Protein 2YIU (pdb70)

Sequence (1616 aa):
GIPHDHYEPKTGFERWLHRRLPIVSLVYDTLMIPTPKNLNWWWIWGIVLAFCLVLQIATGIVLVMHYTPHVDLAFASVEHIMRDVNGGYMLRYLHANGASLFFLAVYIHIFRGLYYGSYKAPREVTWIVGMLIYLMMMGTAFMGYVLPWGQMSFWGATVITGLFGAIPGVGEAIQTWLLGGPAVDNPTLNRFFSLHYLLPFVIAALVVVHIWAFHTTGNNNPTGVEVRRGSKEEAKKDTLPFWPYFVIKDLFALAVVLVVFFAIVGFMPNYLGHPDNYIEANPLVTPAHIVPEWYFLPFYAILRAFTADVWVVMLVNWLSFGIIDAKFFGVIAMFGAILVMALVPWLDTSRVRSGQYRPLFKWWFWLLAVDFVVLMWVGAMPAEGIYPYIALAGSAYWFAYFLIILPLLGIIEKPDAMPQTIEEDFNADISFSFEGPFGKFDQHQLQRGLQVYTEVCSACHGLRYVPLRTLADEGGPQLPEDQVRAYAANFDITDPETEEDRPRVPTDHFPTVSGEGMGPDLSLMAKARIGGPEYIHAVLTGYDGEEKVLYHNAAFAGNWIQMAAPLSDDQVTYEDGTPATVDQMATDVAAFLMWTAEPKMMDRKQVGFVSVIFLIVLAALLYLTNKKLWQPIKDFLYYATAGAGTVAAGAAAWTLVNQMNPSADVQALASIQVDVSGVETGTQLTVKWLGKPVFIRRRTEDEIQAGREVDLGQLIDRSAQNSNKPDAPATDENRTMDEAGEWLVMIGVCTHLGCVPIGDGAGDFGGWFCPCHGSHYDTSGRIRRGPAPQNLHIPVAEFLDDTTIKLGGIPHDHYEPKTGFERWLHRRLPIVSLVYDTLMIPTPKNLNWWWIWGIVLAFCLVLQIATGIVLVMHYTPHVDLAFASVEHIMRDVNGGYMLRYLHANGASLFFLAVYIHIFRGLYYGSYKAPREVTWIVGMLIYLMMMGTAFMGYVLPWGQMSFWGATVITGLFGAIPGVGEAIQTWLLGGPAVDNPTLNRFFSLHYLLPFVIAALVVVHIWAFHTTGNNNPTGVEVRRGSKEEAKKDTLPFWPYFVIKDLFALAVVLVVFFAIVGFMPNYLGHPDNYIEANPLVTPAHIVPEWYFLPFYAILRAFTADVWVVMLVNWLSFGIIDAKFFGVIAMFGAILVMALVPWLDTSRVRSGQYRPLFKWWFWLLAVDFVVLMWVGAMPAEGIYPYIALAGSAYWFAYFLIILPLLGIIEKPDAMPQTIEEDFNADISFSFEGPFGKFDQHQLQRGLQVYTEVCSACHGLRYVPLRTLADEGGPQLPEDQVRAYAANFDITDPETEEDRPRVPTDHFPTVSGEGMGPDLSLMAKARIGGPEYIHAVLTGYDGEEKVLYHNAAFAGNWIQMAAPLSDDQVTYEDGTPATVDQMATDVAAFLMWTAEPKMMDRKQVGFVSVIFLIVLAALLYLTNKKLWQPIKDFLYYATAGAGTVAAGAAAWTLVNQMNPSADVQALASIQVDVSGVETGTQLTVKWLGKPVFIRRRTEDEIQAGREVDLGQLIDRSAQNSNKPDAPATDENRTMDEAGEWLVMIGVCTHLGCVPIGDGAGDFGGWFCPCHGSHYDTSGRIRRGPAPQNLHIPVAEFLDDTTIKLG

Secondary structure (DSSP, 8-state):
----PPP---SHHHHHHHHH--HHHHHHHHHS-EEETT--GGGGHHHHHHHHHHHHHHHHHHHHTT---STTTHHHHHHHHHHHSTTHHHHHHHHHHHHHHHHHHHHHHHHHHHHHTTTSTT-HHHHHHHHHHHHHHHHHHHHHHHTT-BHHHHHHHHHHHHHHHTSTTTHHHHHHHHHTSSSSSHHHHHHHHHHHHHHHHHHHHHHHHHHHHHHHH----TT--PPP-S-HHHHHHHEEEHHHHHHHHHHHHHHHHHHHHHHHHHH-TTTTS-GGGGSB--SS---SS----GGGHHHHHHHHT--TT-HHHHHHHHHTTTSS-HHHHHHHHHHHHHHHHHTGGGT---S---GGG-TTHHHHHHHHHHHHHHHHHHHTS-SSTTHHHHHHHHHHHHHHIIIIIHHHHHHH---PPPPSSHHHHHH-/----TTSSTT----HHHHHHHHHHHHHTGGGT---TT-BGGGGGSTTS----HHHHHHHHTTSEEE-SSSSSEEE--TTSBPPP--STT-PPP-TTHHHH---HHHHHHHHHT-B-S-----EEBSSSSSSEESS-----TTSS--TT-----HHHHHHHHHHHHHHHH-TTHHHHHHHHHHHHHHHHHHHHHHHHHHHHHHTTT-/--HHHHHHHHHHHHHHHHHHHHHHTTSPPGGG-----EEEE-TT--TTEEEEEEETTEEEEEEE--HHHHHHHHHS-GGG-S--B--BTTSTT-B--STTTSSSTTS-EEEEE-S-TTT----B-TT-STTSSEEETTTTEEE-TTS-EEESS--S---B-SEEESSTTEEEE-/----------SHHHHHHHHH-THHHHHHHHHS-EEETT--GGGGHHHHHHHHHHHHHHHHHHHTTT---STTTHHHHHHHHHHHSTTHHHHHHHHHHHHHHHHHHHHHHHHHHHHHTTTSTT-HHHHHHHHHHHHHHHHHHHHHHHTT-BHHHHHHHHHHHHHHHTSTTTHHHHHHHHHTSSSSSHHHHHHHHHHHHHHHHHHHHHHHHHHHHHHHH----TT--PPP-S-HHHHHHHEEEIIIIIHHHHHHHHHHHHHHHHHHHHH-SSTTS-GGGGSB--TT---S--PPPGGGHHHHHHHHH--TT-HHHHHHHHHTTTSS-HHHHHHHHHHHHHHHHHTHHHH---S---GGG-HHHHHHHHHHHHHHHHHHHHHTS-SSTTHHHHHHHHHHHHHIIIIIIHHHHHHH----PPPSSHHHHHH-/----TTSSTT----HHHHHHHHHHIIIIITTT---TT-BGGGGGSTTS----HHHHHHHHTT-B---SSS----B--TTSBPPP--STTPPPP-TTHHHH---HHHHHHHHHT-B-S-----EEESSSSSEEESS-----TTSS--TT-----HHHHHHHHHHHHHHHH-TTHHHHHHHHHHHHHHHHHHHHHHHHHHHHHHTTT-/--HHHHHHHHHHHHHHHHHHHHHHTTSPPSGGG----EEE-TTS--TTEEEEEEETTEEEEEEE--HHHHHHHHSS-GGG-S--B--BTTSTT-BS-GGGTSSSTTS-EEEEE---TTTS---EEEEETTTTEEEETTTTEEE-TTS-EEESS--SPPPB-SEEESSTT-EEE-

Solvent-accessible surface area: 69803 Å² total; per-residue (Å²): 95,16,45,92,88,133,38,115,27,117,75,52,130,55,141,71,22,74,63,26,12,34,58,54,24,103,77,46,66,52,75,60,15,16,4,1,24,13,16,46,130,117,36,6,31,28,54,0,20,38,48,0,13,104,24,24,33,27,2,13,30,8,24,18,10,15,10,6,0,30,41,108,48,0,20,41,10,15,8,54,5,10,14,10,9,48,32,0,17,28,3,42,3,13,35,52,9,0,19,8,13,20,3,81,0,10,16,46,36,21,28,36,3,1,28,15,1,19,1,17,54,42,9,12,16,20,22,76,19,22,16,78,16,5,86,36,5,20,28,16,14,22,14,16,45,1,20,19,20,0,7,6,0,12,8,19,0,15,24,41,3,5,16,74,22,11,52,58,87,93,0,140,60,55,51,42,68,33,10,1,3,79,6,8,69,33,33,0,0,4,3,10,2,0,40,30,16,32,37,20,43,53,3,32,57,27,33,104,41,31,65,67,0,59,51,38,12,3,26,7,1,7,1,8,22,54,4,56,94,67,47,55,72,61,1,117,109,0,6,15,43,48,114,36,42,7,31,25,21,14,77,27,9,20,4,70,22,18,24,86,6,34,32,34,1,2,53,84,13,32,141,64,40,45,37,27,20,25,58,63,21,61,38,45,78,1,16,61,155,24,38,25,19,43,16,28,10,2,13,26,1,2,8,33,8,15,28,31,83,19,212,63,4,86,84,35,50,190,105,21,187,40,110,46,38,8,37,35,30,2,8,71,8,22,78,16,0,14,100,15,10,16,82,0,20,128,32,9,88,12,111,25,51,1,0,56,26,2,53,74,3,73,196,89,8,148,83,0,20,83,8,15,93,49,1,37,117,1,3,52,49,84,22,53,47,68,62,41,161,69,8,48,67,6,1,62,29,6,43,28,0,0,87,102,18,1,39,79,6,31,146,90,20,166,72,65,101,92,22,153,24,0,48,79,44,41,114,126,175,68,90,22,56,4,67,45,71,154,11,113,19,61,73,101,21,0,52,37,0,7,46,0,1,44,98,22,19,24,75,59,19,0,0,86,18,0,1,0,33,11,0,27,58,158,9,6,0,65,24,71,125,104,88,0,132,61,36,0,52,114,27,96,35,84,24,101,158,70,126,126,90,67,83,26,50,20,65,20,80,3,25,74,33,91,61,182,69,64,19,78,36,15,0,8,19,5,19,8,87,128,38,4,4,42,56,14,15,35,8,18,64,8,45,87,58,89,110,172,139,73,42,45,0,72,30,74,75,50,49,76,13,81,62,48,53,39,19,72,87,114,76,5,118,9,118,66,68,30,94,7,59,35,75,51,0,0,18,1,1,0,0,0,3,24,6,0,3,12,17,55,16,49,68,11,18,132,63,1,89,100,16,25,81,49,13,91,75,18,10,50,28,10,96,83,24,15,116,129,47,9,66,110,45,172,120,162,36,141,148,30,19,53,33,13,34,95,84,35,62,40,59,54,53,152,35,61,63,28,1,8,35,19,8,45,55,42,102,51,133,56,49,56,105,12,95,4,76,64,12,130,80,27,48,44,54,48,31,93,33,66,20,68,1,1,2,0,17,77,5,39,152,114,27,14,58,55,2,99,84,31,105,60,49,121,12,76,16,118,48,1,36,7,63,60,76,115,142,26,70,0,57,3,82,28,0,4,43,37,102,65,0,43,29,0,1,0,52,0,24,4,19,4,9,11,2,9,1,58,12,124,34,29,31,90,78,37,3,4,56,0,18,6,10,7,1,11,0,4,9,0,0,2,0,38,64,3,5,2,32,62,0,0,70,4,6,82,11,96,58,92,77,98,43,24,0,56,0,44,96,17,46,110,78,148,36,111,31,132,73,60,130,49,135,80,25,74,63,26,12,36,61,55,26,102,78,57,69,56,71,61,18,18,3,1,24,15,18,45,127,121,34,8,35,29,51,0,26,42,49,0,13,101,23,23,38,29,4,14,27,10,26,18,9,14,12,7,1,28,42,109,49,0,17,39,10,16,8,55,5,10,16,10,9,47,27,0,18,24,5,41,5,16,36,54,7,0,17,8,14,21,3,84,0,8,15,42,36,19,28,34,2,1,31,15,1,20,1,17,52,42,7,12,14,20,26,75,18,22,14,71,17,6,87,33,6,21,27,16,16,23,12,15,47,0,20,19,20,0,9,6,0,9,7,18,0,19,25,42,3,4,15,75,24,12,57,55,86,93,0,138,55,56,52,46,71,34,12,2,3,78,6,9,64,32,34,0,0,5,4,9,3,0,40,30,14,30,36,19,41,52,4,31,54,30,36,103,40,30,68,70,0,55,53,38,12,5,28,9,2,8,1,8,23,52,6,60,95,67,52,64,75,53,2,132,112,0,7,16,46,51,107,34,40,6,28,25,22,13,74,31,9,21,4,71,18,16,26,81,10,34,31,39,2,4,51,84,14,30,130,68,41,43,37,28,20,24,52,62,21,58,43,40,76,1,18,58,148,23,40,26,20,44,15,28,10,2,13,27,1,3,7,34,6,17,24,26,86,17,212,65,2,88,83,34,45,194,103,27,184,44,115,46,36,7,36,32,30,2,9,80,8,22,83,17,0,13,107,14,7,16,81,0,18,130,34,8,83,11,111,25,48,1,0,55,23,2,58,73,2,70,200,87,8,141,86,0,19,79,8,15,88,49,1,38,118,2,3,53,54,83,20,59,47,69,60,38,163,63,8,51,66,5,2,61,28,4,44,27,1,0,83,103,18,0,34,95,8,29,145,102,24,161,64,66,95,89,22,142,21,0,51,85,38,39,116,135,173,58,94,17,61,8,67,42,75,156,11,119,21,59,74,108,20,0,54,33,0,8,46,0,1,43,102,19,17,28,70,59,20,0,0,94,21,0,1,0,33,10,0,31,57,153,12,4,0,70,27,70,133,100,84,0,125,60,32,0,46,113,28,92,44,79,30,102,151,64,127,124,90,64,86,24,51,20,61,19,78,3,27,75,26,91,58,185,74,75,20,82,37,14,0,9,24,3,14,6,86,121,36,3,9,40,56,14,13,36,8,20,61,9,48,71,64,99,125,156,135,64,39,43,0,72,31,68,85,58,46,81,14,84,60,51,56,37,18,71,91,116,72,5,115,11,116,80,63,36,92,7,58,37,72,47,0,0,18,1,1,0,0,0,3,21,4,0,3,7,16,52,12,47,74,10,18,124,59,2,92,101,18,25,83,54,14,93,79,20,10,49,28,13,99,86,27,18,125,135,42,10,63,111,49,170,118,160,34,140,155,30,19,54,31,13,30,96,84,35,65,41,58,57,52,149,33,60,65,31,0,9,35,26,9,46,51,48,103,54,139,61,47,55,111,13,82,5,69,64,18,137,80,29,57,47,62,42,35,92,38,63,21,62,1,1,2,0,17,74,5,43,158,110,29,26,58,54,2,108,76,38,98,57,47,123,19,68,16,123,43,1,41,12,65,67,95,114,146,22,63,0,51,2,80,19,1,9,46,25,120,73,0,48,27,0,1,0,50,0,25,3,19,4,8,14,1,8,2,64,10,127,30,36,28,89,76,36,2,4,59,2,17,8,8,7,1,12,0,5,10,0,0,2,0,38,69,1,3,2,28,64,0,0,72,4,7,80,15,97,63,96,67,102,58,18,0,63,0,42

Structure (mmCIF, N/CA/C/O backbone):
data_2YIU
#
_entry.id   2YIU
#
_cell.length_a   85.300
_cell.length_b   164.910
_cell.length_c   100.610
_cell.angle_alpha   90.00
_cell.angle_beta   103.18
_cell.angle_gamma   90.00
#
_symmetry.space_group_name_H-M   'P 1 21 1'
#
loop_
_entity.id
_entity.type
_entity.pdbx_description
1 polymer 'CYTOCHROME B'
2 polymer 'CYTOCHROME C1, HEME PROTEIN'
3 polymer 'UBIQUINOL-CYTOCHROME C REDUCTASE IRON-SULFUR SUBUNIT'
4 non-polymer 'PROTOPORPHYRIN IX CONTAINING FE'
5 non-polymer 'STIGMATELLIN A'
6 non-polymer 'HEME C'
7 non-polymer 'FE2/S2 (INORGANIC) CLUSTER'
8 water water
#
loop_
_atom_site.group_PDB
_atom_site.id
_atom_site.type_symbol
_atom_site.label_atom_id
_atom_site.label_alt_id
_atom_site.label_comp_id
_atom_site.label_asym_id
_atom_site.label_entity_id
_atom_site.label_seq_id
_atom_site.pdbx_PDB_ins_code
_atom_site.Cartn_x
_atom_site.Cartn_y
_atom_site.Cartn_z
_atom_site.occupancy
_atom_site.B_iso_or_equiv
_atom_site.auth_seq_id
_atom_site.auth_comp_id
_atom_site.auth_asym_id
_atom_site.auth_atom_id
_atom_site.pdbx_PDB_model_num
ATOM 1 N N . GLY A 1 3 ? 3.219 -79.820 -26.724 1.00 43.30 3 GLY A N 1
ATOM 2 C CA . GLY A 1 3 ? 4.136 -79.054 -25.822 1.00 43.20 3 GLY A CA 1
ATOM 3 C C . GLY A 1 3 ? 5.452 -79.785 -25.653 1.00 43.26 3 GLY A C 1
ATOM 4 O O . GLY A 1 3 ? 5.539 -81.000 -25.872 1.00 42.79 3 GLY A O 1
ATOM 5 N N . ILE A 1 4 ? 6.482 -79.054 -25.260 1.00 43.51 4 ILE A N 1
ATOM 6 C CA . ILE A 1 4 ? 7.798 -79.668 -25.094 1.00 44.28 4 ILE A CA 1
ATOM 7 C C . ILE A 1 4 ? 8.004 -80.386 -23.761 1.00 45.29 4 ILE A C 1
ATOM 8 O O . ILE A 1 4 ? 8.057 -79.751 -22.710 1.00 45.05 4 ILE A O 1
ATOM 13 N N . PRO A 1 5 ? 8.141 -81.719 -23.798 1.00 46.54 5 PRO A N 1
ATOM 14 C CA . PRO A 1 5 ? 8.528 -82.316 -22.531 1.00 47.63 5 PRO A CA 1
ATOM 15 C C . PRO A 1 5 ? 9.456 -81.340 -21.775 1.00 48.78 5 PRO A C 1
ATOM 16 O O . PRO A 1 5 ? 10.436 -80.862 -22.342 1.00 48.60 5 PRO A O 1
ATOM 20 N N . HIS A 1 6 ? 9.109 -81.039 -20.525 1.00 50.49 6 HIS A N 1
ATOM 21 C CA . HIS A 1 6 ? 9.878 -80.164 -19.626 1.00 52.69 6 HIS A CA 1
ATOM 22 C C . HIS A 1 6 ? 9.597 -80.709 -18.217 1.00 53.69 6 HIS A C 1
ATOM 23 O O . HIS A 1 6 ? 8.570 -81.365 -17.994 1.00 53.79 6 HIS A O 1
ATOM 30 N N . ASP A 1 7 ? 10.476 -80.426 -17.259 1.00 55.01 7 ASP A N 1
ATOM 31 C CA . ASP A 1 7 ? 10.222 -80.836 -15.878 1.00 56.30 7 ASP A CA 1
ATOM 32 C C . ASP A 1 7 ? 9.532 -79.719 -15.103 1.00 56.90 7 ASP A C 1
ATOM 33 O O . ASP A 1 7 ? 10.028 -78.597 -15.073 1.00 57.37 7 ASP A O 1
ATOM 38 N N . HIS A 1 8 ? 8.388 -80.019 -14.485 1.00 57.56 8 HIS A N 1
ATOM 39 C CA . HIS A 1 8 ? 7.571 -78.972 -13.848 1.00 58.13 8 HIS A CA 1
ATOM 40 C C . HIS A 1 8 ? 7.825 -78.781 -12.340 1.00 57.22 8 HIS A C 1
ATOM 41 O O . HIS A 1 8 ? 8.496 -79.595 -11.712 1.00 57.06 8 HIS A O 1
ATOM 48 N N . TYR A 1 9 ? 7.274 -77.697 -11.789 1.00 56.22 9 TYR A N 1
ATOM 49 C CA . TYR A 1 9 ? 7.584 -77.251 -10.430 1.00 55.14 9 TYR A CA 1
ATOM 50 C C . TYR A 1 9 ? 7.036 -78.138 -9.333 1.00 55.23 9 TYR A C 1
ATOM 51 O O . TYR A 1 9 ? 5.898 -78.597 -9.382 1.00 55.16 9 TYR A O 1
ATOM 60 N N . GLU A 1 10 ? 7.866 -78.353 -8.326 1.00 55.09 10 GLU A N 1
ATOM 61 C CA . GLU A 1 10 ? 7.513 -79.211 -7.235 1.00 55.48 10 GLU A CA 1
ATOM 62 C C . GLU A 1 10 ? 7.880 -78.494 -5.937 1.00 55.02 10 GLU A C 1
ATOM 63 O O . GLU A 1 10 ? 9.033 -78.126 -5.723 1.00 55.05 10 GLU A O 1
ATOM 69 N N . PRO A 1 11 ? 6.889 -78.274 -5.076 1.00 54.79 11 PRO A N 1
ATOM 70 C CA . PRO A 1 11 ? 7.083 -77.603 -3.786 1.00 54.92 11 PRO A CA 1
ATOM 71 C C . PRO A 1 11 ? 7.667 -78.515 -2.697 1.00 54.88 11 PRO A C 1
ATOM 72 O O . PRO A 1 11 ? 7.275 -79.687 -2.590 1.00 54.75 11 PRO A O 1
ATOM 76 N N . LYS A 1 12 ? 8.597 -77.974 -1.905 1.00 54.72 12 LYS A N 1
ATOM 77 C CA . LYS A 1 12 ? 9.220 -78.719 -0.799 1.00 54.62 12 LYS A CA 1
ATOM 78 C C . LYS A 1 12 ? 9.008 -77.983 0.523 1.00 54.31 12 LYS A C 1
ATOM 79 O O . LYS A 1 12 ? 8.289 -78.488 1.383 1.00 54.81 12 LYS A O 1
ATOM 85 N N . THR A 1 13 ? 9.631 -76.804 0.678 1.00 53.41 13 THR A N 1
ATOM 86 C CA . THR A 1 13 ? 9.351 -75.881 1.797 1.00 52.40 13 THR A CA 1
ATOM 87 C C . THR A 1 13 ? 7.941 -76.072 2.342 1.00 51.66 13 THR A C 1
ATOM 88 O O . THR A 1 13 ? 7.022 -76.431 1.602 1.00 51.42 13 THR A O 1
ATOM 92 N N . GLY A 1 14 ? 7.756 -75.783 3.628 1.00 50.91 14 GLY A N 1
ATOM 93 C CA . GLY A 1 14 ? 6.405 -75.715 4.204 1.00 50.00 14 GLY A CA 1
ATOM 94 C C . GLY A 1 14 ? 5.542 -74.655 3.522 1.00 49.23 14 GLY A C 1
ATOM 95 O O . GLY A 1 14 ? 4.426 -74.940 3.071 1.00 48.81 14 GLY A O 1
ATOM 96 N N . PHE A 1 15 ? 6.084 -73.437 3.433 1.00 48.50 15 PHE A N 1
ATOM 97 C CA . PHE A 1 15 ? 5.437 -72.326 2.743 1.00 47.89 15 PHE A CA 1
ATOM 98 C C . PHE A 1 15 ? 5.014 -72.668 1.318 1.00 47.07 15 PHE A C 1
ATOM 99 O O . PHE A 1 15 ? 3.863 -72.457 0.936 1.00 46.79 15 PHE A O 1
ATOM 107 N N . GLU A 1 16 ? 5.942 -73.196 0.532 1.00 46.41 16 GLU A N 1
ATOM 108 C CA . GLU A 1 16 ? 5.642 -73.521 -0.855 1.00 45.79 16 GLU A CA 1
ATOM 109 C C . GLU A 1 16 ? 4.509 -74.524 -0.964 1.00 44.89 16 GLU A C 1
ATOM 110 O O . GLU A 1 16 ? 3.762 -74.510 -1.943 1.00 44.77 16 GLU A O 1
ATOM 116 N N . ARG A 1 17 ? 4.381 -75.396 0.036 1.00 43.74 17 ARG A N 1
ATOM 117 C CA . ARG A 1 17 ? 3.286 -76.373 0.062 1.00 42.51 17 ARG A CA 1
ATOM 118 C C . ARG A 1 17 ? 1.943 -75.720 0.391 1.00 40.86 17 ARG A C 1
ATOM 119 O O . ARG A 1 17 ? 0.931 -75.942 -0.289 1.00 40.27 17 ARG A O 1
ATOM 127 N N . TRP A 1 18 ? 1.973 -74.922 1.452 1.00 38.74 18 TRP A N 1
ATOM 128 C CA . TRP A 1 18 ? 0.899 -74.051 1.842 1.00 36.83 18 TRP A CA 1
ATOM 129 C C . TRP A 1 18 ? 0.504 -73.217 0.643 1.00 35.64 18 TRP A C 1
ATOM 130 O O . TRP A 1 18 ? -0.656 -73.205 0.237 1.00 35.93 18 TRP A O 1
ATOM 141 N N . LEU A 1 19 ? 1.461 -72.508 0.060 1.00 33.80 19 LEU A N 1
ATOM 142 C CA . LEU A 1 19 ? 1.097 -71.563 -0.976 1.00 32.37 19 LEU A CA 1
ATOM 143 C C . LEU A 1 19 ? 0.551 -72.240 -2.230 1.00 31.89 19 LEU A C 1
ATOM 144 O O . LEU A 1 19 ? -0.372 -71.739 -2.877 1.00 31.59 19 LEU A O 1
ATOM 149 N N . HIS A 1 20 ? 1.105 -73.399 -2.564 1.00 31.70 20 HIS A N 1
ATOM 150 C CA . HIS A 1 20 ? 0.699 -74.095 -3.782 1.00 31.24 20 HIS A CA 1
ATOM 151 C C . HIS A 1 20 ? -0.758 -74.486 -3.763 1.00 31.04 20 HIS A C 1
ATOM 152 O O . HIS A 1 20 ? -1.421 -74.410 -4.786 1.00 31.05 20 HIS A O 1
ATOM 159 N N . ARG A 1 21 ? -1.261 -74.897 -2.601 1.00 31.33 21 ARG A N 1
ATOM 160 C CA . ARG A 1 21 ? -2.660 -75.314 -2.483 1.00 31.47 21 ARG A CA 1
ATOM 161 C C . ARG A 1 21 ? -3.647 -74.163 -2.719 1.00 31.78 21 ARG A C 1
ATOM 162 O O . ARG A 1 21 ? -4.765 -74.411 -3.122 1.00 32.03 21 ARG A O 1
ATOM 164 N N . ARG A 1 22 ? -3.218 -72.914 -2.496 1.00 32.26 22 ARG A N 1
ATOM 165 C CA . ARG A 1 22 ? -4.125 -71.747 -2.445 1.00 31.92 22 ARG A CA 1
ATOM 166 C C . ARG A 1 22 ? -3.973 -70.752 -3.616 1.00 32.29 22 ARG A C 1
ATOM 167 O O . ARG A 1 22 ? -4.962 -70.110 -4.028 1.00 32.37 22 ARG A O 1
ATOM 175 N N . LEU A 1 23 ? -2.738 -70.598 -4.118 1.00 31.87 23 LEU A N 1
ATOM 176 C CA . LEU A 1 23 ? -2.437 -69.784 -5.334 1.00 31.12 23 LEU A CA 1
ATOM 177 C C . LEU A 1 23 ? -1.140 -70.283 -5.996 1.00 30.17 23 LEU A C 1
ATOM 178 O O . LEU A 1 23 ? -0.038 -69.990 -5.548 1.00 29.84 23 LEU A O 1
ATOM 183 N N . PRO A 1 24 ? -1.264 -71.078 -7.047 1.00 29.48 24 PRO A N 1
ATOM 184 C CA . PRO A 1 24 ? -0.009 -71.723 -7.389 1.00 29.64 24 PRO A CA 1
ATOM 185 C C . PRO A 1 24 ? 0.840 -70.774 -8.230 1.00 29.67 24 PRO A C 1
ATOM 186 O O . PRO A 1 24 ? 1.183 -71.085 -9.370 1.00 30.28 24 PRO A O 1
ATOM 190 N N . ILE A 1 25 ? 1.135 -69.607 -7.664 1.00 29.11 25 ILE A N 1
ATOM 191 C CA . ILE A 1 25 ? 1.806 -68.532 -8.368 1.00 27.94 25 ILE A CA 1
ATOM 192 C C . ILE A 1 25 ? 3.242 -68.900 -8.632 1.00 28.61 25 ILE A C 1
ATOM 193 O O . ILE A 1 25 ? 3.867 -68.338 -9.523 1.00 29.19 25 ILE A O 1
ATOM 198 N N . VAL A 1 26 ? 3.798 -69.818 -7.847 1.00 28.83 26 VAL A N 1
ATOM 199 C CA . VAL A 1 26 ? 5.200 -70.177 -8.066 1.00 28.89 26 VAL A CA 1
ATOM 200 C C . VAL A 1 26 ? 5.337 -71.187 -9.206 1.00 28.93 26 VAL A C 1
ATOM 201 O O . VAL A 1 26 ? 6.300 -71.140 -9.976 1.00 29.20 26 VAL A O 1
ATOM 205 N N . SER A 1 27 ? 4.364 -72.083 -9.324 1.00 28.54 27 SER A N 1
ATOM 206 C CA . SER A 1 27 ? 4.270 -72.918 -10.510 1.00 28.39 27 SER A CA 1
ATOM 207 C C . SER A 1 27 ? 4.234 -72.088 -11.786 1.00 28.44 27 SER A C 1
ATOM 208 O O . SER A 1 27 ? 4.859 -72.478 -12.784 1.00 28.40 27 SER A O 1
ATOM 211 N N . LEU A 1 28 ? 3.496 -70.972 -11.763 1.00 27.90 28 LEU A N 1
ATOM 212 C CA . LEU A 1 28 ? 3.393 -70.121 -12.938 1.00 28.28 28 LEU A CA 1
ATOM 213 C C . LEU A 1 28 ? 4.755 -69.489 -13.271 1.00 28.56 28 LEU A C 1
ATOM 214 O O . LEU A 1 28 ? 5.297 -69.667 -14.353 1.00 28.25 28 LEU A O 1
ATOM 219 N N . VAL A 1 29 ? 5.325 -68.762 -12.329 1.00 28.95 29 VAL A N 1
ATOM 220 C CA . VAL A 1 29 ? 6.661 -68.275 -12.522 1.00 29.52 29 VAL A CA 1
ATOM 221 C C . VAL A 1 29 ? 7.605 -69.364 -13.064 1.00 30.01 29 VAL A C 1
ATOM 222 O O . VAL A 1 29 ? 8.278 -69.155 -14.056 1.00 30.27 29 VAL A O 1
ATOM 226 N N . TYR A 1 30 ? 7.643 -70.528 -12.431 1.00 30.65 30 TYR A N 1
ATOM 227 C CA . TYR A 1 30 ? 8.538 -71.604 -12.858 1.00 31.14 30 TYR A CA 1
ATOM 228 C C . TYR A 1 30 ? 8.381 -72.038 -14.322 1.00 31.27 30 TYR A C 1
ATOM 229 O O . TYR A 1 30 ? 9.358 -72.200 -15.021 1.00 30.96 30 TYR A O 1
ATOM 238 N N . ASP A 1 31 ? 7.162 -72.259 -14.781 1.00 31.93 31 ASP A N 1
ATOM 239 C CA . ASP A 1 31 ? 6.963 -72.704 -16.152 1.00 33.65 31 ASP A CA 1
ATOM 240 C C . ASP A 1 31 ? 7.291 -71.627 -17.202 1.00 34.08 31 ASP A C 1
ATOM 241 O O . ASP A 1 31 ? 7.093 -71.811 -18.397 1.00 34.77 31 ASP A O 1
ATOM 246 N N . THR A 1 32 ? 7.775 -70.490 -16.753 1.00 34.08 32 THR A N 1
ATOM 247 C CA . THR A 1 32 ? 7.911 -69.351 -17.602 1.00 33.87 32 THR A CA 1
ATOM 248 C C . THR A 1 32 ? 9.383 -69.122 -17.755 1.00 34.13 32 THR A C 1
ATOM 249 O O . THR A 1 32 ? 9.887 -68.869 -18.842 1.00 34.72 32 THR A O 1
ATOM 253 N N . LEU A 1 33 ? 10.059 -69.207 -16.627 1.00 33.48 33 LEU A N 1
ATOM 254 C CA . LEU A 1 33 ? 11.468 -69.000 -16.561 1.00 33.08 33 LEU A CA 1
ATOM 255 C C . LEU A 1 33 ? 12.220 -70.290 -16.965 1.00 32.52 33 LEU A C 1
ATOM 256 O O . LEU A 1 33 ? 13.459 -70.303 -17.073 1.00 32.26 33 LEU A O 1
ATOM 261 N N . MET A 1 34 ? 11.469 -71.360 -17.197 1.00 31.45 34 MET A N 1
ATOM 262 C CA . MET A 1 34 ? 12.084 -72.656 -17.408 1.00 31.23 34 MET A CA 1
ATOM 263 C C . MET A 1 34 ? 11.627 -73.305 -18.688 1.00 30.57 34 MET A C 1
ATOM 264 O O . MET A 1 34 ? 11.965 -74.449 -18.985 1.00 30.10 34 MET A O 1
ATOM 269 N N . ILE A 1 35 ? 10.831 -72.566 -19.439 1.00 30.07 35 ILE A N 1
ATOM 270 C CA . ILE A 1 35 ? 10.396 -73.023 -20.733 1.00 29.30 35 ILE A CA 1
ATOM 271 C C . ILE A 1 35 ? 11.639 -73.520 -21.411 1.00 28.58 35 ILE A C 1
ATOM 272 O O . ILE A 1 35 ? 12.704 -72.916 -21.278 1.00 28.82 35 ILE A O 1
ATOM 277 N N . PRO A 1 36 ? 11.536 -74.648 -22.102 1.00 27.54 36 PRO A N 1
ATOM 278 C CA . PRO A 1 36 ? 12.710 -75.156 -22.816 1.00 26.86 36 PRO A CA 1
ATOM 279 C C . PRO A 1 36 ? 12.988 -74.349 -24.098 1.00 26.02 36 PRO A C 1
ATOM 280 O O . PRO A 1 36 ? 12.127 -74.211 -24.981 1.00 26.42 36 PRO A O 1
ATOM 284 N N . THR A 1 37 ? 14.178 -73.791 -24.197 1.00 24.38 37 THR A N 1
ATOM 285 C CA . THR A 1 37 ? 14.486 -73.017 -25.367 1.00 23.52 37 THR A CA 1
ATOM 286 C C . THR A 1 37 ? 15.486 -73.754 -26.322 1.00 23.09 37 THR A C 1
ATOM 287 O O . THR A 1 37 ? 16.444 -74.424 -25.896 1.00 21.21 37 THR A O 1
ATOM 291 N N . PRO A 1 38 ? 15.256 -73.638 -27.636 1.00 23.14 38 PRO A N 1
ATOM 292 C CA . PRO A 1 38 ? 16.281 -74.155 -28.559 1.00 23.01 38 PRO A CA 1
ATOM 293 C C . PRO A 1 38 ? 17.647 -73.594 -28.176 1.00 23.19 38 PRO A C 1
ATOM 294 O O . PRO A 1 38 ? 17.775 -72.370 -27.919 1.00 22.84 38 PRO A O 1
ATOM 298 N N . LYS A 1 39 ? 18.651 -74.477 -28.116 1.00 22.52 39 LYS A N 1
ATOM 299 C CA . LYS A 1 39 ? 19.984 -74.096 -27.653 1.00 22.12 39 LYS A CA 1
ATOM 300 C C . LYS A 1 39 ? 20.798 -73.372 -28.708 1.00 21.80 39 LYS A C 1
ATOM 301 O O . LYS A 1 39 ? 21.897 -72.897 -28.409 1.00 22.31 39 LYS A O 1
ATOM 307 N N . ASN A 1 40 ? 20.293 -73.325 -29.941 1.00 21.15 40 ASN A N 1
ATOM 308 C CA . ASN A 1 40 ? 21.065 -72.804 -31.071 1.00 20.50 40 ASN A CA 1
ATOM 309 C C . ASN A 1 40 ? 20.672 -71.385 -31.399 1.00 19.52 40 ASN A C 1
ATOM 310 O O . ASN A 1 40 ? 20.941 -70.919 -32.488 1.00 19.86 40 ASN A O 1
ATOM 315 N N . LEU A 1 41 ? 20.003 -70.694 -30.493 1.00 19.12 41 LEU A N 1
ATOM 316 C CA . LEU A 1 41 ? 19.486 -69.359 -30.834 1.00 18.05 41 LEU A CA 1
ATOM 317 C C . LEU A 1 41 ? 20.673 -68.451 -31.020 1.00 18.46 41 LEU A C 1
ATOM 318 O O . LEU A 1 41 ? 21.705 -68.633 -30.363 1.00 19.23 41 LEU A O 1
ATOM 323 N N . ASN A 1 42 ? 20.562 -67.512 -31.952 1.00 18.10 42 ASN A N 1
ATOM 324 C CA . ASN A 1 42 ? 21.618 -66.537 -32.080 1.00 18.24 42 ASN A CA 1
ATOM 325 C C . ASN A 1 42 ? 21.251 -65.117 -31.569 1.00 17.98 42 ASN A C 1
ATOM 326 O O . ASN A 1 42 ? 20.191 -64.891 -30.972 1.00 17.52 42 ASN A O 1
ATOM 331 N N . TRP A 1 43 ? 22.167 -64.179 -31.768 1.00 17.94 43 TRP A N 1
ATOM 332 C CA . TRP A 1 43 ? 22.043 -62.866 -31.199 1.00 17.52 43 TRP A 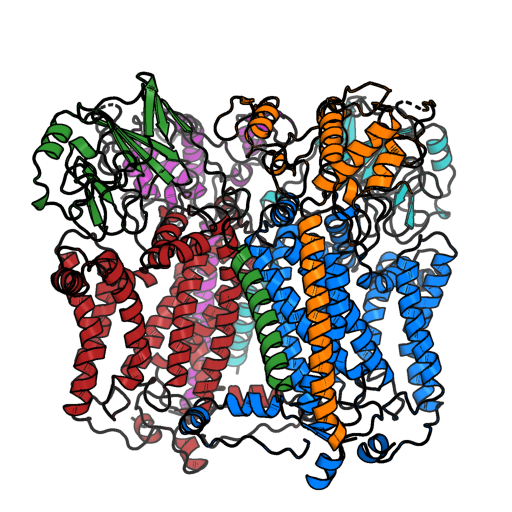CA 1
ATOM 333 C C . TRP A 1 43 ? 20.837 -62.163 -31.729 1.00 18.01 43 TRP A C 1
ATOM 334 O O . TRP A 1 43 ? 20.398 -61.161 -31.153 1.00 19.35 43 TRP A O 1
ATOM 345 N N . TRP A 1 44 ? 20.259 -62.643 -32.810 1.00 17.90 44 TRP A N 1
ATOM 346 C CA . TRP A 1 44 ? 19.014 -62.015 -33.173 1.00 18.81 44 TRP A CA 1
ATOM 347 C C . TRP A 1 44 ? 17.912 -62.254 -32.141 1.00 18.48 44 TRP A C 1
ATOM 348 O O . TRP A 1 44 ? 17.083 -61.435 -31.979 1.00 19.85 44 TRP A O 1
ATOM 359 N N . TRP A 1 45 ? 17.925 -63.355 -31.418 1.00 18.85 45 TRP A N 1
ATOM 360 C CA . TRP A 1 45 ? 16.847 -63.669 -30.495 1.00 18.26 45 TRP A CA 1
ATOM 361 C C . TRP A 1 45 ? 16.782 -62.700 -29.295 1.00 18.95 45 TRP A C 1
ATOM 362 O O . TRP A 1 45 ? 15.798 -62.707 -28.555 1.00 19.77 45 TRP A O 1
ATOM 373 N N . ILE A 1 46 ? 17.773 -61.818 -29.130 1.00 19.23 46 ILE A N 1
ATOM 374 C CA . ILE A 1 46 ? 17.760 -60.869 -27.997 1.00 19.72 46 ILE A CA 1
ATOM 375 C C . ILE A 1 46 ? 16.879 -59.599 -28.060 1.00 19.58 46 ILE A C 1
ATOM 376 O O . ILE A 1 46 ? 16.728 -58.898 -27.035 1.00 19.64 46 ILE A O 1
ATOM 381 N N . TRP A 1 47 ? 16.300 -59.271 -29.206 1.00 18.83 47 TRP A N 1
ATOM 382 C CA . TRP A 1 47 ? 15.547 -58.016 -29.250 1.00 19.40 47 TRP A CA 1
ATOM 383 C C . TRP A 1 47 ? 14.208 -58.028 -28.498 1.00 19.60 47 TRP A C 1
ATOM 384 O O . TRP A 1 47 ? 13.672 -56.970 -28.171 1.00 19.86 47 TRP A O 1
ATOM 395 N N . GLY A 1 48 ? 13.692 -59.220 -28.217 1.00 19.46 48 GLY A N 1
ATOM 396 C CA . GLY A 1 48 ? 12.536 -59.349 -27.369 1.00 19.75 48 GLY A CA 1
ATOM 397 C C . GLY A 1 48 ? 12.804 -58.845 -25.946 1.00 20.54 48 GLY A C 1
ATOM 398 O O . GLY A 1 48 ? 11.971 -58.180 -25.337 1.00 19.91 48 GLY A O 1
ATOM 399 N N . ILE A 1 49 ? 13.953 -59.158 -25.381 1.00 20.70 49 ILE A N 1
ATOM 400 C CA . ILE A 1 49 ? 14.111 -58.760 -24.023 1.00 21.82 49 ILE A CA 1
ATOM 401 C C . ILE A 1 49 ? 14.378 -57.251 -23.976 1.00 21.20 49 ILE A C 1
ATOM 402 O O . ILE A 1 49 ? 14.214 -56.609 -22.935 1.00 21.69 49 ILE A O 1
ATOM 407 N N . VAL A 1 50 ? 14.786 -56.695 -25.102 1.00 19.75 50 VAL A N 1
ATOM 408 C CA . VAL A 1 50 ? 15.202 -55.300 -25.158 1.00 18.84 50 VAL A CA 1
ATOM 409 C C . VAL A 1 50 ? 13.939 -54.498 -25.253 1.00 18.48 50 VAL A C 1
ATOM 410 O O . VAL A 1 50 ? 13.860 -53.341 -24.820 1.00 18.42 50 VAL A O 1
ATOM 414 N N . LEU A 1 51 ? 12.944 -55.116 -25.864 1.00 17.27 51 LEU A N 1
ATOM 415 C CA . LEU A 1 51 ? 11.674 -54.464 -26.040 1.00 16.74 51 LEU A CA 1
ATOM 416 C C . LEU A 1 51 ? 10.921 -54.431 -24.712 1.00 16.66 51 LEU A C 1
ATOM 417 O O . LEU A 1 51 ? 10.452 -53.379 -24.292 1.00 17.16 51 LEU A O 1
ATOM 422 N N . ALA A 1 52 ? 10.787 -55.594 -24.080 1.00 16.67 52 ALA A N 1
ATOM 423 C CA . ALA A 1 52 ? 10.300 -55.707 -22.717 1.00 16.67 52 ALA A CA 1
ATOM 424 C C . ALA A 1 52 ? 10.974 -54.645 -21.859 1.00 17.17 52 ALA A C 1
ATOM 425 O O . ALA A 1 52 ? 10.292 -53.947 -21.076 1.00 16.70 52 ALA A O 1
ATOM 427 N N . PHE A 1 53 ? 12.300 -54.511 -22.001 1.00 16.97 53 PHE A N 1
ATOM 428 C CA . PHE A 1 53 ? 12.990 -53.484 -21.252 1.00 17.86 53 PHE A CA 1
ATOM 429 C C . PHE A 1 53 ? 12.497 -52.079 -21.537 1.00 18.88 53 PHE A C 1
ATOM 430 O O . PHE A 1 53 ? 12.272 -51.301 -20.614 1.00 19.85 53 PHE A O 1
ATOM 438 N N . CYS A 1 54 ? 12.349 -51.755 -22.810 1.00 19.25 54 CYS A N 1
ATOM 439 C CA . CYS A 1 54 ? 11.829 -50.481 -23.246 1.00 19.73 54 CYS A CA 1
ATOM 440 C C . CYS A 1 54 ? 10.418 -50.220 -22.770 1.00 19.18 54 CYS A C 1
ATOM 441 O O . CYS A 1 54 ? 10.073 -49.091 -22.368 1.00 19.45 54 CYS A O 1
ATOM 444 N N . LEU A 1 55 ? 9.574 -51.239 -22.848 1.00 18.19 55 LEU A N 1
ATOM 445 C CA . LEU A 1 55 ? 8.209 -51.085 -22.317 1.00 17.13 55 LEU A CA 1
ATOM 446 C C . LEU A 1 55 ? 8.249 -50.693 -20.837 1.00 16.23 55 LEU A C 1
ATOM 447 O O . LEU A 1 55 ? 7.541 -49.792 -20.395 1.00 17.05 55 LEU A O 1
ATOM 452 N N . VAL A 1 56 ? 9.099 -51.342 -20.074 1.00 15.42 56 VAL A N 1
ATOM 453 C CA . VAL A 1 56 ? 9.115 -51.099 -18.647 1.00 14.94 56 VAL A CA 1
ATOM 454 C C . VAL A 1 56 ? 9.791 -49.755 -18.387 1.00 15.49 56 VAL A C 1
ATOM 455 O O . VAL A 1 56 ? 9.533 -49.099 -17.387 1.00 15.32 56 VAL A O 1
ATOM 459 N N . LEU A 1 57 ? 10.623 -49.318 -19.330 1.00 15.40 57 LEU A N 1
ATOM 460 C CA . LEU A 1 57 ? 11.350 -48.093 -19.155 1.00 15.15 57 LEU A CA 1
ATOM 461 C C . LEU A 1 57 ? 10.494 -46.886 -19.525 1.00 15.47 57 LEU A C 1
ATOM 462 O O . LEU A 1 57 ? 10.496 -45.863 -18.828 1.00 15.12 57 LEU A O 1
ATOM 467 N N . GLN A 1 58 ? 9.730 -47.015 -20.607 1.00 15.90 58 GLN A N 1
ATOM 468 C CA . GLN A 1 58 ? 8.826 -45.925 -21.023 1.00 16.11 58 GLN A CA 1
ATOM 469 C C . GLN A 1 58 ? 7.753 -45.663 -19.968 1.00 16.02 58 GLN A C 1
ATOM 470 O O . GLN A 1 58 ? 7.395 -44.516 -19.711 1.00 16.87 58 GLN A O 1
ATOM 476 N N . ILE A 1 59 ? 7.267 -46.723 -19.342 1.00 15.54 59 ILE A N 1
ATOM 477 C CA . ILE A 1 59 ? 6.227 -46.594 -18.324 1.00 15.19 59 ILE A CA 1
ATOM 478 C C . ILE A 1 59 ? 6.726 -46.009 -17.007 1.00 15.05 59 ILE A C 1
ATOM 479 O O . ILE A 1 59 ? 6.190 -45.010 -16.523 1.00 15.41 59 ILE A O 1
ATOM 484 N N . ALA A 1 60 ? 7.734 -46.654 -16.422 1.00 14.18 60 ALA A N 1
ATOM 485 C CA . ALA A 1 60 ? 8.440 -46.084 -15.294 1.00 12.96 60 ALA A CA 1
ATOM 486 C C . ALA A 1 60 ? 8.750 -44.584 -15.522 1.00 12.74 60 ALA A C 1
ATOM 487 O O . ALA A 1 60 ? 8.350 -43.762 -14.712 1.00 13.47 60 ALA A O 1
ATOM 489 N N . THR A 1 61 ? 9.450 -44.198 -16.592 1.00 11.79 61 THR A N 1
ATOM 490 C CA . THR A 1 61 ? 9.810 -42.767 -16.709 1.00 10.35 61 THR A CA 1
ATOM 491 C C . THR A 1 61 ? 8.563 -41.889 -16.938 1.00 10.68 61 THR A C 1
ATOM 492 O O . THR A 1 61 ? 8.520 -40.697 -16.558 1.00 9.88 61 THR A O 1
ATOM 496 N N . GLY A 1 62 ? 7.555 -42.515 -17.547 1.00 10.13 62 GLY A N 1
ATOM 497 C CA . GLY A 1 62 ? 6.333 -41.842 -17.928 1.00 10.75 62 GLY A CA 1
ATOM 498 C C . GLY A 1 62 ? 5.466 -41.481 -16.737 1.00 11.28 62 GLY A C 1
ATOM 499 O O . GLY A 1 62 ? 5.019 -40.335 -16.604 1.00 10.78 62 GLY A O 1
ATOM 500 N N . ILE A 1 63 ? 5.221 -42.459 -15.866 1.00 11.82 63 ILE A N 1
ATOM 501 C CA . ILE A 1 63 ? 4.406 -42.232 -14.662 1.00 12.33 63 ILE A CA 1
ATOM 502 C C . ILE A 1 63 ? 4.964 -41.035 -13.915 1.00 12.94 63 ILE A C 1
ATOM 503 O O . ILE A 1 63 ? 4.243 -40.213 -13.333 1.00 12.52 63 ILE A O 1
ATOM 508 N N . VAL A 1 64 ? 6.289 -40.955 -13.969 1.00 13.70 64 VAL A N 1
ATOM 509 C CA . VAL A 1 64 ? 7.040 -40.074 -13.132 1.00 14.16 64 VAL A CA 1
ATOM 510 C C . VAL A 1 64 ? 7.112 -38.708 -13.807 1.00 14.61 64 VAL A C 1
ATOM 511 O O . VAL A 1 64 ? 7.010 -37.697 -13.144 1.00 13.98 64 VAL A O 1
ATOM 515 N N . LEU A 1 65 ? 7.225 -38.674 -15.137 1.00 15.55 65 LEU A N 1
ATOM 516 C CA . LEU A 1 65 ? 7.062 -37.400 -15.862 1.00 15.98 65 LEU A CA 1
ATOM 517 C C . LEU A 1 65 ? 5.655 -36.796 -15.699 1.00 16.36 65 LEU A C 1
ATOM 518 O O . LEU A 1 65 ? 5.504 -35.559 -15.568 1.00 17.53 65 LEU A O 1
ATOM 523 N N . VAL A 1 66 ? 4.627 -37.632 -15.704 1.00 15.65 66 VAL A N 1
ATOM 524 C CA . VAL A 1 66 ? 3.281 -37.095 -15.502 1.00 15.43 66 VAL A CA 1
ATOM 525 C C . VAL A 1 66 ? 3.175 -36.303 -14.181 1.00 15.62 66 VAL A C 1
ATOM 526 O O . VAL A 1 66 ? 2.459 -35.315 -14.115 1.00 16.39 66 VAL A O 1
ATOM 530 N N . MET A 1 67 ? 3.926 -36.694 -13.154 1.00 14.83 67 MET A N 1
ATOM 531 C CA . MET A 1 67 ? 3.913 -35.958 -11.891 1.00 14.22 67 MET A CA 1
ATOM 532 C C . MET A 1 67 ? 4.321 -34.470 -11.983 1.00 14.38 67 MET A C 1
ATOM 533 O O . MET A 1 67 ? 4.097 -33.700 -11.038 1.00 13.35 67 MET A O 1
ATOM 538 N N . HIS A 1 68 ? 4.920 -34.062 -13.103 1.00 14.16 68 HIS A N 1
ATOM 539 C CA . HIS A 1 68 ? 5.451 -32.695 -13.182 1.00 13.74 68 HIS A CA 1
ATOM 540 C C . HIS A 1 68 ? 5.049 -32.024 -14.488 1.00 13.61 68 HIS A C 1
ATOM 541 O O . HIS A 1 68 ? 5.551 -30.996 -14.846 1.00 14.02 68 HIS A O 1
ATOM 548 N N . TYR A 1 69 ? 4.120 -32.632 -15.191 1.00 13.94 69 TYR A N 1
ATOM 549 C CA . TYR A 1 69 ? 3.748 -32.201 -16.537 1.00 13.47 69 TYR A CA 1
ATOM 550 C C . TYR A 1 69 ? 2.314 -31.684 -16.434 1.00 13.72 69 TYR A C 1
ATOM 551 O O . TYR A 1 69 ? 1.535 -32.167 -15.616 1.00 14.61 69 TYR A O 1
ATOM 560 N N . THR A 1 70 ? 1.959 -30.718 -17.258 1.00 13.50 70 THR A N 1
ATOM 561 C CA . THR A 1 70 ? 0.629 -30.171 -17.260 1.00 13.79 70 THR A CA 1
ATOM 562 C C . THR A 1 70 ? 0.087 -30.234 -18.675 1.00 14.43 70 THR A C 1
ATOM 563 O O . THR A 1 70 ? 0.632 -29.604 -19.573 1.00 14.16 70 THR A O 1
ATOM 567 N N . PRO A 1 71 ? -1.010 -30.960 -18.885 1.00 14.79 71 PRO A N 1
ATOM 568 C CA . PRO A 1 71 ? -1.462 -30.973 -20.241 1.00 14.99 71 PRO A CA 1
ATOM 569 C C . PRO A 1 71 ? -2.444 -29.839 -20.481 1.00 14.60 71 PRO A C 1
ATOM 570 O O . PRO A 1 71 ? -3.636 -30.061 -20.645 1.00 13.79 71 PRO A O 1
ATOM 574 N N . HIS A 1 72 ? -1.921 -28.621 -20.516 1.00 15.06 72 HIS A N 1
ATOM 575 C CA . HIS A 1 72 ? -2.697 -27.468 -21.004 1.00 15.15 72 HIS A CA 1
ATOM 576 C C . HIS A 1 72 ? -1.904 -26.685 -22.052 1.00 15.34 72 HIS A C 1
ATOM 577 O O . HIS A 1 72 ? -0.691 -26.433 -21.866 1.00 15.48 72 HIS A O 1
ATOM 584 N N . VAL A 1 73 ? -2.561 -26.291 -23.144 1.00 15.02 73 VAL A N 1
ATOM 585 C CA . VAL A 1 73 ? -1.830 -25.537 -24.165 1.00 15.32 73 VAL A CA 1
ATOM 586 C C . VAL A 1 73 ? -1.029 -24.341 -23.619 1.00 16.00 73 VAL A C 1
ATOM 587 O O . VAL A 1 73 ? -0.048 -23.953 -24.236 1.00 16.24 73 VAL A O 1
ATOM 591 N N . ASP A 1 74 ? -1.433 -23.743 -22.500 1.00 16.40 74 ASP A N 1
ATOM 592 C CA . ASP A 1 74 ? -0.706 -22.583 -21.976 1.00 17.08 74 ASP A CA 1
ATOM 593 C C . ASP A 1 74 ? 0.436 -22.989 -21.044 1.00 17.01 74 ASP A C 1
ATOM 594 O O . ASP A 1 74 ? 1.142 -22.128 -20.525 1.00 16.59 74 ASP A O 1
ATOM 599 N N . LEU A 1 75 ? 0.580 -24.289 -20.777 1.00 17.18 75 LEU A N 1
ATOM 600 C CA . LEU A 1 75 ? 1.478 -24.747 -19.712 1.00 16.69 75 LEU A CA 1
ATOM 601 C C . LEU A 1 75 ? 2.233 -26.004 -20.083 1.00 16.18 75 LEU A C 1
ATOM 602 O O . LEU A 1 75 ? 3.251 -26.325 -19.450 1.00 16.48 75 LEU A O 1
ATOM 607 N N . ALA A 1 76 ? 1.760 -26.726 -21.097 1.00 15.21 76 ALA A N 1
ATOM 608 C CA . ALA A 1 76 ? 2.512 -27.896 -21.574 1.00 14.59 76 ALA A CA 1
ATOM 609 C C . ALA A 1 76 ? 3.997 -27.650 -21.811 1.00 14.41 76 ALA A C 1
ATOM 610 O O . ALA A 1 76 ? 4.822 -28.309 -21.213 1.00 14.99 76 ALA A O 1
ATOM 612 N N . PHE A 1 77 ? 4.342 -26.726 -22.698 1.00 14.64 77 PHE A N 1
ATOM 613 C CA . PHE A 1 77 ? 5.742 -26.465 -23.038 1.00 14.99 77 PHE A CA 1
ATOM 614 C C . PHE A 1 77 ? 6.542 -25.956 -21.824 1.00 15.30 77 PHE A C 1
ATOM 615 O O . PHE A 1 77 ? 7.617 -26.523 -21.469 1.00 16.05 77 PHE A O 1
ATOM 623 N N . ALA A 1 78 ? 6.043 -24.911 -21.163 1.00 14.48 78 ALA A N 1
ATOM 624 C CA . ALA A 1 78 ? 6.659 -24.497 -19.880 1.00 13.84 78 ALA A CA 1
ATOM 625 C C . ALA A 1 78 ? 6.861 -25.710 -18.922 1.00 13.80 78 ALA A C 1
ATOM 626 O O . ALA A 1 78 ? 7.943 -25.889 -18.327 1.00 13.32 78 ALA A O 1
ATOM 628 N N . SER A 1 79 ? 5.838 -26.551 -18.772 1.00 13.50 79 SER A N 1
ATOM 629 C CA . SER A 1 79 ? 5.986 -27.697 -17.861 1.00 13.93 79 SER A CA 1
ATOM 630 C C . SER A 1 79 ? 7.153 -28.645 -18.268 1.00 14.30 79 SER A C 1
ATOM 631 O O . SER A 1 79 ? 7.903 -29.135 -17.395 1.00 14.82 79 SER A O 1
ATOM 634 N N . VAL A 1 80 ? 7.333 -28.888 -19.576 1.00 14.16 80 VAL A N 1
ATOM 635 C CA . VAL A 1 80 ? 8.490 -29.681 -19.987 1.00 13.98 80 VAL A CA 1
ATOM 636 C C . VAL A 1 80 ? 9.758 -28.925 -19.641 1.00 13.62 80 VAL A C 1
ATOM 637 O O . VAL A 1 80 ? 10.634 -29.464 -19.019 1.00 13.32 80 VAL A O 1
ATOM 641 N N . GLU A 1 81 ? 9.838 -27.650 -19.988 1.00 14.25 81 GLU A N 1
ATOM 642 C CA . GLU A 1 81 ? 10.977 -26.832 -19.521 1.00 14.22 81 GLU A CA 1
ATOM 643 C C . GLU A 1 81 ? 11.242 -26.881 -17.978 1.00 14.43 81 GLU A C 1
ATOM 644 O O . GLU A 1 81 ? 12.408 -27.002 -17.542 1.00 14.32 81 GLU A O 1
ATOM 650 N N . HIS A 1 82 ? 10.187 -26.811 -17.160 1.00 14.00 82 HIS A N 1
ATOM 651 C CA . HIS A 1 82 ? 10.353 -26.936 -15.708 1.00 14.84 82 HIS A CA 1
ATOM 652 C C . HIS A 1 82 ? 10.841 -28.336 -15.323 1.00 15.48 82 HIS A C 1
ATOM 653 O O . HIS A 1 82 ? 11.724 -28.471 -14.446 1.00 15.39 82 HIS A O 1
ATOM 660 N N . ILE A 1 83 ? 10.336 -29.367 -16.014 1.00 15.36 83 ILE A N 1
ATOM 661 C CA . ILE A 1 83 ? 10.877 -30.702 -15.807 1.00 15.93 83 ILE A CA 1
ATOM 662 C C . ILE A 1 83 ? 12.384 -30.717 -16.080 1.00 16.57 83 ILE A C 1
ATOM 663 O O . ILE A 1 83 ? 13.169 -31.252 -15.302 1.00 17.59 83 ILE A O 1
ATOM 668 N N . MET A 1 84 ? 12.800 -30.108 -17.177 1.00 17.29 84 MET A N 1
ATOM 669 C CA . MET A 1 84 ? 14.216 -30.146 -17.562 1.00 18.29 84 MET A CA 1
ATOM 670 C C . MET A 1 84 ? 15.048 -29.403 -16.545 1.00 19.28 84 MET A C 1
ATOM 671 O O . MET A 1 84 ? 16.054 -29.907 -16.089 1.00 21.39 84 MET A O 1
ATOM 676 N N . ARG A 1 85 ? 14.603 -28.223 -16.148 1.00 19.78 85 ARG A N 1
ATOM 677 C CA . ARG A 1 85 ? 15.396 -27.373 -15.279 1.00 19.31 85 ARG A CA 1
ATOM 678 C C . ARG A 1 85 ? 15.292 -27.656 -13.782 1.00 19.74 85 ARG A C 1
ATOM 679 O O . ARG A 1 85 ? 16.317 -27.669 -13.110 1.00 20.48 85 ARG A O 1
ATOM 687 N N . ASP A 1 86 ? 14.087 -27.879 -13.245 1.00 19.38 86 ASP A N 1
ATOM 688 C CA . ASP A 1 86 ? 13.934 -27.853 -11.787 1.00 19.24 86 ASP A CA 1
ATOM 689 C C . ASP A 1 86 ? 13.757 -29.187 -11.090 1.00 18.77 86 ASP A C 1
ATOM 690 O O . ASP A 1 86 ? 14.029 -29.302 -9.899 1.00 19.18 86 ASP A O 1
ATOM 695 N N . VAL A 1 87 ? 13.277 -30.194 -11.796 1.00 17.86 87 VAL A N 1
ATOM 696 C CA . VAL A 1 87 ? 13.015 -31.459 -11.162 1.00 17.12 87 VAL A CA 1
ATOM 697 C C . VAL A 1 87 ? 14.286 -32.265 -10.969 1.00 17.40 87 VAL A C 1
ATOM 698 O O . VAL A 1 87 ? 15.072 -32.444 -11.892 1.00 17.66 87 VAL A O 1
ATOM 702 N N . ASN A 1 88 ? 14.473 -32.797 -9.772 1.00 17.98 88 ASN A N 1
ATOM 703 C CA . ASN A 1 88 ? 15.569 -33.720 -9.537 1.00 18.21 88 ASN A CA 1
ATOM 704 C C . ASN A 1 88 ? 15.658 -34.762 -10.642 1.00 18.95 88 ASN A C 1
ATOM 705 O O . ASN A 1 88 ? 14.730 -35.593 -10.816 1.00 20.07 88 ASN A O 1
ATOM 710 N N . GLY A 1 89 ? 16.751 -34.720 -11.408 1.00 18.12 89 GLY A N 1
ATOM 711 C CA . GLY A 1 89 ? 16.969 -35.742 -12.419 1.00 17.65 89 GLY A CA 1
ATOM 712 C C . GLY A 1 89 ? 16.015 -35.594 -13.595 1.00 17.78 89 GLY A C 1
ATOM 713 O O . GLY A 1 89 ? 15.881 -36.514 -14.433 1.00 17.85 89 GLY A O 1
ATOM 714 N N . GLY A 1 90 ? 15.384 -34.420 -13.666 1.00 17.11 90 GLY A N 1
ATOM 715 C CA . GLY A 1 90 ? 14.363 -34.143 -14.649 1.00 16.77 90 GLY A CA 1
ATOM 716 C C . GLY A 1 90 ? 14.821 -34.358 -16.069 1.00 16.53 90 GLY A C 1
ATOM 717 O O . GLY A 1 90 ? 14.251 -35.171 -16.809 1.00 15.67 90 GLY A O 1
ATOM 718 N N . TYR A 1 91 ? 15.843 -33.594 -16.450 1.00 17.01 91 TYR A N 1
ATOM 719 C CA . TYR A 1 91 ? 16.444 -33.667 -17.776 1.00 16.63 91 TYR A CA 1
ATOM 720 C C . TYR A 1 91 ? 16.748 -35.149 -18.100 1.00 16.46 91 TYR A C 1
ATOM 721 O O . TYR A 1 91 ? 16.371 -35.679 -19.147 1.00 15.32 91 TYR A O 1
ATOM 730 N N . MET A 1 92 ? 17.392 -35.842 -17.179 1.00 16.96 92 MET A N 1
ATOM 731 C CA . MET A 1 92 ? 17.678 -37.226 -17.452 1.00 17.97 92 MET A CA 1
ATOM 732 C C . MET A 1 92 ? 16.462 -38.118 -17.716 1.00 17.57 92 MET A C 1
ATOM 733 O O . MET A 1 92 ? 16.420 -38.845 -18.722 1.00 17.83 92 MET A O 1
ATOM 738 N N . LEU A 1 93 ? 15.469 -38.072 -16.838 1.00 16.61 93 LEU A N 1
ATOM 739 C CA . LEU A 1 93 ? 14.228 -38.773 -17.136 1.00 16.09 93 LEU A CA 1
ATOM 740 C C . LEU A 1 93 ? 13.636 -38.279 -18.447 1.00 16.14 93 LEU A C 1
ATOM 741 O O . LEU A 1 93 ? 13.131 -39.090 -19.250 1.00 16.15 93 LEU A O 1
ATOM 746 N N . ARG A 1 94 ? 13.638 -36.955 -18.674 1.00 14.96 94 ARG A N 1
ATOM 747 C CA . ARG A 1 94 ? 13.012 -36.511 -19.909 1.00 13.85 94 ARG A CA 1
ATOM 748 C C . ARG A 1 94 ? 13.774 -37.172 -21.059 1.00 13.82 94 ARG A C 1
ATOM 749 O O . ARG A 1 94 ? 13.146 -37.731 -21.949 1.00 14.37 94 ARG A O 1
ATOM 757 N N . TYR A 1 95 ? 15.108 -37.173 -21.017 1.00 12.87 95 TYR A N 1
ATOM 758 C CA . TYR A 1 95 ? 15.875 -37.686 -22.175 1.00 12.35 95 TYR A CA 1
ATOM 759 C C . TYR A 1 95 ? 15.747 -39.217 -22.299 1.00 12.93 95 TYR A C 1
ATOM 760 O O . TYR A 1 95 ? 15.621 -39.748 -23.407 1.00 11.84 95 TYR A O 1
ATOM 769 N N . LEU A 1 96 ? 15.735 -39.913 -21.153 1.00 13.27 96 LEU A N 1
ATOM 770 C CA . LEU A 1 96 ? 15.396 -41.338 -21.136 1.00 13.31 96 LEU A CA 1
ATOM 771 C C . LEU A 1 96 ? 14.056 -41.659 -21.830 1.00 13.59 96 LEU A C 1
ATOM 772 O O . LEU A 1 96 ? 13.999 -42.537 -22.711 1.00 14.22 96 LEU A O 1
ATOM 777 N N . HIS A 1 97 ? 12.978 -40.973 -21.446 1.00 13.10 97 HIS A N 1
ATOM 778 C CA . HIS A 1 97 ? 11.680 -41.269 -22.054 1.00 12.74 97 HIS A CA 1
ATOM 779 C C . HIS A 1 97 ? 11.742 -40.998 -23.542 1.00 13.38 97 HIS A C 1
ATOM 780 O O . HIS A 1 97 ? 11.213 -41.779 -24.327 1.00 13.73 97 HIS A O 1
ATOM 787 N N . ALA A 1 98 ? 12.402 -39.914 -23.945 1.00 13.77 98 ALA A N 1
ATOM 788 C CA . ALA A 1 98 ? 12.439 -39.548 -25.395 1.00 14.55 98 ALA A CA 1
ATOM 789 C C . ALA A 1 98 ? 13.286 -40.517 -26.291 1.00 14.28 98 ALA A C 1
ATOM 790 O O . ALA A 1 98 ? 12.787 -41.057 -27.281 1.00 13.70 98 ALA A O 1
ATOM 792 N N . ASN A 1 99 ? 14.547 -40.722 -25.933 1.00 14.00 99 ASN A N 1
ATOM 793 C CA . ASN A 1 99 ? 15.378 -41.629 -26.669 1.00 15.11 99 ASN A CA 1
ATOM 794 C C . ASN A 1 99 ? 14.876 -43.054 -26.527 1.00 16.28 99 ASN A C 1
ATOM 795 O O . ASN A 1 99 ? 14.871 -43.827 -27.519 1.00 16.76 99 ASN A O 1
ATOM 800 N N . GLY A 1 100 ? 14.450 -43.361 -25.286 1.00 16.52 100 GLY A N 1
ATOM 801 C CA . GLY A 1 100 ? 13.622 -44.493 -24.928 1.00 15.11 100 GLY A CA 1
ATOM 802 C C . GLY A 1 100 ? 12.695 -44.878 -26.047 1.00 15.23 100 GLY A C 1
ATOM 803 O O . GLY A 1 100 ? 12.721 -46.027 -26.475 1.00 15.97 100 GLY A O 1
ATOM 804 N N . ALA A 1 101 ? 11.891 -43.943 -26.550 1.00 15.13 101 ALA A N 1
ATOM 805 C CA . ALA A 1 101 ? 10.948 -44.257 -27.641 1.00 15.22 101 ALA A CA 1
ATOM 806 C C . ALA A 1 101 ? 11.716 -44.759 -28.857 1.00 16.07 101 ALA A C 1
ATOM 807 O O . ALA A 1 101 ? 11.264 -45.661 -29.616 1.00 16.04 101 ALA A O 1
ATOM 809 N N . SER A 1 102 ? 12.902 -44.185 -29.029 1.00 16.48 102 SER A N 1
ATOM 810 C CA . SER A 1 102 ? 13.690 -44.475 -30.206 1.00 16.97 102 SER A CA 1
ATOM 811 C C . SER A 1 102 ? 14.345 -45.812 -30.096 1.00 16.84 102 SER A C 1
ATOM 812 O O . SER A 1 102 ? 14.347 -46.567 -31.057 1.00 17.36 102 SER A O 1
ATOM 815 N N . LEU A 1 103 ? 14.892 -46.121 -28.933 1.00 16.52 103 LEU A N 1
ATOM 816 C CA . LEU A 1 103 ? 15.370 -47.485 -28.703 1.00 16.91 103 LEU A CA 1
ATOM 817 C C . LEU A 1 103 ? 14.223 -48.487 -28.978 1.00 16.85 103 LEU A C 1
ATOM 818 O O . LEU A 1 103 ? 14.396 -49.482 -29.722 1.00 16.93 103 LEU A O 1
ATOM 823 N N . PHE A 1 104 ? 13.046 -48.174 -28.434 1.00 16.54 104 PHE A N 1
ATOM 824 C CA . PHE A 1 104 ? 11.850 -49.006 -28.623 1.00 16.32 104 PHE A CA 1
ATOM 825 C C . PHE A 1 104 ? 11.618 -49.403 -30.086 1.00 14.89 104 PHE A C 1
ATOM 826 O O . PHE A 1 104 ? 11.525 -50.563 -30.394 1.00 13.84 104 PHE A O 1
ATOM 834 N N . PHE A 1 105 ? 11.536 -48.414 -30.975 1.00 14.91 105 PHE A N 1
ATOM 835 C CA . PHE A 1 105 ? 11.387 -48.623 -32.423 1.00 14.13 105 PHE A CA 1
ATOM 836 C C . PHE A 1 105 ? 12.608 -49.203 -33.071 1.00 13.95 105 PHE A C 1
ATOM 837 O O . PHE A 1 105 ? 12.501 -50.046 -33.965 1.00 13.03 105 PHE A O 1
ATOM 845 N N . LEU A 1 106 ? 13.780 -48.798 -32.597 1.00 14.39 106 LEU A N 1
ATOM 846 C CA . LEU A 1 106 ? 14.979 -49.433 -33.115 1.00 14.91 106 LEU A CA 1
ATOM 847 C C . LEU A 1 106 ? 14.782 -50.930 -32.905 1.00 15.31 106 LEU A C 1
ATOM 848 O O . LEU A 1 106 ? 14.999 -51.752 -33.806 1.00 16.48 106 LEU A O 1
ATOM 853 N N . ALA A 1 107 ? 14.355 -51.289 -31.706 1.00 14.98 107 ALA A N 1
ATOM 854 C CA . ALA A 1 107 ? 14.336 -52.675 -31.357 1.00 14.88 107 ALA A CA 1
ATOM 855 C C . ALA A 1 107 ? 13.184 -53.402 -32.076 1.00 15.26 107 ALA A C 1
ATOM 856 O O . ALA A 1 107 ? 13.317 -54.584 -32.410 1.00 15.40 107 ALA A O 1
ATOM 858 N N . VAL A 1 108 ? 12.046 -52.746 -32.328 1.00 15.02 108 VAL A N 1
ATOM 859 C CA . VAL A 1 108 ? 10.959 -53.531 -32.936 1.00 15.43 108 VAL A CA 1
ATOM 860 C C . VAL A 1 108 ? 11.291 -53.897 -34.371 1.00 15.14 108 VAL A C 1
ATOM 861 O O . VAL A 1 108 ? 10.952 -55.003 -34.846 1.00 14.38 108 VAL A O 1
ATOM 865 N N . TYR A 1 109 ? 11.935 -52.939 -35.046 1.00 14.85 109 TYR A N 1
ATOM 866 C CA . TYR A 1 109 ? 12.247 -53.066 -36.456 1.00 14.76 109 TYR A CA 1
ATOM 867 C C . TYR A 1 109 ? 13.195 -54.229 -36.614 1.00 15.12 109 TYR A C 1
ATOM 868 O O . TYR A 1 109 ? 12.901 -55.190 -37.353 1.00 14.65 109 TYR A O 1
ATOM 877 N N . ILE A 1 110 ? 14.280 -54.191 -35.836 1.00 15.10 110 ILE A N 1
ATOM 878 C CA . ILE A 1 110 ? 15.186 -55.339 -35.789 1.00 14.91 110 ILE A CA 1
ATOM 879 C C . ILE A 1 110 ? 14.450 -56.644 -35.471 1.00 14.85 110 ILE A C 1
ATOM 880 O O . ILE A 1 110 ? 14.420 -57.528 -36.299 1.00 15.00 110 ILE A O 1
ATOM 885 N N . HIS A 1 111 ? 13.849 -56.733 -34.279 1.00 15.35 111 HIS A N 1
ATOM 886 C CA . HIS A 1 111 ? 12.888 -57.782 -33.873 1.00 15.74 111 HIS A CA 1
ATOM 887 C C . HIS A 1 111 ? 12.016 -58.286 -34.998 1.00 16.12 111 HIS A C 1
ATOM 888 O O . HIS A 1 111 ? 12.026 -59.456 -35.342 1.00 16.00 111 HIS A O 1
ATOM 895 N N . ILE A 1 112 ? 11.213 -57.393 -35.539 1.00 16.71 112 ILE A N 1
ATOM 896 C CA . ILE A 1 112 ? 10.392 -57.728 -36.687 1.00 17.92 112 ILE A CA 1
ATOM 897 C C . ILE A 1 112 ? 11.167 -58.412 -37.846 1.00 18.62 112 ILE A C 1
ATOM 898 O O . ILE A 1 112 ? 10.679 -59.401 -38.430 1.00 18.36 112 ILE A O 1
ATOM 903 N N . PHE A 1 113 ? 12.348 -57.861 -38.181 1.00 18.67 113 PHE A N 1
ATOM 904 C CA . PHE A 1 113 ? 13.073 -58.259 -39.388 1.00 18.10 113 PHE A CA 1
ATOM 905 C C . PHE A 1 113 ? 13.683 -59.597 -39.180 1.00 18.56 113 PHE A C 1
ATOM 906 O O . PHE A 1 113 ? 13.604 -60.427 -40.073 1.00 19.11 113 PHE A O 1
ATOM 914 N N . ARG A 1 114 ? 14.215 -59.835 -37.988 1.00 18.56 114 ARG A N 1
ATOM 915 C CA . ARG A 1 114 ? 14.495 -61.213 -37.566 1.00 18.58 114 ARG A CA 1
ATOM 916 C C . ARG A 1 114 ? 13.296 -62.096 -37.917 1.00 18.67 114 ARG A C 1
ATOM 917 O O . ARG A 1 114 ? 13.432 -63.119 -38.559 1.00 19.03 114 ARG A O 1
ATOM 925 N N . GLY A 1 115 ? 12.104 -61.689 -37.524 1.00 19.29 115 GLY A N 1
ATOM 926 C CA . GLY A 1 115 ? 10.922 -62.521 -37.769 1.00 19.38 115 GLY A CA 1
ATOM 927 C C . GLY A 1 115 ? 10.691 -62.800 -39.239 1.00 19.35 115 GLY A C 1
ATOM 928 O O . GLY A 1 115 ? 10.425 -63.930 -39.640 1.00 19.20 115 GLY A O 1
ATOM 929 N N . LEU A 1 116 ? 10.799 -61.754 -40.045 1.00 19.49 116 LEU A N 1
ATOM 930 C CA . LEU A 1 116 ? 10.525 -61.845 -41.465 1.00 19.01 116 LEU A CA 1
ATOM 931 C C . LEU A 1 116 ? 11.559 -62.683 -42.163 1.00 19.19 116 LEU A C 1
ATOM 932 O O . LEU A 1 116 ? 11.334 -63.137 -43.255 1.00 19.93 116 LEU A O 1
ATOM 937 N N . TYR A 1 117 ? 12.703 -62.890 -41.537 1.00 19.13 117 TYR A N 1
ATOM 938 C CA . TYR A 1 117 ? 13.781 -63.610 -42.187 1.00 19.43 117 TYR A CA 1
ATOM 939 C C . TYR A 1 117 ? 13.768 -65.122 -41.852 1.00 19.46 117 TYR A C 1
ATOM 940 O O . TYR A 1 117 ? 14.116 -65.995 -42.701 1.00 19.00 117 TYR A O 1
ATOM 949 N N . TYR A 1 118 ? 13.349 -65.408 -40.610 1.00 18.68 118 TYR A N 1
ATOM 950 C CA . TYR A 1 118 ? 13.450 -66.723 -40.014 1.00 17.17 118 TYR A CA 1
ATOM 951 C C . TYR A 1 118 ? 12.118 -67.454 -39.995 1.00 17.39 118 TYR A C 1
ATOM 952 O O . TYR A 1 118 ? 12.033 -68.562 -39.510 1.00 18.26 118 TYR A O 1
ATOM 961 N N . GLY A 1 119 ? 11.066 -66.862 -40.533 1.00 17.75 119 GLY A N 1
ATOM 962 C CA . GLY A 1 119 ? 9.792 -67.574 -40.653 1.00 17.89 119 GLY A CA 1
ATOM 963 C C . GLY A 1 119 ? 9.115 -67.714 -39.307 1.00 18.53 119 GLY A C 1
ATOM 964 O O . GLY A 1 119 ? 8.631 -68.784 -38.956 1.00 19.39 119 GLY A O 1
ATOM 965 N N . SER A 1 120 ? 9.079 -66.638 -38.524 1.00 18.59 120 SER A N 1
ATOM 966 C CA . SER A 1 120 ? 8.550 -66.738 -37.175 1.00 17.82 120 SER A CA 1
ATOM 967 C C . SER A 1 120 ? 7.079 -66.411 -37.198 1.00 17.96 120 SER A C 1
ATOM 968 O O . SER A 1 120 ? 6.371 -66.574 -36.216 1.00 17.64 120 SER A O 1
ATOM 971 N N . TYR A 1 121 ? 6.611 -66.032 -38.377 1.00 18.92 121 TYR A N 1
ATOM 972 C CA . TYR A 1 121 ? 5.196 -65.817 -38.641 1.00 19.64 121 TYR A CA 1
ATOM 973 C C . TYR A 1 121 ? 4.523 -66.998 -39.326 1.00 20.40 121 TYR A C 1
ATOM 974 O O . TYR A 1 121 ? 3.317 -66.962 -39.572 1.00 21.05 121 TYR A O 1
ATOM 983 N N . LYS A 1 122 ? 5.301 -68.001 -39.732 1.00 20.89 122 LYS A N 1
ATOM 984 C CA . LYS A 1 122 ? 4.732 -69.121 -40.481 1.00 20.75 122 LYS A CA 1
ATOM 985 C C . LYS A 1 122 ? 4.133 -70.110 -39.488 1.00 20.74 122 LYS A C 1
ATOM 986 O O . LYS A 1 122 ? 4.506 -70.104 -38.285 1.00 20.71 122 LYS A O 1
ATOM 992 N N . ALA A 1 123 ? 3.184 -70.923 -39.970 1.00 20.15 123 ALA A N 1
ATOM 993 C CA . ALA A 1 123 ? 2.529 -71.912 -39.122 1.00 18.70 123 ALA A CA 1
ATOM 994 C C . ALA A 1 123 ? 3.631 -72.488 -38.258 1.00 18.57 123 ALA A C 1
ATOM 995 O O . ALA A 1 123 ? 4.745 -72.627 -38.736 1.00 18.72 123 ALA A O 1
ATOM 997 N N . PRO A 1 124 ? 3.360 -72.746 -36.956 1.00 18.76 124 PRO A N 1
ATOM 998 C CA . PRO A 1 124 ? 2.102 -72.428 -36.274 1.00 18.70 124 PRO A CA 1
ATOM 999 C C . PRO A 1 124 ? 2.147 -71.071 -35.507 1.00 18.77 124 PRO A C 1
ATOM 1000 O O . PRO A 1 124 ? 1.403 -70.896 -34.524 1.00 20.26 124 PRO A O 1
ATOM 1004 N N . ARG A 1 125 ? 2.987 -70.124 -35.930 1.00 17.29 125 ARG A N 1
ATOM 1005 C CA . ARG A 1 125 ? 3.185 -68.937 -35.137 1.00 15.98 125 ARG A CA 1
ATOM 1006 C C . ARG A 1 125 ? 2.435 -67.672 -35.614 1.00 16.76 125 ARG A C 1
ATOM 1007 O O . ARG A 1 125 ? 2.730 -66.567 -35.166 1.00 16.39 125 ARG A O 1
ATOM 1015 N N . GLU A 1 126 ? 1.436 -67.844 -36.485 1.00 17.13 126 GLU A N 1
ATOM 1016 C CA . GLU A 1 126 ? 0.591 -66.753 -36.963 1.00 17.39 126 GLU A CA 1
ATOM 1017 C C . GLU A 1 126 ? -0.020 -65.886 -35.882 1.00 17.47 126 GLU A C 1
ATOM 1018 O O . GLU A 1 126 ? -0.090 -64.639 -36.028 1.00 18.86 126 GLU A O 1
ATOM 1024 N N . VAL A 1 127 ? -0.502 -66.515 -34.817 1.00 16.30 127 VAL A N 1
ATOM 1025 C CA . VAL A 1 127 ? -1.120 -65.718 -33.745 1.00 15.17 127 VAL A CA 1
ATOM 1026 C C . VAL A 1 127 ? -0.122 -64.866 -33.028 1.00 14.18 127 VAL A C 1
ATOM 1027 O O . VAL A 1 127 ? -0.383 -63.685 -32.836 1.00 15.54 127 VAL A O 1
ATOM 1031 N N . THR A 1 128 ? 1.015 -65.432 -32.633 1.00 12.47 128 THR A N 1
ATOM 1032 C CA . THR A 1 128 ? 2.109 -64.584 -32.140 1.00 12.34 128 THR A CA 1
ATOM 1033 C C . THR A 1 128 ? 2.415 -63.349 -32.992 1.00 12.56 128 THR A C 1
ATOM 1034 O O . THR A 1 128 ? 2.823 -62.335 -32.454 1.00 13.20 128 THR A O 1
ATOM 1038 N N . TRP A 1 129 ? 2.266 -63.472 -34.310 1.00 12.03 129 TRP A N 1
ATOM 1039 C CA . TRP A 1 129 ? 2.677 -62.488 -35.208 1.00 11.61 129 TRP A CA 1
ATOM 1040 C C . TRP A 1 129 ? 1.593 -61.414 -35.176 1.00 12.85 129 TRP A C 1
ATOM 1041 O O . TRP A 1 129 ? 1.869 -60.176 -35.126 1.00 11.25 129 TRP A O 1
ATOM 1052 N N . ILE A 1 130 ? 0.348 -61.878 -35.239 1.00 13.69 130 ILE A N 1
ATOM 1053 C CA . ILE A 1 130 ? -0.751 -60.924 -35.302 1.00 15.71 130 ILE A CA 1
ATOM 1054 C C . ILE A 1 130 ? -0.851 -60.139 -34.006 1.00 16.13 130 ILE A C 1
ATOM 1055 O O . ILE A 1 130 ? -1.122 -58.956 -34.005 1.00 16.54 130 ILE A O 1
ATOM 1060 N N . VAL A 1 131 ? -0.636 -60.790 -32.884 1.00 16.54 131 VAL A N 1
ATOM 1061 C CA . VAL A 1 131 ? -0.586 -60.018 -31.683 1.00 17.07 131 VAL A CA 1
ATOM 1062 C C . VAL A 1 131 ? 0.589 -59.042 -31.766 1.00 17.25 131 VAL A C 1
ATOM 1063 O O . VAL A 1 131 ? 0.436 -57.888 -31.394 1.00 17.72 131 VAL A O 1
ATOM 1067 N N . GLY A 1 132 ? 1.741 -59.492 -32.285 1.00 17.68 132 GLY A N 1
ATOM 1068 C CA . GLY A 1 132 ? 2.888 -58.613 -32.628 1.00 16.91 132 GLY A CA 1
ATOM 1069 C C . GLY A 1 132 ? 2.487 -57.368 -33.439 1.00 17.07 132 GLY A C 1
ATOM 1070 O O . GLY A 1 132 ? 2.884 -56.247 -33.160 1.00 16.85 132 GLY A O 1
ATOM 1071 N N . MET A 1 133 ? 1.661 -57.550 -34.436 1.00 16.65 133 MET A N 1
ATOM 1072 C CA . MET A 1 133 ? 1.263 -56.426 -35.222 1.00 17.15 133 MET A CA 1
ATOM 1073 C C . MET A 1 133 ? 0.340 -55.438 -34.490 1.00 17.43 133 MET A C 1
ATOM 1074 O O . MET A 1 133 ? 0.458 -54.224 -34.655 1.00 17.67 133 MET A O 1
ATOM 1079 N N . LEU A 1 134 ? -0.580 -55.939 -33.681 1.00 17.89 134 LEU A N 1
ATOM 1080 C CA . LEU A 1 134 ? -1.373 -55.063 -32.818 1.00 18.02 134 LEU A CA 1
ATOM 1081 C C . LEU A 1 134 ? -0.454 -54.187 -31.967 1.00 17.47 134 LEU A C 1
ATOM 1082 O O . LEU A 1 134 ? -0.556 -52.955 -31.956 1.00 16.30 134 LEU A O 1
ATOM 1087 N N . ILE A 1 135 ? 0.430 -54.847 -31.225 1.00 17.06 135 ILE A N 1
ATOM 1088 C CA . ILE A 1 135 ? 1.383 -54.143 -30.410 1.00 17.07 135 ILE A CA 1
ATOM 1089 C C . ILE A 1 135 ? 2.033 -53.069 -31.261 1.00 17.89 135 ILE A C 1
ATOM 1090 O O . ILE A 1 135 ? 2.178 -51.909 -30.818 1.00 18.31 135 ILE A O 1
ATOM 1095 N N . TYR A 1 136 ? 2.415 -53.436 -32.487 1.00 17.77 136 TYR A N 1
ATOM 1096 C CA . TYR A 1 136 ? 3.096 -52.482 -33.358 1.00 17.64 136 TYR A CA 1
ATOM 1097 C C . TYR A 1 136 ? 2.240 -51.234 -33.667 1.00 17.60 136 TYR A C 1
ATOM 1098 O O . TYR A 1 136 ? 2.702 -50.104 -33.475 1.00 17.07 136 TYR A O 1
ATOM 1107 N N . LEU A 1 137 ? 1.008 -51.437 -34.133 1.00 18.12 137 LEU A N 1
ATOM 1108 C CA . LEU A 1 137 ? 0.061 -50.334 -34.341 1.00 19.23 137 LEU A CA 1
ATOM 1109 C C . LEU A 1 137 ? -0.074 -49.455 -33.108 1.00 19.81 137 LEU A C 1
ATOM 1110 O O . LEU A 1 137 ? -0.108 -48.211 -33.171 1.00 19.19 137 LEU A O 1
ATOM 1115 N N . MET A 1 138 ? -0.160 -50.126 -31.964 1.00 20.76 138 MET A N 1
ATOM 1116 C CA . MET A 1 138 ? -0.361 -49.464 -30.703 1.00 21.13 138 MET A CA 1
ATOM 1117 C C . MET A 1 138 ? 0.873 -48.616 -30.358 1.00 21.21 138 MET A C 1
ATOM 1118 O O . MET A 1 138 ? 0.751 -47.451 -29.955 1.00 20.86 138 MET A O 1
ATOM 1123 N N . MET A 1 139 ? 2.061 -49.198 -30.518 1.00 20.91 139 MET A N 1
ATOM 1124 C CA . MET A 1 139 ? 3.268 -48.433 -30.283 1.00 21.57 139 MET A CA 1
ATOM 1125 C C . MET A 1 139 ? 3.245 -47.141 -31.107 1.00 21.93 139 MET A C 1
ATOM 1126 O O . MET A 1 139 ? 3.642 -46.079 -30.622 1.00 21.48 139 MET A O 1
ATOM 1131 N N . MET A 1 140 ? 2.784 -47.223 -32.353 1.00 22.08 140 MET A N 1
ATOM 1132 C CA . MET A 1 140 ? 2.894 -46.057 -33.224 1.00 22.50 140 MET A CA 1
ATOM 1133 C C . MET A 1 140 ? 1.932 -44.998 -32.762 1.00 21.63 140 MET A C 1
ATOM 1134 O O . MET A 1 140 ? 2.289 -43.827 -32.664 1.00 21.67 140 MET A O 1
ATOM 1139 N N . GLY A 1 141 ? 0.707 -45.421 -32.457 1.00 20.90 141 GLY A N 1
ATOM 1140 C CA . GLY A 1 141 ? -0.301 -44.495 -31.939 1.00 18.98 141 GLY A CA 1
ATOM 1141 C C . GLY A 1 141 ? 0.167 -43.863 -30.648 1.00 17.45 141 GLY A C 1
ATOM 1142 O O . GLY A 1 141 ? 0.110 -42.641 -30.475 1.00 16.85 141 GLY A O 1
ATOM 1143 N N . THR A 1 142 ? 0.643 -44.714 -29.749 1.00 16.22 142 THR A N 1
ATOM 1144 C CA . THR A 1 142 ? 1.179 -44.251 -28.479 1.00 15.72 142 THR A CA 1
ATOM 1145 C C . THR A 1 142 ? 2.233 -43.194 -28.687 1.00 15.05 142 THR A C 1
ATOM 1146 O O . THR A 1 142 ? 2.187 -42.154 -28.037 1.00 15.74 142 THR A O 1
ATOM 1150 N N . ALA A 1 143 ? 3.155 -43.437 -29.617 1.00 14.14 143 ALA A N 1
ATOM 1151 C CA . ALA A 1 143 ? 4.324 -42.597 -29.759 1.00 12.82 143 ALA A CA 1
ATOM 1152 C C . ALA A 1 143 ? 3.919 -41.246 -30.311 1.00 13.25 143 ALA A C 1
ATOM 1153 O O . ALA A 1 143 ? 4.432 -40.214 -29.873 1.00 13.19 143 ALA A O 1
ATOM 1155 N N . PHE A 1 144 ? 3.001 -41.245 -31.268 1.00 12.94 144 PHE A N 1
ATOM 1156 C CA . PHE A 1 144 ? 2.524 -40.001 -31.837 1.00 13.04 144 PHE A CA 1
ATOM 1157 C C . PHE A 1 144 ? 1.953 -39.089 -30.743 1.00 13.72 144 PHE A C 1
ATOM 1158 O O . PHE A 1 144 ? 2.354 -37.892 -30.626 1.00 13.35 144 PHE A O 1
ATOM 1166 N N . MET A 1 145 ? 1.068 -39.653 -29.910 1.00 13.18 145 MET A N 1
ATOM 1167 C CA . MET A 1 145 ? 0.389 -38.836 -28.927 1.00 13.41 145 MET A CA 1
ATOM 1168 C C . MET A 1 145 ? 1.398 -38.232 -27.955 1.00 13.37 145 MET A C 1
ATOM 1169 O O . MET A 1 145 ? 1.296 -37.078 -27.572 1.00 12.43 145 MET A O 1
ATOM 1174 N N . GLY A 1 146 ? 2.376 -39.026 -27.540 1.00 13.84 146 GLY A N 1
ATOM 1175 C CA . GLY A 1 146 ? 3.349 -38.523 -26.591 1.00 14.45 146 GLY A CA 1
ATOM 1176 C C . GLY A 1 146 ? 4.041 -37.341 -27.232 1.00 14.97 146 GLY A C 1
ATOM 1177 O O . GLY A 1 146 ? 4.378 -36.356 -26.588 1.00 15.07 146 GLY A O 1
ATOM 1178 N N . TYR A 1 147 ? 4.225 -37.431 -28.533 1.00 15.07 147 TYR A N 1
ATOM 1179 C CA . TYR A 1 147 ? 5.010 -36.456 -29.202 1.00 15.77 147 TYR A CA 1
ATOM 1180 C C . TYR A 1 147 ? 4.240 -35.096 -29.237 1.00 16.39 147 TYR A C 1
ATOM 1181 O O . TYR A 1 147 ? 4.825 -34.017 -29.444 1.00 16.62 147 TYR A O 1
ATOM 1190 N N . VAL A 1 148 ? 2.928 -35.151 -29.038 1.00 15.85 148 VAL A N 1
ATOM 1191 C CA . VAL A 1 148 ? 2.158 -33.944 -29.014 1.00 14.92 148 VAL A CA 1
ATOM 1192 C C . VAL A 1 148 ? 2.407 -33.303 -27.673 1.00 15.46 148 VAL A C 1
ATOM 1193 O O . VAL A 1 148 ? 2.327 -32.068 -27.516 1.00 16.24 148 VAL A O 1
ATOM 1197 N N . LEU A 1 149 ? 2.744 -34.123 -26.689 1.00 14.77 149 LEU A N 1
ATOM 1198 C CA . LEU A 1 149 ? 2.627 -33.613 -25.323 1.00 14.00 149 LEU A CA 1
ATOM 1199 C C . LEU A 1 149 ? 3.411 -32.319 -25.052 1.00 13.47 149 LEU A C 1
ATOM 1200 O O . LEU A 1 149 ? 2.877 -31.441 -24.396 1.00 13.50 149 LEU A O 1
ATOM 1205 N N . PRO A 1 150 ? 4.659 -32.183 -25.561 1.00 12.92 150 PRO A N 1
ATOM 1206 C CA . PRO A 1 150 ? 5.420 -30.945 -25.278 1.00 13.06 150 PRO A CA 1
ATOM 1207 C C . PRO A 1 150 ? 4.816 -29.714 -25.942 1.00 12.93 150 PRO A C 1
ATOM 1208 O O . PRO A 1 150 ? 5.151 -28.598 -25.595 1.00 12.67 150 PRO A O 1
ATOM 1212 N N . TRP A 1 151 ? 3.911 -29.934 -26.890 1.00 13.36 151 TRP A N 1
ATOM 1213 C CA . TRP A 1 151 ? 3.239 -28.830 -27.573 1.00 13.15 151 TRP A CA 1
ATOM 1214 C C . TRP A 1 151 ? 4.221 -27.857 -28.244 1.00 13.53 151 TRP A C 1
ATOM 1215 O O . TRP A 1 151 ? 4.025 -26.626 -28.197 1.00 14.18 151 TRP A O 1
ATOM 1226 N N . GLY A 1 152 ? 5.281 -28.417 -28.828 1.00 13.68 152 GLY A N 1
ATOM 1227 C CA . GLY A 1 152 ? 6.199 -27.680 -29.693 1.00 14.55 152 GLY A CA 1
ATOM 1228 C C . GLY A 1 152 ? 5.598 -27.531 -31.082 1.00 15.53 152 GLY A C 1
ATOM 1229 O O . GLY A 1 152 ? 4.413 -27.891 -31.305 1.00 15.01 152 GLY A O 1
ATOM 1230 N N . GLN A 1 153 ? 6.395 -27.000 -32.016 1.00 16.51 153 GLN A N 1
ATOM 1231 C CA . GLN A 1 153 ? 5.943 -26.833 -33.420 1.00 17.69 153 GLN A CA 1
ATOM 1232 C C . GLN A 1 153 ? 5.710 -28.190 -34.081 1.00 18.52 153 GLN A C 1
ATOM 1233 O O . GLN A 1 153 ? 4.672 -28.407 -34.742 1.00 18.86 153 GLN A O 1
ATOM 1239 N N . MET A 1 154 ? 6.642 -29.126 -33.861 1.00 19.01 154 MET A N 1
ATOM 1240 C CA . MET A 1 154 ? 6.451 -30.521 -34.344 1.00 19.36 154 MET A CA 1
ATOM 1241 C C . MET A 1 154 ? 5.232 -31.226 -33.742 1.00 18.94 154 MET A C 1
ATOM 1242 O O . MET A 1 154 ? 4.465 -31.847 -34.487 1.00 19.72 154 MET A O 1
ATOM 1247 N N . SER A 1 155 ? 5.025 -31.108 -32.420 1.00 17.30 155 SER A N 1
ATOM 1248 C CA . SER A 1 155 ? 3.812 -31.649 -31.789 1.00 15.75 155 SER A CA 1
ATOM 1249 C C . SER A 1 155 ? 2.538 -31.208 -32.508 1.00 15.53 155 SER A C 1
ATOM 1250 O O . SER A 1 155 ? 1.662 -32.007 -32.857 1.00 14.48 155 SER A O 1
ATOM 1253 N N . PHE A 1 156 ? 2.436 -29.902 -32.696 1.00 15.30 156 PHE A N 1
ATOM 1254 C CA . PHE A 1 156 ? 1.240 -29.322 -33.225 1.00 14.99 156 PHE A CA 1
ATOM 1255 C C . PHE A 1 156 ? 0.991 -29.687 -34.705 1.00 15.32 156 PHE A C 1
ATOM 1256 O O . PHE A 1 156 ? -0.110 -30.106 -35.072 1.00 16.23 156 PHE A O 1
ATOM 1264 N N . TRP A 1 157 ? 1.989 -29.516 -35.572 1.00 14.73 157 TRP A N 1
ATOM 1265 C CA . TRP A 1 157 ? 1.744 -29.743 -37.003 1.00 13.55 157 TRP A CA 1
ATOM 1266 C C . TRP A 1 157 ? 1.701 -31.265 -37.235 1.00 14.08 157 TRP A C 1
ATOM 1267 O O . TRP A 1 157 ? 0.935 -31.760 -38.074 1.00 13.69 157 TRP A O 1
ATOM 1278 N N . GLY A 1 158 ? 2.502 -31.991 -36.444 1.00 13.87 158 GLY A N 1
ATOM 1279 C CA . GLY A 1 158 ? 2.417 -33.427 -36.373 1.00 13.30 158 GLY A CA 1
ATOM 1280 C C . GLY A 1 158 ? 0.991 -33.842 -36.047 1.00 13.76 158 GLY A C 1
ATOM 1281 O O . GLY A 1 158 ? 0.529 -34.880 -36.518 1.00 13.77 158 GLY A O 1
ATOM 1282 N N . ALA A 1 159 ? 0.283 -33.015 -35.265 1.00 13.23 159 ALA A N 1
ATOM 1283 C CA . ALA A 1 159 ? -0.982 -33.437 -34.668 1.00 12.66 159 ALA A CA 1
ATOM 1284 C C . ALA A 1 159 ? -2.010 -33.150 -35.703 1.00 12.95 159 ALA A C 1
ATOM 1285 O O . ALA A 1 159 ? -2.804 -34.028 -36.040 1.00 13.61 159 ALA A O 1
ATOM 1287 N N . THR A 1 160 ? -1.970 -31.932 -36.243 1.00 12.62 160 THR A N 1
ATOM 1288 C CA . THR A 1 160 ? -2.775 -31.598 -37.407 1.00 12.61 160 THR A CA 1
ATOM 1289 C C . THR A 1 160 ? -2.686 -32.713 -38.502 1.00 12.56 160 THR A C 1
ATOM 1290 O O . THR A 1 160 ? -3.694 -33.234 -38.998 1.00 11.87 160 THR A O 1
ATOM 1294 N N . VAL A 1 161 ? -1.471 -33.086 -38.863 1.00 13.04 161 VAL A N 1
ATOM 1295 C CA . VAL A 1 161 ? -1.298 -33.940 -40.003 1.00 14.27 161 VAL A CA 1
ATOM 1296 C C . VAL A 1 161 ? -1.823 -35.358 -39.770 1.00 15.63 161 VAL A C 1
ATOM 1297 O O . VAL A 1 161 ? -2.547 -35.945 -40.627 1.00 15.39 161 VAL A O 1
ATOM 1301 N N . ILE A 1 162 ? -1.474 -35.929 -38.621 1.00 15.77 162 ILE A N 1
ATOM 1302 C CA . ILE A 1 162 ? -1.961 -37.268 -38.394 1.00 16.47 162 ILE A CA 1
ATOM 1303 C C . ILE A 1 162 ? -3.472 -37.284 -38.124 1.00 17.27 162 ILE A C 1
ATOM 1304 O O . ILE A 1 162 ? -4.179 -38.195 -38.577 1.00 18.31 162 ILE A O 1
ATOM 1309 N N . THR A 1 163 ? -4.010 -36.307 -37.413 1.00 17.19 163 THR A N 1
ATOM 1310 C CA . THR A 1 163 ? -5.478 -36.306 -37.348 1.00 17.19 163 THR A CA 1
ATOM 1311 C C . THR A 1 163 ? -6.063 -36.117 -38.754 1.00 17.81 163 THR A C 1
ATOM 1312 O O . THR A 1 163 ? -7.219 -36.492 -39.002 1.00 17.32 163 THR A O 1
ATOM 1316 N N . GLY A 1 164 ? -5.257 -35.544 -39.669 1.00 18.42 164 GLY A N 1
ATOM 1317 C CA . GLY A 1 164 ? -5.690 -35.292 -41.034 1.00 18.39 164 GLY A CA 1
ATOM 1318 C C . GLY A 1 164 ? -5.921 -36.610 -41.753 1.00 19.71 164 GLY A C 1
ATOM 1319 O O . GLY A 1 164 ? -6.752 -36.703 -42.654 1.00 20.03 164 GLY A O 1
ATOM 1320 N N . LEU A 1 165 ? -5.186 -37.655 -41.367 1.00 20.25 165 LEU A N 1
ATOM 1321 C CA . LEU A 1 165 ? -5.268 -38.917 -42.102 1.00 20.53 165 LEU A CA 1
ATOM 1322 C C . LEU A 1 165 ? -6.696 -39.460 -42.087 1.00 21.38 165 LEU A C 1
ATOM 1323 O O . LEU A 1 165 ? -7.195 -39.976 -43.098 1.00 22.00 165 LEU A O 1
ATOM 1328 N N . PHE A 1 166 ? -7.366 -39.322 -40.949 1.00 21.61 166 PHE A N 1
ATOM 1329 C CA . PHE A 1 166 ? -8.730 -39.815 -40.803 1.00 21.56 166 PHE A CA 1
ATOM 1330 C C . PHE A 1 166 ? -9.729 -38.989 -41.609 1.00 21.87 166 PHE A C 1
ATOM 1331 O O . PHE A 1 166 ? -10.694 -39.522 -42.163 1.00 21.85 166 PHE A O 1
ATOM 1339 N N . GLY A 1 167 ? -9.473 -37.693 -41.715 1.00 22.10 167 GLY A N 1
ATOM 1340 C CA . GLY A 1 167 ? -10.355 -36.845 -42.465 1.00 22.84 167 GLY A CA 1
ATOM 1341 C C . GLY A 1 167 ? -10.325 -37.196 -43.935 1.00 24.06 167 GLY A C 1
ATOM 1342 O O . GLY A 1 167 ? -11.193 -36.785 -44.688 1.00 24.94 167 GLY A O 1
ATOM 1343 N N . ALA A 1 168 ? -9.313 -37.934 -44.372 1.00 25.31 168 ALA A N 1
ATOM 1344 C CA . ALA A 1 168 ? -9.281 -38.409 -45.757 1.00 25.85 168 ALA A CA 1
ATOM 1345 C C . ALA A 1 168 ? -10.361 -39.447 -46.053 1.00 26.75 168 ALA A C 1
ATOM 1346 O O . ALA A 1 168 ? -10.772 -39.576 -47.185 1.00 27.39 168 ALA A O 1
ATOM 1348 N N . ILE A 1 169 ? -10.825 -40.207 -45.069 1.00 27.73 169 ILE A N 1
ATOM 1349 C CA . ILE A 1 169 ? -11.842 -41.212 -45.389 1.00 28.57 169 ILE A CA 1
ATOM 1350 C C . ILE A 1 169 ? -13.127 -40.631 -46.028 1.00 29.42 169 ILE A C 1
ATOM 1351 O O . ILE A 1 169 ? -13.772 -39.714 -45.474 1.00 29.47 169 ILE A O 1
ATOM 1356 N N . PRO A 1 170 ? -13.497 -41.145 -47.217 1.00 29.81 170 PRO A N 1
ATOM 1357 C CA . PRO A 1 170 ? -14.621 -40.512 -47.877 1.00 30.03 170 PRO A CA 1
ATOM 1358 C C . PRO A 1 170 ? -15.817 -40.747 -46.991 1.00 30.24 170 PRO A C 1
ATOM 1359 O O . PRO A 1 170 ? -15.816 -41.708 -46.235 1.00 30.56 170 PRO A O 1
ATOM 1363 N N . GLY A 1 171 ? -16.809 -39.866 -47.044 1.00 30.17 171 GLY A N 1
ATOM 1364 C CA . GLY A 1 171 ? -18.037 -40.100 -46.308 1.00 29.88 171 GLY A CA 1
ATOM 1365 C C . GLY A 1 171 ? -18.019 -39.765 -44.829 1.00 29.88 171 GLY A C 1
ATOM 1366 O O . GLY A 1 171 ? -18.724 -38.876 -44.387 1.00 30.28 171 GLY A O 1
ATOM 1367 N N . VAL A 1 172 ? -17.215 -40.470 -44.055 1.00 29.71 172 VAL A N 1
ATOM 1368 C CA . VAL A 1 172 ? -17.258 -40.332 -42.606 1.00 29.73 172 VAL A CA 1
ATOM 1369 C C . VAL A 1 172 ? -16.026 -39.594 -42.001 1.00 29.94 172 VAL A C 1
ATOM 1370 O O . VAL A 1 172 ? -16.002 -39.270 -40.802 1.00 30.40 172 VAL A O 1
ATOM 1374 N N . GLY A 1 173 ? -15.023 -39.332 -42.834 1.00 29.42 173 GLY A N 1
ATOM 1375 C CA . GLY A 1 173 ? -13.783 -38.690 -42.416 1.00 29.10 173 GLY A CA 1
ATOM 1376 C C . GLY A 1 173 ? -13.872 -37.341 -41.725 1.00 29.51 173 GLY A C 1
ATOM 1377 O O . GLY A 1 173 ? -13.169 -37.102 -40.767 1.00 30.42 173 GLY A O 1
ATOM 1378 N N . GLU A 1 174 ? -14.692 -36.411 -42.182 1.00 29.69 174 GLU A N 1
ATOM 1379 C CA . GLU A 1 174 ? -14.772 -35.161 -41.423 1.00 30.16 174 GLU A CA 1
ATOM 1380 C C . GLU A 1 174 ? -15.269 -35.396 -39.963 1.00 29.51 174 GLU A C 1
ATOM 1381 O O . GLU A 1 174 ? -14.707 -34.860 -39.007 1.00 29.84 174 GLU A O 1
ATOM 1387 N N . ALA A 1 175 ? -16.293 -36.228 -39.788 1.00 28.28 175 ALA A N 1
ATOM 1388 C CA . ALA A 1 175 ? -16.759 -36.569 -38.449 1.00 26.52 175 ALA A CA 1
ATOM 1389 C C . ALA A 1 175 ? -15.689 -37.256 -37.567 1.00 25.68 175 ALA A C 1
ATOM 1390 O O . ALA A 1 175 ? -15.547 -36.896 -36.404 1.00 25.82 175 ALA A O 1
ATOM 1392 N N . ILE A 1 176 ? -14.943 -38.242 -38.077 1.00 24.58 176 ILE A N 1
ATOM 1393 C CA . ILE A 1 176 ? -13.916 -38.885 -37.233 1.00 23.11 176 ILE A CA 1
ATOM 1394 C C . ILE A 1 176 ? -12.879 -37.842 -36.869 1.00 22.64 176 ILE A C 1
ATOM 1395 O O . ILE A 1 176 ? -12.358 -37.822 -35.750 1.00 22.58 176 ILE A O 1
ATOM 1400 N N . GLN A 1 177 ? -12.589 -36.977 -37.830 1.00 21.71 177 GLN A N 1
ATOM 1401 C CA . GLN A 1 177 ? -11.654 -35.903 -37.625 1.00 22.03 177 GLN A CA 1
ATOM 1402 C C . GLN A 1 177 ? -12.141 -34.925 -36.532 1.00 21.94 177 GLN A C 1
ATOM 1403 O O . GLN A 1 177 ? -11.393 -34.555 -35.632 1.00 21.51 177 GLN A O 1
ATOM 1409 N N . THR A 1 178 ? -13.394 -34.501 -36.614 1.00 21.92 178 THR A N 1
ATOM 1410 C CA . THR A 1 178 ? -13.916 -33.595 -35.619 1.00 22.38 178 THR A CA 1
ATOM 1411 C C . THR A 1 178 ? -13.930 -34.250 -34.226 1.00 22.18 178 THR A C 1
ATOM 1412 O O . THR A 1 178 ? -13.593 -33.620 -33.210 1.00 22.20 178 THR A O 1
ATOM 1416 N N . TRP A 1 179 ? -14.294 -35.524 -34.197 1.00 21.57 179 TRP A N 1
ATOM 1417 C CA . TRP A 1 179 ? -14.304 -36.295 -32.979 1.00 21.21 179 TRP A CA 1
ATOM 1418 C C . TRP A 1 179 ? -12.889 -36.397 -32.358 1.00 21.39 179 TRP A C 1
ATOM 1419 O O . TRP A 1 179 ? -12.724 -36.149 -31.158 1.00 21.31 179 TRP A O 1
ATOM 1430 N N . LEU A 1 180 ? -11.862 -36.735 -33.144 1.00 21.13 180 LEU A N 1
ATOM 1431 C CA . LEU A 1 180 ? -10.504 -36.803 -32.577 1.00 21.35 180 LEU A CA 1
ATOM 1432 C C . LEU A 1 180 ? -10.030 -35.431 -32.149 1.00 22.21 180 LEU A C 1
ATOM 1433 O O . LEU A 1 180 ? -9.373 -35.282 -31.122 1.00 22.22 180 LEU A O 1
ATOM 1438 N N . LEU A 1 181 ? -10.324 -34.411 -32.953 1.00 22.90 181 LEU A N 1
ATOM 1439 C CA . LEU A 1 181 ? -9.824 -33.085 -32.632 1.00 23.12 181 LEU A CA 1
ATOM 1440 C C . LEU A 1 181 ? -10.495 -32.588 -31.351 1.00 23.39 181 LEU A C 1
ATOM 1441 O O . LEU A 1 181 ? -9.809 -32.172 -30.421 1.00 24.23 181 LEU A O 1
ATOM 1446 N N . GLY A 1 182 ? -11.825 -32.659 -31.296 1.00 22.83 182 GLY A N 1
ATOM 1447 C CA . GLY A 1 182 ? -12.583 -32.098 -30.184 1.00 22.06 182 GLY A CA 1
ATOM 1448 C C . GLY A 1 182 ? -13.022 -30.693 -30.546 1.00 22.02 182 GLY A C 1
ATOM 1449 O O . GLY A 1 182 ? -13.405 -29.893 -29.698 1.00 22.11 182 GLY A O 1
ATOM 1450 N N . GLY A 1 183 ? -12.969 -30.393 -31.833 1.00 21.84 183 GLY A N 1
ATOM 1451 C CA . GLY A 1 183 ? -13.392 -29.099 -32.331 1.00 21.61 183 GLY A CA 1
ATOM 1452 C C . GLY A 1 183 ? -12.923 -28.987 -33.765 1.00 21.35 183 GLY A C 1
ATOM 1453 O O . GLY A 1 183 ? -12.570 -29.996 -34.370 1.00 21.75 183 GLY A O 1
ATOM 1454 N N . PRO A 1 184 ? -12.904 -27.765 -34.305 1.00 21.19 184 PRO A N 1
ATOM 1455 C CA . PRO A 1 184 ? -12.540 -27.531 -35.694 1.00 21.21 184 PRO A CA 1
ATOM 1456 C C . PRO A 1 184 ? -11.038 -27.454 -35.908 1.00 20.85 184 PRO A C 1
ATOM 1457 O O . PRO A 1 184 ? -10.591 -27.336 -37.036 1.00 21.03 184 PRO A O 1
ATOM 1461 N N . ALA A 1 185 ? -10.248 -27.496 -34.847 1.00 20.57 185 ALA A N 1
ATOM 1462 C CA . ALA A 1 185 ? -8.798 -27.427 -35.037 1.00 19.87 185 ALA A CA 1
ATOM 1463 C C . ALA A 1 185 ? -8.036 -28.041 -33.882 1.00 19.28 185 ALA A C 1
ATOM 1464 O O . ALA A 1 185 ? -8.498 -28.052 -32.760 1.00 19.57 185 ALA A O 1
ATOM 1466 N N . VAL A 1 186 ? -6.856 -28.548 -34.157 1.00 18.65 186 VAL A N 1
ATOM 1467 C CA . VAL A 1 186 ? -6.009 -29.003 -33.101 1.00 18.20 186 VAL A CA 1
ATOM 1468 C C . VAL A 1 186 ? -5.971 -27.905 -32.061 1.00 17.17 186 VAL A C 1
ATOM 1469 O O . VAL A 1 186 ? -5.550 -26.840 -32.356 1.00 18.66 186 VAL A O 1
ATOM 1473 N N . ASP A 1 187 ? -6.364 -28.156 -30.836 1.00 16.43 187 ASP A N 1
ATOM 1474 C CA . ASP A 1 187 ? -6.326 -27.103 -29.805 1.00 15.95 187 ASP A CA 1
ATOM 1475 C C . ASP A 1 187 ? -6.293 -27.783 -28.413 1.00 14.22 187 ASP A C 1
ATOM 1476 O O . ASP A 1 187 ? -6.046 -28.975 -28.320 1.00 14.24 187 ASP A O 1
ATOM 1481 N N . ASN A 1 188 ? -6.558 -27.064 -27.336 1.00 13.17 188 ASN A N 1
ATOM 1482 C CA . ASN A 1 188 ? -6.533 -27.697 -26.005 1.00 12.20 188 ASN A CA 1
ATOM 1483 C C . ASN A 1 188 ? -7.324 -29.008 -25.831 1.00 11.15 188 ASN A C 1
ATOM 1484 O O . ASN A 1 188 ? -6.805 -29.955 -25.230 1.00 10.88 188 ASN A O 1
ATOM 1489 N N . PRO A 1 189 ? -8.572 -29.074 -26.352 1.00 10.29 189 PRO A N 1
ATOM 1490 C CA . PRO A 1 189 ? -9.211 -30.379 -26.252 1.00 10.39 189 PRO A CA 1
ATOM 1491 C C . PRO A 1 189 ? -8.335 -31.491 -26.841 1.00 10.80 189 PRO A C 1
ATOM 1492 O O . PRO A 1 189 ? -8.245 -32.578 -26.230 1.00 11.86 189 PRO A O 1
ATOM 1496 N N . THR A 1 190 ? -7.640 -31.226 -27.954 1.00 10.71 190 THR A N 1
ATOM 1497 C CA . THR A 1 190 ? -6.782 -32.256 -28.573 1.00 10.02 190 THR A CA 1
ATOM 1498 C C . THR A 1 190 ? -5.652 -32.664 -27.631 1.00 10.77 190 THR A C 1
ATOM 1499 O O . THR A 1 190 ? -5.381 -33.872 -27.392 1.00 10.78 190 THR A O 1
ATOM 1503 N N . LEU A 1 191 ? -5.003 -31.647 -27.084 1.00 10.72 191 LEU A N 1
ATOM 1504 C CA . LEU A 1 191 ? -3.853 -31.880 -26.227 1.00 11.66 191 LEU A CA 1
ATOM 1505 C C . LEU A 1 191 ? -4.283 -32.789 -25.098 1.00 12.74 191 LEU A C 1
ATOM 1506 O O . LEU A 1 191 ? -3.611 -33.759 -24.728 1.00 12.64 191 LEU A O 1
ATOM 1511 N N . ASN A 1 192 ? -5.451 -32.434 -24.575 1.00 14.15 192 ASN A N 1
ATOM 1512 C CA . ASN A 1 192 ? -5.987 -32.984 -23.349 1.00 14.68 192 ASN A CA 1
ATOM 1513 C C . ASN A 1 192 ? -6.481 -34.431 -23.463 1.00 14.25 192 ASN A C 1
ATOM 1514 O O . ASN A 1 192 ? -6.355 -35.201 -22.523 1.00 14.05 192 ASN A O 1
ATOM 1519 N N . ARG A 1 193 ? -7.045 -34.806 -24.605 1.00 13.71 193 ARG A N 1
ATOM 1520 C CA . ARG A 1 193 ? -7.434 -36.209 -24.777 1.00 13.76 193 ARG A CA 1
ATOM 1521 C C . ARG A 1 193 ? -6.212 -37.121 -25.127 1.00 13.79 193 ARG A C 1
ATOM 1522 O O . ARG A 1 193 ? -6.116 -38.238 -24.607 1.00 14.09 193 ARG A O 1
ATOM 1530 N N . PHE A 1 194 ? -5.299 -36.646 -25.993 1.00 13.45 194 PHE A N 1
ATOM 1531 C CA . PHE A 1 194 ? -4.066 -37.394 -26.330 1.00 12.76 194 PHE A CA 1
ATOM 1532 C C . PHE A 1 194 ? -3.287 -37.638 -25.059 1.00 12.37 194 PHE A C 1
ATOM 1533 O O . PHE A 1 194 ? -2.554 -38.620 -24.928 1.00 11.99 194 PHE A O 1
ATOM 1541 N N . PHE A 1 195 ? -3.420 -36.744 -24.101 1.00 12.06 195 PHE A N 1
ATOM 1542 C CA . PHE A 1 195 ? -2.714 -37.013 -22.858 1.00 12.81 195 PHE A CA 1
ATOM 1543 C C . PHE A 1 195 ? -3.269 -38.266 -22.138 1.00 12.78 195 PHE A C 1
ATOM 1544 O O . PHE A 1 195 ? -2.509 -39.116 -21.671 1.00 12.49 195 PHE A O 1
ATOM 1552 N N . SER A 1 196 ? -4.591 -38.374 -22.065 1.00 12.65 196 SER A N 1
ATOM 1553 C CA . SER A 1 196 ? -5.234 -39.540 -21.470 1.00 13.15 196 SER A CA 1
ATOM 1554 C C . SER A 1 196 ? -4.795 -40.817 -22.146 1.00 13.20 196 SER A C 1
ATOM 1555 O O . SER A 1 196 ? -4.229 -41.735 -21.521 1.00 12.41 196 SER A O 1
ATOM 1558 N N . LEU A 1 197 ? -5.076 -40.862 -23.448 1.00 13.27 197 LEU A N 1
ATOM 1559 C CA . LEU A 1 197 ? -4.717 -42.000 -24.274 1.00 13.22 197 LEU A CA 1
ATOM 1560 C C . LEU A 1 197 ? -3.200 -42.331 -24.213 1.00 12.56 197 LEU A C 1
ATOM 1561 O O . LEU A 1 197 ? -2.817 -43.505 -24.146 1.00 12.85 197 LEU A O 1
ATOM 1566 N N . HIS A 1 198 ? -2.338 -41.325 -24.172 1.00 11.34 198 HIS A N 1
ATOM 1567 C CA . HIS A 1 198 ? -0.909 -41.639 -24.005 1.00 11.52 198 HIS A CA 1
ATOM 1568 C C . HIS A 1 198 ? -0.685 -42.415 -22.732 1.00 11.48 198 HIS A C 1
ATOM 1569 O O . HIS A 1 198 ? 0.168 -43.290 -22.705 1.00 11.95 198 HIS A O 1
ATOM 1576 N N . TYR A 1 199 ? -1.427 -42.090 -21.673 1.00 11.43 199 TYR A N 1
ATOM 1577 C CA . TYR A 1 199 ? -1.296 -42.816 -20.424 1.00 11.81 199 TYR A CA 1
ATOM 1578 C C . TYR A 1 199 ? -1.905 -44.234 -20.517 1.00 12.15 199 TYR A C 1
ATOM 1579 O O . TYR A 1 199 ? -1.281 -45.227 -20.131 1.00 11.02 199 TYR A O 1
ATOM 1588 N N . LEU A 1 200 ? -3.124 -44.315 -21.045 1.00 12.42 200 LEU A N 1
ATOM 1589 C CA . LEU A 1 200 ? -3.811 -45.597 -21.207 1.00 12.34 200 LEU A CA 1
ATOM 1590 C C . LEU A 1 200 ? -3.074 -46.612 -22.113 1.00 13.33 200 LEU A C 1
ATOM 1591 O O . LEU A 1 200 ? -2.840 -47.767 -21.701 1.00 13.44 200 LEU A O 1
ATOM 1596 N N . LEU A 1 201 ? -2.722 -46.196 -23.335 1.00 13.79 201 LEU A N 1
ATOM 1597 C CA . LEU A 1 201 ? -2.284 -47.142 -24.351 1.00 14.50 201 LEU A CA 1
ATOM 1598 C C . LEU A 1 201 ? -1.114 -48.014 -23.933 1.00 14.91 201 LEU A C 1
ATOM 1599 O O . LEU A 1 201 ? -1.085 -49.192 -24.251 1.00 15.62 201 LEU A O 1
ATOM 1604 N N . PRO A 1 202 ? -0.127 -47.441 -23.235 1.00 15.48 202 PRO A N 1
ATOM 1605 C CA . PRO A 1 202 ? 0.980 -48.302 -22.799 1.00 16.37 202 PRO A CA 1
ATOM 1606 C C . PRO A 1 202 ? 0.538 -49.457 -21.876 1.00 17.69 202 PRO A C 1
ATOM 1607 O O . PRO A 1 202 ? 1.161 -50.528 -21.888 1.00 18.48 202 PRO A O 1
ATOM 1611 N N . PHE A 1 203 ? -0.541 -49.273 -21.114 1.00 18.17 203 PHE A N 1
ATOM 1612 C CA . PHE A 1 203 ? -1.127 -50.409 -20.395 1.00 18.81 203 PHE A CA 1
ATOM 1613 C C . PHE A 1 203 ? -1.795 -51.464 -21.294 1.00 18.26 203 PHE A C 1
ATOM 1614 O O . PHE A 1 203 ? -1.695 -52.660 -21.035 1.00 17.62 203 PHE A O 1
ATOM 1622 N N . VAL A 1 204 ? -2.463 -51.032 -22.349 1.00 18.10 204 VAL A N 1
ATOM 1623 C CA . VAL A 1 204 ? -3.021 -51.994 -23.275 1.00 18.53 204 VAL A CA 1
ATOM 1624 C C . VAL A 1 204 ? -1.879 -52.770 -23.939 1.00 18.43 204 VAL A C 1
ATOM 1625 O O . VAL A 1 204 ? -1.975 -53.976 -24.151 1.00 18.42 204 VAL A O 1
ATOM 1629 N N . ILE A 1 205 ? -0.788 -52.068 -24.252 1.00 17.81 205 ILE A N 1
ATOM 1630 C CA . ILE A 1 205 ? 0.361 -52.690 -24.859 1.00 16.83 205 ILE A CA 1
ATOM 1631 C C . ILE A 1 205 ? 0.951 -53.763 -23.936 1.00 16.89 205 ILE A C 1
ATOM 1632 O O . ILE A 1 205 ? 1.268 -54.900 -24.377 1.00 17.00 205 ILE A O 1
ATOM 1637 N N . ALA A 1 206 ? 1.103 -53.423 -22.662 1.00 16.02 206 ALA A N 1
ATOM 1638 C CA . ALA A 1 206 ? 1.545 -54.431 -21.690 1.00 15.95 206 ALA A CA 1
ATOM 1639 C C . ALA A 1 206 ? 0.628 -55.682 -21.680 1.00 15.72 206 ALA A C 1
ATOM 1640 O O . ALA A 1 206 ? 1.113 -56.803 -21.669 1.00 16.23 206 ALA A O 1
ATOM 1642 N N . ALA A 1 207 ? -0.687 -55.496 -21.720 1.00 15.04 207 ALA A N 1
ATOM 1643 C CA . ALA A 1 207 ? -1.580 -56.628 -21.777 1.00 15.10 207 ALA A CA 1
ATOM 1644 C C . ALA A 1 207 ? -1.290 -57.486 -23.019 1.00 15.66 207 ALA A C 1
ATOM 1645 O O . ALA A 1 207 ? -1.127 -58.729 -22.927 1.00 15.49 207 ALA A O 1
ATOM 1647 N N . LEU A 1 208 ? -1.227 -56.836 -24.180 1.00 15.78 208 LEU A N 1
ATOM 1648 C CA . LEU A 1 208 ? -0.953 -57.562 -25.413 1.00 16.22 208 LEU A CA 1
ATOM 1649 C C . LEU A 1 208 ? 0.363 -58.303 -25.300 1.00 15.80 208 LEU A C 1
ATOM 1650 O O . LEU A 1 208 ? 0.492 -59.424 -25.751 1.00 15.90 208 LEU A O 1
ATOM 1655 N N . VAL A 1 209 ? 1.337 -57.692 -24.653 1.00 16.05 209 VAL A N 1
ATOM 1656 C CA . VAL A 1 209 ? 2.638 -58.358 -24.504 1.00 16.08 209 VAL A CA 1
ATOM 1657 C C . VAL A 1 209 ? 2.497 -59.631 -23.650 1.00 16.52 209 VAL A C 1
ATOM 1658 O O . VAL A 1 209 ? 3.145 -60.653 -23.922 1.00 16.40 209 VAL A O 1
ATOM 1662 N N . VAL A 1 210 ? 1.659 -59.572 -22.611 1.00 16.74 210 VAL A N 1
ATOM 1663 C CA . VAL A 1 210 ? 1.361 -60.804 -21.879 1.00 16.37 210 VAL A CA 1
ATOM 1664 C C . VAL A 1 210 ? 0.776 -61.842 -22.867 1.00 16.44 210 VAL A C 1
ATOM 1665 O O . VAL A 1 210 ? 1.294 -62.944 -22.978 1.00 16.69 210 VAL A O 1
ATOM 1669 N N . VAL A 1 211 ? -0.267 -61.494 -23.602 1.00 16.31 211 VAL A N 1
ATOM 1670 C CA . VAL A 1 211 ? -0.760 -62.423 -24.602 1.00 17.11 211 VAL A CA 1
ATOM 1671 C C . VAL A 1 211 ? 0.317 -62.848 -25.631 1.00 17.07 211 VAL A C 1
ATOM 1672 O O . VAL A 1 211 ? 0.280 -63.938 -26.188 1.00 15.79 211 VAL A O 1
ATOM 1676 N N . HIS A 1 212 ? 1.275 -61.969 -25.868 1.00 17.82 212 HIS A N 1
ATOM 1677 C CA . HIS A 1 212 ? 2.386 -62.242 -26.798 1.00 18.70 212 HIS A CA 1
ATOM 1678 C C . HIS A 1 212 ? 3.267 -63.381 -26.255 1.00 18.75 212 HIS A C 1
ATOM 1679 O O . HIS A 1 212 ? 3.365 -64.451 -26.850 1.00 19.07 212 HIS A O 1
ATOM 1686 N N . ILE A 1 213 ? 3.922 -63.139 -25.132 1.00 18.43 213 ILE A N 1
ATOM 1687 C CA . ILE A 1 213 ? 4.697 -64.171 -24.506 1.00 19.11 213 ILE A CA 1
ATOM 1688 C C . ILE A 1 213 ? 3.915 -65.504 -24.371 1.00 19.96 213 ILE A C 1
ATOM 1689 O O . ILE A 1 213 ? 4.466 -66.596 -24.527 1.00 19.25 213 ILE A O 1
ATOM 1694 N N . TRP A 1 214 ? 2.629 -65.411 -24.073 1.00 20.44 214 TRP A N 1
ATOM 1695 C CA . TRP A 1 214 ? 1.845 -66.602 -23.848 1.00 21.17 214 TRP A CA 1
ATOM 1696 C C . TRP A 1 214 ? 1.841 -67.455 -25.113 1.00 21.55 214 TRP A C 1
ATOM 1697 O O . TRP A 1 214 ? 2.034 -68.675 -25.086 1.00 22.19 214 TRP A O 1
ATOM 1708 N N . ALA A 1 215 ? 1.619 -66.797 -26.236 1.00 21.43 215 ALA A N 1
ATOM 1709 C CA . ALA A 1 215 ? 1.599 -67.453 -27.535 1.00 20.54 215 ALA A CA 1
ATOM 1710 C C . ALA A 1 215 ? 2.928 -68.136 -27.878 1.00 19.43 215 ALA A C 1
ATOM 1711 O O . ALA A 1 215 ? 2.963 -69.292 -28.310 1.00 19.17 215 ALA A O 1
ATOM 1713 N N . PHE A 1 216 ? 4.034 -67.446 -27.718 1.00 18.18 216 PHE A N 1
ATOM 1714 C CA . PHE A 1 216 ? 5.239 -68.161 -28.082 1.00 17.73 216 PHE A CA 1
ATOM 1715 C C . PHE A 1 216 ? 5.579 -69.332 -27.128 1.00 18.08 216 PHE A C 1
ATOM 1716 O O . PHE A 1 216 ? 6.149 -70.333 -27.568 1.00 18.11 216 PHE A O 1
ATOM 1724 N N . HIS A 1 217 ? 5.177 -69.227 -25.855 1.00 17.64 217 HIS A N 1
ATOM 1725 C CA . HIS A 1 217 ? 5.259 -70.337 -24.924 1.00 17.73 217 HIS A CA 1
ATOM 1726 C C . HIS A 1 217 ? 4.379 -71.499 -25.370 1.00 18.54 217 HIS A C 1
ATOM 1727 O O . HIS A 1 217 ? 4.695 -72.639 -25.114 1.00 19.32 217 HIS A O 1
ATOM 1734 N N . THR A 1 218 ? 3.263 -71.224 -26.020 1.00 18.93 218 THR A N 1
ATOM 1735 C CA . THR A 1 218 ? 2.400 -72.290 -26.453 1.00 19.44 218 THR A CA 1
ATOM 1736 C C . THR A 1 218 ? 3.000 -73.061 -27.617 1.00 20.41 218 THR A C 1
ATOM 1737 O O . THR A 1 218 ? 2.947 -74.298 -27.626 1.00 21.10 218 THR A O 1
ATOM 1741 N N . THR A 1 219 ? 3.537 -72.346 -28.614 1.00 19.91 219 THR A N 1
ATOM 1742 C CA . THR A 1 219 ? 4.167 -72.999 -29.741 1.00 18.93 219 THR A CA 1
ATOM 1743 C C . THR A 1 219 ? 5.619 -73.376 -29.448 1.00 18.74 219 THR A C 1
ATOM 1744 O O . THR A 1 219 ? 6.190 -74.181 -30.134 1.00 18.53 219 THR A O 1
ATOM 1748 N N . GLY A 1 220 ? 6.260 -72.768 -28.469 1.00 18.85 220 GLY A N 1
ATOM 1749 C CA . GLY A 1 220 ? 7.722 -72.839 -28.463 1.00 19.22 220 GLY A CA 1
ATOM 1750 C C . GLY A 1 220 ? 8.373 -71.793 -29.386 1.00 20.57 220 GLY A C 1
ATOM 1751 O O . GLY A 1 220 ? 7.858 -71.444 -30.503 1.00 20.39 220 GLY A O 1
ATOM 1752 N N . ASN A 1 221 ? 9.483 -71.242 -28.888 1.00 20.79 221 ASN A N 1
ATOM 1753 C CA . ASN A 1 221 ? 10.384 -70.396 -29.658 1.00 20.53 221 ASN A CA 1
ATOM 1754 C C . ASN A 1 221 ? 10.789 -71.007 -30.994 1.00 20.67 221 ASN A C 1
ATOM 1755 O O . ASN A 1 221 ? 10.785 -72.229 -31.184 1.00 21.91 221 ASN A O 1
ATOM 1760 N N . ASN A 1 222 ? 11.105 -70.138 -31.935 1.00 20.32 222 ASN A N 1
ATOM 1761 C CA . ASN A 1 222 ? 11.644 -70.524 -33.207 1.00 19.53 222 ASN A CA 1
ATOM 1762 C C . ASN A 1 222 ? 13.143 -70.469 -33.076 1.00 18.81 222 ASN A C 1
ATOM 1763 O O . ASN A 1 222 ? 13.677 -70.041 -32.068 1.00 18.56 222 ASN A O 1
ATOM 1768 N N . ASN A 1 223 ? 13.848 -70.929 -34.084 1.00 18.45 223 ASN A N 1
ATOM 1769 C CA . ASN A 1 223 ? 15.307 -70.860 -34.034 1.00 18.32 223 ASN A CA 1
ATOM 1770 C C . ASN A 1 223 ? 15.861 -70.626 -35.420 1.00 17.81 223 ASN A C 1
ATOM 1771 O O . ASN A 1 223 ? 15.177 -70.835 -36.434 1.00 17.83 223 ASN A O 1
ATOM 1776 N N . PRO A 1 224 ? 17.109 -70.231 -35.477 1.00 17.42 224 PRO A N 1
ATOM 1777 C CA . PRO A 1 224 ? 17.703 -69.887 -36.775 1.00 18.05 224 PRO A CA 1
ATOM 1778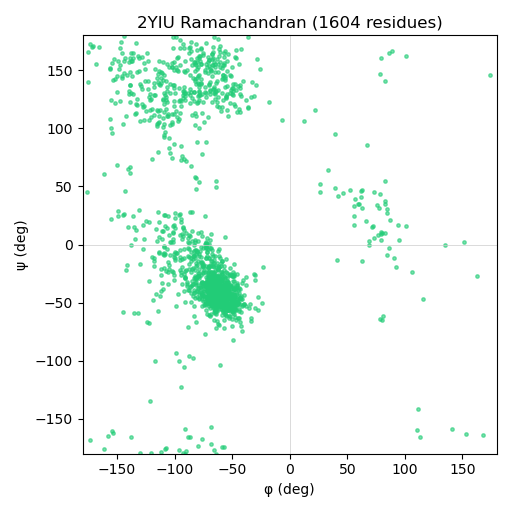 C C . PRO A 1 224 ? 17.447 -70.939 -37.880 1.00 18.68 224 PRO A C 1
ATOM 1779 O O . PRO A 1 224 ? 17.182 -70.510 -39.026 1.00 18.66 224 PRO A O 1
ATOM 1783 N N . THR A 1 225 ? 17.457 -72.263 -37.548 1.00 18.11 225 THR A N 1
ATOM 1784 C CA . THR A 1 225 ? 17.201 -73.351 -38.538 1.00 17.42 225 THR A CA 1
ATOM 1785 C C . THR A 1 225 ? 15.758 -73.547 -38.995 1.00 17.09 225 THR A C 1
ATOM 1786 O O . THR A 1 225 ? 15.526 -74.175 -40.029 1.00 16.10 225 THR A O 1
ATOM 1790 N N . GLY A 1 226 ? 14.791 -73.088 -38.200 1.00 16.31 226 GLY A N 1
ATOM 1791 C CA . GLY A 1 226 ? 13.395 -73.305 -38.553 1.00 15.71 226 GLY A CA 1
ATOM 1792 C C . GLY A 1 226 ? 12.943 -74.711 -38.281 1.00 15.47 226 GLY A C 1
ATOM 1793 O O . GLY A 1 226 ? 11.850 -75.106 -38.681 1.00 14.46 226 GLY A O 1
ATOM 1794 N N . VAL A 1 227 ? 13.819 -75.470 -37.624 1.00 16.67 227 VAL A N 1
ATOM 1795 C CA . VAL A 1 227 ? 13.572 -76.879 -37.222 1.00 17.56 227 VAL A CA 1
ATOM 1796 C C . VAL A 1 227 ? 13.110 -77.032 -35.748 1.00 17.59 227 VAL A C 1
ATOM 1797 O O . VAL A 1 227 ? 13.905 -76.826 -34.826 1.00 15.88 227 VAL A O 1
ATOM 1801 N N . GLU A 1 228 ? 11.832 -77.403 -35.574 1.00 18.92 228 GLU A N 1
ATOM 1802 C CA . GLU A 1 228 ? 11.171 -77.431 -34.266 1.00 21.64 228 GLU A CA 1
ATOM 1803 C C . GLU A 1 228 ? 11.902 -78.331 -33.294 1.00 22.94 228 GLU A C 1
ATOM 1804 O O . GLU A 1 228 ? 12.407 -79.405 -33.678 1.00 24.67 228 GLU A O 1
ATOM 1810 N N . VAL A 1 229 ? 11.936 -77.928 -32.031 1.00 23.97 229 VAL A N 1
ATOM 1811 C CA . VAL A 1 229 ? 12.361 -78.854 -30.974 1.00 24.95 229 VAL A CA 1
ATOM 1812 C C . VAL A 1 229 ? 11.620 -80.200 -31.080 1.00 25.38 229 VAL A C 1
ATOM 1813 O O . VAL A 1 229 ? 10.376 -80.255 -31.258 1.00 25.15 229 VAL A O 1
ATOM 1817 N N . ARG A 1 230 ? 12.383 -81.286 -31.003 1.00 26.14 230 ARG A N 1
ATOM 1818 C CA . ARG A 1 230 ? 11.785 -82.640 -30.964 1.00 26.82 230 ARG A CA 1
ATOM 1819 C C . ARG A 1 230 ? 10.925 -82.911 -29.696 1.00 27.10 230 ARG A C 1
ATOM 1820 O O . ARG A 1 230 ? 11.344 -82.638 -28.573 1.00 25.66 230 ARG A O 1
ATOM 1828 N N . ARG A 1 231 ? 9.718 -83.426 -29.916 1.00 28.62 231 ARG A N 1
ATOM 1829 C CA . ARG A 1 231 ? 8.800 -83.775 -28.843 1.00 31.01 231 ARG A CA 1
ATOM 1830 C C . ARG A 1 231 ? 8.694 -85.307 -28.583 1.00 31.93 231 ARG A C 1
ATOM 1831 O O . ARG A 1 231 ? 7.831 -85.751 -27.827 1.00 31.64 231 ARG A O 1
ATOM 1839 N N . GLY A 1 232 ? 9.552 -86.103 -29.218 1.00 33.44 232 GLY A N 1
ATOM 1840 C CA . GLY A 1 232 ? 9.464 -87.575 -29.164 1.00 34.97 232 GLY A CA 1
ATOM 1841 C C . GLY A 1 232 ? 9.652 -88.175 -27.777 1.00 36.21 232 GLY A C 1
ATOM 1842 O O . GLY A 1 232 ? 9.116 -89.241 -27.481 1.00 36.64 232 GLY A O 1
ATOM 1843 N N . SER A 1 233 ? 10.385 -87.468 -26.914 1.00 37.11 233 SER A N 1
ATOM 1844 C CA . SER A 1 233 ? 10.677 -87.906 -25.543 1.00 37.31 233 SER A CA 1
ATOM 1845 C C . SER A 1 233 ? 11.396 -86.764 -24.817 1.00 37.33 233 SER A C 1
ATOM 1846 O O . SER A 1 233 ? 11.805 -85.800 -25.447 1.00 38.18 233 SER A O 1
ATOM 1849 N N . LYS A 1 234 ? 11.620 -86.874 -23.515 1.00 37.11 234 LYS A N 1
ATOM 1850 C CA . LYS A 1 234 ? 12.341 -85.802 -22.825 1.00 36.73 234 LYS A CA 1
ATOM 1851 C C . LYS A 1 234 ? 13.828 -85.801 -23.152 1.00 36.68 234 LYS A C 1
ATOM 1852 O O . LYS A 1 234 ? 14.453 -84.739 -23.198 1.00 36.69 234 LYS A O 1
ATOM 1854 N N . GLU A 1 235 ? 14.397 -86.986 -23.376 1.00 36.64 235 GLU A N 1
ATOM 1855 C CA . GLU A 1 235 ? 15.835 -87.110 -23.639 1.00 36.50 235 GLU A CA 1
ATOM 1856 C C . GLU A 1 235 ? 16.204 -86.456 -24.986 1.00 36.61 235 GLU A C 1
ATOM 1857 O O . GLU A 1 235 ? 17.262 -85.833 -25.119 1.00 36.54 235 GLU A O 1
ATOM 1859 N N . GLU A 1 236 ? 15.320 -86.587 -25.973 1.00 36.32 236 GLU A N 1
ATOM 1860 C CA . GLU A 1 236 ? 15.482 -85.883 -27.244 1.00 36.47 236 GLU A CA 1
ATOM 1861 C C . GLU A 1 236 ? 15.371 -84.342 -27.105 1.00 35.54 236 GLU A C 1
ATOM 1862 O O . GLU A 1 236 ? 16.253 -83.588 -27.563 1.00 34.64 236 GLU A O 1
ATOM 1868 N N . ALA A 1 237 ? 14.268 -83.892 -26.493 1.00 34.37 237 ALA A N 1
ATOM 1869 C CA . ALA A 1 237 ? 13.992 -82.468 -26.362 1.00 33.03 237 ALA A CA 1
ATOM 1870 C C . ALA A 1 237 ? 15.128 -81.813 -25.595 1.00 32.58 237 ALA A C 1
ATOM 1871 O O . ALA A 1 237 ? 15.600 -80.748 -25.984 1.00 32.58 237 ALA A O 1
ATOM 1873 N N . LYS A 1 238 ? 15.605 -82.467 -24.544 1.00 32.29 238 LYS A N 1
ATOM 1874 C CA . LYS A 1 238 ? 16.763 -81.957 -23.824 1.00 32.56 238 LYS A CA 1
ATOM 1875 C C . LYS A 1 238 ? 17.979 -81.776 -24.736 1.00 32.50 238 LYS A C 1
ATOM 1876 O O . LYS A 1 238 ? 18.788 -80.878 -24.519 1.00 32.46 238 LYS A O 1
ATOM 1882 N N . LYS A 1 239 ? 18.122 -82.627 -25.753 1.00 32.36 239 LYS A N 1
ATOM 1883 C CA . LYS A 1 239 ? 19.259 -82.512 -26.676 1.00 32.10 239 LYS A CA 1
ATOM 1884 C C . LYS A 1 239 ? 19.199 -81.256 -27.545 1.00 31.46 239 LYS A C 1
ATOM 1885 O O . LYS A 1 239 ? 20.250 -80.740 -27.973 1.00 31.37 239 LYS A O 1
ATOM 1891 N N . ASP A 1 240 ? 17.967 -80.789 -27.788 1.00 30.11 240 ASP A N 1
ATOM 1892 C CA . ASP A 1 240 ? 17.672 -79.687 -28.687 1.00 29.22 240 ASP A CA 1
ATOM 1893 C C . ASP A 1 240 ? 17.492 -78.346 -27.984 1.00 28.43 240 ASP A C 1
ATOM 1894 O O . ASP A 1 240 ? 17.290 -77.314 -28.636 1.00 27.37 240 ASP A O 1
ATOM 1899 N N . THR A 1 241 ? 17.469 -78.381 -26.658 1.00 27.68 241 THR A N 1
ATOM 1900 C CA . THR A 1 241 ? 17.041 -77.210 -25.906 1.00 27.31 241 THR A CA 1
ATOM 1901 C C . THR A 1 241 ? 17.825 -77.052 -24.625 1.00 26.96 241 THR A C 1
ATOM 1902 O O . THR A 1 241 ? 18.720 -77.829 -24.331 1.00 26.83 241 THR A O 1
ATOM 1906 N N . LEU A 1 242 ? 17.483 -75.998 -23.898 1.00 27.19 242 LEU A N 1
ATOM 1907 C CA . LEU A 1 242 ? 18.067 -75.657 -22.604 1.00 27.08 242 LEU A CA 1
ATOM 1908 C C . LEU A 1 242 ? 17.000 -74.840 -21.903 1.00 26.45 242 LEU A C 1
ATOM 1909 O O . LEU A 1 242 ? 16.157 -74.245 -22.583 1.00 26.57 242 LEU A O 1
ATOM 1914 N N . PRO A 1 243 ? 17.025 -74.792 -20.552 1.00 25.73 243 PRO A N 1
ATOM 1915 C CA . PRO A 1 243 ? 16.063 -73.957 -19.849 1.00 24.89 243 PRO A CA 1
ATOM 1916 C C . PRO A 1 243 ? 16.363 -72.461 -20.054 1.00 25.01 243 PRO A C 1
ATOM 1917 O O . PRO A 1 243 ? 17.548 -72.037 -20.002 1.00 23.48 243 PRO A O 1
ATOM 1921 N N . PHE A 1 244 ? 15.280 -71.690 -20.288 1.00 25.40 244 PHE A N 1
ATOM 1922 C CA . PHE A 1 244 ? 15.361 -70.254 -20.552 1.00 25.42 244 PHE A CA 1
ATOM 1923 C C . PHE A 1 244 ? 16.172 -69.663 -19.411 1.00 25.55 244 PHE A C 1
ATOM 1924 O O . PHE A 1 244 ? 17.101 -68.897 -19.640 1.00 25.78 244 PHE A O 1
ATOM 1932 N N . TRP A 1 245 ? 15.884 -70.077 -18.178 1.00 25.69 245 TRP A N 1
ATOM 1933 C CA . TRP A 1 245 ? 16.756 -69.710 -17.053 1.00 25.23 245 TRP A CA 1
ATOM 1934 C C . TRP A 1 245 ? 17.709 -70.881 -16.637 1.00 25.17 245 TRP A C 1
ATOM 1935 O O . TRP A 1 245 ? 17.274 -72.029 -16.597 1.00 24.53 245 TRP A O 1
ATOM 1946 N N . PRO A 1 246 ? 19.018 -70.602 -16.352 1.00 25.23 246 PRO A N 1
ATOM 1947 C CA . PRO A 1 246 ? 19.845 -69.343 -16.376 1.00 25.32 246 PRO A CA 1
ATOM 1948 C C . PRO A 1 246 ? 20.419 -68.937 -17.762 1.00 25.39 246 PRO A C 1
ATOM 1949 O O . PRO A 1 246 ? 20.976 -67.835 -17.930 1.00 24.43 246 PRO A O 1
ATOM 1953 N N . TYR A 1 247 ? 20.288 -69.852 -18.726 1.00 25.58 247 TYR A N 1
ATOM 1954 C CA . TYR A 1 247 ? 21.067 -69.814 -19.959 1.00 25.76 247 TYR A CA 1
ATOM 1955 C C . TYR A 1 247 ? 20.801 -68.606 -20.885 1.00 25.38 247 TYR A C 1
ATOM 1956 O O . TYR A 1 247 ? 21.738 -67.960 -21.316 1.00 24.56 247 TYR A O 1
ATOM 1965 N N . PHE A 1 248 ? 19.542 -68.331 -21.211 1.00 25.16 248 PHE A N 1
ATOM 1966 C CA . PHE A 1 248 ? 19.230 -67.196 -22.071 1.00 25.15 248 PHE A CA 1
ATOM 1967 C C . PHE A 1 248 ? 18.877 -65.907 -21.322 1.00 24.25 248 PHE A C 1
ATOM 1968 O O . PHE A 1 248 ? 19.063 -64.818 -21.895 1.00 24.14 248 PHE A O 1
ATOM 1976 N N . VAL A 1 249 ? 18.360 -66.029 -20.092 1.00 22.76 249 VAL A N 1
ATOM 1977 C CA . VAL A 1 249 ? 18.159 -64.861 -19.229 1.00 22.62 249 VAL A CA 1
ATOM 1978 C C . VAL A 1 249 ? 19.504 -64.125 -19.143 1.00 22.63 249 VAL A C 1
ATOM 1979 O O . VAL A 1 249 ? 19.582 -62.879 -19.224 1.00 22.73 249 VAL A O 1
ATOM 1983 N N . ILE A 1 250 ? 20.571 -64.902 -19.043 1.00 21.72 250 ILE A N 1
ATOM 1984 C CA . ILE A 1 250 ? 21.880 -64.310 -18.920 1.00 21.12 250 ILE A CA 1
ATOM 1985 C C . ILE A 1 250 ? 22.537 -63.882 -20.263 1.00 21.32 250 ILE A C 1
ATOM 1986 O O . ILE A 1 250 ? 23.177 -62.802 -20.321 1.00 20.66 250 ILE A O 1
ATOM 1991 N N . LYS A 1 251 ? 22.370 -64.695 -21.319 1.00 20.18 251 LYS A N 1
ATOM 1992 C CA . LYS A 1 251 ? 22.736 -64.264 -22.633 1.00 21.06 251 LYS A CA 1
ATOM 1993 C C . LYS A 1 251 ? 21.978 -62.951 -22.900 1.00 23.01 251 LYS A C 1
ATOM 1994 O O . LYS A 1 251 ? 22.576 -61.954 -23.327 1.00 22.52 251 LYS A O 1
ATOM 2000 N N . ASP A 1 252 ? 20.671 -62.939 -22.603 1.00 24.26 252 ASP A N 1
ATOM 2001 C CA . ASP A 1 252 ? 19.818 -61.742 -22.807 1.00 25.14 252 ASP A CA 1
ATOM 2002 C C . ASP A 1 252 ? 20.236 -60.507 -22.013 1.00 24.34 252 ASP A C 1
ATOM 2003 O O . ASP A 1 252 ? 20.303 -59.378 -22.549 1.00 23.42 252 ASP A O 1
ATOM 2008 N N . LEU A 1 253 ? 20.456 -60.718 -20.722 1.00 23.91 253 LEU A N 1
ATOM 2009 C CA . LEU A 1 253 ? 20.800 -59.614 -19.848 1.00 24.25 253 LEU A CA 1
ATOM 2010 C C . LEU A 1 253 ? 22.128 -59.027 -20.309 1.00 23.82 253 LEU A C 1
ATOM 2011 O O . LEU A 1 253 ? 22.338 -57.824 -20.204 1.00 24.50 253 LEU A O 1
ATOM 2016 N N . PHE A 1 254 ? 23.023 -59.870 -20.824 1.00 23.31 254 PHE A N 1
ATOM 2017 C CA . PHE A 1 254 ? 24.338 -59.398 -21.272 1.00 22.23 254 PHE A CA 1
ATOM 2018 C C . PHE A 1 254 ? 24.210 -58.505 -22.495 1.00 21.45 254 PHE A C 1
ATOM 2019 O O . PHE A 1 254 ? 24.782 -57.428 -22.549 1.00 20.72 254 PHE A O 1
ATOM 2027 N N . ALA A 1 255 ? 23.472 -58.997 -23.482 1.00 21.42 255 ALA A N 1
ATOM 2028 C CA . ALA A 1 255 ? 23.192 -58.284 -24.714 1.00 21.92 255 ALA A CA 1
ATOM 2029 C C . ALA A 1 255 ? 22.530 -56.908 -24.445 1.00 22.69 255 ALA A C 1
ATOM 2030 O O . ALA A 1 255 ? 22.981 -55.844 -24.962 1.00 22.79 255 ALA A O 1
ATOM 2032 N N . LEU A 1 256 ? 21.471 -56.946 -23.624 1.00 22.78 256 LEU A N 1
ATOM 2033 C CA . LEU A 1 256 ? 20.816 -55.738 -23.131 1.00 22.47 256 LEU A CA 1
ATOM 2034 C C . LEU A 1 256 ? 21.862 -54.796 -22.566 1.00 21.60 256 LEU A C 1
ATOM 2035 O O . LEU A 1 256 ? 21.865 -53.610 -22.875 1.00 21.79 256 LEU A O 1
ATOM 2040 N N . ALA A 1 257 ? 22.736 -55.324 -21.720 1.00 20.16 257 ALA A N 1
ATOM 2041 C CA . ALA A 1 257 ? 23.765 -54.504 -21.114 1.00 19.42 257 ALA A CA 1
ATOM 2042 C C . ALA A 1 257 ? 24.571 -53.827 -22.192 1.00 19.62 257 ALA A C 1
ATOM 2043 O O . ALA A 1 257 ? 24.779 -52.623 -22.134 1.00 19.95 257 ALA A O 1
ATOM 2045 N N . VAL A 1 258 ? 25.021 -54.575 -23.196 1.00 19.46 258 VAL A N 1
ATOM 2046 C CA . VAL A 1 258 ? 25.714 -53.917 -24.308 1.00 19.51 258 VAL A CA 1
ATOM 2047 C C . VAL A 1 258 ? 24.836 -52.847 -24.998 1.00 19.50 258 VAL A C 1
ATOM 2048 O O . VAL A 1 258 ? 25.341 -51.774 -25.365 1.00 19.68 258 VAL A O 1
ATOM 2052 N N . VAL A 1 259 ? 23.549 -53.150 -25.207 1.00 18.67 259 VAL A N 1
ATOM 2053 C CA . VAL A 1 259 ? 22.663 -52.166 -25.841 1.00 18.32 259 VAL A CA 1
ATOM 2054 C C . VAL A 1 259 ? 22.560 -50.896 -24.953 1.00 19.19 259 VAL A C 1
ATOM 2055 O O . VAL A 1 259 ? 22.704 -49.763 -25.426 1.00 18.93 259 VAL A O 1
ATOM 2059 N N . LEU A 1 260 ? 22.376 -51.101 -23.649 1.00 19.55 260 LEU A N 1
ATOM 2060 C CA . LEU A 1 260 ? 22.231 -49.994 -22.729 1.00 19.87 260 LEU A CA 1
ATOM 2061 C C . LEU A 1 260 ? 23.492 -49.143 -22.664 1.00 19.38 260 LEU A C 1
ATOM 2062 O O . LEU A 1 260 ? 23.395 -47.933 -22.438 1.00 19.13 260 LEU A O 1
ATOM 2067 N N . VAL A 1 261 ? 24.656 -49.776 -22.888 1.00 19.22 261 VAL A N 1
ATOM 2068 C CA . VAL A 1 261 ? 25.934 -49.061 -22.983 1.00 18.46 261 VAL A CA 1
ATOM 2069 C C . VAL A 1 261 ? 25.829 -47.988 -24.080 1.00 18.44 261 VAL A C 1
ATOM 2070 O O . VAL A 1 261 ? 26.143 -46.835 -23.841 1.00 18.46 261 VAL A O 1
ATOM 2074 N N . VAL A 1 262 ? 25.321 -48.333 -25.259 1.00 18.26 262 VAL A N 1
ATOM 2075 C CA . VAL A 1 262 ? 25.132 -47.312 -26.297 1.00 18.07 262 VAL A CA 1
ATOM 2076 C C . VAL A 1 262 ? 24.012 -46.329 -25.940 1.00 18.89 262 VAL A C 1
ATOM 2077 O O . VAL A 1 262 ? 24.168 -45.106 -26.046 1.00 18.92 262 VAL A O 1
ATOM 2081 N N . PHE A 1 263 ? 22.897 -46.869 -25.481 1.00 19.57 263 PHE A N 1
ATOM 2082 C CA . PHE A 1 263 ? 21.762 -46.060 -25.070 1.00 20.59 263 PHE A CA 1
ATOM 2083 C C . PHE A 1 263 ? 22.081 -44.870 -24.146 1.00 21.12 263 PHE A C 1
ATOM 2084 O O . PHE A 1 263 ? 21.665 -43.694 -24.403 1.00 21.44 263 PHE A O 1
ATOM 2092 N N . PHE A 1 264 ? 22.748 -45.191 -23.037 1.00 20.32 264 PHE A N 1
ATOM 2093 C CA . PHE A 1 264 ? 23.174 -44.173 -22.120 1.00 20.24 264 PHE A CA 1
ATOM 2094 C C . PHE A 1 264 ? 24.271 -43.235 -22.683 1.00 20.70 264 PHE A C 1
ATOM 2095 O O . PHE A 1 264 ? 24.266 -42.037 -22.391 1.00 20.88 264 PHE A O 1
ATOM 2103 N N . ALA A 1 265 ? 25.195 -43.762 -23.487 1.00 20.38 265 ALA A N 1
ATOM 2104 C CA . ALA A 1 265 ? 26.124 -42.919 -24.227 1.00 19.77 265 ALA A CA 1
ATOM 2105 C C . ALA A 1 265 ? 25.337 -41.814 -24.959 1.00 19.76 265 ALA A C 1
ATOM 2106 O O . ALA A 1 265 ? 25.599 -40.604 -24.789 1.00 18.93 265 ALA A O 1
ATOM 2108 N N . ILE A 1 266 ? 24.358 -42.240 -25.756 1.00 19.75 266 ILE A N 1
ATOM 2109 C CA . ILE A 1 266 ? 23.515 -41.315 -26.486 1.00 20.11 266 ILE A CA 1
ATOM 2110 C C . ILE A 1 266 ? 22.830 -40.377 -25.499 1.00 21.17 266 ILE A C 1
ATOM 2111 O O . ILE A 1 266 ? 22.931 -39.131 -25.622 1.00 21.63 266 ILE A O 1
ATOM 2116 N N . VAL A 1 267 ? 22.173 -40.967 -24.490 1.00 21.19 267 VAL A N 1
ATOM 2117 C CA . VAL A 1 267 ? 21.426 -40.168 -23.511 1.00 21.19 267 VAL A CA 1
ATOM 2118 C C . VAL A 1 267 ? 22.331 -39.169 -22.785 1.00 21.35 267 VAL A C 1
ATOM 2119 O O . VAL A 1 267 ? 21.906 -38.098 -22.379 1.00 21.96 267 VAL A O 1
ATOM 2123 N N . GLY A 1 268 ? 23.596 -39.520 -22.620 1.00 21.37 268 GLY A N 1
ATOM 2124 C CA . GLY A 1 268 ? 24.498 -38.688 -21.855 1.00 20.48 268 GLY A CA 1
ATOM 2125 C C . GLY A 1 268 ? 25.158 -37.685 -22.759 1.00 20.43 268 GLY A C 1
ATOM 2126 O O . GLY A 1 268 ? 25.399 -36.535 -22.360 1.00 20.13 268 GLY A O 1
ATOM 2127 N N . PHE A 1 269 ? 25.448 -38.093 -23.994 1.00 19.39 269 PHE A N 1
ATOM 2128 C CA . PHE A 1 269 ? 26.196 -37.172 -24.833 1.00 18.32 269 PHE A CA 1
ATOM 2129 C C . PHE A 1 269 ? 25.510 -36.676 -26.114 1.00 18.93 269 PHE A C 1
ATOM 2130 O O . PHE A 1 269 ? 25.970 -35.702 -26.689 1.00 19.36 269 PHE A O 1
ATOM 2138 N N . MET A 1 270 ? 24.423 -37.308 -26.551 1.00 18.41 270 MET A N 1
ATOM 2139 C CA . MET A 1 270 ? 23.810 -36.901 -27.800 1.00 18.86 270 MET A CA 1
ATOM 2140 C C . MET A 1 270 ? 22.323 -37.016 -27.638 1.00 18.44 270 MET A C 1
ATOM 2141 O O . MET A 1 270 ? 21.597 -37.529 -28.524 1.00 17.98 270 MET A O 1
ATOM 2146 N N . PRO A 1 271 ? 21.855 -36.503 -26.506 1.00 17.87 271 PRO A N 1
ATOM 2147 C CA . PRO A 1 271 ? 20.446 -36.664 -26.071 1.00 16.99 271 PRO A CA 1
ATOM 2148 C C . PRO A 1 271 ? 19.446 -36.244 -27.158 1.00 17.31 271 PRO A C 1
ATOM 2149 O O . PRO A 1 271 ? 18.316 -36.774 -27.161 1.00 17.80 271 PRO A O 1
ATOM 2153 N N . ASN A 1 272 ? 19.860 -35.343 -28.072 1.00 16.86 272 ASN A N 1
ATOM 2154 C CA . ASN A 1 272 ? 18.977 -34.666 -29.054 1.00 16.85 272 ASN A CA 1
ATOM 2155 C C . ASN A 1 272 ? 19.329 -34.927 -30.548 1.00 17.97 272 ASN A C 1
ATOM 2156 O O . ASN A 1 272 ? 18.591 -34.586 -31.449 1.00 17.63 272 ASN A O 1
ATOM 2161 N N . TYR A 1 273 ? 20.468 -35.530 -30.832 1.00 19.27 273 TYR A N 1
ATOM 2162 C CA . TYR A 1 273 ? 20.756 -35.879 -32.202 1.00 20.02 273 TYR A CA 1
ATOM 2163 C C . TYR A 1 273 ? 19.639 -36.717 -32.879 1.00 20.31 273 TYR A C 1
ATOM 2164 O O . TYR A 1 273 ? 19.413 -36.541 -34.084 1.00 20.78 273 TYR A O 1
ATOM 2173 N N . LEU A 1 274 ? 18.945 -37.622 -32.161 1.00 19.62 274 LEU A N 1
ATOM 2174 C CA . LEU A 1 274 ? 17.851 -38.400 -32.835 1.00 18.91 274 LEU A CA 1
ATOM 2175 C C . LEU A 1 274 ? 16.449 -37.680 -32.956 1.00 18.71 274 LEU A C 1
ATOM 2176 O O . LEU A 1 274 ? 15.478 -38.286 -33.421 1.00 19.14 274 LEU A O 1
ATOM 2181 N N . GLY A 1 275 ? 16.342 -36.416 -32.539 1.00 17.83 275 GLY A N 1
ATOM 2182 C CA . GLY A 1 275 ? 15.115 -35.671 -32.683 1.00 16.82 275 GLY A CA 1
ATOM 2183 C C . GLY A 1 275 ? 15.269 -34.407 -33.520 1.00 17.83 275 GLY A C 1
ATOM 2184 O O . GLY A 1 275 ? 16.342 -34.084 -33.989 1.00 17.85 275 GLY A O 1
ATOM 2185 N N . HIS A 1 276 ? 14.176 -33.673 -33.667 1.00 18.88 276 HIS A N 1
ATOM 2186 C CA . HIS A 1 276 ? 14.073 -32.447 -34.410 1.00 20.28 276 HIS A CA 1
ATOM 2187 C C . HIS A 1 276 ? 14.061 -31.155 -33.555 1.00 21.18 276 HIS A C 1
ATOM 2188 O O . HIS A 1 276 ? 13.032 -30.813 -32.952 1.00 20.99 276 HIS A O 1
ATOM 2195 N N . PRO A 1 277 ? 15.207 -30.421 -33.525 1.00 21.80 277 PRO A N 1
ATOM 2196 C CA . PRO A 1 277 ? 15.409 -29.123 -32.819 1.00 22.58 277 PRO A CA 1
ATOM 2197 C C . PRO A 1 277 ? 14.171 -28.299 -32.728 1.00 22.03 277 PRO A C 1
ATOM 2198 O O . PRO A 1 277 ? 14.013 -27.496 -31.841 1.00 21.90 277 PRO A O 1
ATOM 2202 N N . ASP A 1 278 ? 13.302 -28.522 -33.671 1.00 22.05 278 ASP A N 1
ATOM 2203 C CA . ASP A 1 278 ? 12.309 -27.563 -33.983 1.00 23.08 278 ASP A CA 1
ATOM 2204 C C . ASP A 1 278 ? 11.143 -27.665 -33.036 1.00 22.84 278 ASP A C 1
ATOM 2205 O O . ASP A 1 278 ? 10.262 -26.789 -32.998 1.00 23.05 278 ASP A O 1
ATOM 2210 N N . ASN A 1 279 ? 11.155 -28.751 -32.268 1.00 22.32 279 ASN A N 1
ATOM 2211 C CA . ASN A 1 279 ? 10.163 -28.974 -31.250 1.00 21.46 279 ASN A CA 1
ATOM 2212 C C . ASN A 1 279 ? 10.605 -28.272 -29.979 1.00 21.06 279 ASN A C 1
ATOM 2213 O O . ASN A 1 279 ? 9.862 -28.182 -29.011 1.00 21.61 279 ASN A O 1
ATOM 2218 N N . TYR A 1 280 ? 11.814 -27.737 -29.981 1.00 20.38 280 TYR A N 1
ATOM 2219 C CA . TYR A 1 280 ? 12.145 -26.706 -28.997 1.00 19.65 280 TYR A CA 1
ATOM 2220 C C . TYR A 1 280 ? 11.563 -25.300 -29.300 1.00 18.82 280 TYR A C 1
ATOM 2221 O O . TYR A 1 280 ? 11.927 -24.372 -28.634 1.00 18.85 280 TYR A O 1
ATOM 2230 N N . ILE A 1 281 ? 10.713 -25.158 -30.310 1.00 17.64 281 ILE A N 1
ATOM 2231 C CA . ILE A 1 281 ? 9.951 -23.948 -30.533 1.00 17.69 281 ILE A CA 1
ATOM 2232 C C . ILE A 1 281 ? 8.465 -24.260 -30.260 1.00 17.89 281 ILE A C 1
ATOM 2233 O O . ILE A 1 281 ? 7.954 -25.344 -30.558 1.00 17.98 281 ILE A O 1
ATOM 2238 N N . GLU A 1 282 ? 7.749 -23.264 -29.789 1.00 17.66 282 GLU A N 1
ATOM 2239 C CA . GLU A 1 282 ? 6.409 -23.441 -29.248 1.00 18.02 282 GLU A CA 1
ATOM 2240 C C . GLU A 1 282 ? 5.377 -23.541 -30.342 1.00 17.73 282 GLU A C 1
ATOM 2241 O O . GLU A 1 282 ? 5.327 -22.713 -31.234 1.00 17.99 282 GLU A O 1
ATOM 2247 N N . ALA A 1 283 ? 4.556 -24.572 -30.309 1.00 17.53 283 ALA A N 1
ATOM 2248 C CA . ALA A 1 283 ? 3.501 -24.638 -31.310 1.00 17.44 283 ALA A CA 1
ATOM 2249 C C . ALA A 1 283 ? 3.023 -23.229 -31.729 1.00 17.27 283 ALA A C 1
ATOM 2250 O O . ALA A 1 283 ? 2.665 -22.407 -30.868 1.00 16.70 283 ALA A O 1
ATOM 2252 N N . ASN A 1 284 ? 3.004 -22.971 -33.040 1.00 17.14 284 ASN A N 1
ATOM 2253 C CA . ASN A 1 284 ? 2.429 -21.749 -33.581 1.00 17.62 284 ASN A CA 1
ATOM 2254 C C . ASN A 1 284 ? 1.376 -22.109 -34.619 1.00 18.53 284 ASN A C 1
ATOM 2255 O O . ASN A 1 284 ? 1.673 -22.682 -35.692 1.00 18.67 284 ASN A O 1
ATOM 2260 N N . PRO A 1 285 ? 0.127 -21.781 -34.318 1.00 19.20 285 PRO A N 1
ATOM 2261 C CA . PRO A 1 285 ? -0.949 -22.211 -35.216 1.00 19.99 285 PRO A CA 1
ATOM 2262 C C . PRO A 1 285 ? -1.019 -21.451 -36.539 1.00 20.41 285 PRO A C 1
ATOM 2263 O O . PRO A 1 285 ? -1.741 -21.885 -37.432 1.00 21.20 285 PRO A O 1
ATOM 2267 N N . LEU A 1 286 ? -0.282 -20.346 -36.666 1.00 20.82 286 LEU A N 1
ATOM 2268 C CA . LEU A 1 286 ? -0.224 -19.552 -37.920 1.00 20.36 286 LEU A CA 1
ATOM 2269 C C . LEU A 1 286 ? 0.896 -19.985 -38.872 1.00 20.32 286 LEU A C 1
ATOM 2270 O O . LEU A 1 286 ? 0.775 -19.826 -40.054 1.00 21.20 286 LEU A O 1
ATOM 2275 N N . VAL A 1 287 ? 1.986 -20.544 -38.366 1.00 20.76 287 VAL A N 1
ATOM 2276 C CA . VAL A 1 287 ? 3.110 -20.970 -39.225 1.00 20.65 287 VAL A CA 1
ATOM 2277 C C . VAL A 1 287 ? 3.458 -22.456 -39.124 1.00 20.88 287 VAL A C 1
ATOM 2278 O O . VAL A 1 287 ? 3.765 -22.974 -38.031 1.00 22.50 287 VAL A O 1
ATOM 2282 N N . THR A 1 288 ? 3.455 -23.157 -40.241 1.00 20.26 288 THR A N 1
ATOM 2283 C CA . THR A 1 288 ? 4.154 -24.461 -40.294 1.00 19.58 288 THR A CA 1
ATOM 2284 C C . THR A 1 288 ? 5.615 -24.204 -40.767 1.00 19.20 288 THR A C 1
ATOM 2285 O O . THR A 1 288 ? 5.825 -23.559 -41.816 1.00 19.15 288 THR A O 1
ATOM 2289 N N . PRO A 1 289 ? 6.605 -24.656 -39.977 1.00 18.82 289 PRO A N 1
ATOM 2290 C CA . PRO A 1 289 ? 8.047 -24.534 -40.166 1.00 19.03 289 PRO A CA 1
ATOM 2291 C C . PRO A 1 289 ? 8.532 -25.136 -41.475 1.00 20.38 289 PRO A C 1
ATOM 2292 O O . PRO A 1 289 ? 7.987 -26.138 -41.972 1.00 20.46 289 PRO A O 1
ATOM 2296 N N . ALA A 1 290 ? 9.556 -24.528 -42.064 1.00 22.03 290 ALA A N 1
ATOM 2297 C CA . ALA A 1 290 ? 9.914 -24.946 -43.434 1.00 22.58 290 ALA A CA 1
ATOM 2298 C C . ALA A 1 290 ? 10.501 -26.345 -43.423 1.00 23.07 290 ALA A C 1
ATOM 2299 O O . ALA A 1 290 ? 10.248 -27.125 -44.321 1.00 24.18 290 ALA A O 1
ATOM 2301 N N . HIS A 1 291 ? 11.287 -26.702 -42.426 1.00 23.21 291 HIS A N 1
ATOM 2302 C CA . HIS A 1 291 ? 11.832 -28.044 -42.499 1.00 24.34 291 HIS A CA 1
ATOM 2303 C C . HIS A 1 291 ? 11.096 -28.913 -41.507 1.00 23.66 291 HIS A C 1
ATOM 2304 O O . HIS A 1 291 ? 11.463 -28.986 -40.354 1.00 24.18 291 HIS A O 1
ATOM 2311 N N . ILE A 1 292 ? 10.027 -29.561 -41.944 1.00 22.88 292 ILE A N 1
ATOM 2312 C CA . ILE A 1 292 ? 9.232 -30.339 -41.015 1.00 21.02 292 ILE A CA 1
ATOM 2313 C C . ILE A 1 292 ? 9.347 -31.851 -41.214 1.00 20.72 292 ILE A C 1
ATOM 2314 O O . ILE A 1 292 ? 8.641 -32.449 -41.969 1.00 20.72 292 ILE A O 1
ATOM 2319 N N . VAL A 1 293 ? 10.253 -32.492 -40.512 1.00 20.53 293 VAL A N 1
ATOM 2320 C CA . VAL A 1 293 ? 10.456 -33.893 -40.778 1.00 20.15 293 VAL A CA 1
ATOM 2321 C C . VAL A 1 293 ? 9.968 -34.715 -39.645 1.00 20.58 293 VAL A C 1
ATOM 2322 O O . VAL A 1 293 ? 10.433 -34.543 -38.537 1.00 22.56 293 VAL A O 1
ATOM 2326 N N . PRO A 1 294 ? 9.070 -35.654 -39.915 1.00 20.08 294 PRO A N 1
ATOM 2327 C CA . PRO A 1 294 ? 8.599 -36.616 -38.927 1.00 18.85 294 PRO A CA 1
ATOM 2328 C C . PRO A 1 294 ? 9.731 -37.229 -38.160 1.00 17.82 294 PRO A C 1
ATOM 2329 O O . PRO A 1 294 ? 10.862 -37.232 -38.610 1.00 17.69 294 PRO A O 1
ATOM 2333 N N . GLU A 1 295 ? 9.382 -37.779 -37.012 1.00 17.00 295 GLU A N 1
ATOM 2334 C CA . GLU A 1 295 ? 10.193 -38.681 -36.203 1.00 15.56 295 GLU A CA 1
ATOM 2335 C C . GLU A 1 295 ? 10.779 -39.835 -37.067 1.00 14.98 295 GLU A C 1
ATOM 2336 O O . GLU A 1 295 ? 10.075 -40.393 -37.906 1.00 13.96 295 GLU A O 1
ATOM 2342 N N . TRP A 1 296 ? 12.047 -40.187 -36.861 1.00 14.10 296 TRP A N 1
ATOM 2343 C CA . TRP A 1 296 ? 12.713 -41.055 -37.816 1.00 15.48 296 TRP A CA 1
ATOM 2344 C C . TRP A 1 296 ? 11.960 -42.388 -37.986 1.00 16.54 296 TRP A C 1
ATOM 2345 O O . TRP A 1 296 ? 11.668 -42.792 -39.111 1.00 17.54 296 TRP A O 1
ATOM 2356 N N . TYR A 1 297 ? 11.594 -43.041 -36.886 1.00 16.84 297 TYR A N 1
ATOM 2357 C CA . TYR A 1 297 ? 10.860 -44.310 -36.950 1.00 16.25 297 TYR A CA 1
ATOM 2358 C C . TYR A 1 297 ? 9.561 -44.272 -37.761 1.00 16.49 297 TYR A C 1
ATOM 2359 O O . TYR A 1 297 ? 8.998 -45.326 -38.092 1.00 16.36 297 TYR A O 1
ATOM 2368 N N . PHE A 1 298 ? 9.103 -43.069 -38.099 1.00 16.27 298 PHE A N 1
ATOM 2369 C CA . PHE A 1 298 ? 7.895 -42.930 -38.884 1.00 16.41 298 PHE A CA 1
ATOM 2370 C C . PHE A 1 298 ? 8.267 -42.670 -40.338 1.00 16.72 298 PHE A C 1
ATOM 2371 O O . PHE A 1 298 ? 7.384 -42.680 -41.216 1.00 17.17 298 PHE A O 1
ATOM 2379 N N . LEU A 1 299 ? 9.552 -42.405 -40.591 1.00 16.46 299 LEU A N 1
ATOM 2380 C CA . LEU A 1 299 ? 10.000 -41.910 -41.929 1.00 17.04 299 LEU A CA 1
ATOM 2381 C C . LEU A 1 299 ? 9.626 -42.829 -43.131 1.00 18.12 299 LEU A C 1
ATOM 2382 O O . LEU A 1 299 ? 9.089 -42.333 -44.122 1.00 17.89 299 LEU A O 1
ATOM 2387 N N . PRO A 1 300 ? 9.826 -44.175 -43.016 1.00 18.98 300 PRO A N 1
ATOM 2388 C CA . PRO A 1 300 ? 9.437 -44.994 -44.171 1.00 19.57 300 PRO A CA 1
ATOM 2389 C C . PRO A 1 300 ? 7.952 -44.893 -44.542 1.00 20.32 300 PRO A C 1
ATOM 2390 O O . PRO A 1 300 ? 7.613 -44.930 -45.736 1.00 20.48 300 PRO A O 1
ATOM 2394 N N . PHE A 1 301 ? 7.075 -44.757 -43.551 1.00 19.90 301 PHE A N 1
ATOM 2395 C CA . PHE A 1 301 ? 5.684 -44.864 -43.857 1.00 20.22 301 PHE A CA 1
ATOM 2396 C C . PHE A 1 301 ? 5.277 -43.538 -44.374 1.00 21.31 301 PHE A C 1
ATOM 2397 O O . PHE A 1 301 ? 4.364 -43.406 -45.213 1.00 22.23 301 PHE A O 1
ATOM 2405 N N . TYR A 1 302 ? 5.991 -42.530 -43.896 1.00 21.51 302 TYR A N 1
ATOM 2406 C CA . TYR A 1 302 ? 5.777 -41.174 -44.330 1.00 21.15 302 TYR A CA 1
ATOM 2407 C C . TYR A 1 302 ? 6.166 -41.036 -45.812 1.00 21.73 302 TYR A C 1
ATOM 2408 O O . TYR A 1 302 ? 5.381 -40.545 -46.639 1.00 21.49 302 TYR A O 1
ATOM 2417 N N . ALA A 1 303 ? 7.394 -41.475 -46.125 1.00 21.60 303 ALA A N 1
ATOM 2418 C CA . ALA A 1 303 ? 7.879 -41.630 -47.483 1.00 20.74 303 ALA A CA 1
ATOM 2419 C C . ALA A 1 303 ? 6.840 -42.307 -48.359 1.00 20.73 303 ALA A C 1
ATOM 2420 O O . ALA A 1 303 ? 6.515 -41.827 -49.435 1.00 21.08 303 ALA A O 1
ATOM 2422 N N . ILE A 1 304 ? 6.305 -43.428 -47.915 1.00 20.99 304 ILE A N 1
ATOM 2423 C CA . ILE A 1 304 ? 5.301 -44.067 -48.736 1.00 21.06 304 ILE A CA 1
ATOM 2424 C C . ILE A 1 304 ? 4.155 -43.109 -48.978 1.00 21.10 304 ILE A C 1
ATOM 2425 O O . ILE A 1 304 ? 3.701 -42.943 -50.097 1.00 20.77 304 ILE A O 1
ATOM 2430 N N . LEU A 1 305 ? 3.721 -42.424 -47.932 1.00 21.55 305 LEU A N 1
ATOM 2431 C CA . LEU A 1 305 ? 2.689 -41.397 -48.127 1.00 21.23 305 LEU A CA 1
ATOM 2432 C C . LEU A 1 305 ? 2.916 -40.365 -49.240 1.00 21.74 305 LEU A C 1
ATOM 2433 O O . LEU A 1 305 ? 2.097 -40.372 -50.148 1.00 22.14 305 LEU A O 1
ATOM 2438 N N . ARG A 1 306 ? 3.954 -39.492 -49.198 1.00 21.86 306 ARG A N 1
ATOM 2439 C CA . ARG A 1 306 ? 4.047 -38.433 -50.233 1.00 21.88 306 ARG A CA 1
ATOM 2440 C C . ARG A 1 306 ? 4.405 -38.943 -51.614 1.00 22.87 306 ARG A C 1
ATOM 2441 O O . ARG A 1 306 ? 3.996 -38.357 -52.633 1.00 22.89 306 ARG A O 1
ATOM 2449 N N . ALA A 1 307 ? 5.123 -40.057 -51.669 1.00 23.06 307 ALA A N 1
ATOM 2450 C CA . ALA A 1 307 ? 5.319 -40.692 -52.946 1.00 22.55 307 ALA A CA 1
ATOM 2451 C C . ALA A 1 307 ? 4.075 -40.618 -53.811 1.00 23.15 307 ALA A C 1
ATOM 2452 O O . ALA A 1 307 ? 4.221 -40.640 -55.024 1.00 24.61 307 ALA A O 1
ATOM 2454 N N . PHE A 1 308 ? 2.859 -40.543 -53.259 1.00 22.96 308 PHE A N 1
ATOM 2455 C CA . PHE A 1 308 ? 1.675 -40.651 -54.140 1.00 23.56 308 PHE A CA 1
ATOM 2456 C C . PHE A 1 308 ? 0.957 -39.332 -54.477 1.00 24.70 308 PHE A C 1
ATOM 2457 O O . PHE A 1 308 ? -0.137 -39.048 -54.001 1.00 24.73 308 PHE A O 1
ATOM 2465 N N . THR A 1 309 ? 1.578 -38.557 -55.354 1.00 26.24 309 THR A N 1
ATOM 2466 C CA . THR A 1 309 ? 1.030 -37.281 -55.843 1.00 27.64 309 THR A CA 1
ATOM 2467 C C . THR A 1 309 ? 0.078 -37.476 -57.054 1.00 28.45 309 THR A C 1
ATOM 2468 O O . THR A 1 309 ? -0.093 -38.614 -57.553 1.00 28.76 309 THR A O 1
ATOM 2472 N N . ALA A 1 310 ? -0.572 -36.394 -57.506 1.00 29.29 310 ALA A N 1
ATOM 2473 C CA . ALA A 1 310 ? -1.502 -36.458 -58.673 1.00 29.96 310 ALA A CA 1
ATOM 2474 C C . ALA A 1 310 ? -0.804 -36.964 -59.962 1.00 30.93 310 ALA A C 1
ATOM 2475 O O . ALA A 1 310 ? -1.382 -37.732 -60.734 1.00 30.92 310 ALA A O 1
ATOM 2477 N N . ASP A 1 311 ? 0.435 -36.506 -60.166 1.00 31.64 311 ASP A N 1
ATOM 2478 C CA . ASP A 1 311 ? 1.333 -36.940 -61.241 1.00 32.34 311 ASP A CA 1
ATOM 2479 C C . ASP A 1 311 ? 1.374 -38.465 -61.416 1.00 31.44 311 ASP A C 1
ATOM 2480 O O . ASP A 1 311 ? 1.491 -38.940 -62.533 1.00 31.59 311 ASP A O 1
ATOM 2485 N N . VAL A 1 312 ? 1.306 -39.232 -60.328 1.00 30.26 312 VAL A N 1
ATOM 2486 C CA . VAL A 1 312 ? 1.580 -40.673 -60.410 1.00 28.99 312 VAL A CA 1
ATOM 2487 C C . VAL A 1 312 ? 0.499 -41.474 -61.172 1.00 28.93 312 VAL A C 1
ATOM 2488 O O . VAL A 1 312 ? -0.712 -41.360 -60.876 1.00 28.20 312 VAL A O 1
ATOM 2492 N N . TRP A 1 313 ? 0.938 -42.291 -62.139 1.00 27.96 313 TRP A N 1
ATOM 2493 C CA . TRP A 1 313 ? -0.013 -42.991 -63.040 1.00 27.49 313 TRP A CA 1
ATOM 2494 C C . TRP A 1 313 ? -0.999 -43.923 -62.353 1.00 27.25 313 TRP A C 1
ATOM 2495 O O . TRP A 1 313 ? -2.168 -44.027 -62.769 1.00 27.11 313 TRP A O 1
ATOM 2506 N N . VAL A 1 314 ? -0.532 -44.635 -61.330 1.00 26.99 314 VAL A N 1
ATOM 2507 C CA . VAL A 1 314 ? -1.410 -45.578 -60.652 1.00 26.73 314 VAL A CA 1
ATOM 2508 C C . VAL A 1 314 ? -2.481 -44.762 -59.971 1.00 26.91 314 VAL A C 1
ATOM 2509 O O . VAL A 1 314 ? -3.652 -45.160 -59.910 1.00 26.65 314 VAL A O 1
ATOM 2513 N N . VAL A 1 315 ? -2.085 -43.568 -59.531 1.00 27.60 315 VAL A N 1
ATOM 2514 C CA . VAL A 1 315 ? -3.015 -42.631 -58.890 1.00 27.77 315 VAL A CA 1
ATOM 2515 C C . VAL A 1 315 ? -4.053 -42.056 -59.837 1.00 28.31 315 VAL A C 1
ATOM 2516 O O . VAL A 1 315 ? -5.189 -41.902 -59.447 1.00 28.83 315 VAL A O 1
ATOM 2520 N N . MET A 1 316 ? -3.667 -41.728 -61.070 1.00 29.71 316 MET A N 1
ATOM 2521 C CA . MET A 1 316 ? -4.639 -41.268 -62.106 1.00 30.31 316 MET A CA 1
ATOM 2522 C C . MET A 1 316 ? -5.526 -42.381 -62.636 1.00 30.04 316 MET A C 1
ATOM 2523 O O . MET A 1 316 ? -6.720 -42.184 -62.833 1.00 30.02 316 MET A O 1
ATOM 2528 N N . LEU A 1 317 ? -4.941 -43.545 -62.891 1.00 30.09 317 LEU A N 1
ATOM 2529 C CA . LEU A 1 317 ? -5.740 -44.703 -63.254 1.00 30.34 317 LEU A CA 1
ATOM 2530 C C . LEU A 1 317 ? -6.805 -44.918 -62.169 1.00 30.71 317 LEU A C 1
ATOM 2531 O O . LEU A 1 317 ? -8.011 -44.958 -62.456 1.00 30.84 317 LEU A O 1
ATOM 2536 N N . VAL A 1 318 ? -6.365 -45.031 -60.916 1.00 30.74 318 VAL A N 1
ATOM 2537 C CA . VAL A 1 318 ? -7.297 -45.315 -59.838 1.00 30.74 318 VAL A CA 1
ATOM 2538 C C . VAL A 1 318 ? -8.215 -44.147 -59.552 1.00 31.10 318 VAL A C 1
ATOM 2539 O O . VAL A 1 318 ? -9.366 -44.319 -59.134 1.00 31.07 318 VAL A O 1
ATOM 2543 N N . ASN A 1 319 ? -7.720 -42.944 -59.765 1.00 31.43 319 ASN A N 1
ATOM 2544 C CA . ASN A 1 319 ? -8.592 -41.825 -59.553 1.00 32.44 319 ASN A CA 1
ATOM 2545 C C . ASN A 1 319 ? -9.742 -41.944 -60.531 1.00 33.73 319 ASN A C 1
ATOM 2546 O O . ASN A 1 319 ? -10.913 -41.721 -60.185 1.00 33.68 319 ASN A O 1
ATOM 2551 N N . TRP A 1 320 ? -9.387 -42.322 -61.758 1.00 35.53 320 TRP A N 1
ATOM 2552 C CA . TRP A 1 320 ? -10.333 -42.423 -62.871 1.00 37.37 320 TRP A CA 1
ATOM 2553 C C . TRP A 1 320 ? -11.316 -43.601 -62.672 1.00 37.78 320 TRP A C 1
ATOM 2554 O O . TRP A 1 320 ? -12.529 -43.387 -62.553 1.00 37.64 320 TRP A O 1
ATOM 2565 N N . LEU A 1 321 ? -10.793 -44.828 -62.610 1.00 38.43 321 LEU A N 1
ATOM 2566 C CA . LEU A 1 321 ? -11.631 -45.984 -62.288 1.00 39.27 321 LEU A CA 1
ATOM 2567 C C . LEU A 1 321 ? -12.573 -45.679 -61.108 1.00 40.11 321 LEU A C 1
ATOM 2568 O O . LEU A 1 321 ? -13.736 -46.080 -61.111 1.00 40.63 321 LEU A O 1
ATOM 2573 N N . SER A 1 322 ? -12.093 -44.929 -60.116 1.00 40.62 322 SER A N 1
ATOM 2574 C CA . SER A 1 322 ? -12.894 -44.685 -58.913 1.00 40.41 322 SER A CA 1
ATOM 2575 C C . SER A 1 322 ? -13.822 -43.492 -59.042 1.00 40.47 322 SER A C 1
ATOM 2576 O O . SER A 1 322 ? -14.447 -43.096 -58.065 1.00 40.79 322 SER A O 1
ATOM 2579 N N . PHE A 1 323 ? -13.913 -42.912 -60.232 1.00 40.52 323 PHE A N 1
ATOM 2580 C CA . PHE A 1 323 ? -14.786 -41.747 -60.439 1.00 40.86 323 PHE A CA 1
ATOM 2581 C C . PHE A 1 323 ? -14.467 -40.589 -59.479 1.00 39.88 323 PHE A C 1
ATOM 2582 O O . PHE A 1 323 ? -15.349 -39.838 -59.083 1.00 40.24 323 PHE A O 1
ATOM 2590 N N . GLY A 1 324 ? -13.199 -40.434 -59.120 1.00 38.77 324 GLY A N 1
ATOM 2591 C CA . GLY A 1 324 ? -12.803 -39.346 -58.233 1.00 37.12 324 GLY A CA 1
ATOM 2592 C C . GLY A 1 324 ? -12.819 -39.657 -56.734 1.00 35.89 324 GLY A C 1
ATOM 2593 O O . GLY A 1 324 ? -12.303 -38.883 -55.920 1.00 35.64 324 GLY A O 1
ATOM 2594 N N . ILE A 1 325 ? -13.400 -40.783 -56.348 1.00 34.18 325 ILE A N 1
ATOM 2595 C CA . ILE A 1 325 ? -13.510 -41.063 -54.931 1.00 32.67 325 ILE A CA 1
ATOM 2596 C C . ILE A 1 325 ? -12.152 -41.415 -54.333 1.00 31.85 325 ILE A C 1
ATOM 2597 O O . ILE A 1 325 ? -11.902 -41.145 -53.176 1.00 32.48 325 ILE A O 1
ATOM 2602 N N . ILE A 1 326 ? -11.254 -42.001 -55.103 1.00 30.57 326 ILE A N 1
ATOM 2603 C CA . ILE A 1 326 ? -9.931 -42.217 -54.571 1.00 29.20 326 ILE A CA 1
ATOM 2604 C C . ILE A 1 326 ? -8.948 -41.289 -55.280 1.00 28.96 326 ILE A C 1
ATOM 2605 O O . ILE A 1 326 ? -8.516 -41.561 -56.402 1.00 29.20 326 ILE A O 1
ATOM 2610 N N . ASP A 1 327 ? -8.582 -40.188 -54.638 1.00 27.68 327 ASP A N 1
ATOM 2611 C CA . ASP A 1 327 ? -7.619 -39.305 -55.233 1.00 26.49 327 ASP A CA 1
ATOM 2612 C C . ASP A 1 327 ? -6.264 -39.532 -54.581 1.00 25.38 327 ASP A C 1
ATOM 2613 O O . ASP A 1 327 ? -6.132 -40.359 -53.692 1.00 24.87 327 ASP A O 1
ATOM 2618 N N . ALA A 1 328 ? -5.250 -38.814 -55.047 1.00 24.16 328 ALA A N 1
ATOM 2619 C CA . ALA A 1 328 ? -3.931 -38.914 -54.453 1.00 22.89 328 ALA A CA 1
ATOM 2620 C C . ALA A 1 328 ? -3.977 -38.781 -52.911 1.00 22.58 328 ALA A C 1
ATOM 2621 O O . ALA A 1 328 ? -3.230 -39.458 -52.184 1.00 22.61 328 ALA A O 1
ATOM 2623 N N . LYS A 1 329 ? -4.831 -37.908 -52.397 1.00 21.45 329 LYS A N 1
ATOM 2624 C CA . LYS A 1 329 ? -4.896 -37.790 -50.952 1.00 21.41 329 LYS A CA 1
ATOM 2625 C C . LYS A 1 329 ? -5.315 -39.111 -50.221 1.00 21.57 329 LYS A C 1
ATOM 2626 O O . LYS A 1 329 ? -4.633 -39.579 -49.301 1.00 20.70 329 LYS A O 1
ATOM 2632 N N . PHE A 1 330 ? -6.423 -39.710 -50.645 1.00 21.34 330 PHE A N 1
ATOM 2633 C CA . PHE A 1 330 ? -6.845 -40.967 -50.066 1.00 22.06 330 PHE A CA 1
ATOM 2634 C C . PHE A 1 330 ? -5.908 -42.166 -50.397 1.00 22.42 330 PHE A C 1
ATOM 2635 O O . PHE A 1 330 ? -5.536 -42.971 -49.501 1.00 23.06 330 PHE A O 1
ATOM 2643 N N . PHE A 1 331 ? -5.523 -42.286 -51.660 1.00 21.81 331 PHE A N 1
ATOM 2644 C CA . PHE A 1 331 ? -4.572 -43.303 -52.083 1.00 21.83 331 PHE A CA 1
ATOM 2645 C C . PHE A 1 331 ? -3.315 -43.355 -51.180 1.00 21.35 331 PHE A C 1
ATOM 2646 O O . PHE A 1 331 ? -2.895 -44.430 -50.737 1.00 21.22 331 PHE A O 1
ATOM 2654 N N . GLY A 1 332 ? -2.719 -42.200 -50.905 1.00 20.79 332 GLY A N 1
ATOM 2655 C CA . GLY A 1 332 ? -1.470 -42.154 -50.167 1.00 20.42 332 GLY A CA 1
ATOM 2656 C C . GLY A 1 332 ? -1.618 -42.682 -48.761 1.00 20.65 332 GLY A C 1
ATOM 2657 O O . GLY A 1 332 ? -0.739 -43.376 -48.244 1.00 20.59 332 GLY A O 1
ATOM 2658 N N . VAL A 1 333 ? -2.729 -42.324 -48.129 1.00 21.12 333 VAL A N 1
ATOM 2659 C CA . VAL A 1 333 ? -3.100 -42.862 -46.821 1.00 21.56 333 VAL A CA 1
ATOM 2660 C C . VAL A 1 333 ? -3.327 -44.413 -46.895 1.00 22.07 333 VAL A C 1
ATOM 2661 O O . VAL A 1 333 ? -2.742 -45.186 -46.118 1.00 22.25 333 VAL A O 1
ATOM 2665 N N . ILE A 1 334 ? -4.177 -44.848 -47.831 1.00 21.67 334 ILE A N 1
ATOM 2666 C CA . ILE A 1 334 ? -4.425 -46.260 -48.030 1.00 21.75 334 ILE A CA 1
ATOM 2667 C C . ILE A 1 334 ? -3.119 -46.999 -48.267 1.00 22.22 334 ILE A C 1
ATOM 2668 O O . ILE A 1 334 ? -2.840 -48.035 -47.673 1.00 22.81 334 ILE A O 1
ATOM 2673 N N . ALA A 1 335 ? -2.308 -46.463 -49.151 1.00 22.29 335 ALA A N 1
ATOM 2674 C CA . ALA A 1 335 ? -1.012 -47.061 -49.407 1.00 22.30 335 ALA A CA 1
ATOM 2675 C C . ALA A 1 335 ? -0.172 -47.172 -48.130 1.00 21.79 335 ALA A C 1
ATOM 2676 O O . ALA A 1 335 ? 0.590 -48.128 -47.953 1.00 21.67 335 ALA A O 1
ATOM 2678 N N . MET A 1 336 ? -0.306 -46.199 -47.239 1.00 21.44 336 MET A N 1
ATOM 2679 C CA . MET A 1 336 ? 0.512 -46.210 -46.031 1.00 21.15 336 MET A CA 1
ATOM 2680 C C . MET A 1 336 ? 0.034 -47.251 -45.016 1.00 20.59 336 MET A C 1
ATOM 2681 O O . MET A 1 336 ? 0.859 -47.978 -44.428 1.00 19.22 336 MET A O 1
ATOM 2686 N N . PHE A 1 337 ? -1.286 -47.327 -44.803 1.00 19.96 337 PHE A N 1
ATOM 2687 C CA . PHE A 1 337 ? -1.796 -48.322 -43.869 1.00 19.82 337 PHE A CA 1
ATOM 2688 C C . PHE A 1 337 ? -1.746 -49.658 -44.601 1.00 20.41 337 PHE A C 1
ATOM 2689 O O . PHE A 1 337 ? -1.485 -50.715 -44.010 1.00 20.84 337 PHE A O 1
ATOM 2697 N N . GLY A 1 338 ? -1.939 -49.613 -45.915 1.00 20.18 338 GLY A N 1
ATOM 2698 C CA . GLY A 1 338 ? -1.751 -50.805 -46.702 1.00 19.06 338 GLY A CA 1
ATOM 2699 C C . GLY A 1 338 ? -0.347 -51.307 -46.490 1.00 18.97 338 GLY A C 1
ATOM 2700 O O . GLY A 1 338 ? -0.138 -52.504 -46.351 1.00 19.49 338 GLY A O 1
ATOM 2701 N N . ALA A 1 339 ? 0.638 -50.419 -46.498 1.00 18.82 339 ALA A N 1
ATOM 2702 C CA . ALA A 1 339 ? 2.010 -50.884 -46.339 1.00 19.53 339 ALA A CA 1
ATOM 2703 C C . ALA A 1 339 ? 2.098 -51.710 -45.090 1.00 20.62 339 ALA A C 1
ATOM 2704 O O . ALA A 1 339 ? 2.655 -52.797 -45.112 1.00 21.66 339 ALA A O 1
ATOM 2706 N N . ILE A 1 340 ? 1.526 -51.208 -43.992 1.00 21.56 340 ILE A N 1
ATOM 2707 C CA . ILE A 1 340 ? 1.540 -51.933 -42.716 1.00 21.70 340 ILE A CA 1
ATOM 2708 C C . ILE A 1 340 ? 0.765 -53.271 -42.710 1.00 22.44 340 ILE A C 1
ATOM 2709 O O . ILE A 1 340 ? 1.274 -54.290 -42.263 1.00 22.10 340 ILE A O 1
ATOM 2714 N N . LEU A 1 341 ? -0.466 -53.236 -43.204 1.00 23.70 341 LEU A N 1
ATOM 2715 C CA . LEU A 1 341 ? -1.329 -54.390 -43.310 1.00 25.47 341 LEU A CA 1
ATOM 2716 C C . LEU A 1 341 ? -0.744 -55.541 -44.138 1.00 26.67 341 LEU A C 1
ATOM 2717 O O . LEU A 1 341 ? -0.824 -56.702 -43.764 1.00 27.45 341 LEU A O 1
ATOM 2722 N N . VAL A 1 342 ? -0.179 -55.267 -45.292 1.00 27.77 342 VAL A N 1
ATOM 2723 C CA . VAL A 1 342 ? 0.252 -56.401 -46.057 1.00 28.71 342 VAL A CA 1
ATOM 2724 C C . VAL A 1 342 ? 1.374 -57.087 -45.274 1.00 29.34 342 VAL A C 1
ATOM 2725 O O . VAL A 1 342 ? 1.533 -58.307 -45.329 1.00 30.59 342 VAL A O 1
ATOM 2729 N N . MET A 1 343 ? 2.157 -56.333 -44.525 1.00 29.62 343 MET A N 1
ATOM 2730 C CA . MET A 1 343 ? 3.136 -56.984 -43.639 1.00 30.11 343 MET A CA 1
ATOM 2731 C C . MET A 1 343 ? 2.445 -57.881 -42.601 1.00 29.90 343 MET A C 1
ATOM 2732 O O . MET A 1 343 ? 2.954 -58.945 -42.218 1.00 30.58 343 MET A O 1
ATOM 2737 N N . ALA A 1 344 ? 1.270 -57.450 -42.158 1.00 29.11 344 ALA A N 1
ATOM 2738 C CA . ALA A 1 344 ? 0.538 -58.181 -41.143 1.00 28.22 344 ALA A CA 1
ATOM 2739 C C . ALA A 1 344 ? 0.195 -59.517 -41.714 1.00 27.40 344 ALA A C 1
ATOM 2740 O O . ALA A 1 344 ? 0.431 -60.511 -41.088 1.00 28.58 344 ALA A O 1
ATOM 2742 N N . LEU A 1 345 ? -0.342 -59.526 -42.924 1.00 26.73 345 LEU A N 1
ATOM 2743 C CA . LEU A 1 345 ? -0.831 -60.741 -43.594 1.00 25.79 345 LEU A CA 1
ATOM 2744 C C . LEU A 1 345 ? 0.225 -61.725 -44.120 1.00 25.37 345 LEU A C 1
ATOM 2745 O O . LEU A 1 345 ? -0.134 -62.741 -44.738 1.00 24.96 345 LEU A O 1
ATOM 2750 N N . VAL A 1 346 ? 1.508 -61.439 -43.903 1.00 24.71 346 VAL A N 1
ATOM 2751 C CA . VAL A 1 346 ? 2.568 -62.322 -44.424 1.00 24.80 346 VAL A CA 1
ATOM 2752 C C . VAL A 1 346 ? 2.420 -63.857 -44.155 1.00 25.03 346 VAL A C 1
ATOM 2753 O O . VAL A 1 346 ? 2.843 -64.658 -44.965 1.00 25.35 346 VAL A O 1
ATOM 2757 N N . PRO A 1 347 ? 1.815 -64.282 -43.033 1.00 25.17 347 PRO A N 1
ATOM 2758 C CA . PRO A 1 347 ? 1.785 -65.735 -42.940 1.00 25.17 347 PRO A CA 1
ATOM 2759 C C . PRO A 1 347 ? 0.929 -66.361 -44.037 1.00 25.42 347 PRO A C 1
ATOM 2760 O O . PRO A 1 347 ? 1.116 -67.513 -44.367 1.00 25.33 347 PRO A O 1
ATOM 2764 N N . TRP A 1 348 ? -0.005 -65.619 -44.601 1.00 25.58 348 TRP A N 1
ATOM 2765 C CA . TRP A 1 348 ? -0.872 -66.213 -45.608 1.00 26.09 348 TRP A CA 1
ATOM 2766 C C . TRP A 1 348 ? -0.421 -65.812 -47.009 1.00 26.03 348 TRP A C 1
ATOM 2767 O O . TRP A 1 348 ? -1.143 -65.996 -47.976 1.00 25.96 348 TRP A O 1
ATOM 2778 N N . LEU A 1 349 ? 0.751 -65.209 -47.113 1.00 25.83 349 LEU A N 1
ATOM 2779 C CA . LEU A 1 349 ? 1.217 -64.758 -48.406 1.00 25.65 349 LEU A CA 1
ATOM 2780 C C . LEU A 1 349 ? 2.487 -65.587 -48.695 1.00 26.33 349 LEU A C 1
ATOM 2781 O O . LEU A 1 349 ? 2.680 -66.084 -49.827 1.00 25.90 349 LEU A O 1
ATOM 2786 N N . ASP A 1 350 ? 3.343 -65.754 -47.676 1.00 26.05 350 ASP A N 1
ATOM 2787 C CA . ASP A 1 350 ? 4.531 -66.568 -47.867 1.00 26.73 350 ASP A CA 1
ATOM 2788 C C . ASP A 1 350 ? 4.167 -68.056 -47.946 1.00 27.07 350 ASP A C 1
ATOM 2789 O O . ASP A 1 350 ? 4.165 -68.767 -46.946 1.00 26.96 350 ASP A O 1
ATOM 2794 N N . THR A 1 351 ? 3.870 -68.520 -49.153 1.00 27.59 351 THR A N 1
ATOM 2795 C CA . THR A 1 351 ? 3.380 -69.876 -49.357 1.00 27.99 351 THR A CA 1
ATOM 2796 C C . THR A 1 351 ? 4.502 -70.908 -49.379 1.00 28.20 351 THR A C 1
ATOM 2797 O O . THR A 1 351 ? 4.236 -72.107 -49.381 1.00 29.47 351 THR A O 1
ATOM 2801 N N . SER A 1 352 ? 5.756 -70.468 -49.390 1.00 27.67 352 SER A N 1
ATOM 2802 C CA . SER A 1 352 ? 6.848 -71.411 -49.310 1.00 26.89 352 SER A CA 1
ATOM 2803 C C . SER A 1 352 ? 6.623 -72.249 -48.076 1.00 27.16 352 SER A C 1
ATOM 2804 O O . SER A 1 352 ? 6.385 -71.707 -47.010 1.00 28.12 352 SER A O 1
ATOM 2807 N N . ARG A 1 353 ? 6.678 -73.570 -48.197 1.00 27.31 353 ARG A N 1
ATOM 2808 C CA . ARG A 1 353 ? 6.555 -74.432 -47.016 1.00 26.87 353 ARG A CA 1
ATOM 2809 C C . ARG A 1 353 ? 7.847 -74.477 -46.178 1.00 26.44 353 ARG A C 1
ATOM 2810 O O . ARG A 1 353 ? 7.822 -74.890 -45.051 1.00 27.01 353 ARG A O 1
ATOM 2812 N N . VAL A 1 354 ? 8.983 -74.057 -46.701 1.00 26.37 354 VAL A N 1
ATOM 2813 C CA . VAL A 1 354 ? 10.191 -74.014 -45.846 1.00 26.48 354 VAL A CA 1
ATOM 2814 C C . VAL A 1 354 ? 10.172 -72.797 -44.888 1.00 27.24 354 VAL A C 1
ATOM 2815 O O . VAL A 1 354 ? 9.793 -71.685 -45.288 1.00 26.86 354 VAL A O 1
ATOM 2819 N N . ARG A 1 355 ? 10.590 -73.010 -43.644 1.00 27.61 355 ARG A N 1
ATOM 2820 C CA . ARG A 1 355 ? 10.356 -72.019 -42.610 1.00 28.41 355 ARG A CA 1
ATOM 2821 C C . ARG A 1 355 ? 11.392 -70.919 -42.605 1.00 29.19 355 ARG A C 1
ATOM 2822 O O . ARG A 1 355 ? 11.052 -69.735 -42.796 1.00 30.15 355 ARG A O 1
ATOM 2830 N N . SER A 1 356 ? 12.643 -71.313 -42.375 1.00 29.15 356 SER A N 1
ATOM 2831 C CA . SER A 1 356 ? 13.746 -70.394 -42.204 1.00 28.66 356 SER A CA 1
ATOM 2832 C C . SER A 1 356 ? 14.291 -69.918 -43.545 1.00 29.74 356 SER A C 1
ATOM 2833 O O . SER A 1 356 ? 14.424 -70.701 -44.502 1.00 29.74 356 SER A O 1
ATOM 2836 N N . GLY A 1 357 ? 14.595 -68.626 -43.623 1.00 30.76 357 GLY A N 1
ATOM 2837 C CA . GLY A 1 357 ? 15.294 -68.066 -44.785 1.00 31.63 357 GLY A CA 1
ATOM 2838 C C . GLY A 1 357 ? 16.687 -68.652 -45.005 1.00 32.31 357 GLY A C 1
ATOM 2839 O O . GLY A 1 357 ? 17.171 -68.720 -46.139 1.00 33.00 357 GLY A O 1
ATOM 2840 N N . GLN A 1 358 ? 17.349 -69.079 -43.942 1.00 32.86 358 GLN A N 1
ATOM 2841 C CA . GLN A 1 358 ? 18.664 -69.700 -44.103 1.00 34.30 358 GLN A CA 1
ATOM 2842 C C . GLN A 1 358 ? 18.684 -70.680 -45.292 1.00 34.52 358 GLN A C 1
ATOM 2843 O O . GLN A 1 358 ? 19.597 -70.657 -46.118 1.00 35.46 358 GLN A O 1
ATOM 2849 N N . TYR A 1 359 ? 17.666 -71.518 -45.392 1.00 33.60 359 TYR A N 1
ATOM 2850 C CA . TYR A 1 359 ? 17.645 -72.539 -46.396 1.00 33.03 359 TYR A CA 1
ATOM 2851 C C . TYR A 1 359 ? 16.896 -72.103 -47.640 1.00 33.67 359 TYR A C 1
ATOM 2852 O O . TYR A 1 359 ? 16.487 -72.948 -48.436 1.00 34.41 359 TYR A O 1
ATOM 2861 N N . ARG A 1 360 ? 16.715 -70.800 -47.834 1.00 33.26 360 ARG A N 1
ATOM 2862 C CA . ARG A 1 360 ? 16.034 -70.345 -49.048 1.00 33.71 360 ARG A CA 1
ATOM 2863 C C . ARG A 1 360 ? 16.939 -69.395 -49.866 1.00 34.43 360 ARG A C 1
ATOM 2864 O O . ARG A 1 360 ? 17.319 -68.319 -49.384 1.00 35.16 360 ARG A O 1
ATOM 2872 N N . PRO A 1 361 ? 17.327 -69.798 -51.095 1.00 34.54 361 PRO A N 1
ATOM 2873 C CA . PRO A 1 361 ? 18.474 -69.042 -51.645 1.00 34.14 361 PRO A CA 1
ATOM 2874 C C . PRO A 1 361 ? 18.076 -67.870 -52.543 1.00 33.46 361 PRO A C 1
ATOM 2875 O O . PRO A 1 361 ? 18.833 -66.919 -52.668 1.00 33.52 361 PRO A O 1
ATOM 2879 N N . LEU A 1 362 ? 16.884 -67.941 -53.121 1.00 33.07 362 LEU A N 1
ATOM 2880 C CA . LEU A 1 362 ? 16.269 -66.843 -53.838 1.00 33.15 362 LEU A CA 1
ATOM 2881 C C . LEU A 1 362 ? 15.652 -65.828 -52.864 1.00 33.53 362 LEU A C 1
ATOM 2882 O O . LEU A 1 362 ? 15.487 -64.629 -53.163 1.00 33.63 362 LEU A O 1
ATOM 2887 N N . PHE A 1 363 ? 15.272 -66.332 -51.695 1.00 33.16 363 PHE A N 1
ATOM 2888 C CA . PHE A 1 363 ? 14.669 -65.516 -50.677 1.00 32.09 363 PHE A CA 1
ATOM 2889 C C . PHE A 1 363 ? 15.706 -64.534 -50.134 1.00 32.33 363 PHE A C 1
ATOM 2890 O O . PHE A 1 363 ? 15.474 -63.318 -50.099 1.00 31.52 363 PHE A O 1
ATOM 2898 N N . LYS A 1 364 ? 16.867 -65.055 -49.735 1.00 32.29 364 LYS A N 1
ATOM 2899 C CA . LYS A 1 364 ? 17.859 -64.196 -49.081 1.00 32.27 364 LYS A CA 1
ATOM 2900 C C . LYS A 1 364 ? 18.034 -62.886 -49.823 1.00 32.66 364 LYS A C 1
ATOM 2901 O O . LYS A 1 364 ? 18.273 -61.852 -49.212 1.00 33.10 364 LYS A O 1
ATOM 2907 N N . TRP A 1 365 ? 17.922 -62.942 -51.144 1.00 33.13 365 TRP A N 1
ATOM 2908 C CA . TRP A 1 365 ? 18.097 -61.767 -51.981 1.00 33.62 365 TRP A CA 1
ATOM 2909 C C . TRP A 1 365 ? 16.933 -60.799 -51.839 1.00 32.43 365 TRP A C 1
ATOM 2910 O O . TRP A 1 365 ? 17.129 -59.666 -51.445 1.00 32.44 365 TRP A O 1
ATOM 2921 N N . TRP A 1 366 ? 15.731 -61.251 -52.163 1.00 31.15 366 TRP A N 1
ATOM 2922 C CA . TRP A 1 366 ? 14.552 -60.416 -52.032 1.00 30.89 366 TRP A CA 1
ATOM 2923 C C . TRP A 1 366 ? 14.364 -59.825 -50.627 1.00 29.49 366 TRP A C 1
ATOM 2924 O O . TRP A 1 366 ? 13.902 -58.692 -50.475 1.00 29.63 366 TRP A O 1
ATOM 2935 N N . PHE A 1 367 ? 14.752 -60.588 -49.612 1.00 27.62 367 PHE A N 1
ATOM 2936 C CA . PHE A 1 367 ? 14.661 -60.134 -48.232 1.00 25.35 367 PHE A CA 1
ATOM 2937 C C . PHE A 1 367 ? 15.626 -58.980 -47.956 1.00 25.05 367 PHE A C 1
ATOM 2938 O O . PHE A 1 367 ? 15.207 -57.993 -47.350 1.00 24.65 367 PHE A O 1
ATOM 2946 N N . TRP A 1 368 ? 16.892 -59.077 -48.373 1.00 24.42 368 TRP A N 1
ATOM 2947 C CA . TRP A 1 368 ? 17.781 -57.956 -48.105 1.00 25.11 368 TRP A CA 1
ATOM 2948 C C . TRP A 1 368 ? 17.339 -56.729 -48.888 1.00 25.38 368 TRP A C 1
ATOM 2949 O O . TRP A 1 368 ? 17.328 -55.618 -48.360 1.00 25.65 368 TRP A O 1
ATOM 2960 N N . LEU A 1 369 ? 16.929 -56.932 -50.129 1.00 25.28 369 LEU A N 1
ATOM 2961 C CA . LEU A 1 369 ? 16.368 -55.838 -50.900 1.00 25.97 369 LEU A CA 1
ATOM 2962 C C . LEU A 1 369 ? 15.259 -55.151 -50.081 1.00 25.60 369 LEU A C 1
ATOM 2963 O O . LEU A 1 369 ? 15.206 -53.920 -49.969 1.00 25.08 369 LEU A O 1
ATOM 2968 N N . LEU A 1 370 ? 14.372 -55.974 -49.517 1.00 25.15 370 LEU A N 1
ATOM 2969 C CA . LEU A 1 370 ? 13.329 -55.498 -48.617 1.00 24.03 370 LEU A CA 1
ATOM 2970 C C . LEU A 1 370 ? 13.913 -54.616 -47.559 1.00 23.57 370 LEU A C 1
ATOM 2971 O O . LEU A 1 370 ? 13.464 -53.492 -47.346 1.00 24.07 370 LEU A O 1
ATOM 2976 N N . ALA A 1 371 ? 14.909 -55.159 -46.875 1.00 22.52 371 ALA A N 1
ATOM 2977 C CA . ALA A 1 371 ? 15.557 -54.468 -45.784 1.00 22.18 371 ALA A CA 1
ATOM 2978 C C . ALA A 1 371 ? 16.159 -53.098 -46.223 1.00 21.77 371 ALA A C 1
ATOM 2979 O O . ALA A 1 371 ? 15.913 -52.046 -45.571 1.00 21.81 371 ALA A O 1
ATOM 2981 N N . VAL A 1 372 ? 16.913 -53.128 -47.327 1.00 19.65 372 VAL A N 1
ATOM 2982 C CA . VAL A 1 372 ? 17.550 -51.963 -47.853 1.00 18.47 372 VAL A CA 1
ATOM 2983 C C . VAL A 1 372 ? 16.441 -50.965 -48.125 1.00 19.01 372 VAL A C 1
ATOM 2984 O O . VAL A 1 372 ? 16.514 -49.777 -47.724 1.00 18.48 372 VAL A O 1
ATOM 2988 N N . ASP A 1 373 ? 15.404 -51.471 -48.798 1.00 18.91 373 ASP A N 1
ATOM 2989 C CA . ASP A 1 373 ? 14.221 -50.699 -49.140 1.00 18.57 373 ASP A CA 1
ATOM 2990 C C . ASP A 1 373 ? 13.748 -49.893 -47.941 1.00 18.85 373 ASP A C 1
ATOM 2991 O O . ASP A 1 373 ? 13.366 -48.721 -48.035 1.00 18.72 373 ASP A O 1
ATOM 2996 N N . PHE A 1 374 ? 13.766 -50.546 -46.786 1.00 19.19 374 PHE A N 1
ATOM 2997 C CA . PHE A 1 374 ? 13.147 -49.968 -45.628 1.00 18.42 374 PHE A CA 1
ATOM 2998 C C . PHE A 1 374 ? 14.092 -48.816 -45.214 1.00 18.49 374 PHE A C 1
ATOM 2999 O O . PHE A 1 374 ? 13.643 -47.682 -45.018 1.00 19.13 374 PHE A O 1
ATOM 3007 N N . VAL A 1 375 ? 15.406 -49.045 -45.188 1.00 17.85 375 VAL A N 1
ATOM 3008 C CA . VAL A 1 375 ? 16.302 -47.953 -44.798 1.00 17.02 375 VAL A CA 1
ATOM 3009 C C . VAL A 1 375 ? 16.263 -46.864 -45.834 1.00 17.00 375 VAL A C 1
ATOM 3010 O O . VAL A 1 375 ? 16.224 -45.701 -45.540 1.00 17.52 375 VAL A O 1
ATOM 3014 N N . VAL A 1 376 ? 16.270 -47.240 -47.079 1.00 17.27 376 VAL A N 1
ATOM 3015 C CA . VAL A 1 376 ? 16.287 -46.222 -48.087 1.00 17.03 376 VAL A CA 1
ATOM 3016 C C . VAL A 1 376 ? 15.014 -45.349 -47.946 1.00 17.51 376 VAL A C 1
ATOM 3017 O O . VAL A 1 376 ? 15.081 -44.090 -48.027 1.00 16.39 376 VAL A O 1
ATOM 3021 N N . LEU A 1 377 ? 13.872 -46.001 -47.697 1.00 17.37 377 LEU A N 1
ATOM 3022 C CA . LEU A 1 377 ? 12.631 -45.225 -47.511 1.00 17.93 377 LEU A CA 1
ATOM 3023 C C . LEU A 1 377 ? 12.753 -44.249 -46.324 1.00 19.20 377 LEU A C 1
ATOM 3024 O O . LEU A 1 377 ? 12.411 -43.033 -46.438 1.00 18.62 377 LEU A O 1
ATOM 3029 N N . MET A 1 378 ? 13.257 -44.763 -45.193 1.00 19.89 378 MET A N 1
ATOM 3030 C CA . MET A 1 378 ? 13.503 -43.887 -44.063 1.00 20.99 378 MET A CA 1
ATOM 3031 C C . MET A 1 378 ? 14.272 -42.659 -44.542 1.00 21.71 378 MET A C 1
ATOM 3032 O O . MET A 1 378 ? 14.050 -41.522 -44.081 1.00 20.59 378 MET A O 1
ATOM 3037 N N . TRP A 1 379 ? 15.199 -42.917 -45.470 1.00 22.80 379 TRP A N 1
ATOM 3038 C CA . TRP A 1 379 ? 16.170 -41.918 -45.878 1.00 23.18 379 TRP A CA 1
ATOM 3039 C C . TRP A 1 379 ? 15.488 -40.849 -46.719 1.00 22.85 379 TRP A C 1
ATOM 3040 O O . TRP A 1 379 ? 15.594 -39.634 -46.440 1.00 22.03 379 TRP A O 1
ATOM 3051 N N . VAL A 1 380 ? 14.754 -41.303 -47.722 1.00 22.45 380 VAL A N 1
ATOM 3052 C CA . VAL A 1 380 ? 14.102 -40.346 -48.576 1.00 23.67 380 VAL A CA 1
ATOM 3053 C C . VAL A 1 380 ? 13.129 -39.471 -47.810 1.00 24.45 380 VAL A C 1
ATOM 3054 O O . VAL A 1 380 ? 13.190 -38.246 -47.949 1.00 25.45 380 VAL A O 1
ATOM 3058 N N . GLY A 1 381 ? 12.251 -40.086 -47.004 1.00 24.89 381 GLY A N 1
ATOM 3059 C CA . GLY A 1 381 ? 11.336 -39.360 -46.120 1.00 24.42 381 GLY A CA 1
ATOM 3060 C C . GLY A 1 381 ? 11.989 -38.146 -45.511 1.00 24.60 381 GLY A C 1
ATOM 3061 O O . GLY A 1 381 ? 11.346 -37.111 -45.351 1.00 24.79 381 GLY A O 1
ATOM 3062 N N . ALA A 1 382 ? 13.284 -38.251 -45.228 1.00 25.11 382 ALA A N 1
ATOM 3063 C CA . ALA A 1 382 ? 14.042 -37.106 -44.759 1.00 26.12 382 ALA A CA 1
ATOM 3064 C C . ALA A 1 382 ? 14.654 -36.235 -45.848 1.00 27.38 382 ALA A C 1
ATOM 3065 O O . ALA A 1 382 ? 15.396 -35.303 -45.523 1.00 28.47 382 ALA A O 1
ATOM 3067 N N . MET A 1 383 ? 14.366 -36.504 -47.127 1.00 28.80 383 MET A N 1
ATOM 3068 C CA . MET A 1 383 ? 14.859 -35.657 -48.256 1.00 29.04 383 MET A CA 1
ATOM 3069 C C . MET A 1 383 ? 13.711 -34.893 -48.881 1.00 29.39 383 MET A C 1
ATOM 3070 O O . MET A 1 383 ? 12.577 -35.320 -48.787 1.00 29.72 383 MET A O 1
ATOM 3075 N N . PRO A 1 384 ? 13.991 -33.776 -49.563 1.00 29.92 384 PRO A N 1
ATOM 3076 C CA . PRO A 1 384 ? 12.855 -33.053 -50.138 1.00 30.45 384 PRO A CA 1
ATOM 3077 C C . PRO A 1 384 ? 12.114 -33.832 -51.224 1.00 30.90 384 PRO A C 1
ATOM 3078 O O . PRO A 1 384 ? 12.689 -34.727 -51.851 1.00 30.52 384 PRO A O 1
ATOM 3082 N N . ALA A 1 385 ? 10.836 -33.503 -51.423 1.00 31.48 385 ALA A N 1
ATOM 3083 C CA . ALA A 1 385 ? 10.068 -34.057 -52.541 1.00 31.99 385 ALA A CA 1
ATOM 3084 C C . ALA A 1 385 ? 10.859 -33.916 -53.865 1.00 32.22 385 ALA A C 1
ATOM 3085 O O . ALA A 1 385 ? 11.508 -34.877 -54.302 1.00 33.14 385 ALA A O 1
ATOM 3087 N N . GLU A 1 386 ? 10.805 -32.747 -54.500 1.00 31.46 386 GLU A N 1
ATOM 3088 C CA . GLU A 1 386 ? 11.751 -32.376 -55.587 1.00 30.74 386 GLU A CA 1
ATOM 3089 C C . GLU A 1 386 ? 12.621 -33.533 -56.160 1.00 30.14 386 GLU A C 1
ATOM 3090 O O . GLU A 1 386 ? 13.576 -33.993 -55.515 1.00 29.26 386 GLU A O 1
ATOM 3092 N N . GLY A 1 387 ? 12.290 -33.990 -57.375 1.00 30.14 387 GLY A N 1
ATOM 3093 C CA . GLY A 1 387 ? 12.841 -35.283 -57.931 1.00 29.59 387 GLY A CA 1
ATOM 3094 C C . GLY A 1 387 ? 14.313 -35.051 -57.802 1.00 28.62 387 GLY A C 1
ATOM 3095 O O . GLY A 1 387 ? 14.657 -33.843 -57.722 1.00 27.97 387 GLY A O 1
ATOM 3096 N N . ILE A 1 388 ? 15.189 -36.090 -57.772 1.00 27.13 388 ILE A N 1
ATOM 3097 C CA . ILE A 1 388 ? 14.934 -37.503 -58.058 1.00 26.47 388 ILE A CA 1
ATOM 3098 C C . ILE A 1 388 ? 14.399 -38.322 -56.898 1.00 26.19 388 ILE A C 1
ATOM 3099 O O . ILE A 1 388 ? 14.228 -39.545 -57.013 1.00 25.57 388 ILE A O 1
ATOM 3101 N N . TYR A 1 389 ? 14.153 -37.687 -55.768 1.00 25.97 389 TYR A N 1
ATOM 3102 C CA . TYR A 1 389 ? 13.673 -38.437 -54.625 1.00 25.24 389 TYR A CA 1
ATOM 3103 C C . TYR A 1 389 ? 12.260 -38.994 -54.837 1.00 24.33 389 TYR A C 1
ATOM 3104 O O . TYR A 1 389 ? 11.999 -40.167 -54.533 1.00 25.63 389 TYR A O 1
ATOM 3113 N N . PRO A 1 390 ? 11.349 -38.208 -55.398 1.00 22.97 390 PRO A N 1
ATOM 3114 C CA . PRO A 1 390 ? 10.110 -38.935 -55.563 1.00 22.93 390 PRO A CA 1
ATOM 3115 C C . PRO A 1 390 ? 10.259 -40.260 -56.274 1.00 23.29 390 PRO A C 1
ATOM 3116 O O . PRO A 1 390 ? 9.667 -41.224 -55.847 1.00 24.43 390 PRO A O 1
ATOM 3120 N N . TYR A 1 391 ? 11.050 -40.335 -57.334 1.00 24.29 391 TYR A N 1
ATOM 3121 C CA . TYR A 1 391 ? 11.236 -41.596 -58.054 1.00 24.52 391 TYR A CA 1
ATOM 3122 C C . TYR A 1 391 ? 11.781 -42.679 -57.176 1.00 24.88 391 TYR A C 1
ATOM 3123 O O . TYR A 1 391 ? 11.311 -43.819 -57.264 1.00 24.28 391 TYR A O 1
ATOM 3132 N N . ILE A 1 392 ? 12.750 -42.308 -56.329 1.00 25.09 392 ILE A N 1
ATOM 3133 C CA . ILE A 1 392 ? 13.351 -43.237 -55.397 1.00 25.87 392 ILE A CA 1
ATOM 3134 C C . ILE A 1 392 ? 12.298 -43.719 -54.373 1.00 26.58 392 ILE A C 1
ATOM 3135 O O . ILE A 1 392 ? 12.233 -44.924 -54.026 1.00 26.55 392 ILE A O 1
ATOM 3140 N N . ALA A 1 393 ? 11.454 -42.794 -53.926 1.00 26.21 393 ALA A N 1
ATOM 3141 C CA . ALA A 1 393 ? 10.343 -43.166 -53.051 1.00 26.22 393 ALA A CA 1
ATOM 3142 C C . ALA A 1 393 ? 9.353 -44.083 -53.730 1.00 26.19 393 ALA A C 1
ATOM 3143 O O . ALA A 1 393 ? 8.768 -44.943 -53.093 1.00 27.03 393 ALA A O 1
ATOM 3145 N N . LEU A 1 394 ? 9.104 -43.887 -55.010 1.00 26.09 394 LEU A N 1
ATOM 3146 C CA . LEU A 1 394 ? 8.078 -44.701 -55.654 1.00 25.69 394 LEU A CA 1
ATOM 3147 C C . LEU A 1 394 ? 8.574 -46.118 -55.910 1.00 24.53 394 LEU A C 1
ATOM 3148 O O . LEU A 1 394 ? 7.884 -47.049 -55.619 1.00 24.30 394 LEU A O 1
ATOM 3153 N N . ALA A 1 395 ? 9.760 -46.246 -56.490 1.00 23.48 395 ALA A N 1
ATOM 3154 C CA . ALA A 1 395 ? 10.442 -47.504 -56.624 1.00 23.48 395 ALA A CA 1
ATOM 3155 C C . ALA A 1 395 ? 10.337 -48.297 -55.321 1.00 23.78 395 ALA A C 1
ATOM 3156 O O . ALA A 1 395 ? 9.955 -49.506 -55.308 1.00 23.26 395 ALA A O 1
ATOM 3158 N N . GLY A 1 396 ? 10.705 -47.602 -54.230 1.00 23.23 396 GLY A N 1
ATOM 3159 C CA . GLY A 1 396 ? 10.760 -48.183 -52.881 1.00 22.55 396 GLY A CA 1
ATOM 3160 C C . GLY A 1 396 ? 9.440 -48.807 -52.472 1.00 22.32 396 GLY A C 1
ATOM 3161 O O . GLY A 1 396 ? 9.389 -49.949 -51.987 1.00 21.97 396 GLY A O 1
ATOM 3162 N N . SER A 1 397 ? 8.364 -48.067 -52.684 1.00 21.66 397 SER A N 1
ATOM 3163 C CA . SER A 1 397 ? 7.092 -48.544 -52.230 1.00 22.49 397 SER A CA 1
ATOM 3164 C C . SER A 1 397 ? 6.735 -49.731 -53.088 1.00 22.79 397 SER A C 1
ATOM 3165 O O . SER A 1 397 ? 6.285 -50.766 -52.599 1.00 23.06 397 SER A O 1
ATOM 3168 N N . ALA A 1 398 ? 6.965 -49.586 -54.382 1.00 22.62 398 ALA A N 1
ATOM 3169 C CA . ALA A 1 398 ? 6.437 -50.534 -55.292 1.00 22.14 398 ALA A CA 1
ATOM 3170 C C . ALA A 1 398 ? 7.199 -51.754 -54.914 1.00 22.52 398 ALA A C 1
ATOM 3171 O O . ALA A 1 398 ? 6.682 -52.856 -54.965 1.00 23.26 398 ALA A O 1
ATOM 3173 N N . TYR A 1 399 ? 8.435 -51.598 -54.488 1.00 22.75 399 TYR A N 1
ATOM 3174 C CA . TYR A 1 399 ? 9.093 -52.833 -54.095 1.00 23.42 399 TYR A CA 1
ATOM 3175 C C . TYR A 1 399 ? 8.455 -53.470 -52.862 1.00 23.95 399 TYR A C 1
ATOM 3176 O O . TYR A 1 399 ? 8.296 -54.686 -52.789 1.00 23.78 399 TYR A O 1
ATOM 3185 N N . TRP A 1 400 ? 8.099 -52.625 -51.894 1.00 24.66 400 TRP A N 1
ATOM 3186 C CA . TRP A 1 400 ? 7.506 -53.083 -50.641 1.00 24.51 400 TRP A CA 1
ATOM 3187 C C . TRP A 1 400 ? 6.268 -53.961 -50.861 1.00 25.07 400 TRP A C 1
ATOM 3188 O O . TRP A 1 400 ? 6.195 -55.047 -50.275 1.00 24.84 400 TRP A O 1
ATOM 3199 N N . PHE A 1 401 ? 5.303 -53.491 -51.672 1.00 25.54 401 PHE A N 1
ATOM 3200 C CA . PHE A 1 401 ? 4.086 -54.282 -52.000 1.00 26.69 401 PHE A CA 1
ATOM 3201 C C . PHE A 1 401 ? 4.433 -55.457 -52.926 1.00 27.33 401 PHE A C 1
ATOM 3202 O O . PHE A 1 401 ? 4.004 -56.607 -52.707 1.00 27.80 401 PHE A O 1
ATOM 3210 N N . ALA A 1 402 ? 5.208 -55.170 -53.962 1.00 26.97 402 ALA A N 1
ATOM 3211 C CA . ALA A 1 402 ? 5.713 -56.220 -54.786 1.00 27.20 402 ALA A CA 1
ATOM 3212 C C . ALA A 1 402 ? 6.184 -57.384 -53.888 1.00 27.71 402 ALA A C 1
ATOM 3213 O O . ALA A 1 402 ? 5.878 -58.561 -54.146 1.00 28.50 402 ALA A O 1
ATOM 3215 N N . TYR A 1 403 ? 6.942 -57.078 -52.839 1.00 27.16 403 TYR A N 1
ATOM 3216 C CA . TYR A 1 403 ? 7.591 -58.153 -52.103 1.00 27.07 403 TYR A CA 1
ATOM 3217 C C . TYR A 1 403 ? 6.612 -59.114 -51.398 1.00 27.34 403 TYR A C 1
ATOM 3218 O O . TYR A 1 403 ? 6.658 -60.322 -51.621 1.00 27.36 403 TYR A O 1
ATOM 3227 N N . PHE A 1 404 ? 5.745 -58.582 -50.539 1.00 27.15 404 PHE A N 1
ATOM 3228 C CA . PHE A 1 404 ? 4.663 -59.385 -49.937 1.00 26.64 404 PHE A CA 1
ATOM 3229 C C . PHE A 1 404 ? 3.564 -59.864 -50.931 1.00 26.69 404 PHE A C 1
ATOM 3230 O O . PHE A 1 404 ? 2.988 -60.927 -50.753 1.00 26.12 404 PHE A O 1
ATOM 3238 N N . LEU A 1 405 ? 3.225 -59.064 -51.935 1.00 27.64 405 LEU A N 1
ATOM 3239 C CA . LEU A 1 405 ? 2.089 -59.410 -52.805 1.00 28.84 405 LEU A CA 1
ATOM 3240 C C . LEU A 1 405 ? 2.416 -60.310 -54.007 1.00 29.07 405 LEU A C 1
ATOM 3241 O O . LEU A 1 405 ? 1.535 -60.982 -54.530 1.00 29.59 405 LEU A O 1
ATOM 3246 N N . ILE A 1 406 ? 3.683 -60.345 -54.404 1.00 28.77 406 ILE A N 1
ATOM 3247 C CA . ILE A 1 406 ? 4.093 -60.982 -55.627 1.00 28.92 406 ILE A CA 1
ATOM 3248 C C . ILE A 1 406 ? 5.295 -61.902 -55.350 1.00 29.49 406 ILE A C 1
ATOM 3249 O O . ILE A 1 406 ? 5.247 -63.128 -55.612 1.00 29.02 406 ILE A O 1
ATOM 3254 N N . ILE A 1 407 ? 6.380 -61.322 -54.832 1.00 29.39 407 ILE A N 1
ATOM 3255 C CA . ILE A 1 407 ? 7.599 -62.099 -54.696 1.00 30.04 407 ILE A CA 1
ATOM 3256 C C . ILE A 1 407 ? 7.402 -63.306 -53.774 1.00 30.83 407 ILE A C 1
ATOM 3257 O O . ILE A 1 407 ? 7.778 -64.427 -54.137 1.00 31.27 407 ILE A O 1
ATOM 3262 N N . LEU A 1 408 ? 6.824 -63.092 -52.592 1.00 30.71 408 LEU A N 1
ATOM 3263 C CA . LEU A 1 408 ? 6.650 -64.194 -51.664 1.00 31.19 408 LEU A CA 1
ATOM 3264 C C . LEU A 1 408 ? 5.709 -65.291 -52.189 1.00 31.98 408 LEU A C 1
ATOM 3265 O O . LEU A 1 408 ? 6.026 -66.475 -52.054 1.00 31.18 408 LEU A O 1
ATOM 3270 N N . PRO A 1 409 ? 4.542 -64.916 -52.769 1.00 33.17 409 PRO A N 1
ATOM 3271 C CA . PRO A 1 409 ? 3.734 -65.996 -53.362 1.00 34.07 409 PRO A CA 1
ATOM 3272 C C . PRO A 1 409 ? 4.484 -66.698 -54.511 1.00 35.33 409 PRO A C 1
ATOM 3273 O O . PRO A 1 409 ? 4.488 -67.933 -54.595 1.00 35.76 409 PRO A O 1
ATOM 3277 N N . LEU A 1 410 ? 5.149 -65.943 -55.378 1.00 36.00 410 LEU A N 1
ATOM 3278 C CA . LEU A 1 410 ? 5.934 -66.620 -56.404 1.00 36.31 410 LEU A CA 1
ATOM 3279 C C . LEU A 1 410 ? 6.800 -67.736 -55.840 1.00 36.39 410 LEU A C 1
ATOM 3280 O O . LEU A 1 410 ? 6.622 -68.889 -56.192 1.00 36.18 410 LEU A O 1
ATOM 3285 N N . LEU A 1 411 ? 7.738 -67.394 -54.968 1.00 36.99 411 LEU A N 1
ATOM 3286 C CA . LEU A 1 411 ? 8.672 -68.400 -54.440 1.00 37.77 411 LEU A CA 1
ATOM 3287 C C . LEU A 1 411 ? 7.943 -69.617 -53.871 1.00 38.30 411 LEU A C 1
ATOM 3288 O O . LEU A 1 411 ? 8.527 -70.686 -53.759 1.00 38.44 411 LEU A O 1
ATOM 3293 N N . GLY A 1 412 ? 6.666 -69.468 -53.531 1.00 38.86 412 GLY A N 1
ATOM 3294 C CA . GLY A 1 412 ? 5.886 -70.635 -53.149 1.00 39.86 412 GLY A CA 1
ATOM 3295 C C . GLY A 1 412 ? 6.165 -71.743 -54.151 1.00 40.76 412 GLY A C 1
ATOM 3296 O O . GLY A 1 412 ? 6.490 -72.864 -53.782 1.00 40.93 412 GLY A O 1
ATOM 3297 N N . ILE A 1 413 ? 6.072 -71.395 -55.430 1.00 41.74 413 ILE A N 1
ATOM 3298 C CA . ILE A 1 413 ? 6.239 -72.325 -56.546 1.00 42.48 413 ILE A CA 1
ATOM 3299 C C . ILE A 1 413 ? 7.665 -72.430 -57.069 1.00 42.63 413 ILE A C 1
ATOM 3300 O O . ILE A 1 413 ? 8.184 -73.520 -57.281 1.00 42.59 413 ILE A O 1
ATOM 3305 N N . ILE A 1 414 ? 8.286 -71.294 -57.320 1.00 43.12 414 ILE A N 1
ATOM 3306 C CA . ILE A 1 414 ? 9.602 -71.302 -57.904 1.00 43.85 414 ILE A CA 1
ATOM 3307 C C . ILE A 1 414 ? 10.685 -72.049 -57.118 1.00 44.08 414 ILE A C 1
ATOM 3308 O O . ILE A 1 414 ? 11.440 -72.803 -57.702 1.00 44.37 414 ILE A O 1
ATOM 3313 N N . GLU A 1 415 ? 10.807 -71.804 -55.814 1.00 44.47 415 GLU A N 1
ATOM 3314 C CA . GLU A 1 415 ? 12.109 -71.998 -55.114 1.00 44.98 415 GLU A CA 1
ATOM 3315 C C . GLU A 1 415 ? 12.499 -73.413 -54.654 1.00 45.28 415 GLU A C 1
ATOM 3316 O O . GLU A 1 415 ? 11.641 -74.266 -54.432 1.00 45.55 415 GLU A O 1
ATOM 3322 N N . LYS A 1 416 ? 13.795 -73.658 -54.471 1.00 45.17 416 LYS A N 1
ATOM 3323 C CA . LYS A 1 416 ? 14.222 -74.977 -53.985 1.00 45.17 416 LYS A CA 1
ATOM 3324 C C . LYS A 1 416 ? 15.125 -74.959 -52.753 1.00 44.14 416 LYS A C 1
ATOM 3325 O O . LYS A 1 416 ? 16.315 -74.635 -52.834 1.00 44.07 416 LYS A O 1
ATOM 3331 N N . PRO A 1 417 ? 14.553 -75.351 -51.605 1.00 43.23 417 PRO A N 1
ATOM 3332 C CA . PRO A 1 417 ? 15.274 -75.441 -50.337 1.00 42.17 417 PRO A CA 1
ATOM 3333 C C . PRO A 1 417 ? 16.643 -76.058 -50.509 1.00 41.25 417 PRO A C 1
ATOM 3334 O O . PRO A 1 417 ? 16.763 -77.107 -51.079 1.00 41.01 417 PRO A O 1
ATOM 3338 N N . ASP A 1 418 ? 17.670 -75.398 -50.017 1.00 41.11 418 ASP A N 1
ATOM 3339 C CA . ASP A 1 418 ? 18.923 -76.058 -49.755 1.00 41.32 418 ASP A CA 1
ATOM 3340 C C . ASP A 1 418 ? 18.682 -77.063 -48.618 1.00 41.33 418 ASP A C 1
ATOM 3341 O O . ASP A 1 418 ? 17.623 -77.048 -47.998 1.00 41.63 418 ASP A O 1
ATOM 3346 N N . ALA A 1 419 ? 19.650 -77.936 -48.343 1.00 41.02 419 ALA A N 1
ATOM 3347 C CA . ALA A 1 419 ? 19.446 -79.025 -47.382 1.00 40.41 419 ALA A CA 1
ATOM 3348 C C . ALA A 1 419 ? 19.572 -78.614 -45.898 1.00 39.84 419 ALA A C 1
ATOM 3349 O O . ALA A 1 419 ? 20.612 -78.115 -45.451 1.00 39.65 419 ALA A O 1
ATOM 3351 N N . MET A 1 420 ? 18.506 -78.858 -45.142 1.00 38.66 420 MET A N 1
ATOM 3352 C CA . MET A 1 420 ? 18.445 -78.492 -43.728 1.00 37.44 420 MET A CA 1
ATOM 3353 C C . MET A 1 420 ? 19.131 -79.538 -42.855 1.00 36.38 420 MET A C 1
ATOM 3354 O O . MET A 1 420 ? 19.194 -80.703 -43.230 1.00 35.82 420 MET A O 1
ATOM 3359 N N . PRO A 1 421 ? 19.603 -79.117 -41.664 1.00 35.43 421 PRO A N 1
ATOM 3360 C CA . PRO A 1 421 ? 20.002 -80.057 -40.654 1.00 34.35 421 PRO A CA 1
ATOM 3361 C C . PRO A 1 421 ? 18.714 -80.675 -40.188 1.00 33.62 421 PRO A C 1
ATOM 3362 O O . PRO A 1 421 ? 17.651 -80.109 -40.382 1.00 33.42 421 PRO A O 1
ATOM 3366 N N . GLN A 1 422 ? 18.807 -81.846 -39.587 1.00 33.66 422 GLN A N 1
ATOM 3367 C CA . GLN A 1 422 ? 17.629 -82.668 -39.255 1.00 33.31 422 GLN A CA 1
ATOM 3368 C C . GLN A 1 422 ? 17.055 -82.389 -37.844 1.00 32.45 422 GLN A C 1
ATOM 3369 O O . GLN A 1 422 ? 15.866 -82.545 -37.588 1.00 31.64 422 GLN A O 1
ATOM 3375 N N . THR A 1 423 ? 17.936 -81.978 -36.938 1.00 31.92 423 THR A N 1
ATOM 3376 C CA . THR A 1 423 ? 17.546 -81.584 -35.608 1.00 31.41 423 THR A CA 1
ATOM 3377 C C . THR A 1 423 ? 18.282 -80.323 -35.144 1.00 31.04 423 THR A C 1
ATOM 3378 O O . THR A 1 423 ? 19.279 -79.911 -35.734 1.00 30.77 423 THR A O 1
ATOM 3382 N N . ILE A 1 424 ? 17.774 -79.709 -34.089 1.00 30.64 424 ILE A N 1
ATOM 3383 C CA . ILE A 1 424 ? 18.403 -78.498 -33.596 1.00 30.51 424 ILE A CA 1
ATOM 3384 C C . ILE A 1 424 ? 19.805 -78.865 -33.129 1.00 31.19 424 ILE A C 1
ATOM 3385 O O . ILE A 1 424 ? 20.770 -78.097 -33.310 1.00 30.33 424 ILE A O 1
ATOM 3390 N N . GLU A 1 425 ? 19.886 -80.043 -32.508 1.00 32.09 425 GLU A N 1
ATOM 3391 C CA . GLU A 1 425 ? 21.096 -80.482 -31.833 1.00 33.35 425 GLU A CA 1
ATOM 3392 C C . GLU A 1 425 ? 22.181 -80.711 -32.878 1.00 34.20 425 GLU A C 1
ATOM 3393 O O . GLU A 1 425 ? 23.363 -80.408 -32.653 1.00 34.10 425 GLU A O 1
ATOM 3399 N N . GLU A 1 426 ? 21.760 -81.277 -34.010 1.00 34.69 426 GLU A N 1
ATOM 3400 C CA . GLU A 1 426 ? 22.534 -81.226 -35.225 1.00 35.67 426 GLU A CA 1
ATOM 3401 C C . GLU A 1 426 ? 23.170 -79.835 -35.425 1.00 35.25 426 GLU A C 1
ATOM 3402 O O . GLU A 1 426 ? 24.383 -79.649 -35.240 1.00 35.60 426 GLU A O 1
ATOM 3408 N N . ASP A 1 427 ? 22.354 -78.855 -35.805 1.00 34.54 427 ASP A N 1
ATOM 3409 C CA . ASP A 1 427 ? 22.852 -77.492 -35.942 1.00 34.23 427 ASP A CA 1
ATOM 3410 C C . ASP A 1 427 ? 23.846 -77.107 -34.835 1.00 33.86 427 ASP A C 1
ATOM 3411 O O . ASP A 1 427 ? 24.918 -76.596 -35.104 1.00 33.73 427 ASP A O 1
ATOM 3416 N N . PHE A 1 428 ? 23.481 -77.308 -33.577 1.00 33.88 428 PHE A N 1
ATOM 3417 C CA . PHE A 1 428 ? 24.299 -76.759 -32.527 1.00 33.74 428 PHE A CA 1
ATOM 3418 C C . PHE A 1 428 ? 25.731 -77.297 -32.614 1.00 34.82 428 PHE A C 1
ATOM 3419 O O . PHE A 1 428 ? 26.695 -76.517 -32.553 1.00 34.30 428 PHE A O 1
ATOM 3427 N N . ASN A 1 429 ? 25.861 -78.618 -32.781 1.00 35.67 429 ASN A N 1
ATOM 3428 C CA . ASN A 1 429 ? 27.177 -79.263 -32.852 1.00 36.75 429 ASN A CA 1
ATOM 3429 C C . ASN A 1 429 ? 28.103 -78.668 -33.922 1.00 36.73 429 ASN A C 1
ATOM 3430 O O . ASN A 1 429 ? 29.306 -78.566 -33.708 1.00 37.08 429 ASN A O 1
ATOM 3435 N N . ALA A 1 430 ? 27.551 -78.241 -35.050 1.00 36.35 430 ALA A N 1
ATOM 3436 C CA . ALA A 1 430 ? 28.283 -77.324 -35.911 1.00 36.26 430 ALA A CA 1
ATOM 3437 C C . ALA A 1 430 ? 28.279 -75.869 -35.356 1.00 36.52 430 ALA A C 1
ATOM 3438 O O . ALA A 1 430 ? 29.051 -75.481 -34.439 1.00 36.49 430 ALA A O 1
ATOM 3440 N N . ASP B 2 30 ? 32.025 -23.516 -38.106 1.00 52.03 54 ASP B N 1
ATOM 3441 C CA . ASP B 2 30 ? 32.515 -24.556 -37.150 1.00 51.31 54 ASP B CA 1
ATOM 3442 C C . ASP B 2 30 ? 33.554 -23.952 -36.193 1.00 50.75 54 ASP B C 1
ATOM 3443 O O . ASP B 2 30 ? 34.630 -24.515 -36.021 1.00 51.01 54 ASP B O 1
ATOM 3448 N N . ILE B 2 31 ? 33.255 -22.804 -35.578 1.00 49.89 55 ILE B N 1
ATOM 3449 C CA . ILE B 2 31 ? 34.090 -22.353 -34.458 1.00 48.59 55 ILE B CA 1
ATOM 3450 C C . ILE B 2 31 ? 33.982 -23.408 -33.348 1.00 47.20 55 ILE B C 1
ATOM 3451 O O . ILE B 2 31 ? 33.219 -24.376 -33.471 1.00 47.73 55 ILE B O 1
ATOM 3456 N N . SER B 2 32 ? 34.715 -23.239 -32.256 1.00 44.67 56 SER B N 1
ATOM 3457 C CA . SER B 2 32 ? 34.554 -24.178 -31.157 1.00 42.03 56 SER B CA 1
ATOM 3458 C C . SER B 2 32 ? 34.479 -23.534 -29.750 1.00 40.40 56 SER B C 1
ATOM 3459 O O . SER B 2 32 ? 34.840 -22.357 -29.554 1.00 40.06 56 SER B O 1
ATOM 3462 N N . PHE B 2 33 ? 34.027 -24.332 -28.781 1.00 37.02 57 PHE B N 1
ATOM 3463 C CA . PHE B 2 33 ? 33.707 -23.855 -27.462 1.00 34.01 57 PHE B CA 1
ATOM 3464 C C . PHE B 2 33 ? 34.241 -24.828 -26.404 1.00 33.31 57 PHE B C 1
ATOM 3465 O O . PHE B 2 33 ? 34.421 -26.024 -26.671 1.00 33.05 57 PHE B O 1
ATOM 3473 N N . SER B 2 34 ? 34.436 -24.342 -25.179 1.00 31.86 58 SER B N 1
ATOM 3474 C CA . SER B 2 34 ? 34.851 -25.232 -24.090 1.00 30.62 58 SER B CA 1
ATOM 3475 C C . SER B 2 34 ? 34.004 -26.515 -23.982 1.00 29.74 58 SER B C 1
ATOM 3476 O O . SER B 2 34 ? 34.476 -27.556 -23.503 1.00 29.29 58 SER B O 1
ATOM 3479 N N . PHE B 2 35 ? 32.768 -26.452 -24.463 1.00 28.82 59 PHE B N 1
ATOM 3480 C CA . PHE B 2 35 ? 31.768 -27.445 -24.080 1.00 27.70 59 PHE B CA 1
ATOM 3481 C C . PHE B 2 35 ? 31.395 -28.531 -25.093 1.00 28.40 59 PHE B C 1
ATOM 3482 O O . PHE B 2 35 ? 30.805 -29.521 -24.694 1.00 28.10 59 PHE B O 1
ATOM 3490 N N . GLU B 2 36 ? 31.698 -28.372 -26.383 1.00 29.19 60 GLU B N 1
ATOM 3491 C CA . GLU B 2 36 ? 31.414 -29.465 -27.310 1.00 29.32 60 GLU B CA 1
ATOM 3492 C C . GLU B 2 36 ? 32.345 -30.619 -26.907 1.00 30.02 60 GLU B C 1
ATOM 3493 O O . GLU B 2 36 ? 33.318 -30.394 -26.177 1.00 30.59 60 GLU B O 1
ATOM 3495 N N . GLY B 2 37 ? 32.027 -31.855 -27.310 1.00 30.31 61 GLY B N 1
ATOM 3496 C CA . GLY B 2 37 ? 32.844 -33.007 -26.926 1.00 29.40 61 GLY B CA 1
ATOM 3497 C C . GLY B 2 37 ? 32.355 -33.560 -25.618 1.00 28.90 61 GLY B C 1
ATOM 3498 O O . GLY B 2 37 ? 31.583 -32.917 -24.970 1.00 28.27 61 GLY B O 1
ATOM 3499 N N . PRO B 2 38 ? 32.790 -34.772 -25.245 1.00 29.52 62 PRO B N 1
ATOM 3500 C CA . PRO B 2 38 ? 32.233 -35.452 -24.085 1.00 30.04 62 PRO B CA 1
ATOM 3501 C C . PRO B 2 38 ? 32.925 -35.047 -22.795 1.00 30.56 62 PRO B C 1
ATOM 3502 O O . PRO B 2 38 ? 32.450 -35.352 -21.710 1.00 31.26 62 PRO B O 1
ATOM 3506 N N . PHE B 2 39 ? 34.065 -34.395 -22.891 1.00 30.91 63 PHE B N 1
ATOM 3507 C CA . PHE B 2 39 ? 34.707 -33.891 -21.675 1.00 31.11 63 PHE B CA 1
ATOM 3508 C C . PHE B 2 39 ? 34.619 -32.351 -21.636 1.00 30.16 63 PHE B C 1
ATOM 3509 O O . PHE B 2 39 ? 35.237 -31.724 -20.810 1.00 30.08 63 PHE B O 1
ATOM 3517 N N . GLY B 2 40 ? 33.826 -31.749 -22.513 1.00 29.77 64 GLY B N 1
ATOM 3518 C CA . GLY B 2 40 ? 33.672 -30.292 -22.521 1.00 30.26 64 GLY B CA 1
ATOM 3519 C C . GLY B 2 40 ? 33.002 -29.758 -21.256 1.00 30.14 64 GLY B C 1
ATOM 3520 O O . GLY B 2 40 ? 32.322 -30.489 -20.576 1.00 30.93 64 GLY B O 1
ATOM 3521 N N . LYS B 2 41 ? 33.215 -28.499 -20.919 1.00 29.80 65 LYS B N 1
ATOM 3522 C CA . LYS B 2 41 ? 32.522 -27.880 -19.790 1.00 30.28 65 LYS B CA 1
ATOM 3523 C C . LYS B 2 41 ? 32.323 -26.416 -20.140 1.00 30.22 65 LYS B C 1
ATOM 3524 O O . LYS B 2 41 ? 33.064 -25.872 -20.934 1.00 30.58 65 LYS B O 1
ATOM 3530 N N . PHE B 2 42 ? 31.323 -25.766 -19.580 1.00 30.38 66 PHE B N 1
ATOM 3531 C CA . PHE B 2 42 ? 31.189 -24.356 -19.910 1.00 30.75 66 PHE B CA 1
ATOM 3532 C C . PHE B 2 42 ? 32.436 -23.670 -19.404 1.00 29.93 66 PHE B C 1
ATOM 3533 O O . PHE B 2 42 ? 33.133 -24.225 -18.573 1.00 29.34 66 PHE B O 1
ATOM 3541 N N . ASP B 2 43 ? 32.743 -22.499 -19.935 1.00 30.12 67 ASP B N 1
ATOM 3542 C CA . ASP B 2 43 ? 33.747 -21.656 -19.292 1.00 30.94 67 ASP B CA 1
ATOM 3543 C C . ASP B 2 43 ? 33.001 -20.622 -18.526 1.00 30.30 67 ASP B C 1
ATOM 3544 O O . ASP B 2 43 ? 32.275 -19.844 -19.118 1.00 30.21 67 ASP B O 1
ATOM 3549 N N . GLN B 2 44 ? 33.175 -20.585 -17.218 1.00 30.32 68 GLN B N 1
ATOM 3550 C CA . GLN B 2 44 ? 32.394 -19.651 -16.417 1.00 30.87 68 GLN B CA 1
ATOM 3551 C C . GLN B 2 44 ? 32.482 -18.191 -16.894 1.00 30.68 68 GLN B C 1
ATOM 3552 O O . GLN B 2 44 ? 31.467 -17.529 -17.199 1.00 29.76 68 GLN B O 1
ATOM 3558 N N . HIS B 2 45 ? 33.711 -17.701 -16.959 1.00 30.77 69 HIS B N 1
ATOM 3559 C CA . HIS B 2 45 ? 33.949 -16.341 -17.383 1.00 30.75 69 HIS B CA 1
ATOM 3560 C C . HIS B 2 45 ? 33.262 -16.016 -18.693 1.00 29.41 69 HIS B C 1
ATOM 3561 O O . HIS B 2 45 ? 32.500 -15.069 -18.775 1.00 29.35 69 HIS B O 1
ATOM 3568 N N . GLN B 2 46 ? 33.527 -16.804 -19.717 1.00 28.52 70 GLN B N 1
ATOM 3569 C CA . GLN B 2 46 ? 32.879 -16.596 -20.993 1.00 27.84 70 GLN B CA 1
ATOM 3570 C C . GLN B 2 46 ? 31.373 -16.472 -20.731 1.00 28.35 70 GLN B C 1
ATOM 3571 O O . GLN B 2 46 ? 30.720 -15.535 -21.206 1.00 29.10 70 GLN B O 1
ATOM 3577 N N . LEU B 2 47 ? 30.816 -17.385 -19.945 1.00 27.72 71 LEU B N 1
ATOM 3578 C CA . LEU B 2 47 ? 29.385 -17.351 -19.688 1.00 27.50 71 LEU B CA 1
ATOM 3579 C C . LEU B 2 47 ? 28.878 -16.011 -19.142 1.00 27.68 71 LEU B C 1
ATOM 3580 O O . LEU B 2 47 ? 27.731 -15.635 -19.375 1.00 27.49 71 LEU B O 1
ATOM 3585 N N . GLN B 2 48 ? 29.731 -15.319 -18.388 1.00 27.76 72 GLN B N 1
ATOM 3586 C CA . GLN B 2 48 ? 29.394 -14.041 -17.763 1.00 27.40 72 GLN B CA 1
ATOM 3587 C C . GLN B 2 48 ? 29.579 -12.929 -18.763 1.00 27.09 72 GLN B C 1
ATOM 3588 O O . GLN B 2 48 ? 28.771 -11.991 -18.855 1.00 27.38 72 GLN B O 1
ATOM 3594 N N . ARG B 2 49 ? 30.658 -13.027 -19.521 1.00 26.58 73 ARG B N 1
ATOM 3595 C CA . ARG B 2 49 ? 30.830 -12.130 -20.633 1.00 26.11 73 ARG B CA 1
ATOM 3596 C C . ARG B 2 49 ? 29.516 -12.181 -21.418 1.00 26.45 73 ARG B C 1
ATOM 3597 O O . ARG B 2 49 ? 28.848 -11.139 -21.601 1.00 26.67 73 ARG B O 1
ATOM 3605 N N . GLY B 2 50 ? 29.134 -13.395 -21.842 1.00 26.18 74 GLY B N 1
ATOM 3606 C CA . GLY B 2 50 ? 27.906 -13.630 -22.613 1.00 26.10 74 GLY B CA 1
ATOM 3607 C C . GLY B 2 50 ? 26.622 -13.181 -21.921 1.00 26.09 74 GLY B C 1
ATOM 3608 O O . GLY B 2 50 ? 25.747 -12.592 -22.533 1.00 25.81 74 GLY B O 1
ATOM 3609 N N . LEU B 2 51 ? 26.491 -13.454 -20.635 1.00 26.22 75 LEU B N 1
ATOM 3610 C CA . LEU B 2 51 ? 25.349 -12.937 -19.930 1.00 27.07 75 LEU B CA 1
ATOM 3611 C C . LEU B 2 51 ? 25.308 -11.413 -20.117 1.00 28.11 75 LEU B C 1
ATOM 3612 O O . LEU B 2 51 ? 24.245 -10.838 -20.393 1.00 28.29 75 LEU B O 1
ATOM 3617 N N . GLN B 2 52 ? 26.472 -10.772 -19.988 1.00 28.86 76 GLN B N 1
ATOM 3618 C CA . GLN B 2 52 ? 26.585 -9.310 -20.076 1.00 30.06 76 GLN B CA 1
ATOM 3619 C C . GLN B 2 52 ? 26.220 -8.754 -21.459 1.00 29.91 76 GLN B C 1
ATOM 3620 O O . GLN B 2 52 ? 25.448 -7.801 -21.588 1.00 29.65 76 GLN B O 1
ATOM 3626 N N . VAL B 2 53 ? 26.794 -9.346 -22.494 1.00 30.13 77 VAL B N 1
ATOM 3627 C CA . VAL B 2 53 ? 26.331 -9.078 -23.843 1.00 30.09 77 VAL B CA 1
ATOM 3628 C C . VAL B 2 53 ? 24.810 -9.202 -23.845 1.00 30.14 77 VAL B C 1
ATOM 3629 O O . VAL B 2 53 ? 24.121 -8.365 -24.450 1.00 30.11 77 VAL B O 1
ATOM 3633 N N . TYR B 2 54 ? 24.270 -10.238 -23.183 1.00 29.96 78 TYR B N 1
ATOM 3634 C CA . TYR B 2 54 ? 22.803 -10.411 -23.219 1.00 29.72 78 TYR B CA 1
ATOM 3635 C C . TYR B 2 54 ? 22.088 -9.229 -22.561 1.00 30.23 78 TYR B C 1
ATOM 3636 O O . TYR B 2 54 ? 21.227 -8.558 -23.148 1.00 29.63 78 TYR B O 1
ATOM 3645 N N . THR B 2 55 ? 22.445 -9.014 -21.315 1.00 30.85 79 THR B N 1
ATOM 3646 C CA . THR B 2 55 ? 21.826 -7.982 -20.552 1.00 32.02 79 THR B CA 1
ATOM 3647 C C . THR B 2 55 ? 21.862 -6.668 -21.326 1.00 32.71 79 THR B C 1
ATOM 3648 O O . THR B 2 55 ? 20.834 -5.995 -21.477 1.00 32.03 79 THR B O 1
ATOM 3652 N N . GLU B 2 56 ? 23.043 -6.319 -21.831 1.00 33.58 80 GLU B N 1
ATOM 3653 C CA . GLU B 2 56 ? 23.278 -4.948 -22.298 1.00 34.28 80 GLU B CA 1
ATOM 3654 C C . GLU B 2 56 ? 22.910 -4.698 -23.746 1.00 34.20 80 GLU B C 1
ATOM 3655 O O . GLU B 2 56 ? 22.891 -3.553 -24.176 1.00 34.58 80 GLU B O 1
ATOM 3661 N N . VAL B 2 57 ? 22.612 -5.765 -24.483 1.00 34.11 81 VAL B N 1
ATOM 3662 C CA . VAL B 2 57 ? 22.355 -5.679 -25.921 1.00 33.23 81 VAL B CA 1
ATOM 3663 C C . VAL B 2 57 ? 21.125 -6.488 -26.359 1.00 33.10 81 VAL B C 1
ATOM 3664 O O . VAL B 2 57 ? 20.179 -5.942 -26.875 1.00 33.21 81 VAL B O 1
ATOM 3668 N N . CYS B 2 58 ? 21.127 -7.788 -26.115 1.00 32.82 82 CYS B N 1
ATOM 3669 C CA . CYS B 2 58 ? 20.099 -8.673 -26.662 1.00 32.68 82 CYS B CA 1
ATOM 3670 C C . CYS B 2 58 ? 18.710 -8.537 -26.018 1.00 32.79 82 CYS B C 1
ATOM 3671 O O . CYS B 2 58 ? 17.660 -8.725 -26.653 1.00 31.58 82 CYS B O 1
ATOM 3674 N N . SER B 2 59 ? 18.710 -8.211 -24.735 1.00 33.61 83 SER B N 1
ATOM 3675 C CA . SER B 2 59 ? 17.493 -8.283 -23.963 1.00 34.16 83 SER B CA 1
ATOM 3676 C C . SER B 2 59 ? 16.508 -7.174 -24.303 1.00 34.46 83 SER B C 1
ATOM 3677 O O . SER B 2 59 ? 15.360 -7.231 -23.886 1.00 34.93 83 SER B O 1
ATOM 3680 N N . ALA B 2 60 ? 16.938 -6.165 -25.059 1.00 34.82 84 ALA B N 1
ATOM 3681 C CA . ALA B 2 60 ? 16.008 -5.135 -25.516 1.00 34.32 84 ALA B CA 1
ATOM 3682 C C . ALA B 2 60 ? 14.998 -5.751 -26.489 1.00 34.16 84 ALA B C 1
ATOM 3683 O O . ALA B 2 60 ? 13.835 -5.428 -26.464 1.00 33.77 84 ALA B O 1
ATOM 3685 N N . CYS B 2 61 ? 15.451 -6.664 -27.340 1.00 34.55 85 CYS B N 1
ATOM 3686 C CA . CYS B 2 61 ? 14.559 -7.286 -28.336 1.00 34.62 85 CYS B CA 1
ATOM 3687 C C . CYS B 2 61 ? 14.220 -8.781 -28.067 1.00 32.98 85 CYS B C 1
ATOM 3688 O O . CYS B 2 61 ? 13.392 -9.346 -28.765 1.00 32.98 85 CYS B O 1
ATOM 3691 N N . HIS B 2 62 ? 14.883 -9.419 -27.100 1.00 31.57 86 HIS B N 1
ATOM 3692 C CA . HIS B 2 62 ? 14.745 -10.879 -26.860 1.00 30.11 86 HIS B CA 1
ATOM 3693 C C . HIS B 2 62 ? 14.618 -11.243 -25.388 1.00 28.98 86 HIS B C 1
ATOM 3694 O O . HIS B 2 62 ? 15.456 -10.865 -24.559 1.00 28.06 86 HIS B O 1
ATOM 3701 N N . GLY B 2 63 ? 13.612 -12.037 -25.056 1.00 27.86 87 GLY B N 1
ATOM 3702 C CA . GLY B 2 63 ? 13.445 -12.431 -23.659 1.00 26.44 87 GLY B CA 1
ATOM 3703 C C . GLY B 2 63 ? 14.007 -13.808 -23.392 1.00 25.89 87 GLY B C 1
ATOM 3704 O O . GLY B 2 63 ? 14.512 -14.497 -24.289 1.00 26.15 87 GLY B O 1
ATOM 3705 N N . LEU B 2 64 ? 13.929 -14.230 -22.147 1.00 25.35 88 LEU B N 1
ATOM 3706 C CA . LEU B 2 64 ? 14.342 -15.577 -21.822 1.00 24.66 88 LEU B CA 1
ATOM 3707 C C . LEU B 2 64 ? 13.352 -16.140 -20.840 1.00 24.42 88 LEU B C 1
ATOM 3708 O O . LEU B 2 64 ? 13.741 -16.382 -19.705 1.00 24.83 88 LEU B O 1
ATOM 3713 N N . ARG B 2 65 ? 12.098 -16.359 -21.272 1.00 23.54 89 ARG B N 1
ATOM 3714 C CA . ARG B 2 65 ? 11.036 -16.806 -20.368 1.00 22.50 89 ARG B CA 1
ATOM 3715 C C . ARG B 2 65 ? 11.360 -18.024 -19.544 1.00 22.05 89 ARG B C 1
ATOM 3716 O O . ARG B 2 65 ? 10.883 -18.145 -18.438 1.00 22.94 89 ARG B O 1
ATOM 3724 N N . TYR B 2 66 ? 12.109 -18.970 -20.071 1.00 21.30 90 TYR B N 1
ATOM 3725 C CA . TYR B 2 66 ? 12.277 -20.212 -19.327 1.00 20.28 90 TYR B CA 1
ATOM 3726 C C . TYR B 2 66 ? 13.494 -20.213 -18.438 1.00 20.01 90 TYR B C 1
ATOM 3727 O O . TYR B 2 66 ? 13.903 -21.246 -17.926 1.00 21.03 90 TYR B O 1
ATOM 3736 N N . VAL B 2 67 ? 14.083 -19.068 -18.207 1.00 19.52 91 VAL B N 1
ATOM 3737 C CA . VAL B 2 67 ? 15.267 -19.098 -17.366 1.00 19.54 91 VAL B CA 1
ATOM 3738 C C . VAL B 2 67 ? 14.950 -18.378 -16.057 1.00 20.21 91 VAL B C 1
ATOM 3739 O O . VAL B 2 67 ? 14.632 -17.176 -16.072 1.00 20.49 91 VAL B O 1
ATOM 3743 N N . PRO B 2 68 ? 14.977 -19.115 -14.925 1.00 20.03 92 PRO B N 1
ATOM 3744 C CA . PRO B 2 68 ? 14.740 -18.435 -13.675 1.00 19.81 92 PRO B CA 1
ATOM 3745 C C . PRO B 2 68 ? 16.019 -17.734 -13.278 1.00 19.70 92 PRO B C 1
ATOM 3746 O O . PRO B 2 68 ? 17.079 -18.352 -13.364 1.00 20.16 92 PRO B O 1
ATOM 3750 N N . LEU B 2 69 ? 15.917 -16.482 -12.829 1.00 19.21 93 LEU B N 1
ATOM 3751 C CA . LEU B 2 69 ? 17.078 -15.671 -12.500 1.00 19.13 93 LEU B CA 1
ATOM 3752 C C . LEU B 2 69 ? 18.037 -16.318 -11.515 1.00 18.94 93 LEU B C 1
ATOM 3753 O O . LEU B 2 69 ? 19.252 -16.213 -11.664 1.00 18.48 93 LEU B O 1
ATOM 3758 N N . ARG B 2 70 ? 17.481 -17.000 -10.518 1.00 19.56 94 ARG B N 1
ATOM 3759 C CA . ARG B 2 70 ? 18.273 -17.727 -9.519 1.00 19.96 94 ARG B CA 1
ATOM 3760 C C . ARG B 2 70 ? 19.247 -18.750 -10.100 1.00 20.82 94 ARG B C 1
ATOM 3761 O O . ARG B 2 70 ? 20.230 -19.094 -9.438 1.00 21.92 94 ARG B O 1
ATOM 3769 N N . THR B 2 71 ? 19.006 -19.251 -11.307 1.00 20.76 95 THR B N 1
ATOM 3770 C CA . THR B 2 71 ? 19.920 -20.267 -11.837 1.00 21.27 95 THR B CA 1
ATOM 3771 C C . THR B 2 71 ? 21.289 -19.699 -12.197 1.00 21.78 95 THR B C 1
ATOM 3772 O O . THR B 2 71 ? 22.270 -20.440 -12.149 1.00 21.76 95 THR B O 1
ATOM 3776 N N . LEU B 2 72 ? 21.342 -18.401 -12.529 1.00 22.58 96 LEU B N 1
ATOM 3777 C CA . LEU B 2 72 ? 22.592 -17.610 -12.615 1.00 23.06 96 LEU B CA 1
ATOM 3778 C C . LEU B 2 72 ? 23.548 -17.957 -11.480 1.00 24.58 96 LEU B C 1
ATOM 3779 O O . LEU B 2 72 ? 24.748 -17.942 -11.634 1.00 24.24 96 LEU B O 1
ATOM 3784 N N . ALA B 2 73 ? 22.984 -18.343 -10.342 1.00 26.56 97 ALA B N 1
ATOM 3785 C CA . ALA B 2 73 ? 23.759 -18.828 -9.213 1.00 27.99 97 ALA B CA 1
ATOM 3786 C C . ALA B 2 73 ? 24.315 -20.277 -9.293 1.00 29.49 97 ALA B C 1
ATOM 3787 O O . ALA B 2 73 ? 25.218 -20.616 -8.532 1.00 30.54 97 ALA B O 1
ATOM 3789 N N . ASP B 2 74 ? 23.793 -21.146 -10.153 1.00 30.36 98 ASP B N 1
ATOM 3790 C CA . ASP B 2 74 ? 24.073 -22.578 -9.981 1.00 31.87 98 ASP B CA 1
ATOM 3791 C C . ASP B 2 74 ? 25.394 -23.145 -10.532 1.00 32.74 98 ASP B C 1
ATOM 3792 O O . ASP B 2 74 ? 25.916 -22.662 -11.532 1.00 32.55 98 ASP B O 1
ATOM 3797 N N . GLU B 2 75 ? 25.912 -24.187 -9.871 1.00 34.07 99 GLU B N 1
ATOM 3798 C CA . GLU B 2 75 ? 27.053 -24.949 -10.376 1.00 35.31 99 GLU B CA 1
ATOM 3799 C C . GLU B 2 75 ? 26.726 -25.314 -11.814 1.00 35.42 99 GLU B C 1
ATOM 3800 O O . GLU B 2 75 ? 25.635 -25.833 -12.089 1.00 36.17 99 GLU B O 1
ATOM 3806 N N . GLY B 2 76 ? 27.640 -25.054 -12.736 1.00 34.48 100 GLY B N 1
ATOM 3807 C CA . GLY B 2 76 ? 27.372 -25.407 -14.117 1.00 34.17 100 GLY B CA 1
ATOM 3808 C C . GLY B 2 76 ? 26.934 -24.252 -15.005 1.00 33.98 100 GLY B C 1
ATOM 3809 O O . GLY B 2 76 ? 26.413 -24.462 -16.096 1.00 34.26 100 GLY B O 1
ATOM 3810 N N . GLY B 2 77 ? 27.142 -23.023 -14.560 1.00 33.44 101 GLY B N 1
ATOM 3811 C CA . GLY B 2 77 ? 26.720 -21.881 -15.349 1.00 32.57 101 GLY B CA 1
ATOM 3812 C C . GLY B 2 77 ? 27.592 -20.721 -14.974 1.00 32.36 101 GLY B C 1
ATOM 3813 O O . GLY B 2 77 ? 28.660 -20.918 -14.401 1.00 32.70 101 GLY B O 1
ATOM 3814 N N . PRO B 2 78 ? 27.133 -19.501 -15.260 1.00 31.93 102 PRO B N 1
ATOM 3815 C CA . PRO B 2 78 ? 27.843 -18.322 -14.885 1.00 32.05 102 PRO B CA 1
ATOM 3816 C C . PRO B 2 78 ? 28.186 -18.373 -13.405 1.00 32.64 102 PRO B C 1
ATOM 3817 O O . PRO B 2 78 ? 29.146 -17.772 -12.974 1.00 32.55 102 PRO B O 1
ATOM 3821 N N . GLN B 2 79 ? 27.395 -19.103 -12.638 1.00 33.81 103 GLN B N 1
ATOM 3822 C CA . GLN B 2 79 ? 27.541 -19.128 -11.200 1.00 35.08 103 GLN B CA 1
ATOM 3823 C C . GLN B 2 79 ? 28.006 -17.800 -10.645 1.00 35.29 103 GLN B C 1
ATOM 3824 O O . GLN B 2 79 ? 29.087 -17.740 -10.103 1.00 36.16 103 GLN B O 1
ATOM 3830 N N . LEU B 2 80 ? 27.226 -16.737 -10.775 1.00 35.69 104 LEU B N 1
ATOM 3831 C CA . LEU B 2 80 ? 27.460 -15.522 -10.004 1.00 35.82 104 LEU B CA 1
ATOM 3832 C C . LEU B 2 80 ? 27.180 -15.825 -8.544 1.00 36.45 104 LEU B C 1
ATOM 3833 O O . LEU B 2 80 ? 26.555 -16.832 -8.222 1.00 37.03 104 LEU B O 1
ATOM 3838 N N . PRO B 2 81 ? 27.647 -14.968 -7.632 1.00 37.42 105 PRO B N 1
ATOM 3839 C CA . PRO B 2 81 ? 27.270 -15.280 -6.243 1.00 37.86 105 PRO B CA 1
ATOM 3840 C C . PRO B 2 81 ? 25.893 -14.702 -5.874 1.00 38.74 105 PRO B C 1
ATOM 3841 O O . PRO B 2 81 ? 25.409 -13.797 -6.561 1.00 38.24 105 PRO B O 1
ATOM 3845 N N . GLU B 2 82 ? 25.262 -15.253 -4.826 1.00 39.86 106 GLU B N 1
ATOM 3846 C CA . GLU B 2 82 ? 23.869 -14.924 -4.476 1.00 40.85 106 GLU B CA 1
ATOM 3847 C C . GLU B 2 82 ? 23.574 -13.443 -4.553 1.00 40.91 106 GLU B C 1
ATOM 3848 O O . GLU B 2 82 ? 22.653 -13.040 -5.259 1.00 40.78 106 GLU B O 1
ATOM 3854 N N . ASP B 2 83 ? 24.359 -12.645 -3.823 1.00 41.20 107 ASP B N 1
ATOM 3855 C CA . ASP B 2 83 ? 24.132 -11.193 -3.702 1.00 41.25 107 ASP B CA 1
ATOM 3856 C C . ASP B 2 83 ? 24.201 -10.461 -5.036 1.00 40.10 107 ASP B C 1
ATOM 3857 O O . ASP B 2 83 ? 23.432 -9.545 -5.284 1.00 40.58 107 ASP B O 1
ATOM 3862 N N . GLN B 2 84 ? 25.115 -10.869 -5.902 1.00 39.33 108 GLN B N 1
ATOM 3863 C CA . GLN B 2 84 ? 25.128 -10.394 -7.301 1.00 38.57 108 GLN B CA 1
ATOM 3864 C C . GLN B 2 84 ? 23.900 -10.784 -8.130 1.00 37.65 108 GLN B C 1
ATOM 3865 O O . GLN B 2 84 ? 23.382 -9.964 -8.880 1.00 37.80 108 GLN B O 1
ATOM 3871 N N . VAL B 2 85 ? 23.470 -12.042 -8.018 1.00 36.40 109 VAL B N 1
ATOM 3872 C CA . VAL B 2 85 ? 22.285 -12.540 -8.697 1.00 35.17 109 VAL B CA 1
ATOM 3873 C C . VAL B 2 85 ? 21.090 -11.741 -8.201 1.00 35.24 109 VAL B C 1
ATOM 3874 O O . VAL B 2 85 ? 20.143 -11.458 -8.933 1.00 35.35 109 VAL B O 1
ATOM 3878 N N . ARG B 2 86 ? 21.134 -11.375 -6.930 1.00 34.98 110 ARG B N 1
ATOM 3879 C CA . ARG B 2 86 ? 20.046 -10.633 -6.324 1.00 35.08 110 ARG B CA 1
ATOM 3880 C C . ARG B 2 86 ? 20.058 -9.206 -6.857 1.00 34.12 110 ARG B C 1
ATOM 3881 O O . ARG B 2 86 ? 19.023 -8.659 -7.260 1.00 33.56 110 ARG B O 1
ATOM 3889 N N . ALA B 2 87 ? 21.249 -8.614 -6.864 1.00 33.35 111 ALA B N 1
ATOM 3890 C CA . ALA B 2 87 ? 21.446 -7.304 -7.466 1.00 33.08 111 ALA B CA 1
ATOM 3891 C C . ALA B 2 87 ? 21.052 -7.294 -8.963 1.00 33.00 111 ALA B C 1
ATOM 3892 O O . ALA B 2 87 ? 20.337 -6.392 -9.438 1.00 33.17 111 ALA B O 1
ATOM 3894 N N . TYR B 2 88 ? 21.509 -8.302 -9.705 1.00 32.33 112 TYR B N 1
ATOM 3895 C CA . TYR B 2 88 ? 21.199 -8.391 -11.106 1.00 31.60 112 TYR B CA 1
ATOM 3896 C C . TYR B 2 88 ? 19.688 -8.477 -11.266 1.00 32.37 112 TYR B C 1
ATOM 3897 O O . TYR B 2 88 ? 19.076 -7.657 -11.950 1.00 31.96 112 TYR B O 1
ATOM 3906 N N . ALA B 2 89 ? 19.068 -9.454 -10.609 1.00 33.00 113 ALA B N 1
ATOM 3907 C CA . ALA B 2 89 ? 17.608 -9.574 -10.687 1.00 33.88 113 ALA B CA 1
ATOM 3908 C C . ALA B 2 89 ? 16.908 -8.220 -10.487 1.00 34.18 113 ALA B C 1
ATOM 3909 O O . ALA B 2 89 ? 15.861 -7.963 -11.075 1.00 33.58 113 ALA B O 1
ATOM 3911 N N . ALA B 2 90 ? 17.504 -7.361 -9.659 1.00 35.34 114 ALA B N 1
ATOM 3912 C CA . ALA B 2 90 ? 16.853 -6.116 -9.238 1.00 36.51 114 ALA B CA 1
ATOM 3913 C C . ALA B 2 90 ? 16.721 -5.051 -10.335 1.00 37.23 114 ALA B C 1
ATOM 3914 O O . ALA B 2 90 ? 15.998 -4.094 -10.169 1.00 37.80 114 ALA B O 1
ATOM 3916 N N . ASN B 2 91 ? 17.383 -5.234 -11.467 1.00 38.22 115 ASN B N 1
ATOM 3917 C CA . ASN B 2 91 ? 17.314 -4.267 -12.552 1.00 38.96 115 ASN B CA 1
ATOM 3918 C C . ASN B 2 91 ? 16.151 -4.501 -13.497 1.00 39.28 115 ASN B C 1
ATOM 3919 O O . ASN B 2 91 ? 15.947 -3.777 -14.472 1.00 39.07 115 ASN B O 1
ATOM 3924 N N . PHE B 2 92 ? 15.363 -5.510 -13.184 1.00 40.00 116 PHE B N 1
ATOM 3925 C CA . PHE B 2 92 ? 14.305 -5.903 -14.071 1.00 40.74 116 PHE B CA 1
ATOM 3926 C C . PHE B 2 92 ? 13.011 -5.627 -13.376 1.00 41.56 116 PHE B C 1
ATOM 3927 O O . PHE B 2 92 ? 12.929 -5.711 -12.156 1.00 41.49 116 PHE B O 1
ATOM 3935 N N . ASP B 2 93 ? 11.998 -5.270 -14.147 1.00 43.22 117 ASP B N 1
ATOM 3936 C CA . ASP B 2 93 ? 10.713 -4.927 -13.560 1.00 45.01 117 ASP B CA 1
ATOM 3937 C C . ASP B 2 93 ? 9.789 -6.094 -13.733 1.00 45.80 117 ASP B C 1
ATOM 3938 O O . ASP B 2 93 ? 9.959 -6.880 -14.659 1.00 45.41 117 ASP B O 1
ATOM 3943 N N . ILE B 2 94 ? 8.816 -6.213 -12.833 1.00 47.38 118 ILE B N 1
ATOM 3944 C CA . ILE B 2 94 ? 7.774 -7.217 -12.984 1.00 48.75 118 ILE B CA 1
ATOM 3945 C C . ILE B 2 94 ? 6.447 -6.789 -12.373 1.00 50.27 118 ILE B C 1
ATOM 3946 O O . ILE B 2 94 ? 6.399 -6.323 -11.236 1.00 50.62 118 ILE B O 1
ATOM 3951 N N . THR B 2 95 ? 5.376 -6.943 -13.143 1.00 52.18 119 THR B N 1
ATOM 3952 C CA . THR B 2 95 ? 4.028 -6.722 -12.651 1.00 54.18 119 THR B CA 1
ATOM 3953 C C . THR B 2 95 ? 3.614 -7.881 -11.765 1.00 55.96 119 THR B C 1
ATOM 3954 O O . THR B 2 95 ? 3.310 -8.971 -12.258 1.00 55.78 119 THR B O 1
ATOM 3958 N N . ASP B 2 96 ? 3.600 -7.640 -10.459 1.00 58.19 120 ASP B N 1
ATOM 3959 C CA . ASP B 2 96 ? 3.265 -8.678 -9.484 1.00 60.61 120 ASP B CA 1
ATOM 3960 C C . ASP B 2 96 ? 1.857 -9.248 -9.714 1.00 61.98 120 ASP B C 1
ATOM 3961 O O . ASP B 2 96 ? 0.855 -8.518 -9.633 1.00 62.45 120 ASP B O 1
ATOM 3966 N N . PRO B 2 97 ? 1.772 -10.556 -10.002 1.00 63.14 121 PRO B N 1
ATOM 3967 C CA . PRO B 2 97 ? 0.470 -11.139 -10.298 1.00 64.12 121 PRO B CA 1
ATOM 3968 C C . PRO B 2 97 ? -0.472 -10.938 -9.108 1.00 65.27 121 PRO B C 1
ATOM 3969 O O . PRO B 2 97 ? -1.511 -10.278 -9.231 1.00 65.20 121 PRO B O 1
ATOM 3973 N N . GLU B 2 98 ? -0.081 -11.501 -7.962 1.00 66.63 122 GLU B N 1
ATOM 3974 C CA . GLU B 2 98 ? -0.813 -11.386 -6.684 1.00 67.59 122 GLU B CA 1
ATOM 3975 C C . GLU B 2 98 ? -1.224 -9.951 -6.290 1.00 67.72 122 GLU B C 1
ATOM 3976 O O . GLU B 2 98 ? -2.298 -9.748 -5.703 1.00 67.78 122 GLU B O 1
ATOM 3982 N N . THR B 2 99 ? -0.361 -8.978 -6.590 1.00 67.68 123 THR B N 1
ATOM 3983 C CA . THR B 2 99 ? -0.659 -7.565 -6.370 1.00 67.54 123 THR B CA 1
ATOM 3984 C C . THR B 2 99 ? -1.269 -6.955 -7.613 1.00 67.41 123 THR B C 1
ATOM 3985 O O . THR B 2 99 ? -2.429 -7.197 -7.943 1.00 67.75 123 THR B O 1
ATOM 3989 N N . GLU B 2 100 ? -0.464 -6.163 -8.308 1.00 66.85 124 GLU B N 1
ATOM 3990 C CA . GLU B 2 100 ? -0.918 -5.452 -9.482 1.00 66.33 124 GLU B CA 1
ATOM 3991 C C . GLU B 2 100 ? -0.088 -4.183 -9.610 1.00 65.70 124 GLU B C 1
ATOM 3992 O O . GLU B 2 100 ? -0.303 -3.365 -10.513 1.00 65.78 124 GLU B O 1
ATOM 3998 N N . GLU B 2 101 ? 0.861 -4.028 -8.687 1.00 64.43 125 GLU B N 1
ATOM 3999 C CA . GLU B 2 101 ? 1.918 -3.037 -8.835 1.00 63.01 125 GLU B CA 1
ATOM 4000 C C . GLU B 2 101 ? 3.147 -3.750 -9.381 1.00 61.31 125 GLU B C 1
ATOM 4001 O O . GLU B 2 101 ? 3.251 -4.974 -9.290 1.00 61.51 125 GLU B O 1
ATOM 4007 N N . ASP B 2 102 ? 4.068 -2.986 -9.955 1.00 58.95 126 ASP B N 1
ATOM 4008 C CA . ASP B 2 102 ? 5.397 -3.489 -10.265 1.00 56.62 126 ASP B CA 1
ATOM 4009 C C . ASP B 2 102 ? 6.165 -3.711 -8.991 1.00 54.64 126 ASP B C 1
ATOM 4010 O O . ASP B 2 102 ? 5.833 -3.146 -7.953 1.00 54.78 126 ASP B O 1
ATOM 4015 N N . ARG B 2 103 ? 7.191 -4.546 -9.077 1.00 51.94 127 ARG B N 1
ATOM 4016 C CA . ARG B 2 103 ? 8.256 -4.550 -8.090 1.00 49.18 127 ARG B CA 1
ATOM 4017 C C . ARG B 2 103 ? 9.508 -4.853 -8.872 1.00 47.29 127 ARG B C 1
ATOM 4018 O O . ARG B 2 103 ? 9.433 -5.375 -9.988 1.00 47.48 127 ARG B O 1
ATOM 4026 N N . PRO B 2 104 ? 10.665 -4.484 -8.323 1.00 45.07 128 PRO B N 1
ATOM 4027 C CA . PRO B 2 104 ? 11.861 -4.964 -8.992 1.00 43.28 128 PRO B CA 1
ATOM 4028 C C . PRO B 2 104 ? 11.844 -6.497 -8.935 1.00 41.37 128 PRO B C 1
ATOM 4029 O O . PRO B 2 104 ? 11.186 -7.069 -8.062 1.00 41.30 128 PRO B O 1
ATOM 4033 N N . ARG B 2 105 ? 12.522 -7.163 -9.862 1.00 39.03 129 ARG B N 1
ATOM 4034 C CA . ARG B 2 105 ? 12.513 -8.635 -9.895 1.00 36.65 129 ARG B CA 1
ATOM 4035 C C . ARG B 2 105 ? 13.295 -9.267 -8.765 1.00 35.40 129 ARG B C 1
ATOM 4036 O O . ARG B 2 105 ? 14.143 -8.635 -8.150 1.00 35.67 129 ARG B O 1
ATOM 4044 N N . VAL B 2 106 ? 13.029 -10.535 -8.500 1.00 33.84 130 VAL B N 1
ATOM 4045 C CA . VAL B 2 106 ? 13.844 -11.276 -7.533 1.00 31.59 130 VAL B CA 1
ATOM 4046 C C . VAL B 2 106 ? 14.248 -12.611 -8.119 1.00 30.97 130 VAL B C 1
ATOM 4047 O O . VAL B 2 106 ? 13.660 -13.093 -9.088 1.00 30.74 130 VAL B O 1
ATOM 4051 N N . PRO B 2 107 ? 15.271 -13.222 -7.535 1.00 30.40 131 PRO B N 1
ATOM 4052 C CA . PRO B 2 107 ? 15.801 -14.471 -8.098 1.00 29.69 131 PRO B CA 1
ATOM 4053 C C . PRO B 2 107 ? 14.760 -15.556 -8.429 1.00 28.85 131 PRO B C 1
ATOM 4054 O O . PRO B 2 107 ? 14.980 -16.366 -9.347 1.00 28.78 131 PRO B O 1
ATOM 4058 N N . THR B 2 108 ? 13.627 -15.586 -7.743 1.00 27.97 132 THR B N 1
ATOM 4059 C CA . THR B 2 108 ? 12.690 -16.637 -8.095 1.00 27.42 132 THR B CA 1
ATOM 4060 C C . THR B 2 108 ? 11.957 -16.380 -9.392 1.00 27.53 132 THR B C 1
ATOM 4061 O O . THR B 2 108 ? 11.457 -17.341 -9.973 1.00 28.63 132 THR B O 1
ATOM 4065 N N . ASP B 2 109 ? 11.915 -15.126 -9.861 1.00 26.62 133 ASP B N 1
ATOM 4066 C CA . ASP B 2 109 ? 11.300 -14.789 -11.159 1.00 26.69 133 ASP B CA 1
ATOM 4067 C C . ASP B 2 109 ? 12.098 -15.282 -12.386 1.00 26.31 133 ASP B C 1
ATOM 4068 O O . ASP B 2 109 ? 13.335 -15.413 -12.334 1.00 26.65 133 ASP B O 1
ATOM 4073 N N . HIS B 2 110 ? 11.407 -15.503 -13.505 1.00 25.56 134 HIS B N 1
ATOM 4074 C CA . HIS B 2 110 ? 12.096 -15.761 -14.780 1.00 25.17 134 HIS B CA 1
ATOM 4075 C C . HIS B 2 110 ? 12.580 -14.441 -15.360 1.00 24.63 134 HIS B C 1
ATOM 4076 O O . HIS B 2 110 ? 12.104 -13.395 -14.960 1.00 25.01 134 HIS B O 1
ATOM 4083 N N . PHE B 2 111 ? 13.546 -14.469 -16.269 1.00 24.04 135 PHE B N 1
ATOM 4084 C CA . PHE B 2 111 ? 13.888 -13.265 -16.992 1.00 23.65 135 PHE B CA 1
ATOM 4085 C C . PHE B 2 111 ? 12.596 -12.839 -17.615 1.00 23.32 135 PHE B C 1
ATOM 4086 O O . PHE B 2 111 ? 11.668 -13.626 -17.650 1.00 24.29 135 PHE B O 1
ATOM 4094 N N . PRO B 2 112 ? 12.520 -11.603 -18.124 1.00 23.10 136 PRO B N 1
ATOM 4095 C CA . PRO B 2 112 ? 11.284 -11.168 -18.702 1.00 22.35 136 PRO B CA 1
ATOM 4096 C C . PRO B 2 112 ? 11.038 -11.863 -20.000 1.00 22.28 136 PRO B C 1
ATOM 4097 O O . PRO B 2 112 ? 11.965 -12.298 -20.658 1.00 22.09 136 PRO B O 1
ATOM 4101 N N . THR B 2 113 ? 9.762 -11.981 -20.318 1.00 23.32 137 THR B N 1
ATOM 4102 C CA . THR B 2 113 ? 9.280 -12.298 -21.623 1.00 24.28 137 THR B CA 1
ATOM 4103 C C . THR B 2 113 ? 9.244 -11.009 -22.419 1.00 25.59 137 THR B C 1
ATOM 4104 O O . THR B 2 113 ? 8.745 -10.012 -21.918 1.00 26.14 137 THR B O 1
ATOM 4108 N N . VAL B 2 114 ? 9.800 -11.009 -23.635 1.00 26.59 138 VAL B N 1
ATOM 4109 C CA . VAL B 2 114 ? 9.824 -9.795 -24.427 1.00 27.10 138 VAL B CA 1
ATOM 4110 C C . VAL B 2 114 ? 8.917 -9.982 -25.627 1.00 28.70 138 VAL B C 1
ATOM 4111 O O . VAL B 2 114 ? 8.909 -11.036 -26.226 1.00 28.72 138 VAL B O 1
ATOM 4115 N N . SER B 2 115 ? 8.122 -8.977 -25.977 1.00 30.66 139 SER B N 1
ATOM 4116 C CA . SER B 2 115 ? 7.509 -9.041 -27.296 1.00 31.93 139 SER B CA 1
ATOM 4117 C C . SER B 2 115 ? 6.704 -7.834 -27.809 1.00 33.05 139 SER B C 1
ATOM 4118 O O . SER B 2 115 ? 6.783 -6.711 -27.283 1.00 33.29 139 SER B O 1
ATOM 4121 N N . GLY B 2 116 ? 5.981 -8.066 -28.902 1.00 34.16 140 GLY B N 1
ATOM 4122 C CA . GLY B 2 116 ? 5.292 -6.979 -29.580 1.00 35.01 140 GLY B CA 1
ATOM 4123 C C . GLY B 2 116 ? 5.922 -6.709 -30.924 1.00 35.51 140 GLY B C 1
ATOM 4124 O O . GLY B 2 116 ? 6.328 -7.612 -31.632 1.00 35.10 140 GLY B O 1
ATOM 4125 N N . GLU B 2 117 ? 6.020 -5.450 -31.291 1.00 36.49 141 GLU B N 1
ATOM 4126 C CA . GLU B 2 117 ? 6.411 -5.160 -32.659 1.00 37.22 141 GLU B CA 1
ATOM 4127 C C . GLU B 2 117 ? 7.956 -4.992 -32.802 1.00 36.60 141 GLU B C 1
ATOM 4128 O O . GLU B 2 117 ? 8.583 -4.255 -32.024 1.00 36.58 141 GLU B O 1
ATOM 4134 N N . GLY B 2 118 ? 8.552 -5.689 -33.781 1.00 35.37 142 GLY B N 1
ATOM 4135 C CA . GLY B 2 118 ? 9.990 -5.615 -34.042 1.00 33.91 142 GLY B CA 1
ATOM 4136 C C . GLY B 2 118 ? 10.850 -6.376 -33.047 1.00 33.44 142 GLY B C 1
ATOM 4137 O O . GLY B 2 118 ? 11.983 -5.980 -32.754 1.00 33.85 142 GLY B O 1
ATOM 4138 N N . MET B 2 119 ? 10.331 -7.496 -32.554 1.00 32.28 143 MET B N 1
ATOM 4139 C CA . MET B 2 119 ? 10.885 -8.145 -31.366 1.00 30.67 143 MET B CA 1
ATOM 4140 C C . MET B 2 119 ? 11.192 -9.593 -31.734 1.00 28.64 143 MET B C 1
ATOM 4141 O O . MET B 2 119 ? 10.459 -10.230 -32.472 1.00 28.17 143 MET B O 1
ATOM 4146 N N . GLY B 2 120 ? 12.291 -10.113 -31.244 1.00 26.65 144 GLY B N 1
ATOM 4147 C CA . GLY B 2 120 ? 12.717 -11.383 -31.763 1.00 25.73 144 GLY B CA 1
ATOM 4148 C C . GLY B 2 120 ? 12.194 -12.565 -31.000 1.00 24.33 144 GLY B C 1
ATOM 4149 O O . GLY B 2 120 ? 11.698 -12.439 -29.914 1.00 25.27 144 GLY B O 1
ATOM 4150 N N . PRO B 2 121 ? 12.356 -13.744 -31.553 1.00 23.28 145 PRO B N 1
ATOM 4151 C CA . PRO B 2 121 ? 11.956 -14.986 -30.898 1.00 22.25 145 PRO B CA 1
ATOM 4152 C C . PRO B 2 121 ? 12.617 -15.126 -29.539 1.00 21.33 145 PRO B C 1
ATOM 4153 O O . PRO B 2 121 ? 13.739 -14.686 -29.359 1.00 21.40 145 PRO B O 1
ATOM 4157 N N . ASP B 2 122 ? 11.919 -15.711 -28.574 1.00 20.98 146 ASP B N 1
ATOM 4158 C CA . ASP B 2 122 ? 12.497 -15.870 -27.257 1.00 19.84 146 ASP B CA 1
ATOM 4159 C C . ASP B 2 122 ? 13.741 -16.690 -27.514 1.00 19.09 146 ASP B C 1
ATOM 4160 O O . ASP B 2 122 ? 13.751 -17.448 -28.457 1.00 17.67 146 ASP B O 1
ATOM 4165 N N . LEU B 2 123 ? 14.767 -16.534 -26.674 1.00 19.02 147 LEU B N 1
ATOM 4166 C CA . LEU B 2 123 ? 16.053 -17.163 -26.897 1.00 19.31 147 LEU B CA 1
ATOM 4167 C C . LEU B 2 123 ? 16.454 -18.221 -25.884 1.00 19.28 147 LEU B C 1
ATOM 4168 O O . LEU B 2 123 ? 17.483 -18.845 -26.082 1.00 19.42 147 LEU B O 1
ATOM 4173 N N . SER B 2 124 ? 15.690 -18.412 -24.798 1.00 18.74 148 SER B N 1
ATOM 4174 C CA . SER B 2 124 ? 16.008 -19.464 -23.804 1.00 18.20 148 SER B CA 1
ATOM 4175 C C . SER B 2 124 ? 16.425 -20.829 -24.421 1.00 18.84 148 SER B C 1
ATOM 4176 O O . SER B 2 124 ? 17.327 -21.494 -23.896 1.00 18.95 148 SER B O 1
ATOM 4179 N N . LEU B 2 125 ? 15.780 -21.242 -25.522 1.00 18.90 149 LEU B N 1
ATOM 4180 C CA . LEU B 2 125 ? 16.129 -22.509 -26.223 1.00 18.89 149 LEU B CA 1
ATOM 4181 C C . LEU B 2 125 ? 16.832 -22.376 -27.620 1.00 19.87 149 LEU B C 1
ATOM 4182 O O . LEU B 2 125 ? 17.229 -23.394 -28.232 1.00 20.15 149 LEU B O 1
ATOM 4187 N N . MET B 2 126 ? 17.035 -21.146 -28.110 1.00 20.06 150 MET B N 1
ATOM 4188 C CA . MET B 2 126 ? 17.674 -20.967 -29.424 1.00 20.13 150 MET B CA 1
ATOM 4189 C C . MET B 2 126 ? 18.850 -21.933 -29.665 1.00 19.80 150 MET B C 1
ATOM 4190 O O . MET B 2 126 ? 18.908 -22.615 -30.696 1.00 19.93 150 MET B O 1
ATOM 4195 N N . ALA B 2 127 ? 19.799 -21.997 -28.750 1.00 19.00 151 ALA B N 1
ATOM 4196 C CA . ALA B 2 127 ? 20.949 -22.831 -29.055 1.00 19.18 151 ALA B CA 1
ATOM 4197 C C . ALA B 2 127 ? 20.530 -24.276 -29.411 1.00 19.95 151 ALA B C 1
ATOM 4198 O O . ALA B 2 127 ? 21.272 -24.984 -30.110 1.00 19.58 151 ALA B O 1
ATOM 4200 N N . LYS B 2 128 ? 19.353 -24.724 -28.939 1.00 20.53 152 LYS B N 1
ATOM 4201 C CA . LYS B 2 128 ? 18.922 -26.125 -29.187 1.00 20.65 152 LYS B CA 1
ATOM 4202 C C . LYS B 2 128 ? 17.916 -26.197 -30.310 1.00 21.34 152 LYS B C 1
ATOM 4203 O O . LYS B 2 128 ? 17.755 -27.238 -30.992 1.00 21.55 152 LYS B O 1
ATOM 4209 N N . ALA B 2 129 ? 17.245 -25.070 -30.511 1.00 21.52 153 ALA B N 1
ATOM 4210 C CA . ALA B 2 129 ? 16.224 -24.968 -31.541 1.00 21.75 153 ALA B CA 1
ATOM 4211 C C . ALA B 2 129 ? 16.734 -24.858 -33.020 1.00 21.87 153 ALA B C 1
ATOM 4212 O O . ALA B 2 129 ? 15.936 -24.848 -33.963 1.00 22.86 153 ALA B O 1
ATOM 4214 N N . ARG B 2 130 ? 18.042 -24.806 -33.236 1.00 21.16 154 ARG B N 1
ATOM 4215 C CA . ARG B 2 130 ? 18.547 -24.460 -34.560 1.00 20.40 154 ARG B CA 1
ATOM 4216 C C . ARG B 2 130 ? 19.715 -25.322 -34.956 1.00 20.40 154 ARG B C 1
ATOM 4217 O O . ARG B 2 130 ? 20.680 -25.433 -34.200 1.00 20.26 154 ARG B O 1
ATOM 4225 N N . ILE B 2 148 ? 24.519 -30.813 -33.407 1.00 34.46 172 ILE B N 1
ATOM 4226 C CA . ILE B 2 148 ? 23.356 -30.179 -34.051 1.00 34.53 172 ILE B CA 1
ATOM 4227 C C . ILE B 2 148 ? 23.608 -28.685 -34.531 1.00 34.34 172 ILE B C 1
ATOM 4228 O O . ILE B 2 148 ? 22.789 -28.115 -35.287 1.00 33.96 172 ILE B O 1
ATOM 4233 N N . GLY B 2 149 ? 24.707 -28.070 -34.065 1.00 33.53 173 GLY B N 1
ATOM 4234 C CA . GLY B 2 149 ? 25.222 -26.792 -34.610 1.00 32.87 173 GLY B CA 1
ATOM 4235 C C . GLY B 2 149 ? 24.583 -25.530 -34.037 1.00 32.54 173 GLY B C 1
ATOM 4236 O O . GLY B 2 149 ? 24.506 -24.488 -34.690 1.00 32.39 173 GLY B O 1
ATOM 4237 N N . GLY B 2 150 ? 24.094 -25.632 -32.811 1.00 31.92 174 GLY B N 1
ATOM 4238 C CA . GLY B 2 150 ? 23.343 -24.553 -32.211 1.00 30.92 174 GLY B CA 1
ATOM 4239 C C . GLY B 2 150 ? 24.145 -23.299 -31.996 1.00 30.35 174 GLY B C 1
ATOM 4240 O O . GLY B 2 150 ? 23.923 -22.308 -32.664 1.00 29.88 174 GLY B O 1
ATOM 4241 N N . PRO B 2 151 ? 25.065 -23.321 -31.024 1.00 30.35 175 PRO B N 1
ATOM 4242 C CA . PRO B 2 151 ? 25.783 -22.077 -30.789 1.00 30.26 175 PRO B CA 1
ATOM 4243 C C . PRO B 2 151 ? 26.529 -21.595 -32.031 1.00 30.57 175 PRO B C 1
ATOM 4244 O O . PRO B 2 151 ? 26.777 -20.406 -32.146 1.00 30.91 175 PRO B O 1
ATOM 4248 N N . GLU B 2 152 ? 26.861 -22.482 -32.965 1.00 31.01 176 GLU B N 1
ATOM 4249 C CA . GLU B 2 152 ? 27.509 -22.038 -34.208 1.00 31.25 176 GLU B CA 1
ATOM 4250 C C . GLU B 2 152 ? 26.556 -21.223 -35.040 1.00 31.41 176 GLU B C 1
ATOM 4251 O O . GLU B 2 152 ? 26.908 -20.149 -35.538 1.00 32.59 176 GLU B O 1
ATOM 4257 N N . TYR B 2 153 ? 25.331 -21.703 -35.178 1.00 31.05 177 TYR B N 1
ATOM 4258 C CA . TYR B 2 153 ? 24.328 -20.928 -35.881 1.00 30.49 177 TYR B CA 1
ATOM 4259 C C . TYR B 2 153 ? 24.113 -19.529 -35.241 1.00 31.17 177 TYR B C 1
ATOM 4260 O O . TYR B 2 153 ? 24.083 -18.509 -35.952 1.00 31.53 177 TYR B O 1
ATOM 4269 N N . ILE B 2 154 ? 23.977 -19.445 -33.920 1.00 31.01 178 ILE B N 1
ATOM 4270 C CA . ILE B 2 154 ? 23.832 -18.109 -33.326 1.00 31.70 178 ILE B CA 1
ATOM 4271 C C . ILE B 2 154 ? 25.020 -17.212 -33.698 1.00 32.04 178 ILE B C 1
ATOM 4272 O O . ILE B 2 154 ? 24.846 -16.059 -34.069 1.00 31.51 178 ILE B O 1
ATOM 4277 N N . HIS B 2 155 ? 26.222 -17.770 -33.607 1.00 32.83 179 HIS B N 1
ATOM 4278 C CA . HIS B 2 155 ? 27.439 -17.036 -33.880 1.00 33.86 179 HIS B CA 1
ATOM 4279 C C . HIS B 2 155 ? 27.554 -16.733 -35.355 1.00 34.40 179 HIS B C 1
ATOM 4280 O O . HIS B 2 155 ? 27.864 -15.605 -35.739 1.00 35.06 179 HIS B O 1
ATOM 4287 N N . ALA B 2 156 ? 27.300 -17.732 -36.195 1.00 34.48 180 ALA B N 1
ATOM 4288 C CA . ALA B 2 156 ? 27.233 -17.473 -37.622 1.00 34.86 180 ALA B CA 1
ATOM 4289 C C . ALA B 2 156 ? 26.306 -16.288 -37.916 1.00 35.66 180 ALA B C 1
ATOM 4290 O O . ALA B 2 156 ? 26.658 -15.413 -38.693 1.00 36.79 180 ALA B O 1
ATOM 4292 N N . VAL B 2 157 ? 25.130 -16.240 -37.300 1.00 35.94 181 VAL B N 1
ATOM 4293 C CA . VAL B 2 157 ? 24.178 -15.208 -37.644 1.00 36.26 181 VAL B CA 1
ATOM 4294 C C . VAL B 2 157 ? 24.618 -13.847 -37.174 1.00 37.42 181 VAL B C 1
ATOM 4295 O O . VAL B 2 157 ? 24.550 -12.880 -37.930 1.00 37.68 181 VAL B O 1
ATOM 4299 N N . LEU B 2 158 ? 25.033 -13.748 -35.914 1.00 38.70 182 LEU B N 1
ATOM 4300 C CA . LEU B 2 158 ? 25.429 -12.442 -35.355 1.00 39.63 182 LEU B CA 1
ATOM 4301 C C . LEU B 2 158 ? 26.549 -11.817 -36.209 1.00 40.74 182 LEU B C 1
ATOM 4302 O O . LEU B 2 158 ? 26.685 -10.595 -36.310 1.00 40.75 182 LEU B O 1
ATOM 4307 N N . THR B 2 159 ? 27.309 -12.705 -36.853 1.00 41.86 183 THR B N 1
ATOM 4308 C CA . THR B 2 159 ? 28.593 -12.424 -37.479 1.00 42.58 183 THR B CA 1
ATOM 4309 C C . THR B 2 159 ? 28.482 -12.444 -38.994 1.00 43.36 183 THR B C 1
ATOM 4310 O O . THR B 2 159 ? 29.494 -12.529 -39.694 1.00 43.22 183 THR B O 1
ATOM 4314 N N . GLY B 2 160 ? 27.254 -12.378 -39.499 1.00 44.12 184 GLY B N 1
ATOM 4315 C CA . GLY B 2 160 ? 26.997 -12.715 -40.888 1.00 45.30 184 GLY B CA 1
ATOM 4316 C C . GLY B 2 160 ? 26.298 -11.627 -41.657 1.00 46.20 184 GLY B C 1
ATOM 4317 O O . GLY B 2 160 ? 25.687 -11.888 -42.687 1.00 46.63 184 GLY B O 1
ATOM 4318 N N . TYR B 2 161 ? 26.383 -10.408 -41.147 1.00 46.99 185 TYR B N 1
ATOM 4319 C CA . TYR B 2 161 ? 25.854 -9.253 -41.836 1.00 47.79 185 TYR B CA 1
ATOM 4320 C C . TYR B 2 161 ? 26.932 -8.632 -42.721 1.00 49.05 185 TYR B C 1
ATOM 4321 O O . TYR B 2 161 ? 28.060 -8.381 -42.265 1.00 48.80 185 TYR B O 1
ATOM 4330 N N . ASP B 2 162 ? 26.584 -8.376 -43.984 1.00 50.48 186 ASP B N 1
ATOM 4331 C CA . ASP B 2 162 ? 27.514 -7.740 -44.926 1.00 51.66 186 ASP B CA 1
ATOM 4332 C C . ASP B 2 162 ? 27.251 -6.232 -45.056 1.00 52.47 186 ASP B C 1
ATOM 4333 O O . ASP B 2 162 ? 28.160 -5.431 -44.898 1.00 53.02 186 ASP B O 1
ATOM 4338 N N . GLY B 2 163 ? 26.022 -5.829 -45.335 1.00 53.25 187 GLY B N 1
ATOM 4339 C CA . GLY B 2 163 ? 25.699 -4.404 -45.264 1.00 53.83 187 GLY B CA 1
ATOM 4340 C C . GLY B 2 163 ? 24.428 -4.131 -46.016 1.00 54.59 187 GLY B C 1
ATOM 4341 O O . GLY B 2 163 ? 23.702 -3.193 -45.701 1.00 54.18 187 GLY B O 1
ATOM 4342 N N . GLU B 2 164 ? 24.167 -4.979 -47.009 1.00 55.57 188 GLU B N 1
ATOM 4343 C CA . GLU B 2 164 ? 22.989 -4.862 -47.860 1.00 56.99 188 GLU B CA 1
ATOM 4344 C C . GLU B 2 164 ? 21.689 -4.633 -47.076 1.00 57.50 188 GLU B C 1
ATOM 4345 O O . GLU B 2 164 ? 21.656 -4.793 -45.857 1.00 57.96 188 GLU B O 1
ATOM 4351 N N . GLU B 2 165 ? 20.622 -4.262 -47.784 1.00 58.05 189 GLU B N 1
ATOM 4352 C CA . GLU B 2 165 ? 19.351 -3.904 -47.145 1.00 58.33 189 GLU B CA 1
ATOM 4353 C C . GLU B 2 165 ? 18.113 -3.947 -48.072 1.00 58.52 189 GLU B C 1
ATOM 4354 O O . GLU B 2 165 ? 17.440 -2.939 -48.224 1.00 58.53 189 GLU B O 1
ATOM 4360 N N . LYS B 2 166 ? 17.773 -5.094 -48.653 1.00 58.90 190 LYS B N 1
ATOM 4361 C CA . LYS B 2 166 ? 16.550 -5.147 -49.477 1.00 59.04 190 LYS B CA 1
ATOM 4362 C C . LYS B 2 166 ? 15.255 -5.114 -48.660 1.00 58.76 190 LYS B C 1
ATOM 4363 O O . LYS B 2 166 ? 14.702 -4.040 -48.403 1.00 58.24 190 LYS B O 1
ATOM 4369 N N . VAL B 2 172 ? 11.875 -4.031 -44.334 1.00 49.06 196 VAL B N 1
ATOM 4370 C CA . VAL B 2 172 ? 13.232 -3.601 -44.043 1.00 48.94 196 VAL B CA 1
ATOM 4371 C C . VAL B 2 172 ? 14.131 -4.770 -43.701 1.00 48.80 196 VAL B C 1
ATOM 4372 O O . VAL B 2 172 ? 14.417 -4.984 -42.526 1.00 48.91 196 VAL B O 1
ATOM 4376 N N . LEU B 2 173 ? 14.587 -5.509 -44.712 1.00 48.17 197 LEU B N 1
ATOM 4377 C CA . LEU B 2 173 ? 15.436 -6.683 -44.494 1.00 47.46 197 LEU B CA 1
ATOM 4378 C C . LEU B 2 173 ? 16.941 -6.349 -44.498 1.00 46.85 197 LEU B C 1
ATOM 4379 O O . LEU B 2 173 ? 17.288 -5.178 -44.638 1.00 46.88 197 LEU B O 1
ATOM 4384 N N . TYR B 2 174 ? 17.807 -7.365 -44.307 1.00 45.89 198 TYR B N 1
ATOM 4385 C CA . TYR B 2 174 ? 19.292 -7.226 -44.272 1.00 44.63 198 TYR B CA 1
ATOM 4386 C C . TYR B 2 174 ? 20.015 -8.523 -44.634 1.00 44.45 198 TYR B C 1
ATOM 4387 O O . TYR B 2 174 ? 19.836 -9.550 -43.970 1.00 44.37 198 TYR B O 1
ATOM 4396 N N . HIS B 2 175 ? 20.887 -8.481 -45.632 1.00 44.02 199 HIS B N 1
ATOM 4397 C CA . HIS B 2 175 ? 21.555 -9.712 -46.034 1.00 43.55 199 HIS B CA 1
ATOM 4398 C C . HIS B 2 175 ? 22.296 -10.351 -44.843 1.00 42.92 199 HIS B C 1
ATOM 4399 O O . HIS B 2 175 ? 22.960 -9.661 -44.065 1.00 42.61 199 HIS B O 1
ATOM 4406 N N . ASN B 2 176 ? 22.155 -11.669 -44.701 1.00 42.11 200 ASN B N 1
ATOM 4407 C CA . ASN B 2 176 ? 22.898 -12.421 -43.698 1.00 41.02 200 ASN B CA 1
ATOM 4408 C C . ASN B 2 176 ? 23.432 -13.745 -44.202 1.00 40.93 200 ASN B C 1
ATOM 4409 O O . ASN B 2 176 ? 22.689 -14.543 -44.771 1.00 40.80 200 ASN B O 1
ATOM 4414 N N . ALA B 2 177 ? 24.719 -13.986 -43.956 1.00 40.69 201 ALA B N 1
ATOM 4415 C CA . ALA B 2 177 ? 25.359 -15.228 -44.367 1.00 40.68 201 ALA B CA 1
ATOM 4416 C C . ALA B 2 177 ? 24.551 -16.459 -43.947 1.00 40.60 201 ALA B C 1
ATOM 4417 O O . ALA B 2 177 ? 24.402 -17.412 -44.717 1.00 40.89 201 ALA B O 1
ATOM 4419 N N . ALA B 2 178 ? 24.029 -16.438 -42.724 1.00 40.18 202 ALA B N 1
ATOM 4420 C CA . ALA B 2 178 ? 23.572 -17.676 -42.119 1.00 39.57 202 ALA B CA 1
ATOM 4421 C C . ALA B 2 178 ? 22.074 -17.859 -41.973 1.00 39.23 202 ALA B C 1
ATOM 4422 O O . ALA B 2 178 ? 21.633 -18.976 -41.863 1.00 40.03 202 ALA B O 1
ATOM 4424 N N . PHE B 2 179 ? 21.294 -16.795 -42.001 1.00 38.76 203 PHE B N 1
ATOM 4425 C CA . PHE B 2 179 ? 19.866 -16.894 -41.732 1.00 38.94 203 PHE B CA 1
ATOM 4426 C C . PHE B 2 179 ? 18.981 -17.619 -42.760 1.00 39.73 203 PHE B C 1
ATOM 4427 O O . PHE B 2 179 ? 19.449 -18.453 -43.513 1.00 39.36 203 PHE B O 1
ATOM 4435 N N . ALA B 2 180 ? 17.679 -17.291 -42.735 1.00 41.29 204 ALA B N 1
ATOM 4436 C CA . ALA B 2 180 ? 16.650 -17.711 -43.722 1.00 42.17 204 ALA B CA 1
ATOM 4437 C C . ALA B 2 180 ? 17.210 -18.083 -45.075 1.00 42.90 204 ALA B C 1
ATOM 4438 O O . ALA B 2 180 ? 16.550 -18.737 -45.873 1.00 43.36 204 ALA B O 1
ATOM 4440 N N . GLY B 2 181 ? 18.425 -17.637 -45.350 1.00 43.61 205 GLY B N 1
ATOM 4441 C CA . GLY B 2 181 ? 18.869 -17.537 -46.725 1.00 43.58 205 GLY B CA 1
ATOM 4442 C C . GLY B 2 181 ? 18.013 -16.447 -47.342 1.00 43.23 205 GLY B C 1
ATOM 4443 O O . GLY B 2 181 ? 16.961 -16.738 -47.867 1.00 43.28 205 GLY B O 1
ATOM 4444 N N . ASN B 2 182 ? 18.404 -15.181 -47.210 1.00 43.05 206 ASN B N 1
ATOM 4445 C CA . ASN B 2 182 ? 19.521 -14.751 -46.390 1.00 42.47 206 ASN B CA 1
ATOM 4446 C C . ASN B 2 182 ? 19.181 -13.366 -45.899 1.00 42.69 206 ASN B C 1
ATOM 4447 O O . ASN B 2 182 ? 20.050 -12.521 -45.675 1.00 43.33 206 ASN B O 1
ATOM 4452 N N . TRP B 2 183 ? 17.895 -13.109 -45.762 1.00 42.21 207 TRP B N 1
ATOM 4453 C CA . TRP B 2 183 ? 17.501 -11.817 -45.340 1.00 41.98 207 TRP B CA 1
ATOM 4454 C C . TRP B 2 183 ? 16.842 -11.957 -44.006 1.00 41.51 207 TRP B C 1
ATOM 4455 O O . TRP B 2 183 ? 15.724 -12.438 -43.909 1.00 41.41 207 TRP B O 1
ATOM 4466 N N . ILE B 2 184 ? 17.580 -11.578 -42.966 1.00 40.93 208 ILE B N 1
ATOM 4467 C CA . ILE B 2 184 ? 17.060 -11.524 -41.605 1.00 39.88 208 ILE B CA 1
ATOM 4468 C C . ILE B 2 184 ? 16.454 -10.152 -41.335 1.00 39.36 208 ILE B C 1
ATOM 4469 O O . ILE B 2 184 ? 16.895 -9.167 -41.887 1.00 39.16 208 ILE B O 1
ATOM 4474 N N . GLN B 2 185 ? 15.452 -10.088 -40.475 1.00 38.99 209 GLN B N 1
ATOM 4475 C CA . GLN B 2 185 ? 14.799 -8.827 -40.191 1.00 38.77 209 GLN B CA 1
ATOM 4476 C C . GLN B 2 185 ? 15.434 -8.160 -38.974 1.00 38.64 209 GLN B C 1
ATOM 4477 O O . GLN B 2 185 ? 14.950 -7.115 -38.521 1.00 38.72 209 GLN B O 1
ATOM 4479 N N . MET B 2 186 ? 16.508 -8.760 -38.456 1.00 38.29 210 MET B N 1
ATOM 4480 C CA . MET B 2 186 ? 17.244 -8.210 -37.295 1.00 38.50 210 MET B CA 1
ATOM 4481 C C . MET B 2 186 ? 18.460 -7.416 -37.782 1.00 38.42 210 MET B C 1
ATOM 4482 O O . MET B 2 186 ? 19.458 -7.992 -38.234 1.00 37.93 210 MET B O 1
ATOM 4487 N N . ALA B 2 187 ? 18.375 -6.094 -37.695 1.00 38.38 211 ALA B N 1
ATOM 4488 C CA . ALA B 2 187 ? 19.540 -5.283 -37.979 1.00 38.56 211 ALA B CA 1
ATOM 4489 C C . ALA B 2 187 ? 20.721 -5.854 -37.179 1.00 38.94 211 ALA B C 1
ATOM 4490 O O . ALA B 2 187 ? 20.610 -6.086 -35.964 1.00 39.60 211 ALA B O 1
ATOM 4492 N N . ALA B 2 188 ? 21.839 -6.106 -37.855 1.00 38.78 212 ALA B N 1
ATOM 4493 C CA . ALA B 2 188 ? 23.063 -6.453 -37.160 1.00 38.57 212 ALA B CA 1
ATOM 4494 C C . ALA B 2 188 ? 23.086 -5.632 -35.883 1.00 38.47 212 ALA B C 1
ATOM 4495 O O . ALA B 2 188 ? 23.086 -4.416 -35.949 1.00 38.53 212 ALA B O 1
ATOM 4497 N N . PRO B 2 189 ? 23.082 -6.306 -34.721 1.00 38.52 213 PRO B N 1
ATOM 4498 C CA . PRO B 2 189 ? 22.966 -5.788 -33.358 1.00 38.58 213 PRO B CA 1
ATOM 4499 C C . PRO B 2 189 ? 24.270 -5.433 -32.667 1.00 38.96 213 PRO B C 1
ATOM 4500 O O . PRO B 2 189 ? 24.248 -4.680 -31.693 1.00 38.39 213 PRO B O 1
ATOM 4504 N N . LEU B 2 190 ? 25.380 -6.011 -33.120 1.00 39.76 214 LEU B N 1
ATOM 4505 C CA . LEU B 2 190 ? 26.672 -5.813 -32.451 1.00 40.91 214 LEU B CA 1
ATOM 4506 C C . LEU B 2 190 ? 27.659 -4.954 -33.252 1.00 41.80 214 LEU B C 1
ATOM 4507 O O . LEU B 2 190 ? 27.878 -5.213 -34.430 1.00 41.78 214 LEU B O 1
ATOM 4512 N N . SER B 2 191 ? 28.254 -3.950 -32.601 1.00 42.68 215 SER B N 1
ATOM 4513 C CA . SER B 2 191 ? 29.503 -3.328 -33.081 1.00 43.61 215 SER B CA 1
ATOM 4514 C C . SER B 2 191 ? 30.583 -3.278 -31.961 1.00 44.14 215 SER B C 1
ATOM 4515 O O . SER B 2 191 ? 30.261 -3.412 -30.759 1.00 44.47 215 SER B O 1
ATOM 4518 N N . ASP B 2 192 ? 31.850 -3.097 -32.343 1.00 44.11 216 ASP B N 1
ATOM 4519 C CA . ASP B 2 192 ? 32.965 -3.317 -31.405 1.00 44.47 216 ASP B CA 1
ATOM 4520 C C . ASP B 2 192 ? 32.969 -2.445 -30.178 1.00 44.51 216 ASP B C 1
ATOM 4521 O O . ASP B 2 192 ? 32.500 -1.308 -30.205 1.00 44.48 216 ASP B O 1
ATOM 4526 N N . ASP B 2 193 ? 33.575 -2.970 -29.116 1.00 44.53 217 ASP B N 1
ATOM 4527 C CA . ASP B 2 193 ? 33.569 -2.311 -27.798 1.00 44.36 217 ASP B CA 1
ATOM 4528 C C . ASP B 2 193 ? 32.180 -1.739 -27.510 1.00 43.07 217 ASP B C 1
ATOM 4529 O O . ASP B 2 193 ? 32.044 -0.634 -26.998 1.00 43.04 217 ASP B O 1
ATOM 4534 N N . GLN B 2 194 ? 31.144 -2.502 -27.847 1.00 41.73 218 GLN B N 1
ATOM 4535 C CA . GLN B 2 194 ? 29.789 -2.108 -27.493 1.00 40.19 218 GLN B CA 1
ATOM 4536 C C . GLN B 2 194 ? 29.521 -2.507 -26.041 1.00 39.23 218 GLN B C 1
ATOM 4537 O O . GLN B 2 194 ? 28.483 -2.181 -25.447 1.00 39.26 218 GLN B O 1
ATOM 4543 N N . VAL B 2 195 ? 30.495 -3.192 -25.468 1.00 37.86 219 VAL B N 1
ATOM 4544 C CA . VAL B 2 195 ? 30.414 -3.659 -24.104 1.00 37.22 219 VAL B CA 1
ATOM 4545 C C . VAL B 2 195 ? 31.839 -3.591 -23.547 1.00 36.89 219 VAL B C 1
ATOM 4546 O O . VAL B 2 195 ? 32.799 -3.838 -24.290 1.00 36.99 219 VAL B O 1
ATOM 4550 N N . THR B 2 196 ? 32.000 -3.235 -22.273 1.00 36.17 220 THR B N 1
ATOM 4551 C CA . THR B 2 196 ? 33.318 -3.346 -21.637 1.00 35.73 220 THR B CA 1
ATOM 4552 C C . THR B 2 196 ? 33.272 -4.518 -20.689 1.00 35.34 220 THR B C 1
ATOM 4553 O O . THR B 2 196 ? 32.436 -4.537 -19.799 1.00 34.99 220 THR B O 1
ATOM 4557 N N . TYR B 2 197 ? 34.158 -5.494 -20.861 1.00 35.05 221 TYR B N 1
ATOM 4558 C CA . TYR B 2 197 ? 34.178 -6.626 -19.937 1.00 34.98 221 TYR B CA 1
ATOM 4559 C C . TYR B 2 197 ? 35.036 -6.264 -18.715 1.00 35.37 221 TYR B C 1
ATOM 4560 O O . TYR B 2 197 ? 36.128 -5.741 -18.879 1.00 35.73 221 TYR B O 1
ATOM 4569 N N . GLU B 2 198 ? 34.549 -6.496 -17.495 1.00 35.71 222 GLU B N 1
ATOM 4570 C CA . GLU B 2 198 ? 35.377 -6.169 -16.330 1.00 36.16 222 GLU B CA 1
ATOM 4571 C C . GLU B 2 198 ? 36.627 -7.019 -16.436 1.00 36.57 222 GLU B C 1
ATOM 4572 O O . GLU B 2 198 ? 37.544 -6.899 -15.634 1.00 37.49 222 GLU B O 1
ATOM 4574 N N . ASP B 2 199 ? 36.686 -7.882 -17.437 1.00 36.48 223 ASP B N 1
ATOM 4575 C CA . ASP B 2 199 ? 37.760 -8.863 -17.416 1.00 36.86 223 ASP B CA 1
ATOM 4576 C C . ASP B 2 199 ? 38.793 -8.717 -18.565 1.00 37.13 223 ASP B C 1
ATOM 4577 O O . ASP B 2 199 ? 39.436 -9.683 -18.979 1.00 37.05 223 ASP B O 1
ATOM 4582 N N . GLY B 2 200 ? 38.961 -7.494 -19.055 1.00 37.37 224 GLY B N 1
ATOM 4583 C CA . GLY B 2 200 ? 39.955 -7.237 -20.082 1.00 37.91 224 GLY B CA 1
ATOM 4584 C C . GLY B 2 200 ? 39.493 -7.608 -21.477 1.00 38.41 224 GLY B C 1
ATOM 4585 O O . GLY B 2 200 ? 39.397 -6.759 -22.352 1.00 39.39 224 GLY B O 1
ATOM 4586 N N . THR B 2 201 ? 39.188 -8.875 -21.694 1.00 38.40 225 THR B N 1
ATOM 4587 C CA . THR B 2 201 ? 38.800 -9.345 -23.022 1.00 38.16 225 THR B CA 1
ATOM 4588 C C . THR B 2 201 ? 38.370 -8.242 -23.977 1.00 38.29 225 THR B C 1
ATOM 4589 O O . THR B 2 201 ? 37.418 -7.506 -23.710 1.00 38.12 225 THR B O 1
ATOM 4593 N N . PRO B 2 202 ? 39.055 -8.151 -25.123 1.00 38.25 226 PRO B N 1
ATOM 4594 C CA . PRO B 2 202 ? 38.639 -7.206 -26.141 1.00 37.94 226 PRO B CA 1
ATOM 4595 C C . PRO B 2 202 ? 37.209 -7.494 -26.614 1.00 37.76 226 PRO B C 1
ATOM 4596 O O . PRO B 2 202 ? 36.965 -8.546 -27.218 1.00 38.31 226 PRO B O 1
ATOM 4600 N N . ALA B 2 203 ? 36.294 -6.562 -26.350 1.00 37.25 227 ALA B N 1
ATOM 4601 C CA . ALA B 2 203 ? 34.934 -6.587 -26.894 1.00 37.54 227 ALA B CA 1
ATOM 4602 C C . ALA B 2 203 ? 34.822 -6.463 -28.428 1.00 38.12 227 ALA B C 1
ATOM 4603 O O . ALA B 2 203 ? 34.120 -5.571 -28.944 1.00 37.52 227 ALA B O 1
ATOM 4605 N N . THR B 2 204 ? 35.508 -7.343 -29.164 1.00 38.70 228 THR B N 1
ATOM 4606 C CA . THR B 2 204 ? 35.345 -7.336 -30.617 1.00 39.23 228 THR B CA 1
ATOM 4607 C C . THR B 2 204 ? 34.051 -8.073 -30.892 1.00 39.18 228 THR B C 1
ATOM 4608 O O . THR B 2 204 ? 33.713 -9.025 -30.179 1.00 39.19 228 THR B O 1
ATOM 4612 N N . VAL B 2 205 ? 33.338 -7.617 -31.916 1.00 38.95 229 VAL B N 1
ATOM 4613 C CA . VAL B 2 205 ? 32.131 -8.283 -32.385 1.00 38.83 229 VAL B CA 1
ATOM 4614 C C . VAL B 2 205 ? 32.221 -9.829 -32.382 1.00 38.92 229 VAL B C 1
ATOM 4615 O O . VAL B 2 205 ? 31.354 -10.504 -31.828 1.00 39.07 229 VAL B O 1
ATOM 4619 N N . ASP B 2 206 ? 33.264 -10.393 -32.977 1.00 38.90 230 ASP B N 1
ATOM 4620 C CA . ASP B 2 206 ? 33.402 -11.846 -32.996 1.00 38.83 230 ASP B CA 1
ATOM 4621 C C . ASP B 2 206 ? 33.387 -12.421 -31.577 1.00 38.80 230 ASP B C 1
ATOM 4622 O O . ASP B 2 206 ? 32.592 -13.309 -31.267 1.00 38.95 230 ASP B O 1
ATOM 4627 N N . GLN B 2 207 ? 34.283 -11.923 -30.729 1.00 38.53 231 GLN B N 1
ATOM 4628 C CA . GLN B 2 207 ? 34.275 -12.226 -29.307 1.00 37.85 231 GLN B CA 1
ATOM 4629 C C . GLN B 2 207 ? 32.874 -12.196 -28.703 1.00 37.44 231 GLN B C 1
ATOM 4630 O O . GLN B 2 207 ? 32.417 -13.175 -28.089 1.00 37.74 231 GLN B O 1
ATOM 4636 N N . MET B 2 208 ? 32.215 -11.049 -28.837 1.00 36.08 232 MET B N 1
ATOM 4637 C CA . MET B 2 208 ? 30.900 -10.857 -28.254 1.00 34.94 232 MET B CA 1
ATOM 4638 C C . MET B 2 208 ? 29.895 -11.889 -28.786 1.00 34.25 232 MET B C 1
ATOM 4639 O O . MET B 2 208 ? 29.102 -12.442 -28.039 1.00 34.18 232 MET B O 1
ATOM 4644 N N . ALA B 2 209 ? 29.937 -12.160 -30.076 1.00 33.18 233 ALA B N 1
ATOM 4645 C CA . ALA B 2 209 ? 29.022 -13.131 -30.617 1.00 32.49 233 ALA B CA 1
ATOM 4646 C C . ALA B 2 209 ? 29.313 -14.485 -29.995 1.00 31.92 233 ALA B C 1
ATOM 4647 O O . ALA B 2 209 ? 28.415 -15.321 -29.855 1.00 31.76 233 ALA B O 1
ATOM 4649 N N . THR B 2 210 ? 30.565 -14.704 -29.613 1.00 30.84 234 THR B N 1
ATOM 4650 C CA . THR B 2 210 ? 30.956 -16.024 -29.189 1.00 30.09 234 THR B CA 1
ATOM 4651 C C . THR B 2 210 ? 30.505 -16.200 -27.766 1.00 29.55 234 THR B C 1
ATOM 4652 O O . THR B 2 210 ? 30.040 -17.265 -27.384 1.00 30.07 234 THR B O 1
ATOM 4656 N N . ASP B 2 211 ? 30.646 -15.148 -26.973 1.00 29.02 235 ASP B N 1
ATOM 4657 C CA . ASP B 2 211 ? 30.378 -15.253 -25.554 1.00 27.97 235 ASP B CA 1
ATOM 4658 C C . ASP B 2 211 ? 28.895 -15.459 -25.394 1.00 27.07 235 ASP B C 1
ATOM 4659 O O . ASP B 2 211 ? 28.460 -16.372 -24.730 1.00 27.04 235 ASP B O 1
ATOM 4664 N N . VAL B 2 212 ? 28.104 -14.617 -26.023 1.00 25.64 236 VAL B N 1
ATOM 4665 C CA . VAL B 2 212 ? 26.690 -14.772 -25.871 1.00 24.53 236 VAL B CA 1
ATOM 4666 C C . VAL B 2 212 ? 26.216 -16.102 -26.516 1.00 24.85 236 VAL B C 1
ATOM 4667 O O . VAL B 2 212 ? 25.161 -16.611 -26.160 1.00 24.75 236 VAL B O 1
ATOM 4671 N N . ALA B 2 213 ? 26.996 -16.700 -27.425 1.00 24.37 237 ALA B N 1
ATOM 4672 C CA . ALA B 2 213 ? 26.625 -18.046 -27.952 1.00 23.59 237 ALA B CA 1
ATOM 4673 C C . ALA B 2 213 ? 26.787 -19.143 -26.889 1.00 23.30 237 ALA B C 1
ATOM 4674 O O . ALA B 2 213 ? 25.863 -19.915 -26.632 1.00 23.40 237 ALA B O 1
ATOM 4676 N N . ALA B 2 214 ? 27.970 -19.212 -26.297 1.00 22.42 238 ALA B N 1
ATOM 4677 C CA . ALA B 2 214 ? 28.166 -19.994 -25.113 1.00 21.98 238 ALA B CA 1
ATOM 4678 C C . ALA B 2 214 ? 27.068 -19.709 -24.079 1.00 21.99 238 ALA B C 1
ATOM 4679 O O . ALA B 2 214 ? 26.405 -20.624 -23.600 1.00 22.99 238 ALA B O 1
ATOM 4681 N N . PHE B 2 215 ? 26.877 -18.455 -23.703 1.00 21.56 239 PHE B N 1
ATOM 4682 C CA . PHE B 2 215 ? 25.859 -18.138 -22.708 1.00 20.93 239 PHE B CA 1
ATOM 4683 C C . PHE B 2 215 ? 24.505 -18.673 -23.152 1.00 21.32 239 PHE B C 1
ATOM 4684 O O . PHE B 2 215 ? 23.791 -19.308 -22.360 1.00 22.02 239 PHE B O 1
ATOM 4692 N N . LEU B 2 216 ? 24.141 -18.435 -24.412 1.00 20.52 240 LEU B N 1
ATOM 4693 C CA . LEU B 2 216 ? 22.891 -19.001 -24.900 1.00 19.71 240 LEU B CA 1
ATOM 4694 C C . LEU B 2 216 ? 22.887 -20.515 -24.863 1.00 19.43 240 LEU B C 1
ATOM 4695 O O . LEU B 2 216 ? 21.849 -21.102 -24.648 1.00 20.16 240 LEU B O 1
ATOM 4700 N N . MET B 2 217 ? 24.026 -21.161 -25.036 1.00 19.18 241 MET B N 1
ATOM 4701 C CA . MET B 2 217 ? 24.010 -22.613 -25.035 1.00 18.98 241 MET B CA 1
ATOM 4702 C C . MET B 2 217 ? 23.551 -23.130 -23.674 1.00 18.45 241 MET B C 1
ATOM 4703 O O . MET B 2 217 ? 22.811 -24.103 -23.582 1.00 16.88 241 MET B O 1
ATOM 4708 N N . TRP B 2 218 ? 24.015 -22.432 -22.636 1.00 18.78 242 TRP B N 1
ATOM 4709 C CA . TRP B 2 218 ? 23.704 -22.708 -21.239 1.00 18.66 242 TRP B CA 1
ATOM 4710 C C . TRP B 2 218 ? 22.261 -22.422 -20.844 1.00 18.63 242 TRP B C 1
ATOM 4711 O O . TRP B 2 218 ? 21.758 -23.051 -19.938 1.00 18.64 242 TRP B O 1
ATOM 4722 N N . THR B 2 219 ? 21.614 -21.431 -21.455 1.00 18.90 243 THR B N 1
ATOM 4723 C CA . THR B 2 219 ? 20.197 -21.205 -21.149 1.00 18.75 243 THR B CA 1
ATOM 4724 C C . THR B 2 219 ? 19.402 -22.367 -21.747 1.00 18.84 243 THR B C 1
ATOM 4725 O O . THR B 2 219 ? 18.458 -22.847 -21.149 1.00 19.14 243 THR B O 1
ATOM 4729 N N . ALA B 2 220 ? 19.840 -22.867 -22.892 1.00 18.51 244 ALA B N 1
ATOM 4730 C CA . ALA B 2 220 ? 19.268 -24.069 -23.460 1.00 18.34 244 ALA B CA 1
ATOM 4731 C C . ALA B 2 220 ? 19.501 -25.326 -22.572 1.00 18.62 244 ALA B C 1
ATOM 4732 O O . ALA B 2 220 ? 18.542 -25.975 -22.163 1.00 19.18 244 ALA B O 1
ATOM 4734 N N . GLU B 2 221 ? 20.760 -25.678 -22.303 1.00 17.82 245 GLU B N 1
ATOM 4735 C CA . GLU B 2 221 ? 21.091 -26.862 -21.517 1.00 17.18 245 GLU B CA 1
ATOM 4736 C C . GLU B 2 221 ? 21.748 -26.497 -20.213 1.00 16.96 245 GLU B C 1
ATOM 4737 O O . GLU B 2 221 ? 22.954 -26.603 -20.089 1.00 16.07 245 GLU B O 1
ATOM 4743 N N . PRO B 2 222 ? 20.971 -26.087 -19.222 1.00 17.32 246 PRO B N 1
ATOM 4744 C CA . PRO B 2 222 ? 21.708 -25.745 -18.008 1.00 17.88 246 PRO B CA 1
ATOM 4745 C C . PRO B 2 222 ? 22.379 -26.940 -17.339 1.00 18.72 246 PRO B C 1
ATOM 4746 O O . PRO B 2 222 ? 23.369 -26.799 -16.656 1.00 17.96 246 PRO B O 1
ATOM 4750 N N . LYS B 2 223 ? 21.848 -28.127 -17.571 1.00 20.51 247 LYS B N 1
ATOM 4751 C CA . LYS B 2 223 ? 22.300 -29.291 -16.847 1.00 21.20 247 LYS B CA 1
ATOM 4752 C C . LYS B 2 223 ? 23.267 -30.054 -17.722 1.00 21.70 247 LYS B C 1
ATOM 4753 O O . LYS B 2 223 ? 23.522 -31.267 -17.533 1.00 23.03 247 LYS B O 1
ATOM 4759 N N . MET B 2 224 ? 23.859 -29.359 -18.671 1.00 21.14 248 MET B N 1
ATOM 4760 C CA . MET B 2 224 ? 24.783 -30.067 -19.525 1.00 20.98 248 MET B CA 1
ATOM 4761 C C . MET B 2 224 ? 25.892 -30.672 -18.699 1.00 20.68 248 MET B C 1
ATOM 4762 O O . MET B 2 224 ? 26.196 -31.845 -18.792 1.00 19.94 248 MET B O 1
ATOM 4767 N N . MET B 2 225 ? 26.534 -29.875 -17.884 1.00 21.19 249 MET B N 1
ATOM 4768 C CA . MET B 2 225 ? 27.565 -30.525 -17.120 1.00 22.76 249 MET B CA 1
ATOM 4769 C C . MET B 2 225 ? 27.069 -31.743 -16.338 1.00 22.60 249 MET B C 1
ATOM 4770 O O . MET B 2 225 ? 27.581 -32.839 -16.589 1.00 22.65 249 MET B O 1
ATOM 4775 N N . ASP B 2 226 ? 26.042 -31.596 -15.487 1.00 22.66 250 ASP B N 1
ATOM 4776 C CA . ASP B 2 226 ? 25.445 -32.781 -14.794 1.00 23.03 250 ASP B CA 1
ATOM 4777 C C . ASP B 2 226 ? 25.233 -33.930 -15.802 1.00 22.23 250 ASP B C 1
ATOM 4778 O O . ASP B 2 226 ? 25.598 -35.082 -15.569 1.00 20.74 250 ASP B O 1
ATOM 4783 N N . ARG B 2 227 ? 24.635 -33.606 -16.935 1.00 21.90 251 ARG B N 1
ATOM 4784 C CA . ARG B 2 227 ? 24.268 -34.657 -17.867 1.00 21.88 251 ARG B CA 1
ATOM 4785 C C . ARG B 2 227 ? 25.485 -35.349 -18.471 1.00 21.93 251 ARG B C 1
ATOM 4786 O O . ARG B 2 227 ? 25.493 -36.568 -18.552 1.00 22.08 251 ARG B O 1
ATOM 4794 N N . LYS B 2 228 ? 26.513 -34.606 -18.874 1.00 22.13 252 LYS B N 1
ATOM 4795 C CA . LYS B 2 228 ? 27.778 -35.256 -19.228 1.00 23.35 252 LYS B CA 1
ATOM 4796 C C . LYS B 2 228 ? 28.374 -36.103 -18.062 1.00 24.76 252 LYS B C 1
ATOM 4797 O O . LYS B 2 228 ? 28.681 -37.292 -18.245 1.00 25.31 252 LYS B O 1
ATOM 4803 N N . GLN B 2 229 ? 28.521 -35.523 -16.870 1.00 25.73 253 GLN B N 1
ATOM 4804 C CA . GLN B 2 229 ? 28.976 -36.314 -15.702 1.00 27.21 253 GLN B CA 1
ATOM 4805 C C . GLN B 2 229 ? 28.205 -37.639 -15.393 1.00 26.63 253 GLN B C 1
ATOM 4806 O O . GLN B 2 229 ? 28.807 -38.715 -15.236 1.00 26.90 253 GLN B O 1
ATOM 4812 N N . VAL B 2 230 ? 26.887 -37.565 -15.275 1.00 25.79 254 VAL B N 1
ATOM 4813 C CA . VAL B 2 230 ? 26.121 -38.759 -14.991 1.00 24.98 254 VAL B CA 1
ATOM 4814 C C . VAL B 2 230 ? 26.342 -39.758 -16.119 1.00 25.66 254 VAL B C 1
ATOM 4815 O O . VAL B 2 230 ? 26.559 -40.937 -15.879 1.00 24.36 254 VAL B O 1
ATOM 4819 N N . GLY B 2 231 ? 26.314 -39.256 -17.356 1.00 26.63 255 GLY B N 1
ATOM 4820 C CA . GLY B 2 231 ? 26.513 -40.098 -18.528 1.00 27.66 255 GLY B CA 1
ATOM 4821 C C . GLY B 2 231 ? 27.822 -40.840 -18.450 1.00 28.26 255 GLY B C 1
ATOM 4822 O O . GLY B 2 231 ? 27.891 -42.027 -18.689 1.00 28.49 255 GLY B O 1
ATOM 4823 N N . PHE B 2 232 ? 28.871 -40.136 -18.094 1.00 29.48 256 PHE B N 1
ATOM 4824 C CA . PHE B 2 232 ? 30.173 -40.757 -17.907 1.00 31.40 256 PHE B CA 1
ATOM 4825 C C . PHE B 2 232 ? 30.173 -41.961 -16.939 1.00 30.63 256 PHE B C 1
ATOM 4826 O O . PHE B 2 232 ? 30.638 -43.049 -17.251 1.00 30.76 256 PHE B O 1
ATOM 4834 N N . VAL B 2 233 ? 29.652 -41.748 -15.753 1.00 30.31 257 VAL B N 1
ATOM 4835 C CA . VAL B 2 233 ? 29.461 -42.813 -14.801 1.00 29.80 257 VAL B CA 1
ATOM 4836 C C . VAL B 2 233 ? 28.493 -43.932 -15.269 1.00 29.89 257 VAL B C 1
ATOM 4837 O O . VAL B 2 233 ? 28.682 -45.105 -14.911 1.00 30.77 257 VAL B O 1
ATOM 4841 N N . SER B 2 234 ? 27.464 -43.614 -16.049 1.00 29.10 258 SER B N 1
ATOM 4842 C CA . SER B 2 234 ? 26.521 -44.674 -16.453 1.00 29.05 258 SER B CA 1
ATOM 4843 C C . SER B 2 234 ? 27.223 -45.616 -17.437 1.00 28.29 258 SER B C 1
ATOM 4844 O O . SER B 2 234 ? 27.186 -46.854 -17.296 1.00 28.49 258 SER B O 1
ATOM 4847 N N . VAL B 2 235 ? 27.855 -45.007 -18.438 1.00 26.46 259 VAL B N 1
ATOM 4848 C CA . VAL B 2 235 ? 28.536 -45.733 -19.468 1.00 25.02 259 VAL B CA 1
ATOM 4849 C C . VAL B 2 235 ? 29.641 -46.553 -18.871 1.00 24.21 259 VAL B C 1
ATOM 4850 O O . VAL B 2 235 ? 29.732 -47.743 -19.143 1.00 23.01 259 VAL B O 1
ATOM 4854 N N . ILE B 2 236 ? 30.502 -45.914 -18.080 1.00 23.84 260 ILE B N 1
ATOM 4855 C CA . ILE B 2 236 ? 31.547 -46.677 -17.417 1.00 23.62 260 ILE B CA 1
ATOM 4856 C C . ILE B 2 236 ? 30.898 -47.794 -16.633 1.00 23.75 260 ILE B C 1
ATOM 4857 O O . ILE B 2 236 ? 31.333 -48.943 -16.760 1.00 23.84 260 ILE B O 1
ATOM 4862 N N . PHE B 2 237 ? 29.844 -47.487 -15.859 1.00 23.21 261 PHE B N 1
ATOM 4863 C CA . PHE B 2 237 ? 29.162 -48.554 -15.068 1.00 23.16 261 PHE B CA 1
ATOM 4864 C C . PHE B 2 237 ? 28.519 -49.702 -15.882 1.00 23.20 261 PHE B C 1
ATOM 4865 O O . PHE B 2 237 ? 28.578 -50.895 -15.515 1.00 22.59 261 PHE B O 1
ATOM 4873 N N . LEU B 2 238 ? 27.884 -49.347 -16.987 1.00 23.18 262 LEU B N 1
ATOM 4874 C CA . LEU B 2 238 ? 27.338 -50.377 -17.811 1.00 23.44 262 LEU B CA 1
ATOM 4875 C C . LEU B 2 238 ? 28.436 -51.178 -18.463 1.00 23.94 262 LEU B C 1
ATOM 4876 O O . LEU B 2 238 ? 28.263 -52.376 -18.657 1.00 24.79 262 LEU B O 1
ATOM 4881 N N . ILE B 2 239 ? 29.560 -50.542 -18.806 1.00 24.05 263 ILE B N 1
ATOM 4882 C CA . ILE B 2 239 ? 30.672 -51.272 -19.444 1.00 24.06 263 ILE B CA 1
ATOM 4883 C C . ILE B 2 239 ? 31.218 -52.333 -18.465 1.00 25.16 263 ILE B C 1
ATOM 4884 O O . ILE B 2 239 ? 31.518 -53.481 -18.852 1.00 25.23 263 ILE B O 1
ATOM 4889 N N . VAL B 2 240 ? 31.337 -51.952 -17.196 1.00 25.16 264 VAL B N 1
ATOM 4890 C CA . VAL B 2 240 ? 31.746 -52.898 -16.191 1.00 25.22 264 VAL B CA 1
ATOM 4891 C C . VAL B 2 240 ? 30.707 -54.003 -16.116 1.00 25.46 264 VAL B C 1
ATOM 4892 O O . VAL B 2 240 ? 31.025 -55.197 -16.160 1.00 25.44 264 VAL B O 1
ATOM 4896 N N . LEU B 2 241 ? 29.444 -53.603 -16.010 1.00 25.82 265 LEU B N 1
ATOM 4897 C CA . LEU B 2 241 ? 28.368 -54.585 -15.905 1.00 25.43 265 LEU B CA 1
ATOM 4898 C C . LEU B 2 241 ? 28.308 -55.490 -17.117 1.00 25.32 265 LEU B C 1
ATOM 4899 O O . LEU B 2 241 ? 28.310 -56.696 -16.965 1.00 25.48 265 LEU B O 1
ATOM 4904 N N . ALA B 2 242 ? 28.249 -54.907 -18.312 1.00 25.34 266 ALA B N 1
ATOM 4905 C CA . ALA B 2 242 ? 28.330 -55.685 -19.540 1.00 25.95 266 ALA B CA 1
ATOM 4906 C C . ALA B 2 242 ? 29.424 -56.714 -19.396 1.00 26.31 266 ALA B C 1
ATOM 4907 O O . ALA B 2 242 ? 29.229 -57.874 -19.728 1.00 26.94 266 ALA B O 1
ATOM 4909 N N . ALA B 2 243 ? 30.580 -56.311 -18.885 1.00 26.69 267 ALA B N 1
ATOM 4910 C CA . ALA B 2 243 ? 31.717 -57.250 -18.826 1.00 27.29 267 ALA B CA 1
ATOM 4911 C C . ALA B 2 243 ? 31.426 -58.482 -17.980 1.00 27.60 267 ALA B C 1
ATOM 4912 O O . ALA B 2 243 ? 31.677 -59.600 -18.428 1.00 27.88 267 ALA B O 1
ATOM 4914 N N . LEU B 2 244 ? 30.912 -58.265 -16.760 1.00 27.70 268 LEU B N 1
ATOM 4915 C CA . LEU B 2 244 ? 30.635 -59.342 -15.800 1.00 27.05 268 LEU B CA 1
ATOM 4916 C C . LEU B 2 244 ? 29.492 -60.262 -16.252 1.00 27.49 268 LEU B C 1
ATOM 4917 O O . LEU B 2 244 ? 29.533 -61.483 -16.052 1.00 27.56 268 LEU B O 1
ATOM 4922 N N . LEU B 2 245 ? 28.449 -59.691 -16.838 1.00 27.31 269 LEU B N 1
ATOM 4923 C CA . LEU B 2 245 ? 27.442 -60.532 -17.435 1.00 27.80 269 LEU B CA 1
ATOM 4924 C C . LEU B 2 245 ? 28.092 -61.332 -18.596 1.00 28.79 269 LEU B C 1
ATOM 4925 O O . LEU B 2 245 ? 27.758 -62.496 -18.857 1.00 28.73 269 LEU B O 1
ATOM 4930 N N . TYR B 2 246 ? 29.036 -60.709 -19.299 1.00 29.26 270 TYR B N 1
ATOM 4931 C CA . TYR B 2 246 ? 29.722 -61.421 -20.363 1.00 29.37 270 TYR B CA 1
ATOM 4932 C C . TYR B 2 246 ? 30.416 -62.687 -19.843 1.00 29.09 270 TYR B C 1
ATOM 4933 O O . TYR B 2 246 ? 30.282 -63.767 -20.439 1.00 29.51 270 TYR B O 1
ATOM 4942 N N . LEU B 2 247 ? 31.177 -62.549 -18.753 1.00 28.29 271 LEU B N 1
ATOM 4943 C CA . LEU B 2 247 ? 31.926 -63.671 -18.205 1.00 28.12 271 LEU B CA 1
ATOM 4944 C C . LEU B 2 247 ? 30.975 -64.726 -17.624 1.00 28.64 271 LEU B C 1
ATOM 4945 O O . LEU B 2 247 ? 30.955 -65.880 -18.074 1.00 28.66 271 LEU B O 1
ATOM 4950 N N . THR B 2 248 ? 30.175 -64.310 -16.639 1.00 28.47 272 THR B N 1
ATOM 4951 C CA . THR B 2 248 ? 29.094 -65.117 -16.134 1.00 27.33 272 THR B CA 1
ATOM 4952 C C . THR B 2 248 ? 28.516 -65.874 -17.256 1.00 28.05 272 THR B C 1
ATOM 4953 O O . THR B 2 248 ? 28.398 -67.077 -17.201 1.00 28.55 272 THR B O 1
ATOM 4957 N N . ASN B 2 249 ? 28.116 -65.168 -18.293 1.00 29.20 273 ASN B N 1
ATOM 4958 C CA . ASN B 2 249 ? 27.432 -65.846 -19.356 1.00 30.21 273 ASN B CA 1
ATOM 4959 C C . ASN B 2 249 ? 28.339 -66.854 -20.003 1.00 31.11 273 ASN B C 1
ATOM 4960 O O . ASN B 2 249 ? 27.910 -67.948 -20.370 1.00 31.49 273 ASN B O 1
ATOM 4965 N N . LYS B 2 250 ? 29.602 -66.494 -20.158 1.00 32.01 274 LYS B N 1
ATOM 4966 C CA . LYS B 2 250 ? 30.524 -67.415 -20.793 1.00 33.38 274 LYS B CA 1
ATOM 4967 C C . LYS B 2 250 ? 30.713 -68.685 -19.955 1.00 33.72 274 LYS B C 1
ATOM 4968 O O . LYS B 2 250 ? 30.800 -69.803 -20.470 1.00 34.24 274 LYS B O 1
ATOM 4974 N N . LYS B 2 251 ? 30.764 -68.507 -18.647 1.00 34.21 275 LYS B N 1
ATOM 4975 C CA . LYS B 2 251 ? 30.999 -69.611 -17.734 1.00 34.74 275 LYS B CA 1
ATOM 4976 C C . LYS B 2 251 ? 29.782 -70.542 -17.667 1.00 34.76 275 LYS B C 1
ATOM 4977 O O . LYS B 2 251 ? 29.898 -71.758 -17.550 1.00 35.14 275 LYS B O 1
ATOM 4983 N N . LEU B 2 252 ? 28.607 -69.954 -17.756 1.00 34.65 276 LEU B N 1
ATOM 4984 C CA . LEU B 2 252 ? 27.392 -70.719 -17.843 1.00 34.89 276 LEU B CA 1
ATOM 4985 C C . LEU B 2 252 ? 27.381 -71.564 -19.108 1.00 34.85 276 LEU B C 1
ATOM 4986 O O . LEU B 2 252 ? 26.718 -72.592 -19.163 1.00 35.67 276 LEU B O 1
ATOM 4991 N N . TRP B 2 253 ? 28.086 -71.121 -20.143 1.00 34.55 277 TRP B N 1
ATOM 4992 C CA . TRP B 2 253 ? 27.932 -71.741 -21.461 1.00 33.91 277 TRP B CA 1
ATOM 4993 C C . TRP B 2 253 ? 29.081 -72.683 -21.933 1.00 34.42 277 TRP B C 1
ATOM 4994 O O . TRP B 2 253 ? 28.834 -73.521 -22.816 1.00 33.74 277 TRP B O 1
ATOM 5005 N N . GLN B 2 254 ? 30.302 -72.556 -21.364 1.00 34.86 278 GLN B N 1
ATOM 5006 C CA . GLN B 2 254 ? 31.451 -73.394 -21.805 1.00 35.41 278 GLN B CA 1
ATOM 5007 C C . GLN B 2 254 ? 31.160 -74.895 -21.699 1.00 35.76 278 GLN B C 1
ATOM 5008 O O . GLN B 2 254 ? 31.515 -75.652 -22.594 1.00 35.91 278 GLN B O 1
ATOM 5010 N N . PRO B 2 255 ? 30.478 -75.310 -20.619 1.00 36.22 279 PRO B N 1
ATOM 5011 C CA . PRO B 2 255 ? 30.054 -76.706 -20.393 1.00 36.20 279 PRO B CA 1
ATOM 5012 C C . PRO B 2 255 ? 29.108 -77.214 -21.460 1.00 36.60 279 PRO B C 1
ATOM 5013 O O . PRO B 2 255 ? 28.946 -78.420 -21.605 1.00 37.26 279 PRO B O 1
ATOM 5017 N N . ILE B 2 256 ? 28.465 -76.322 -22.201 1.00 36.88 280 ILE B N 1
ATOM 5018 C CA . ILE B 2 256 ? 27.461 -76.768 -23.162 1.00 37.00 280 ILE B CA 1
ATOM 5019 C C . ILE B 2 256 ? 28.004 -76.755 -24.590 1.00 37.29 280 ILE B C 1
ATOM 5020 O O . ILE B 2 256 ? 27.514 -77.486 -25.467 1.00 37.30 280 ILE B O 1
ATOM 5025 N N . LYS B 2 257 ? 29.033 -75.941 -24.816 1.00 37.21 281 LYS B N 1
ATOM 5026 C CA . LYS B 2 257 ? 29.521 -75.690 -26.175 1.00 37.10 281 LYS B CA 1
ATOM 5027 C C . LYS B 2 257 ? 30.478 -76.780 -26.673 1.00 37.03 281 LYS B C 1
ATOM 5028 O O . LYS B 2 257 ? 31.313 -77.268 -25.906 1.00 37.98 281 LYS B O 1
ATOM 5034 N N . ASP C 3 17 ? 32.451 -67.449 -8.682 1.00 53.79 17 ASP C N 1
ATOM 5035 C CA . ASP C 3 17 ? 31.658 -67.217 -7.426 1.00 53.73 17 ASP C CA 1
ATOM 5036 C C . ASP C 3 17 ? 32.331 -66.178 -6.517 1.00 53.01 17 ASP C C 1
ATOM 5037 O O . ASP C 3 17 ? 32.132 -66.174 -5.304 1.00 53.18 17 ASP C O 1
ATOM 5042 N N . PHE C 3 18 ? 33.178 -65.347 -7.120 1.00 51.89 18 PHE C N 1
ATOM 5043 C CA . PHE C 3 18 ? 33.391 -63.989 -6.658 1.00 50.45 18 PHE C CA 1
ATOM 5044 C C . PHE C 3 18 ? 32.782 -63.190 -7.791 1.00 49.68 18 PHE C C 1
ATOM 5045 O O . PHE C 3 18 ? 32.307 -62.060 -7.625 1.00 49.39 18 PHE C O 1
ATOM 5053 N N . LEU C 3 19 ? 32.797 -63.835 -8.954 1.00 48.46 19 LEU C N 1
ATOM 5054 C CA . LEU C 3 19 ? 32.097 -63.384 -10.134 1.00 47.33 19 LEU C CA 1
ATOM 5055 C C . LEU C 3 19 ? 30.636 -63.187 -9.813 1.00 46.98 19 LEU C C 1
ATOM 5056 O O . LEU C 3 19 ? 30.057 -62.152 -10.122 1.00 46.55 19 LEU C O 1
ATOM 5061 N N . TYR C 3 20 ? 30.050 -64.212 -9.205 1.00 46.88 20 TYR C N 1
ATOM 5062 C CA . TYR C 3 20 ? 28.661 -64.195 -8.773 1.00 46.70 20 TYR C CA 1
ATOM 5063 C C . TYR C 3 20 ? 28.317 -62.927 -7.993 1.00 46.13 20 TYR C C 1
ATOM 5064 O O . TYR C 3 20 ? 27.326 -62.262 -8.285 1.00 46.04 20 TYR C O 1
ATOM 5073 N N . TYR C 3 21 ? 29.143 -62.591 -7.010 1.00 45.49 21 TYR C N 1
ATOM 5074 C CA . TYR C 3 21 ? 28.897 -61.419 -6.176 1.00 45.26 21 TYR C CA 1
ATOM 5075 C C . TYR C 3 21 ? 29.038 -60.096 -6.917 1.00 44.52 21 TYR C C 1
ATOM 5076 O O . TYR C 3 21 ? 28.249 -59.179 -6.712 1.00 44.99 21 TYR C O 1
ATOM 5085 N N . ALA C 3 22 ? 30.064 -59.967 -7.751 1.00 43.09 22 ALA C N 1
ATOM 5086 C CA . ALA C 3 22 ? 30.236 -58.721 -8.473 1.00 40.78 22 ALA C CA 1
ATOM 5087 C C . ALA C 3 22 ? 29.040 -58.539 -9.409 1.00 39.47 22 ALA C C 1
ATOM 5088 O O . ALA C 3 22 ? 28.650 -57.416 -9.718 1.00 39.21 22 ALA C O 1
ATOM 5090 N N . THR C 3 23 ? 28.440 -59.641 -9.848 1.00 37.74 23 THR C N 1
ATOM 5091 C CA . THR C 3 23 ? 27.364 -59.518 -10.811 1.00 36.42 23 THR C CA 1
ATOM 5092 C C . THR C 3 23 ? 26.061 -59.223 -10.116 1.00 36.13 23 THR C C 1
ATOM 5093 O O . THR C 3 23 ? 25.386 -58.256 -10.449 1.00 36.10 23 THR C O 1
ATOM 5097 N N . ALA C 3 24 ? 25.713 -60.047 -9.138 1.00 35.45 24 ALA C N 1
ATOM 5098 C CA . ALA C 3 24 ? 24.602 -59.712 -8.264 1.00 34.57 24 ALA C CA 1
ATOM 5099 C C . ALA C 3 24 ? 24.784 -58.305 -7.721 1.00 34.22 24 ALA C C 1
ATOM 5100 O O . ALA C 3 24 ? 23.827 -57.533 -7.684 1.00 34.98 24 ALA C O 1
ATOM 5102 N N . GLY C 3 25 ? 25.998 -57.969 -7.291 1.00 33.26 25 GLY C N 1
ATOM 5103 C CA . GLY C 3 25 ? 26.268 -56.666 -6.672 1.00 32.65 25 GLY C CA 1
ATOM 5104 C C . GLY C 3 25 ? 25.924 -55.490 -7.581 1.00 32.90 25 GLY C C 1
ATOM 5105 O O . GLY C 3 25 ? 25.112 -54.619 -7.227 1.00 33.09 25 GLY C O 1
ATOM 5106 N N . ALA C 3 26 ? 26.531 -55.473 -8.767 1.00 32.17 26 ALA C N 1
ATOM 5107 C CA . ALA C 3 26 ? 26.245 -54.452 -9.752 1.00 31.30 26 ALA C CA 1
ATOM 5108 C C . ALA C 3 26 ? 24.783 -54.474 -10.237 1.00 30.68 26 ALA C C 1
ATOM 5109 O O . ALA C 3 26 ? 24.206 -53.423 -10.472 1.00 30.65 26 ALA C O 1
ATOM 5111 N N . GLY C 3 27 ? 24.193 -55.650 -10.394 1.00 29.92 27 GLY C N 1
ATOM 5112 C CA . GLY C 3 27 ? 22.767 -55.720 -10.649 1.00 30.33 27 GLY C CA 1
ATOM 5113 C C . GLY C 3 27 ? 22.062 -54.844 -9.620 1.00 31.24 27 GLY C C 1
ATOM 5114 O O . GLY C 3 27 ? 21.338 -53.866 -9.951 1.00 31.62 27 GLY C O 1
ATOM 5115 N N . THR C 3 28 ? 22.310 -55.163 -8.354 1.00 31.14 28 THR C N 1
ATOM 5116 C CA . THR C 3 28 ? 21.723 -54.407 -7.268 1.00 31.15 28 THR C CA 1
ATOM 5117 C C . THR C 3 28 ? 21.977 -52.951 -7.444 1.00 30.46 28 THR C C 1
ATOM 5118 O O . THR C 3 28 ? 21.060 -52.169 -7.301 1.00 31.56 28 THR C O 1
ATOM 5122 N N . VAL C 3 29 ? 23.206 -52.563 -7.757 1.00 29.40 29 VAL C N 1
ATOM 5123 C CA . VAL C 3 29 ? 23.494 -51.134 -7.790 1.00 27.86 29 VAL C CA 1
ATOM 5124 C C . VAL C 3 29 ? 22.648 -50.470 -8.853 1.00 26.77 29 VAL C C 1
ATOM 5125 O O . VAL C 3 29 ? 22.044 -49.449 -8.602 1.00 26.88 29 VAL C O 1
ATOM 5129 N N . ALA C 3 30 ? 22.563 -51.067 -10.027 1.00 25.12 30 ALA C N 1
ATOM 5130 C CA . ALA C 3 30 ? 21.875 -50.386 -11.103 1.00 23.81 30 ALA C CA 1
ATOM 5131 C C . ALA C 3 30 ? 20.439 -50.257 -10.701 1.00 23.28 30 ALA C C 1
ATOM 5132 O O . ALA C 3 30 ? 19.789 -49.251 -10.999 1.00 22.66 30 ALA C O 1
ATOM 5134 N N . ALA C 3 31 ? 19.936 -51.304 -10.045 1.00 22.20 31 ALA C N 1
ATOM 5135 C CA . ALA C 3 31 ? 18.591 -51.255 -9.507 1.00 21.56 31 ALA C CA 1
ATOM 5136 C C . ALA C 3 31 ? 18.426 -50.078 -8.489 1.00 21.19 31 ALA C C 1
ATOM 5137 O O . ALA C 3 31 ? 17.468 -49.296 -8.591 1.00 21.18 31 ALA C O 1
ATOM 5139 N N . GLY C 3 32 ? 19.364 -49.943 -7.544 1.00 20.02 32 GLY C N 1
ATOM 5140 C CA . GLY C 3 32 ? 19.299 -48.886 -6.530 1.00 19.54 32 GLY C CA 1
ATOM 5141 C C . GLY C 3 32 ? 19.237 -47.481 -7.140 1.00 19.28 32 GLY C C 1
ATOM 5142 O O . GLY C 3 32 ? 18.433 -46.631 -6.725 1.00 18.82 32 GLY C O 1
ATOM 5143 N N . ALA C 3 33 ? 20.084 -47.274 -8.145 1.00 18.15 33 ALA C N 1
ATOM 5144 C CA . ALA C 3 33 ? 20.274 -46.025 -8.809 1.00 17.82 33 ALA C CA 1
ATOM 5145 C C . ALA C 3 33 ? 19.056 -45.746 -9.660 1.00 17.82 33 ALA C C 1
ATOM 5146 O O . ALA C 3 33 ? 18.677 -44.577 -9.891 1.00 16.73 33 ALA C O 1
ATOM 5148 N N . ALA C 3 34 ? 18.448 -46.826 -10.142 1.00 17.59 34 ALA C N 1
ATOM 5149 C CA . ALA C 3 34 ? 17.238 -46.681 -10.929 1.00 17.95 34 ALA C CA 1
ATOM 5150 C C . ALA C 3 34 ? 16.071 -46.252 -10.019 1.00 18.57 34 ALA C C 1
ATOM 5151 O O . ALA C 3 34 ? 15.367 -45.266 -10.333 1.00 18.56 34 ALA C O 1
ATOM 5153 N N . ALA C 3 35 ? 15.876 -46.985 -8.907 1.00 18.59 35 ALA C N 1
ATOM 5154 C CA . ALA C 3 35 ? 14.882 -46.639 -7.868 1.00 19.06 35 ALA C CA 1
ATOM 5155 C C . ALA C 3 35 ? 15.055 -45.231 -7.248 1.00 19.56 35 ALA C C 1
ATOM 5156 O O . ALA C 3 35 ? 14.078 -44.514 -6.984 1.00 19.55 35 ALA C O 1
ATOM 5158 N N . TRP C 3 36 ? 16.297 -44.833 -7.013 1.00 19.61 36 TRP C N 1
ATOM 5159 C CA . TRP C 3 36 ? 16.538 -43.526 -6.443 1.00 19.78 36 TRP C CA 1
ATOM 5160 C C . TRP C 3 36 ? 16.180 -42.433 -7.417 1.00 20.40 36 TRP C C 1
ATOM 5161 O O . TRP C 3 36 ? 15.726 -41.373 -7.029 1.00 21.83 36 TRP C O 1
ATOM 5172 N N . THR C 3 37 ? 16.428 -42.668 -8.683 1.00 20.55 37 THR C N 1
ATOM 5173 C CA . THR C 3 37 ? 16.042 -41.718 -9.675 1.00 21.02 37 THR C CA 1
ATOM 5174 C C . THR C 3 37 ? 14.531 -41.604 -9.628 1.00 21.12 37 THR C C 1
ATOM 5175 O O . THR C 3 37 ? 13.977 -40.506 -9.597 1.00 22.60 37 THR C O 1
ATOM 5179 N N . LEU C 3 38 ? 13.830 -42.724 -9.649 1.00 20.36 38 LEU C N 1
ATOM 5180 C CA . LEU C 3 38 ? 12.391 -42.597 -9.707 1.00 18.99 38 LEU C CA 1
ATOM 5181 C C . LEU C 3 38 ? 11.895 -41.952 -8.426 1.00 19.18 38 LEU C C 1
ATOM 5182 O O . LEU C 3 38 ? 10.976 -41.172 -8.492 1.00 20.55 38 LEU C O 1
ATOM 5187 N N . VAL C 3 39 ? 12.511 -42.238 -7.277 1.00 18.38 39 VAL C N 1
ATOM 5188 C CA . VAL C 3 39 ? 12.053 -41.729 -5.996 1.00 17.70 39 VAL C CA 1
ATOM 5189 C C . VAL C 3 39 ? 12.422 -40.233 -5.839 1.00 18.32 39 VAL C C 1
ATOM 5190 O O . VAL C 3 39 ? 11.665 -39.399 -5.315 1.00 17.89 39 VAL C O 1
ATOM 5194 N N . ASN C 3 40 ? 13.611 -39.882 -6.295 1.00 17.99 40 ASN C N 1
ATOM 5195 C CA . ASN C 3 40 ? 14.089 -38.563 -6.009 1.00 17.55 40 ASN C CA 1
ATOM 5196 C C . ASN C 3 40 ? 13.430 -37.425 -6.801 1.00 16.88 40 ASN C C 1
ATOM 5197 O O . ASN C 3 40 ? 13.466 -36.274 -6.400 1.00 15.76 40 ASN C O 1
ATOM 5202 N N . GLN C 3 41 ? 12.868 -37.727 -7.953 1.00 16.58 41 GLN C N 1
ATOM 5203 C CA . GLN C 3 41 ? 12.247 -36.658 -8.711 1.00 16.53 41 GLN C CA 1
ATOM 5204 C C . GLN C 3 41 ? 11.087 -36.034 -7.904 1.00 17.20 41 GLN C C 1
ATOM 5205 O O . GLN C 3 41 ? 10.512 -35.036 -8.321 1.00 17.31 41 GLN C O 1
ATOM 5211 N N . MET C 3 42 ? 10.704 -36.661 -6.788 1.00 17.78 42 MET C N 1
ATOM 5212 C CA . MET C 3 42 ? 9.488 -36.259 -6.069 1.00 17.83 42 MET C CA 1
ATOM 5213 C C . MET C 3 42 ? 9.844 -35.383 -4.894 1.00 17.59 42 MET C C 1
ATOM 5214 O O . MET C 3 42 ? 8.967 -34.771 -4.280 1.00 17.84 42 MET C O 1
ATOM 5219 N N . ASN C 3 43 ? 11.131 -35.332 -4.578 1.00 17.02 43 ASN C N 1
ATOM 5220 C CA . ASN C 3 43 ? 11.615 -34.378 -3.618 1.00 16.75 43 ASN C CA 1
ATOM 5221 C C . ASN C 3 43 ? 11.540 -32.991 -4.179 1.00 16.32 43 ASN C C 1
ATOM 5222 O O . ASN C 3 43 ? 11.634 -32.810 -5.370 1.00 15.38 43 ASN C O 1
ATOM 5227 N N . PRO C 3 44 ? 11.370 -31.999 -3.295 1.00 16.96 44 PRO C N 1
ATOM 5228 C CA . PRO C 3 44 ? 11.047 -30.671 -3.779 1.00 17.42 44 PRO C CA 1
ATOM 5229 C C . PRO C 3 44 ? 12.017 -30.278 -4.892 1.00 17.91 44 PRO C C 1
ATOM 5230 O O . PRO C 3 44 ? 13.203 -30.480 -4.750 1.00 18.66 44 PRO C O 1
ATOM 5234 N N . SER C 3 45 ? 11.513 -29.733 -5.984 1.00 18.65 45 SER C N 1
ATOM 5235 C CA . SER C 3 45 ? 12.320 -29.454 -7.137 1.00 20.49 45 SER C CA 1
ATOM 5236 C C . SER C 3 45 ? 12.933 -28.070 -6.963 1.00 22.55 45 SER C C 1
ATOM 5237 O O . SER C 3 45 ? 12.542 -27.343 -6.044 1.00 23.60 45 SER C O 1
ATOM 5240 N N . ALA C 3 46 ? 13.889 -27.674 -7.800 1.00 24.15 46 ALA C N 1
ATOM 5241 C CA . ALA C 3 46 ? 14.671 -26.423 -7.512 1.00 26.04 46 ALA C CA 1
ATOM 5242 C C . ALA C 3 46 ? 13.864 -25.120 -7.269 1.00 27.73 46 ALA C C 1
ATOM 5243 O O . ALA C 3 46 ? 14.273 -24.266 -6.488 1.00 28.54 46 ALA C O 1
ATOM 5245 N N . ASP C 3 47 ? 12.723 -24.977 -7.926 1.00 29.81 47 ASP C N 1
ATOM 5246 C CA . ASP C 3 47 ? 12.001 -23.712 -7.972 1.00 32.11 47 ASP C CA 1
ATOM 5247 C C . ASP C 3 47 ? 11.130 -23.573 -6.765 1.00 33.02 47 ASP C C 1
ATOM 5248 O O . ASP C 3 47 ? 10.277 -22.708 -6.676 1.00 33.74 47 ASP C O 1
ATOM 5253 N N . VAL C 3 48 ? 11.350 -24.441 -5.818 1.00 34.49 48 VAL C N 1
ATOM 5254 C CA . VAL C 3 48 ? 10.417 -24.613 -4.744 1.00 35.77 48 VAL C CA 1
ATOM 5255 C C . VAL C 3 48 ? 11.151 -24.486 -3.416 1.00 36.95 48 VAL C C 1
ATOM 5256 O O . VAL C 3 48 ? 10.541 -24.531 -2.366 1.00 37.33 48 VAL C O 1
ATOM 5260 N N . GLN C 3 49 ? 12.467 -24.336 -3.477 1.00 38.56 49 GLN C N 1
ATOM 5261 C CA . GLN C 3 49 ? 13.295 -24.387 -2.295 1.00 40.60 49 GLN C CA 1
ATOM 5262 C C . GLN C 3 49 ? 13.699 -22.987 -1.934 1.00 41.74 49 GLN C C 1
ATOM 5263 O O . GLN C 3 49 ? 14.457 -22.780 -0.990 1.00 42.05 49 GLN C O 1
ATOM 5269 N N . ALA C 3 50 ? 13.203 -22.020 -2.700 1.00 43.25 50 ALA C N 1
ATOM 5270 C CA . ALA C 3 50 ? 13.420 -20.615 -2.359 1.00 44.30 50 ALA C CA 1
ATOM 5271 C C . ALA C 3 50 ? 12.415 -20.226 -1.279 1.00 44.88 50 ALA C C 1
ATOM 5272 O O . ALA C 3 50 ? 11.301 -19.770 -1.581 1.00 45.65 50 ALA C O 1
ATOM 5274 N N . LEU C 3 51 ? 12.792 -20.436 -0.019 1.00 44.55 51 LEU C N 1
ATOM 5275 C CA . LEU C 3 51 ? 11.963 -19.990 1.086 1.00 43.89 51 LEU C CA 1
ATOM 5276 C C . LEU C 3 51 ? 12.439 -18.603 1.541 1.00 43.40 51 LEU C C 1
ATOM 5277 O O . LEU C 3 51 ? 13.240 -18.475 2.470 1.00 43.46 51 LEU C O 1
ATOM 5282 N N . ALA C 3 52 ? 11.947 -17.572 0.856 1.00 42.44 52 ALA C N 1
ATOM 5283 C CA . ALA C 3 52 ? 12.337 -16.187 1.143 1.00 41.50 52 ALA C CA 1
ATOM 5284 C C . ALA C 3 52 ? 11.583 -15.554 2.312 1.00 40.69 52 ALA C C 1
ATOM 5285 O O . ALA C 3 52 ? 10.374 -15.750 2.499 1.00 40.52 52 ALA C O 1
ATOM 5287 N N . SER C 3 53 ? 12.324 -14.785 3.090 1.00 39.64 53 SER C N 1
ATOM 5288 C CA . SER C 3 53 ? 11.723 -13.830 3.985 1.00 39.24 53 SER C CA 1
ATOM 5289 C C . SER C 3 53 ? 10.553 -13.065 3.346 1.00 39.04 53 SER C C 1
ATOM 5290 O O . SER C 3 53 ? 10.310 -13.123 2.142 1.00 38.70 53 SER C O 1
ATOM 5293 N N . ILE C 3 54 ? 9.818 -12.358 4.185 1.00 39.06 54 ILE C N 1
ATOM 5294 C CA . ILE C 3 54 ? 8.830 -11.419 3.723 1.00 39.21 54 ILE C CA 1
ATOM 5295 C C . ILE C 3 54 ? 8.574 -10.532 4.917 1.00 39.62 54 ILE C C 1
ATOM 5296 O O . ILE C 3 54 ? 9.214 -10.695 5.951 1.00 39.08 54 ILE C O 1
ATOM 5301 N N . GLN C 3 55 ? 7.621 -9.614 4.771 1.00 40.51 55 GLN C N 1
ATOM 5302 C CA . GLN C 3 55 ? 7.412 -8.517 5.740 1.00 41.41 55 GLN C CA 1
ATOM 5303 C C . GLN C 3 55 ? 5.960 -8.081 5.747 1.00 41.54 55 GLN C C 1
ATOM 5304 O O . GLN C 3 55 ? 5.448 -7.636 4.711 1.00 42.21 55 GLN C O 1
ATOM 5310 N N . VAL C 3 56 ? 5.306 -8.151 6.900 1.00 41.30 56 VAL C N 1
ATOM 5311 C CA . VAL C 3 56 ? 3.908 -7.775 6.959 1.00 41.35 56 VAL C CA 1
ATOM 5312 C C . VAL C 3 56 ? 3.721 -6.347 7.433 1.00 42.08 56 VAL C C 1
ATOM 5313 O O . VAL C 3 56 ? 4.522 -5.859 8.236 1.00 42.63 56 VAL C O 1
ATOM 5317 N N . ASP C 3 57 ? 2.654 -5.695 6.963 1.00 42.19 57 ASP C N 1
ATOM 5318 C CA . ASP C 3 57 ? 2.273 -4.380 7.462 1.00 42.64 57 ASP C CA 1
ATOM 5319 C C . ASP C 3 57 ? 1.222 -4.554 8.547 1.00 42.61 57 ASP C C 1
ATOM 5320 O O . ASP C 3 57 ? 0.118 -4.978 8.283 1.00 42.67 57 ASP C O 1
ATOM 5325 N N . VAL C 3 58 ? 1.568 -4.214 9.776 1.00 43.15 58 VAL C N 1
ATOM 5326 C CA . VAL C 3 58 ? 0.690 -4.516 10.896 1.00 43.43 58 VAL C CA 1
ATOM 5327 C C . VAL C 3 58 ? 0.053 -3.264 11.517 1.00 44.22 58 VAL C C 1
ATOM 5328 O O . VAL C 3 58 ? -0.560 -3.327 12.587 1.00 44.70 58 VAL C O 1
ATOM 5332 N N . SER C 3 59 ? 0.179 -2.132 10.828 1.00 44.84 59 SER C N 1
ATOM 5333 C CA . SER C 3 59 ? -0.382 -0.862 11.305 1.00 45.32 59 SER C CA 1
ATOM 5334 C C . SER C 3 59 ? -1.908 -0.853 11.250 1.00 45.93 59 SER C C 1
ATOM 5335 O O . SER C 3 59 ? -2.557 -0.027 11.904 1.00 46.48 59 SER C O 1
ATOM 5338 N N . GLY C 3 60 ? -2.479 -1.763 10.459 1.00 46.14 60 GLY C N 1
ATOM 5339 C CA . GLY C 3 60 ? -3.931 -1.838 10.283 1.00 45.93 60 GLY C CA 1
ATOM 5340 C C . GLY C 3 60 ? -4.619 -2.669 11.350 1.00 45.82 60 GLY C C 1
ATOM 5341 O O . GLY C 3 60 ? -5.793 -2.480 11.629 1.00 46.14 60 GLY C O 1
ATOM 5342 N N . VAL C 3 61 ? -3.880 -3.578 11.970 1.00 45.49 61 VAL C N 1
ATOM 5343 C CA . VAL C 3 61 ? -4.464 -4.478 12.942 1.00 45.13 61 VAL C CA 1
ATOM 5344 C C . VAL C 3 61 ? -4.868 -3.835 14.279 1.00 45.08 61 VAL C C 1
ATOM 5345 O O . VAL C 3 61 ? -4.048 -3.428 15.107 1.00 44.81 61 VAL C O 1
ATOM 5349 N N . GLU C 3 62 ? -6.171 -3.749 14.477 1.00 45.29 62 GLU C N 1
ATOM 5350 C CA . GLU C 3 62 ? -6.710 -3.267 15.726 1.00 45.02 62 GLU C CA 1
ATOM 5351 C C . GLU C 3 62 ? -6.644 -4.378 16.758 1.00 43.99 62 GLU C C 1
ATOM 5352 O O . GLU C 3 62 ? -6.522 -5.567 16.431 1.00 43.66 62 GLU C O 1
ATOM 5358 N N . THR C 3 63 ? -6.759 -3.961 18.007 1.00 42.84 63 THR C N 1
ATOM 5359 C CA . THR C 3 63 ? -6.738 -4.839 19.144 1.00 41.64 63 THR C CA 1
ATOM 5360 C C . THR C 3 63 ? -7.910 -5.846 19.135 1.00 40.98 63 THR C C 1
ATOM 5361 O O . THR C 3 63 ? -9.060 -5.474 18.890 1.00 41.08 63 THR C O 1
ATOM 5365 N N . GLY C 3 64 ? -7.604 -7.123 19.391 1.00 40.07 64 GLY C N 1
ATOM 5366 C CA . GLY C 3 64 ? -8.614 -8.178 19.511 1.00 38.56 64 GLY C CA 1
ATOM 5367 C C . GLY C 3 64 ? -8.915 -8.661 18.126 1.00 38.01 64 GLY C C 1
ATOM 5368 O O . GLY C 3 64 ? -10.015 -9.070 17.822 1.00 38.19 64 GLY C O 1
ATOM 5369 N N . THR C 3 65 ? -7.910 -8.587 17.274 1.00 37.59 65 THR C N 1
ATOM 5370 C CA . THR C 3 65 ? -8.076 -8.825 15.851 1.00 37.11 65 THR C CA 1
ATOM 5371 C C . THR C 3 65 ? -6.929 -9.668 15.378 1.00 36.25 65 THR C C 1
ATOM 5372 O O . THR C 3 65 ? -5.811 -9.516 15.862 1.00 37.12 65 THR C O 1
ATOM 5376 N N . GLN C 3 66 ? -7.181 -10.548 14.423 1.00 34.68 66 GLN C N 1
ATOM 5377 C CA . GLN C 3 66 ? -6.105 -11.362 13.885 1.00 32.98 66 GLN C CA 1
ATOM 5378 C C . GLN C 3 66 ? -5.918 -11.070 12.392 1.00 32.14 66 GLN C C 1
ATOM 5379 O O . GLN C 3 66 ? -6.887 -10.928 11.641 1.00 31.65 66 GLN C O 1
ATOM 5385 N N . LEU C 3 67 ? -4.664 -10.931 11.977 1.00 31.03 67 LEU C N 1
ATOM 5386 C CA . LEU C 3 67 ? -4.338 -10.859 10.566 1.00 29.63 67 LEU C CA 1
ATOM 5387 C C . LEU C 3 67 ? -3.755 -12.211 10.151 1.00 29.39 67 LEU C C 1
ATOM 5388 O O . LEU C 3 67 ? -2.994 -12.826 10.894 1.00 29.23 67 LEU C O 1
ATOM 5393 N N . THR C 3 68 ? -4.171 -12.688 8.984 1.00 29.53 68 THR C N 1
ATOM 5394 C CA . THR C 3 68 ? -3.724 -13.963 8.418 1.00 29.11 68 THR C CA 1
ATOM 5395 C C . THR C 3 68 ? -3.123 -13.671 7.063 1.00 29.03 68 THR C C 1
ATOM 5396 O O . THR C 3 68 ? -3.760 -13.051 6.204 1.00 28.77 68 THR C O 1
ATOM 5400 N N . VAL C 3 69 ? -1.897 -14.148 6.887 1.00 29.20 69 VAL C N 1
ATOM 5401 C CA . VAL C 3 69 ? -1.059 -13.800 5.772 1.00 29.63 69 VAL C CA 1
ATOM 5402 C C . VAL C 3 69 ? -0.403 -15.069 5.352 1.00 29.86 69 VAL C C 1
ATOM 5403 O O . VAL C 3 69 ? 0.049 -15.829 6.205 1.00 30.46 69 VAL C O 1
ATOM 5407 N N . LYS C 3 70 ? -0.318 -15.321 4.052 1.00 30.08 70 LYS C N 1
ATOM 5408 C CA . LYS C 3 70 ? 0.297 -16.577 3.624 1.00 29.84 70 LYS C CA 1
ATOM 5409 C C . LYS C 3 70 ? 1.787 -16.458 3.589 1.00 29.26 70 LYS C C 1
ATOM 5410 O O . LYS C 3 70 ? 2.333 -15.516 3.034 1.00 28.47 70 LYS C O 1
ATOM 5416 N N . TRP C 3 71 ? 2.449 -17.424 4.190 1.00 29.31 71 TRP C N 1
ATOM 5417 C CA . TRP C 3 71 ? 3.885 -17.480 4.083 1.00 29.82 71 TRP C CA 1
ATOM 5418 C C . TRP C 3 71 ? 4.374 -18.938 3.962 1.00 30.22 71 TRP C C 1
ATOM 5419 O O . TRP C 3 71 ? 4.276 -19.751 4.892 1.00 30.05 71 TRP C O 1
ATOM 5430 N N . LEU C 3 72 ? 4.866 -19.287 2.786 1.00 30.54 72 LEU C N 1
ATOM 5431 C CA . LEU C 3 72 ? 5.387 -20.633 2.619 1.00 30.80 72 LEU C CA 1
ATOM 5432 C C . LEU C 3 72 ? 4.234 -21.638 2.434 1.00 30.16 72 LEU C C 1
ATOM 5433 O O . LEU C 3 72 ? 4.210 -22.728 3.010 1.00 29.54 72 LEU C O 1
ATOM 5438 N N . GLY C 3 73 ? 3.267 -21.245 1.618 1.00 29.96 73 GLY C N 1
ATOM 5439 C CA . GLY C 3 73 ? 2.100 -22.064 1.376 1.00 29.76 73 GLY C CA 1
ATOM 5440 C C . GLY C 3 73 ? 1.185 -22.192 2.578 1.00 29.65 73 GLY C C 1
ATOM 5441 O O . GLY C 3 73 ? 0.171 -22.861 2.495 1.00 29.94 73 GLY C O 1
ATOM 5442 N N . LYS C 3 74 ? 1.556 -21.557 3.692 1.00 29.50 74 LYS C N 1
ATOM 5443 C CA . LYS C 3 74 ? 0.829 -21.671 4.959 1.00 28.58 74 LYS C CA 1
ATOM 5444 C C . LYS C 3 74 ? 0.473 -20.299 5.470 1.00 28.29 74 LYS C C 1
ATOM 5445 O O . LYS C 3 74 ? 1.135 -19.287 5.183 1.00 28.35 74 LYS C O 1
ATOM 5451 N N . PRO C 3 75 ? -0.559 -20.285 6.289 1.00 27.49 75 PRO C N 1
ATOM 5452 C CA . PRO C 3 75 ? -1.045 -19.200 7.093 1.00 26.82 75 PRO C CA 1
ATOM 5453 C C . PRO C 3 75 ? -0.046 -18.797 8.184 1.00 25.88 75 PRO C C 1
ATOM 5454 O O . PRO C 3 75 ? 0.516 -19.673 8.855 1.00 25.23 75 PRO C O 1
ATOM 5458 N N . VAL C 3 76 ? 0.164 -17.488 8.357 1.00 24.59 76 VAL C N 1
ATOM 5459 C CA . VAL C 3 76 ? 0.741 -16.986 9.590 1.00 24.06 76 VAL C CA 1
ATOM 5460 C C . VAL C 3 76 ? -0.341 -16.209 10.298 1.00 24.31 76 VAL C C 1
ATOM 5461 O O . VAL C 3 76 ? -1.108 -15.508 9.643 1.00 24.34 76 VAL C O 1
ATOM 5465 N N . PHE C 3 77 ? -0.429 -16.373 11.623 1.00 24.52 77 PHE C N 1
ATOM 5466 C CA . PHE C 3 77 ? -1.378 -15.617 12.448 1.00 24.64 77 PHE C CA 1
ATOM 5467 C C . PHE C 3 77 ? -0.654 -14.472 13.124 1.00 25.24 77 PHE C C 1
ATOM 5468 O O . PHE C 3 77 ? 0.329 -14.677 13.850 1.00 24.08 77 PHE C O 1
ATOM 5476 N N . ILE C 3 78 ? -1.138 -13.258 12.894 1.00 26.47 78 ILE C N 1
ATOM 5477 C CA . ILE C 3 78 ? -0.681 -12.154 13.707 1.00 27.33 78 ILE C CA 1
ATOM 5478 C C . ILE C 3 78 ? -1.855 -11.515 14.425 1.00 28.04 78 ILE C C 1
ATOM 5479 O O . ILE C 3 78 ? -2.717 -10.877 13.796 1.00 28.45 78 ILE C O 1
ATOM 5484 N N . ARG C 3 79 ? -1.893 -11.723 15.741 1.00 27.91 79 ARG C N 1
ATOM 5485 C CA . ARG C 3 79 ? -2.925 -11.160 16.549 1.00 27.82 79 ARG C CA 1
ATOM 5486 C C . ARG C 3 79 ? -2.354 -10.146 17.535 1.00 28.73 79 ARG C C 1
ATOM 5487 O O . ARG C 3 79 ? -1.246 -10.292 18.063 1.00 27.44 79 ARG C O 1
ATOM 5495 N N . ARG C 3 80 ? -3.139 -9.095 17.738 1.00 30.59 80 ARG C N 1
ATOM 5496 C CA . ARG C 3 80 ? -2.838 -8.046 18.683 1.00 32.47 80 ARG C CA 1
ATOM 5497 C C . ARG C 3 80 ? -3.790 -8.315 19.816 1.00 32.76 80 ARG C C 1
ATOM 5498 O O . ARG C 3 80 ? -4.993 -8.153 19.654 1.00 32.18 80 ARG C O 1
ATOM 5506 N N . ARG C 3 81 ? -3.260 -8.752 20.953 1.00 34.05 81 ARG C N 1
ATOM 5507 C CA . ARG C 3 81 ? -4.131 -9.291 22.009 1.00 35.75 81 ARG C CA 1
ATOM 5508 C C . ARG C 3 81 ? -4.792 -8.228 22.886 1.00 36.54 81 ARG C C 1
ATOM 5509 O O . ARG C 3 81 ? -4.302 -7.113 22.990 1.00 36.91 81 ARG C O 1
ATOM 5517 N N . THR C 3 82 ? -5.932 -8.570 23.478 1.00 37.40 82 THR C N 1
ATOM 5518 C CA . THR C 3 82 ? -6.638 -7.667 24.357 1.00 38.01 82 THR C CA 1
ATOM 5519 C C . THR C 3 82 ? -5.891 -7.828 25.639 1.00 38.76 82 THR C C 1
ATOM 5520 O O . THR C 3 82 ? -5.126 -8.779 25.748 1.00 39.24 82 THR C O 1
ATOM 5524 N N . GLU C 3 83 ? -6.101 -6.947 26.621 1.00 39.42 83 GLU C N 1
ATOM 5525 C CA . GLU C 3 83 ? -5.427 -7.141 27.921 1.00 40.34 83 GLU C CA 1
ATOM 5526 C C . GLU C 3 83 ? -5.929 -8.314 28.781 1.00 39.83 83 GLU C C 1
ATOM 5527 O O . GLU C 3 83 ? -5.231 -8.776 29.675 1.00 39.87 83 GLU C O 1
ATOM 5533 N N . ASP C 3 84 ? -7.132 -8.798 28.501 1.00 39.79 84 ASP C N 1
ATOM 5534 C CA . ASP C 3 84 ? -7.653 -10.014 29.138 1.00 39.58 84 ASP C CA 1
ATOM 5535 C C . ASP C 3 84 ? -6.903 -11.288 28.664 1.00 38.79 84 ASP C C 1
ATOM 5536 O O . ASP C 3 84 ? -6.434 -12.094 29.478 1.00 38.18 84 ASP C O 1
ATOM 5541 N N . GLU C 3 85 ? -6.754 -11.421 27.346 1.00 37.98 85 GLU C N 1
ATOM 5542 C CA . GLU C 3 85 ? -6.011 -12.530 26.763 1.00 37.04 85 GLU C CA 1
ATOM 5543 C C . GLU C 3 85 ? -4.592 -12.534 27.281 1.00 36.68 85 GLU C C 1
ATOM 5544 O O . GLU C 3 85 ? -4.009 -13.605 27.440 1.00 36.13 85 GLU C O 1
ATOM 5550 N N . ILE C 3 86 ? -4.022 -11.346 27.496 1.00 36.12 86 ILE C N 1
ATOM 5551 C CA . ILE C 3 86 ? -2.653 -11.262 27.999 1.00 35.85 86 ILE C CA 1
ATOM 5552 C C . ILE C 3 86 ? -2.633 -11.761 29.417 1.00 35.92 86 ILE C C 1
ATOM 5553 O O . ILE C 3 86 ? -1.743 -12.526 29.828 1.00 35.52 86 ILE C O 1
ATOM 5558 N N . GLN C 3 87 ? -3.634 -11.319 30.168 1.00 36.12 87 GLN C N 1
ATOM 5559 C CA . GLN C 3 87 ? -3.781 -11.752 31.541 1.00 36.29 87 GLN C CA 1
ATOM 5560 C C . GLN C 3 87 ? -4.108 -13.221 31.511 1.00 35.94 87 GLN C C 1
ATOM 5561 O O . GLN C 3 87 ? -3.402 -14.017 32.130 1.00 36.06 87 GLN C O 1
ATOM 5563 N N . ALA C 3 88 ? -5.160 -13.579 30.777 1.00 35.23 88 ALA C N 1
ATOM 5564 C CA . ALA C 3 88 ? -5.572 -14.970 30.707 1.00 34.96 88 ALA C CA 1
ATOM 5565 C C . ALA C 3 88 ? -4.341 -15.859 30.458 1.00 35.62 88 ALA C C 1
ATOM 5566 O O . ALA C 3 88 ? -4.081 -16.822 31.194 1.00 35.73 88 ALA C O 1
ATOM 5568 N N . GLY C 3 89 ? -3.563 -15.503 29.443 1.00 36.69 89 GLY C N 1
ATOM 5569 C CA . GLY C 3 89 ? -2.372 -16.256 29.052 1.00 38.29 89 GLY C CA 1
ATOM 5570 C C . GLY C 3 89 ? -1.282 -16.248 30.107 1.00 39.62 89 GLY C C 1
ATOM 5571 O O . GLY C 3 89 ? -0.467 -17.165 30.187 1.00 40.24 89 GLY C O 1
ATOM 5572 N N . ARG C 3 90 ? -1.258 -15.205 30.928 1.00 40.71 90 ARG C N 1
ATOM 5573 C CA . ARG C 3 90 ? -0.268 -15.110 32.002 1.00 41.13 90 ARG C CA 1
ATOM 5574 C C . ARG C 3 90 ? -0.628 -15.878 33.271 1.00 40.97 90 ARG C C 1
ATOM 5575 O O . ARG C 3 90 ? 0.258 -16.195 34.065 1.00 40.43 90 ARG C O 1
ATOM 5583 N N . GLU C 3 91 ? -1.913 -16.160 33.477 1.00 41.19 91 GLU C N 1
ATOM 5584 C CA . GLU C 3 91 ? -2.295 -16.882 34.674 1.00 42.23 91 GLU C CA 1
ATOM 5585 C C . GLU C 3 91 ? -1.628 -18.274 34.665 1.00 42.95 91 GLU C C 1
ATOM 5586 O O . GLU C 3 91 ? -0.705 -18.532 35.435 1.00 43.60 91 GLU C O 1
ATOM 5588 N N . VAL C 3 92 ? -2.061 -19.141 33.756 1.00 43.39 92 VAL C N 1
ATOM 5589 C CA . VAL C 3 92 ? -1.615 -20.542 33.672 1.00 43.19 92 VAL C CA 1
ATOM 5590 C C . VAL C 3 92 ? -0.212 -20.917 34.151 1.00 43.30 92 VAL C C 1
ATOM 5591 O O . VAL C 3 92 ? 0.775 -20.252 33.837 1.00 42.86 92 VAL C O 1
ATOM 5595 N N . ASP C 3 93 ? -0.144 -22.039 34.861 1.00 43.62 93 ASP C N 1
ATOM 5596 C CA . ASP C 3 93 ? 1.112 -22.595 35.342 1.00 44.24 93 ASP C CA 1
ATOM 5597 C C . ASP C 3 93 ? 1.734 -23.610 34.370 1.00 43.80 93 ASP C C 1
ATOM 5598 O O . ASP C 3 93 ? 1.079 -24.533 33.882 1.00 43.60 93 ASP C O 1
ATOM 5603 N N . LEU C 3 94 ? 3.014 -23.453 34.101 1.00 43.47 94 LEU C N 1
ATOM 5604 C CA . LEU C 3 94 ? 3.703 -24.400 33.252 1.00 43.68 94 LEU C CA 1
ATOM 5605 C C . LEU C 3 94 ? 3.109 -25.820 33.387 1.00 44.01 94 LEU C C 1
ATOM 5606 O O . LEU C 3 94 ? 3.268 -26.686 32.500 1.00 44.78 94 LEU C O 1
ATOM 5611 N N . GLY C 3 95 ? 2.493 -26.098 34.532 1.00 43.30 95 GLY C N 1
ATOM 5612 C CA . GLY C 3 95 ? 2.082 -27.453 34.815 1.00 41.98 95 GLY C CA 1
ATOM 5613 C C . GLY C 3 95 ? 0.781 -27.867 34.195 1.00 41.61 95 GLY C C 1
ATOM 5614 O O . GLY C 3 95 ? 0.597 -29.023 33.858 1.00 42.22 95 GLY C O 1
ATOM 5615 N N . GLN C 3 96 ? -0.155 -26.937 34.067 1.00 40.94 96 GLN C N 1
ATOM 5616 C CA . GLN C 3 96 ? -1.441 -27.301 33.495 1.00 39.74 96 GLN C CA 1
ATOM 5617 C C . GLN C 3 96 ? -1.258 -27.512 32.002 1.00 38.33 96 GLN C C 1
ATOM 5618 O O . GLN C 3 96 ? -2.236 -27.792 31.327 1.00 38.61 96 GLN C O 1
ATOM 5624 N N . LEU C 3 97 ? -0.045 -27.327 31.466 1.00 36.39 97 LEU C N 1
ATOM 5625 C CA . LEU C 3 97 ? 0.122 -27.300 29.992 1.00 34.71 97 LEU C CA 1
ATOM 5626 C C . LEU C 3 97 ? 0.536 -28.644 29.420 1.00 34.02 97 LEU C C 1
ATOM 5627 O O . LEU C 3 97 ? 1.448 -29.255 29.965 1.00 35.41 97 LEU C O 1
ATOM 5632 N N . ILE C 3 98 ? -0.076 -29.103 28.321 1.00 32.11 98 ILE C N 1
ATOM 5633 C CA . ILE C 3 98 ? 0.446 -30.274 27.593 1.00 30.03 98 ILE C CA 1
ATOM 5634 C C . ILE C 3 98 ? 1.875 -30.101 27.028 1.00 29.98 98 ILE C C 1
ATOM 5635 O O . ILE C 3 98 ? 2.727 -31.005 27.116 1.00 30.63 98 ILE C O 1
ATOM 5640 N N . ASP C 3 99 ? 2.165 -28.955 26.440 1.00 29.30 99 ASP C N 1
ATOM 5641 C CA . ASP C 3 99 ? 3.488 -28.788 25.850 1.00 28.28 99 ASP C CA 1
ATOM 5642 C C . ASP C 3 99 ? 4.238 -27.651 26.544 1.00 28.38 99 ASP C C 1
ATOM 5643 O O . ASP C 3 99 ? 3.859 -26.482 26.454 1.00 27.98 99 ASP C O 1
ATOM 5648 N N . ARG C 3 100 ? 5.279 -28.014 27.282 1.00 28.68 100 ARG C N 1
ATOM 5649 C CA . ARG C 3 100 ? 5.996 -27.055 28.117 1.00 28.83 100 ARG C CA 1
ATOM 5650 C C . ARG C 3 100 ? 7.020 -26.284 27.305 1.00 28.46 100 ARG C C 1
ATOM 5651 O O . ARG C 3 100 ? 7.595 -25.310 27.788 1.00 28.86 100 ARG C O 1
ATOM 5659 N N . SER C 3 101 ? 7.249 -26.696 26.059 1.00 27.91 101 SER C N 1
ATOM 5660 C CA . SER C 3 101 ? 8.149 -25.923 25.204 1.00 27.02 101 SER C CA 1
ATOM 5661 C C . SER C 3 101 ? 7.417 -24.668 24.675 1.00 26.67 101 SER C C 1
ATOM 5662 O O . SER C 3 101 ? 6.203 -24.700 24.409 1.00 26.16 101 SER C O 1
ATOM 5665 N N . ALA C 3 102 ? 8.130 -23.548 24.577 1.00 26.46 102 ALA C N 1
ATOM 5666 C CA . ALA C 3 102 ? 7.509 -22.335 24.053 1.00 26.31 102 ALA C CA 1
ATOM 5667 C C . ALA C 3 102 ? 7.424 -22.418 22.542 1.00 26.09 102 ALA C C 1
ATOM 5668 O O . ALA C 3 102 ? 6.808 -21.582 21.898 1.00 25.40 102 ALA C O 1
ATOM 5670 N N . GLN C 3 103 ? 8.013 -23.476 22.004 1.00 26.86 103 GLN C N 1
ATOM 5671 C CA . GLN C 3 103 ? 8.024 -23.735 20.564 1.00 27.71 103 GLN C CA 1
ATOM 5672 C C . GLN C 3 103 ? 8.386 -22.450 19.857 1.00 28.72 103 GLN C C 1
ATOM 5673 O O . GLN C 3 103 ? 7.771 -22.081 18.857 1.00 29.69 103 GLN C O 1
ATOM 5679 N N . ASN C 3 104 ? 9.398 -21.766 20.393 1.00 29.95 104 ASN C N 1
ATOM 5680 C CA . ASN C 3 104 ? 9.828 -20.463 19.874 1.00 30.47 104 ASN C CA 1
ATOM 5681 C C . ASN C 3 104 ? 11.175 -20.446 19.154 1.00 31.11 104 ASN C C 1
ATOM 5682 O O . ASN C 3 104 ? 12.199 -20.805 19.736 1.00 31.58 104 ASN C O 1
ATOM 5687 N N . SER C 3 105 ? 11.184 -20.037 17.890 1.00 32.44 105 SER C N 1
ATOM 5688 C CA . SER C 3 105 ? 12.431 -19.972 17.105 1.00 33.55 105 SER C CA 1
ATOM 5689 C C . SER C 3 105 ? 13.371 -18.856 17.536 1.00 34.91 105 SER C C 1
ATOM 5690 O O . SER C 3 105 ? 14.574 -18.952 17.316 1.00 35.12 105 SER C O 1
ATOM 5693 N N . ASN C 3 106 ? 12.809 -17.796 18.125 1.00 36.44 106 ASN C N 1
ATOM 5694 C CA . ASN C 3 106 ? 13.575 -16.645 18.607 1.00 38.11 106 ASN C CA 1
ATOM 5695 C C . ASN C 3 106 ? 13.875 -16.788 20.079 1.00 39.49 106 ASN C C 1
ATOM 5696 O O . ASN C 3 106 ? 14.045 -15.782 20.769 1.00 40.98 106 ASN C O 1
ATOM 5701 N N . LYS C 3 107 ? 13.905 -18.017 20.572 1.00 39.88 107 LYS C N 1
ATOM 5702 C CA . LYS C 3 107 ? 14.110 -18.287 21.987 1.00 40.40 107 LYS C CA 1
ATOM 5703 C C . LYS C 3 107 ? 14.169 -19.804 22.099 1.00 40.75 107 LYS C C 1
ATOM 5704 O O . LYS C 3 107 ? 13.567 -20.382 23.004 1.00 41.05 107 LYS C O 1
ATOM 5710 N N . PRO C 3 108 ? 14.924 -20.444 21.182 1.00 40.95 108 PRO C N 1
ATOM 5711 C CA . PRO C 3 108 ? 14.736 -21.838 20.828 1.00 40.88 108 PRO C CA 1
ATOM 5712 C C . PRO C 3 108 ? 14.640 -22.729 22.057 1.00 41.42 108 PRO C C 1
ATOM 5713 O O . PRO C 3 108 ? 14.123 -23.847 21.973 1.00 41.52 108 PRO C O 1
ATOM 5717 N N . ASP C 3 109 ? 15.072 -22.231 23.204 1.00 41.31 109 ASP C N 1
ATOM 5718 C CA . ASP C 3 109 ? 15.241 -23.122 24.323 1.00 41.58 109 ASP C CA 1
ATOM 5719 C C . ASP C 3 109 ? 14.340 -22.898 25.571 1.00 40.85 109 ASP C C 1
ATOM 5720 O O . ASP C 3 109 ? 14.466 -23.625 26.565 1.00 40.04 109 ASP C O 1
ATOM 5725 N N . ALA C 3 110 ? 13.423 -21.928 25.497 1.00 40.17 110 ALA C N 1
ATOM 5726 C CA . ALA C 3 110 ? 12.664 -21.446 26.666 1.00 39.86 110 ALA C CA 1
ATOM 5727 C C . ALA C 3 110 ? 11.394 -22.206 27.050 1.00 40.08 110 ALA C C 1
ATOM 5728 O O . ALA C 3 110 ? 10.867 -23.009 26.283 1.00 39.64 110 ALA C O 1
ATOM 5730 N N . PRO C 3 111 ? 10.884 -21.925 28.265 1.00 40.37 111 PRO C N 1
ATOM 5731 C CA . PRO C 3 111 ? 9.614 -22.448 28.773 1.00 40.00 111 PRO C CA 1
ATOM 5732 C C . PRO C 3 111 ? 8.381 -21.913 28.011 1.00 40.01 111 PRO C C 1
ATOM 5733 O O . PRO C 3 111 ? 8.472 -20.942 27.289 1.00 39.75 111 PRO C O 1
ATOM 5737 N N . ALA C 3 112 ? 7.228 -22.543 28.190 1.00 40.62 112 ALA C N 1
ATOM 5738 C CA . ALA C 3 112 ? 6.018 -22.139 27.484 1.00 41.08 112 ALA C CA 1
ATOM 5739 C C . ALA C 3 112 ? 5.237 -21.045 28.201 1.00 41.73 112 ALA C C 1
ATOM 5740 O O . ALA C 3 112 ? 4.012 -20.982 28.079 1.00 42.10 112 ALA C O 1
ATOM 5742 N N . THR C 3 113 ? 5.910 -20.204 28.977 1.00 42.36 113 THR C N 1
ATOM 5743 C CA . THR C 3 113 ? 5.206 -19.110 29.677 1.00 42.63 113 THR C CA 1
ATOM 5744 C C . THR C 3 113 ? 4.550 -18.211 28.643 1.00 43.19 113 THR C C 1
ATOM 5745 O O . THR C 3 113 ? 4.805 -18.364 27.447 1.00 43.47 113 THR C O 1
ATOM 5749 N N . ASP C 3 114 ? 3.714 -17.273 29.072 1.00 43.39 114 ASP C N 1
ATOM 5750 C CA . ASP C 3 114 ? 3.164 -16.364 28.090 1.00 43.55 114 ASP C CA 1
ATOM 5751 C C . ASP C 3 114 ? 4.280 -15.469 27.517 1.00 43.08 114 ASP C C 1
ATOM 5752 O O . ASP C 3 114 ? 4.319 -15.236 26.320 1.00 43.06 114 ASP C O 1
ATOM 5757 N N . GLU C 3 115 ? 5.200 -14.992 28.356 1.00 42.56 115 GLU C N 1
ATOM 5758 C CA . GLU C 3 115 ? 6.149 -13.957 27.913 1.00 41.98 115 GLU C CA 1
ATOM 5759 C C . GLU C 3 115 ? 7.142 -14.531 26.939 1.00 40.50 115 GLU C C 1
ATOM 5760 O O . GLU C 3 115 ? 7.763 -13.829 26.186 1.00 39.97 115 GLU C O 1
ATOM 5766 N N . ASN C 3 116 ? 7.297 -15.833 26.952 1.00 40.13 116 ASN C N 1
ATOM 5767 C CA . ASN C 3 116 ? 8.200 -16.447 25.990 1.00 39.73 116 ASN C CA 1
ATOM 5768 C C . ASN C 3 116 ? 7.569 -16.631 24.622 1.00 39.07 116 ASN C C 1
ATOM 5769 O O . ASN C 3 116 ? 8.254 -16.995 23.673 1.00 39.65 116 ASN C O 1
ATOM 5774 N N . ARG C 3 117 ? 6.273 -16.349 24.523 1.00 37.76 117 ARG C N 1
ATOM 5775 C CA . ARG C 3 117 ? 5.499 -16.658 23.338 1.00 36.45 117 ARG C CA 1
ATOM 5776 C C . ARG C 3 117 ? 5.297 -15.516 22.339 1.00 36.68 117 ARG C C 1
ATOM 5777 O O . ARG C 3 117 ? 5.420 -15.726 21.144 1.00 36.58 117 ARG C O 1
ATOM 5785 N N . THR C 3 118 ? 5.001 -14.311 22.827 1.00 37.19 118 THR C N 1
ATOM 5786 C CA . THR C 3 118 ? 4.883 -13.102 21.985 1.00 37.91 118 THR C CA 1
ATOM 5787 C C . THR C 3 118 ? 6.180 -12.469 21.518 1.00 38.45 118 THR C C 1
ATOM 5788 O O . THR C 3 118 ? 7.272 -12.777 21.992 1.00 38.43 118 THR C O 1
ATOM 5792 N N . MET C 3 119 ? 6.047 -11.531 20.600 1.00 39.52 119 MET C N 1
ATOM 5793 C CA . MET C 3 119 ? 7.224 -10.848 20.136 1.00 41.04 119 MET C CA 1
ATOM 5794 C C . MET C 3 119 ? 7.673 -9.759 21.120 1.00 41.29 119 MET C C 1
ATOM 5795 O O . MET C 3 119 ? 8.868 -9.600 21.321 1.00 41.52 119 MET C O 1
ATOM 5800 N N . ASP C 3 120 ? 6.724 -9.054 21.748 1.00 41.64 120 ASP C N 1
ATOM 5801 C CA . ASP C 3 120 ? 6.999 -7.900 22.650 1.00 42.31 120 ASP C CA 1
ATOM 5802 C C . ASP C 3 120 ? 6.950 -8.165 24.174 1.00 42.25 120 ASP C C 1
ATOM 5803 O O . ASP C 3 120 ? 6.279 -9.085 24.622 1.00 42.68 120 ASP C O 1
ATOM 5808 N N . GLU C 3 121 ? 7.622 -7.335 24.976 1.00 42.10 121 GLU C N 1
ATOM 5809 C CA . GLU C 3 121 ? 7.542 -7.493 26.433 1.00 41.50 121 GLU C CA 1
ATOM 5810 C C . GLU C 3 121 ? 6.103 -7.322 26.958 1.00 41.12 121 GLU C C 1
ATOM 5811 O O . GLU C 3 121 ? 5.704 -8.021 27.875 1.00 41.28 121 GLU C O 1
ATOM 5813 N N . ALA C 3 122 ? 5.323 -6.416 26.360 1.00 40.89 122 ALA C N 1
ATOM 5814 C CA . ALA C 3 122 ? 3.904 -6.160 26.765 1.00 40.32 122 ALA C CA 1
ATOM 5815 C C . ALA C 3 122 ? 2.902 -7.309 26.514 1.00 40.05 122 ALA C C 1
ATOM 5816 O O . ALA C 3 122 ? 1.749 -7.244 26.948 1.00 40.01 122 ALA C O 1
ATOM 5818 N N . GLY C 3 123 ? 3.324 -8.342 25.789 1.00 39.42 123 GLY C N 1
ATOM 5819 C CA . GLY C 3 123 ? 2.440 -9.463 25.520 1.00 38.83 123 GLY C CA 1
ATOM 5820 C C . GLY C 3 123 ? 1.333 -9.173 24.521 1.00 38.46 123 GLY C C 1
ATOM 5821 O O . GLY C 3 123 ? 0.391 -9.951 24.404 1.00 38.33 123 GLY C O 1
ATOM 5822 N N . GLU C 3 124 ? 1.467 -8.082 23.768 1.00 37.93 124 GLU C N 1
ATOM 5823 C CA . GLU C 3 124 ? 0.402 -7.618 22.874 1.00 37.77 124 GLU C CA 1
ATOM 5824 C C . GLU C 3 124 ? 0.398 -8.327 21.506 1.00 36.98 124 GLU C C 1
ATOM 5825 O O . GLU C 3 124 ? -0.658 -8.551 20.904 1.00 37.19 124 GLU C O 1
ATOM 5831 N N . TRP C 3 125 ? 1.586 -8.674 21.024 1.00 36.02 125 TRP C N 1
ATOM 5832 C CA . TRP C 3 125 ? 1.769 -9.212 19.672 1.00 35.20 125 TRP C CA 1
ATOM 5833 C C . TRP C 3 125 ? 2.104 -10.717 19.668 1.00 34.03 125 TRP C C 1
ATOM 5834 O O . TRP C 3 125 ? 3.268 -11.122 19.850 1.00 33.85 125 TRP C O 1
ATOM 5845 N N . LEU C 3 126 ? 1.063 -11.523 19.462 1.00 32.12 126 LEU C N 1
ATOM 5846 C CA . LEU C 3 126 ? 1.188 -12.967 19.348 1.00 30.13 126 LEU C CA 1
ATOM 5847 C C . LEU C 3 126 ? 1.265 -13.319 17.870 1.00 28.38 126 LEU C C 1
ATOM 5848 O O . LEU C 3 126 ? 0.277 -13.219 17.145 1.00 27.54 126 LEU C O 1
ATOM 5853 N N . VAL C 3 127 ? 2.460 -13.710 17.450 1.00 26.71 127 VAL C N 1
ATOM 5854 C CA . VAL C 3 127 ? 2.729 -14.141 16.092 1.00 25.64 127 VAL C CA 1
ATOM 5855 C C . VAL C 3 127 ? 2.960 -15.685 16.029 1.00 25.24 127 VAL C C 1
ATOM 5856 O O . VAL C 3 127 ? 3.820 -16.244 16.730 1.00 25.85 127 VAL C O 1
ATOM 5860 N N . MET C 3 128 ? 2.194 -16.384 15.205 1.00 23.92 128 MET C N 1
ATOM 5861 C CA . MET C 3 128 ? 2.337 -17.843 15.123 1.00 22.48 128 MET C CA 1
ATOM 5862 C C . MET C 3 128 ? 2.130 -18.368 13.704 1.00 21.44 128 MET C C 1
ATOM 5863 O O . MET C 3 128 ? 1.349 -17.809 12.928 1.00 21.15 128 MET C O 1
ATOM 5868 N N . ILE C 3 129 ? 2.835 -19.444 13.360 1.00 20.11 129 ILE C N 1
ATOM 5869 C CA . ILE C 3 129 ? 2.531 -20.169 12.149 1.00 18.39 129 ILE C CA 1
ATOM 5870 C C . ILE C 3 129 ? 1.174 -20.786 12.420 1.00 17.62 129 ILE C C 1
ATOM 5871 O O . ILE C 3 129 ? 1.035 -21.495 13.387 1.00 17.56 129 ILE C O 1
ATOM 5876 N N . GLY C 3 130 ? 0.170 -20.521 11.596 1.00 16.94 130 GLY C N 1
ATOM 5877 C CA . GLY C 3 130 ? -1.201 -20.876 11.958 1.00 15.88 130 GLY C CA 1
ATOM 5878 C C . GLY C 3 130 ? -1.652 -22.210 11.421 1.00 15.76 130 GLY C C 1
ATOM 5879 O O . GLY C 3 130 ? -2.473 -22.292 10.532 1.00 15.32 130 GLY C O 1
ATOM 5880 N N . VAL C 3 131 ? -1.132 -23.273 11.998 1.00 16.24 131 VAL C N 1
ATOM 5881 C CA . VAL C 3 131 ? -1.306 -24.596 11.445 1.00 16.55 131 VAL C CA 1
ATOM 5882 C C . VAL C 3 131 ? -1.341 -25.547 12.612 1.00 16.06 131 VAL C C 1
ATOM 5883 O O . VAL C 3 131 ? -0.427 -25.573 13.415 1.00 15.37 131 VAL C O 1
ATOM 5887 N N . CYS C 3 132 ? -2.413 -26.311 12.722 1.00 15.81 132 CYS C N 1
ATOM 5888 C CA . CYS C 3 132 ? -2.626 -27.004 13.954 1.00 15.53 132 CYS C CA 1
ATOM 5889 C C . CYS C 3 132 ? -1.474 -27.971 13.994 1.00 15.64 132 CYS C C 1
ATOM 5890 O O . CYS C 3 132 ? -1.188 -28.584 12.979 1.00 17.01 132 CYS C O 1
ATOM 5893 N N . THR C 3 133 ? -0.782 -28.099 15.127 1.00 15.06 133 THR C N 1
ATOM 5894 C CA . THR C 3 133 ? 0.421 -28.918 15.161 1.00 13.67 133 THR C CA 1
ATOM 5895 C C . THR C 3 133 ? -0.004 -30.374 15.069 1.00 13.52 133 THR C C 1
ATOM 5896 O O . THR C 3 133 ? 0.829 -31.274 15.160 1.00 13.42 133 THR C O 1
ATOM 5900 N N . HIS C 3 134 ? -1.296 -30.636 14.873 1.00 12.59 134 HIS C N 1
ATOM 5901 C CA . HIS C 3 134 ? -1.718 -32.022 14.847 1.00 12.23 134 HIS C CA 1
ATOM 5902 C C . HIS C 3 134 ? -1.460 -32.640 13.483 1.00 12.30 134 HIS C C 1
ATOM 5903 O O . HIS C 3 134 ? -0.635 -33.537 13.341 1.00 12.47 134 HIS C O 1
ATOM 5910 N N . LEU C 3 135 ? -2.177 -32.161 12.481 1.00 11.95 135 LEU C N 1
ATOM 5911 C CA . LEU C 3 135 ? -2.098 -32.708 11.151 1.00 11.65 135 LEU C CA 1
ATOM 5912 C C . LEU C 3 135 ? -2.378 -31.573 10.153 1.00 12.08 135 LEU C C 1
ATOM 5913 O O . LEU C 3 135 ? -2.866 -31.826 9.031 1.00 11.91 135 LEU C O 1
ATOM 5918 N N . GLY C 3 136 ? -2.125 -30.328 10.576 1.00 12.18 136 GLY C N 1
ATOM 5919 C CA . GLY C 3 136 ? -2.153 -29.179 9.664 1.00 13.54 136 GLY C CA 1
ATOM 5920 C C . GLY C 3 136 ? -3.402 -28.363 9.292 1.00 15.04 136 GLY C C 1
ATOM 5921 O O . GLY C 3 136 ? -3.288 -27.368 8.592 1.00 15.76 136 GLY C O 1
ATOM 5922 N N . CYS C 3 137 ? -4.604 -28.689 9.753 1.00 15.91 137 CYS C N 1
ATOM 5923 C CA . CYS C 3 137 ? -5.669 -27.701 9.560 1.00 16.60 137 CYS C CA 1
ATOM 5924 C C . CYS C 3 137 ? -5.388 -26.341 10.174 1.00 16.96 137 CYS C C 1
ATOM 5925 O O . CYS C 3 137 ? -4.628 -26.241 11.158 1.00 18.02 137 CYS C O 1
ATOM 5928 N N . VAL C 3 138 ? -6.006 -25.299 9.619 1.00 16.76 138 VAL C N 1
ATOM 5929 C CA . VAL C 3 138 ? -5.828 -23.943 10.170 1.00 17.32 138 VAL C CA 1
ATOM 5930 C C . VAL C 3 138 ? -6.738 -23.712 11.372 1.00 18.28 138 VAL C C 1
ATOM 5931 O O . VAL C 3 138 ? -7.940 -23.658 11.199 1.00 18.84 138 VAL C O 1
ATOM 5935 N N . PRO C 3 139 ? -6.187 -23.605 12.600 1.00 19.32 139 PRO C N 1
ATOM 5936 C CA . PRO C 3 139 ? -7.211 -23.423 13.620 1.00 19.58 139 PRO C CA 1
ATOM 5937 C C . PRO C 3 139 ? -7.887 -22.052 13.520 1.00 20.53 139 PRO C C 1
ATOM 5938 O O . PRO C 3 139 ? -7.237 -21.037 13.345 1.00 19.79 139 PRO C O 1
ATOM 5942 N N . ILE C 3 140 ? -9.208 -22.081 13.572 1.00 22.26 140 ILE C N 1
ATOM 5943 C CA . ILE C 3 140 ? -10.064 -20.945 13.833 1.00 25.05 140 ILE C CA 1
ATOM 5944 C C . ILE C 3 140 ? -9.757 -20.190 15.171 1.00 26.31 140 ILE C C 1
ATOM 5945 O O . ILE C 3 140 ? -9.427 -20.819 16.194 1.00 27.12 140 ILE C O 1
ATOM 5950 N N . GLY C 3 141 ? -9.849 -18.857 15.146 1.00 26.88 141 GLY C N 1
ATOM 5951 C CA . GLY C 3 141 ? -9.619 -18.030 16.314 1.00 27.96 141 GLY C CA 1
ATOM 5952 C C . GLY C 3 141 ? -10.850 -17.177 16.657 1.00 29.82 141 GLY C C 1
ATOM 5953 O O . GLY C 3 141 ? -12.012 -17.665 16.639 1.00 30.04 141 GLY C O 1
ATOM 5954 N N . ASP C 3 142 ? -10.599 -15.891 16.937 1.00 30.41 142 ASP C N 1
ATOM 5955 C CA . ASP C 3 142 ? -11.579 -15.006 17.558 1.00 31.03 142 ASP C CA 1
ATOM 5956 C C . ASP C 3 142 ? -12.117 -15.650 18.837 1.00 30.78 142 ASP C C 1
ATOM 5957 O O . ASP C 3 142 ? -13.332 -15.691 19.068 1.00 30.67 142 ASP C O 1
ATOM 5962 N N . GLY C 3 143 ? -11.207 -16.167 19.654 1.00 30.25 143 GLY C N 1
ATOM 5963 C CA . GLY C 3 143 ? -11.582 -16.751 20.928 1.00 30.02 143 GLY C CA 1
ATOM 5964 C C . GLY C 3 143 ? -12.280 -18.102 20.851 1.00 30.40 143 GLY C C 1
ATOM 5965 O O . GLY C 3 143 ? -12.713 -18.640 21.888 1.00 30.65 143 GLY C O 1
ATOM 5966 N N . ALA C 3 144 ? -12.385 -18.676 19.647 1.00 30.00 144 ALA C N 1
ATOM 5967 C CA . ALA C 3 144 ? -13.048 -19.985 19.491 1.00 29.32 144 ALA C CA 1
ATOM 5968 C C . ALA C 3 144 ? -12.416 -21.095 20.356 1.00 29.20 144 ALA C C 1
ATOM 5969 O O . ALA C 3 144 ? -11.244 -21.015 20.745 1.00 29.24 144 ALA C O 1
ATOM 5971 N N . GLY C 3 145 ? -13.202 -22.115 20.690 1.00 29.39 145 GLY C N 1
ATOM 5972 C CA . GLY C 3 145 ? -12.728 -23.200 21.565 1.00 29.73 145 GLY C CA 1
ATOM 5973 C C . GLY C 3 145 ? -12.871 -22.969 23.061 1.00 30.38 145 GLY C C 1
ATOM 5974 O O . GLY C 3 145 ? -13.076 -21.843 23.540 1.00 31.21 145 GLY C O 1
ATOM 5975 N N . ASP C 3 146 ? -12.736 -24.049 23.813 1.00 30.72 146 ASP C N 1
ATOM 5976 C CA . ASP C 3 146 ? -12.907 -24.036 25.261 1.00 30.29 146 ASP C CA 1
ATOM 5977 C C . ASP C 3 146 ? -11.954 -23.126 26.014 1.00 30.39 146 ASP C C 1
ATOM 5978 O O . ASP C 3 146 ? -12.144 -22.951 27.218 1.00 31.66 146 ASP C O 1
ATOM 5983 N N . PHE C 3 147 ? -10.908 -22.594 25.381 1.00 29.62 147 PHE C N 1
ATOM 5984 C CA . PHE C 3 147 ? -9.954 -21.762 26.136 1.00 28.67 147 PHE C CA 1
ATOM 5985 C C . PHE C 3 147 ? -9.841 -20.394 25.534 1.00 28.85 147 PHE C C 1
ATOM 5986 O O . PHE C 3 147 ? -8.876 -19.676 25.778 1.00 28.75 147 PHE C O 1
ATOM 5994 N N . GLY C 3 148 ? -10.840 -20.031 24.738 1.00 28.71 148 GLY C N 1
ATOM 5995 C CA . GLY C 3 148 ? -10.896 -18.699 24.174 1.00 28.55 148 GLY C CA 1
ATOM 5996 C C . GLY C 3 148 ? -9.683 -18.264 23.375 1.00 28.49 148 GLY C C 1
ATOM 5997 O O . GLY C 3 148 ? -9.496 -17.076 23.137 1.00 29.44 148 GLY C O 1
ATOM 5998 N N . GLY C 3 149 ? -8.842 -19.211 22.969 1.00 28.13 149 GLY C N 1
ATOM 5999 C CA . GLY C 3 149 ? -7.793 -18.939 21.988 1.00 26.31 149 GLY C CA 1
ATOM 6000 C C . GLY C 3 149 ? -8.291 -19.352 20.606 1.00 25.51 149 GLY C C 1
ATOM 6001 O O . GLY C 3 149 ? -9.079 -18.647 19.976 1.00 25.41 149 GLY C O 1
ATOM 6002 N N . TRP C 3 150 ? -7.846 -20.533 20.169 1.00 24.27 150 TRP C N 1
ATOM 6003 C CA . TRP C 3 150 ? -8.189 -21.109 18.889 1.00 22.46 150 TRP C CA 1
ATOM 6004 C C . TRP C 3 150 ? -8.756 -22.519 19.031 1.00 21.83 150 TRP C C 1
ATOM 6005 O O . TRP C 3 150 ? -8.374 -23.282 19.946 1.00 20.68 150 TRP C O 1
ATOM 6016 N N . PHE C 3 151 ? -9.618 -22.865 18.076 1.00 20.67 151 PHE C N 1
ATOM 6017 C CA . PHE C 3 151 ? -10.146 -24.213 17.942 1.00 20.39 151 PHE C CA 1
ATOM 6018 C C . PHE C 3 151 ? -9.850 -24.780 16.528 1.00 19.72 151 PHE C C 1
ATOM 6019 O O . PHE C 3 151 ? -10.050 -24.098 15.532 1.00 19.56 151 PHE C O 1
ATOM 6027 N N . CYS C 3 152 ? -9.365 -26.017 16.440 1.00 19.51 152 CYS C N 1
ATOM 6028 C CA . CYS C 3 152 ? -9.013 -26.597 15.145 1.00 19.23 152 CYS C CA 1
ATOM 6029 C C . CYS C 3 152 ? -10.071 -27.579 14.798 1.00 19.76 152 CYS C C 1
ATOM 6030 O O . CYS C 3 152 ? -10.213 -28.601 15.456 1.00 20.51 152 CYS C O 1
ATOM 6033 N N . PRO C 3 153 ? -10.846 -27.267 13.773 1.00 20.26 153 PRO C N 1
ATOM 6034 C CA . PRO C 3 153 ? -12.019 -28.064 13.470 1.00 20.59 153 PRO C CA 1
ATOM 6035 C C . PRO C 3 153 ? -11.711 -29.462 12.953 1.00 21.13 153 PRO C C 1
ATOM 6036 O O . PRO C 3 153 ? -12.649 -30.210 12.711 1.00 22.76 153 PRO C O 1
ATOM 6040 N N . CYS C 3 154 ? -10.457 -29.839 12.766 1.00 20.23 154 CYS C N 1
ATOM 6041 C CA . CYS C 3 154 ? -10.208 -31.127 12.124 1.00 20.37 154 CYS C CA 1
ATOM 6042 C C . CYS C 3 154 ? -10.201 -32.328 13.075 1.00 20.13 154 CYS C C 1
ATOM 6043 O O . CYS C 3 154 ? -10.719 -33.403 12.758 1.00 19.42 154 CYS C O 1
ATOM 6046 N N . HIS C 3 155 ? -9.605 -32.185 14.235 1.00 20.75 155 HIS C N 1
ATOM 6047 C CA . HIS C 3 155 ? -9.801 -33.261 15.209 1.00 21.85 155 HIS C CA 1
ATOM 6048 C C . HIS C 3 155 ? -10.116 -32.783 16.635 1.00 22.24 155 HIS C C 1
ATOM 6049 O O . HIS C 3 155 ? -10.034 -33.550 17.605 1.00 22.72 155 HIS C O 1
ATOM 6056 N N . GLY C 3 156 ? -10.478 -31.503 16.729 1.00 22.05 156 GLY C N 1
ATOM 6057 C CA . GLY C 3 156 ? -10.972 -30.931 17.948 1.00 21.93 156 GLY C CA 1
ATOM 6058 C C . GLY C 3 156 ? -9.903 -30.506 18.906 1.00 22.41 156 GLY C C 1
ATOM 6059 O O . GLY C 3 156 ? -10.090 -30.647 20.074 1.00 24.57 156 GLY C O 1
ATOM 6060 N N . SER C 3 157 ? -8.785 -29.969 18.434 1.00 22.69 157 SER C N 1
ATOM 6061 C CA . SER C 3 157 ? -7.768 -29.357 19.310 1.00 21.92 157 SER C CA 1
ATOM 6062 C C . SER C 3 157 ? -8.167 -27.932 19.763 1.00 22.76 157 SER C C 1
ATOM 6063 O O . SER C 3 157 ? -8.662 -27.130 18.949 1.00 22.04 157 SER C O 1
ATOM 6066 N N . HIS C 3 158 ? -7.924 -27.630 21.051 1.00 23.39 158 HIS C N 1
ATOM 6067 C CA . HIS C 3 158 ? -8.178 -26.307 21.617 1.00 23.95 158 HIS C CA 1
ATOM 6068 C C . HIS C 3 158 ? -6.883 -25.675 22.100 1.00 24.68 158 HIS C C 1
ATOM 6069 O O . HIS C 3 158 ? -6.109 -26.295 22.847 1.00 24.89 158 HIS C O 1
ATOM 6076 N N . TYR C 3 159 ? -6.636 -24.440 21.670 1.00 25.37 159 TYR C N 1
ATOM 6077 C CA . TYR C 3 159 ? -5.451 -23.742 22.112 1.00 25.89 159 TYR C CA 1
ATOM 6078 C C . TYR C 3 159 ? -5.905 -22.540 22.870 1.00 26.31 159 TYR C C 1
ATOM 6079 O O . TYR C 3 159 ? -6.971 -21.973 22.598 1.00 26.03 159 TYR C O 1
ATOM 6088 N N . ASP C 3 160 ? -5.077 -22.141 23.819 1.00 27.18 160 ASP C N 1
ATOM 6089 C CA . ASP C 3 160 ? -5.453 -21.092 24.740 1.00 28.19 160 ASP C CA 1
ATOM 6090 C C . ASP C 3 160 ? -5.011 -19.759 24.174 1.00 29.02 160 ASP C C 1
ATOM 6091 O O . ASP C 3 160 ? -4.783 -19.600 22.965 1.00 29.68 160 ASP C O 1
ATOM 6096 N N . THR C 3 161 ? -4.880 -18.795 25.068 1.00 29.84 161 THR C N 1
ATOM 6097 C CA . THR C 3 161 ? -4.802 -17.408 24.667 1.00 29.91 161 THR C CA 1
ATOM 6098 C C . THR C 3 161 ? -3.420 -17.092 24.173 1.00 29.03 161 THR C C 1
ATOM 6099 O O . THR C 3 161 ? -3.232 -16.125 23.436 1.00 29.37 161 THR C O 1
ATOM 6103 N N . SER C 3 162 ? -2.456 -17.916 24.577 1.00 28.60 162 SER C N 1
ATOM 6104 C CA . SER C 3 162 ? -1.065 -17.791 24.125 1.00 28.73 162 SER C CA 1
ATOM 6105 C C . SER C 3 162 ? -0.777 -18.796 23.002 1.00 28.17 162 SER C C 1
ATOM 6106 O O . SER C 3 162 ? 0.398 -19.063 22.651 1.00 28.50 162 SER C O 1
ATOM 6109 N N . GLY C 3 163 ? -1.849 -19.357 22.449 1.00 26.87 163 GLY C N 1
ATOM 6110 C CA . GLY C 3 163 ? -1.731 -20.331 21.380 1.00 25.81 163 GLY C CA 1
ATOM 6111 C C . GLY C 3 163 ? -1.075 -21.628 21.822 1.00 25.02 163 GLY C C 1
ATOM 6112 O O . GLY C 3 163 ? -0.581 -22.380 20.977 1.00 25.40 163 GLY C O 1
ATOM 6113 N N . ARG C 3 164 ? -1.082 -21.886 23.135 1.00 23.50 164 ARG C N 1
ATOM 6114 C CA . ARG C 3 164 ? -0.560 -23.115 23.710 1.00 22.37 164 ARG C CA 1
ATOM 6115 C C . ARG C 3 164 ? -1.617 -24.200 23.660 1.00 21.76 164 ARG C C 1
ATOM 6116 O O . ARG C 3 164 ? -2.793 -23.912 23.841 1.00 21.36 164 ARG C O 1
ATOM 6124 N N . ILE C 3 165 ? -1.202 -25.448 23.417 1.00 21.07 165 ILE C N 1
ATOM 6125 C CA . ILE C 3 165 ? -2.158 -26.561 23.217 1.00 20.33 165 ILE C CA 1
ATOM 6126 C C . ILE C 3 165 ? -2.714 -27.132 24.536 1.00 20.58 165 ILE C C 1
ATOM 6127 O O . ILE C 3 165 ? -1.951 -27.601 25.379 1.00 20.28 165 ILE C O 1
ATOM 6132 N N . ARG C 3 166 ? -4.040 -27.109 24.683 1.00 20.70 166 ARG C N 1
ATOM 6133 C CA . ARG C 3 166 ? -4.717 -27.444 25.949 1.00 21.64 166 ARG C CA 1
ATOM 6134 C C . ARG C 3 166 ? -5.520 -28.743 25.912 1.00 22.12 166 ARG C C 1
ATOM 6135 O O . ARG C 3 166 ? -5.539 -29.498 26.871 1.00 21.64 166 ARG C O 1
ATOM 6143 N N . ARG C 3 167 ? -6.203 -29.001 24.810 1.00 22.70 167 ARG C N 1
ATOM 6144 C CA . ARG C 3 167 ? -7.006 -30.194 24.750 1.00 22.99 167 ARG C CA 1
ATOM 6145 C C . ARG C 3 167 ? -6.987 -30.745 23.325 1.00 22.83 167 ARG C C 1
ATOM 6146 O O . ARG C 3 167 ? -6.906 -29.983 22.347 1.00 22.61 167 ARG C O 1
ATOM 6154 N N . GLY C 3 168 ? -7.008 -32.068 23.207 1.00 22.71 168 GLY C N 1
ATOM 6155 C CA . GLY C 3 168 ? -7.089 -32.715 21.888 1.00 22.31 168 GLY C CA 1
ATOM 6156 C C . GLY C 3 168 ? -5.857 -33.501 21.477 1.00 22.42 168 GLY C C 1
ATOM 6157 O O . GLY C 3 168 ? -4.972 -33.771 22.312 1.00 23.07 168 GLY C O 1
ATOM 6158 N N . PRO C 3 169 ? -5.760 -33.848 20.169 1.00 22.21 169 PRO C N 1
ATOM 6159 C CA . PRO C 3 169 ? -4.685 -34.710 19.610 1.00 21.05 169 PRO C CA 1
ATOM 6160 C C . PRO C 3 169 ? -3.352 -33.978 19.361 1.00 20.35 169 PRO C C 1
ATOM 6161 O O . PRO C 3 169 ? -2.298 -34.596 19.377 1.00 19.26 169 PRO C O 1
ATOM 6165 N N . ALA C 3 170 ? -3.401 -32.664 19.128 1.00 20.25 170 ALA C N 1
ATOM 6166 C CA . ALA C 3 170 ? -2.208 -31.916 18.712 1.00 19.58 170 ALA C CA 1
ATOM 6167 C C . ALA C 3 170 ? -1.086 -32.018 19.740 1.00 19.88 170 ALA C C 1
ATOM 6168 O O . ALA C 3 170 ? -1.302 -31.774 20.907 1.00 20.11 170 ALA C O 1
ATOM 6170 N N . PRO C 3 171 ? 0.140 -32.360 19.321 1.00 20.66 171 PRO C N 1
ATOM 6171 C CA . PRO C 3 171 ? 1.122 -32.467 20.393 1.00 20.66 171 PRO C CA 1
ATOM 6172 C C . PRO C 3 171 ? 1.792 -31.156 20.759 1.00 20.79 171 PRO C C 1
ATOM 6173 O O . PRO C 3 171 ? 2.482 -31.106 21.740 1.00 21.27 171 PRO C O 1
ATOM 6177 N N . GLN C 3 172 ? 1.649 -30.097 19.980 1.00 21.27 172 GLN C N 1
ATOM 6178 C CA . GLN C 3 172 ? 2.429 -28.912 20.320 1.00 21.51 172 GLN C CA 1
ATOM 6179 C C . GLN C 3 172 ? 1.719 -27.569 20.224 1.00 22.07 172 GLN C C 1
ATOM 6180 O O . GLN C 3 172 ? 0.717 -27.404 19.513 1.00 22.05 172 GLN C O 1
ATOM 6186 N N . ASN C 3 173 ? 2.271 -26.601 20.948 1.00 22.13 173 ASN C N 1
ATOM 6187 C CA . ASN C 3 173 ? 1.785 -25.239 20.897 1.00 22.53 173 ASN C CA 1
ATOM 6188 C C . ASN C 3 173 ? 1.990 -24.715 19.478 1.00 23.50 173 ASN C C 1
ATOM 6189 O O . ASN C 3 173 ? 3.020 -25.023 18.854 1.00 24.23 173 ASN C O 1
ATOM 6194 N N . LEU C 3 174 ? 1.038 -23.951 18.935 1.00 23.47 174 LEU C N 1
ATOM 6195 C CA . LEU C 3 174 ? 1.274 -23.386 17.619 1.00 23.46 174 LEU C CA 1
ATOM 6196 C C . LEU C 3 174 ? 2.697 -22.820 17.599 1.00 23.73 174 LEU C C 1
ATOM 6197 O O . LEU C 3 174 ? 3.134 -22.252 18.569 1.00 24.02 174 LEU C O 1
ATOM 6202 N N . HIS C 3 175 ? 3.474 -23.044 16.550 1.00 24.82 175 HIS C N 1
ATOM 6203 C CA . HIS C 3 175 ? 4.875 -22.622 16.625 1.00 25.60 175 HIS C CA 1
ATOM 6204 C C . HIS C 3 175 ? 5.034 -21.111 16.577 1.00 26.26 175 HIS C C 1
ATOM 6205 O O . HIS C 3 175 ? 4.159 -20.372 16.072 1.00 25.91 175 HIS C O 1
ATOM 6212 N N . ILE C 3 176 ? 6.165 -20.646 17.103 1.00 26.96 176 ILE C N 1
ATOM 6213 C CA . ILE C 3 176 ? 6.536 -19.259 16.887 1.00 28.03 176 ILE C CA 1
ATOM 6214 C C . ILE C 3 176 ? 7.701 -19.130 15.900 1.00 28.68 176 ILE C C 1
ATOM 6215 O O . ILE C 3 176 ? 8.795 -19.641 16.128 1.00 29.24 176 ILE C O 1
ATOM 6220 N N . PRO C 3 177 ? 7.437 -18.487 14.760 1.00 29.50 177 PRO C N 1
ATOM 6221 C CA . PRO C 3 177 ? 8.379 -18.297 13.640 1.00 30.10 177 PRO C CA 1
ATOM 6222 C C . PRO C 3 177 ? 9.558 -17.391 13.952 1.00 30.30 177 PRO C C 1
ATOM 6223 O O . PRO C 3 177 ? 9.527 -16.634 14.921 1.00 30.33 177 PRO C O 1
ATOM 6227 N N . VAL C 3 178 ? 10.580 -17.453 13.113 1.00 30.77 178 VAL C N 1
ATOM 6228 C CA . VAL C 3 178 ? 11.578 -16.387 13.111 1.00 31.29 178 VAL C CA 1
ATOM 6229 C C . VAL C 3 178 ? 10.912 -15.061 12.695 1.00 31.72 178 VAL C C 1
ATOM 6230 O O . VAL C 3 178 ? 10.312 -14.949 11.616 1.00 30.37 178 VAL C O 1
ATOM 6234 N N . ALA C 3 179 ? 11.017 -14.058 13.559 1.00 32.74 179 ALA C N 1
ATOM 6235 C CA . ALA C 3 179 ? 10.321 -12.813 13.314 1.00 34.30 179 ALA C CA 1
ATOM 6236 C C . ALA C 3 179 ? 10.792 -11.718 14.237 1.00 35.73 179 ALA C C 1
ATOM 6237 O O . ALA C 3 179 ? 11.296 -11.985 15.325 1.00 35.79 179 ALA C O 1
ATOM 6239 N N . GLU C 3 180 ? 10.625 -10.475 13.786 1.00 37.68 180 GLU C N 1
ATOM 6240 C CA . GLU C 3 180 ? 10.813 -9.309 14.658 1.00 39.27 180 GLU C CA 1
ATOM 6241 C C . GLU C 3 180 ? 10.241 -8.075 14.008 1.00 39.62 180 GLU C C 1
ATOM 6242 O O . GLU C 3 180 ? 9.849 -8.112 12.838 1.00 39.59 180 GLU C O 1
ATOM 6248 N N . PHE C 3 181 ? 10.170 -7.008 14.799 1.00 40.68 181 PHE C N 1
ATOM 6249 C CA . PHE C 3 181 ? 9.716 -5.699 14.344 1.00 42.01 181 PHE C CA 1
ATOM 6250 C C . PHE C 3 181 ? 10.890 -4.917 13.770 1.00 42.63 181 PHE C C 1
ATOM 6251 O O . PHE C 3 181 ? 11.929 -4.795 14.412 1.00 42.44 181 PHE C O 1
ATOM 6259 N N . LEU C 3 182 ? 10.722 -4.399 12.561 1.00 43.77 182 LEU C N 1
ATOM 6260 C CA . LEU C 3 182 ? 11.633 -3.394 12.039 1.00 45.12 182 LEU C CA 1
ATOM 6261 C C . LEU C 3 182 ? 11.180 -2.016 12.572 1.00 45.86 182 LEU C C 1
ATOM 6262 O O . LEU C 3 182 ? 11.494 -1.638 13.712 1.00 46.03 182 LEU C O 1
ATOM 6267 N N . ASP C 3 183 ? 10.434 -1.270 11.762 1.00 46.45 183 ASP C N 1
ATOM 6268 C CA . ASP C 3 183 ? 9.731 -0.095 12.274 1.00 47.12 183 ASP C CA 1
ATOM 6269 C C . ASP C 3 183 ? 8.626 -0.503 13.286 1.00 47.41 183 ASP C C 1
ATOM 6270 O O . ASP C 3 183 ? 8.411 -1.694 13.569 1.00 47.68 183 ASP C O 1
ATOM 6275 N N . ASP C 3 184 ? 7.940 0.485 13.851 1.00 47.50 184 ASP C N 1
ATOM 6276 C CA . ASP C 3 184 ? 6.799 0.194 14.694 1.00 46.99 184 ASP C CA 1
ATOM 6277 C C . ASP C 3 184 ? 5.857 -0.738 13.915 1.00 46.76 184 ASP C C 1
ATOM 6278 O O . ASP C 3 184 ? 5.586 -1.840 14.342 1.00 46.85 184 ASP C O 1
ATOM 6280 N N . THR C 3 185 ? 5.422 -0.296 12.737 1.00 46.47 185 THR C N 1
ATOM 6281 C CA . THR C 3 185 ? 4.354 -0.932 11.941 1.00 45.78 185 THR C CA 1
ATOM 6282 C C . THR C 3 185 ? 4.703 -2.182 11.099 1.00 45.52 185 THR C C 1
ATOM 6283 O O . THR C 3 185 ? 3.909 -2.630 10.251 1.00 44.80 185 THR C O 1
ATOM 6287 N N . THR C 3 186 ? 5.885 -2.742 11.290 1.00 45.04 186 THR C N 1
ATOM 6288 C CA . THR C 3 186 ? 6.298 -3.763 10.352 1.00 44.77 186 THR C CA 1
ATOM 6289 C C . THR C 3 186 ? 6.985 -4.932 11.022 1.00 44.86 186 THR C C 1
ATOM 6290 O O . THR C 3 186 ? 8.004 -4.772 11.711 1.00 44.88 186 THR C O 1
ATOM 6294 N N . ILE C 3 187 ? 6.412 -6.112 10.804 1.00 44.40 187 ILE C N 1
ATOM 6295 C CA . ILE C 3 187 ? 6.995 -7.341 11.299 1.00 43.91 187 ILE C CA 1
ATOM 6296 C C . ILE C 3 187 ? 7.741 -8.064 10.167 1.00 43.81 187 ILE C C 1
ATOM 6297 O O . ILE C 3 187 ? 7.285 -8.134 9.017 1.00 43.66 187 ILE C O 1
ATOM 6302 N N . LYS C 3 188 ? 8.913 -8.579 10.493 1.00 43.50 188 LYS C N 1
ATOM 6303 C CA . LYS C 3 188 ? 9.704 -9.245 9.497 1.00 42.99 188 LYS C CA 1
ATOM 6304 C C . LYS C 3 188 ? 9.653 -10.739 9.766 1.00 43.10 188 LYS C C 1
ATOM 6305 O O . LYS C 3 188 ? 10.196 -11.211 10.768 1.00 43.07 188 LYS C O 1
ATOM 6311 N N . LEU C 3 189 ? 8.988 -11.470 8.875 1.00 43.11 189 LEU C N 1
ATOM 6312 C CA . LEU C 3 189 ? 8.941 -12.928 8.934 1.00 43.53 189 LEU C CA 1
ATOM 6313 C C . LEU C 3 189 ? 10.122 -13.569 8.218 1.00 44.77 189 LEU C C 1
ATOM 6314 O O . LEU C 3 189 ? 10.334 -13.354 7.005 1.00 45.05 189 LEU C O 1
ATOM 6319 N N . GLY C 3 190 ? 10.876 -14.369 8.976 1.00 45.86 190 GLY C N 1
ATOM 6320 C CA . GLY C 3 190 ? 11.975 -15.171 8.436 1.00 46.66 190 GLY C CA 1
ATOM 6321 C C . GLY C 3 190 ? 13.255 -14.385 8.237 1.00 47.44 190 GLY C C 1
ATOM 6322 O O . GLY C 3 190 ? 14.272 -14.959 7.836 1.00 48.38 190 GLY C O 1
ATOM 6323 N N . GLY D 1 3 ? -8.622 -79.922 -6.470 1.00 43.05 3 GLY D N 1
ATOM 6324 C CA . GLY D 1 3 ? -9.679 -79.042 -7.056 1.00 43.70 3 GLY D CA 1
ATOM 6325 C C . GLY D 1 3 ? -11.008 -79.751 -7.271 1.00 43.93 3 GLY D C 1
ATOM 6326 O O . GLY D 1 3 ? -11.120 -80.950 -7.066 1.00 43.94 3 GLY D O 1
ATOM 6327 N N . ILE D 1 4 ? -12.025 -79.018 -7.696 1.00 44.30 4 ILE D N 1
ATOM 6328 C CA . ILE D 1 4 ? -13.320 -79.642 -7.964 1.00 45.13 4 ILE D CA 1
ATOM 6329 C C . ILE D 1 4 ? -13.395 -80.389 -9.311 1.00 46.61 4 ILE D C 1
ATOM 6330 O O . ILE D 1 4 ? -13.145 -79.815 -10.366 1.00 46.58 4 ILE D O 1
ATOM 6335 N N . PRO D 1 5 ? -13.762 -81.675 -9.282 1.00 48.00 5 PRO D N 1
ATOM 6336 C CA . PRO D 1 5 ? -14.011 -82.293 -10.575 1.00 49.28 5 PRO D CA 1
ATOM 6337 C C . PRO D 1 5 ? -14.900 -81.394 -11.444 1.00 50.85 5 PRO D C 1
ATOM 6338 O O . PRO D 1 5 ? -16.032 -81.088 -11.070 1.00 51.25 5 PRO D O 1
ATOM 6342 N N . HIS D 1 6 ? -14.368 -80.972 -12.588 1.00 52.68 6 HIS D N 1
ATOM 6343 C CA . HIS D 1 6 ? -15.093 -80.186 -13.584 1.00 54.22 6 HIS D CA 1
ATOM 6344 C C . HIS D 1 6 ? -14.858 -80.890 -14.910 1.00 54.90 6 HIS D C 1
ATOM 6345 O O . HIS D 1 6 ? -14.179 -81.906 -14.945 1.00 54.88 6 HIS D O 1
ATOM 6352 N N . ASP D 1 7 ? -15.403 -80.375 -16.002 1.00 56.10 7 ASP D N 1
ATOM 6353 C CA . ASP D 1 7 ? -15.106 -80.961 -17.311 1.00 57.62 7 ASP D CA 1
ATOM 6354 C C . ASP D 1 7 ? -14.485 -79.915 -18.254 1.00 58.00 7 ASP D C 1
ATOM 6355 O O . ASP D 1 7 ? -15.023 -78.824 -18.398 1.00 58.40 7 ASP D O 1
ATOM 6360 N N . HIS D 1 8 ? -13.356 -80.252 -18.884 1.00 58.42 8 HIS D N 1
ATOM 6361 C CA . HIS D 1 8 ? -12.563 -79.298 -19.693 1.00 58.60 8 HIS D CA 1
ATOM 6362 C C . HIS D 1 8 ? -13.141 -78.945 -21.085 1.00 57.93 8 HIS D C 1
ATOM 6363 O O . HIS D 1 8 ? -14.032 -79.636 -21.591 1.00 58.07 8 HIS D O 1
ATOM 6370 N N . TYR D 1 9 ? -12.618 -77.871 -21.694 1.00 57.09 9 TYR D N 1
ATOM 6371 C CA . TYR D 1 9 ? -13.083 -77.366 -23.004 1.00 55.89 9 TYR D CA 1
ATOM 6372 C C . TYR D 1 9 ? -12.717 -78.248 -24.193 1.00 56.05 9 TYR D C 1
ATOM 6373 O O . TYR D 1 9 ? -11.671 -78.873 -24.215 1.00 55.65 9 TYR D O 1
ATOM 6382 N N . GLU D 1 10 ? -13.584 -78.252 -25.198 1.00 56.48 10 GLU D N 1
ATOM 6383 C CA . GLU D 1 10 ? -13.492 -79.170 -26.334 1.00 56.81 10 GLU D CA 1
ATOM 6384 C C . GLU D 1 10 ? -13.601 -78.419 -27.659 1.00 56.14 10 GLU D C 1
ATOM 6385 O O . GLU D 1 10 ? -14.692 -77.995 -28.040 1.00 56.16 10 GLU D O 1
ATOM 6391 N N . PRO D 1 11 ? -12.477 -78.263 -28.375 1.00 55.82 11 PRO D N 1
ATOM 6392 C CA . PRO D 1 11 ? -12.500 -77.572 -29.679 1.00 55.70 11 PRO D CA 1
ATOM 6393 C C . PRO D 1 11 ? -13.286 -78.349 -30.754 1.00 55.76 11 PRO D C 1
ATOM 6394 O O . PRO D 1 11 ? -13.097 -79.565 -30.895 1.00 55.57 11 PRO D O 1
ATOM 6398 N N . LYS D 1 12 ? -14.156 -77.669 -31.503 1.00 55.66 12 LYS D N 1
ATOM 6399 C CA . LYS D 1 12 ? -14.914 -78.346 -32.586 1.00 55.93 12 LYS D CA 1
ATOM 6400 C C . LYS D 1 12 ? -14.740 -77.699 -33.967 1.00 55.68 12 LYS D C 1
ATOM 6401 O O . LYS D 1 12 ? -14.182 -78.306 -34.883 1.00 55.95 12 LYS D O 1
ATOM 6407 N N . THR D 1 13 ? -15.257 -76.479 -34.099 1.00 55.22 13 THR D N 1
ATOM 6408 C CA . THR D 1 13 ? -15.032 -75.603 -35.246 1.00 54.51 13 THR D CA 1
ATOM 6409 C C . THR D 1 13 ? -13.688 -75.845 -35.923 1.00 54.19 13 THR D C 1
ATOM 6410 O O . THR D 1 13 ? -12.749 -76.391 -35.321 1.00 54.23 13 THR D O 1
ATOM 6414 N N . GLY D 1 14 ? -13.591 -75.416 -37.179 1.00 53.80 14 GLY D N 1
ATOM 6415 C CA . GLY D 1 14 ? -12.293 -75.333 -37.851 1.00 52.99 14 GLY D CA 1
ATOM 6416 C C . GLY D 1 14 ? -11.397 -74.384 -37.075 1.00 52.13 14 GLY D C 1
ATOM 6417 O O . GLY D 1 14 ? -10.299 -74.751 -36.647 1.00 51.91 14 GLY D O 1
ATOM 6418 N N . PHE D 1 15 ? -11.912 -73.170 -36.883 1.00 51.48 15 PHE D N 1
ATOM 6419 C CA . PHE D 1 15 ? -11.269 -72.102 -36.118 1.00 50.95 15 PHE D CA 1
ATOM 6420 C C . PHE D 1 15 ? -10.747 -72.522 -34.736 1.00 50.31 15 PHE D C 1
ATOM 6421 O O . PHE D 1 15 ? -9.593 -72.277 -34.383 1.00 50.00 15 PHE D O 1
ATOM 6429 N N . GLU D 1 16 ? -11.591 -73.171 -33.953 1.00 49.75 16 GLU D N 1
ATOM 6430 C CA . GLU D 1 16 ? -11.187 -73.567 -32.612 1.00 49.21 16 GLU D CA 1
ATOM 6431 C C . GLU D 1 16 ? -10.018 -74.553 -32.570 1.00 48.39 16 GLU D C 1
ATOM 6432 O O . GLU D 1 16 ? -9.160 -74.469 -31.671 1.00 48.30 16 GLU D O 1
ATOM 6438 N N . ARG D 1 17 ? -9.986 -75.492 -33.521 1.00 47.08 17 ARG D N 1
ATOM 6439 C CA . ARG D 1 17 ? -8.879 -76.460 -33.590 1.00 45.58 17 ARG D CA 1
ATOM 6440 C C . ARG D 1 17 ? -7.581 -75.727 -33.891 1.00 43.76 17 ARG D C 1
ATOM 6441 O O . ARG D 1 17 ? -6.584 -75.887 -33.200 1.00 43.42 17 ARG D O 1
ATOM 6449 N N . TRP D 1 18 ? -7.635 -74.904 -34.931 1.00 42.01 18 TRP D N 1
ATOM 6450 C CA . TRP D 1 18 ? -6.572 -73.984 -35.312 1.00 40.06 18 TRP D CA 1
ATOM 6451 C C . TRP D 1 18 ? -6.121 -73.198 -34.093 1.00 38.83 18 TRP D C 1
ATOM 6452 O O . TRP D 1 18 ? -4.961 -73.254 -33.690 1.00 38.70 18 TRP D O 1
ATOM 6463 N N . LEU D 1 19 ? -7.060 -72.473 -33.494 1.00 37.29 19 LEU D N 1
ATOM 6464 C CA . LEU D 1 19 ? -6.741 -71.537 -32.433 1.00 35.29 19 LEU D CA 1
ATOM 6465 C C . LEU D 1 19 ? -6.160 -72.234 -31.228 1.00 34.58 19 LEU D C 1
ATOM 6466 O O . LEU D 1 19 ? -5.208 -71.759 -30.616 1.00 34.30 19 LEU D O 1
ATOM 6471 N N . HIS D 1 20 ? -6.733 -73.375 -30.883 1.00 33.98 20 HIS D N 1
ATOM 6472 C CA . HIS D 1 20 ? -6.335 -74.048 -29.658 1.00 33.74 20 HIS D CA 1
ATOM 6473 C C . HIS D 1 20 ? -4.899 -74.509 -29.673 1.00 33.41 20 HIS D C 1
ATOM 6474 O O . HIS D 1 20 ? -4.265 -74.523 -28.629 1.00 33.37 20 HIS D O 1
ATOM 6481 N N . ARG D 1 21 ? -4.382 -74.886 -30.847 1.00 33.34 21 ARG D N 1
ATOM 6482 C CA . ARG D 1 21 ? -2.999 -75.365 -30.935 1.00 33.35 21 ARG D CA 1
ATOM 6483 C C . ARG D 1 21 ? -1.991 -74.260 -30.624 1.00 33.46 21 ARG D C 1
ATOM 6484 O O . ARG D 1 21 ? -0.856 -74.561 -30.302 1.00 33.57 21 ARG D O 1
ATOM 6486 N N . ARG D 1 22 ? -2.441 -72.997 -30.706 1.00 33.66 22 ARG D N 1
ATOM 6487 C CA . ARG D 1 22 ? -1.594 -71.797 -30.793 1.00 33.01 22 ARG D CA 1
ATOM 6488 C C . ARG D 1 22 ? -1.821 -70.762 -29.684 1.00 33.22 22 ARG D C 1
ATOM 6489 O O . ARG D 1 22 ? -0.895 -70.031 -29.333 1.00 33.49 22 ARG D O 1
ATOM 6497 N N . LEU D 1 23 ? -3.050 -70.644 -29.172 1.00 32.94 23 LEU D N 1
ATOM 6498 C CA . LEU D 1 23 ? -3.322 -69.787 -27.979 1.00 32.41 23 LEU D CA 1
ATOM 6499 C C . LEU D 1 23 ? -4.560 -70.269 -27.235 1.00 32.22 23 LEU D C 1
ATOM 6500 O O . LEU D 1 23 ? -5.668 -69.921 -27.598 1.00 32.15 23 LEU D O 1
ATOM 6505 N N . PRO D 1 24 ? -4.381 -71.082 -26.191 1.00 32.48 24 PRO D N 1
ATOM 6506 C CA . PRO D 1 24 ? -5.589 -71.730 -25.730 1.00 33.00 24 PRO D CA 1
ATOM 6507 C C . PRO D 1 24 ? -6.398 -70.771 -24.829 1.00 33.24 24 PRO D C 1
ATOM 6508 O O . PRO D 1 24 ? -6.676 -71.087 -23.659 1.00 33.38 24 PRO D O 1
ATOM 6512 N N . ILE D 1 25 ? -6.733 -69.610 -25.410 1.00 32.72 25 ILE D N 1
ATOM 6513 C CA . ILE D 1 25 ? -7.501 -68.543 -24.782 1.00 31.97 25 ILE D CA 1
ATOM 6514 C C . ILE D 1 25 ? -8.964 -68.945 -24.617 1.00 32.15 25 ILE D C 1
ATOM 6515 O O . ILE D 1 25 ? -9.608 -68.576 -23.639 1.00 32.39 25 ILE D O 1
ATOM 6520 N N . VAL D 1 26 ? -9.509 -69.697 -25.561 1.00 31.96 26 VAL D N 1
ATOM 6521 C CA . VAL D 1 26 ? -10.891 -70.138 -25.375 1.00 31.73 26 VAL D CA 1
ATOM 6522 C C . VAL D 1 26 ? -11.043 -71.183 -24.269 1.00 31.45 26 VAL D C 1
ATOM 6523 O O . VAL D 1 26 ? -12.072 -71.216 -23.600 1.00 31.63 26 VAL D O 1
ATOM 6527 N N . SER D 1 27 ? -10.031 -72.024 -24.075 1.00 30.68 27 SER D N 1
ATOM 6528 C CA . SER D 1 27 ? -10.000 -72.880 -22.893 1.00 30.16 27 SER D CA 1
ATOM 6529 C C . SER D 1 27 ? -9.984 -72.070 -21.616 1.00 29.70 27 SER D C 1
ATOM 6530 O O . SER D 1 27 ? -10.627 -72.445 -20.635 1.00 29.61 27 SER D O 1
ATOM 6533 N N . LEU D 1 28 ? -9.227 -70.977 -21.615 1.00 29.24 28 LEU D N 1
ATOM 6534 C CA . LEU D 1 28 ? -9.097 -70.174 -20.406 1.00 29.22 28 LEU D CA 1
ATOM 6535 C C . LEU D 1 28 ? -10.448 -69.520 -20.068 1.00 29.31 28 LEU D C 1
ATOM 6536 O O . LEU D 1 28 ? -10.928 -69.642 -18.939 1.00 29.03 28 LEU D O 1
ATOM 6541 N N . VAL D 1 29 ? -11.068 -68.847 -21.043 1.00 28.56 29 VAL D N 1
ATOM 6542 C CA . VAL D 1 29 ? -12.387 -68.297 -20.826 1.00 28.02 29 VAL D CA 1
ATOM 6543 C C . VAL D 1 29 ? -13.346 -69.359 -20.229 1.00 28.81 29 VAL D C 1
ATOM 6544 O O . VAL D 1 29 ? -13.963 -69.153 -19.165 1.00 28.76 29 VAL D O 1
ATOM 6548 N N . TYR D 1 30 ? -13.438 -70.502 -20.899 1.00 29.19 30 TYR D N 1
ATOM 6549 C CA . TYR D 1 30 ? -14.352 -71.566 -20.528 1.00 29.86 30 TYR D CA 1
ATOM 6550 C C . TYR D 1 30 ? -14.181 -72.022 -19.088 1.00 30.32 30 TYR D C 1
ATOM 6551 O O . TYR D 1 30 ? -15.149 -72.188 -18.358 1.00 30.64 30 TYR D O 1
ATOM 6560 N N . ASP D 1 31 ? -12.946 -72.251 -18.687 1.00 30.76 31 ASP D N 1
ATOM 6561 C CA . ASP D 1 31 ? -12.660 -72.621 -17.320 1.00 31.88 31 ASP D CA 1
ATOM 6562 C C . ASP D 1 31 ? -13.127 -71.611 -16.249 1.00 31.72 31 ASP D C 1
ATOM 6563 O O . ASP D 1 31 ? -13.493 -71.972 -15.146 1.00 31.95 31 ASP D O 1
ATOM 6568 N N . THR D 1 32 ? -13.040 -70.339 -16.579 1.00 31.43 32 THR D N 1
ATOM 6569 C CA . THR D 1 32 ? -13.355 -69.269 -15.693 1.00 31.03 32 THR D CA 1
ATOM 6570 C C . THR D 1 32 ? -14.862 -69.212 -15.552 1.00 30.74 32 THR D C 1
ATOM 6571 O O . THR D 1 32 ? -15.387 -68.940 -14.481 1.00 29.96 32 THR D O 1
ATOM 6575 N N . LEU D 1 33 ? -15.545 -69.461 -16.661 1.00 30.59 33 LEU D N 1
ATOM 6576 C CA . LEU D 1 33 ? -16.975 -69.219 -16.751 1.00 30.47 33 LEU D CA 1
ATOM 6577 C C . LEU D 1 33 ? -17.816 -70.458 -16.422 1.00 30.47 33 LEU D C 1
ATOM 6578 O O . LEU D 1 33 ? -19.024 -70.353 -16.239 1.00 30.69 33 LEU D O 1
ATOM 6583 N N . MET D 1 34 ? -17.172 -71.618 -16.352 1.00 30.14 34 MET D N 1
ATOM 6584 C CA . MET D 1 34 ? -17.856 -72.873 -16.110 1.00 30.11 34 MET D CA 1
ATOM 6585 C C . MET D 1 34 ? -17.450 -73.457 -14.763 1.00 29.66 34 MET D C 1
ATOM 6586 O O . MET D 1 34 ? -17.806 -74.600 -14.434 1.00 30.16 34 MET D O 1
ATOM 6591 N N . ILE D 1 35 ? -16.683 -72.701 -13.988 1.00 28.16 35 ILE D N 1
ATOM 6592 C CA . ILE D 1 35 ? -16.221 -73.210 -12.724 1.00 27.16 35 ILE D CA 1
ATOM 6593 C C . ILE D 1 35 ? -17.436 -73.645 -11.920 1.00 27.21 35 ILE D C 1
ATOM 6594 O O . ILE D 1 35 ? -18.371 -72.866 -11.733 1.00 26.78 35 ILE D O 1
ATOM 6599 N N . PRO D 1 36 ? -17.437 -74.907 -11.451 1.00 27.29 36 PRO D N 1
ATOM 6600 C CA . PRO D 1 36 ? -18.505 -75.420 -10.585 1.00 26.91 36 PRO D CA 1
ATOM 6601 C C . PRO D 1 36 ? -18.697 -74.533 -9.353 1.00 26.68 36 PRO D C 1
ATOM 6602 O O . PRO D 1 36 ? -17.781 -74.412 -8.519 1.00 26.96 36 PRO D O 1
ATOM 6606 N N . THR D 1 37 ? -19.868 -73.909 -9.245 1.00 25.74 37 THR D N 1
ATOM 6607 C CA . THR D 1 37 ? -20.171 -73.080 -8.087 1.00 25.15 37 THR D CA 1
ATOM 6608 C C . THR D 1 37 ? -21.180 -73.735 -7.114 1.00 24.55 37 THR D C 1
ATOM 6609 O O . THR D 1 37 ? -22.196 -74.280 -7.550 1.00 23.36 37 THR D O 1
ATOM 6613 N N . PRO D 1 38 ? -20.896 -73.654 -5.785 1.00 24.21 38 PRO D N 1
ATOM 6614 C CA . PRO D 1 38 ? -21.834 -74.252 -4.837 1.00 23.64 38 PRO D CA 1
ATOM 6615 C C . PRO D 1 38 ? -23.206 -73.713 -5.172 1.00 23.22 38 PRO D C 1
ATOM 6616 O O . PRO D 1 38 ? -23.358 -72.488 -5.338 1.00 22.87 38 PRO D O 1
ATOM 6620 N N . LYS D 1 39 ? -24.177 -74.621 -5.296 1.00 22.63 39 LYS D N 1
ATOM 6621 C CA . LYS D 1 39 ? -25.549 -74.275 -5.699 1.00 22.65 39 LYS D CA 1
ATOM 6622 C C . LYS D 1 39 ? -26.315 -73.474 -4.667 1.00 22.21 39 LYS D C 1
ATOM 6623 O O . LYS D 1 39 ? -27.368 -72.924 -5.006 1.00 22.18 39 LYS D O 1
ATOM 6629 N N . ASN D 1 40 ? -25.817 -73.418 -3.426 1.00 21.56 40 ASN D N 1
ATOM 6630 C CA . ASN D 1 40 ? -26.590 -72.793 -2.341 1.00 21.30 40 ASN D CA 1
ATOM 6631 C C . ASN D 1 40 ? -26.060 -71.419 -1.926 1.00 21.58 40 ASN D C 1
ATOM 6632 O O . ASN D 1 40 ? -26.280 -70.981 -0.791 1.00 20.81 40 ASN D O 1
ATOM 6637 N N . LEU D 1 41 ? -25.359 -70.734 -2.837 1.00 22.11 41 LEU D N 1
ATOM 6638 C CA . LEU D 1 41 ? -24.966 -69.344 -2.587 1.00 21.85 41 LEU D CA 1
ATOM 6639 C C . LEU D 1 41 ? -26.241 -68.528 -2.344 1.00 21.80 41 LEU D C 1
ATOM 6640 O O . LEU D 1 41 ? -27.272 -68.777 -2.973 1.00 21.51 41 LEU D O 1
ATOM 6645 N N . ASN D 1 42 ? -26.185 -67.574 -1.420 1.00 21.68 42 ASN D N 1
ATOM 6646 C CA . ASN D 1 42 ? -27.296 -66.624 -1.276 1.00 22.60 42 ASN D CA 1
ATOM 6647 C C . ASN D 1 42 ? -26.931 -65.194 -1.783 1.00 22.32 42 ASN D C 1
ATOM 6648 O O . ASN D 1 42 ? -25.837 -64.973 -2.311 1.00 22.83 42 ASN D O 1
ATOM 6653 N N . TRP D 1 43 ? -27.834 -64.234 -1.620 1.00 21.81 43 TRP D N 1
ATOM 6654 C CA . TRP D 1 43 ? -27.632 -62.908 -2.173 1.00 21.87 43 TRP D CA 1
ATOM 6655 C C . TRP D 1 43 ? -26.419 -62.191 -1.608 1.00 22.11 43 TRP D C 1
ATOM 6656 O O . TRP D 1 43 ? -25.913 -61.242 -2.212 1.00 22.46 43 TRP D O 1
ATOM 6667 N N . TRP D 1 44 ? -25.948 -62.608 -0.445 1.00 22.02 44 TRP D N 1
ATOM 6668 C CA . TRP D 1 44 ? -24.699 -62.039 0.015 1.00 22.65 44 TRP D CA 1
ATOM 6669 C C . TRP D 1 44 ? -23.547 -62.293 -0.966 1.00 22.68 44 TRP D C 1
ATOM 6670 O O . TRP D 1 44 ?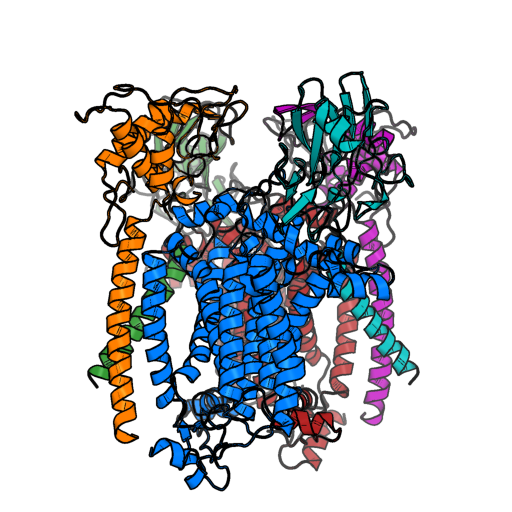 -22.519 -61.637 -0.903 1.00 23.66 44 TRP D O 1
ATOM 6681 N N . TRP D 1 45 ? -23.720 -63.227 -1.892 1.00 22.38 45 TRP D N 1
ATOM 6682 C CA . TRP D 1 45 ? -22.630 -63.585 -2.785 1.00 21.74 45 TRP D CA 1
ATOM 6683 C C . TRP D 1 45 ? -22.494 -62.666 -4.012 1.00 21.74 45 TRP D C 1
ATOM 6684 O O . TRP D 1 45 ? -21.468 -62.682 -4.704 1.00 21.77 45 TRP D O 1
ATOM 6695 N N . ILE D 1 46 ? -23.505 -61.838 -4.252 1.00 21.70 46 ILE D N 1
ATOM 6696 C CA . ILE D 1 46 ? -23.506 -60.967 -5.416 1.00 21.09 46 ILE D CA 1
ATOM 6697 C C . ILE D 1 46 ? -22.614 -59.730 -5.306 1.00 21.29 46 ILE D C 1
ATOM 6698 O O . ILE D 1 46 ? -22.483 -58.981 -6.260 1.00 21.33 46 ILE D O 1
ATOM 6703 N N . TRP D 1 47 ? -21.952 -59.498 -4.194 1.00 21.43 47 TRP D N 1
ATOM 6704 C CA . TRP D 1 47 ? -21.230 -58.234 -4.155 1.00 22.37 47 TRP D CA 1
ATOM 6705 C C . TRP D 1 47 ? -19.885 -58.209 -4.877 1.00 22.35 47 TRP D C 1
ATOM 6706 O O . TRP D 1 47 ? -19.353 -57.140 -5.162 1.00 23.15 47 TRP D O 1
ATOM 6717 N N . GLY D 1 48 ? -19.357 -59.367 -5.219 1.00 22.02 48 GLY D N 1
ATOM 6718 C CA . GLY D 1 48 ? -18.148 -59.389 -6.018 1.00 22.32 48 GLY D CA 1
ATOM 6719 C C . GLY D 1 48 ? -18.409 -58.842 -7.416 1.00 22.71 48 GLY D C 1
ATOM 6720 O O . GLY D 1 48 ? -17.608 -58.114 -7.996 1.00 22.26 48 GLY D O 1
ATOM 6721 N N . ILE D 1 49 ? -19.536 -59.205 -7.984 1.00 23.21 49 ILE D N 1
ATOM 6722 C CA . ILE D 1 49 ? -19.824 -58.713 -9.295 1.00 24.12 49 ILE D CA 1
ATOM 6723 C C . ILE D 1 49 ? -20.090 -57.207 -9.270 1.00 23.88 49 ILE D C 1
ATOM 6724 O O . ILE D 1 49 ? -19.859 -56.531 -10.273 1.00 25.01 49 ILE D O 1
ATOM 6729 N N . VAL D 1 50 ? -20.560 -56.677 -8.148 1.00 22.02 50 VAL D N 1
ATOM 6730 C CA . VAL D 1 50 ? -20.849 -55.265 -8.098 1.00 21.11 50 VAL D CA 1
ATOM 6731 C C . VAL D 1 50 ? -19.533 -54.519 -7.985 1.00 20.92 50 VAL D C 1
ATOM 6732 O O . VAL D 1 50 ? -19.403 -53.387 -8.445 1.00 20.77 50 VAL D O 1
ATOM 6736 N N . LEU D 1 51 ? -18.563 -55.141 -7.327 1.00 20.01 51 LEU D N 1
ATOM 6737 C CA . LEU D 1 51 ? -17.242 -54.549 -7.219 1.00 19.25 51 LEU D CA 1
ATOM 6738 C C . LEU D 1 51 ? -16.576 -54.490 -8.611 1.00 19.50 51 LEU D C 1
ATOM 6739 O O . LEU D 1 51 ? -16.090 -53.435 -9.022 1.00 19.87 51 LEU D O 1
ATOM 6744 N N . ALA D 1 52 ? -16.555 -55.630 -9.315 1.00 19.24 52 ALA D N 1
ATOM 6745 C CA . ALA D 1 52 ? -16.034 -55.735 -10.671 1.00 18.90 52 ALA D CA 1
ATOM 6746 C C . ALA D 1 52 ? -16.649 -54.661 -11.521 1.00 19.08 52 ALA D C 1
ATOM 6747 O O . ALA D 1 52 ? -15.928 -53.948 -12.245 1.00 18.82 52 ALA D O 1
ATOM 6749 N N . PHE D 1 53 ? -17.982 -54.547 -11.437 1.00 18.75 53 PHE D N 1
ATOM 6750 C CA . PHE D 1 53 ? -18.687 -53.516 -12.175 1.00 18.76 53 PHE D CA 1
ATOM 6751 C C . PHE D 1 53 ? -18.137 -52.125 -11.849 1.00 19.28 53 PHE D C 1
ATOM 6752 O O . PHE D 1 53 ? -17.934 -51.310 -12.744 1.00 19.67 53 PHE D O 1
ATOM 6760 N N . CYS D 1 54 ? -17.896 -51.873 -10.569 1.00 19.36 54 CYS D N 1
ATOM 6761 C CA . CYS D 1 54 ? -17.489 -50.575 -10.081 1.00 19.75 54 CYS D CA 1
ATOM 6762 C C . CYS D 1 54 ? -16.081 -50.244 -10.524 1.00 19.61 54 CYS D C 1
ATOM 6763 O O . CYS D 1 54 ? -15.753 -49.073 -10.823 1.00 20.57 54 CYS D O 1
ATOM 6766 N N . LEU D 1 55 ? -15.224 -51.250 -10.530 1.00 18.51 55 LEU D N 1
ATOM 6767 C CA . LEU D 1 55 ? -13.855 -51.028 -10.972 1.00 17.31 55 LEU D CA 1
ATOM 6768 C C . LEU D 1 55 ? -13.877 -50.638 -12.438 1.00 16.78 55 LEU D C 1
ATOM 6769 O O . LEU D 1 55 ? -13.199 -49.704 -12.879 1.00 16.85 55 LEU D O 1
ATOM 6774 N N . VAL D 1 56 ? -14.679 -51.355 -13.200 1.00 16.43 56 VAL D N 1
ATOM 6775 C CA . VAL D 1 56 ? -14.748 -51.110 -14.627 1.00 15.90 56 VAL D CA 1
ATOM 6776 C C . VAL D 1 56 ? -15.434 -49.780 -14.902 1.00 16.14 56 VAL D C 1
ATOM 6777 O O . VAL D 1 56 ? -15.101 -49.106 -15.865 1.00 16.66 56 VAL D O 1
ATOM 6781 N N . LEU D 1 57 ? -16.382 -49.400 -14.045 1.00 16.04 57 LEU D N 1
ATOM 6782 C CA . LEU D 1 57 ? -17.061 -48.116 -14.159 1.00 15.70 57 LEU D CA 1
ATOM 6783 C C . LEU D 1 57 ? -16.148 -46.918 -13.783 1.00 16.17 57 LEU D C 1
ATOM 6784 O O . LEU D 1 57 ? -16.067 -45.910 -14.520 1.00 15.79 57 LEU D O 1
ATOM 6789 N N . GLN D 1 58 ? -15.467 -47.019 -12.644 1.00 15.83 58 GLN D N 1
ATOM 6790 C CA . GLN D 1 58 ? -14.544 -45.958 -12.260 1.00 15.92 58 GLN D CA 1
ATOM 6791 C C . GLN D 1 58 ? -13.493 -45.729 -13.365 1.00 16.06 58 GLN D C 1
ATOM 6792 O O . GLN D 1 58 ? -13.173 -44.594 -13.723 1.00 16.95 58 GLN D O 1
ATOM 6798 N N . ILE D 1 59 ? -12.956 -46.803 -13.910 1.00 15.40 59 ILE D N 1
ATOM 6799 C CA . ILE D 1 59 ? -11.891 -46.677 -14.879 1.00 15.13 59 ILE D CA 1
ATOM 6800 C C . ILE D 1 59 ? -12.396 -46.088 -16.196 1.00 15.21 59 ILE D C 1
ATOM 6801 O O . ILE D 1 59 ? -11.787 -45.149 -16.739 1.00 15.11 59 ILE D O 1
ATOM 6806 N N . ALA D 1 60 ? -13.483 -46.652 -16.727 1.00 13.83 60 ALA D N 1
ATOM 6807 C CA . ALA D 1 60 ? -14.058 -46.091 -17.921 1.00 13.21 60 ALA D CA 1
ATOM 6808 C C . ALA D 1 60 ? -14.378 -44.602 -17.732 1.00 13.22 60 ALA D C 1
ATOM 6809 O O . ALA D 1 60 ? -13.821 -43.780 -18.434 1.00 14.19 60 ALA D O 1
ATOM 6811 N N . THR D 1 61 ? -15.249 -44.226 -16.802 1.00 12.45 61 THR D N 1
ATOM 6812 C CA . THR D 1 61 ? -15.484 -42.794 -16.585 1.00 11.69 61 THR D CA 1
ATOM 6813 C C . THR D 1 61 ? -14.180 -42.038 -16.292 1.00 12.43 61 THR D C 1
ATOM 6814 O O . THR D 1 61 ? -14.000 -40.859 -16.659 1.00 12.26 61 THR D O 1
ATOM 6818 N N . GLY D 1 62 ? -13.261 -42.718 -15.626 1.00 12.67 62 GLY D N 1
ATOM 6819 C CA . GLY D 1 62 ? -12.027 -42.063 -15.206 1.00 13.39 62 GLY D CA 1
ATOM 6820 C C . GLY D 1 62 ? -11.215 -41.605 -16.404 1.00 13.62 62 GLY D C 1
ATOM 6821 O O . GLY D 1 62 ? -10.817 -40.441 -16.475 1.00 13.89 62 GLY D O 1
ATOM 6822 N N . ILE D 1 63 ? -10.958 -42.526 -17.338 1.00 13.50 63 ILE D N 1
ATOM 6823 C CA . ILE D 1 63 ? -10.100 -42.258 -18.505 1.00 13.43 63 ILE D CA 1
ATOM 6824 C C . ILE D 1 63 ? -10.642 -41.081 -19.284 1.00 13.24 63 ILE D C 1
ATOM 6825 O O . ILE D 1 63 ? -9.914 -40.236 -19.775 1.00 12.06 63 ILE D O 1
ATOM 6830 N N . VAL D 1 64 ? -11.961 -41.042 -19.358 1.00 14.00 64 VAL D N 1
ATOM 6831 C CA . VAL D 1 64 ? -12.670 -40.084 -20.155 1.00 14.82 64 VAL D CA 1
ATOM 6832 C C . VAL D 1 64 ? -12.762 -38.745 -19.440 1.00 15.23 64 VAL D C 1
ATOM 6833 O O . VAL D 1 64 ? -12.691 -37.709 -20.069 1.00 15.57 64 VAL D O 1
ATOM 6837 N N . LEU D 1 65 ? -12.884 -38.751 -18.117 1.00 15.61 65 LEU D N 1
ATOM 6838 C CA . LEU D 1 65 ? -12.825 -37.490 -17.393 1.00 15.53 65 LEU D CA 1
ATOM 6839 C C . LEU D 1 65 ? -11.455 -36.856 -17.609 1.00 16.26 65 LEU D C 1
ATOM 6840 O O . LEU D 1 65 ? -11.343 -35.636 -17.842 1.00 17.06 65 LEU D O 1
ATOM 6845 N N . VAL D 1 66 ? -10.407 -37.672 -17.554 1.00 15.93 66 VAL D N 1
ATOM 6846 C CA . VAL D 1 66 ? -9.076 -37.130 -17.735 1.00 15.72 66 VAL D CA 1
ATOM 6847 C C . VAL D 1 66 ? -8.940 -36.403 -19.079 1.00 16.21 66 VAL D C 1
ATOM 6848 O O . VAL D 1 66 ? -8.029 -35.591 -19.226 1.00 16.85 66 VAL D O 1
ATOM 6852 N N . MET D 1 67 ? -9.843 -36.649 -20.038 1.00 15.44 67 MET D N 1
ATOM 6853 C CA . MET D 1 67 ? -9.739 -35.956 -21.319 1.00 14.87 67 MET D CA 1
ATOM 6854 C C . MET D 1 67 ? -10.121 -34.465 -21.219 1.00 15.44 67 MET D C 1
ATOM 6855 O O . MET D 1 67 ? -9.893 -33.700 -22.165 1.00 15.00 67 MET D O 1
ATOM 6860 N N . HIS D 1 68 ? -10.677 -34.039 -20.081 1.00 14.96 68 HIS D N 1
ATOM 6861 C CA . HIS D 1 68 ? -11.142 -32.661 -19.985 1.00 14.55 68 HIS D CA 1
ATOM 6862 C C . HIS D 1 68 ? -10.715 -32.004 -18.677 1.00 14.42 68 HIS D C 1
ATOM 6863 O O . HIS D 1 68 ? -11.077 -30.896 -18.369 1.00 14.23 68 HIS D O 1
ATOM 6870 N N . TYR D 1 69 ? -9.927 -32.728 -17.916 1.00 14.97 69 TYR D N 1
ATOM 6871 C CA . TYR D 1 69 ? -9.473 -32.284 -16.603 1.00 14.57 69 TYR D CA 1
ATOM 6872 C C . TYR D 1 69 ? -8.063 -31.692 -16.803 1.00 14.91 69 TYR D C 1
ATOM 6873 O O . TYR D 1 69 ? -7.350 -32.125 -17.686 1.00 15.50 69 TYR D O 1
ATOM 6882 N N . THR D 1 70 ? -7.669 -30.726 -15.984 1.00 15.26 70 THR D N 1
ATOM 6883 C CA . THR D 1 70 ? -6.331 -30.159 -15.994 1.00 15.45 70 THR D CA 1
ATOM 6884 C C . THR D 1 70 ? -5.765 -30.223 -14.572 1.00 15.14 70 THR D C 1
ATOM 6885 O O . THR D 1 70 ? -6.310 -29.611 -13.672 1.00 14.40 70 THR D O 1
ATOM 6889 N N . PRO D 1 71 ? -4.657 -30.944 -14.366 1.00 15.23 71 PRO D N 1
ATOM 6890 C CA . PRO D 1 71 ? -4.124 -31.034 -13.013 1.00 14.82 71 PRO D CA 1
ATOM 6891 C C . PRO D 1 71 ? -3.208 -29.860 -12.692 1.00 14.56 71 PRO D C 1
ATOM 6892 O O . PRO D 1 71 ? -1.991 -30.013 -12.534 1.00 13.64 71 PRO D O 1
ATOM 6896 N N . HIS D 1 72 ? -3.797 -28.678 -12.602 1.00 14.71 72 HIS D N 1
ATOM 6897 C CA . HIS D 1 72 ? -3.027 -27.522 -12.164 1.00 14.71 72 HIS D CA 1
ATOM 6898 C C . HIS D 1 72 ? -3.857 -26.674 -11.205 1.00 15.16 72 HIS D C 1
ATOM 6899 O O . HIS D 1 72 ? -5.053 -26.440 -11.431 1.00 15.49 72 HIS D O 1
ATOM 6906 N N . VAL D 1 73 ? -3.227 -26.215 -10.137 1.00 15.19 73 VAL D N 1
ATOM 6907 C CA . VAL D 1 73 ? -3.981 -25.519 -9.117 1.00 16.31 73 VAL D CA 1
ATOM 6908 C C . VAL D 1 73 ? -4.770 -24.307 -9.605 1.00 16.74 73 VAL D C 1
ATOM 6909 O O . VAL D 1 73 ? -5.797 -23.991 -9.008 1.00 16.93 73 VAL D O 1
ATOM 6913 N N . ASP D 1 74 ? -4.325 -23.645 -10.674 1.00 17.16 74 ASP D N 1
ATOM 6914 C CA . ASP D 1 74 ? -5.088 -22.517 -11.245 1.00 17.86 74 ASP D CA 1
ATOM 6915 C C . ASP D 1 74 ? -6.245 -22.954 -12.152 1.00 18.34 74 ASP D C 1
ATOM 6916 O O . ASP D 1 74 ? -6.994 -22.106 -12.646 1.00 17.65 74 ASP D O 1
ATOM 6921 N N . LEU D 1 75 ? -6.363 -24.263 -12.414 1.00 18.69 75 LEU D N 1
ATOM 6922 C CA . LEU D 1 75 ? -7.229 -24.740 -13.484 1.00 18.48 75 LEU D CA 1
ATOM 6923 C C . LEU D 1 75 ? -7.948 -26.017 -13.140 1.00 18.37 75 LEU D C 1
ATOM 6924 O O . LEU D 1 75 ? -8.989 -26.312 -13.747 1.00 18.82 75 LEU D O 1
ATOM 6929 N N . ALA D 1 76 ? -7.429 -26.793 -12.189 1.00 17.20 76 ALA D N 1
ATOM 6930 C CA . ALA D 1 76 ? -8.193 -27.968 -11.735 1.00 16.66 76 ALA D CA 1
ATOM 6931 C C . ALA D 1 76 ? -9.676 -27.686 -11.532 1.00 16.30 76 ALA D C 1
ATOM 6932 O O . ALA D 1 76 ? -10.516 -28.228 -12.229 1.00 16.77 76 ALA D O 1
ATOM 6934 N N . PHE D 1 77 ? -10.008 -26.855 -10.559 1.00 15.81 77 PHE D N 1
ATOM 6935 C CA . PHE D 1 77 ? -11.413 -26.670 -10.188 1.00 15.80 77 PHE D CA 1
ATOM 6936 C C . PHE D 1 77 ? -12.261 -26.061 -11.324 1.00 16.16 77 PHE D C 1
ATOM 6937 O O . PHE D 1 77 ? -13.386 -26.548 -11.603 1.00 17.30 77 PHE D O 1
ATOM 6945 N N . ALA D 1 78 ? -11.736 -25.034 -11.994 1.00 15.34 78 ALA D N 1
ATOM 6946 C CA . ALA D 1 78 ? -12.347 -24.585 -13.248 1.00 14.44 78 ALA D CA 1
ATOM 6947 C C . ALA D 1 78 ? -12.508 -25.778 -14.237 1.00 14.62 78 ALA D C 1
ATOM 6948 O O . ALA D 1 78 ? -13.564 -25.965 -14.851 1.00 14.68 78 ALA D O 1
ATOM 6950 N N . SER D 1 79 ? -11.492 -26.619 -14.395 1.00 14.43 79 SER D N 1
ATOM 6951 C CA . SER D 1 79 ? -11.668 -27.694 -15.381 1.00 14.13 79 SER D CA 1
ATOM 6952 C C . SER D 1 79 ? -12.833 -28.628 -15.034 1.00 14.46 79 SER D C 1
ATOM 6953 O O . SER D 1 79 ? -13.532 -29.072 -15.932 1.00 15.60 79 SER D O 1
ATOM 6956 N N . VAL D 1 80 ? -13.061 -28.923 -13.750 1.00 14.71 80 VAL D N 1
ATOM 6957 C CA . VAL D 1 80 ? -14.209 -29.751 -13.372 1.00 14.62 80 VAL D CA 1
ATOM 6958 C C . VAL D 1 80 ? -15.501 -29.016 -13.694 1.00 14.77 80 VAL D C 1
ATOM 6959 O O . VAL D 1 80 ? -16.385 -29.567 -14.294 1.00 14.77 80 VAL D O 1
ATOM 6963 N N . GLU D 1 81 ? -15.583 -27.739 -13.357 1.00 15.67 81 GLU D N 1
ATOM 6964 C CA . GLU D 1 81 ? -16.717 -26.924 -13.800 1.00 16.06 81 GLU D CA 1
ATOM 6965 C C . GLU D 1 81 ? -17.019 -26.973 -15.316 1.00 16.29 81 GLU D C 1
ATOM 6966 O O . GLU D 1 81 ? -18.187 -27.081 -15.712 1.00 16.49 81 GLU D O 1
ATOM 6972 N N . HIS D 1 82 ? -15.980 -26.900 -16.152 1.00 16.12 82 HIS D N 1
ATOM 6973 C CA . HIS D 1 82 ? -16.136 -26.981 -17.589 1.00 16.45 82 HIS D CA 1
ATOM 6974 C C . HIS D 1 82 ? -16.579 -28.393 -18.004 1.00 17.00 82 HIS D C 1
ATOM 6975 O O . HIS D 1 82 ? -17.333 -28.534 -18.969 1.00 17.12 82 HIS D O 1
ATOM 6982 N N . ILE D 1 83 ? -16.164 -29.423 -17.258 1.00 16.61 83 ILE D N 1
ATOM 6983 C CA . ILE D 1 83 ? -16.696 -30.759 -17.479 1.00 16.94 83 ILE D CA 1
ATOM 6984 C C . ILE D 1 83 ? -18.206 -30.785 -17.166 1.00 17.93 83 ILE D C 1
ATOM 6985 O O . ILE D 1 83 ? -19.024 -31.261 -17.967 1.00 18.63 83 ILE D O 1
ATOM 6990 N N . MET D 1 84 ? -18.595 -30.267 -16.007 1.00 18.32 84 MET D N 1
ATOM 6991 C CA . MET D 1 84 ? -20.023 -30.246 -15.649 1.00 19.08 84 MET D CA 1
ATOM 6992 C C . MET D 1 84 ? -20.854 -29.536 -16.700 1.00 19.57 84 MET D C 1
ATOM 6993 O O . MET D 1 84 ? -21.834 -30.073 -17.180 1.00 21.25 84 MET D O 1
ATOM 6998 N N . ARG D 1 85 ? -20.431 -28.349 -17.098 1.00 19.91 85 ARG D N 1
ATOM 6999 C CA . ARG D 1 85 ? -21.262 -27.493 -17.928 1.00 19.45 85 ARG D CA 1
ATOM 7000 C C . ARG D 1 85 ? -21.140 -27.701 -19.450 1.00 19.59 85 ARG D C 1
ATOM 7001 O O . ARG D 1 85 ? -22.148 -27.638 -20.151 1.00 19.79 85 ARG D O 1
ATOM 7009 N N . ASP D 1 86 ? -19.932 -27.943 -19.969 1.00 18.88 86 ASP D N 1
ATOM 7010 C CA . ASP D 1 86 ? -19.731 -27.855 -21.405 1.00 18.15 86 ASP D CA 1
ATOM 7011 C C . ASP D 1 86 ? -19.559 -29.181 -22.105 1.00 17.62 86 ASP D C 1
ATOM 7012 O O . ASP D 1 86 ? -19.778 -29.278 -23.327 1.00 17.45 86 ASP D O 1
ATOM 7017 N N . VAL D 1 87 ? -19.149 -30.203 -21.365 1.00 16.50 87 VAL D N 1
ATOM 7018 C CA . VAL D 1 87 ? -18.834 -31.479 -21.981 1.00 16.24 87 VAL D CA 1
ATOM 7019 C C . VAL D 1 87 ? -20.079 -32.348 -22.160 1.00 17.12 87 VAL D C 1
ATOM 7020 O O . VAL D 1 87 ? -20.813 -32.614 -21.206 1.00 17.79 87 VAL D O 1
ATOM 7024 N N . ASN D 1 88 ? -20.310 -32.801 -23.381 1.00 17.54 88 ASN D N 1
ATOM 7025 C CA . ASN D 1 88 ? -21.376 -33.755 -23.653 1.00 18.27 88 ASN D CA 1
ATOM 7026 C C . ASN D 1 88 ? -21.416 -34.877 -22.628 1.00 18.89 88 ASN D C 1
ATOM 7027 O O . ASN D 1 88 ? -20.447 -35.674 -22.521 1.00 19.09 88 ASN D O 1
ATOM 7032 N N . GLY D 1 89 ? -22.534 -34.949 -21.888 1.00 18.56 89 GLY D N 1
ATOM 7033 C CA . GLY D 1 89 ? -22.720 -35.984 -20.868 1.00 18.42 89 GLY D CA 1
ATOM 7034 C C . GLY D 1 89 ? -21.775 -35.771 -19.694 1.00 18.96 89 GLY D C 1
ATOM 7035 O O . GLY D 1 89 ? -21.726 -36.591 -18.756 1.00 19.58 89 GLY D O 1
ATOM 7036 N N . GLY D 1 90 ? -21.004 -34.678 -19.764 1.00 18.55 90 GLY D N 1
ATOM 7037 C CA . GLY D 1 90 ? -20.052 -34.280 -18.715 1.00 17.58 90 GLY D CA 1
ATOM 7038 C C . GLY D 1 90 ? -20.544 -34.359 -17.282 1.00 16.71 90 GLY D C 1
ATOM 7039 O O . GLY D 1 90 ? -19.991 -35.096 -16.489 1.00 16.38 90 GLY D O 1
ATOM 7040 N N . TYR D 1 91 ? -21.562 -33.578 -16.935 1.00 16.86 91 TYR D N 1
ATOM 7041 C CA . TYR D 1 91 ? -22.182 -33.680 -15.604 1.00 16.88 91 TYR D CA 1
ATOM 7042 C C . TYR D 1 91 ? -22.447 -35.147 -15.228 1.00 16.37 91 TYR D C 1
ATOM 7043 O O . TYR D 1 91 ? -22.108 -35.625 -14.133 1.00 15.65 91 TYR D O 1
ATOM 7052 N N . MET D 1 92 ? -23.017 -35.885 -16.152 1.00 16.49 92 MET D N 1
ATOM 7053 C CA . MET D 1 92 ? -23.309 -37.250 -15.830 1.00 17.71 92 MET D CA 1
ATOM 7054 C C . MET D 1 92 ? -22.088 -38.138 -15.571 1.00 17.26 92 MET D C 1
ATOM 7055 O O . MET D 1 92 ? -22.076 -38.911 -14.605 1.00 17.86 92 MET D O 1
ATOM 7060 N N . LEU D 1 93 ? -21.068 -38.036 -16.417 1.00 16.53 93 LEU D N 1
ATOM 7061 C CA . LEU D 1 93 ? -19.825 -38.748 -16.180 1.00 15.92 93 LEU D CA 1
ATOM 7062 C C . LEU D 1 93 ? -19.256 -38.352 -14.806 1.00 16.47 93 LEU D C 1
ATOM 7063 O O . LEU D 1 93 ? -18.916 -39.217 -13.968 1.00 16.31 93 LEU D O 1
ATOM 7068 N N . ARG D 1 94 ? -19.175 -37.047 -14.547 1.00 15.65 94 ARG D N 1
ATOM 7069 C CA . ARG D 1 94 ? -18.673 -36.617 -13.263 1.00 15.14 94 ARG D CA 1
ATOM 7070 C C . ARG D 1 94 ? -19.454 -37.257 -12.098 1.00 15.41 94 ARG D C 1
ATOM 7071 O O . ARG D 1 94 ? -18.840 -37.827 -11.197 1.00 16.15 94 ARG D O 1
ATOM 7079 N N . TYR D 1 95 ? -20.790 -37.154 -12.093 1.00 14.76 95 TYR D N 1
ATOM 7080 C CA . TYR D 1 95 ? -21.581 -37.671 -10.948 1.00 13.55 95 TYR D CA 1
ATOM 7081 C C . TYR D 1 95 ? -21.490 -39.189 -10.934 1.00 13.66 95 TYR D C 1
ATOM 7082 O O . TYR D 1 95 ? -21.539 -39.785 -9.864 1.00 13.66 95 TYR D O 1
ATOM 7091 N N . LEU D 1 96 ? -21.384 -39.815 -12.117 1.00 12.66 96 LEU D N 1
ATOM 7092 C CA . LEU D 1 96 ? -21.140 -41.255 -12.158 1.00 12.18 96 LEU D CA 1
ATOM 7093 C C . LEU D 1 96 ? -19.828 -41.629 -11.404 1.00 12.05 96 LEU D C 1
ATOM 7094 O O . LEU D 1 96 ? -19.798 -42.565 -10.585 1.00 11.20 96 LEU D O 1
ATOM 7099 N N . HIS D 1 97 ? -18.756 -40.885 -11.674 1.00 11.05 97 HIS D N 1
ATOM 7100 C CA . HIS D 1 97 ? -17.465 -41.289 -11.191 1.00 10.53 97 HIS D CA 1
ATOM 7101 C C . HIS D 1 97 ? -17.419 -41.061 -9.700 1.00 11.48 97 HIS D C 1
ATOM 7102 O O . HIS D 1 97 ? -16.811 -41.857 -8.963 1.00 11.43 97 HIS D O 1
ATOM 7109 N N . ALA D 1 98 ? -18.059 -39.989 -9.242 1.00 11.87 98 ALA D N 1
ATOM 7110 C CA . ALA D 1 98 ? -17.987 -39.642 -7.794 1.00 12.94 98 ALA D CA 1
ATOM 7111 C C . ALA D 1 98 ? -18.884 -40.560 -6.933 1.00 13.19 98 ALA D C 1
ATOM 7112 O O . ALA D 1 98 ? -18.450 -41.064 -5.897 1.00 12.95 98 ALA D O 1
ATOM 7114 N N . ASN D 1 99 ? -20.123 -40.762 -7.372 1.00 13.14 99 ASN D N 1
ATOM 7115 C CA . ASN D 1 99 ? -21.024 -41.660 -6.688 1.00 14.52 99 ASN D CA 1
ATOM 7116 C C . ASN D 1 99 ? -20.566 -43.115 -6.827 1.00 15.88 99 ASN D C 1
ATOM 7117 O O . ASN D 1 99 ? -20.774 -43.943 -5.905 1.00 16.93 99 ASN D O 1
ATOM 7122 N N . GLY D 1 100 ? -19.925 -43.408 -7.968 1.00 15.95 100 GLY D N 1
ATOM 7123 C CA . GLY D 1 100 ? -19.414 -44.714 -8.263 1.00 14.84 100 GLY D CA 1
ATOM 7124 C C . GLY D 1 100 ? -18.469 -45.041 -7.153 1.00 14.89 100 GLY D C 1
ATOM 7125 O O . GLY D 1 100 ? -18.483 -46.148 -6.637 1.00 15.18 100 GLY D O 1
ATOM 7126 N N . ALA D 1 101 ? -17.667 -44.072 -6.750 1.00 15.06 101 ALA D N 1
ATOM 7127 C CA . ALA D 1 101 ? -16.739 -44.334 -5.656 1.00 15.95 101 ALA D CA 1
ATOM 7128 C C . ALA D 1 101 ? -17.539 -44.791 -4.413 1.00 16.77 101 ALA D C 1
ATOM 7129 O O . ALA D 1 101 ? -17.134 -45.726 -3.687 1.00 16.78 101 ALA D O 1
ATOM 7131 N N . SER D 1 102 ? -18.685 -44.152 -4.181 1.00 16.96 102 SER D N 1
ATOM 7132 C CA . SER D 1 102 ? -19.492 -44.497 -3.018 1.00 17.80 102 SER D CA 1
ATOM 7133 C C . SER D 1 102 ? -20.042 -45.911 -3.127 1.00 18.23 102 SER D C 1
ATOM 7134 O O . SER D 1 102 ? -20.000 -46.699 -2.163 1.00 17.41 102 SER D O 1
ATOM 7137 N N . LEU D 1 103 ? -20.569 -46.211 -4.316 1.00 18.80 103 LEU D N 1
ATOM 7138 C CA . LEU D 1 103 ? -21.085 -47.536 -4.607 1.00 19.07 103 LEU D CA 1
ATOM 7139 C C . LEU D 1 103 ? -19.943 -48.537 -4.426 1.00 19.21 103 LEU D C 1
ATOM 7140 O O . LEU D 1 103 ? -20.090 -49.549 -3.744 1.00 19.33 103 LEU D O 1
ATOM 7145 N N . PHE D 1 104 ? -18.785 -48.214 -4.986 1.00 19.14 104 PHE D N 1
ATOM 7146 C CA . PHE D 1 104 ? -17.621 -49.054 -4.804 1.00 19.08 104 PHE D CA 1
ATOM 7147 C C . PHE D 1 104 ? -17.471 -49.370 -3.335 1.00 18.42 104 PHE D C 1
ATOM 7148 O O . PHE D 1 104 ? -17.336 -50.534 -2.983 1.00 18.70 104 PHE D O 1
ATOM 7156 N N . PHE D 1 105 ? -17.503 -48.342 -2.474 1.00 18.39 105 PHE D N 1
ATOM 7157 C CA . PHE D 1 105 ? -17.264 -48.527 -1.007 1.00 17.68 105 PHE D CA 1
ATOM 7158 C C . PHE D 1 105 ? -18.350 -49.204 -0.202 1.00 17.71 105 PHE D C 1
ATOM 7159 O O . PHE D 1 105 ? -18.059 -50.014 0.672 1.00 17.59 105 PHE D O 1
ATOM 7167 N N . LEU D 1 106 ? -19.597 -48.901 -0.515 1.00 17.85 106 LEU D N 1
ATOM 7168 C CA . LEU D 1 106 ? -20.668 -49.690 0.005 1.00 17.96 106 LEU D CA 1
ATOM 7169 C C . LEU D 1 106 ? -20.350 -51.149 -0.332 1.00 17.88 106 LEU D C 1
ATOM 7170 O O . LEU D 1 106 ? -20.180 -51.976 0.550 1.00 18.85 106 LEU D O 1
ATOM 7175 N N . ALA D 1 107 ? -20.245 -51.475 -1.611 1.00 17.61 107 ALA D N 1
ATOM 7176 C CA . ALA D 1 107 ? -19.966 -52.857 -2.007 1.00 16.11 107 ALA D CA 1
ATOM 7177 C C . ALA D 1 107 ? -18.801 -53.485 -1.216 1.00 15.68 107 ALA D C 1
ATOM 7178 O O . ALA D 1 107 ? -18.954 -54.625 -0.765 1.00 15.72 107 ALA D O 1
ATOM 7180 N N . VAL D 1 108 ? -17.660 -52.808 -1.014 1.00 14.21 108 VAL D N 1
ATOM 7181 C CA . VAL D 1 108 ? -16.610 -53.554 -0.277 1.00 14.82 108 VAL D CA 1
ATOM 7182 C C . VAL D 1 108 ? -16.914 -53.899 1.204 1.00 14.46 108 VAL D C 1
ATOM 7183 O O . VAL D 1 108 ? -16.667 -55.039 1.679 1.00 13.91 108 VAL D O 1
ATOM 7187 N N . TYR D 1 109 ? -17.374 -52.881 1.924 1.00 14.07 109 TYR D N 1
ATOM 7188 C CA . TYR D 1 109 ? -17.826 -53.040 3.271 1.00 14.40 109 TYR D CA 1
ATOM 7189 C C . TYR D 1 109 ? -18.826 -54.208 3.335 1.00 15.26 109 TYR D C 1
ATOM 7190 O O . TYR D 1 109 ? -18.640 -55.143 4.113 1.00 15.16 109 TYR D O 1
ATOM 7199 N N . ILE D 1 110 ? -19.831 -54.209 2.466 1.00 15.36 110 ILE D N 1
ATOM 7200 C CA . ILE D 1 110 ? -20.726 -55.338 2.445 1.00 16.22 110 ILE D CA 1
ATOM 7201 C C . ILE D 1 110 ? -19.978 -56.651 2.202 1.00 17.11 110 ILE D C 1
ATOM 7202 O O . ILE D 1 110 ? -19.853 -57.450 3.125 1.00 17.56 110 ILE D O 1
ATOM 7207 N N . HIS D 1 111 ? -19.488 -56.867 0.975 1.00 18.10 111 HIS D N 1
ATOM 7208 C CA . HIS D 1 111 ? -18.479 -57.919 0.644 1.00 18.39 111 HIS D CA 1
ATOM 7209 C C . HIS D 1 111 ? -17.543 -58.308 1.809 1.00 18.90 111 HIS D C 1
ATOM 7210 O O . HIS D 1 111 ? -17.432 -59.494 2.186 1.00 18.70 111 HIS D O 1
ATOM 7217 N N . ILE D 1 112 ? -16.848 -57.326 2.374 1.00 18.58 112 ILE D N 1
ATOM 7218 C CA . ILE D 1 112 ? -15.994 -57.659 3.508 1.00 19.52 112 ILE D CA 1
ATOM 7219 C C . ILE D 1 112 ? -16.742 -58.339 4.685 1.00 19.96 112 ILE D C 1
ATOM 7220 O O . ILE D 1 112 ? -16.286 -59.354 5.249 1.00 19.72 112 ILE D O 1
ATOM 7225 N N . PHE D 1 113 ? -17.887 -57.779 5.044 1.00 20.20 113 PHE D N 1
ATOM 7226 C CA . PHE D 1 113 ? -18.655 -58.313 6.143 1.00 20.36 113 PHE D CA 1
ATOM 7227 C C . PHE D 1 113 ? -19.298 -59.636 5.821 1.00 20.48 113 PHE D C 1
ATOM 7228 O O . PHE D 1 113 ? -19.462 -60.470 6.705 1.00 20.58 113 PHE D O 1
ATOM 7236 N N . ARG D 1 114 ? -19.670 -59.847 4.571 1.00 20.55 114 ARG D N 1
ATOM 7237 C CA . ARG D 1 114 ? -20.191 -61.152 4.205 1.00 20.50 114 ARG D CA 1
ATOM 7238 C C . ARG D 1 114 ? -19.098 -62.142 4.590 1.00 20.85 114 ARG D C 1
ATOM 7239 O O . ARG D 1 114 ? -19.360 -63.196 5.176 1.00 21.59 114 ARG D O 1
ATOM 7247 N N . GLY D 1 115 ? -17.862 -61.778 4.287 1.00 20.35 115 GLY D N 1
ATOM 7248 C CA . GLY D 1 115 ? -16.765 -62.696 4.444 1.00 19.72 115 GLY D CA 1
ATOM 7249 C C . GLY D 1 115 ? -16.469 -62.873 5.899 1.00 19.79 115 GLY D C 1
ATOM 7250 O O . GLY D 1 115 ? -16.053 -63.946 6.319 1.00 19.36 115 GLY D O 1
ATOM 7251 N N . LEU D 1 116 ? -16.658 -61.809 6.680 1.00 20.50 116 LEU D N 1
ATOM 7252 C CA . LEU D 1 116 ? -16.290 -61.849 8.120 1.00 20.52 116 LEU D CA 1
ATOM 7253 C C . LEU D 1 116 ? -17.262 -62.756 8.867 1.00 20.99 116 LEU D C 1
ATOM 7254 O O . LEU D 1 116 ? -16.939 -63.298 9.909 1.00 21.18 116 LEU D O 1
ATOM 7259 N N . TYR D 1 117 ? -18.451 -62.913 8.291 1.00 21.51 117 TYR D N 1
ATOM 7260 C CA . TYR D 1 117 ? -19.547 -63.652 8.884 1.00 22.15 117 TYR D CA 1
ATOM 7261 C C . TYR D 1 117 ? -19.500 -65.150 8.537 1.00 22.30 117 TYR D C 1
ATOM 7262 O O . TYR D 1 117 ? -19.813 -66.023 9.367 1.00 22.66 117 TYR D O 1
ATOM 7271 N N . TYR D 1 118 ? -19.123 -65.443 7.296 1.00 21.79 118 TYR D N 1
ATOM 7272 C CA . TYR D 1 118 ? -19.244 -66.785 6.768 1.00 20.62 118 TYR D CA 1
ATOM 7273 C C . TYR D 1 118 ? -17.901 -67.506 6.779 1.00 20.71 118 TYR D C 1
ATOM 7274 O O . TYR D 1 118 ? -17.761 -68.594 6.226 1.00 20.33 118 TYR D O 1
ATOM 7283 N N . GLY D 1 119 ? -16.919 -66.896 7.435 1.00 21.05 119 GLY D N 1
ATOM 7284 C CA . GLY D 1 119 ? -15.590 -67.482 7.549 1.00 21.54 119 GLY D CA 1
ATOM 7285 C C . GLY D 1 119 ? -14.900 -67.651 6.216 1.00 22.07 119 GLY D C 1
ATOM 7286 O O . GLY D 1 119 ? -14.111 -68.570 6.043 1.00 23.34 119 GLY D O 1
ATOM 7287 N N . SER D 1 120 ? -15.180 -66.766 5.259 1.00 22.18 120 SER D N 1
ATOM 7288 C CA . SER D 1 120 ? -14.602 -66.875 3.909 1.00 21.15 120 SER D CA 1
ATOM 7289 C C . SER D 1 120 ? -13.113 -66.548 3.871 1.00 20.88 120 SER D C 1
ATOM 7290 O O . SER D 1 120 ? -12.468 -66.717 2.861 1.00 20.84 120 SER D O 1
ATOM 7293 N N . TYR D 1 121 ? -12.568 -66.143 5.007 1.00 21.33 121 TYR D N 1
ATOM 7294 C CA . TYR D 1 121 ? -11.151 -65.859 5.159 1.00 22.02 121 TYR D CA 1
ATOM 7295 C C . TYR D 1 121 ? -10.397 -66.999 5.820 1.00 22.52 121 TYR D C 1
ATOM 7296 O O . TYR D 1 121 ? -9.165 -66.937 5.956 1.00 22.88 121 TYR D O 1
ATOM 7305 N N . LYS D 1 122 ? -11.119 -68.003 6.310 1.00 22.78 122 LYS D N 1
ATOM 7306 C CA . LYS D 1 122 ? -10.453 -69.078 7.040 1.00 23.16 122 LYS D CA 1
ATOM 7307 C C . LYS D 1 122 ? -9.829 -70.063 6.054 1.00 22.86 122 LYS D C 1
ATOM 7308 O O . LYS D 1 122 ? -10.254 -70.139 4.898 1.00 23.25 122 LYS D O 1
ATOM 7314 N N . ALA D 1 123 ? -8.825 -70.811 6.510 1.00 22.32 123 ALA D N 1
ATOM 7315 C CA . ALA D 1 123 ? -8.180 -71.827 5.678 1.00 21.22 123 ALA D CA 1
ATOM 7316 C C . ALA D 1 123 ? -9.274 -72.570 4.943 1.00 20.79 123 ALA D C 1
ATOM 7317 O O . ALA D 1 123 ? -10.318 -72.863 5.524 1.00 20.48 123 ALA D O 1
ATOM 7319 N N . PRO D 1 124 ? -9.051 -72.842 3.645 1.00 20.79 124 PRO D N 1
ATOM 7320 C CA . PRO D 1 124 ? -7.779 -72.521 2.999 1.00 20.84 124 PRO D CA 1
ATOM 7321 C C . PRO D 1 124 ? -7.770 -71.131 2.264 1.00 21.26 124 PRO D C 1
ATOM 7322 O O . PRO D 1 124 ? -6.917 -70.908 1.381 1.00 22.45 124 PRO D O 1
ATOM 7326 N N . ARG D 1 125 ? -8.661 -70.202 2.634 1.00 19.62 125 ARG D N 1
ATOM 7327 C CA . ARG D 1 125 ? -8.790 -68.952 1.896 1.00 18.33 125 ARG D CA 1
ATOM 7328 C C . ARG D 1 125 ? -7.968 -67.723 2.355 1.00 18.68 125 ARG D C 1
ATOM 7329 O O . ARG D 1 125 ? -8.212 -66.599 1.913 1.00 18.60 125 ARG D O 1
ATOM 7337 N N . GLU D 1 126 ? -6.960 -67.929 3.199 1.00 18.73 126 GLU D N 1
ATOM 7338 C CA . GLU D 1 126 ? -6.163 -66.818 3.706 1.00 18.39 126 GLU D CA 1
ATOM 7339 C C . GLU D 1 126 ? -5.696 -65.895 2.601 1.00 18.21 126 GLU D C 1
ATOM 7340 O O . GLU D 1 126 ? -5.878 -64.673 2.671 1.00 19.65 126 GLU D O 1
ATOM 7346 N N . VAL D 1 127 ? -5.065 -66.482 1.591 1.00 17.72 127 VAL D N 1
ATOM 7347 C CA . VAL D 1 127 ? -4.537 -65.733 0.428 1.00 16.21 127 VAL D CA 1
ATOM 7348 C C . VAL D 1 127 ? -5.588 -64.926 -0.320 1.00 15.32 127 VAL D C 1
ATOM 7349 O O . VAL D 1 127 ? -5.370 -63.736 -0.570 1.00 16.01 127 VAL D O 1
ATOM 7353 N N . THR D 1 128 ? -6.722 -65.534 -0.664 1.00 14.12 128 THR D N 1
ATOM 7354 C CA . THR D 1 128 ? -7.787 -64.732 -1.231 1.00 14.39 128 THR D CA 1
ATOM 7355 C C . THR D 1 128 ? -7.977 -63.452 -0.382 1.00 15.22 128 THR D C 1
ATOM 7356 O O . THR D 1 128 ? -8.208 -62.364 -0.919 1.00 15.68 128 THR D O 1
ATOM 7360 N N . TRP D 1 129 ? -7.868 -63.615 0.938 1.00 14.99 129 TRP D N 1
ATOM 7361 C CA . TRP D 1 129 ? -8.174 -62.599 1.877 1.00 14.56 129 TRP D CA 1
ATOM 7362 C C . TRP D 1 129 ? -7.096 -61.513 1.893 1.00 15.03 129 TRP D C 1
ATOM 7363 O O . TRP D 1 129 ? -7.398 -60.305 1.814 1.00 14.54 129 TRP D O 1
ATOM 7374 N N . ILE D 1 130 ? -5.847 -61.932 2.032 1.00 14.93 130 ILE D N 1
ATOM 7375 C CA . ILE D 1 130 ? -4.765 -60.966 2.009 1.00 16.21 130 ILE D CA 1
ATOM 7376 C C . ILE D 1 130 ? -4.773 -60.133 0.727 1.00 16.37 130 ILE D C 1
ATOM 7377 O O . ILE D 1 130 ? -4.544 -58.938 0.756 1.00 17.00 130 ILE D O 1
ATOM 7382 N N . VAL D 1 131 ? -5.011 -60.773 -0.405 1.00 16.52 131 VAL D N 1
ATOM 7383 C CA . VAL D 1 131 ? -5.129 -60.042 -1.647 1.00 16.73 131 VAL D CA 1
ATOM 7384 C C . VAL D 1 131 ? -6.340 -59.098 -1.557 1.00 16.65 131 VAL D C 1
ATOM 7385 O O . VAL D 1 131 ? -6.252 -57.947 -1.992 1.00 16.50 131 VAL D O 1
ATOM 7389 N N . GLY D 1 132 ? -7.446 -59.567 -0.965 1.00 16.24 132 GLY D N 1
ATOM 7390 C CA . GLY D 1 132 ? -8.555 -58.675 -0.560 1.00 16.09 132 GLY D CA 1
ATOM 7391 C C . GLY D 1 132 ? -8.089 -57.411 0.195 1.00 16.25 132 GLY D C 1
ATOM 7392 O O . GLY D 1 132 ? -8.359 -56.288 -0.194 1.00 15.31 132 GLY D O 1
ATOM 7393 N N . MET D 1 133 ? -7.360 -57.613 1.277 1.00 16.56 133 MET D N 1
ATOM 7394 C CA . MET D 1 133 ? -6.916 -56.536 2.118 1.00 16.91 133 MET D CA 1
ATOM 7395 C C . MET D 1 133 ? -6.068 -55.543 1.362 1.00 17.31 133 MET D C 1
ATOM 7396 O O . MET D 1 133 ? -6.228 -54.321 1.507 1.00 17.61 133 MET D O 1
ATOM 7401 N N . LEU D 1 134 ? -5.166 -56.062 0.544 1.00 17.30 134 LEU D N 1
ATOM 7402 C CA . LEU D 1 134 ? -4.314 -55.214 -0.279 1.00 17.39 134 LEU D CA 1
ATOM 7403 C C . LEU D 1 134 ? -5.143 -54.297 -1.210 1.00 16.70 134 LEU D C 1
ATOM 7404 O O . LEU D 1 134 ? -4.963 -53.088 -1.249 1.00 16.18 134 LEU D O 1
ATOM 7409 N N . ILE D 1 135 ? -6.037 -54.902 -1.979 1.00 16.27 135 ILE D N 1
ATOM 7410 C CA . ILE D 1 135 ? -6.939 -54.173 -2.829 1.00 15.86 135 ILE D CA 1
ATOM 7411 C C . ILE D 1 135 ? -7.601 -53.084 -2.023 1.00 16.80 135 ILE D C 1
ATOM 7412 O O . ILE D 1 135 ? -7.681 -51.914 -2.476 1.00 17.21 135 ILE D O 1
ATOM 7417 N N . TYR D 1 136 ? -8.083 -53.458 -0.833 1.00 17.10 136 TYR D N 1
ATOM 7418 C CA . TYR D 1 136 ? -8.775 -52.531 0.058 1.00 17.68 136 TYR D CA 1
ATOM 7419 C C . TYR D 1 136 ? -7.958 -51.257 0.301 1.00 17.94 136 TYR D C 1
ATOM 7420 O O . TYR D 1 136 ? -8.462 -50.145 0.122 1.00 17.37 136 TYR D O 1
ATOM 7429 N N . LEU D 1 137 ? -6.711 -51.452 0.752 1.00 19.05 137 LEU D N 1
ATOM 7430 C CA . LEU D 1 137 ? -5.702 -50.392 0.944 1.00 20.07 137 LEU D CA 1
ATOM 7431 C C . LEU D 1 137 ? -5.474 -49.541 -0.312 1.00 20.25 137 LEU D C 1
ATOM 7432 O O . LEU D 1 137 ? -5.364 -48.299 -0.253 1.00 19.79 137 LEU D O 1
ATOM 7437 N N . MET D 1 138 ? -5.378 -50.216 -1.448 1.00 20.38 138 MET D N 1
ATOM 7438 C CA . MET D 1 138 ? -5.228 -49.517 -2.701 1.00 21.09 138 MET D CA 1
ATOM 7439 C C . MET D 1 138 ? -6.485 -48.664 -2.987 1.00 20.72 138 MET D C 1
ATOM 7440 O O . MET D 1 138 ? -6.376 -47.492 -3.364 1.00 20.45 138 MET D O 1
ATOM 7445 N N . MET D 1 139 ? -7.677 -49.238 -2.794 1.00 20.18 139 MET D N 1
ATOM 7446 C CA . MET D 1 139 ? -8.910 -48.458 -3.004 1.00 20.02 139 MET D CA 1
ATOM 7447 C C . MET D 1 139 ? -8.896 -47.175 -2.186 1.00 20.06 139 MET D C 1
ATOM 7448 O O . MET D 1 139 ? -9.269 -46.131 -2.677 1.00 19.48 139 MET D O 1
ATOM 7453 N N . MET D 1 140 ? -8.460 -47.243 -0.934 1.00 20.34 140 MET D N 1
ATOM 7454 C CA . MET D 1 140 ? -8.506 -46.046 -0.121 1.00 20.97 140 MET D CA 1
ATOM 7455 C C . MET D 1 140 ? -7.537 -44.985 -0.610 1.00 20.27 140 MET D C 1
ATOM 7456 O O . MET D 1 140 ? -7.907 -43.814 -0.741 1.00 20.20 140 MET D O 1
ATOM 7461 N N . GLY D 1 141 ? -6.293 -45.391 -0.879 1.00 20.01 141 GLY D N 1
ATOM 7462 C CA . GLY D 1 141 ? -5.303 -44.488 -1.473 1.00 18.28 141 GLY D CA 1
ATOM 7463 C C . GLY D 1 141 ? -5.895 -43.898 -2.743 1.00 17.74 141 GLY D C 1
ATOM 7464 O O . GLY D 1 141 ? -5.929 -42.673 -2.926 1.00 17.39 141 GLY D O 1
ATOM 7465 N N . THR D 1 142 ? -6.410 -44.765 -3.609 1.00 16.31 142 THR D N 1
ATOM 7466 C CA . THR D 1 142 ? -6.896 -44.275 -4.878 1.00 16.14 142 THR D CA 1
ATOM 7467 C C . THR D 1 142 ? -7.936 -43.181 -4.696 1.00 15.86 142 THR D C 1
ATOM 7468 O O . THR D 1 142 ? -7.934 -42.167 -5.420 1.00 17.11 142 THR D O 1
ATOM 7472 N N . ALA D 1 143 ? -8.807 -43.382 -3.719 1.00 14.97 143 ALA D N 1
ATOM 7473 C CA . ALA D 1 143 ? -10.027 -42.614 -3.613 1.00 13.99 143 ALA D CA 1
ATOM 7474 C C . ALA D 1 143 ? -9.660 -41.307 -2.958 1.00 14.17 143 ALA D C 1
ATOM 7475 O O . ALA D 1 143 ? -10.308 -40.273 -3.192 1.00 14.30 143 ALA D O 1
ATOM 7477 N N . PHE D 1 144 ? -8.610 -41.355 -2.140 1.00 13.33 144 PHE D N 1
ATOM 7478 C CA . PHE D 1 144 ? -8.180 -40.170 -1.441 1.00 12.68 144 PHE D CA 1
ATOM 7479 C C . PHE D 1 144 ? -7.640 -39.199 -2.468 1.00 12.86 144 PHE D C 1
ATOM 7480 O O . PHE D 1 144 ? -7.954 -37.982 -2.457 1.00 12.14 144 PHE D O 1
ATOM 7488 N N . MET D 1 145 ? -6.868 -39.750 -3.394 1.00 12.24 145 MET D N 1
ATOM 7489 C CA . MET D 1 145 ? -6.246 -38.904 -4.364 1.00 13.02 145 MET D CA 1
ATOM 7490 C C . MET D 1 145 ? -7.262 -38.347 -5.382 1.00 12.74 145 MET D C 1
ATOM 7491 O O . MET D 1 145 ? -7.165 -37.197 -5.794 1.00 12.41 145 MET D O 1
ATOM 7496 N N . GLY D 1 146 ? -8.223 -39.152 -5.817 1.00 12.27 146 GLY D N 1
ATOM 7497 C CA . GLY D 1 146 ? -9.171 -38.606 -6.779 1.00 12.69 146 GLY D CA 1
ATOM 7498 C C . GLY D 1 146 ? -9.806 -37.405 -6.115 1.00 13.11 146 GLY D C 1
ATOM 7499 O O . GLY D 1 146 ? -9.977 -36.335 -6.687 1.00 13.54 146 GLY D O 1
ATOM 7500 N N . TYR D 1 147 ? -10.127 -37.583 -4.849 1.00 13.55 147 TYR D N 1
ATOM 7501 C CA . TYR D 1 147 ? -10.860 -36.595 -4.135 1.00 13.49 147 TYR D CA 1
ATOM 7502 C C . TYR D 1 147 ? -10.100 -35.255 -4.103 1.00 13.84 147 TYR D C 1
ATOM 7503 O O . TYR D 1 147 ? -10.709 -34.183 -3.915 1.00 13.52 147 TYR D O 1
ATOM 7512 N N . VAL D 1 148 ? -8.775 -35.323 -4.261 1.00 13.60 148 VAL D N 1
ATOM 7513 C CA . VAL D 1 148 ? -7.961 -34.141 -4.145 1.00 13.11 148 VAL D CA 1
ATOM 7514 C C . VAL D 1 148 ? -8.114 -33.411 -5.434 1.00 13.78 148 VAL D C 1
ATOM 7515 O O . VAL D 1 148 ? -7.963 -32.166 -5.484 1.00 14.02 148 VAL D O 1
ATOM 7519 N N . LEU D 1 149 ? -8.463 -34.166 -6.476 1.00 13.14 149 LEU D N 1
ATOM 7520 C CA . LEU D 1 149 ? -8.335 -33.612 -7.825 1.00 13.19 149 LEU D CA 1
ATOM 7521 C C . LEU D 1 149 ? -9.128 -32.315 -8.091 1.00 13.28 149 LEU D C 1
ATOM 7522 O O . LEU D 1 149 ? -8.601 -31.409 -8.724 1.00 13.63 149 LEU D O 1
ATOM 7527 N N . PRO D 1 150 ? -10.390 -32.224 -7.618 1.00 12.96 150 PRO D N 1
ATOM 7528 C CA . PRO D 1 150 ? -11.158 -31.015 -7.909 1.00 13.10 150 PRO D CA 1
ATOM 7529 C C . PRO D 1 150 ? -10.503 -29.796 -7.301 1.00 13.74 150 PRO D C 1
ATOM 7530 O O . PRO D 1 150 ? -10.747 -28.671 -7.736 1.00 13.62 150 PRO D O 1
ATOM 7534 N N . TRP D 1 151 ? -9.658 -30.017 -6.300 1.00 14.73 151 TRP D N 1
ATOM 7535 C CA . TRP D 1 151 ? -8.962 -28.903 -5.650 1.00 14.87 151 TRP D CA 1
ATOM 7536 C C . TRP D 1 151 ? -9.962 -27.936 -4.981 1.00 15.62 151 TRP D C 1
ATOM 7537 O O . TRP D 1 151 ? -9.829 -26.695 -5.049 1.00 16.29 151 TRP D O 1
ATOM 7548 N N . GLY D 1 152 ? -10.980 -28.499 -4.356 1.00 15.72 152 GLY D N 1
ATOM 7549 C CA . GLY D 1 152 ? -11.846 -27.674 -3.531 1.00 17.10 152 GLY D CA 1
ATOM 7550 C C . GLY D 1 152 ? -11.299 -27.601 -2.124 1.00 17.58 152 GLY D C 1
ATOM 7551 O O . GLY D 1 152 ? -10.131 -27.972 -1.869 1.00 17.86 152 GLY D O 1
ATOM 7552 N N . GLN D 1 153 ? -12.137 -27.143 -1.206 1.00 18.15 153 GLN D N 1
ATOM 7553 C CA . GLN D 1 153 ? -11.758 -27.063 0.219 1.00 19.00 153 GLN D CA 1
ATOM 7554 C C . GLN D 1 153 ? -11.510 -28.425 0.883 1.00 19.31 153 GLN D C 1
ATOM 7555 O O . GLN D 1 153 ? -10.463 -28.623 1.524 1.00 19.70 153 GLN D O 1
ATOM 7561 N N . MET D 1 154 ? -12.439 -29.367 0.699 1.00 19.32 154 MET D N 1
ATOM 7562 C CA . MET D 1 154 ? -12.251 -30.739 1.176 1.00 19.52 154 MET D CA 1
ATOM 7563 C C . MET D 1 154 ? -10.999 -31.381 0.553 1.00 19.30 154 MET D C 1
ATOM 7564 O O . MET D 1 154 ? -10.205 -31.981 1.283 1.00 19.94 154 MET D O 1
ATOM 7569 N N . SER D 1 155 ? -10.825 -31.243 -0.773 1.00 17.89 155 SER D N 1
ATOM 7570 C CA . SER D 1 155 ? -9.627 -31.716 -1.492 1.00 16.87 155 SER D CA 1
ATOM 7571 C C . SER D 1 155 ? -8.336 -31.240 -0.840 1.00 16.89 155 SER D C 1
ATOM 7572 O O . SER D 1 155 ? -7.415 -32.024 -0.551 1.00 16.40 155 SER D O 1
ATOM 7575 N N . PHE D 1 156 ? -8.255 -29.929 -0.629 1.00 16.97 156 PHE D N 1
ATOM 7576 C CA . PHE D 1 156 ? -7.043 -29.338 -0.063 1.00 16.15 156 PHE D CA 1
ATOM 7577 C C . PHE D 1 156 ? -6.772 -29.715 1.407 1.00 15.59 156 PHE D C 1
ATOM 7578 O O . PHE D 1 156 ? -5.646 -30.094 1.741 1.00 15.90 156 PHE D O 1
ATOM 7586 N N . TRP D 1 157 ? -7.772 -29.626 2.290 1.00 14.20 157 TRP D N 1
ATOM 7587 C CA . TRP D 1 157 ? -7.500 -29.952 3.720 1.00 12.79 157 TRP D CA 1
ATOM 7588 C C . TRP D 1 157 ? -7.473 -31.460 3.962 1.00 12.49 157 TRP D C 1
ATOM 7589 O O . TRP D 1 157 ? -6.758 -31.932 4.833 1.00 11.73 157 TRP D O 1
ATOM 7600 N N . GLY D 1 158 ? -8.221 -32.209 3.149 1.00 12.83 158 GLY D N 1
ATOM 7601 C CA . GLY D 1 158 ? -7.965 -33.651 2.965 1.00 13.14 158 GLY D CA 1
ATOM 7602 C C . GLY D 1 158 ? -6.466 -33.936 2.729 1.00 13.99 158 GLY D C 1
ATOM 7603 O O . GLY D 1 158 ? -5.860 -34.789 3.397 1.00 13.98 158 GLY D O 1
ATOM 7604 N N . ALA D 1 159 ? -5.851 -33.193 1.802 1.00 13.32 159 ALA D N 1
ATOM 7605 C CA . ALA D 1 159 ? -4.554 -33.568 1.311 1.00 12.80 159 ALA D CA 1
ATOM 7606 C C . ALA D 1 159 ? -3.615 -33.301 2.443 1.00 13.09 159 ALA D C 1
ATOM 7607 O O . ALA D 1 159 ? -2.744 -34.111 2.760 1.00 13.51 159 ALA D O 1
ATOM 7609 N N . THR D 1 160 ? -3.811 -32.157 3.072 1.00 13.31 160 THR D N 1
ATOM 7610 C CA . THR D 1 160 ? -3.051 -31.806 4.269 1.00 13.82 160 THR D CA 1
ATOM 7611 C C . THR D 1 160 ? -3.179 -32.878 5.380 1.00 13.43 160 THR D C 1
ATOM 7612 O O . THR D 1 160 ? -2.189 -33.460 5.833 1.00 13.57 160 THR D O 1
ATOM 7616 N N . VAL D 1 161 ? -4.400 -33.150 5.813 1.00 12.80 161 VAL D N 1
ATOM 7617 C CA . VAL D 1 161 ? -4.559 -34.067 6.907 1.00 12.90 161 VAL D CA 1
ATOM 7618 C C . VAL D 1 161 ? -3.905 -35.436 6.598 1.00 13.40 161 VAL D C 1
ATOM 7619 O O . VAL D 1 161 ? -3.131 -35.981 7.402 1.00 12.83 161 VAL D O 1
ATOM 7623 N N . ILE D 1 162 ? -4.207 -35.990 5.427 1.00 13.60 162 ILE D N 1
ATOM 7624 C CA . ILE D 1 162 ? -3.716 -37.312 5.117 1.00 13.69 162 ILE D CA 1
ATOM 7625 C C . ILE D 1 162 ? -2.205 -37.350 4.873 1.00 14.44 162 ILE D C 1
ATOM 7626 O O . ILE D 1 162 ? -1.514 -38.262 5.347 1.00 14.57 162 ILE D O 1
ATOM 7631 N N . THR D 1 163 ? -1.656 -36.378 4.161 1.00 15.03 163 THR D N 1
ATOM 7632 C CA . THR D 1 163 ? -0.191 -36.373 4.051 1.00 15.51 163 THR D CA 1
ATOM 7633 C C . THR D 1 163 ? 0.422 -36.165 5.430 1.00 16.41 163 THR D C 1
ATOM 7634 O O . THR D 1 163 ? 1.592 -36.474 5.664 1.00 16.49 163 THR D O 1
ATOM 7638 N N . GLY D 1 164 ? -0.386 -35.637 6.353 1.00 17.20 164 GLY D N 1
ATOM 7639 C CA . GLY D 1 164 ? 0.071 -35.403 7.717 1.00 17.49 164 GLY D CA 1
ATOM 7640 C C . GLY D 1 164 ? 0.225 -36.686 8.492 1.00 18.13 164 GLY D C 1
ATOM 7641 O O . GLY D 1 164 ? 1.032 -36.756 9.393 1.00 18.80 164 GLY D O 1
ATOM 7642 N N . LEU D 1 165 ? -0.556 -37.718 8.146 1.00 18.92 165 LEU D N 1
ATOM 7643 C CA . LEU D 1 165 ? -0.486 -39.017 8.859 1.00 18.37 165 LEU D CA 1
ATOM 7644 C C . LEU D 1 165 ? 0.952 -39.541 8.865 1.00 18.88 165 LEU D C 1
ATOM 7645 O O . LEU D 1 165 ? 1.402 -40.163 9.835 1.00 19.53 165 LEU D O 1
ATOM 7650 N N . PHE D 1 166 ? 1.670 -39.275 7.784 1.00 18.69 166 PHE D N 1
ATOM 7651 C CA . PHE D 1 166 ? 2.979 -39.844 7.593 1.00 18.80 166 PHE D CA 1
ATOM 7652 C C . PHE D 1 166 ? 3.993 -39.040 8.357 1.00 19.47 166 PHE D C 1
ATOM 7653 O O . PHE D 1 166 ? 4.967 -39.579 8.872 1.00 20.10 166 PHE D O 1
ATOM 7661 N N . GLY D 1 167 ? 3.766 -37.743 8.475 1.00 20.09 167 GLY D N 1
ATOM 7662 C CA . GLY D 1 167 ? 4.715 -36.921 9.183 1.00 20.87 167 GLY D CA 1
ATOM 7663 C C . GLY D 1 167 ? 4.631 -37.214 10.667 1.00 22.36 167 GLY D C 1
ATOM 7664 O O . GLY D 1 167 ? 5.400 -36.686 11.449 1.00 23.57 167 GLY D O 1
ATOM 7665 N N . ALA D 1 168 ? 3.668 -38.019 11.088 1.00 23.70 168 ALA D N 1
ATOM 7666 C CA . ALA D 1 168 ? 3.592 -38.397 12.492 1.00 24.45 168 ALA D CA 1
ATOM 7667 C C . ALA D 1 168 ? 4.594 -39.484 12.763 1.00 25.59 168 ALA D C 1
ATOM 7668 O O . ALA D 1 168 ? 5.003 -39.662 13.893 1.00 26.43 168 ALA D O 1
ATOM 7670 N N . ILE D 1 169 ? 4.982 -40.255 11.757 1.00 26.45 169 ILE D N 1
ATOM 7671 C CA . ILE D 1 169 ? 5.956 -41.292 12.068 1.00 27.63 169 ILE D CA 1
ATOM 7672 C C . ILE D 1 169 ? 7.181 -40.658 12.746 1.00 28.60 169 ILE D C 1
ATOM 7673 O O . ILE D 1 169 ? 7.648 -39.576 12.347 1.00 28.57 169 ILE D O 1
ATOM 7678 N N . PRO D 1 170 ? 7.679 -41.309 13.813 1.00 29.56 170 PRO D N 1
ATOM 7679 C CA . PRO D 1 170 ? 8.884 -40.776 14.474 1.00 29.51 170 PRO D CA 1
ATOM 7680 C C . PRO D 1 170 ? 10.100 -40.931 13.541 1.00 30.03 170 PRO D C 1
ATOM 7681 O O . PRO D 1 170 ? 10.139 -41.843 12.704 1.00 30.14 170 PRO D O 1
ATOM 7685 N N . GLY D 1 171 ? 11.071 -40.030 13.656 1.00 30.05 171 GLY D N 1
ATOM 7686 C CA . GLY D 1 171 ? 12.310 -40.153 12.891 1.00 29.73 171 GLY D CA 1
ATOM 7687 C C . GLY D 1 171 ? 12.233 -39.738 11.438 1.00 29.22 171 GLY D C 1
ATOM 7688 O O . GLY D 1 171 ? 12.854 -38.790 11.020 1.00 29.25 171 GLY D O 1
ATOM 7689 N N . VAL D 1 172 ? 11.450 -40.440 10.657 1.00 29.35 172 VAL D N 1
ATOM 7690 C CA . VAL D 1 172 ? 11.513 -40.250 9.219 1.00 29.37 172 VAL D CA 1
ATOM 7691 C C . VAL D 1 172 ? 10.277 -39.558 8.619 1.00 29.33 172 VAL D C 1
ATOM 7692 O O . VAL D 1 172 ? 10.262 -39.217 7.428 1.00 29.80 172 VAL D O 1
ATOM 7696 N N . GLY D 1 173 ? 9.247 -39.377 9.440 1.00 28.69 173 GLY D N 1
ATOM 7697 C CA . GLY D 1 173 ? 7.978 -38.818 8.993 1.00 27.86 173 GLY D CA 1
ATOM 7698 C C . GLY D 1 173 ? 8.095 -37.427 8.405 1.00 27.97 173 GLY D C 1
ATOM 7699 O O . GLY D 1 173 ? 7.334 -37.067 7.533 1.00 28.53 173 GLY D O 1
ATOM 7700 N N . GLU D 1 174 ? 9.032 -36.613 8.862 1.00 27.74 174 GLU D N 1
ATOM 7701 C CA . GLU D 1 174 ? 9.135 -35.299 8.258 1.00 27.91 174 GLU D CA 1
ATOM 7702 C C . GLU D 1 174 ? 9.594 -35.492 6.799 1.00 26.95 174 GLU D C 1
ATOM 7703 O O . GLU D 1 174 ? 9.070 -34.861 5.879 1.00 26.26 174 GLU D O 1
ATOM 7709 N N . ALA D 1 175 ? 10.533 -36.416 6.588 1.00 25.87 175 ALA D N 1
ATOM 7710 C CA . ALA D 1 175 ? 11.013 -36.698 5.245 1.00 24.24 175 ALA D CA 1
ATOM 7711 C C . ALA D 1 175 ? 9.925 -37.287 4.339 1.00 24.05 175 ALA D C 1
ATOM 7712 O O . ALA D 1 175 ? 9.702 -36.762 3.258 1.00 25.06 175 ALA D O 1
ATOM 7714 N N . ILE D 1 176 ? 9.243 -38.358 4.756 1.00 22.97 176 ILE D N 1
ATOM 7715 C CA . ILE D 1 176 ? 8.218 -38.972 3.909 1.00 21.77 176 ILE D CA 1
ATOM 7716 C C . ILE D 1 176 ? 7.185 -37.895 3.596 1.00 22.01 176 ILE D C 1
ATOM 7717 O O . ILE D 1 176 ? 6.628 -37.833 2.499 1.00 22.84 176 ILE D O 1
ATOM 7722 N N . GLN D 1 177 ? 6.927 -37.021 4.549 1.00 21.29 177 GLN D N 1
ATOM 7723 C CA . GLN D 1 177 ? 5.960 -35.980 4.300 1.00 21.49 177 GLN D CA 1
ATOM 7724 C C . GLN D 1 177 ? 6.448 -34.953 3.257 1.00 21.52 177 GLN D C 1
ATOM 7725 O O . GLN D 1 177 ? 5.731 -34.679 2.282 1.00 21.61 177 GLN D O 1
ATOM 7731 N N . THR D 1 178 ? 7.646 -34.385 3.443 1.00 20.94 178 THR D N 1
ATOM 7732 C CA . THR D 1 178 ? 8.212 -33.514 2.419 1.00 20.56 178 THR D CA 1
ATOM 7733 C C . THR D 1 178 ? 8.156 -34.189 1.009 1.00 20.43 178 THR D C 1
ATOM 7734 O O . THR D 1 178 ? 7.708 -33.584 0.005 1.00 19.75 178 THR D O 1
ATOM 7738 N N . TRP D 1 179 ? 8.576 -35.452 0.973 1.00 19.82 179 TRP D N 1
ATOM 7739 C CA . TRP D 1 179 ? 8.531 -36.287 -0.217 1.00 19.81 179 TRP D CA 1
ATOM 7740 C C . TRP D 1 179 ? 7.135 -36.345 -0.844 1.00 19.90 179 TRP D C 1
ATOM 7741 O O . TRP D 1 179 ? 6.975 -36.053 -2.028 1.00 19.98 179 TRP D O 1
ATOM 7752 N N . LEU D 1 180 ? 6.119 -36.741 -0.086 1.00 19.69 180 LEU D N 1
ATOM 7753 C CA . LEU D 1 180 ? 4.787 -36.785 -0.670 1.00 20.13 180 LEU D CA 1
ATOM 7754 C C . LEU D 1 180 ? 4.315 -35.405 -1.124 1.00 21.02 180 LEU D C 1
ATOM 7755 O O . LEU D 1 180 ? 3.662 -35.270 -2.162 1.00 20.64 180 LEU D O 1
ATOM 7760 N N . LEU D 1 181 ? 4.606 -34.373 -0.331 1.00 21.95 181 LEU D N 1
ATOM 7761 C CA . LEU D 1 181 ? 4.095 -33.046 -0.664 1.00 22.58 181 LEU D CA 1
ATOM 7762 C C . LEU D 1 181 ? 4.795 -32.500 -1.926 1.00 22.74 181 LEU D C 1
ATOM 7763 O O . LEU D 1 181 ? 4.153 -31.905 -2.779 1.00 23.43 181 LEU D O 1
ATOM 7768 N N . GLY D 1 182 ? 6.098 -32.717 -2.055 1.00 22.34 182 GLY D N 1
ATOM 7769 C CA . GLY D 1 182 ? 6.836 -32.141 -3.161 1.00 21.67 182 GLY D CA 1
ATOM 7770 C C . GLY D 1 182 ? 7.289 -30.754 -2.769 1.00 21.93 182 GLY D C 1
ATOM 7771 O O . GLY D 1 182 ? 7.600 -29.904 -3.596 1.00 21.64 182 GLY D O 1
ATOM 7772 N N . GLY D 1 183 ? 7.344 -30.523 -1.470 1.00 22.53 183 GLY D N 1
ATOM 7773 C CA . GLY D 1 183 ? 7.753 -29.234 -0.965 1.00 22.34 183 GLY D CA 1
ATOM 7774 C C . GLY D 1 183 ? 7.123 -29.031 0.383 1.00 22.33 183 GLY D C 1
ATOM 7775 O O . GLY D 1 183 ? 6.634 -29.972 0.997 1.00 22.94 183 GLY D O 1
ATOM 7776 N N . PRO D 1 184 ? 7.103 -27.797 0.832 1.00 22.08 184 PRO D N 1
ATOM 7777 C CA . PRO D 1 184 ? 6.807 -27.477 2.206 1.00 22.22 184 PRO D CA 1
ATOM 7778 C C . PRO D 1 184 ? 5.313 -27.400 2.447 1.00 22.21 184 PRO D C 1
ATOM 7779 O O . PRO D 1 184 ? 4.882 -27.346 3.598 1.00 22.27 184 PRO D O 1
ATOM 7783 N N . ALA D 1 185 ? 4.502 -27.424 1.395 1.00 21.60 185 ALA D N 1
ATOM 7784 C CA . ALA D 1 185 ? 3.069 -27.441 1.664 1.00 20.76 185 ALA D CA 1
ATOM 7785 C C . ALA D 1 185 ? 2.249 -28.028 0.542 1.00 20.23 185 ALA D C 1
ATOM 7786 O O . ALA D 1 185 ? 2.612 -27.950 -0.627 1.00 21.06 185 ALA D O 1
ATOM 7788 N N . VAL D 1 186 ? 1.118 -28.608 0.896 1.00 19.13 186 VAL D N 1
ATOM 7789 C CA . VAL D 1 186 ? 0.190 -28.992 -0.111 1.00 18.04 186 VAL D CA 1
ATOM 7790 C C . VAL D 1 186 ? 0.103 -27.869 -1.109 1.00 17.37 186 VAL D C 1
ATOM 7791 O O . VAL D 1 186 ? -0.396 -26.815 -0.801 1.00 17.83 186 VAL D O 1
ATOM 7795 N N . ASP D 1 187 ? 0.551 -28.120 -2.321 1.00 16.48 187 ASP D N 1
ATOM 7796 C CA . ASP D 1 187 ? 0.557 -27.107 -3.359 1.00 16.14 187 ASP D CA 1
ATOM 7797 C C . ASP D 1 187 ? 0.489 -27.821 -4.760 1.00 14.32 187 ASP D C 1
ATOM 7798 O O . ASP D 1 187 ? 0.144 -28.984 -4.826 1.00 14.20 187 ASP D O 1
ATOM 7803 N N . ASN D 1 188 ? 0.827 -27.150 -5.851 1.00 12.77 188 ASN D N 1
ATOM 7804 C CA . ASN D 1 188 ? 0.755 -27.758 -7.178 1.00 11.29 188 ASN D CA 1
ATOM 7805 C C . ASN D 1 188 ? 1.538 -29.048 -7.332 1.00 10.28 188 ASN D C 1
ATOM 7806 O O . ASN D 1 188 ? 1.024 -30.019 -7.877 1.00 10.02 188 ASN D O 1
ATOM 7811 N N . PRO D 1 189 ? 2.797 -29.075 -6.876 1.00 9.80 189 PRO D N 1
ATOM 7812 C CA . PRO D 1 189 ? 3.403 -30.388 -7.012 1.00 10.54 189 PRO D CA 1
ATOM 7813 C C . PRO D 1 189 ? 2.497 -31.508 -6.454 1.00 11.83 189 PRO D C 1
ATOM 7814 O O . PRO D 1 189 ? 2.365 -32.564 -7.116 1.00 12.85 189 PRO D O 1
ATOM 7818 N N . THR D 1 190 ? 1.863 -31.288 -5.290 1.00 11.89 190 THR D N 1
ATOM 7819 C CA . THR D 1 190 ? 1.010 -32.317 -4.690 1.00 12.19 190 THR D CA 1
ATOM 7820 C C . THR D 1 190 ? -0.151 -32.673 -5.612 1.00 12.70 190 THR D C 1
ATOM 7821 O O . THR D 1 190 ? -0.479 -33.846 -5.832 1.00 12.92 190 THR D O 1
ATOM 7825 N N . LEU D 1 191 ? -0.799 -31.659 -6.156 1.00 13.03 191 LEU D N 1
ATOM 7826 C CA . LEU D 1 191 ? -1.897 -31.938 -7.051 1.00 13.82 191 LEU D CA 1
ATOM 7827 C C . LEU D 1 191 ? -1.336 -32.822 -8.143 1.00 14.97 191 LEU D C 1
ATOM 7828 O O . LEU D 1 191 ? -1.899 -33.871 -8.444 1.00 15.15 191 LEU D O 1
ATOM 7833 N N . ASN D 1 192 ? -0.191 -32.386 -8.694 1.00 15.72 192 ASN D N 1
ATOM 7834 C CA . ASN D 1 192 ? 0.379 -32.950 -9.919 1.00 15.94 192 ASN D CA 1
ATOM 7835 C C . ASN D 1 192 ? 0.809 -34.409 -9.820 1.00 15.27 192 ASN D C 1
ATOM 7836 O O . ASN D 1 192 ? 0.618 -35.168 -10.763 1.00 15.47 192 ASN D O 1
ATOM 7841 N N . ARG D 1 193 ? 1.407 -34.799 -8.705 1.00 14.10 193 ARG D N 1
ATOM 7842 C CA . ARG D 1 193 ? 1.778 -36.206 -8.542 1.00 13.70 193 ARG D CA 1
ATOM 7843 C C . ARG D 1 193 ? 0.578 -37.130 -8.204 1.00 13.86 193 ARG D C 1
ATOM 7844 O O . ARG D 1 193 ? 0.581 -38.296 -8.599 1.00 14.07 193 ARG D O 1
ATOM 7852 N N . PHE D 1 194 ? -0.413 -36.613 -7.465 1.00 13.78 194 PHE D N 1
ATOM 7853 C CA . PHE D 1 194 ? -1.575 -37.407 -7.026 1.00 13.78 194 PHE D CA 1
ATOM 7854 C C . PHE D 1 194 ? -2.345 -37.707 -8.251 1.00 13.57 194 PHE D C 1
ATOM 7855 O O . PHE D 1 194 ? -2.991 -38.735 -8.368 1.00 14.15 194 PHE D O 1
ATOM 7863 N N . PHE D 1 195 ? -2.303 -36.792 -9.187 1.00 13.57 195 PHE D N 1
ATOM 7864 C CA . PHE D 1 195 ? -3.084 -37.026 -10.380 1.00 14.21 195 PHE D CA 1
ATOM 7865 C C . PHE D 1 195 ? -2.530 -38.259 -11.106 1.00 14.28 195 PHE D C 1
ATOM 7866 O O . PHE D 1 195 ? -3.295 -39.091 -11.646 1.00 13.80 195 PHE D O 1
ATOM 7874 N N . SER D 1 196 ? -1.204 -38.372 -11.097 1.00 13.38 196 SER D N 1
ATOM 7875 C CA . SER D 1 196 ? -0.558 -39.461 -11.783 1.00 13.90 196 SER D CA 1
ATOM 7876 C C . SER D 1 196 ? -0.913 -40.806 -11.150 1.00 13.82 196 SER D C 1
ATOM 7877 O O . SER D 1 196 ? -1.461 -41.725 -11.799 1.00 13.30 196 SER D O 1
ATOM 7880 N N . LEU D 1 197 ? -0.606 -40.897 -9.861 1.00 13.65 197 LEU D N 1
ATOM 7881 C CA . LEU D 1 197 ? -0.992 -42.039 -9.042 1.00 12.94 197 LEU D CA 1
ATOM 7882 C C . LEU D 1 197 ? -2.511 -42.360 -9.143 1.00 12.01 197 LEU D C 1
ATOM 7883 O O . LEU D 1 197 ? -2.887 -43.524 -9.274 1.00 11.91 197 LEU D O 1
ATOM 7888 N N . HIS D 1 198 ? -3.383 -41.358 -9.133 1.00 10.61 198 HIS D N 1
ATOM 7889 C CA . HIS D 1 198 ? -4.814 -41.674 -9.259 1.00 10.39 198 HIS D CA 1
ATOM 7890 C C . HIS D 1 198 ? -5.075 -42.456 -10.509 1.00 10.97 198 HIS D C 1
ATOM 7891 O O . HIS D 1 198 ? -5.909 -43.346 -10.505 1.00 11.93 198 HIS D O 1
ATOM 7898 N N . TYR D 1 199 ? -4.362 -42.143 -11.591 1.00 11.59 199 TYR D N 1
ATOM 7899 C CA . TYR D 1 199 ? -4.562 -42.852 -12.836 1.00 11.45 199 TYR D CA 1
ATOM 7900 C C . TYR D 1 199 ? -3.950 -44.260 -12.777 1.00 12.03 199 TYR D C 1
ATOM 7901 O O . TYR D 1 199 ? -4.560 -45.255 -13.201 1.00 11.38 199 TYR D O 1
ATOM 7910 N N . LEU D 1 200 ? -2.740 -44.325 -12.233 1.00 12.22 200 LEU D N 1
ATOM 7911 C CA . LEU D 1 200 ? -2.007 -45.574 -12.111 1.00 12.13 200 LEU D CA 1
ATOM 7912 C C . LEU D 1 200 ? -2.663 -46.616 -11.191 1.00 13.07 200 LEU D C 1
ATOM 7913 O O . LEU D 1 200 ? -2.818 -47.776 -11.584 1.00 13.46 200 LEU D O 1
ATOM 7918 N N . LEU D 1 201 ? -3.023 -46.221 -9.968 1.00 13.91 201 LEU D N 1
ATOM 7919 C CA . LEU D 1 201 ? -3.374 -47.195 -8.940 1.00 14.72 201 LEU D CA 1
ATOM 7920 C C . LEU D 1 201 ? -4.539 -48.068 -9.334 1.00 15.25 201 LEU D C 1
ATOM 7921 O O . LEU D 1 201 ? -4.552 -49.246 -9.022 1.00 16.60 201 LEU D O 1
ATOM 7926 N N . PRO D 1 202 ? -5.546 -47.494 -10.001 1.00 15.59 202 PRO D N 1
ATOM 7927 C CA . PRO D 1 202 ? -6.658 -48.358 -10.396 1.00 16.09 202 PRO D CA 1
ATOM 7928 C C . PRO D 1 202 ? -6.228 -49.525 -11.306 1.00 17.35 202 PRO D C 1
ATOM 7929 O O . PRO D 1 202 ? -6.844 -50.608 -11.279 1.00 17.83 202 PRO D O 1
ATOM 7933 N N . PHE D 1 203 ? -5.172 -49.333 -12.090 1.00 17.75 203 PHE D N 1
ATOM 7934 C CA . PHE D 1 203 ? -4.625 -50.463 -12.851 1.00 18.68 203 PHE D CA 1
ATOM 7935 C C . PHE D 1 203 ? -3.938 -51.536 -11.994 1.00 18.48 203 PHE D C 1
ATOM 7936 O O . PHE D 1 203 ? -3.994 -52.735 -12.297 1.00 17.78 203 PHE D O 1
ATOM 7944 N N . VAL D 1 204 ? -3.299 -51.106 -10.923 1.00 18.56 204 VAL D N 1
ATOM 7945 C CA . VAL D 1 204 ? -2.691 -52.056 -10.034 1.00 19.32 204 VAL D CA 1
ATOM 7946 C C . VAL D 1 204 ? -3.811 -52.798 -9.329 1.00 19.30 204 VAL D C 1
ATOM 7947 O O . VAL D 1 204 ? -3.768 -54.008 -9.181 1.00 19.80 204 VAL D O 1
ATOM 7951 N N . ILE D 1 205 ? -4.854 -52.072 -8.945 1.00 18.42 205 ILE D N 1
ATOM 7952 C CA . ILE D 1 205 ? -6.036 -52.716 -8.450 1.00 17.55 205 ILE D CA 1
ATOM 7953 C C . ILE D 1 205 ? -6.655 -53.760 -9.412 1.00 17.67 205 ILE D C 1
ATOM 7954 O O . ILE D 1 205 ? -7.033 -54.874 -8.983 1.00 18.21 205 ILE D O 1
ATOM 7959 N N . ALA D 1 206 ? -6.778 -53.438 -10.697 1.00 16.77 206 ALA D N 1
ATOM 7960 C CA . ALA D 1 206 ? -7.319 -54.436 -11.627 1.00 16.41 206 ALA D CA 1
ATOM 7961 C C . ALA D 1 206 ? -6.459 -55.721 -11.622 1.00 16.44 206 ALA D C 1
ATOM 7962 O O . ALA D 1 206 ? -6.965 -56.832 -11.682 1.00 16.21 206 ALA D O 1
ATOM 7964 N N . ALA D 1 207 ? -5.148 -55.553 -11.519 1.00 16.40 207 ALA D N 1
ATOM 7965 C CA . ALA D 1 207 ? -4.251 -56.677 -11.526 1.00 16.18 207 ALA D CA 1
ATOM 7966 C C . ALA D 1 207 ? -4.501 -57.528 -10.279 1.00 16.87 207 ALA D C 1
ATOM 7967 O O . ALA D 1 207 ? -4.787 -58.749 -10.379 1.00 16.81 207 ALA D O 1
ATOM 7969 N N . LEU D 1 208 ? -4.386 -56.895 -9.108 1.00 16.63 208 LEU D N 1
ATOM 7970 C CA . LEU D 1 208 ? -4.648 -57.592 -7.875 1.00 16.75 208 LEU D CA 1
ATOM 7971 C C . LEU D 1 208 ? -6.002 -58.278 -7.976 1.00 16.63 208 LEU D C 1
ATOM 7972 O O . LEU D 1 208 ? -6.190 -59.390 -7.496 1.00 16.81 208 LEU D O 1
ATOM 7977 N N . VAL D 1 209 ? -6.954 -57.646 -8.636 1.00 16.57 209 VAL D N 1
ATOM 7978 C CA . VAL D 1 209 ? -8.239 -58.315 -8.742 1.00 16.73 209 VAL D CA 1
ATOM 7979 C C . VAL D 1 209 ? -8.102 -59.577 -9.578 1.00 17.08 209 VAL D C 1
ATOM 7980 O O . VAL D 1 209 ? -8.712 -60.592 -9.254 1.00 17.35 209 VAL D O 1
ATOM 7984 N N . VAL D 1 210 ? -7.320 -59.525 -10.659 1.00 17.22 210 VAL D N 1
ATOM 7985 C CA . VAL D 1 210 ? -7.072 -60.758 -11.406 1.00 17.23 210 VAL D CA 1
ATOM 7986 C C . VAL D 1 210 ? -6.543 -61.852 -10.463 1.00 17.52 210 VAL D C 1
ATOM 7987 O O . VAL D 1 210 ? -7.077 -62.951 -10.438 1.00 18.17 210 VAL D O 1
ATOM 7991 N N . VAL D 1 211 ? -5.517 -61.555 -9.679 1.00 16.98 211 VAL D N 1
ATOM 7992 C CA . VAL D 1 211 ? -4.992 -62.545 -8.758 1.00 17.30 211 VAL D CA 1
ATOM 7993 C C . VAL D 1 211 ? -6.065 -62.981 -7.741 1.00 17.52 211 VAL D C 1
ATOM 7994 O O . VAL D 1 211 ? -6.128 -64.132 -7.312 1.00 16.48 211 VAL D O 1
ATOM 7998 N N . HIS D 1 212 ? -6.895 -62.024 -7.339 1.00 18.18 212 HIS D N 1
ATOM 7999 C CA . HIS D 1 212 ? -7.997 -62.288 -6.404 1.00 18.24 212 HIS D CA 1
ATOM 8000 C C . HIS D 1 212 ? -8.871 -63.389 -7.021 1.00 17.77 212 HIS D C 1
ATOM 8001 O O . HIS D 1 212 ? -8.949 -64.486 -6.500 1.00 18.32 212 HIS D O 1
ATOM 8008 N N . ILE D 1 213 ? -9.507 -63.124 -8.141 1.00 17.30 213 ILE D N 1
ATOM 8009 C CA . ILE D 1 213 ? -10.303 -64.170 -8.748 1.00 17.93 213 ILE D CA 1
ATOM 8010 C C . ILE D 1 213 ? -9.540 -65.490 -8.963 1.00 18.71 213 ILE D C 1
ATOM 8011 O O . ILE D 1 213 ? -10.136 -66.565 -9.018 1.00 18.68 213 ILE D O 1
ATOM 8016 N N . TRP D 1 214 ? -8.224 -65.410 -9.108 1.00 19.12 214 TRP D N 1
ATOM 8017 C CA . TRP D 1 214 ? -7.465 -66.593 -9.446 1.00 19.21 214 TRP D CA 1
ATOM 8018 C C . TRP D 1 214 ? -7.460 -67.494 -8.244 1.00 19.60 214 TRP D C 1
ATOM 8019 O O . TRP D 1 214 ? -7.599 -68.707 -8.343 1.00 20.11 214 TRP D O 1
ATOM 8030 N N . ALA D 1 215 ? -7.317 -66.871 -7.088 1.00 19.94 215 ALA D N 1
ATOM 8031 C CA . ALA D 1 215 ? -7.140 -67.568 -5.829 1.00 19.40 215 ALA D CA 1
ATOM 8032 C C . ALA D 1 215 ? -8.432 -68.254 -5.409 1.00 19.24 215 ALA D C 1
ATOM 8033 O O . ALA D 1 215 ? -8.432 -69.410 -4.929 1.00 19.55 215 ALA D O 1
ATOM 8035 N N . PHE D 1 216 ? -9.557 -67.580 -5.570 1.00 18.39 216 PHE D N 1
ATOM 8036 C CA . PHE D 1 216 ? -10.754 -68.304 -5.200 1.00 17.90 216 PHE D CA 1
ATOM 8037 C C . PHE D 1 216 ? -11.161 -69.372 -6.224 1.00 18.06 216 PHE D C 1
ATOM 8038 O O . PHE D 1 216 ? -11.807 -70.353 -5.860 1.00 17.60 216 PHE D O 1
ATOM 8046 N N . HIS D 1 217 ? -10.748 -69.213 -7.487 1.00 18.20 217 HIS D N 1
ATOM 8047 C CA . HIS D 1 217 ? -10.906 -70.292 -8.450 1.00 18.63 217 HIS D CA 1
ATOM 8048 C C . HIS D 1 217 ? -10.069 -71.457 -7.986 1.00 19.41 217 HIS D C 1
ATOM 8049 O O . HIS D 1 217 ? -10.511 -72.574 -8.051 1.00 19.94 217 HIS D O 1
ATOM 8056 N N . THR D 1 218 ? -8.866 -71.200 -7.485 1.00 20.29 218 THR D N 1
ATOM 8057 C CA . THR D 1 218 ? -8.033 -72.256 -6.917 1.00 21.05 218 THR D CA 1
ATOM 8058 C C . THR D 1 218 ? -8.656 -73.032 -5.738 1.00 22.26 218 THR D C 1
ATOM 8059 O O . THR D 1 218 ? -8.660 -74.258 -5.746 1.00 22.89 218 THR D O 1
ATOM 8063 N N . THR D 1 219 ? -9.142 -72.328 -4.714 1.00 22.60 219 THR D N 1
ATOM 8064 C CA . THR D 1 219 ? -9.716 -72.993 -3.541 1.00 22.12 219 THR D CA 1
ATOM 8065 C C . THR D 1 219 ? -11.148 -73.417 -3.844 1.00 21.62 219 THR D C 1
ATOM 8066 O O . THR D 1 219 ? -11.717 -74.223 -3.145 1.00 22.16 219 THR D O 1
ATOM 8070 N N . GLY D 1 220 ? -11.760 -72.856 -4.864 1.00 21.03 220 GLY D N 1
ATOM 8071 C CA . GLY D 1 220 ? -13.211 -72.930 -4.908 1.00 21.43 220 GLY D CA 1
ATOM 8072 C C . GLY D 1 220 ? -13.890 -71.910 -3.973 1.00 21.97 220 GLY D C 1
ATOM 8073 O O . GLY D 1 220 ? -13.372 -71.545 -2.894 1.00 21.44 220 GLY D O 1
ATOM 8074 N N . ASN D 1 221 ? -15.051 -71.429 -4.401 1.00 22.14 221 ASN D N 1
ATOM 8075 C CA . ASN D 1 221 ? -15.846 -70.504 -3.610 1.00 22.44 221 ASN D CA 1
ATOM 8076 C C . ASN D 1 221 ? -16.224 -71.052 -2.209 1.00 22.76 221 ASN D C 1
ATOM 8077 O O . ASN D 1 221 ? -16.228 -72.253 -1.984 1.00 23.70 221 ASN D O 1
ATOM 8082 N N . ASN D 1 222 ? -16.512 -70.168 -1.260 1.00 22.28 222 ASN D N 1
ATOM 8083 C CA . ASN D 1 222 ? -17.156 -70.548 -0.017 1.00 21.35 222 ASN D CA 1
ATOM 8084 C C . ASN D 1 222 ? -18.673 -70.525 -0.228 1.00 20.75 222 ASN D C 1
ATOM 8085 O O . ASN D 1 222 ? -19.177 -70.068 -1.258 1.00 20.07 222 ASN D O 1
ATOM 8090 N N . ASN D 1 223 ? -19.416 -71.044 0.732 1.00 20.39 223 ASN D N 1
ATOM 8091 C CA . ASN D 1 223 ? -20.868 -70.999 0.619 1.00 20.97 223 ASN D CA 1
ATOM 8092 C C . ASN D 1 223 ? -21.480 -70.759 2.003 1.00 21.46 223 ASN D C 1
ATOM 8093 O O . ASN D 1 223 ? -20.822 -70.980 3.028 1.00 21.85 223 ASN D O 1
ATOM 8098 N N . PRO D 1 224 ? -22.725 -70.295 2.039 1.00 21.51 224 PRO D N 1
ATOM 8099 C CA . PRO D 1 224 ? -23.385 -69.982 3.312 1.00 22.31 224 PRO D CA 1
ATOM 8100 C C . PRO D 1 224 ? -23.128 -71.002 4.436 1.00 22.97 224 PRO D C 1
ATOM 8101 O O . PRO D 1 224 ? -23.063 -70.567 5.602 1.00 23.68 224 PRO D O 1
ATOM 8105 N N . THR D 1 225 ? -22.969 -72.311 4.114 1.00 22.43 225 THR D N 1
ATOM 8106 C CA . THR D 1 225 ? -22.810 -73.364 5.149 1.00 22.28 225 THR D CA 1
ATOM 8107 C C . THR D 1 225 ? -21.400 -73.592 5.669 1.00 22.10 225 THR D C 1
ATOM 8108 O O . THR D 1 225 ? -21.211 -74.185 6.735 1.00 22.13 225 THR D O 1
ATOM 8112 N N . GLY D 1 226 ? -20.400 -73.177 4.902 1.00 21.51 226 GLY D N 1
ATOM 8113 C CA . GLY D 1 226 ? -19.026 -73.432 5.312 1.00 20.89 226 GLY D CA 1
ATOM 8114 C C . GLY D 1 226 ? -18.609 -74.856 5.007 1.00 20.77 226 GLY D C 1
ATOM 8115 O O . GLY D 1 226 ? -17.492 -75.275 5.355 1.00 20.24 226 GLY D O 1
ATOM 8116 N N . VAL D 1 227 ? -19.503 -75.598 4.359 1.00 20.39 227 VAL D N 1
ATOM 8117 C CA . VAL D 1 227 ? -19.195 -76.961 3.967 1.00 20.98 227 VAL D CA 1
ATOM 8118 C C . VAL D 1 227 ? -18.770 -77.052 2.481 1.00 21.52 227 VAL D C 1
ATOM 8119 O O . VAL D 1 227 ? -19.562 -76.785 1.573 1.00 20.78 227 VAL D O 1
ATOM 8123 N N . GLU D 1 228 ? -17.508 -77.435 2.273 1.00 22.45 228 GLU D N 1
ATOM 8124 C CA . GLU D 1 228 ? -16.898 -77.572 0.953 1.00 24.09 228 GLU D CA 1
ATOM 8125 C C . GLU D 1 228 ? -17.698 -78.438 -0.024 1.00 24.90 228 GLU D C 1
ATOM 8126 O O . GLU D 1 228 ? -18.335 -79.423 0.367 1.00 25.00 228 GLU D O 1
ATOM 8132 N N . VAL D 1 229 ? -17.639 -78.072 -1.303 1.00 26.23 229 VAL D N 1
ATOM 8133 C CA . VAL D 1 229 ? -18.078 -78.957 -2.386 1.00 27.29 229 VAL D CA 1
ATOM 8134 C C . VAL D 1 229 ? -17.397 -80.328 -2.207 1.00 28.23 229 VAL D C 1
ATOM 8135 O O . VAL D 1 229 ? -16.242 -80.399 -1.752 1.00 28.42 229 VAL D O 1
ATOM 8139 N N . ARG D 1 230 ? -18.096 -81.414 -2.538 1.00 29.17 230 ARG D N 1
ATOM 8140 C CA . ARG D 1 230 ? -17.473 -82.746 -2.476 1.00 30.42 230 ARG D CA 1
ATOM 8141 C C . ARG D 1 230 ? -16.547 -83.046 -3.691 1.00 31.22 230 ARG D C 1
ATOM 8142 O O . ARG D 1 230 ? -16.957 -82.885 -4.838 1.00 30.03 230 ARG D O 1
ATOM 8150 N N . ARG D 1 231 ? -15.306 -83.479 -3.407 1.00 33.27 231 ARG D N 1
ATOM 8151 C CA . ARG D 1 231 ? -14.284 -83.804 -4.431 1.00 35.01 231 ARG D CA 1
ATOM 8152 C C . ARG D 1 231 ? -14.231 -85.294 -4.794 1.00 35.82 231 ARG D C 1
ATOM 8153 O O . ARG D 1 231 ? -13.449 -85.682 -5.656 1.00 36.21 231 ARG D O 1
ATOM 8161 N N . GLY D 1 232 ? -15.014 -86.129 -4.116 1.00 36.85 232 GLY D N 1
ATOM 8162 C CA . GLY D 1 232 ? -14.891 -87.594 -4.251 1.00 37.46 232 GLY D CA 1
ATOM 8163 C C . GLY D 1 232 ? -15.163 -88.169 -5.632 1.00 38.18 232 GLY D C 1
ATOM 8164 O O . GLY D 1 232 ? -14.646 -89.229 -5.973 1.00 37.86 232 GLY D O 1
ATOM 8165 N N . SER D 1 233 ? -15.969 -87.470 -6.438 1.00 39.12 233 SER D N 1
ATOM 8166 C CA . SER D 1 233 ? -16.247 -87.897 -7.828 1.00 39.48 233 SER D CA 1
ATOM 8167 C C . SER D 1 233 ? -17.030 -86.853 -8.614 1.00 39.31 233 SER D C 1
ATOM 8168 O O . SER D 1 233 ? -17.515 -85.880 -8.051 1.00 39.67 233 SER D O 1
ATOM 8171 N N . LYS D 1 234 ? -17.161 -87.047 -9.916 1.00 39.27 234 LYS D N 1
ATOM 8172 C CA . LYS D 1 234 ? -17.920 -86.093 -10.707 1.00 39.18 234 LYS D CA 1
ATOM 8173 C C . LYS D 1 234 ? -19.401 -86.045 -10.267 1.00 39.37 234 LYS D C 1
ATOM 8174 O O . LYS D 1 234 ? -19.942 -84.961 -10.019 1.00 38.84 234 LYS D O 1
ATOM 8176 N N . GLU D 1 235 ? -20.030 -87.218 -10.122 1.00 39.70 235 GLU D N 1
ATOM 8177 C CA . GLU D 1 235 ? -21.477 -87.318 -9.835 1.00 39.60 235 GLU D CA 1
ATOM 8178 C C . GLU D 1 235 ? -21.906 -86.517 -8.612 1.00 39.65 235 GLU D C 1
ATOM 8179 O O . GLU D 1 235 ? -22.969 -85.892 -8.608 1.00 40.22 235 GLU D O 1
ATOM 8181 N N . GLU D 1 236 ? -21.095 -86.530 -7.569 1.00 39.20 236 GLU D N 1
ATOM 8182 C CA . GLU D 1 236 ? -21.505 -85.852 -6.354 1.00 39.04 236 GLU D CA 1
ATOM 8183 C C . GLU D 1 236 ? -21.050 -84.392 -6.265 1.00 38.45 236 GLU D C 1
ATOM 8184 O O . GLU D 1 236 ? -21.687 -83.586 -5.579 1.00 38.17 236 GLU D O 1
ATOM 8190 N N . ALA D 1 237 ? -19.959 -84.044 -6.953 1.00 37.67 237 ALA D N 1
ATOM 8191 C CA . ALA D 1 237 ? -19.554 -82.643 -7.033 1.00 36.59 237 ALA D CA 1
ATOM 8192 C C . ALA D 1 237 ? -20.652 -81.916 -7.780 1.00 36.15 237 ALA D C 1
ATOM 8193 O O . ALA D 1 237 ? -20.972 -80.782 -7.464 1.00 36.45 237 ALA D O 1
ATOM 8195 N N . LYS D 1 238 ? -21.250 -82.593 -8.754 1.00 35.65 238 LYS D N 1
ATOM 8196 C CA . LYS D 1 238 ? -22.369 -82.052 -9.502 1.00 35.04 238 LYS D CA 1
ATOM 8197 C C . LYS D 1 238 ? -23.549 -81.865 -8.567 1.00 34.50 238 LYS D C 1
ATOM 8198 O O . LYS D 1 238 ? -24.327 -80.920 -8.708 1.00 33.84 238 LYS D O 1
ATOM 8204 N N . LYS D 1 239 ? -23.686 -82.771 -7.603 1.00 34.21 239 LYS D N 1
ATOM 8205 C CA . LYS D 1 239 ? -24.791 -82.663 -6.648 1.00 33.75 239 LYS D CA 1
ATOM 8206 C C . LYS D 1 239 ? -24.736 -81.401 -5.799 1.00 33.16 239 LYS D C 1
ATOM 8207 O O . LYS D 1 239 ? -25.790 -80.884 -5.404 1.00 33.78 239 LYS D O 1
ATOM 8213 N N . ASP D 1 240 ? -23.518 -80.892 -5.572 1.00 31.89 240 ASP D N 1
ATOM 8214 C CA . ASP D 1 240 ? -23.258 -79.726 -4.728 1.00 30.61 240 ASP D CA 1
ATOM 8215 C C . ASP D 1 240 ? -23.151 -78.379 -5.466 1.00 30.30 240 ASP D C 1
ATOM 8216 O O . ASP D 1 240 ? -23.115 -77.319 -4.846 1.00 30.19 240 ASP D O 1
ATOM 8221 N N . THR D 1 241 ? -23.037 -78.410 -6.786 1.00 29.54 241 THR D N 1
ATOM 8222 C CA . THR D 1 241 ? -22.625 -77.218 -7.498 1.00 28.41 241 THR D CA 1
ATOM 8223 C C . THR D 1 241 ? -23.518 -76.997 -8.681 1.00 27.74 241 THR D C 1
ATOM 8224 O O . THR D 1 241 ? -24.363 -77.827 -8.960 1.00 27.76 241 THR D O 1
ATOM 8228 N N . LEU D 1 242 ? -23.334 -75.852 -9.345 1.00 27.42 242 LEU D N 1
ATOM 8229 C CA . LEU D 1 242 ? -23.799 -75.598 -10.725 1.00 26.84 242 LEU D CA 1
ATOM 8230 C C . LEU D 1 242 ? -22.687 -74.817 -11.430 1.00 26.23 242 LEU D C 1
ATOM 8231 O O . LEU D 1 242 ? -21.884 -74.165 -10.761 1.00 27.04 242 LEU D O 1
ATOM 8236 N N . PRO D 1 243 ? -22.633 -74.867 -12.770 1.00 25.44 243 PRO D N 1
ATOM 8237 C CA . PRO D 1 243 ? -21.656 -74.023 -13.481 1.00 25.27 243 PRO D CA 1
ATOM 8238 C C . PRO D 1 243 ? -21.910 -72.488 -13.326 1.00 25.54 243 PRO D C 1
ATOM 8239 O O . PRO D 1 243 ? -23.046 -71.996 -13.538 1.00 25.46 243 PRO D O 1
ATOM 8243 N N . PHE D 1 244 ? -20.872 -71.742 -12.948 1.00 25.54 244 PHE D N 1
ATOM 8244 C CA . PHE D 1 244 ? -20.984 -70.280 -12.833 1.00 25.58 244 PHE D CA 1
ATOM 8245 C C . PHE D 1 244 ? -21.735 -69.723 -14.041 1.00 25.35 244 PHE D C 1
ATOM 8246 O O . PHE D 1 244 ? -22.664 -68.958 -13.885 1.00 25.75 244 PHE D O 1
ATOM 8254 N N . TRP D 1 245 ? -21.395 -70.143 -15.249 1.00 25.29 245 TRP D N 1
ATOM 8255 C CA . TRP D 1 245 ? -22.262 -69.795 -16.368 1.00 25.74 245 TRP D CA 1
ATOM 8256 C C . TRP D 1 245 ? -23.177 -70.991 -16.750 1.00 25.80 245 TRP D C 1
ATOM 8257 O O . TRP D 1 245 ? -22.700 -72.133 -16.830 1.00 26.18 245 TRP D O 1
ATOM 8268 N N . PRO D 1 246 ? -24.491 -70.747 -16.966 1.00 25.51 246 PRO D N 1
ATOM 8269 C CA . PRO D 1 246 ? -25.232 -69.467 -16.857 1.00 25.92 246 PRO D CA 1
ATOM 8270 C C . PRO D 1 246 ? -25.800 -69.081 -15.473 1.00 26.44 246 PRO D C 1
ATOM 8271 O O . PRO D 1 246 ? -26.257 -67.945 -15.283 1.00 26.35 246 PRO D O 1
ATOM 8275 N N . TYR D 1 247 ? -25.782 -70.009 -14.521 1.00 26.96 247 TYR D N 1
ATOM 8276 C CA . TYR D 1 247 ? -26.628 -69.891 -13.336 1.00 26.81 247 TYR D CA 1
ATOM 8277 C C . TYR D 1 247 ? -26.337 -68.681 -12.432 1.00 26.35 247 TYR D C 1
ATOM 8278 O O . TYR D 1 247 ? -27.224 -67.873 -12.145 1.00 25.22 247 TYR D O 1
ATOM 8287 N N . PHE D 1 248 ? -25.105 -68.556 -11.968 1.00 25.90 248 PHE D N 1
ATOM 8288 C CA . PHE D 1 248 ? -24.780 -67.379 -11.185 1.00 25.92 248 PHE D CA 1
ATOM 8289 C C . PHE D 1 248 ? -24.496 -66.110 -12.022 1.00 25.27 248 PHE D C 1
ATOM 8290 O O . PHE D 1 248 ? -24.723 -65.004 -11.550 1.00 25.36 248 PHE D O 1
ATOM 8298 N N . VAL D 1 249 ? -24.035 -66.260 -13.254 1.00 24.29 249 VAL D N 1
ATOM 8299 C CA . VAL D 1 249 ? -23.824 -65.099 -14.071 1.00 24.54 249 VAL D CA 1
ATOM 8300 C C . VAL D 1 249 ? -25.130 -64.310 -14.165 1.00 24.75 249 VAL D C 1
ATOM 8301 O O . VAL D 1 249 ? -25.173 -63.072 -14.025 1.00 24.63 249 VAL D O 1
ATOM 8305 N N . ILE D 1 250 ? -26.213 -65.026 -14.382 1.00 24.61 250 ILE D N 1
ATOM 8306 C CA . ILE D 1 250 ? -27.465 -64.338 -14.630 1.00 24.67 250 ILE D CA 1
ATOM 8307 C C . ILE D 1 250 ? -28.168 -63.876 -13.344 1.00 24.57 250 ILE D C 1
ATOM 8308 O O . ILE D 1 250 ? -28.875 -62.847 -13.343 1.00 24.86 250 ILE D O 1
ATOM 8313 N N . LYS D 1 251 ? -27.935 -64.608 -12.258 1.00 23.73 251 LYS D N 1
ATOM 8314 C CA . LYS D 1 251 ? -28.388 -64.208 -10.938 1.00 23.75 251 LYS D CA 1
ATOM 8315 C C . LYS D 1 251 ? -27.659 -62.949 -10.463 1.00 24.35 251 LYS D C 1
ATOM 8316 O O . LYS D 1 251 ? -28.238 -62.118 -9.769 1.00 23.32 251 LYS D O 1
ATOM 8322 N N . ASP D 1 252 ? -26.383 -62.822 -10.829 1.00 25.32 252 ASP D N 1
ATOM 8323 C CA . ASP D 1 252 ? -25.606 -61.649 -10.453 1.00 26.25 252 ASP D CA 1
ATOM 8324 C C . ASP D 1 252 ? -26.004 -60.498 -11.334 1.00 26.13 252 ASP D C 1
ATOM 8325 O O . ASP D 1 252 ? -26.177 -59.364 -10.857 1.00 26.02 252 ASP D O 1
ATOM 8330 N N . LEU D 1 253 ? -26.117 -60.773 -12.627 1.00 25.64 253 LEU D N 1
ATOM 8331 C CA . LEU D 1 253 ? -26.477 -59.709 -13.527 1.00 25.66 253 LEU D CA 1
ATOM 8332 C C . LEU D 1 253 ? -27.767 -59.081 -13.016 1.00 25.22 253 LEU D C 1
ATOM 8333 O O . LEU D 1 253 ? -27.850 -57.861 -12.926 1.00 25.20 253 LEU D O 1
ATOM 8338 N N . PHE D 1 254 ? -28.739 -59.913 -12.629 1.00 24.98 254 PHE D N 1
ATOM 8339 C CA . PHE D 1 254 ? -30.006 -59.438 -11.999 1.00 24.20 254 PHE D CA 1
ATOM 8340 C C . PHE D 1 254 ? -29.827 -58.599 -10.725 1.00 23.24 254 PHE D C 1
ATOM 8341 O O . PHE D 1 254 ? -30.314 -57.477 -10.627 1.00 22.79 254 PHE D O 1
ATOM 8349 N N . ALA D 1 255 ? -29.147 -59.158 -9.735 1.00 22.85 255 ALA D N 1
ATOM 8350 C CA . ALA D 1 255 ? -28.814 -58.408 -8.530 1.00 22.98 255 ALA D CA 1
ATOM 8351 C C . ALA D 1 255 ? -28.221 -57.046 -8.879 1.00 23.20 255 ALA D C 1
ATOM 8352 O O . ALA D 1 255 ? -28.565 -56.017 -8.248 1.00 23.50 255 ALA D O 1
ATOM 8354 N N . LEU D 1 256 ? -27.323 -57.068 -9.877 1.00 22.78 256 LEU D N 1
ATOM 8355 C CA . LEU D 1 256 ? -26.572 -55.908 -10.340 1.00 21.98 256 LEU D CA 1
ATOM 8356 C C . LEU D 1 256 ? -27.505 -54.844 -10.876 1.00 21.32 256 LEU D C 1
ATOM 8357 O O . LEU D 1 256 ? -27.360 -53.642 -10.601 1.00 20.99 256 LEU D O 1
ATOM 8362 N N . ALA D 1 257 ? -28.464 -55.291 -11.661 1.00 20.43 257 ALA D N 1
ATOM 8363 C CA . ALA D 1 257 ? -29.438 -54.394 -12.198 1.00 20.25 257 ALA D CA 1
ATOM 8364 C C . ALA D 1 257 ? -30.191 -53.781 -11.049 1.00 20.58 257 ALA D C 1
ATOM 8365 O O . ALA D 1 257 ? -30.357 -52.566 -11.010 1.00 21.34 257 ALA D O 1
ATOM 8367 N N . VAL D 1 258 ? -30.614 -54.580 -10.070 1.00 20.46 258 VAL D N 1
ATOM 8368 C CA . VAL D 1 258 ? -31.333 -53.956 -8.952 1.00 20.17 258 VAL D CA 1
ATOM 8369 C C . VAL D 1 258 ? -30.494 -52.916 -8.232 1.00 20.36 258 VAL D C 1
ATOM 8370 O O . VAL D 1 258 ? -30.992 -51.817 -7.902 1.00 20.40 258 VAL D O 1
ATOM 8374 N N . VAL D 1 259 ? -29.232 -53.259 -7.969 1.00 19.90 259 VAL D N 1
ATOM 8375 C CA . VAL D 1 259 ? -28.307 -52.259 -7.451 1.00 19.73 259 VAL D CA 1
ATOM 8376 C C . VAL D 1 259 ? -28.260 -51.034 -8.380 1.00 20.46 259 VAL D C 1
ATOM 8377 O O . VAL D 1 259 ? -28.331 -49.914 -7.932 1.00 20.63 259 VAL D O 1
ATOM 8381 N N . LEU D 1 260 ? -28.188 -51.249 -9.684 1.00 20.80 260 LEU D N 1
ATOM 8382 C CA . LEU D 1 260 ? -28.029 -50.135 -10.582 1.00 20.95 260 LEU D CA 1
ATOM 8383 C C . LEU D 1 260 ? -29.271 -49.270 -10.693 1.00 21.33 260 LEU D C 1
ATOM 8384 O O . LEU D 1 260 ? -29.175 -48.105 -11.057 1.00 21.84 260 LEU D O 1
ATOM 8389 N N . VAL D 1 261 ? -30.441 -49.834 -10.414 1.00 21.33 261 VAL D N 1
ATOM 8390 C CA . VAL D 1 261 ? -31.650 -49.017 -10.314 1.00 21.13 261 VAL D CA 1
ATOM 8391 C C . VAL D 1 261 ? -31.450 -47.965 -9.206 1.00 20.73 261 VAL D C 1
ATOM 8392 O O . VAL D 1 261 ? -31.700 -46.784 -9.395 1.00 20.25 261 VAL D O 1
ATOM 8396 N N . VAL D 1 262 ? -30.978 -48.390 -8.045 1.00 20.17 262 VAL D N 1
ATOM 8397 C CA . VAL D 1 262 ? -30.788 -47.429 -6.980 1.00 20.22 262 VAL D CA 1
ATOM 8398 C C . VAL D 1 262 ? -29.706 -46.433 -7.382 1.00 20.60 262 VAL D C 1
ATOM 8399 O O . VAL D 1 262 ? -29.906 -45.210 -7.340 1.00 21.00 262 VAL D O 1
ATOM 8403 N N . PHE D 1 263 ? -28.579 -46.969 -7.819 1.00 20.30 263 PHE D N 1
ATOM 8404 C CA . PHE D 1 263 ? -27.446 -46.162 -8.172 1.00 20.39 263 PHE D CA 1
ATOM 8405 C C . PHE D 1 263 ? -27.799 -45.003 -9.102 1.00 20.14 263 PHE D C 1
ATOM 8406 O O . PHE D 1 263 ? -27.421 -43.849 -8.865 1.00 19.76 263 PHE D O 1
ATOM 8414 N N . PHE D 1 264 ? -28.498 -45.322 -10.182 1.00 19.77 264 PHE D N 1
ATOM 8415 C CA . PHE D 1 264 ? -28.844 -44.314 -11.150 1.00 19.53 264 PHE D CA 1
ATOM 8416 C C . PHE D 1 264 ? -29.885 -43.357 -10.571 1.00 19.55 264 PHE D C 1
ATOM 8417 O O . PHE D 1 264 ? -29.840 -42.157 -10.802 1.00 19.16 264 PHE D O 1
ATOM 8425 N N . ALA D 1 265 ? -30.795 -43.890 -9.767 1.00 20.00 265 ALA D N 1
ATOM 8426 C CA . ALA D 1 265 ? -31.710 -43.057 -8.992 1.00 20.20 265 ALA D CA 1
ATOM 8427 C C . ALA D 1 265 ? -30.923 -41.957 -8.264 1.00 20.26 265 ALA D C 1
ATOM 8428 O O . ALA D 1 265 ? -31.247 -40.758 -8.311 1.00 19.78 265 ALA D O 1
ATOM 8430 N N . ILE D 1 266 ? -29.871 -42.371 -7.584 1.00 20.52 266 ILE D N 1
ATOM 8431 C CA . ILE D 1 266 ? -29.059 -41.389 -6.898 1.00 21.32 266 ILE D CA 1
ATOM 8432 C C . ILE D 1 266 ? -28.290 -40.484 -7.867 1.00 21.81 266 ILE D C 1
ATOM 8433 O O . ILE D 1 266 ? -28.206 -39.280 -7.638 1.00 22.31 266 ILE D O 1
ATOM 8438 N N . VAL D 1 267 ? -27.746 -41.043 -8.947 1.00 21.29 267 VAL D N 1
ATOM 8439 C CA . VAL D 1 267 ? -26.973 -40.222 -9.845 1.00 21.31 267 VAL D CA 1
ATOM 8440 C C . VAL D 1 267 ? -27.934 -39.220 -10.455 1.00 21.94 267 VAL D C 1
ATOM 8441 O O . VAL D 1 267 ? -27.610 -38.061 -10.687 1.00 21.59 267 VAL D O 1
ATOM 8445 N N . GLY D 1 268 ? -29.150 -39.677 -10.692 1.00 22.46 268 GLY D N 1
ATOM 8446 C CA . GLY D 1 268 ? -30.098 -38.861 -11.391 1.00 22.57 268 GLY D CA 1
ATOM 8447 C C . GLY D 1 268 ? -30.717 -37.816 -10.500 1.00 23.19 268 GLY D C 1
ATOM 8448 O O . GLY D 1 268 ? -30.872 -36.665 -10.930 1.00 23.34 268 GLY D O 1
ATOM 8449 N N . PHE D 1 269 ? -31.075 -38.185 -9.257 1.00 23.06 269 PHE D N 1
ATOM 8450 C CA . PHE D 1 269 ? -31.934 -37.280 -8.454 1.00 22.26 269 PHE D CA 1
ATOM 8451 C C . PHE D 1 269 ? -31.360 -36.735 -7.164 1.00 22.96 269 PHE D C 1
ATOM 8452 O O . PHE D 1 269 ? -31.852 -35.730 -6.654 1.00 23.37 269 PHE D O 1
ATOM 8460 N N . MET D 1 270 ? -30.313 -37.371 -6.656 1.00 23.37 270 MET D N 1
ATOM 8461 C CA . MET D 1 270 ? -29.611 -36.846 -5.507 1.00 23.41 270 MET D CA 1
ATOM 8462 C C . MET D 1 270 ? -28.128 -37.051 -5.687 1.00 22.62 270 MET D C 1
ATOM 8463 O O . MET D 1 270 ? -27.492 -37.801 -4.961 1.00 22.50 270 MET D O 1
ATOM 8468 N N . PRO D 1 271 ? -27.575 -36.379 -6.686 1.00 22.23 271 PRO D N 1
ATOM 8469 C CA . PRO D 1 271 ? -26.172 -36.550 -7.098 1.00 21.84 271 PRO D CA 1
ATOM 8470 C C . PRO D 1 271 ? -25.198 -36.126 -6.006 1.00 21.59 271 PRO D C 1
ATOM 8471 O O . PRO D 1 271 ? -24.092 -36.663 -5.920 1.00 21.91 271 PRO D O 1
ATOM 8475 N N . ASN D 1 272 ? -25.607 -35.175 -5.178 1.00 21.22 272 ASN D N 1
ATOM 8476 C CA . ASN D 1 272 ? -24.699 -34.557 -4.221 1.00 20.82 272 ASN D CA 1
ATOM 8477 C C . ASN D 1 272 ? -25.006 -34.960 -2.785 1.00 21.33 272 ASN D C 1
ATOM 8478 O O . ASN D 1 272 ? -24.259 -34.673 -1.867 1.00 21.29 272 ASN D O 1
ATOM 8483 N N . TYR D 1 273 ? -26.112 -35.661 -2.600 1.00 21.78 273 TYR D N 1
ATOM 8484 C CA . TYR D 1 273 ? -26.462 -36.144 -1.294 1.00 21.80 273 TYR D CA 1
ATOM 8485 C C . TYR D 1 273 ? -25.366 -36.931 -0.543 1.00 21.61 273 TYR D C 1
ATOM 8486 O O . TYR D 1 273 ? -25.305 -36.826 0.657 1.00 22.35 273 TYR D O 1
ATOM 8495 N N . LEU D 1 274 ? -24.514 -37.721 -1.204 1.00 21.44 274 LEU D N 1
ATOM 8496 C CA . LEU D 1 274 ? -23.413 -38.420 -0.476 1.00 20.59 274 LEU D CA 1
ATOM 8497 C C . LEU D 1 274 ? -22.093 -37.636 -0.328 1.00 20.75 274 LEU D C 1
ATOM 8498 O O . LEU D 1 274 ? -21.118 -38.155 0.213 1.00 21.15 274 LEU D O 1
ATOM 8503 N N . GLY D 1 275 ? -22.034 -36.398 -0.807 1.00 20.63 275 GLY D N 1
ATOM 8504 C CA . GLY D 1 275 ? -20.805 -35.643 -0.701 1.00 20.63 275 GLY D CA 1
ATOM 8505 C C . GLY D 1 275 ? -20.881 -34.474 0.249 1.00 21.26 275 GLY D C 1
ATOM 8506 O O . GLY D 1 275 ? -21.887 -34.211 0.856 1.00 21.84 275 GLY D O 1
ATOM 8507 N N . HIS D 1 276 ? -19.798 -33.741 0.350 1.00 22.29 276 HIS D N 1
ATOM 8508 C CA . HIS D 1 276 ? -19.733 -32.597 1.200 1.00 23.05 276 HIS D CA 1
ATOM 8509 C C . HIS D 1 276 ? -19.702 -31.306 0.386 1.00 23.10 276 HIS D C 1
ATOM 8510 O O . HIS D 1 276 ? -18.686 -30.957 -0.197 1.00 23.29 276 HIS D O 1
ATOM 8517 N N . PRO D 1 277 ? -20.841 -30.605 0.326 1.00 23.03 277 PRO D N 1
ATOM 8518 C CA . PRO D 1 277 ? -21.042 -29.321 -0.320 1.00 23.29 277 PRO D CA 1
ATOM 8519 C C . PRO D 1 277 ? -19.816 -28.450 -0.322 1.00 23.18 277 PRO D C 1
ATOM 8520 O O . PRO D 1 277 ? -19.655 -27.614 -1.193 1.00 23.06 277 PRO D O 1
ATOM 8524 N N . ASP D 1 278 ? -18.982 -28.589 0.687 1.00 23.41 278 ASP D N 1
ATOM 8525 C CA . ASP D 1 278 ? -17.889 -27.667 0.807 1.00 24.04 278 ASP D CA 1
ATOM 8526 C C . ASP D 1 278 ? -16.893 -27.831 -0.297 1.00 23.83 278 ASP D C 1
ATOM 8527 O O . ASP D 1 278 ? -16.165 -26.892 -0.602 1.00 24.56 278 ASP D O 1
ATOM 8532 N N . ASN D 1 279 ? -16.847 -29.012 -0.910 1.00 23.29 279 ASN D N 1
ATOM 8533 C CA . ASN D 1 279 ? -15.928 -29.196 -2.028 1.00 22.19 279 ASN D CA 1
ATOM 8534 C C . ASN D 1 279 ? -16.327 -28.394 -3.250 1.00 21.22 279 ASN D C 1
ATOM 8535 O O . ASN D 1 279 ? -15.602 -28.386 -4.239 1.00 21.65 279 ASN D O 1
ATOM 8540 N N . TYR D 1 280 ? -17.458 -27.700 -3.174 1.00 19.67 280 TYR D N 1
ATOM 8541 C CA . TYR D 1 280 ? -17.814 -26.719 -4.206 1.00 18.40 280 TYR D CA 1
ATOM 8542 C C . TYR D 1 280 ? -17.266 -25.313 -3.962 1.00 17.69 280 TYR D C 1
ATOM 8543 O O . TYR D 1 280 ? -17.649 -24.401 -4.644 1.00 17.78 280 TYR D O 1
ATOM 8552 N N . ILE D 1 281 ? -16.411 -25.148 -2.968 1.00 17.04 281 ILE D N 1
ATOM 8553 C CA . ILE D 1 281 ? -15.675 -23.916 -2.752 1.00 17.28 281 ILE D CA 1
ATOM 8554 C C . ILE D 1 281 ? -14.187 -24.213 -3.046 1.00 16.65 281 ILE D C 1
ATOM 8555 O O . ILE D 1 281 ? -13.659 -25.280 -2.712 1.00 16.53 281 ILE D O 1
ATOM 8560 N N . GLU D 1 282 ? -13.507 -23.250 -3.633 1.00 15.99 282 GLU D N 1
ATOM 8561 C CA . GLU D 1 282 ? -12.170 -23.469 -4.159 1.00 16.02 282 GLU D CA 1
ATOM 8562 C C . GLU D 1 282 ? -11.157 -23.574 -3.039 1.00 15.78 282 GLU D C 1
ATOM 8563 O O . GLU D 1 282 ? -11.155 -22.762 -2.153 1.00 15.84 282 GLU D O 1
ATOM 8569 N N . ALA D 1 283 ? -10.306 -24.584 -3.053 1.00 16.33 283 ALA D N 1
ATOM 8570 C CA . ALA D 1 283 ? -9.290 -24.676 -2.008 1.00 17.46 283 ALA D CA 1
ATOM 8571 C C . ALA D 1 283 ? -8.841 -23.281 -1.550 1.00 17.84 283 ALA D C 1
ATOM 8572 O O . ALA D 1 283 ? -8.684 -22.405 -2.387 1.00 17.99 283 ALA D O 1
ATOM 8574 N N . ASN D 1 284 ? -8.637 -23.093 -0.237 1.00 18.40 284 ASN D N 1
ATOM 8575 C CA . ASN D 1 284 ? -8.072 -21.867 0.352 1.00 18.41 284 ASN D CA 1
ATOM 8576 C C . ASN D 1 284 ? -6.988 -22.217 1.375 1.00 18.88 284 ASN D C 1
ATOM 8577 O O . ASN D 1 284 ? -7.255 -22.797 2.443 1.00 18.80 284 ASN D O 1
ATOM 8582 N N . PRO D 1 285 ? -5.746 -21.874 1.061 1.00 19.64 285 PRO D N 1
ATOM 8583 C CA . PRO D 1 285 ? -4.670 -22.318 1.938 1.00 20.57 285 PRO D CA 1
ATOM 8584 C C . PRO D 1 285 ? -4.701 -21.689 3.360 1.00 21.09 285 PRO D C 1
ATOM 8585 O O . PRO D 1 285 ? -4.042 -22.201 4.272 1.00 21.69 285 PRO D O 1
ATOM 8589 N N . LEU D 1 286 ? -5.458 -20.608 3.543 1.00 21.14 286 LEU D N 1
ATOM 8590 C CA . LEU D 1 286 ? -5.512 -19.901 4.822 1.00 20.92 286 LEU D CA 1
ATOM 8591 C C . LEU D 1 286 ? -6.656 -20.352 5.725 1.00 21.13 286 LEU D C 1
ATOM 8592 O O . LEU D 1 286 ? -6.601 -20.171 6.935 1.00 21.93 286 LEU D O 1
ATOM 8597 N N . VAL D 1 287 ? -7.672 -20.989 5.162 1.00 21.35 287 VAL D N 1
ATOM 8598 C CA . VAL D 1 287 ? -8.866 -21.364 5.942 1.00 20.17 287 VAL D CA 1
ATOM 8599 C C . VAL D 1 287 ? -9.294 -22.800 5.724 1.00 20.33 287 VAL D C 1
ATOM 8600 O O . VAL D 1 287 ? -9.502 -23.245 4.584 1.00 20.82 287 VAL D O 1
ATOM 8604 N N . THR D 1 288 ? -9.409 -23.519 6.827 1.00 20.30 288 THR D N 1
ATOM 8605 C CA . THR D 1 288 ? -10.110 -24.794 6.907 1.00 19.86 288 THR D CA 1
ATOM 8606 C C . THR D 1 288 ? -11.519 -24.442 7.366 1.00 20.01 288 THR D C 1
ATOM 8607 O O . THR D 1 288 ? -11.673 -23.815 8.385 1.00 20.64 288 THR D O 1
ATOM 8611 N N . PRO D 1 289 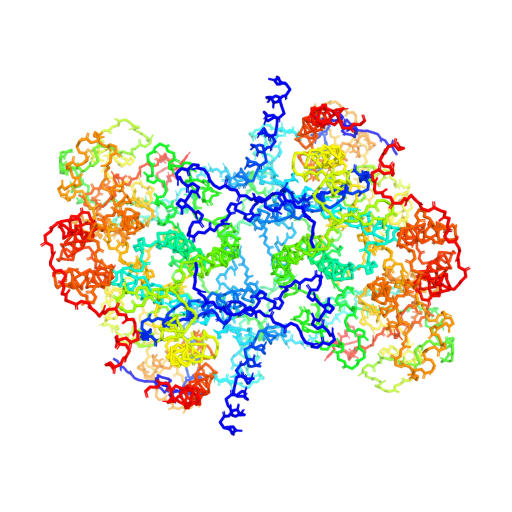? -12.549 -24.828 6.611 1.00 20.57 289 PRO D N 1
ATOM 8612 C CA . PRO D 1 289 ? -13.971 -24.633 6.934 1.00 20.87 289 PRO D CA 1
ATOM 8613 C C . PRO D 1 289 ? -14.417 -25.257 8.248 1.00 21.65 289 PRO D C 1
ATOM 8614 O O . PRO D 1 289 ? -13.973 -26.321 8.620 1.00 21.61 289 PRO D O 1
ATOM 8618 N N . ALA D 1 290 ? -15.343 -24.612 8.933 1.00 23.75 290 ALA D N 1
ATOM 8619 C CA . ALA D 1 290 ? -15.688 -25.059 10.283 1.00 25.44 290 ALA D CA 1
ATOM 8620 C C . ALA D 1 290 ? -16.177 -26.507 10.283 1.00 26.61 290 ALA D C 1
ATOM 8621 O O . ALA D 1 290 ? -15.805 -27.263 11.151 1.00 26.90 290 ALA D O 1
ATOM 8623 N N . HIS D 1 291 ? -16.990 -26.900 9.309 1.00 28.07 291 HIS D N 1
ATOM 8624 C CA . HIS D 1 291 ? -17.523 -28.250 9.317 1.00 29.86 291 HIS D CA 1
ATOM 8625 C C . HIS D 1 291 ? -16.790 -29.090 8.271 1.00 29.45 291 HIS D C 1
ATOM 8626 O O . HIS D 1 291 ? -17.257 -29.257 7.150 1.00 30.11 291 HIS D O 1
ATOM 8633 N N . ILE D 1 292 ? -15.629 -29.616 8.633 1.00 28.27 292 ILE D N 1
ATOM 8634 C CA . ILE D 1 292 ? -14.868 -30.421 7.703 1.00 26.66 292 ILE D CA 1
ATOM 8635 C C . ILE D 1 292 ? -15.038 -31.925 7.952 1.00 26.27 292 ILE D C 1
ATOM 8636 O O . ILE D 1 292 ? -14.248 -32.542 8.634 1.00 26.90 292 ILE D O 1
ATOM 8641 N N . VAL D 1 293 ? -16.063 -32.522 7.366 1.00 25.19 293 VAL D N 1
ATOM 8642 C CA . VAL D 1 293 ? -16.303 -33.948 7.545 1.00 23.97 293 VAL D CA 1
ATOM 8643 C C . VAL D 1 293 ? -15.728 -34.815 6.432 1.00 23.53 293 VAL D C 1
ATOM 8644 O O . VAL D 1 293 ? -16.075 -34.654 5.268 1.00 23.68 293 VAL D O 1
ATOM 8648 N N . PRO D 1 294 ? -14.872 -35.780 6.792 1.00 22.94 294 PRO D N 1
ATOM 8649 C CA . PRO D 1 294 ? -14.304 -36.781 5.866 1.00 21.66 294 PRO D CA 1
ATOM 8650 C C . PRO D 1 294 ? -15.364 -37.431 4.978 1.00 20.28 294 PRO D C 1
ATOM 8651 O O . PRO D 1 294 ? -16.556 -37.362 5.314 1.00 20.23 294 PRO D O 1
ATOM 8655 N N . GLU D 1 295 ? -14.935 -38.046 3.875 1.00 18.18 295 GLU D N 1
ATOM 8656 C CA . GLU D 1 295 ? -15.837 -38.783 3.003 1.00 17.77 295 GLU D CA 1
ATOM 8657 C C . GLU D 1 295 ? -16.413 -39.969 3.794 1.00 17.36 295 GLU D C 1
ATOM 8658 O O . GLU D 1 295 ? -15.679 -40.641 4.518 1.00 17.64 295 GLU D O 1
ATOM 8664 N N . TRP D 1 296 ? -17.700 -40.252 3.634 1.00 16.40 296 TRP D N 1
ATOM 8665 C CA . TRP D 1 296 ? -18.363 -41.145 4.557 1.00 16.14 296 TRP D CA 1
ATOM 8666 C C . TRP D 1 296 ? -17.650 -42.471 4.715 1.00 16.68 296 TRP D C 1
ATOM 8667 O O . TRP D 1 296 ? -17.501 -42.950 5.835 1.00 17.11 296 TRP D O 1
ATOM 8678 N N . TYR D 1 297 ? -17.178 -43.061 3.623 1.00 16.73 297 TYR D N 1
ATOM 8679 C CA . TYR D 1 297 ? -16.569 -44.397 3.707 1.00 16.47 297 TYR D CA 1
ATOM 8680 C C . TYR D 1 297 ? -15.229 -44.349 4.422 1.00 16.26 297 TYR D C 1
ATOM 8681 O O . TYR D 1 297 ? -14.565 -45.371 4.601 1.00 15.71 297 TYR D O 1
ATOM 8690 N N . PHE D 1 298 ? -14.849 -43.152 4.843 1.00 16.27 298 PHE D N 1
ATOM 8691 C CA . PHE D 1 298 ? -13.631 -42.975 5.630 1.00 17.25 298 PHE D CA 1
ATOM 8692 C C . PHE D 1 298 ? -13.917 -42.749 7.137 1.00 17.12 298 PHE D C 1
ATOM 8693 O O . PHE D 1 298 ? -12.972 -42.717 7.968 1.00 16.09 298 PHE D O 1
ATOM 8701 N N . LEU D 1 299 ? -15.207 -42.570 7.461 1.00 16.55 299 LEU D N 1
ATOM 8702 C CA . LEU D 1 299 ? -15.622 -42.045 8.768 1.00 16.72 299 LEU D CA 1
ATOM 8703 C C . LEU D 1 299 ? -15.283 -42.962 9.936 1.00 16.99 299 LEU D C 1
ATOM 8704 O O . LEU D 1 299 ? -14.748 -42.490 10.941 1.00 16.55 299 LEU D O 1
ATOM 8709 N N . PRO D 1 300 ? -15.545 -44.286 9.793 1.00 17.15 300 PRO D N 1
ATOM 8710 C CA . PRO D 1 300 ? -15.182 -45.149 10.904 1.00 17.76 300 PRO D CA 1
ATOM 8711 C C . PRO D 1 300 ? -13.693 -45.004 11.234 1.00 19.04 300 PRO D C 1
ATOM 8712 O O . PRO D 1 300 ? -13.316 -44.958 12.418 1.00 20.39 300 PRO D O 1
ATOM 8716 N N . PHE D 1 301 ? -12.842 -44.890 10.221 1.00 18.99 301 PHE D N 1
ATOM 8717 C CA . PHE D 1 301 ? -11.439 -44.924 10.506 1.00 19.02 301 PHE D CA 1
ATOM 8718 C C . PHE D 1 301 ? -11.079 -43.617 11.105 1.00 19.44 301 PHE D C 1
ATOM 8719 O O . PHE D 1 301 ? -10.281 -43.549 12.047 1.00 19.89 301 PHE D O 1
ATOM 8727 N N . TYR D 1 302 ? -11.736 -42.574 10.622 1.00 19.13 302 TYR D N 1
ATOM 8728 C CA . TYR D 1 302 ? -11.525 -41.256 11.159 1.00 18.40 302 TYR D CA 1
ATOM 8729 C C . TYR D 1 302 ? -12.041 -41.160 12.644 1.00 18.93 302 TYR D C 1
ATOM 8730 O O . TYR D 1 302 ? -11.373 -40.579 13.514 1.00 18.39 302 TYR D O 1
ATOM 8739 N N . ALA D 1 303 ? -13.221 -41.742 12.920 1.00 18.44 303 ALA D N 1
ATOM 8740 C CA . ALA D 1 303 ? -13.723 -41.822 14.266 1.00 17.99 303 ALA D CA 1
ATOM 8741 C C . ALA D 1 303 ? -12.647 -42.445 15.120 1.00 18.58 303 ALA D C 1
ATOM 8742 O O . ALA D 1 303 ? -12.364 -41.969 16.209 1.00 19.05 303 ALA D O 1
ATOM 8744 N N . ILE D 1 304 ? -12.032 -43.522 14.653 1.00 19.18 304 ILE D N 1
ATOM 8745 C CA . ILE D 1 304 ? -11.044 -44.156 15.505 1.00 19.61 304 ILE D CA 1
ATOM 8746 C C . ILE D 1 304 ? -9.924 -43.174 15.784 1.00 19.97 304 ILE D C 1
ATOM 8747 O O . ILE D 1 304 ? -9.511 -42.964 16.901 1.00 19.72 304 ILE D O 1
ATOM 8752 N N . LEU D 1 305 ? -9.448 -42.519 14.759 1.00 21.15 305 LEU D N 1
ATOM 8753 C CA . LEU D 1 305 ? -8.297 -41.681 14.977 1.00 21.66 305 LEU D CA 1
ATOM 8754 C C . LEU D 1 305 ? -8.487 -40.657 16.084 1.00 22.29 305 LEU D C 1
ATOM 8755 O O . LEU D 1 305 ? -7.675 -40.597 17.002 1.00 22.57 305 LEU D O 1
ATOM 8760 N N . ARG D 1 306 ? -9.513 -39.817 15.997 1.00 23.22 306 ARG D N 1
ATOM 8761 C CA . ARG D 1 306 ? -9.505 -38.641 16.880 1.00 24.21 306 ARG D CA 1
ATOM 8762 C C . ARG D 1 306 ? -9.995 -38.961 18.279 1.00 24.84 306 ARG D C 1
ATOM 8763 O O . ARG D 1 306 ? -9.731 -38.207 19.213 1.00 25.37 306 ARG D O 1
ATOM 8771 N N . ALA D 1 307 ? -10.691 -40.084 18.414 1.00 24.55 307 ALA D N 1
ATOM 8772 C CA . ALA D 1 307 ? -11.049 -40.558 19.708 1.00 24.32 307 ALA D CA 1
ATOM 8773 C C . ALA D 1 307 ? -9.823 -40.551 20.615 1.00 24.94 307 ALA D C 1
ATOM 8774 O O . ALA D 1 307 ? -9.963 -40.411 21.842 1.00 25.49 307 ALA D O 1
ATOM 8776 N N . PHE D 1 308 ? -8.623 -40.682 20.050 1.00 24.76 308 PHE D N 1
ATOM 8777 C CA . PHE D 1 308 ? -7.451 -40.859 20.910 1.00 25.16 308 PHE D CA 1
ATOM 8778 C C . PHE D 1 308 ? -6.729 -39.577 21.244 1.00 25.73 308 PHE D C 1
ATOM 8779 O O . PHE D 1 308 ? -5.656 -39.317 20.712 1.00 26.45 308 PHE D O 1
ATOM 8787 N N . THR D 1 309 ? -7.300 -38.792 22.152 1.00 26.10 309 THR D N 1
ATOM 8788 C CA . THR D 1 309 ? -6.630 -37.587 22.653 1.00 26.48 309 THR D CA 1
ATOM 8789 C C . THR D 1 309 ? -5.730 -37.753 23.907 1.00 27.14 309 THR D C 1
ATOM 8790 O O . THR D 1 309 ? -5.491 -38.903 24.383 1.00 27.28 309 THR D O 1
ATOM 8794 N N . ALA D 1 310 ? -5.170 -36.630 24.387 1.00 27.24 310 ALA D N 1
ATOM 8795 C CA . ALA D 1 310 ? -4.220 -36.636 25.522 1.00 27.70 310 ALA D CA 1
ATOM 8796 C C . ALA D 1 310 ? -4.950 -37.065 26.792 1.00 28.66 310 ALA D C 1
ATOM 8797 O O . ALA D 1 310 ? -4.385 -37.699 27.683 1.00 28.95 310 ALA D O 1
ATOM 8799 N N . ASP D 1 311 ? -6.217 -36.686 26.858 1.00 29.45 311 ASP D N 1
ATOM 8800 C CA . ASP D 1 311 ? -7.079 -37.000 27.980 1.00 30.24 311 ASP D CA 1
ATOM 8801 C C . ASP D 1 311 ? -7.140 -38.522 28.155 1.00 29.73 311 ASP D C 1
ATOM 8802 O O . ASP D 1 311 ? -7.197 -38.997 29.274 1.00 30.31 311 ASP D O 1
ATOM 8807 N N . VAL D 1 312 ? -7.096 -39.287 27.060 1.00 28.69 312 VAL D N 1
ATOM 8808 C CA . VAL D 1 312 ? -7.363 -40.724 27.121 1.00 27.41 312 VAL D CA 1
ATOM 8809 C C . VAL D 1 312 ? -6.307 -41.501 27.923 1.00 27.30 312 VAL D C 1
ATOM 8810 O O . VAL D 1 312 ? -5.095 -41.331 27.696 1.00 26.28 312 VAL D O 1
ATOM 8814 N N . TRP D 1 313 ? -6.750 -42.354 28.858 1.00 26.71 313 TRP D N 1
ATOM 8815 C CA . TRP D 1 313 ? -5.762 -42.991 29.779 1.00 26.77 313 TRP D CA 1
ATOM 8816 C C . TRP D 1 313 ? -4.821 -43.992 29.135 1.00 26.35 313 TRP D C 1
ATOM 8817 O O . TRP D 1 313 ? -3.658 -44.085 29.543 1.00 26.11 313 TRP D O 1
ATOM 8828 N N . VAL D 1 314 ? -5.304 -44.779 28.170 1.00 26.07 314 VAL D N 1
ATOM 8829 C CA . VAL D 1 314 ? -4.376 -45.668 27.496 1.00 25.88 314 VAL D CA 1
ATOM 8830 C C . VAL D 1 314 ? -3.352 -44.779 26.820 1.00 25.72 314 VAL D C 1
ATOM 8831 O O . VAL D 1 314 ? -2.159 -45.101 26.765 1.00 25.31 314 VAL D O 1
ATOM 8835 N N . VAL D 1 315 ? -3.809 -43.606 26.387 1.00 25.86 315 VAL D N 1
ATOM 8836 C CA . VAL D 1 315 ? -2.913 -42.624 25.760 1.00 25.56 315 VAL D CA 1
ATOM 8837 C C . VAL D 1 315 ? -1.818 -42.114 26.693 1.00 25.71 315 VAL D C 1
ATOM 8838 O O . VAL D 1 315 ? -0.651 -42.137 26.311 1.00 26.08 315 VAL D O 1
ATOM 8842 N N . MET D 1 316 ? -2.166 -41.695 27.913 1.00 26.16 316 MET D N 1
ATOM 8843 C CA . MET D 1 316 ? -1.145 -41.289 28.904 1.00 26.27 316 MET D CA 1
ATOM 8844 C C . MET D 1 316 ? -0.280 -42.424 29.414 1.00 26.37 316 MET D C 1
ATOM 8845 O O . MET D 1 316 ? 0.912 -42.230 29.628 1.00 25.92 316 MET D O 1
ATOM 8850 N N . LEU D 1 317 ? -0.881 -43.601 29.613 1.00 26.94 317 LEU D N 1
ATOM 8851 C CA . LEU D 1 317 ? -0.131 -44.834 29.870 1.00 28.12 317 LEU D CA 1
ATOM 8852 C C . LEU D 1 317 ? 0.979 -45.035 28.813 1.00 28.92 317 LEU D C 1
ATOM 8853 O O . LEU D 1 317 ? 2.176 -44.900 29.111 1.00 29.16 317 LEU D O 1
ATOM 8858 N N . VAL D 1 318 ? 0.582 -45.346 27.571 1.00 29.49 318 VAL D N 1
ATOM 8859 C CA . VAL D 1 318 ? 1.546 -45.516 26.481 1.00 29.56 318 VAL D CA 1
ATOM 8860 C C . VAL D 1 318 ? 2.462 -44.292 26.359 1.00 30.27 318 VAL D C 1
ATOM 8861 O O . VAL D 1 318 ? 3.647 -44.399 25.992 1.00 30.30 318 VAL D O 1
ATOM 8865 N N . ASN D 1 319 ? 1.919 -43.117 26.627 1.00 30.40 319 ASN D N 1
ATOM 8866 C CA . ASN D 1 319 ? 2.735 -41.960 26.426 1.00 31.43 319 ASN D CA 1
ATOM 8867 C C . ASN D 1 319 ? 3.885 -41.993 27.403 1.00 33.09 319 ASN D C 1
ATOM 8868 O O . ASN D 1 319 ? 5.042 -41.736 27.060 1.00 33.47 319 ASN D O 1
ATOM 8873 N N . TRP D 1 320 ? 3.559 -42.341 28.632 1.00 34.90 320 TRP D N 1
ATOM 8874 C CA . TRP D 1 320 ? 4.559 -42.437 29.668 1.00 37.19 320 TRP D CA 1
ATOM 8875 C C . TRP D 1 320 ? 5.583 -43.579 29.380 1.00 37.61 320 TRP D C 1
ATOM 8876 O O . TRP D 1 320 ? 6.792 -43.318 29.249 1.00 37.99 320 TRP D O 1
ATOM 8887 N N . LEU D 1 321 ? 5.096 -44.818 29.256 1.00 37.65 321 LEU D N 1
ATOM 8888 C CA . LEU D 1 321 ? 5.952 -45.979 28.976 1.00 38.10 321 LEU D CA 1
ATOM 8889 C C . LEU D 1 321 ? 6.958 -45.742 27.825 1.00 38.59 321 LEU D C 1
ATOM 8890 O O . LEU D 1 321 ? 8.161 -45.986 27.953 1.00 39.20 321 LEU D O 1
ATOM 8895 N N . SER D 1 322 ? 6.473 -45.247 26.695 1.00 38.77 322 SER D N 1
ATOM 8896 C CA . SER D 1 322 ? 7.342 -45.019 25.562 1.00 37.90 322 SER D CA 1
ATOM 8897 C C . SER D 1 322 ? 8.198 -43.758 25.728 1.00 38.01 322 SER D C 1
ATOM 8898 O O . SER D 1 322 ? 8.834 -43.320 24.768 1.00 38.32 322 SER D O 1
ATOM 8901 N N . PHE D 1 323 ? 8.223 -43.163 26.922 1.00 37.46 323 PHE D N 1
ATOM 8902 C CA . PHE D 1 323 ? 9.072 -41.971 27.160 1.00 37.07 323 PHE D CA 1
ATOM 8903 C C . PHE D 1 323 ? 8.774 -40.758 26.246 1.00 35.93 323 PHE D C 1
ATOM 8904 O O . PHE D 1 323 ? 9.676 -40.021 25.898 1.00 35.34 323 PHE D O 1
ATOM 8912 N N . GLY D 1 324 ? 7.518 -40.540 25.877 1.00 35.15 324 GLY D N 1
ATOM 8913 C CA . GLY D 1 324 ? 7.184 -39.417 25.021 1.00 34.22 324 GLY D CA 1
ATOM 8914 C C . GLY D 1 324 ? 7.189 -39.771 23.532 1.00 34.00 324 GLY D C 1
ATOM 8915 O O . GLY D 1 324 ? 6.582 -39.079 22.720 1.00 34.01 324 GLY D O 1
ATOM 8916 N N . ILE D 1 325 ? 7.847 -40.863 23.150 1.00 33.07 325 ILE D N 1
ATOM 8917 C CA . ILE D 1 325 ? 7.903 -41.218 21.730 1.00 31.09 325 ILE D CA 1
ATOM 8918 C C . ILE D 1 325 ? 6.535 -41.600 21.162 1.00 30.75 325 ILE D C 1
ATOM 8919 O O . ILE D 1 325 ? 6.280 -41.340 20.008 1.00 31.48 325 ILE D O 1
ATOM 8924 N N . ILE D 1 326 ? 5.628 -42.199 21.930 1.00 29.75 326 ILE D N 1
ATOM 8925 C CA . ILE D 1 326 ? 4.256 -42.368 21.388 1.00 28.40 326 ILE D CA 1
ATOM 8926 C C . ILE D 1 326 ? 3.192 -41.460 22.056 1.00 27.51 326 ILE D C 1
ATOM 8927 O O . ILE D 1 326 ? 2.601 -41.822 23.075 1.00 27.92 326 ILE D O 1
ATOM 8932 N N . ASP D 1 327 ? 2.914 -40.300 21.488 1.00 25.67 327 ASP D N 1
ATOM 8933 C CA . ASP D 1 327 ? 1.866 -39.476 22.049 1.00 24.00 327 ASP D CA 1
ATOM 8934 C C . ASP D 1 327 ? 0.509 -39.688 21.325 1.00 22.36 327 ASP D C 1
ATOM 8935 O O . ASP D 1 327 ? 0.373 -40.546 20.476 1.00 21.59 327 ASP D O 1
ATOM 8940 N N . ALA D 1 328 ? -0.503 -38.926 21.722 1.00 21.38 328 ALA D N 1
ATOM 8941 C CA . ALA D 1 328 ? -1.847 -39.028 21.154 1.00 20.06 328 ALA D CA 1
ATOM 8942 C C . ALA D 1 328 ? -1.851 -38.976 19.611 1.00 19.66 328 ALA D C 1
ATOM 8943 O O . ALA D 1 328 ? -2.479 -39.827 18.966 1.00 19.97 328 ALA D O 1
ATOM 8945 N N . LYS D 1 329 ? -1.176 -37.983 19.032 1.00 18.27 329 LYS D N 1
ATOM 8946 C CA . LYS D 1 329 ? -1.035 -37.880 17.592 1.00 18.32 329 LYS D CA 1
ATOM 8947 C C . LYS D 1 329 ? -0.582 -39.189 16.884 1.00 18.92 329 LYS D C 1
ATOM 8948 O O . LYS D 1 329 ? -1.245 -39.686 15.964 1.00 18.03 329 LYS D O 1
ATOM 8954 N N . PHE D 1 330 ? 0.546 -39.737 17.322 1.00 19.78 330 PHE D N 1
ATOM 8955 C CA . PHE D 1 330 ? 1.034 -41.029 16.822 1.00 20.92 330 PHE D CA 1
ATOM 8956 C C . PHE D 1 330 ? 0.174 -42.258 17.240 1.00 21.21 330 PHE D C 1
ATOM 8957 O O . PHE D 1 330 ? -0.033 -43.195 16.441 1.00 21.73 330 PHE D O 1
ATOM 8965 N N . PHE D 1 331 ? -0.343 -42.243 18.463 1.00 20.58 331 PHE D N 1
ATOM 8966 C CA . PHE D 1 331 ? -1.200 -43.312 18.918 1.00 20.75 331 PHE D CA 1
ATOM 8967 C C . PHE D 1 331 ? -2.405 -43.349 17.992 1.00 20.66 331 PHE D C 1
ATOM 8968 O O . PHE D 1 331 ? -2.813 -44.403 17.486 1.00 20.93 331 PHE D O 1
ATOM 8976 N N . GLY D 1 332 ? -2.998 -42.193 17.768 1.00 20.44 332 GLY D N 1
ATOM 8977 C CA . GLY D 1 332 ? -4.197 -42.146 16.943 1.00 20.40 332 GLY D CA 1
ATOM 8978 C C . GLY D 1 332 ? -3.967 -42.773 15.579 1.00 20.53 332 GLY D C 1
ATOM 8979 O O . GLY D 1 332 ? -4.825 -43.531 15.088 1.00 20.80 332 GLY D O 1
ATOM 8980 N N . VAL D 1 333 ? -2.813 -42.447 14.963 1.00 20.45 333 VAL D N 1
ATOM 8981 C CA . VAL D 1 333 ? -2.442 -42.956 13.629 1.00 19.57 333 VAL D CA 1
ATOM 8982 C C . VAL D 1 333 ? -2.190 -44.493 13.713 1.00 19.84 333 VAL D C 1
ATOM 8983 O O . VAL D 1 333 ? -2.646 -45.263 12.862 1.00 19.95 333 VAL D O 1
ATOM 8987 N N . ILE D 1 334 ? -1.498 -44.946 14.752 1.00 19.06 334 ILE D N 1
ATOM 8988 C CA . ILE D 1 334 ? -1.307 -46.375 14.897 1.00 18.92 334 ILE D CA 1
ATOM 8989 C C . ILE D 1 334 ? -2.615 -47.089 15.100 1.00 19.26 334 ILE D C 1
ATOM 8990 O O . ILE D 1 334 ? -2.776 -48.205 14.644 1.00 20.00 334 ILE D O 1
ATOM 8995 N N . ALA D 1 335 ? -3.567 -46.458 15.777 1.00 19.57 335 ALA D N 1
ATOM 8996 C CA . ALA D 1 335 ? -4.858 -47.124 16.048 1.00 19.15 335 ALA D CA 1
ATOM 8997 C C . ALA D 1 335 ? -5.689 -47.298 14.784 1.00 18.65 335 ALA D C 1
ATOM 8998 O O . ALA D 1 335 ? -6.302 -48.327 14.573 1.00 18.45 335 ALA D O 1
ATOM 9000 N N . MET D 1 336 ? -5.706 -46.273 13.950 1.00 18.49 336 MET D N 1
ATOM 9001 C CA . MET D 1 336 ? -6.447 -46.326 12.702 1.00 18.84 336 MET D CA 1
ATOM 9002 C C . MET D 1 336 ? -5.867 -47.345 11.670 1.00 18.37 336 MET D C 1
ATOM 9003 O O . MET D 1 336 ? -6.605 -48.112 11.065 1.00 17.30 336 MET D O 1
ATOM 9008 N N . PHE D 1 337 ? -4.554 -47.348 11.460 1.00 18.11 337 PHE D N 1
ATOM 9009 C CA . PHE D 1 337 ? -3.990 -48.324 10.548 1.00 18.13 337 PHE D CA 1
ATOM 9010 C C . PHE D 1 337 ? -4.090 -49.679 11.234 1.00 19.01 337 PHE D C 1
ATOM 9011 O O . PHE D 1 337 ? -4.468 -50.682 10.611 1.00 19.38 337 PHE D O 1
ATOM 9019 N N . GLY D 1 338 ? -3.833 -49.711 12.539 1.00 19.24 338 GLY D N 1
ATOM 9020 C CA . GLY D 1 338 ? -4.070 -50.944 13.302 1.00 18.98 338 GLY D CA 1
ATOM 9021 C C . GLY D 1 338 ? -5.491 -51.478 13.130 1.00 19.12 338 GLY D C 1
ATOM 9022 O O . GLY D 1 338 ? -5.738 -52.702 13.118 1.00 19.41 338 GLY D O 1
ATOM 9023 N N . ALA D 1 339 ? -6.454 -50.584 13.025 1.00 19.01 339 ALA D N 1
ATOM 9024 C CA . ALA D 1 339 ? -7.800 -51.073 12.999 1.00 19.83 339 ALA D CA 1
ATOM 9025 C C . ALA D 1 339 ? -7.874 -51.894 11.761 1.00 20.81 339 ALA D C 1
ATOM 9026 O O . ALA D 1 339 ? -8.477 -52.969 11.763 1.00 20.92 339 ALA D O 1
ATOM 9028 N N . ILE D 1 340 ? -7.243 -51.394 10.692 1.00 21.94 340 ILE D N 1
ATOM 9029 C CA . ILE D 1 340 ? -7.280 -52.101 9.402 1.00 22.59 340 ILE D CA 1
ATOM 9030 C C . ILE D 1 340 ? -6.498 -53.420 9.406 1.00 23.44 340 ILE D C 1
ATOM 9031 O O . ILE D 1 340 ? -6.970 -54.422 8.870 1.00 23.35 340 ILE D O 1
ATOM 9036 N N . LEU D 1 341 ? -5.324 -53.398 10.035 1.00 24.41 341 LEU D N 1
ATOM 9037 C CA . LEU D 1 341 ? -4.405 -54.504 10.029 1.00 26.10 341 LEU D CA 1
ATOM 9038 C C . LEU D 1 341 ? -4.984 -55.733 10.755 1.00 27.46 341 LEU D C 1
ATOM 9039 O O . LEU D 1 341 ? -4.900 -56.863 10.270 1.00 27.68 341 LEU D O 1
ATOM 9044 N N . VAL D 1 342 ? -5.556 -55.531 11.936 1.00 28.37 342 VAL D N 1
ATOM 9045 C CA . VAL D 1 342 ? -5.979 -56.681 12.687 1.00 28.88 342 VAL D CA 1
ATOM 9046 C C . VAL D 1 342 ? -7.003 -57.412 11.865 1.00 29.01 342 VAL D C 1
ATOM 9047 O O . VAL D 1 342 ? -7.042 -58.634 11.880 1.00 29.90 342 VAL D O 1
ATOM 9051 N N . MET D 1 343 ? -7.853 -56.668 11.170 1.00 29.05 343 MET D N 1
ATOM 9052 C CA . MET D 1 343 ? -8.788 -57.256 10.193 1.00 29.48 343 MET D CA 1
ATOM 9053 C C . MET D 1 343 ? -8.032 -58.060 9.091 1.00 29.11 343 MET D C 1
ATOM 9054 O O . MET D 1 343 ? -8.389 -59.186 8.717 1.00 29.19 343 MET D O 1
ATOM 9059 N N . ALA D 1 344 ? -6.959 -57.494 8.578 1.00 28.45 344 ALA D N 1
ATOM 9060 C CA . ALA D 1 344 ? -6.114 -58.287 7.715 1.00 27.88 344 ALA D CA 1
ATOM 9061 C C . ALA D 1 344 ? -5.743 -59.628 8.394 1.00 27.11 344 ALA D C 1
ATOM 9062 O O . ALA D 1 344 ? -5.800 -60.677 7.762 1.00 27.87 344 ALA D O 1
ATOM 9064 N N . LEU D 1 345 ? -5.383 -59.594 9.673 1.00 25.78 345 LEU D N 1
ATOM 9065 C CA . LEU D 1 345 ? -4.850 -60.774 10.359 1.00 24.75 345 LEU D CA 1
ATOM 9066 C C . LEU D 1 345 ? -5.891 -61.805 10.838 1.00 24.19 345 LEU D C 1
ATOM 9067 O O . LEU D 1 345 ? -5.553 -62.826 11.467 1.00 23.07 345 LEU D O 1
ATOM 9072 N N . VAL D 1 346 ? -7.158 -61.559 10.531 1.00 23.93 346 VAL D N 1
ATOM 9073 C CA . VAL D 1 346 ? -8.210 -62.378 11.131 1.00 23.96 346 VAL D CA 1
ATOM 9074 C C . VAL D 1 346 ? -8.141 -63.875 10.782 1.00 24.58 346 VAL D C 1
ATOM 9075 O O . VAL D 1 346 ? -8.744 -64.693 11.458 1.00 24.69 346 VAL D O 1
ATOM 9079 N N . PRO D 1 347 ? -7.436 -64.248 9.705 1.00 24.82 347 PRO D N 1
ATOM 9080 C CA . PRO D 1 347 ? -7.429 -65.693 9.554 1.00 25.05 347 PRO D CA 1
ATOM 9081 C C . PRO D 1 347 ? -6.661 -66.367 10.688 1.00 25.29 347 PRO D C 1
ATOM 9082 O O . PRO D 1 347 ? -6.982 -67.507 11.032 1.00 24.55 347 PRO D O 1
ATOM 9086 N N . TRP D 1 348 ? -5.689 -65.652 11.271 1.00 25.61 348 TRP D N 1
ATOM 9087 C CA . TRP D 1 348 ? -4.804 -66.218 12.304 1.00 25.96 348 TRP D CA 1
ATOM 9088 C C . TRP D 1 348 ? -5.288 -65.920 13.705 1.00 26.46 348 TRP D C 1
ATOM 9089 O O . TRP D 1 348 ? -4.770 -66.462 14.675 1.00 26.92 348 TRP D O 1
ATOM 9100 N N . LEU D 1 349 ? -6.274 -65.031 13.808 1.00 27.02 349 LEU D N 1
ATOM 9101 C CA . LEU D 1 349 ? -6.836 -64.664 15.105 1.00 26.26 349 LEU D CA 1
ATOM 9102 C C . LEU D 1 349 ? -8.032 -65.582 15.408 1.00 26.38 349 LEU D C 1
ATOM 9103 O O . LEU D 1 349 ? -8.204 -66.019 16.551 1.00 26.79 349 LEU D O 1
ATOM 9108 N N . ASP D 1 350 ? -8.841 -65.884 14.392 1.00 25.27 350 ASP D N 1
ATOM 9109 C CA . ASP D 1 350 ? -10.034 -66.659 14.620 1.00 25.42 350 ASP D CA 1
ATOM 9110 C C . ASP D 1 350 ? -9.677 -68.129 14.655 1.00 25.97 350 ASP D C 1
ATOM 9111 O O . ASP D 1 350 ? -9.472 -68.760 13.636 1.00 25.84 350 ASP D O 1
ATOM 9116 N N . THR D 1 351 ? -9.625 -68.683 15.854 1.00 26.72 351 THR D N 1
ATOM 9117 C CA . THR D 1 351 ? -9.062 -69.995 16.044 1.00 26.97 351 THR D CA 1
ATOM 9118 C C . THR D 1 351 ? -10.138 -71.057 16.183 1.00 26.86 351 THR D C 1
ATOM 9119 O O . THR D 1 351 ? -9.832 -72.222 16.329 1.00 27.60 351 THR D O 1
ATOM 9123 N N . SER D 1 352 ? -11.397 -70.669 16.077 1.00 26.77 352 SER D N 1
ATOM 9124 C CA . SER D 1 352 ? -12.459 -71.645 16.018 1.00 26.84 352 SER D CA 1
ATOM 9125 C C . SER D 1 352 ? -12.335 -72.458 14.758 1.00 27.50 352 SER D C 1
ATOM 9126 O O . SER D 1 352 ? -12.329 -71.891 13.673 1.00 29.15 352 SER D O 1
ATOM 9129 N N . ARG D 1 353 ? -12.282 -73.778 14.885 1.00 27.44 353 ARG D N 1
ATOM 9130 C CA . ARG D 1 353 ? -12.255 -74.673 13.729 1.00 27.06 353 ARG D CA 1
ATOM 9131 C C . ARG D 1 353 ? -13.540 -74.635 12.904 1.00 26.87 353 ARG D C 1
ATOM 9132 O O . ARG D 1 353 ? -13.592 -75.190 11.830 1.00 27.39 353 ARG D O 1
ATOM 9134 N N . VAL D 1 354 ? -14.611 -74.051 13.405 1.00 27.01 354 VAL D N 1
ATOM 9135 C CA . VAL D 1 354 ? -15.841 -74.021 12.574 1.00 27.16 354 VAL D CA 1
ATOM 9136 C C . VAL D 1 354 ? -15.840 -72.863 11.532 1.00 27.77 354 VAL D C 1
ATOM 9137 O O . VAL D 1 354 ? -15.348 -71.750 11.817 1.00 27.95 354 VAL D O 1
ATOM 9141 N N . ARG D 1 355 ? -16.363 -73.118 10.331 1.00 27.45 355 ARG D N 1
ATOM 9142 C CA . ARG D 1 355 ? -16.232 -72.106 9.301 1.00 27.39 355 ARG D CA 1
ATOM 9143 C C . ARG D 1 355 ? -17.353 -71.092 9.281 1.00 27.38 355 ARG D C 1
ATOM 9144 O O . ARG D 1 355 ? -17.118 -69.945 9.652 1.00 27.76 355 ARG D O 1
ATOM 9152 N N . SER D 1 356 ? -18.547 -71.501 8.856 1.00 26.91 356 SER D N 1
ATOM 9153 C CA . SER D 1 356 ? -19.633 -70.560 8.663 1.00 26.94 356 SER D CA 1
ATOM 9154 C C . SER D 1 356 ? -20.099 -70.046 9.995 1.00 28.25 356 SER D C 1
ATOM 9155 O O . SER D 1 356 ? -20.174 -70.809 10.966 1.00 28.94 356 SER D O 1
ATOM 9158 N N . GLY D 1 357 ? -20.396 -68.750 10.077 1.00 29.24 357 GLY D N 1
ATOM 9159 C CA . GLY D 1 357 ? -20.998 -68.190 11.316 1.00 29.87 357 GLY D CA 1
ATOM 9160 C C . GLY D 1 357 ? -22.429 -68.686 11.489 1.00 30.15 357 GLY D C 1
ATOM 9161 O O . GLY D 1 357 ? -22.924 -68.801 12.590 1.00 30.50 357 GLY D O 1
ATOM 9162 N N . GLN D 1 358 ? -23.087 -68.967 10.373 1.00 30.96 358 GLN D N 1
ATOM 9163 C CA . GLN D 1 358 ? -24.356 -69.688 10.348 1.00 31.79 358 GLN D CA 1
ATOM 9164 C C . GLN D 1 358 ? -24.472 -70.632 11.554 1.00 31.79 358 GLN D C 1
ATOM 9165 O O . GLN D 1 358 ? -25.514 -70.665 12.216 1.00 32.09 358 GLN D O 1
ATOM 9171 N N . TYR D 1 359 ? -23.410 -71.378 11.862 1.00 31.43 359 TYR D N 1
ATOM 9172 C CA . TYR D 1 359 ? -23.511 -72.417 12.898 1.00 31.00 359 TYR D CA 1
ATOM 9173 C C . TYR D 1 359 ? -22.784 -72.097 14.168 1.00 31.21 359 TYR D C 1
ATOM 9174 O O . TYR D 1 359 ? -22.393 -73.008 14.886 1.00 31.92 359 TYR D O 1
ATOM 9183 N N . ARG D 1 360 ? -22.579 -70.828 14.473 1.00 30.96 360 ARG D N 1
ATOM 9184 C CA . ARG D 1 360 ? -21.958 -70.521 15.759 1.00 31.27 360 ARG D CA 1
ATOM 9185 C C . ARG D 1 360 ? -22.815 -69.483 16.488 1.00 31.59 360 ARG D C 1
ATOM 9186 O O . ARG D 1 360 ? -23.075 -68.392 15.950 1.00 31.97 360 ARG D O 1
ATOM 9194 N N . PRO D 1 361 ? -23.297 -69.838 17.691 1.00 31.16 361 PRO D N 1
ATOM 9195 C CA . PRO D 1 361 ? -24.326 -69.029 18.349 1.00 30.75 361 PRO D CA 1
ATOM 9196 C C . PRO D 1 361 ? -23.759 -67.866 19.160 1.00 30.51 361 PRO D C 1
ATOM 9197 O O . PRO D 1 361 ? -24.349 -66.795 19.192 1.00 30.37 361 PRO D O 1
ATOM 9201 N N . LEU D 1 362 ? -22.614 -68.066 19.787 1.00 30.62 362 LEU D N 1
ATOM 9202 C CA . LEU D 1 362 ? -21.956 -67.007 20.506 1.00 31.58 362 LEU D CA 1
ATOM 9203 C C . LEU D 1 362 ? -21.459 -65.953 19.518 1.00 32.14 362 LEU D C 1
ATOM 9204 O O . LEU D 1 362 ? -21.637 -64.740 19.706 1.00 32.55 362 LEU D O 1
ATOM 9209 N N . PHE D 1 363 ? -20.820 -66.448 18.459 1.00 32.02 363 PHE D N 1
ATOM 9210 C CA . PHE D 1 363 ? -20.296 -65.631 17.385 1.00 30.80 363 PHE D CA 1
ATOM 9211 C C . PHE D 1 363 ? -21.340 -64.656 16.848 1.00 30.98 363 PHE D C 1
ATOM 9212 O O . PHE D 1 363 ? -21.114 -63.450 16.851 1.00 30.70 363 PHE D O 1
ATOM 9220 N N . LYS D 1 364 ? -22.486 -65.157 16.390 1.00 30.47 364 LYS D N 1
ATOM 9221 C CA . LYS D 1 364 ? -23.446 -64.259 15.769 1.00 30.40 364 LYS D CA 1
ATOM 9222 C C . LYS D 1 364 ? -23.566 -62.944 16.524 1.00 30.79 364 LYS D C 1
ATOM 9223 O O . LYS D 1 364 ? -23.577 -61.887 15.905 1.00 31.27 364 LYS D O 1
ATOM 9229 N N . TRP D 1 365 ? -23.690 -63.013 17.852 1.00 31.09 365 TRP D N 1
ATOM 9230 C CA . TRP D 1 365 ? -23.880 -61.822 18.679 1.00 31.27 365 TRP D CA 1
ATOM 9231 C C . TRP D 1 365 ? -22.713 -60.853 18.553 1.00 30.38 365 TRP D C 1
ATOM 9232 O O . TRP D 1 365 ? -22.907 -59.666 18.291 1.00 30.01 365 TRP D O 1
ATOM 9243 N N . TRP D 1 366 ? -21.502 -61.366 18.737 1.00 29.42 366 TRP D N 1
ATOM 9244 C CA . TRP D 1 366 ? -20.306 -60.531 18.681 1.00 29.05 366 TRP D CA 1
ATOM 9245 C C . TRP D 1 366 ? -20.071 -59.918 17.303 1.00 27.72 366 TRP D C 1
ATOM 9246 O O . TRP D 1 366 ? -19.685 -58.762 17.192 1.00 28.30 366 TRP D O 1
ATOM 9257 N N . PHE D 1 367 ? -20.353 -60.687 16.262 1.00 26.01 367 PHE D N 1
ATOM 9258 C CA . PHE D 1 367 ? -20.208 -60.240 14.893 1.00 24.02 367 PHE D CA 1
ATOM 9259 C C . PHE D 1 367 ? -21.137 -59.075 14.661 1.00 24.17 367 PHE D C 1
ATOM 9260 O O . PHE D 1 367 ? -20.712 -58.033 14.144 1.00 23.86 367 PHE D O 1
ATOM 9268 N N . TRP D 1 368 ? -22.402 -59.246 15.042 1.00 24.17 368 TRP D N 1
ATOM 9269 C CA . TRP D 1 368 ? -23.397 -58.229 14.782 1.00 25.04 368 TRP D CA 1
ATOM 9270 C C . TRP D 1 368 ? -23.133 -56.945 15.541 1.00 25.32 368 TRP D C 1
ATOM 9271 O O . TRP D 1 368 ? -23.539 -55.862 15.118 1.00 25.47 368 TRP D O 1
ATOM 9282 N N . LEU D 1 369 ? -22.450 -57.077 16.667 1.00 25.57 369 LEU D N 1
ATOM 9283 C CA . LEU D 1 369 ? -22.060 -55.925 17.434 1.00 26.17 369 LEU D CA 1
ATOM 9284 C C . LEU D 1 369 ? -20.967 -55.205 16.640 1.00 25.83 369 LEU D C 1
ATOM 9285 O O . LEU D 1 369 ? -20.896 -53.987 16.615 1.00 25.86 369 LEU D O 1
ATOM 9290 N N . LEU D 1 370 ? -20.126 -55.986 15.968 1.00 25.42 370 LEU D N 1
ATOM 9291 C CA . LEU D 1 370 ? -19.068 -55.442 15.132 1.00 24.45 370 LEU D CA 1
ATOM 9292 C C . LEU D 1 370 ? -19.710 -54.635 14.065 1.00 23.48 370 LEU D C 1
ATOM 9293 O O . LEU D 1 370 ? -19.341 -53.499 13.814 1.00 23.18 370 LEU D O 1
ATOM 9298 N N . ALA D 1 371 ? -20.694 -55.257 13.440 1.00 22.90 371 ALA D N 1
ATOM 9299 C CA . ALA D 1 371 ? -21.437 -54.629 12.375 1.00 22.34 371 ALA D CA 1
ATOM 9300 C C . ALA D 1 371 ? -22.067 -53.317 12.867 1.00 21.99 371 ALA D C 1
ATOM 9301 O O . ALA D 1 371 ? -22.005 -52.283 12.162 1.00 22.44 371 ALA D O 1
ATOM 9303 N N . VAL D 1 372 ? -22.619 -53.324 14.083 1.00 20.52 372 VAL D N 1
ATOM 9304 C CA . VAL D 1 372 ? -23.144 -52.082 14.606 1.00 19.34 372 VAL D CA 1
ATOM 9305 C C . VAL D 1 372 ? -21.992 -51.124 14.909 1.00 19.41 372 VAL D C 1
ATOM 9306 O O . VAL D 1 372 ? -22.019 -49.946 14.519 1.00 19.30 372 VAL D O 1
ATOM 9310 N N . ASP D 1 373 ? -20.964 -51.635 15.570 1.00 19.09 373 ASP D N 1
ATOM 9311 C CA . ASP D 1 373 ? -19.801 -50.823 15.872 1.00 19.13 373 ASP D CA 1
ATOM 9312 C C . ASP D 1 373 ? -19.434 -49.975 14.663 1.00 19.44 373 ASP D C 1
ATOM 9313 O O . ASP D 1 373 ? -19.132 -48.774 14.743 1.00 19.15 373 ASP D O 1
ATOM 9318 N N . PHE D 1 374 ? -19.467 -50.638 13.515 1.00 19.74 374 PHE D N 1
ATOM 9319 C CA . PHE D 1 374 ? -18.862 -50.092 12.341 1.00 19.03 374 PHE D CA 1
ATOM 9320 C C . PHE D 1 374 ? -19.752 -48.959 11.908 1.00 18.78 374 PHE D C 1
ATOM 9321 O O . PHE D 1 374 ? -19.280 -47.882 11.649 1.00 18.95 374 PHE D O 1
ATOM 9329 N N . VAL D 1 375 ? -21.056 -49.193 11.868 1.00 18.76 375 VAL D N 1
ATOM 9330 C CA . VAL D 1 375 ? -21.991 -48.120 11.551 1.00 18.42 375 VAL D CA 1
ATOM 9331 C C . VAL D 1 375 ? -21.969 -47.031 12.616 1.00 18.00 375 VAL D C 1
ATOM 9332 O O . VAL D 1 375 ? -22.227 -45.885 12.357 1.00 18.28 375 VAL D O 1
ATOM 9336 N N . VAL D 1 376 ? -21.679 -47.384 13.843 1.00 17.63 376 VAL D N 1
ATOM 9337 C CA . VAL D 1 376 ? -21.813 -46.375 14.850 1.00 17.39 376 VAL D CA 1
ATOM 9338 C C . VAL D 1 376 ? -20.577 -45.460 14.817 1.00 17.36 376 VAL D C 1
ATOM 9339 O O . VAL D 1 376 ? -20.695 -44.230 14.962 1.00 16.15 376 VAL D O 1
ATOM 9343 N N . LEU D 1 377 ? -19.405 -46.063 14.587 1.00 17.27 377 LEU D N 1
ATOM 9344 C CA . LEU D 1 377 ? -18.183 -45.286 14.322 1.00 16.76 377 LEU D CA 1
ATOM 9345 C C . LEU D 1 377 ? -18.403 -44.355 13.133 1.00 17.44 377 LEU D C 1
ATOM 9346 O O . LEU D 1 377 ? -18.170 -43.141 13.208 1.00 16.53 377 LEU D O 1
ATOM 9351 N N . MET D 1 378 ? -18.895 -44.921 12.038 1.00 18.37 378 MET D N 1
ATOM 9352 C CA . MET D 1 378 ? -19.188 -44.102 10.886 1.00 20.02 378 MET D CA 1
ATOM 9353 C C . MET D 1 378 ? -19.984 -42.869 11.314 1.00 21.08 378 MET D C 1
ATOM 9354 O O . MET D 1 378 ? -19.623 -41.737 10.992 1.00 21.11 378 MET D O 1
ATOM 9359 N N . TRP D 1 379 ? -21.082 -43.099 12.034 1.00 22.27 379 TRP D N 1
ATOM 9360 C CA . TRP D 1 379 ? -21.960 -42.012 12.465 1.00 22.69 379 TRP D CA 1
ATOM 9361 C C . TRP D 1 379 ? -21.277 -41.057 13.462 1.00 22.31 379 TRP D C 1
ATOM 9362 O O . TRP D 1 379 ? -21.416 -39.847 13.353 1.00 22.28 379 TRP D O 1
ATOM 9373 N N . VAL D 1 380 ? -20.513 -41.579 14.407 1.00 22.13 380 VAL D N 1
ATOM 9374 C CA . VAL D 1 380 ? -19.783 -40.673 15.269 1.00 22.50 380 VAL D CA 1
ATOM 9375 C C . VAL D 1 380 ? -18.754 -39.884 14.536 1.00 22.69 380 VAL D C 1
ATOM 9376 O O . VAL D 1 380 ? -18.460 -38.771 14.944 1.00 23.22 380 VAL D O 1
ATOM 9380 N N . GLY D 1 381 ? -18.166 -40.450 13.485 1.00 23.15 381 GLY D N 1
ATOM 9381 C CA . GLY D 1 381 ? -17.170 -39.698 12.699 1.00 22.73 381 GLY D CA 1
ATOM 9382 C C . GLY D 1 381 ? -17.757 -38.373 12.235 1.00 22.74 381 GLY D C 1
ATOM 9383 O O . GLY D 1 381 ? -17.048 -37.385 12.083 1.00 22.46 381 GLY D O 1
ATOM 9384 N N . ALA D 1 382 ? -19.072 -38.358 12.048 1.00 23.29 382 ALA D N 1
ATOM 9385 C CA . ALA D 1 382 ? -19.789 -37.166 11.642 1.00 24.49 382 ALA D CA 1
ATOM 9386 C C . ALA D 1 382 ? -20.244 -36.242 12.788 1.00 25.72 382 ALA D C 1
ATOM 9387 O O . ALA D 1 382 ? -20.809 -35.178 12.526 1.00 26.69 382 ALA D O 1
ATOM 9389 N N . MET D 1 383 ? -20.019 -36.624 14.044 1.00 26.71 383 MET D N 1
ATOM 9390 C CA . MET D 1 383 ? -20.427 -35.784 15.179 1.00 27.39 383 MET D CA 1
ATOM 9391 C C . MET D 1 383 ? -19.196 -35.049 15.732 1.00 27.67 383 MET D C 1
ATOM 9392 O O . MET D 1 383 ? -18.089 -35.521 15.565 1.00 27.51 383 MET D O 1
ATOM 9397 N N . PRO D 1 384 ? -19.374 -33.899 16.413 1.00 28.27 384 PRO D N 1
ATOM 9398 C CA . PRO D 1 384 ? -18.163 -33.191 16.853 1.00 28.79 384 PRO D CA 1
ATOM 9399 C C . PRO D 1 384 ? -17.567 -33.789 18.133 1.00 29.80 384 PRO D C 1
ATOM 9400 O O . PRO D 1 384 ? -18.267 -34.526 18.846 1.00 30.30 384 PRO D O 1
ATOM 9404 N N . ALA D 1 385 ? -16.285 -33.500 18.393 1.00 30.45 385 ALA D N 1
ATOM 9405 C CA . ALA D 1 385 ? -15.547 -33.961 19.592 1.00 30.86 385 ALA D CA 1
ATOM 9406 C C . ALA D 1 385 ? -16.323 -33.887 20.908 1.00 30.73 385 ALA D C 1
ATOM 9407 O O . ALA D 1 385 ? -16.661 -34.921 21.465 1.00 32.23 385 ALA D O 1
ATOM 9409 N N . GLU D 1 386 ? -16.581 -32.686 21.412 1.00 29.83 386 GLU D N 1
ATOM 9410 C CA . GLU D 1 386 ? -17.506 -32.466 22.538 1.00 29.23 386 GLU D CA 1
ATOM 9411 C C . GLU D 1 386 ? -18.281 -33.722 22.990 1.00 29.47 386 GLU D C 1
ATOM 9412 O O . GLU D 1 386 ? -19.192 -34.188 22.288 1.00 28.76 386 GLU D O 1
ATOM 9414 N N . GLY D 1 387 ? -17.910 -34.282 24.158 1.00 30.55 387 GLY D N 1
ATOM 9415 C CA . GLY D 1 387 ? -18.569 -35.521 24.728 1.00 30.50 387 GLY D CA 1
ATOM 9416 C C . GLY D 1 387 ? -20.038 -35.251 24.529 1.00 30.17 387 GLY D C 1
ATOM 9417 O O . GLY D 1 387 ? -20.382 -34.066 24.447 1.00 30.22 387 GLY D O 1
ATOM 9418 N N . ILE D 1 388 ? -20.929 -36.256 24.445 1.00 29.58 388 ILE D N 1
ATOM 9419 C CA . ILE D 1 388 ? -20.726 -37.678 24.741 1.00 28.68 388 ILE D CA 1
ATOM 9420 C C . ILE D 1 388 ? -20.115 -38.473 23.588 1.00 28.26 388 ILE D C 1
ATOM 9421 O O . ILE D 1 388 ? -19.900 -39.698 23.708 1.00 27.78 388 ILE D O 1
ATOM 9423 N N . TYR D 1 389 ? -19.844 -37.805 22.470 1.00 27.45 389 TYR D N 1
ATOM 9424 C CA . TYR D 1 389 ? -19.390 -38.546 21.309 1.00 26.72 389 TYR D CA 1
ATOM 9425 C C . TYR D 1 389 ? -18.014 -39.161 21.522 1.00 25.67 389 TYR D C 1
ATOM 9426 O O . TYR D 1 389 ? -17.785 -40.326 21.199 1.00 25.91 389 TYR D O 1
ATOM 9435 N N . PRO D 1 390 ? -17.100 -38.406 22.102 1.00 24.71 390 PRO D N 1
ATOM 9436 C CA . PRO D 1 390 ? -15.838 -39.085 22.271 1.00 24.65 390 PRO D CA 1
ATOM 9437 C C . PRO D 1 390 ? -16.001 -40.406 22.931 1.00 24.56 390 PRO D C 1
ATOM 9438 O O . PRO D 1 390 ? -15.323 -41.343 22.561 1.00 25.01 390 PRO D O 1
ATOM 9442 N N . TYR D 1 391 ? -16.899 -40.493 23.903 1.00 25.31 391 TYR D N 1
ATOM 9443 C CA . TYR D 1 391 ? -17.028 -41.722 24.692 1.00 25.60 391 TYR D CA 1
ATOM 9444 C C . TYR D 1 391 ? -17.459 -42.872 23.815 1.00 25.60 391 TYR D C 1
ATOM 9445 O O . TYR D 1 391 ? -16.884 -43.965 23.890 1.00 25.10 391 TYR D O 1
ATOM 9454 N N . ILE D 1 392 ? -18.443 -42.597 22.961 1.00 25.75 392 ILE D N 1
ATOM 9455 C CA . ILE D 1 392 ? -18.961 -43.568 22.023 1.00 26.22 392 ILE D CA 1
ATOM 9456 C C . ILE D 1 392 ? -17.867 -44.057 21.079 1.00 26.46 392 ILE D C 1
ATOM 9457 O O . ILE D 1 392 ? -17.778 -45.242 20.756 1.00 26.44 392 ILE D O 1
ATOM 9462 N N . ALA D 1 393 ? -17.035 -43.119 20.648 1.00 26.16 393 ALA D N 1
ATOM 9463 C CA . ALA D 1 393 ? -15.942 -43.392 19.746 1.00 25.28 393 ALA D CA 1
ATOM 9464 C C . ALA D 1 393 ? -14.893 -44.217 20.466 1.00 24.96 393 ALA D C 1
ATOM 9465 O O . ALA D 1 393 ? -14.365 -45.174 19.917 1.00 25.18 393 ALA D O 1
ATOM 9467 N N . LEU D 1 394 ? -14.573 -43.840 21.693 1.00 25.14 394 LEU D N 1
ATOM 9468 C CA . LEU D 1 394 ? -13.677 -44.657 22.502 1.00 25.69 394 LEU D CA 1
ATOM 9469 C C . LEU D 1 394 ? -14.187 -46.101 22.707 1.00 25.70 394 LEU D C 1
ATOM 9470 O O . LEU D 1 394 ? -13.439 -47.056 22.493 1.00 25.99 394 LEU D O 1
ATOM 9475 N N . ALA D 1 395 ? -15.448 -46.258 23.117 1.00 24.92 395 ALA D N 1
ATOM 9476 C CA . ALA D 1 395 ? -16.039 -47.574 23.262 1.00 24.70 395 ALA D CA 1
ATOM 9477 C C . ALA D 1 395 ? -15.907 -48.376 21.958 1.00 24.84 395 ALA D C 1
ATOM 9478 O O . ALA D 1 395 ? -15.476 -49.553 21.950 1.00 25.03 395 ALA D O 1
ATOM 9480 N N . GLY D 1 396 ? -16.294 -47.737 20.862 1.00 24.46 396 GLY D N 1
ATOM 9481 C CA . GLY D 1 396 ? -16.304 -48.380 19.547 1.00 24.89 396 GLY D CA 1
ATOM 9482 C C . GLY D 1 396 ? -14.933 -48.899 19.162 1.00 25.03 396 GLY D C 1
ATOM 9483 O O . GLY D 1 396 ? -14.785 -50.051 18.712 1.00 24.71 396 GLY D O 1
ATOM 9484 N N . SER D 1 397 ? -13.919 -48.064 19.358 1.00 24.88 397 SER D N 1
ATOM 9485 C CA . SER D 1 397 ? -12.585 -48.478 18.999 1.00 25.62 397 SER D CA 1
ATOM 9486 C C . SER D 1 397 ? -12.300 -49.752 19.752 1.00 26.06 397 SER D C 1
ATOM 9487 O O . SER D 1 397 ? -11.938 -50.780 19.171 1.00 26.92 397 SER D O 1
ATOM 9490 N N . ALA D 1 398 ? -12.500 -49.681 21.059 1.00 25.92 398 ALA D N 1
ATOM 9491 C CA . ALA D 1 398 ? -12.146 -50.762 21.930 1.00 25.08 398 ALA D CA 1
ATOM 9492 C C . ALA D 1 398 ? -12.920 -51.965 21.460 1.00 24.70 398 ALA D C 1
ATOM 9493 O O . ALA D 1 398 ? -12.376 -53.072 21.400 1.00 24.32 398 ALA D O 1
ATOM 9495 N N . TYR D 1 399 ? -14.184 -51.784 21.105 1.00 24.13 399 TYR D N 1
ATOM 9496 C CA . TYR D 1 399 ? -14.877 -52.985 20.689 1.00 24.37 399 TYR D CA 1
ATOM 9497 C C . TYR D 1 399 ? -14.245 -53.578 19.417 1.00 24.59 399 TYR D C 1
ATOM 9498 O O . TYR D 1 399 ? -14.114 -54.801 19.277 1.00 24.41 399 TYR D O 1
ATOM 9507 N N . TRP D 1 400 ? -13.848 -52.694 18.500 1.00 24.51 400 TRP D N 1
ATOM 9508 C CA . TRP D 1 400 ? -13.168 -53.126 17.283 1.00 24.22 400 TRP D CA 1
ATOM 9509 C C . TRP D 1 400 ? -11.951 -54.030 17.567 1.00 24.51 400 TRP D C 1
ATOM 9510 O O . TRP D 1 400 ? -11.877 -55.124 17.025 1.00 23.94 400 TRP D O 1
ATOM 9521 N N . PHE D 1 401 ? -11.001 -53.589 18.393 1.00 24.96 401 PHE D N 1
ATOM 9522 C CA . PHE D 1 401 ? -9.861 -54.449 18.696 1.00 26.12 401 PHE D CA 1
ATOM 9523 C C . PHE D 1 401 ? -10.241 -55.629 19.592 1.00 27.46 401 PHE D C 1
ATOM 9524 O O . PHE D 1 401 ? -9.699 -56.735 19.429 1.00 28.66 401 PHE D O 1
ATOM 9532 N N . ALA D 1 402 ? -11.165 -55.424 20.534 1.00 27.57 402 ALA D N 1
ATOM 9533 C CA . ALA D 1 402 ? -11.550 -56.517 21.412 1.00 27.07 402 ALA D CA 1
ATOM 9534 C C . ALA D 1 402 ? -12.049 -57.647 20.535 1.00 27.25 402 ALA D C 1
ATOM 9535 O O . ALA D 1 402 ? -11.814 -58.844 20.821 1.00 27.76 402 ALA D O 1
ATOM 9537 N N . TYR D 1 403 ? -12.770 -57.285 19.478 1.00 26.42 403 TYR D N 1
ATOM 9538 C CA . TYR D 1 403 ? -13.397 -58.323 18.702 1.00 26.44 403 TYR D CA 1
ATOM 9539 C C . TYR D 1 403 ? -12.326 -59.233 18.050 1.00 27.45 403 TYR D C 1
ATOM 9540 O O . TYR D 1 403 ? -12.366 -60.469 18.193 1.00 27.86 403 TYR D O 1
ATOM 9549 N N . PHE D 1 404 ? -11.354 -58.615 17.380 1.00 27.51 404 PHE D N 1
ATOM 9550 C CA . PHE D 1 404 ? -10.332 -59.360 16.659 1.00 27.81 404 PHE D CA 1
ATOM 9551 C C . PHE D 1 404 ? -9.262 -59.935 17.574 1.00 28.43 404 PHE D C 1
ATOM 9552 O O . PHE D 1 404 ? -8.749 -61.028 17.334 1.00 28.85 404 PHE D O 1
ATOM 9560 N N . LEU D 1 405 ? -8.914 -59.198 18.613 1.00 29.14 405 LEU D N 1
ATOM 9561 C CA . LEU D 1 405 ? -7.810 -59.606 19.481 1.00 30.08 405 LEU D CA 1
ATOM 9562 C C . LEU D 1 405 ? -8.217 -60.514 20.657 1.00 30.52 405 LEU D C 1
ATOM 9563 O O . LEU D 1 405 ? -7.462 -61.404 21.053 1.00 30.52 405 LEU D O 1
ATOM 9568 N N . ILE D 1 406 ? -9.416 -60.299 21.186 1.00 30.81 406 ILE D N 1
ATOM 9569 C CA . ILE D 1 406 ? -9.852 -60.973 22.387 1.00 31.25 406 ILE D CA 1
ATOM 9570 C C . ILE D 1 406 ? -11.039 -61.923 22.121 1.00 32.37 406 ILE D C 1
ATOM 9571 O O . ILE D 1 406 ? -10.960 -63.144 22.409 1.00 32.43 406 ILE D O 1
ATOM 9576 N N . ILE D 1 407 ? -12.131 -61.387 21.573 1.00 32.69 407 ILE D N 1
ATOM 9577 C CA . ILE D 1 407 ? -13.336 -62.202 21.466 1.00 33.65 407 ILE D CA 1
ATOM 9578 C C . ILE D 1 407 ? -13.101 -63.424 20.580 1.00 34.27 407 ILE D C 1
ATOM 9579 O O . ILE D 1 407 ? -13.348 -64.551 21.003 1.00 33.65 407 ILE D O 1
ATOM 9584 N N . LEU D 1 408 ? -12.613 -63.192 19.360 1.00 34.96 408 LEU D N 1
ATOM 9585 C CA . LEU D 1 408 ? -12.464 -64.268 18.393 1.00 36.15 408 LEU D CA 1
ATOM 9586 C C . LEU D 1 408 ? -11.571 -65.431 18.870 1.00 37.43 408 LEU D C 1
ATOM 9587 O O . LEU D 1 408 ? -11.949 -66.606 18.708 1.00 37.14 408 LEU D O 1
ATOM 9592 N N . PRO D 1 409 ? -10.390 -65.119 19.445 1.00 38.46 409 PRO D N 1
ATOM 9593 C CA . PRO D 1 409 ? -9.565 -66.209 19.980 1.00 39.59 409 PRO D CA 1
ATOM 9594 C C . PRO D 1 409 ? -10.283 -66.988 21.106 1.00 41.00 409 PRO D C 1
ATOM 9595 O O . PRO D 1 409 ? -10.363 -68.221 21.032 1.00 41.65 409 PRO D O 1
ATOM 9599 N N . LEU D 1 410 ? -10.827 -66.296 22.119 1.00 41.93 410 LEU D N 1
ATOM 9600 C CA . LEU D 1 410 ? -11.558 -66.996 23.189 1.00 42.31 410 LEU D CA 1
ATOM 9601 C C . LEU D 1 410 ? -12.585 -67.955 22.608 1.00 42.31 410 LEU D C 1
ATOM 9602 O O . LEU D 1 410 ? -12.653 -69.111 23.006 1.00 42.59 410 LEU D O 1
ATOM 9607 N N . LEU D 1 411 ? -13.397 -67.485 21.675 1.00 42.34 411 LEU D N 1
ATOM 9608 C CA . LEU D 1 411 ? -14.454 -68.348 21.162 1.00 42.68 411 LEU D CA 1
ATOM 9609 C C . LEU D 1 411 ? -13.906 -69.665 20.616 1.00 42.86 411 LEU D C 1
ATOM 9610 O O . LEU D 1 411 ? -14.489 -70.711 20.841 1.00 42.85 411 LEU D O 1
ATOM 9615 N N . GLY D 1 412 ? -12.788 -69.617 19.907 1.00 43.16 412 GLY D N 1
ATOM 9616 C CA . GLY D 1 412 ? -12.194 -70.839 19.402 1.00 43.96 412 GLY D CA 1
ATOM 9617 C C . GLY D 1 412 ? -12.191 -71.898 20.496 1.00 44.74 412 GLY D C 1
ATOM 9618 O O . GLY D 1 412 ? -12.448 -73.074 20.246 1.00 44.63 412 GLY D O 1
ATOM 9619 N N . ILE D 1 413 ? -11.904 -71.449 21.713 1.00 45.20 413 ILE D N 1
ATOM 9620 C CA . ILE D 1 413 ? -11.767 -72.293 22.890 1.00 45.51 413 ILE D CA 1
ATOM 9621 C C . ILE D 1 413 ? -13.093 -72.678 23.514 1.00 45.86 413 ILE D C 1
ATOM 9622 O O . ILE D 1 413 ? -13.294 -73.832 23.855 1.00 46.23 413 ILE D O 1
ATOM 9627 N N . ILE D 1 414 ? -13.996 -71.717 23.669 1.00 46.26 414 ILE D N 1
ATOM 9628 C CA . ILE D 1 414 ? -15.251 -71.949 24.394 1.00 46.44 414 ILE D CA 1
ATOM 9629 C C . ILE D 1 414 ? -16.479 -72.420 23.609 1.00 46.63 414 ILE D C 1
ATOM 9630 O O . ILE D 1 414 ? -17.358 -73.038 24.183 1.00 46.61 414 ILE D O 1
ATOM 9635 N N . GLU D 1 415 ? -16.590 -72.076 22.329 1.00 46.89 415 GLU D N 1
ATOM 9636 C CA . GLU D 1 415 ? -17.887 -72.183 21.640 1.00 47.03 415 GLU D CA 1
ATOM 9637 C C . GLU D 1 415 ? -18.301 -73.586 21.158 1.00 47.24 415 GLU D C 1
ATOM 9638 O O . GLU D 1 415 ? -17.459 -74.432 20.843 1.00 47.15 415 GLU D O 1
ATOM 9644 N N . LYS D 1 416 ? -19.614 -73.806 21.076 1.00 47.32 416 LYS D N 1
ATOM 9645 C CA . LYS D 1 416 ? -20.162 -75.091 20.644 1.00 47.33 416 LYS D CA 1
ATOM 9646 C C . LYS D 1 416 ? -20.947 -75.006 19.329 1.00 46.72 416 LYS D C 1
ATOM 9647 O O . LYS D 1 416 ? -22.113 -74.588 19.311 1.00 47.02 416 LYS D O 1
ATOM 9653 N N . PRO D 1 417 ? -20.317 -75.429 18.225 1.00 45.70 417 PRO D N 1
ATOM 9654 C CA . PRO D 1 417 ? -20.972 -75.469 16.933 1.00 45.02 417 PRO D CA 1
ATOM 9655 C C . PRO D 1 417 ? -22.376 -76.025 17.017 1.00 44.63 417 PRO D C 1
ATOM 9656 O O . PRO D 1 417 ? -22.590 -77.034 17.653 1.00 44.71 417 PRO D O 1
ATOM 9660 N N . ASP D 1 418 ? -23.333 -75.386 16.375 1.00 44.46 418 ASP D N 1
ATOM 9661 C CA . ASP D 1 418 ? -24.594 -76.041 16.192 1.00 44.81 418 ASP D CA 1
ATOM 9662 C C . ASP D 1 418 ? -24.307 -77.169 15.237 1.00 44.93 418 ASP D C 1
ATOM 9663 O O . ASP D 1 418 ? -23.147 -77.429 14.934 1.00 45.62 418 ASP D O 1
ATOM 9668 N N . ALA D 1 419 ? -25.356 -77.839 14.763 1.00 44.60 419 ALA D N 1
ATOM 9669 C CA . ALA D 1 419 ? -25.209 -79.015 13.916 1.00 43.68 419 ALA D CA 1
ATOM 9670 C C . ALA D 1 419 ? -25.243 -78.555 12.477 1.00 43.00 419 ALA D C 1
ATOM 9671 O O . ALA D 1 419 ? -26.167 -77.835 12.092 1.00 43.37 419 ALA D O 1
ATOM 9673 N N . MET D 1 420 ? -24.243 -78.973 11.698 1.00 41.78 420 MET D N 1
ATOM 9674 C CA . MET D 1 420 ? -24.088 -78.575 10.294 1.00 40.41 420 MET D CA 1
ATOM 9675 C C . MET D 1 420 ? -24.691 -79.610 9.402 1.00 39.42 420 MET D C 1
ATOM 9676 O O . MET D 1 420 ? -24.733 -80.767 9.782 1.00 39.13 420 MET D O 1
ATOM 9681 N N . PRO D 1 421 ? -25.107 -79.204 8.188 1.00 38.75 421 PRO D N 1
ATOM 9682 C CA . PRO D 1 421 ? -25.499 -80.178 7.172 1.00 37.90 421 PRO D CA 1
ATOM 9683 C C . PRO D 1 421 ? -24.272 -80.970 6.761 1.00 37.38 421 PRO D C 1
ATOM 9684 O O . PRO D 1 421 ? -23.147 -80.492 6.919 1.00 36.91 421 PRO D O 1
ATOM 9688 N N . GLN D 1 422 ? -24.494 -82.193 6.286 1.00 37.34 422 GLN D N 1
ATOM 9689 C CA . GLN D 1 422 ? -23.412 -83.055 5.813 1.00 37.31 422 GLN D CA 1
ATOM 9690 C C . GLN D 1 422 ? -22.765 -82.439 4.572 1.00 36.51 422 GLN D C 1
ATOM 9691 O O . GLN D 1 422 ? -21.539 -82.406 4.445 1.00 35.78 422 GLN D O 1
ATOM 9697 N N . THR D 1 423 ? -23.617 -81.933 3.680 1.00 35.81 423 THR D N 1
ATOM 9698 C CA . THR D 1 423 ? -23.207 -81.460 2.383 1.00 35.45 423 THR D CA 1
ATOM 9699 C C . THR D 1 423 ? -24.051 -80.283 1.863 1.00 35.44 423 THR D C 1
ATOM 9700 O O . THR D 1 423 ? -25.105 -79.956 2.404 1.00 35.83 423 THR D O 1
ATOM 9704 N N . ILE D 1 424 ? -23.588 -79.654 0.794 1.00 34.97 424 ILE D N 1
ATOM 9705 C CA . ILE D 1 424 ? -24.313 -78.545 0.218 1.00 34.64 424 ILE D CA 1
ATOM 9706 C C . ILE D 1 424 ? -25.626 -79.016 -0.397 1.00 35.60 424 ILE D C 1
ATOM 9707 O O . ILE D 1 424 ? -26.657 -78.347 -0.298 1.00 35.78 424 ILE D O 1
ATOM 9712 N N . GLU D 1 425 ? -25.591 -80.165 -1.055 1.00 36.29 425 GLU D N 1
ATOM 9713 C CA . GLU D 1 425 ? -26.802 -80.694 -1.650 1.00 37.00 425 GLU D CA 1
ATOM 9714 C C . GLU D 1 425 ? -27.863 -80.831 -0.574 1.00 37.33 425 GLU D C 1
ATOM 9715 O O . GLU D 1 425 ? -29.058 -80.595 -0.822 1.00 36.83 425 GLU D O 1
ATOM 9721 N N . GLU D 1 426 ? -27.413 -81.225 0.619 1.00 37.69 426 GLU D N 1
ATOM 9722 C CA . GLU D 1 426 ? -28.306 -81.309 1.762 1.00 38.70 426 GLU D CA 1
ATOM 9723 C C . GLU D 1 426 ? -28.848 -79.912 2.106 1.00 38.70 426 GLU D C 1
ATOM 9724 O O . GLU D 1 426 ? -30.037 -79.638 1.960 1.00 39.06 426 GLU D O 1
ATOM 9730 N N . ASP D 1 427 ? -27.981 -79.011 2.540 1.00 38.53 427 ASP D N 1
ATOM 9731 C CA . ASP D 1 427 ? -28.426 -77.638 2.728 1.00 38.67 427 ASP D CA 1
ATOM 9732 C C . ASP D 1 427 ? -29.400 -77.209 1.624 1.00 38.04 427 ASP D C 1
ATOM 9733 O O . ASP D 1 427 ? -30.488 -76.749 1.901 1.00 37.80 427 ASP D O 1
ATOM 9738 N N . PHE D 1 428 ? -29.019 -77.362 0.364 1.00 37.88 428 PHE D N 1
ATOM 9739 C CA . PHE D 1 428 ? -29.873 -76.863 -0.707 1.00 37.56 428 PHE D CA 1
ATOM 9740 C C . PHE D 1 428 ? -31.317 -77.354 -0.584 1.00 38.66 428 PHE D C 1
ATOM 9741 O O . PHE D 1 428 ? -32.255 -76.578 -0.755 1.00 38.25 428 PHE D O 1
ATOM 9749 N N . ASN D 1 429 ? -31.492 -78.643 -0.284 1.00 39.87 429 ASN D N 1
ATOM 9750 C CA . ASN D 1 429 ? -32.828 -79.240 -0.273 1.00 40.91 429 ASN D CA 1
ATOM 9751 C C . ASN D 1 429 ? -33.857 -78.615 0.683 1.00 41.21 429 ASN D C 1
ATOM 9752 O O . ASN D 1 429 ? -35.046 -78.553 0.333 1.00 41.59 429 ASN D O 1
ATOM 9757 N N . ALA D 1 430 ? -33.422 -78.115 1.843 1.00 40.91 430 ALA D N 1
ATOM 9758 C CA . ALA D 1 430 ? -34.247 -77.115 2.545 1.00 41.05 430 ALA D CA 1
ATOM 9759 C C . ALA D 1 430 ? -34.083 -75.681 1.943 1.00 41.00 430 ALA D C 1
ATOM 9760 O O . ALA D 1 430 ? -34.744 -75.293 0.951 1.00 40.28 430 ALA D O 1
ATOM 9762 N N . ASP E 2 30 ? -38.271 -22.899 5.251 1.00 53.92 54 ASP E N 1
ATOM 9763 C CA . ASP E 2 30 ? -38.295 -24.015 4.250 1.00 54.02 54 ASP E CA 1
ATOM 9764 C C . ASP E 2 30 ? -39.252 -23.778 3.049 1.00 53.35 54 ASP E C 1
ATOM 9765 O O . ASP E 2 30 ? -39.974 -24.689 2.630 1.00 53.37 54 ASP E O 1
ATOM 9770 N N . ILE E 2 31 ? -39.251 -22.563 2.500 1.00 52.37 55 ILE E N 1
ATOM 9771 C CA . ILE E 2 31 ? -39.949 -22.257 1.240 1.00 50.85 55 ILE E CA 1
ATOM 9772 C C . ILE E 2 31 ? -39.901 -23.395 0.196 1.00 49.92 55 ILE E C 1
ATOM 9773 O O . ILE E 2 31 ? -39.282 -24.439 0.412 1.00 50.09 55 ILE E O 1
ATOM 9778 N N . SER E 2 32 ? -40.543 -23.191 -0.951 1.00 48.17 56 SER E N 1
ATOM 9779 C CA . SER E 2 32 ? -40.490 -24.200 -2.008 1.00 45.80 56 SER E CA 1
ATOM 9780 C C . SER E 2 32 ? -40.332 -23.573 -3.413 1.00 44.02 56 SER E C 1
ATOM 9781 O O . SER E 2 32 ? -40.613 -22.367 -3.612 1.00 43.70 56 SER E O 1
ATOM 9784 N N . PHE E 2 33 ? -39.878 -24.406 -4.360 1.00 40.47 57 PHE E N 1
ATOM 9785 C CA . PHE E 2 33 ? -39.472 -23.965 -5.684 1.00 37.47 57 PHE E CA 1
ATOM 9786 C C . PHE E 2 33 ? -39.995 -24.969 -6.698 1.00 36.32 57 PHE E C 1
ATOM 9787 O O . PHE E 2 33 ? -40.054 -26.157 -6.409 1.00 36.42 57 PHE E O 1
ATOM 9795 N N . SER E 2 34 ? -40.324 -24.518 -7.902 1.00 34.63 58 SER E N 1
ATOM 9796 C CA . SER E 2 34 ? -40.749 -25.451 -8.934 1.00 33.58 58 SER E CA 1
ATOM 9797 C C . SER E 2 34 ? -39.699 -26.551 -9.213 1.00 33.20 58 SER E C 1
ATOM 9798 O O . SER E 2 34 ? -40.023 -27.613 -9.749 1.00 33.20 58 SER E O 1
ATOM 9801 N N . PHE E 2 35 ? -38.441 -26.300 -8.869 1.00 32.24 59 PHE E N 1
ATOM 9802 C CA . PHE E 2 35 ? -37.399 -27.245 -9.238 1.00 31.26 59 PHE E CA 1
ATOM 9803 C C . PHE E 2 35 ? -37.179 -28.425 -8.273 1.00 31.75 59 PHE E C 1
ATOM 9804 O O . PHE E 2 35 ? -36.823 -29.490 -8.737 1.00 31.62 59 PHE E O 1
ATOM 9812 N N . GLU E 2 36 ? -37.391 -28.281 -6.960 1.00 32.13 60 GLU E N 1
ATOM 9813 C CA . GLU E 2 36 ? -37.188 -29.440 -6.072 1.00 32.57 60 GLU E CA 1
ATOM 9814 C C . GLU E 2 36 ? -38.080 -30.642 -6.500 1.00 33.52 60 GLU E C 1
ATOM 9815 O O . GLU E 2 36 ? -39.046 -30.477 -7.256 1.00 33.84 60 GLU E O 1
ATOM 9817 N N . GLY E 2 37 ? -37.731 -31.851 -6.053 1.00 34.15 61 GLY E N 1
ATOM 9818 C CA . GLY E 2 37 ? -38.437 -33.073 -6.442 1.00 34.19 61 GLY E CA 1
ATOM 9819 C C . GLY E 2 37 ? -38.043 -33.588 -7.814 1.00 34.62 61 GLY E C 1
ATOM 9820 O O . GLY E 2 37 ? -37.509 -32.851 -8.617 1.00 35.07 61 GLY E O 1
ATOM 9821 N N . PRO E 2 38 ? -38.308 -34.868 -8.087 1.00 34.91 62 PRO E N 1
ATOM 9822 C CA . PRO E 2 38 ? -37.984 -35.587 -9.323 1.00 35.21 62 PRO E CA 1
ATOM 9823 C C . PRO E 2 38 ? -38.627 -35.036 -10.584 1.00 35.20 62 PRO E C 1
ATOM 9824 O O . PRO E 2 38 ? -38.077 -35.192 -11.669 1.00 34.96 62 PRO E O 1
ATOM 9828 N N . PHE E 2 39 ? -39.801 -34.441 -10.443 1.00 35.68 63 PHE E N 1
ATOM 9829 C CA . PHE E 2 39 ? -40.524 -33.891 -11.590 1.00 36.12 63 PHE E CA 1
ATOM 9830 C C . PHE E 2 39 ? -40.472 -32.381 -11.607 1.00 35.88 63 PHE E C 1
ATOM 9831 O O . PHE E 2 39 ? -41.231 -31.748 -12.328 1.00 35.86 63 PHE E O 1
ATOM 9839 N N . GLY E 2 40 ? -39.585 -31.810 -10.805 1.00 35.72 64 GLY E N 1
ATOM 9840 C CA . GLY E 2 40 ? -39.455 -30.370 -10.750 1.00 36.09 64 GLY E CA 1
ATOM 9841 C C . GLY E 2 40 ? -38.691 -29.832 -11.947 1.00 36.29 64 GLY E C 1
ATOM 9842 O O . GLY E 2 40 ? -37.694 -30.413 -12.363 1.00 36.34 64 GLY E O 1
ATOM 9843 N N . LYS E 2 41 ? -39.164 -28.723 -12.497 1.00 36.21 65 LYS E N 1
ATOM 9844 C CA . LYS E 2 41 ? -38.452 -28.024 -13.553 1.00 36.61 65 LYS E CA 1
ATOM 9845 C C . LYS E 2 41 ? -38.242 -26.604 -13.085 1.00 36.14 65 LYS E C 1
ATOM 9846 O O . LYS E 2 41 ? -38.870 -26.185 -12.128 1.00 37.21 65 LYS E O 1
ATOM 9852 N N . PHE E 2 42 ? -37.355 -25.861 -13.725 1.00 35.61 66 PHE E N 1
ATOM 9853 C CA . PHE E 2 42 ? -37.174 -24.468 -13.351 1.00 34.96 66 PHE E CA 1
ATOM 9854 C C . PHE E 2 42 ? -38.356 -23.736 -13.905 1.00 34.54 66 PHE E C 1
ATOM 9855 O O . PHE E 2 42 ? -39.048 -24.261 -14.738 1.00 34.42 66 PHE E O 1
ATOM 9863 N N . ASP E 2 43 ? -38.603 -22.534 -13.415 1.00 34.98 67 ASP E N 1
ATOM 9864 C CA . ASP E 2 43 ? -39.547 -21.622 -14.043 1.00 34.98 67 ASP E CA 1
ATOM 9865 C C . ASP E 2 43 ? -38.773 -20.573 -14.810 1.00 34.24 67 ASP E C 1
ATOM 9866 O O . ASP E 2 43 ? -38.093 -19.722 -14.242 1.00 33.38 67 ASP E O 1
ATOM 9871 N N . GLN E 2 44 ? -38.882 -20.626 -16.115 1.00 34.28 68 GLN E N 1
ATOM 9872 C CA . GLN E 2 44 ? -38.101 -19.724 -16.917 1.00 35.14 68 GLN E CA 1
ATOM 9873 C C . GLN E 2 44 ? -38.243 -18.249 -16.496 1.00 35.03 68 GLN E C 1
ATOM 9874 O O . GLN E 2 44 ? -37.251 -17.504 -16.436 1.00 34.82 68 GLN E O 1
ATOM 9880 N N . HIS E 2 45 ? -39.468 -17.812 -16.217 1.00 34.93 69 HIS E N 1
ATOM 9881 C CA . HIS E 2 45 ? -39.659 -16.415 -15.838 1.00 34.65 69 HIS E CA 1
ATOM 9882 C C . HIS E 2 45 ? -39.002 -16.077 -14.512 1.00 33.56 69 HIS E C 1
ATOM 9883 O O . HIS E 2 45 ? -38.333 -15.054 -14.402 1.00 33.44 69 HIS E O 1
ATOM 9890 N N . GLN E 2 46 ? -39.150 -16.958 -13.524 1.00 32.45 70 GLN E N 1
ATOM 9891 C CA . GLN E 2 46 ? -38.529 -16.739 -12.227 1.00 30.94 70 GLN E CA 1
ATOM 9892 C C . GLN E 2 46 ? -37.046 -16.594 -12.427 1.00 30.25 70 GLN E C 1
ATOM 9893 O O . GLN E 2 46 ? -36.427 -15.682 -11.901 1.00 30.15 70 GLN E O 1
ATOM 9899 N N . LEU E 2 47 ? -36.480 -17.495 -13.214 1.00 29.22 71 LEU E N 1
ATOM 9900 C CA . LEU E 2 47 ? -35.070 -17.399 -13.544 1.00 28.45 71 LEU E CA 1
ATOM 9901 C C . LEU E 2 47 ? -34.686 -16.022 -14.143 1.00 28.44 71 LEU E C 1
ATOM 9902 O O . LEU E 2 47 ? -33.568 -15.519 -13.927 1.00 28.12 71 LEU E O 1
ATOM 9907 N N . GLN E 2 48 ? -35.603 -15.413 -14.894 1.00 28.34 72 GLN E N 1
ATOM 9908 C CA . GLN E 2 48 ? -35.306 -14.127 -15.537 1.00 27.88 72 GLN E CA 1
ATOM 9909 C C . GLN E 2 48 ? -35.362 -13.047 -14.485 1.00 27.16 72 GLN E C 1
ATOM 9910 O O . GLN E 2 48 ? -34.488 -12.168 -14.407 1.00 27.08 72 GLN E O 1
ATOM 9916 N N . ARG E 2 49 ? -36.364 -13.166 -13.632 1.00 26.34 73 ARG E N 1
ATOM 9917 C CA . ARG E 2 49 ? -36.492 -12.288 -12.498 1.00 25.79 73 ARG E CA 1
ATOM 9918 C C . ARG E 2 49 ? -35.236 -12.387 -11.621 1.00 26.02 73 ARG E C 1
ATOM 9919 O O . ARG E 2 49 ? -34.672 -11.357 -11.202 1.00 26.79 73 ARG E O 1
ATOM 9927 N N . GLY E 2 50 ? -34.799 -13.613 -11.344 1.00 25.41 74 GLY E N 1
ATOM 9928 C CA . GLY E 2 50 ? -33.576 -13.831 -10.576 1.00 25.53 74 GLY E CA 1
ATOM 9929 C C . GLY E 2 50 ? -32.298 -13.301 -11.222 1.00 25.49 74 GLY E C 1
ATOM 9930 O O . GLY E 2 50 ? -31.429 -12.803 -10.550 1.00 25.61 74 GLY E O 1
ATOM 9931 N N . LEU E 2 51 ? -32.173 -13.426 -12.529 1.00 25.81 75 LEU E N 1
ATOM 9932 C CA . LEU E 2 51 ? -31.028 -12.898 -13.217 1.00 26.36 75 LEU E CA 1
ATOM 9933 C C . LEU E 2 51 ? -31.066 -11.357 -13.150 1.00 27.26 75 LEU E C 1
ATOM 9934 O O . LEU E 2 51 ? -30.027 -10.689 -12.971 1.00 26.98 75 LEU E O 1
ATOM 9939 N N . GLN E 2 52 ? -32.262 -10.789 -13.288 1.00 27.71 76 GLN E N 1
ATOM 9940 C CA . GLN E 2 52 ? -32.397 -9.333 -13.171 1.00 28.59 76 GLN E CA 1
ATOM 9941 C C . GLN E 2 52 ? -31.992 -8.871 -11.777 1.00 28.49 76 GLN E C 1
ATOM 9942 O O . GLN E 2 52 ? -31.267 -7.882 -11.628 1.00 28.32 76 GLN E O 1
ATOM 9948 N N . VAL E 2 53 ? -32.464 -9.592 -10.761 1.00 28.76 77 VAL E N 1
ATOM 9949 C CA . VAL E 2 53 ? -32.069 -9.300 -9.398 1.00 29.03 77 VAL E CA 1
ATOM 9950 C C . VAL E 2 53 ? -30.563 -9.398 -9.338 1.00 29.27 77 VAL E C 1
ATOM 9951 O O . VAL E 2 53 ? -29.900 -8.480 -8.854 1.00 29.51 77 VAL E O 1
ATOM 9955 N N . TYR E 2 54 ? -29.998 -10.489 -9.857 1.00 29.31 78 TYR E N 1
ATOM 9956 C CA . TYR E 2 54 ? -28.528 -10.596 -9.859 1.00 28.88 78 TYR E CA 1
ATOM 9957 C C . TYR E 2 54 ? -27.863 -9.358 -10.465 1.00 29.03 78 TYR E C 1
ATOM 9958 O O . TYR E 2 54 ? -27.086 -8.650 -9.817 1.00 28.18 78 TYR E O 1
ATOM 9967 N N . THR E 2 55 ? -28.171 -9.131 -11.730 1.00 29.75 79 THR E N 1
ATOM 9968 C CA . THR E 2 55 ? -27.523 -8.083 -12.506 1.00 30.35 79 THR E CA 1
ATOM 9969 C C . THR E 2 55 ? -27.639 -6.728 -11.811 1.00 30.76 79 THR E C 1
ATOM 9970 O O . THR E 2 55 ? -26.714 -5.929 -11.846 1.00 30.24 79 THR E O 1
ATOM 9974 N N . GLU E 2 56 ? -28.761 -6.483 -11.155 1.00 31.43 80 GLU E N 1
ATOM 9975 C CA . GLU E 2 56 ? -29.010 -5.142 -10.642 1.00 32.35 80 GLU E CA 1
ATOM 9976 C C . GLU E 2 56 ? -28.628 -4.922 -9.192 1.00 32.40 80 GLU E C 1
ATOM 9977 O O . GLU E 2 56 ? -28.400 -3.783 -8.774 1.00 32.92 80 GLU E O 1
ATOM 9983 N N . VAL E 2 57 ? -28.553 -6.003 -8.428 1.00 32.20 81 VAL E N 1
ATOM 9984 C CA . VAL E 2 57 ? -28.189 -5.900 -7.030 1.00 31.73 81 VAL E CA 1
ATOM 9985 C C . VAL E 2 57 ? -26.900 -6.638 -6.627 1.00 31.64 81 VAL E C 1
ATOM 9986 O O . VAL E 2 57 ? -26.062 -6.065 -5.956 1.00 32.08 81 VAL E O 1
ATOM 9990 N N . CYS E 2 58 ? -26.738 -7.899 -7.024 1.00 31.39 82 CYS E N 1
ATOM 9991 C CA . CYS E 2 58 ? -25.662 -8.752 -6.475 1.00 31.07 82 CYS E CA 1
ATOM 9992 C C . CYS E 2 58 ? -24.288 -8.618 -7.170 1.00 30.72 82 CYS E C 1
ATOM 9993 O O . CYS E 2 58 ? -23.218 -8.704 -6.534 1.00 29.74 82 CYS E O 1
ATOM 9996 N N . SER E 2 59 ? -24.334 -8.396 -8.484 1.00 30.61 83 SER E N 1
ATOM 9997 C CA . SER E 2 59 ? -23.143 -8.282 -9.297 1.00 30.25 83 SER E CA 1
ATOM 9998 C C . SER E 2 59 ? -22.213 -7.145 -8.857 1.00 31.10 83 SER E C 1
ATOM 9999 O O . SER E 2 59 ? -21.041 -7.123 -9.237 1.00 31.19 83 SER E O 1
ATOM 10002 N N . ALA E 2 60 ? -22.720 -6.184 -8.083 1.00 31.54 84 ALA E N 1
ATOM 10003 C CA . ALA E 2 60 ? -21.844 -5.123 -7.582 1.00 31.48 84 ALA E CA 1
ATOM 10004 C C . ALA E 2 60 ? -20.805 -5.784 -6.681 1.00 31.72 84 ALA E C 1
ATOM 10005 O O . ALA E 2 60 ? -19.632 -5.438 -6.710 1.00 31.07 84 ALA E O 1
ATOM 10007 N N . CYS E 2 61 ? -21.259 -6.758 -5.894 1.00 32.21 85 CYS E N 1
ATOM 10008 C CA . CYS E 2 61 ? -20.430 -7.381 -4.861 1.00 32.62 85 CYS E CA 1
ATOM 10009 C C . CYS E 2 61 ? -20.100 -8.864 -5.149 1.00 31.96 85 CYS E C 1
ATOM 10010 O O . CYS E 2 61 ? -19.305 -9.455 -4.423 1.00 31.93 85 CYS E O 1
ATOM 10013 N N . HIS E 2 62 ? -20.696 -9.463 -6.186 1.00 30.98 86 HIS E N 1
ATOM 10014 C CA . HIS E 2 62 ? -20.554 -10.912 -6.396 1.00 30.17 86 HIS E CA 1
ATOM 10015 C C . HIS E 2 62 ? -20.376 -11.333 -7.850 1.00 29.67 86 HIS E C 1
ATOM 10016 O O . HIS E 2 62 ? -21.203 -10.980 -8.697 1.00 30.04 86 HIS E O 1
ATOM 10023 N N . GLY E 2 63 ? -19.365 -12.147 -8.154 1.00 28.19 87 GLY E N 1
ATOM 10024 C CA . GLY E 2 63 ? -19.203 -12.580 -9.544 1.00 26.15 87 GLY E CA 1
ATOM 10025 C C . GLY E 2 63 ? -19.839 -13.921 -9.826 1.00 25.57 87 GLY E C 1
ATOM 10026 O O . GLY E 2 63 ? -20.356 -14.591 -8.927 1.00 25.56 87 GLY E O 1
ATOM 10027 N N . LEU E 2 64 ? -19.807 -14.334 -11.084 1.00 24.99 88 LEU E N 1
ATOM 10028 C CA . LEU E 2 64 ? -20.202 -15.700 -11.420 1.00 24.28 88 LEU E CA 1
ATOM 10029 C C . LEU E 2 64 ? -19.223 -16.239 -12.455 1.00 24.10 88 LEU E C 1
ATOM 10030 O O . LEU E 2 64 ? -19.629 -16.575 -13.569 1.00 24.51 88 LEU E O 1
ATOM 10035 N N . ARG E 2 65 ? -17.945 -16.325 -12.079 1.00 23.24 89 ARG E N 1
ATOM 10036 C CA . ARG E 2 65 ? -16.872 -16.793 -12.977 1.00 22.06 89 ARG E CA 1
ATOM 10037 C C . ARG E 2 65 ? -17.104 -18.099 -13.750 1.00 21.57 89 ARG E C 1
ATOM 10038 O O . ARG E 2 65 ? -16.566 -18.241 -14.836 1.00 22.49 89 ARG E O 1
ATOM 10046 N N . TYR E 2 66 ? -17.855 -19.061 -13.214 1.00 20.53 90 TYR E N 1
ATOM 10047 C CA . TYR E 2 66 ? -18.053 -20.324 -13.919 1.00 19.43 90 TYR E CA 1
ATOM 10048 C C . TYR E 2 66 ? -19.300 -20.322 -14.768 1.00 19.85 90 TYR E C 1
ATOM 10049 O O . TYR E 2 66 ? -19.694 -21.347 -15.293 1.00 20.98 90 TYR E O 1
ATOM 10058 N N . VAL E 2 67 ? -19.944 -19.184 -14.923 1.00 20.29 91 VAL E N 1
ATOM 10059 C CA . VAL E 2 67 ? -21.146 -19.145 -15.748 1.00 20.58 91 VAL E CA 1
ATOM 10060 C C . VAL E 2 67 ? -20.773 -18.390 -17.008 1.00 21.35 91 VAL E C 1
ATOM 10061 O O . VAL E 2 67 ? -20.416 -17.182 -16.967 1.00 21.26 91 VAL E O 1
ATOM 10065 N N . PRO E 2 68 ? -20.791 -19.100 -18.143 1.00 21.39 92 PRO E N 1
ATOM 10066 C CA . PRO E 2 68 ? -20.472 -18.374 -19.349 1.00 20.98 92 PRO E CA 1
ATOM 10067 C C . PRO E 2 68 ? -21.745 -17.737 -19.891 1.00 21.17 92 PRO E C 1
ATOM 10068 O O . PRO E 2 68 ? -22.778 -18.409 -19.963 1.00 21.58 92 PRO E O 1
ATOM 10072 N N . LEU E 2 69 ? -21.668 -16.458 -20.266 1.00 20.90 93 LEU E N 1
ATOM 10073 C CA . LEU E 2 69 ? -22.839 -15.697 -20.691 1.00 20.94 93 LEU E CA 1
ATOM 10074 C C . LEU E 2 69 ? -23.695 -16.383 -21.723 1.00 20.97 93 LEU E C 1
ATOM 10075 O O . LEU E 2 69 ? -24.907 -16.244 -21.701 1.00 21.44 93 LEU E O 1
ATOM 10080 N N . ARG E 2 70 ? -23.082 -17.132 -22.625 1.00 21.38 94 ARG E N 1
ATOM 10081 C CA . ARG E 2 70 ? -23.841 -17.756 -23.716 1.00 21.86 94 ARG E CA 1
ATOM 10082 C C . ARG E 2 70 ? -24.896 -18.747 -23.182 1.00 22.41 94 ARG E C 1
ATOM 10083 O O . ARG E 2 70 ? -25.946 -18.952 -23.818 1.00 22.76 94 ARG E O 1
ATOM 10091 N N . THR E 2 71 ? -24.629 -19.359 -22.030 1.00 22.29 95 THR E N 1
ATOM 10092 C CA . THR E 2 71 ? -25.584 -20.314 -21.482 1.00 23.15 95 THR E CA 1
ATOM 10093 C C . THR E 2 71 ? -26.878 -19.663 -20.964 1.00 24.48 95 THR E C 1
ATOM 10094 O O . THR E 2 71 ? -27.846 -20.363 -20.680 1.00 24.88 95 THR E O 1
ATOM 10098 N N . LEU E 2 72 ? -26.898 -18.334 -20.846 1.00 25.46 96 LEU E N 1
ATOM 10099 C CA . LEU E 2 72 ? -28.128 -17.626 -20.542 1.00 26.11 96 LEU E CA 1
ATOM 10100 C C . LEU E 2 72 ? -29.175 -17.919 -21.609 1.00 27.18 96 LEU E C 1
ATOM 10101 O O . LEU E 2 72 ? -30.350 -17.677 -21.409 1.00 27.34 96 LEU E O 1
ATOM 10106 N N . ALA E 2 73 ? -28.737 -18.481 -22.732 1.00 28.49 97 ALA E N 1
ATOM 10107 C CA . ALA E 2 73 ? -29.622 -18.836 -23.852 1.00 29.49 97 ALA E CA 1
ATOM 10108 C C . ALA E 2 73 ? -29.999 -20.324 -23.958 1.00 30.33 97 ALA E C 1
ATOM 10109 O O . ALA E 2 73 ? -30.625 -20.722 -24.923 1.00 30.41 97 ALA E O 1
ATOM 10111 N N . ASP E 2 74 ? -29.602 -21.169 -23.018 1.00 31.66 98 ASP E N 1
ATOM 10112 C CA . ASP E 2 74 ? -29.815 -22.595 -23.243 1.00 32.75 98 ASP E CA 1
ATOM 10113 C C . ASP E 2 74 ? -31.143 -23.065 -22.709 1.00 33.83 98 ASP E C 1
ATOM 10114 O O . ASP E 2 74 ? -31.757 -22.455 -21.820 1.00 33.86 98 ASP E O 1
ATOM 10119 N N . GLU E 2 75 ? -31.583 -24.180 -23.262 1.00 34.90 99 GLU E N 1
ATOM 10120 C CA . GLU E 2 75 ? -32.668 -24.913 -22.683 1.00 35.39 99 GLU E CA 1
ATOM 10121 C C . GLU E 2 75 ? -32.305 -25.242 -21.255 1.00 35.05 99 GLU E C 1
ATOM 10122 O O . GLU E 2 75 ? -31.156 -25.565 -20.959 1.00 34.99 99 GLU E O 1
ATOM 10128 N N . GLY E 2 76 ? -33.294 -25.199 -20.379 1.00 34.53 100 GLY E N 1
ATOM 10129 C CA . GLY E 2 76 ? -33.098 -25.593 -19.009 1.00 34.34 100 GLY E CA 1
ATOM 10130 C C . GLY E 2 76 ? -32.799 -24.392 -18.157 1.00 34.65 100 GLY E C 1
ATOM 10131 O O . GLY E 2 76 ? -32.536 -24.541 -16.970 1.00 34.88 100 GLY E O 1
ATOM 10132 N N . GLY E 2 77 ? -32.834 -23.199 -18.754 1.00 34.74 101 GLY E N 1
ATOM 10133 C CA . GLY E 2 77 ? -32.459 -21.981 -18.038 1.00 34.92 101 GLY E CA 1
ATOM 10134 C C . GLY E 2 77 ? -33.385 -20.826 -18.322 1.00 35.40 101 GLY E C 1
ATOM 10135 O O . GLY E 2 77 ? -34.465 -21.033 -18.860 1.00 35.95 101 GLY E O 1
ATOM 10136 N N . PRO E 2 78 ? -32.968 -19.597 -17.957 1.00 35.71 102 PRO E N 1
ATOM 10137 C CA . PRO E 2 78 ? -33.641 -18.354 -18.309 1.00 35.80 102 PRO E CA 1
ATOM 10138 C C . PRO E 2 78 ? -33.976 -18.306 -19.792 1.00 36.45 102 PRO E C 1
ATOM 10139 O O . PRO E 2 78 ? -35.057 -17.864 -20.170 1.00 36.46 102 PRO E O 1
ATOM 10143 N N . GLN E 2 79 ? -33.047 -18.752 -20.627 1.00 37.08 103 GLN E N 1
ATOM 10144 C CA . GLN E 2 79 ? -33.355 -18.963 -22.023 1.00 37.99 103 GLN E CA 1
ATOM 10145 C C . GLN E 2 79 ? -33.768 -17.699 -22.737 1.00 38.07 103 GLN E C 1
ATOM 10146 O O . GLN E 2 79 ? -34.750 -17.709 -23.466 1.00 38.38 103 GLN E O 1
ATOM 10152 N N . LEU E 2 80 ? -33.035 -16.613 -22.533 1.00 38.20 104 LEU E N 1
ATOM 10153 C CA . LEU E 2 80 ? -33.231 -15.410 -23.323 1.00 38.20 104 LEU E CA 1
ATOM 10154 C C . LEU E 2 80 ? -32.969 -15.736 -24.777 1.00 38.38 104 LEU E C 1
ATOM 10155 O O . LEU E 2 80 ? -32.411 -16.787 -25.086 1.00 38.49 104 LEU E O 1
ATOM 10160 N N . PRO E 2 81 ? -33.388 -14.845 -25.686 1.00 38.83 105 PRO E N 1
ATOM 10161 C CA . PRO E 2 81 ? -33.001 -15.046 -27.091 1.00 39.15 105 PRO E CA 1
ATOM 10162 C C . PRO E 2 81 ? -31.538 -14.619 -27.344 1.00 39.90 105 PRO E C 1
ATOM 10163 O O . PRO E 2 81 ? -30.953 -13.914 -26.519 1.00 39.75 105 PRO E O 1
ATOM 10167 N N . GLU E 2 82 ? -30.945 -15.068 -28.450 1.00 40.46 106 GLU E N 1
ATOM 10168 C CA . GLU E 2 82 ? -29.575 -14.699 -28.792 1.00 41.20 106 GLU E CA 1
ATOM 10169 C C . GLU E 2 82 ? -29.295 -13.215 -28.644 1.00 40.80 106 GLU E C 1
ATOM 10170 O O . GLU E 2 82 ? -28.476 -12.811 -27.827 1.00 40.21 106 GLU E O 1
ATOM 10176 N N . ASP E 2 83 ? -29.966 -12.411 -29.472 1.00 40.81 107 ASP E N 1
ATOM 10177 C CA . ASP E 2 83 ? -29.775 -10.950 -29.499 1.00 40.54 107 ASP E CA 1
ATOM 10178 C C . ASP E 2 83 ? -29.705 -10.328 -28.105 1.00 39.97 107 ASP E C 1
ATOM 10179 O O . ASP E 2 83 ? -28.877 -9.448 -27.849 1.00 40.01 107 ASP E O 1
ATOM 10184 N N . GLN E 2 84 ? -30.569 -10.790 -27.205 1.00 39.33 108 GLN E N 1
ATOM 10185 C CA . GLN E 2 84 ? -30.603 -10.269 -25.834 1.00 39.01 108 GLN E CA 1
ATOM 10186 C C . GLN E 2 84 ? -29.441 -10.730 -24.966 1.00 38.55 108 GLN E C 1
ATOM 10187 O O . GLN E 2 84 ? -28.991 -9.986 -24.096 1.00 38.55 108 GLN E O 1
ATOM 10193 N N . VAL E 2 85 ? -28.985 -11.966 -25.181 1.00 37.76 109 VAL E N 1
ATOM 10194 C CA . VAL E 2 85 ? -27.850 -12.490 -24.460 1.00 37.03 109 VAL E CA 1
ATOM 10195 C C . VAL E 2 85 ? -26.677 -11.624 -24.865 1.00 37.25 109 VAL E C 1
ATOM 10196 O O . VAL E 2 85 ? -25.947 -11.100 -24.025 1.00 37.53 109 VAL E O 1
ATOM 10200 N N . ARG E 2 86 ? -26.531 -11.442 -26.168 1.00 37.28 110 ARG E N 1
ATOM 10201 C CA . ARG E 2 86 ? -25.497 -10.575 -26.721 1.00 37.65 110 ARG E CA 1
ATOM 10202 C C . ARG E 2 86 ? -25.640 -9.124 -26.214 1.00 37.07 110 ARG E C 1
ATOM 10203 O O . ARG E 2 86 ? -24.670 -8.491 -25.769 1.00 36.64 110 ARG E O 1
ATOM 10211 N N . ALA E 2 87 ? -26.857 -8.599 -26.272 1.00 36.67 111 ALA E N 1
ATOM 10212 C CA . ALA E 2 87 ? -27.107 -7.261 -25.749 1.00 36.47 111 ALA E CA 1
ATOM 10213 C C . ALA E 2 87 ? -26.788 -7.196 -24.230 1.00 36.41 111 ALA E C 1
ATOM 10214 O O . ALA E 2 87 ? -26.150 -6.245 -23.746 1.00 36.77 111 ALA E O 1
ATOM 10216 N N . TYR E 2 88 ? -27.201 -8.223 -23.489 1.00 35.71 112 TYR E N 1
ATOM 10217 C CA . TYR E 2 88 ? -26.828 -8.355 -22.088 1.00 35.18 112 TYR E CA 1
ATOM 10218 C C . TYR E 2 88 ? -25.315 -8.426 -21.841 1.00 35.70 112 TYR E C 1
ATOM 10219 O O . TYR E 2 88 ? -24.782 -7.657 -21.056 1.00 35.43 112 TYR E O 1
ATOM 10228 N N . ALA E 2 89 ? -24.627 -9.364 -22.491 1.00 36.18 113 ALA E N 1
ATOM 10229 C CA . ALA E 2 89 ? -23.172 -9.476 -22.356 1.00 36.84 113 ALA E CA 1
ATOM 10230 C C . ALA E 2 89 ? -22.502 -8.131 -22.546 1.00 37.52 113 ALA E C 1
ATOM 10231 O O . ALA E 2 89 ? -21.397 -7.905 -22.084 1.00 37.14 113 ALA E O 1
ATOM 10233 N N . ALA E 2 90 ? -23.193 -7.240 -23.245 1.00 39.22 114 ALA E N 1
ATOM 10234 C CA . ALA E 2 90 ? -22.612 -5.973 -23.703 1.00 40.57 114 ALA E CA 1
ATOM 10235 C C . ALA E 2 90 ? -22.332 -4.981 -22.567 1.00 41.29 114 ALA E C 1
ATOM 10236 O O . ALA E 2 90 ? -21.401 -4.183 -22.636 1.00 41.11 114 ALA E O 1
ATOM 10238 N N . ASN E 2 91 ? -23.141 -5.052 -21.520 1.00 42.38 115 ASN E N 1
ATOM 10239 C CA . ASN E 2 91 ? -23.022 -4.161 -20.393 1.00 43.46 115 ASN E CA 1
ATOM 10240 C C . ASN E 2 91 ? -21.805 -4.483 -19.545 1.00 43.98 115 ASN E C 1
ATOM 10241 O O . ASN E 2 91 ? -21.531 -3.805 -18.557 1.00 44.24 115 ASN E O 1
ATOM 10246 N N . PHE E 2 92 ? -21.071 -5.522 -19.920 1.00 44.51 116 PHE E N 1
ATOM 10247 C CA . PHE E 2 92 ? -19.909 -5.903 -19.149 1.00 44.97 116 PHE E CA 1
ATOM 10248 C C . PHE E 2 92 ? -18.626 -5.634 -19.894 1.00 46.39 116 PHE E C 1
ATOM 10249 O O . PHE E 2 92 ? -18.561 -5.721 -21.115 1.00 46.54 116 PHE E O 1
ATOM 10257 N N . ASP E 2 93 ? -17.590 -5.305 -19.147 1.00 48.45 117 ASP E N 1
ATOM 10258 C CA . ASP E 2 93 ? -16.297 -5.019 -19.736 1.00 50.54 117 ASP E CA 1
ATOM 10259 C C . ASP E 2 93 ? -15.377 -6.180 -19.454 1.00 51.72 117 ASP E C 1
ATOM 10260 O O . ASP E 2 93 ? -15.563 -6.911 -18.486 1.00 51.67 117 ASP E O 1
ATOM 10265 N N . ILE E 2 94 ? -14.375 -6.346 -20.301 1.00 53.55 118 ILE E N 1
ATOM 10266 C CA . ILE E 2 94 ? -13.319 -7.281 -20.010 1.00 55.29 118 ILE E CA 1
ATOM 10267 C C . ILE E 2 94 ? -12.037 -6.846 -20.709 1.00 56.90 118 ILE E C 1
ATOM 10268 O O . ILE E 2 94 ? -12.059 -6.326 -21.832 1.00 56.93 118 ILE E O 1
ATOM 10273 N N . THR E 2 95 ? -10.928 -7.038 -20.008 1.00 58.82 119 THR E N 1
ATOM 10274 C CA . THR E 2 95 ? -9.613 -6.797 -20.543 1.00 60.88 119 THR E CA 1
ATOM 10275 C C . THR E 2 95 ? -9.276 -7.935 -21.469 1.00 62.44 119 THR E C 1
ATOM 10276 O O . THR E 2 95 ? -9.105 -9.064 -21.011 1.00 62.84 119 THR E O 1
ATOM 10280 N N . ASP E 2 96 ? -9.173 -7.656 -22.764 1.00 64.26 120 ASP E N 1
ATOM 10281 C CA . ASP E 2 96 ? -8.891 -8.718 -23.732 1.00 66.27 120 ASP E CA 1
ATOM 10282 C C . ASP E 2 96 ? -7.511 -9.368 -23.503 1.00 67.08 120 ASP E C 1
ATOM 10283 O O . ASP E 2 96 ? -6.475 -8.694 -23.584 1.00 67.32 120 ASP E O 1
ATOM 10288 N N . PRO E 2 97 ? -7.498 -10.684 -23.222 1.00 67.70 121 PRO E N 1
ATOM 10289 C CA . PRO E 2 97 ? -6.257 -11.359 -22.858 1.00 68.36 121 PRO E CA 1
ATOM 10290 C C . PRO E 2 97 ? -5.177 -11.191 -23.939 1.00 69.14 121 PRO E C 1
ATOM 10291 O O . PRO E 2 97 ? -4.051 -10.748 -23.647 1.00 69.34 121 PRO E O 1
ATOM 10295 N N . GLU E 2 98 ? -5.530 -11.535 -25.177 1.00 69.57 122 GLU E N 1
ATOM 10296 C CA . GLU E 2 98 ? -4.601 -11.462 -26.311 1.00 69.79 122 GLU E CA 1
ATOM 10297 C C . GLU E 2 98 ? -4.372 -10.031 -26.824 1.00 69.46 122 GLU E C 1
ATOM 10298 O O . GLU E 2 98 ? -3.423 -9.778 -27.559 1.00 69.13 122 GLU E O 1
ATOM 10304 N N . THR E 2 99 ? -5.244 -9.107 -26.424 1.00 69.45 123 THR E N 1
ATOM 10305 C CA . THR E 2 99 ? -5.107 -7.688 -26.765 1.00 69.11 123 THR E CA 1
ATOM 10306 C C . THR E 2 99 ? -4.478 -6.908 -25.626 1.00 68.85 123 THR E C 1
ATOM 10307 O O . THR E 2 99 ? -3.260 -6.833 -25.516 1.00 68.95 123 THR E O 1
ATOM 10311 N N . GLU E 2 100 ? -5.326 -6.338 -24.777 1.00 68.38 124 GLU E N 1
ATOM 10312 C CA . GLU E 2 100 ? -4.883 -5.491 -23.680 1.00 67.84 124 GLU E CA 1
ATOM 10313 C C . GLU E 2 100 ? -5.785 -4.279 -23.705 1.00 67.09 124 GLU E C 1
ATOM 10314 O O . GLU E 2 100 ? -5.660 -3.358 -22.889 1.00 67.03 124 GLU E O 1
ATOM 10320 N N . GLU E 2 101 ? -6.692 -4.293 -24.678 1.00 65.96 125 GLU E N 1
ATOM 10321 C CA . GLU E 2 101 ? -7.730 -3.286 -24.784 1.00 64.76 125 GLU E CA 1
ATOM 10322 C C . GLU E 2 101 ? -8.949 -3.811 -24.038 1.00 63.41 125 GLU E C 1
ATOM 10323 O O . GLU E 2 101 ? -9.158 -5.023 -23.958 1.00 63.59 125 GLU E O 1
ATOM 10329 N N . ASP E 2 102 ? -9.742 -2.915 -23.469 1.00 61.41 126 ASP E N 1
ATOM 10330 C CA . ASP E 2 102 ? -11.032 -3.318 -22.952 1.00 59.62 126 ASP E CA 1
ATOM 10331 C C . ASP E 2 102 ? -11.899 -3.736 -24.099 1.00 58.13 126 ASP E C 1
ATOM 10332 O O . ASP E 2 102 ? -11.441 -3.755 -25.243 1.00 58.57 126 ASP E O 1
ATOM 10337 N N . ARG E 2 103 ? -13.152 -4.067 -23.789 1.00 55.59 127 ARG E N 1
ATOM 10338 C CA . ARG E 2 103 ? -14.166 -4.315 -24.811 1.00 52.77 127 ARG E CA 1
ATOM 10339 C C . ARG E 2 103 ? -15.431 -4.806 -24.157 1.00 50.93 127 ARG E C 1
ATOM 10340 O O . ARG E 2 103 ? -15.381 -5.507 -23.145 1.00 51.28 127 ARG E O 1
ATOM 10348 N N . PRO E 2 104 ? -16.579 -4.436 -24.726 1.00 48.78 128 PRO E N 1
ATOM 10349 C CA . PRO E 2 104 ? -17.780 -5.010 -24.142 1.00 47.04 128 PRO E CA 1
ATOM 10350 C C . PRO E 2 104 ? -17.702 -6.547 -24.264 1.00 45.16 128 PRO E C 1
ATOM 10351 O O . PRO E 2 104 ? -16.963 -7.064 -25.110 1.00 44.66 128 PRO E O 1
ATOM 10355 N N . ARG E 2 105 ? -18.429 -7.269 -23.415 1.00 42.93 129 ARG E N 1
ATOM 10356 C CA . ARG E 2 105 ? -18.356 -8.731 -23.425 1.00 40.71 129 ARG E CA 1
ATOM 10357 C C . ARG E 2 105 ? -19.204 -9.353 -24.517 1.00 39.88 129 ARG E C 1
ATOM 10358 O O . ARG E 2 105 ? -20.224 -8.805 -24.918 1.00 40.96 129 ARG E O 1
ATOM 10366 N N . VAL E 2 106 ? -18.779 -10.512 -24.989 1.00 37.86 130 VAL E N 1
ATOM 10367 C CA . VAL E 2 106 ? -19.574 -11.308 -25.891 1.00 35.41 130 VAL E CA 1
ATOM 10368 C C . VAL E 2 106 ? -19.951 -12.583 -25.148 1.00 33.91 130 VAL E C 1
ATOM 10369 O O . VAL E 2 106 ? -19.301 -12.955 -24.177 1.00 33.43 130 VAL E O 1
ATOM 10373 N N . PRO E 2 107 ? -21.022 -13.241 -25.586 1.00 32.45 131 PRO E N 1
ATOM 10374 C CA . PRO E 2 107 ? -21.529 -14.480 -24.995 1.00 31.43 131 PRO E CA 1
ATOM 10375 C C . PRO E 2 107 ? -20.496 -15.580 -24.677 1.00 30.65 131 PRO E C 1
ATOM 10376 O O . PRO E 2 107 ? -20.727 -16.405 -23.789 1.00 30.25 131 PRO E O 1
ATOM 10380 N N . THR E 2 108 ? -19.359 -15.622 -25.348 1.00 29.82 132 THR E N 1
ATOM 10381 C CA . THR E 2 108 ? -18.449 -16.693 -24.974 1.00 29.63 132 THR E CA 1
ATOM 10382 C C . THR E 2 108 ? -17.608 -16.395 -23.735 1.00 29.51 132 THR E C 1
ATOM 10383 O O . THR E 2 108 ? -17.025 -17.312 -23.164 1.00 30.30 132 THR E O 1
ATOM 10387 N N . ASP E 2 109 ? -17.535 -15.135 -23.318 1.00 28.85 133 ASP E N 1
ATOM 10388 C CA . ASP E 2 109 ? -16.906 -14.797 -22.041 1.00 28.84 133 ASP E CA 1
ATOM 10389 C C . ASP E 2 109 ? -17.739 -15.343 -20.881 1.00 28.66 133 ASP E C 1
ATOM 10390 O O . ASP E 2 109 ? -18.928 -15.626 -21.048 1.00 29.08 133 ASP E O 1
ATOM 10395 N N . HIS E 2 110 ? -17.126 -15.493 -19.707 1.00 28.13 134 HIS E N 1
ATOM 10396 C CA . HIS E 2 110 ? -17.883 -15.765 -18.484 1.00 27.18 134 HIS E CA 1
ATOM 10397 C C . HIS E 2 110 ? -18.298 -14.449 -17.872 1.00 26.54 134 HIS E C 1
ATOM 10398 O O . HIS E 2 110 ? -17.795 -13.405 -18.238 1.00 25.79 134 HIS E O 1
ATOM 10405 N N . PHE E 2 111 ? -19.244 -14.497 -16.950 1.00 26.77 135 PHE E N 1
ATOM 10406 C CA . PHE E 2 111 ? -19.597 -13.307 -16.205 1.00 26.74 135 PHE E CA 1
ATOM 10407 C C . PHE E 2 111 ? -18.328 -12.831 -15.555 1.00 26.80 135 PHE E C 1
ATOM 10408 O O . PHE E 2 111 ? -17.374 -13.584 -15.455 1.00 27.54 135 PHE E O 1
ATOM 10416 N N . PRO E 2 112 ? -18.320 -11.587 -15.072 1.00 27.16 136 PRO E N 1
ATOM 10417 C CA . PRO E 2 112 ? -17.108 -11.091 -14.451 1.00 27.03 136 PRO E CA 1
ATOM 10418 C C . PRO E 2 112 ? -16.817 -11.822 -13.150 1.00 27.58 136 PRO E C 1
ATOM 10419 O O . PRO E 2 112 ? -17.717 -12.383 -12.529 1.00 27.86 136 PRO E O 1
ATOM 10423 N N . THR E 2 113 ? -15.545 -11.846 -12.785 1.00 28.53 137 THR E N 1
ATOM 10424 C CA . THR E 2 113 ? -15.060 -12.318 -11.504 1.00 29.06 137 THR E CA 1
ATOM 10425 C C . THR E 2 113 ? -14.940 -11.070 -10.644 1.00 30.07 137 THR E C 1
ATOM 10426 O O . THR E 2 113 ? -14.293 -10.128 -11.055 1.00 30.06 137 THR E O 1
ATOM 10430 N N . VAL E 2 114 ? -15.578 -11.036 -9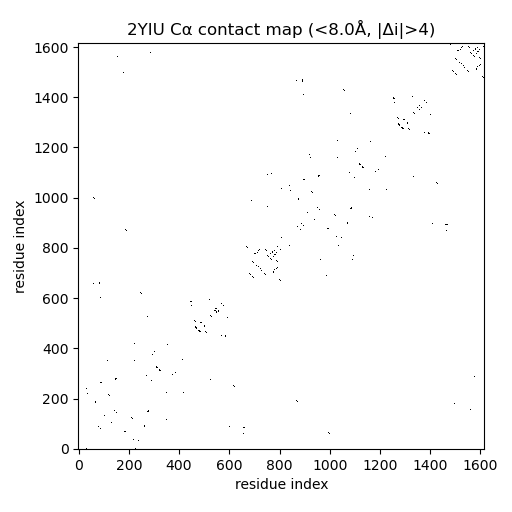.475 1.00 31.07 138 VAL E N 1
ATOM 10431 C CA . VAL E 2 114 ? -15.493 -9.850 -8.645 1.00 32.24 138 VAL E CA 1
ATOM 10432 C C . VAL E 2 114 ? -14.663 -10.195 -7.432 1.00 33.34 138 VAL E C 1
ATOM 10433 O O . VAL E 2 114 ? -14.764 -11.278 -6.908 1.00 33.92 138 VAL E O 1
ATOM 10437 N N . SER E 2 115 ? -13.825 -9.287 -6.975 1.00 34.90 139 SER E N 1
ATOM 10438 C CA . SER E 2 115 ? -13.210 -9.500 -5.668 1.00 36.34 139 SER E CA 1
ATOM 10439 C C . SER E 2 115 ? -12.360 -8.316 -5.235 1.00 37.38 139 SER E C 1
ATOM 10440 O O . SER E 2 115 ? -12.056 -7.439 -6.031 1.00 37.40 139 SER E O 1
ATOM 10443 N N . GLY E 2 116 ? -12.005 -8.290 -3.956 1.00 38.49 140 GLY E N 1
ATOM 10444 C CA . GLY E 2 116 ? -11.302 -7.158 -3.395 1.00 39.58 140 GLY E CA 1
ATOM 10445 C C . GLY E 2 116 ? -11.800 -6.867 -2.000 1.00 40.54 140 GLY E C 1
ATOM 10446 O O . GLY E 2 116 ? -12.373 -7.718 -1.333 1.00 40.79 140 GLY E O 1
ATOM 10447 N N . GLU E 2 117 ? -11.576 -5.651 -1.540 1.00 41.62 141 GLU E N 1
ATOM 10448 C CA . GLU E 2 117 ? -12.024 -5.305 -0.212 1.00 42.36 141 GLU E CA 1
ATOM 10449 C C . GLU E 2 117 ? -13.544 -5.180 -0.276 1.00 41.44 141 GLU E C 1
ATOM 10450 O O . GLU E 2 117 ? -14.074 -4.525 -1.171 1.00 41.36 141 GLU E O 1
ATOM 10456 N N . GLY E 2 118 ? -14.239 -5.833 0.651 1.00 40.46 142 GLY E N 1
ATOM 10457 C CA . GLY E 2 118 ? -15.676 -5.657 0.775 1.00 39.02 142 GLY E CA 1
ATOM 10458 C C . GLY E 2 118 ? -16.491 -6.443 -0.230 1.00 38.26 142 GLY E C 1
ATOM 10459 O O . GLY E 2 118 ? -17.703 -6.249 -0.327 1.00 38.62 142 GLY E O 1
ATOM 10460 N N . MET E 2 119 ? -15.846 -7.340 -0.977 1.00 37.01 143 MET E N 1
ATOM 10461 C CA . MET E 2 119 ? -16.564 -8.129 -1.982 1.00 35.24 143 MET E CA 1
ATOM 10462 C C . MET E 2 119 ? -16.948 -9.493 -1.424 1.00 33.96 143 MET E C 1
ATOM 10463 O O . MET E 2 119 ? -16.385 -9.943 -0.434 1.00 34.00 143 MET E O 1
ATOM 10468 N N . GLY E 2 120 ? -17.913 -10.149 -2.055 1.00 32.38 144 GLY E N 1
ATOM 10469 C CA . GLY E 2 120 ? -18.452 -11.403 -1.518 1.00 30.29 144 GLY E CA 1
ATOM 10470 C C . GLY E 2 120 ? -17.889 -12.614 -2.226 1.00 28.23 144 GLY E C 1
ATOM 10471 O O . GLY E 2 120 ? -17.218 -12.487 -3.222 1.00 28.29 144 GLY E O 1
ATOM 10472 N N . PRO E 2 121 ? -18.132 -13.804 -1.687 1.00 26.94 145 PRO E N 1
ATOM 10473 C CA . PRO E 2 121 ? -17.688 -15.032 -2.338 1.00 25.76 145 PRO E CA 1
ATOM 10474 C C . PRO E 2 121 ? -18.350 -15.185 -3.703 1.00 25.14 145 PRO E C 1
ATOM 10475 O O . PRO E 2 121 ? -19.497 -14.746 -3.887 1.00 25.56 145 PRO E O 1
ATOM 10479 N N . ASP E 2 122 ? -17.661 -15.805 -4.656 1.00 24.07 146 ASP E N 1
ATOM 10480 C CA . ASP E 2 122 ? -18.278 -16.016 -5.952 1.00 23.01 146 ASP E CA 1
ATOM 10481 C C . ASP E 2 122 ? -19.598 -16.739 -5.747 1.00 22.34 146 ASP E C 1
ATOM 10482 O O . ASP E 2 122 ? -19.727 -17.518 -4.830 1.00 21.38 146 ASP E O 1
ATOM 10487 N N . LEU E 2 123 ? -20.572 -16.500 -6.615 1.00 22.26 147 LEU E N 1
ATOM 10488 C CA . LEU E 2 123 ? -21.893 -17.074 -6.415 1.00 22.31 147 LEU E CA 1
ATOM 10489 C C . LEU E 2 123 ? -22.227 -18.235 -7.347 1.00 22.16 147 LEU E C 1
ATOM 10490 O O . LEU E 2 123 ? -23.167 -18.961 -7.075 1.00 22.56 147 LEU E O 1
ATOM 10495 N N . SER E 2 124 ? -21.469 -18.423 -8.430 1.00 21.62 148 SER E N 1
ATOM 10496 C CA . SER E 2 124 ? -21.774 -19.492 -9.407 1.00 21.14 148 SER E CA 1
ATOM 10497 C C . SER E 2 124 ? -22.231 -20.818 -8.777 1.00 21.21 148 SER E C 1
ATOM 10498 O O . SER E 2 124 ? -23.181 -21.432 -9.273 1.00 21.64 148 SER E O 1
ATOM 10501 N N . LEU E 2 125 ? -21.559 -21.259 -7.707 1.00 20.62 149 LEU E N 1
ATOM 10502 C CA . LEU E 2 125 ? -21.827 -22.560 -7.070 1.00 20.62 149 LEU E CA 1
ATOM 10503 C C . LEU E 2 125 ? -22.511 -22.515 -5.657 1.00 21.36 149 LEU E C 1
ATOM 10504 O O . LEU E 2 125 ? -22.831 -23.565 -5.071 1.00 20.73 149 LEU E O 1
ATOM 10509 N N . MET E 2 126 ? -22.764 -21.308 -5.134 1.00 21.77 150 MET E N 1
ATOM 10510 C CA . MET E 2 126 ? -23.327 -21.141 -3.773 1.00 22.12 150 MET E CA 1
ATOM 10511 C C . MET E 2 126 ? -24.488 -22.086 -3.463 1.00 21.82 150 MET E C 1
ATOM 10512 O O . MET E 2 126 ? -24.503 -22.747 -2.418 1.00 21.55 150 MET E O 1
ATOM 10517 N N . ALA E 2 127 ? -25.465 -22.127 -4.364 1.00 21.41 151 ALA E N 1
ATOM 10518 C CA . ALA E 2 127 ? -26.668 -22.888 -4.120 1.00 21.17 151 ALA E CA 1
ATOM 10519 C C . ALA E 2 127 ? -26.390 -24.378 -3.959 1.00 21.76 151 ALA E C 1
ATOM 10520 O O . ALA E 2 127 ? -27.239 -25.094 -3.425 1.00 22.34 151 ALA E O 1
ATOM 10522 N N . LYS E 2 128 ? -25.226 -24.862 -4.420 1.00 21.87 152 LYS E N 1
ATOM 10523 C CA . LYS E 2 128 ? -24.787 -26.254 -4.118 1.00 21.21 152 LYS E CA 1
ATOM 10524 C C . LYS E 2 128 ? -23.743 -26.315 -2.990 1.00 21.66 152 LYS E C 1
ATOM 10525 O O . LYS E 2 128 ? -23.629 -27.321 -2.282 1.00 22.08 152 LYS E O 1
ATOM 10531 N N . ALA E 2 129 ? -22.988 -25.242 -2.809 1.00 21.97 153 ALA E N 1
ATOM 10532 C CA . ALA E 2 129 ? -21.990 -25.179 -1.731 1.00 22.58 153 ALA E CA 1
ATOM 10533 C C . ALA E 2 129 ? -22.561 -25.018 -0.306 1.00 22.97 153 ALA E C 1
ATOM 10534 O O . ALA E 2 129 ? -21.803 -24.931 0.670 1.00 23.11 153 ALA E O 1
ATOM 10536 N 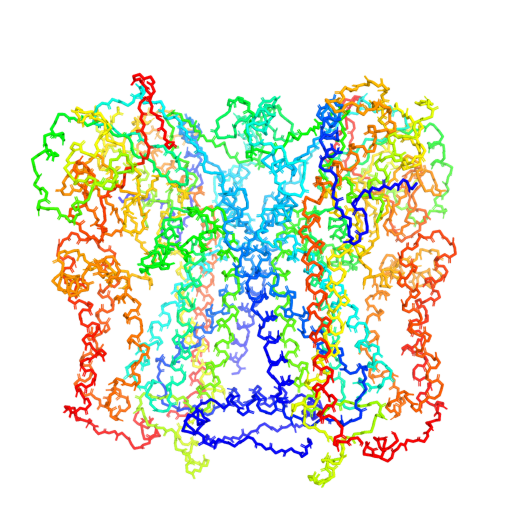N . ARG E 2 130 ? -23.881 -24.964 -0.175 1.00 23.41 154 ARG E N 1
ATOM 10537 C CA . ARG E 2 130 ? -24.459 -24.661 1.134 1.00 24.07 154 ARG E CA 1
ATOM 10538 C C . ARG E 2 130 ? -25.541 -25.640 1.576 1.00 24.50 154 ARG E C 1
ATOM 10539 O O . ARG E 2 130 ? -26.620 -25.698 0.987 1.00 25.55 154 ARG E O 1
ATOM 10547 N N . ILE E 2 148 ? -30.217 -30.746 0.155 1.00 41.08 172 ILE E N 1
ATOM 10548 C CA . ILE E 2 148 ? -29.177 -30.043 0.914 1.00 41.03 172 ILE E CA 1
ATOM 10549 C C . ILE E 2 148 ? -29.645 -28.649 1.391 1.00 40.41 172 ILE E C 1
ATOM 10550 O O . ILE E 2 148 ? -29.000 -28.035 2.248 1.00 40.57 172 ILE E O 1
ATOM 10555 N N . GLY E 2 149 ? -30.754 -28.166 0.824 1.00 39.58 173 GLY E N 1
ATOM 10556 C CA . GLY E 2 149 ? -31.310 -26.846 1.134 1.00 38.39 173 GLY E CA 1
ATOM 10557 C C . GLY E 2 149 ? -30.391 -25.682 0.773 1.00 37.86 173 GLY E C 1
ATOM 10558 O O . GLY E 2 149 ? -30.174 -24.771 1.577 1.00 38.07 173 GLY E O 1
ATOM 10559 N N . GLY E 2 150 ? -29.840 -25.715 -0.435 1.00 36.69 174 GLY E N 1
ATOM 10560 C CA . GLY E 2 150 ? -29.024 -24.628 -0.933 1.00 35.24 174 GLY E CA 1
ATOM 10561 C C . GLY E 2 150 ? -29.812 -23.365 -1.232 1.00 34.69 174 GLY E C 1
ATOM 10562 O O . GLY E 2 150 ? -29.561 -22.316 -0.652 1.00 34.05 174 GLY E O 1
ATOM 10563 N N . PRO E 2 151 ? -30.772 -23.442 -2.155 1.00 34.62 175 PRO E N 1
ATOM 10564 C CA . PRO E 2 151 ? -31.459 -22.177 -2.419 1.00 34.72 175 PRO E CA 1
ATOM 10565 C C . PRO E 2 151 ? -32.241 -21.668 -1.207 1.00 34.86 175 PRO E C 1
ATOM 10566 O O . PRO E 2 151 ? -32.407 -20.462 -1.062 1.00 35.21 175 PRO E O 1
ATOM 10570 N N . GLU E 2 152 ? -32.691 -22.568 -0.330 1.00 35.28 176 GLU E N 1
ATOM 10571 C CA . GLU E 2 152 ? -33.322 -22.164 0.941 1.00 34.85 176 GLU E CA 1
ATOM 10572 C C . GLU E 2 152 ? -32.358 -21.318 1.737 1.00 34.32 176 GLU E C 1
ATOM 10573 O O . GLU E 2 152 ? -32.670 -20.209 2.119 1.00 34.59 176 GLU E O 1
ATOM 10579 N N . TYR E 2 153 ? -31.163 -21.834 1.964 1.00 33.96 177 TYR E N 1
ATOM 10580 C CA . TYR E 2 153 ? -30.158 -21.046 2.632 1.00 33.56 177 TYR E CA 1
ATOM 10581 C C . TYR E 2 153 ? -29.999 -19.645 2.008 1.00 34.01 177 TYR E C 1
ATOM 10582 O O . TYR E 2 153 ? -30.037 -18.638 2.714 1.00 34.39 177 TYR E O 1
ATOM 10591 N N . ILE E 2 154 ? -29.828 -19.553 0.695 1.00 33.84 178 ILE E N 1
ATOM 10592 C CA . ILE E 2 154 ? -29.665 -18.226 0.099 1.00 33.81 178 ILE E CA 1
ATOM 10593 C C . ILE E 2 154 ? -30.850 -17.349 0.500 1.00 33.82 178 ILE E C 1
ATOM 10594 O O . ILE E 2 154 ? -30.698 -16.213 0.943 1.00 32.93 178 ILE E O 1
ATOM 10599 N N . HIS E 2 155 ? -32.037 -17.910 0.357 1.00 34.36 179 HIS E N 1
ATOM 10600 C CA . HIS E 2 155 ? -33.256 -17.194 0.669 1.00 35.31 179 HIS E CA 1
ATOM 10601 C C . HIS E 2 155 ? -33.321 -16.862 2.161 1.00 35.84 179 HIS E C 1
ATOM 10602 O O . HIS E 2 155 ? -33.455 -15.693 2.567 1.00 36.00 179 HIS E O 1
ATOM 10609 N N . ALA E 2 156 ? -33.205 -17.897 2.981 1.00 36.12 180 ALA E N 1
ATOM 10610 C CA . ALA E 2 156 ? -33.218 -17.713 4.412 1.00 36.48 180 ALA E CA 1
ATOM 10611 C C . ALA E 2 156 ? -32.242 -16.613 4.826 1.00 37.16 180 ALA E C 1
ATOM 10612 O O . ALA E 2 156 ? -32.451 -15.972 5.855 1.00 38.17 180 ALA E O 1
ATOM 10614 N N . VAL E 2 157 ? -31.182 -16.381 4.046 1.00 37.31 181 VAL E N 1
ATOM 10615 C CA . VAL E 2 157 ? -30.159 -15.416 4.465 1.00 37.56 181 VAL E CA 1
ATOM 10616 C C . VAL E 2 157 ? -30.463 -14.012 4.012 1.00 38.58 181 VAL E C 1
ATOM 10617 O O . VAL E 2 157 ? -30.101 -13.051 4.679 1.00 38.81 181 VAL E O 1
ATOM 10621 N N . LEU E 2 158 ? -31.101 -13.889 2.853 1.00 39.83 182 LEU E N 1
ATOM 10622 C CA . LEU E 2 158 ? -31.403 -12.568 2.300 1.00 40.50 182 LEU E CA 1
ATOM 10623 C C . LEU E 2 158 ? -32.566 -12.016 3.104 1.00 41.06 182 LEU E C 1
ATOM 10624 O O . LEU E 2 158 ? -32.826 -10.815 3.129 1.00 41.57 182 LEU E O 1
ATOM 10629 N N . THR E 2 159 ? -33.222 -12.928 3.800 1.00 41.52 183 THR E N 1
ATOM 10630 C CA . THR E 2 159 ? -34.548 -12.723 4.331 1.00 41.97 183 THR E CA 1
ATOM 10631 C C . THR E 2 159 ? -34.513 -12.774 5.857 1.00 42.61 183 THR E C 1
ATOM 10632 O O . THR E 2 159 ? -35.535 -12.855 6.515 1.00 42.03 183 THR E O 1
ATOM 10636 N N . GLY E 2 160 ? -33.312 -12.706 6.414 1.00 43.73 184 GLY E N 1
ATOM 10637 C CA . GLY E 2 160 ? -33.127 -12.957 7.826 1.00 45.09 184 GLY E CA 1
ATOM 10638 C C . GLY E 2 160 ? -32.388 -11.861 8.549 1.00 46.16 184 GLY E C 1
ATOM 10639 O O . GLY E 2 160 ? -31.890 -12.086 9.650 1.00 46.61 184 GLY E O 1
ATOM 10640 N N . TYR E 2 161 ? -32.308 -10.682 7.938 1.00 47.07 185 TYR E N 1
ATOM 10641 C CA . TYR E 2 161 ? -31.744 -9.509 8.611 1.00 48.23 185 TYR E CA 1
ATOM 10642 C C . TYR E 2 161 ? -32.755 -8.884 9.566 1.00 49.21 185 TYR E C 1
ATOM 10643 O O . TYR E 2 161 ? -33.876 -8.593 9.170 1.00 49.15 185 TYR E O 1
ATOM 10652 N N . ASP E 2 162 ? -32.339 -8.656 10.814 1.00 50.74 186 ASP E N 1
ATOM 10653 C CA . ASP E 2 162 ? -33.230 -8.184 11.892 1.00 51.96 186 ASP E CA 1
ATOM 10654 C C . ASP E 2 162 ? -33.026 -6.717 12.270 1.00 52.33 186 ASP E C 1
ATOM 10655 O O . ASP E 2 162 ? -33.733 -6.207 13.126 1.00 52.48 186 ASP E O 1
ATOM 10660 N N . GLY E 2 163 ? -32.048 -6.052 11.663 1.00 52.91 187 GLY E N 1
ATOM 10661 C CA . GLY E 2 163 ? -31.782 -4.649 11.968 1.00 53.04 187 GLY E CA 1
ATOM 10662 C C . GLY E 2 163 ? -30.422 -4.412 12.604 1.00 53.46 187 GLY E C 1
ATOM 10663 O O . GLY E 2 163 ? -29.688 -3.528 12.176 1.00 52.99 187 GLY E O 1
ATOM 10664 N N . GLU E 2 164 ? -30.076 -5.212 13.613 1.00 54.08 188 GLU E N 1
ATOM 10665 C CA . GLU E 2 164 ? -28.872 -4.971 14.430 1.00 55.15 188 GLU E CA 1
ATOM 10666 C C . GLU E 2 164 ? -27.546 -4.828 13.662 1.00 55.49 188 GLU E C 1
ATOM 10667 O O . GLU E 2 164 ? -27.440 -5.197 12.497 1.00 56.00 188 GLU E O 1
ATOM 10673 N N . GLU E 2 165 ? -26.535 -4.289 14.337 1.00 55.82 189 GLU E N 1
ATOM 10674 C CA . GLU E 2 165 ? -25.229 -4.012 13.733 1.00 56.16 189 GLU E CA 1
ATOM 10675 C C . GLU E 2 165 ? -24.150 -4.066 14.812 1.00 56.26 189 GLU E C 1
ATOM 10676 O O . GLU E 2 165 ? -24.453 -3.908 15.985 1.00 56.44 189 GLU E O 1
ATOM 10682 N N . LYS E 2 166 ? -22.889 -4.254 14.425 1.00 56.56 190 LYS E N 1
ATOM 10683 C CA . LYS E 2 166 ? -21.820 -4.432 15.412 1.00 56.51 190 LYS E CA 1
ATOM 10684 C C . LYS E 2 166 ? -20.490 -3.810 14.992 1.00 56.26 190 LYS E C 1
ATOM 10685 O O . LYS E 2 166 ? -19.492 -3.903 15.707 1.00 55.83 190 LYS E O 1
ATOM 10691 N N . VAL E 2 172 ? -17.719 -4.446 11.284 1.00 49.15 196 VAL E N 1
ATOM 10692 C CA . VAL E 2 172 ? -19.041 -4.021 10.843 1.00 48.87 196 VAL E CA 1
ATOM 10693 C C . VAL E 2 172 ? -19.962 -5.202 10.545 1.00 48.63 196 VAL E C 1
ATOM 10694 O O . VAL E 2 172 ? -20.240 -5.478 9.378 1.00 48.99 196 VAL E O 1
ATOM 10698 N N . LEU E 2 173 ? -20.443 -5.893 11.571 1.00 47.92 197 LEU E N 1
ATOM 10699 C CA . LEU E 2 173 ? -21.300 -7.054 11.334 1.00 47.32 197 LEU E CA 1
ATOM 10700 C C . LEU E 2 173 ? -22.810 -6.695 11.333 1.00 46.92 197 LEU E C 1
ATOM 10701 O O . LEU E 2 173 ? -23.158 -5.520 11.476 1.00 46.65 197 LEU E O 1
ATOM 10706 N N . TYR E 2 174 ? -23.683 -7.695 11.129 1.00 46.21 198 TYR E N 1
ATOM 10707 C CA . TYR E 2 174 ? -25.151 -7.500 11.020 1.00 45.29 198 TYR E CA 1
ATOM 10708 C C . TYR E 2 174 ? -25.919 -8.764 11.373 1.00 45.01 198 TYR E C 1
ATOM 10709 O O . TYR E 2 174 ? -25.946 -9.692 10.578 1.00 44.79 198 TYR E O 1
ATOM 10718 N N . HIS E 2 175 ? -26.585 -8.805 12.522 1.00 45.06 199 HIS E N 1
ATOM 10719 C CA . HIS E 2 175 ? -27.317 -10.027 12.913 1.00 45.01 199 HIS E CA 1
ATOM 10720 C C . HIS E 2 175 ? -28.162 -10.581 11.748 1.00 44.66 199 HIS E C 1
ATOM 10721 O O . HIS E 2 175 ? -28.873 -9.838 11.057 1.00 44.59 199 HIS E O 1
ATOM 10728 N N . ASN E 2 176 ? -28.054 -11.887 11.526 1.00 44.11 200 ASN E N 1
ATOM 10729 C CA . ASN E 2 176 ? -28.817 -12.562 10.490 1.00 43.51 200 ASN E CA 1
ATOM 10730 C C . ASN E 2 176 ? -29.300 -13.902 10.998 1.00 44.03 200 ASN E C 1
ATOM 10731 O O . ASN E 2 176 ? -28.522 -14.666 11.570 1.00 44.12 200 ASN E O 1
ATOM 10736 N N . ALA E 2 177 ? -30.588 -14.172 10.783 1.00 44.31 201 ALA E N 1
ATOM 10737 C CA . ALA E 2 177 ? -31.246 -15.379 11.266 1.00 44.43 201 ALA E CA 1
ATOM 10738 C C . ALA E 2 177 ? -30.505 -16.642 10.836 1.00 44.67 201 ALA E C 1
ATOM 10739 O O . ALA E 2 177 ? -30.388 -17.611 11.595 1.00 44.98 201 ALA E O 1
ATOM 10741 N N . ALA E 2 178 ? -29.993 -16.625 9.613 1.00 44.47 202 ALA E N 1
ATOM 10742 C CA . ALA E 2 178 ? -29.635 -17.866 8.962 1.00 44.19 202 ALA E CA 1
ATOM 10743 C C . ALA E 2 178 ? -28.141 -18.086 8.758 1.00 44.27 202 ALA E C 1
ATOM 10744 O O . ALA E 2 178 ? -27.722 -19.226 8.599 1.00 44.33 202 ALA E O 1
ATOM 10746 N N . PHE E 2 179 ? -27.345 -17.015 8.776 1.00 44.22 203 PHE E N 1
ATOM 10747 C CA . PHE E 2 179 ? -25.898 -17.117 8.573 1.00 44.28 203 PHE E CA 1
ATOM 10748 C C . PHE E 2 179 ? -25.199 -18.049 9.571 1.00 44.99 203 PHE E C 1
ATOM 10749 O O . PHE E 2 179 ? -25.844 -18.719 10.362 1.00 44.62 203 PHE E O 1
ATOM 10757 N N . ALA E 2 180 ? -23.869 -18.095 9.516 1.00 46.37 204 ALA E N 1
ATOM 10758 C CA . ALA E 2 180 ? -23.077 -18.955 10.412 1.00 47.22 204 ALA E CA 1
ATOM 10759 C C . ALA E 2 180 ? -23.251 -18.494 11.862 1.00 47.76 204 ALA E C 1
ATOM 10760 O O . ALA E 2 180 ? -22.280 -18.304 12.592 1.00 47.67 204 ALA E O 1
ATOM 10762 N N . GLY E 2 181 ? -24.505 -18.314 12.271 1.00 48.23 205 GLY E N 1
ATOM 10763 C CA . GLY E 2 181 ? -24.821 -17.779 13.595 1.00 47.91 205 GLY E CA 1
ATOM 10764 C C . GLY E 2 181 ? -23.894 -16.667 14.038 1.00 47.40 205 GLY E C 1
ATOM 10765 O O . GLY E 2 181 ? -22.825 -16.924 14.564 1.00 47.54 205 GLY E O 1
ATOM 10766 N N . ASN E 2 182 ? -24.284 -15.426 13.816 1.00 47.08 206 ASN E N 1
ATOM 10767 C CA . ASN E 2 182 ? -25.482 -15.076 13.100 1.00 47.02 206 ASN E CA 1
ATOM 10768 C C . ASN E 2 182 ? -25.114 -13.720 12.618 1.00 46.79 206 ASN E C 1
ATOM 10769 O O . ASN E 2 182 ? -25.979 -12.879 12.384 1.00 47.42 206 ASN E O 1
ATOM 10774 N N . TRP E 2 183 ? -23.817 -13.469 12.547 1.00 45.91 207 TRP E N 1
ATOM 10775 C CA . TRP E 2 183 ? -23.377 -12.157 12.147 1.00 45.48 207 TRP E CA 1
ATOM 10776 C C . TRP E 2 183 ? -22.648 -12.220 10.836 1.00 44.61 207 TRP E C 1
ATOM 10777 O O . TRP E 2 183 ? -21.587 -12.825 10.731 1.00 45.01 207 TRP E O 1
ATOM 10788 N N . ILE E 2 184 ? -23.238 -11.585 9.836 1.00 43.21 208 ILE E N 1
ATOM 10789 C CA . ILE E 2 184 ? -22.715 -11.612 8.497 1.00 41.46 208 ILE E CA 1
ATOM 10790 C C . ILE E 2 184 ? -22.083 -10.276 8.265 1.00 40.67 208 ILE E C 1
ATOM 10791 O O . ILE E 2 184 ? -22.486 -9.292 8.871 1.00 40.94 208 ILE E O 1
ATOM 10796 N N . GLN E 2 185 ? -21.096 -10.232 7.388 1.00 39.67 209 GLN E N 1
ATOM 10797 C CA . GLN E 2 185 ? -20.464 -8.980 7.052 1.00 39.06 209 GLN E CA 1
ATOM 10798 C C . GLN E 2 185 ? -21.202 -8.361 5.876 1.00 38.75 209 GLN E C 1
ATOM 10799 O O . GLN E 2 185 ? -20.741 -7.379 5.322 1.00 39.23 209 GLN E O 1
ATOM 10801 N N . MET E 2 186 ? -22.354 -8.910 5.496 1.00 38.41 210 MET E N 1
ATOM 10802 C CA . MET E 2 186 ? -23.115 -8.352 4.348 1.00 38.17 210 MET E CA 1
ATOM 10803 C C . MET E 2 186 ? -24.356 -7.513 4.735 1.00 38.05 210 MET E C 1
ATOM 10804 O O . MET E 2 186 ? -25.405 -8.045 5.083 1.00 36.90 210 MET E O 1
ATOM 10809 N N . ALA E 2 187 ? -24.218 -6.193 4.654 1.00 38.47 211 ALA E N 1
ATOM 10810 C CA . ALA E 2 187 ? -25.363 -5.321 4.809 1.00 38.89 211 ALA E CA 1
ATOM 10811 C C . ALA E 2 187 ? -26.509 -5.946 4.011 1.00 39.43 211 ALA E C 1
ATOM 10812 O O . ALA E 2 187 ? -26.335 -6.290 2.823 1.00 40.36 211 ALA E O 1
ATOM 10814 N N . ALA E 2 188 ? -27.674 -6.096 4.644 1.00 39.10 212 ALA E N 1
ATOM 10815 C CA . ALA E 2 188 ? -28.878 -6.454 3.913 1.00 38.68 212 ALA E CA 1
ATOM 10816 C C . ALA E 2 188 ? -28.834 -5.765 2.553 1.00 38.50 212 ALA E C 1
ATOM 10817 O O . ALA E 2 188 ? -28.797 -4.540 2.487 1.00 39.00 212 ALA E O 1
ATOM 10819 N N . PRO E 2 189 ? -28.807 -6.559 1.468 1.00 38.34 213 PRO E N 1
ATOM 10820 C CA . PRO E 2 189 ? -28.749 -6.098 0.077 1.00 38.12 213 PRO E CA 1
ATOM 10821 C C . PRO E 2 189 ? -30.084 -5.699 -0.517 1.00 38.41 213 PRO E C 1
ATOM 10822 O O . PRO E 2 189 ? -30.119 -4.883 -1.440 1.00 38.22 213 PRO E O 1
ATOM 10826 N N . LEU E 2 190 ? -31.178 -6.273 -0.021 1.00 39.05 214 LEU E N 1
ATOM 10827 C CA . LEU E 2 190 ? -32.490 -6.040 -0.644 1.00 39.86 214 LEU E CA 1
ATOM 10828 C C . LEU E 2 190 ? -33.457 -5.130 0.119 1.00 40.79 214 LEU E C 1
ATOM 10829 O O . LEU E 2 190 ? -33.674 -5.299 1.312 1.00 40.85 214 LEU E O 1
ATOM 10834 N N . SER E 2 191 ? -34.057 -4.176 -0.584 1.00 42.02 215 SER E N 1
ATOM 10835 C CA . SER E 2 191 ? -35.287 -3.535 -0.092 1.00 43.25 215 SER E CA 1
ATOM 10836 C C . SER E 2 191 ? -36.363 -3.371 -1.213 1.00 44.23 215 SER E C 1
ATOM 10837 O O . SER E 2 191 ? -36.042 -3.442 -2.424 1.00 44.40 215 SER E O 1
ATOM 10840 N N . ASP E 2 192 ? -37.628 -3.187 -0.824 1.00 44.91 216 ASP E N 1
ATOM 10841 C CA . ASP E 2 192 ? -38.738 -3.391 -1.775 1.00 46.11 216 ASP E CA 1
ATOM 10842 C C . ASP E 2 192 ? -38.793 -2.445 -2.944 1.00 46.26 216 ASP E C 1
ATOM 10843 O O . ASP E 2 192 ? -38.405 -1.273 -2.841 1.00 46.78 216 ASP E O 1
ATOM 10848 N N . ASP E 2 193 ? -39.301 -2.964 -4.056 1.00 46.04 217 ASP E N 1
ATOM 10849 C CA . ASP E 2 193 ? -39.332 -2.209 -5.303 1.00 45.69 217 ASP E CA 1
ATOM 10850 C C . ASP E 2 193 ? -37.923 -1.775 -5.635 1.00 44.57 217 ASP E C 1
ATOM 10851 O O . ASP E 2 193 ? -37.705 -0.802 -6.356 1.00 44.27 217 ASP E O 1
ATOM 10856 N N . GLN E 2 194 ? -36.952 -2.514 -5.111 1.00 43.32 218 GLN E N 1
ATOM 10857 C CA . GLN E 2 194 ? -35.594 -2.193 -5.447 1.00 41.80 218 GLN E CA 1
ATOM 10858 C C . GLN E 2 194 ? -35.323 -2.605 -6.884 1.00 40.72 218 GLN E C 1
ATOM 10859 O O . GLN E 2 194 ? -34.244 -2.364 -7.422 1.00 40.98 218 GLN E O 1
ATOM 10865 N N . VAL E 2 195 ? -36.315 -3.219 -7.510 1.00 39.39 219 VAL E N 1
ATOM 10866 C CA . VAL E 2 195 ? -36.173 -3.752 -8.857 1.00 38.12 219 VAL E CA 1
ATOM 10867 C C . VAL E 2 195 ? -37.568 -3.714 -9.471 1.00 37.57 219 VAL E C 1
ATOM 10868 O O . VAL E 2 195 ? -38.550 -3.939 -8.773 1.00 37.20 219 VAL E O 1
ATOM 10872 N N . THR E 2 196 ? -37.664 -3.393 -10.756 1.00 36.92 220 THR E N 1
ATOM 10873 C CA . THR E 2 196 ? -38.946 -3.420 -11.446 1.00 36.59 220 THR E CA 1
ATOM 10874 C C . THR E 2 196 ? -38.971 -4.562 -12.448 1.00 36.08 220 THR E C 1
ATOM 10875 O O . THR E 2 196 ? -38.317 -4.487 -13.476 1.00 36.04 220 THR E O 1
ATOM 10879 N N . TYR E 2 197 ? -39.736 -5.611 -12.174 1.00 36.00 221 TYR E N 1
ATOM 10880 C CA . TYR E 2 197 ? -39.818 -6.741 -13.117 1.00 35.99 221 TYR E CA 1
ATOM 10881 C C . TYR E 2 197 ? -40.693 -6.405 -14.313 1.00 36.89 221 TYR E C 1
ATOM 10882 O O . TYR E 2 197 ? -41.838 -5.970 -14.146 1.00 37.43 221 TYR E O 1
ATOM 10891 N N . GLU E 2 198 ? -40.171 -6.639 -15.515 1.00 37.73 222 GLU E N 1
ATOM 10892 C CA . GLU E 2 198 ? -40.916 -6.359 -16.734 1.00 38.33 222 GLU E CA 1
ATOM 10893 C C . GLU E 2 198 ? -42.166 -7.205 -16.817 1.00 38.86 222 GLU E C 1
ATOM 10894 O O . GLU E 2 198 ? -42.948 -7.046 -17.742 1.00 40.10 222 GLU E O 1
ATOM 10896 N N . ASP E 2 199 ? -42.343 -8.129 -15.878 1.00 38.88 223 ASP E N 1
ATOM 10897 C CA . ASP E 2 199 ? -43.470 -9.066 -15.931 1.00 38.35 223 ASP E CA 1
ATOM 10898 C C . ASP E 2 199 ? -44.502 -8.797 -14.817 1.00 38.57 223 ASP E C 1
ATOM 10899 O O . ASP E 2 199 ? -45.465 -9.557 -14.644 1.00 38.44 223 ASP E O 1
ATOM 10904 N N . GLY E 2 200 ? -44.279 -7.722 -14.056 1.00 38.41 224 GLY E N 1
ATOM 10905 C CA . GLY E 2 200 ? -45.248 -7.257 -13.068 1.00 38.22 224 GLY E CA 1
ATOM 10906 C C . GLY E 2 200 ? -45.327 -7.949 -11.709 1.00 38.38 224 GLY E C 1
ATOM 10907 O O . GLY E 2 200 ? -46.247 -7.694 -10.938 1.00 38.29 224 GLY E O 1
ATOM 10908 N N . THR E 2 201 ? -44.381 -8.825 -11.389 1.00 38.20 225 THR E N 1
ATOM 10909 C CA . THR E 2 201 ? -44.375 -9.459 -10.067 1.00 37.48 225 THR E CA 1
ATOM 10910 C C . THR E 2 201 ? -44.032 -8.429 -8.995 1.00 37.52 225 THR E C 1
ATOM 10911 O O . THR E 2 201 ? -43.110 -7.632 -9.166 1.00 37.08 225 THR E O 1
ATOM 10915 N N . PRO E 2 202 ? -44.817 -8.403 -7.907 1.00 37.61 226 PRO E N 1
ATOM 10916 C CA . PRO E 2 202 ? -44.462 -7.496 -6.840 1.00 37.87 226 PRO E CA 1
ATOM 10917 C C . PRO E 2 202 ? -43.010 -7.691 -6.437 1.00 38.25 226 PRO E C 1
ATOM 10918 O O . PRO E 2 202 ? -42.618 -8.794 -6.062 1.00 38.87 226 PRO E O 1
ATOM 10922 N N . ALA E 2 203 ? -42.216 -6.630 -6.536 1.00 38.65 227 ALA E N 1
ATOM 10923 C CA . ALA E 2 203 ? -40.806 -6.696 -6.136 1.00 39.37 227 ALA E CA 1
ATOM 10924 C C . ALA E 2 203 ? -40.632 -6.598 -4.611 1.00 39.70 227 ALA E C 1
ATOM 10925 O O . ALA E 2 203 ? -39.883 -5.745 -4.095 1.00 39.41 227 ALA E O 1
ATOM 10927 N N . THR E 2 204 ? -41.337 -7.464 -3.889 1.00 39.97 228 THR E N 1
ATOM 10928 C CA . THR E 2 204 ? -41.141 -7.502 -2.451 1.00 40.40 228 THR E CA 1
ATOM 10929 C C . THR E 2 204 ? -39.785 -8.179 -2.202 1.00 40.80 228 THR E C 1
ATOM 10930 O O . THR E 2 204 ? -39.346 -9.035 -2.994 1.00 40.85 228 THR E O 1
ATOM 10934 N N . VAL E 2 205 ? -39.112 -7.766 -1.131 1.00 40.68 229 VAL E N 1
ATOM 10935 C CA . VAL E 2 205 ? -37.895 -8.432 -0.708 1.00 40.60 229 VAL E CA 1
ATOM 10936 C C . VAL E 2 205 ? -38.024 -9.965 -0.808 1.00 40.73 229 VAL E C 1
ATOM 10937 O O . VAL E 2 205 ? -37.195 -10.637 -1.439 1.00 40.57 229 VAL E O 1
ATOM 10941 N N . ASP E 2 206 ? -39.068 -10.515 -0.196 1.00 40.59 230 ASP E N 1
ATOM 10942 C CA . ASP E 2 206 ? -39.256 -11.961 -0.202 1.00 40.39 230 ASP E CA 1
ATOM 10943 C C . ASP E 2 206 ? -39.231 -12.500 -1.633 1.00 40.02 230 ASP E C 1
ATOM 10944 O O . ASP E 2 206 ? -38.465 -13.405 -1.939 1.00 40.20 230 ASP E O 1
ATOM 10949 N N . GLN E 2 207 ? -40.068 -11.942 -2.500 1.00 39.49 231 GLN E N 1
ATOM 10950 C CA . GLN E 2 207 ? -40.028 -12.264 -3.913 1.00 38.81 231 GLN E CA 1
ATOM 10951 C C . GLN E 2 207 ? -38.599 -12.298 -4.430 1.00 38.31 231 GLN E C 1
ATOM 10952 O O . GLN E 2 207 ? -38.125 -13.346 -4.876 1.00 38.59 231 GLN E O 1
ATOM 10958 N N . MET E 2 208 ? -37.921 -11.148 -4.380 1.00 36.97 232 MET E N 1
ATOM 10959 C CA . MET E 2 208 ? -36.577 -11.023 -4.952 1.00 35.72 232 MET E CA 1
ATOM 10960 C C . MET E 2 208 ? -35.622 -12.046 -4.352 1.00 35.15 232 MET E C 1
ATOM 10961 O O . MET E 2 208 ? -34.738 -12.531 -5.030 1.00 35.24 232 MET E O 1
ATOM 10966 N N . ALA E 2 209 ? -35.786 -12.372 -3.079 1.00 34.49 233 ALA E N 1
ATOM 10967 C CA . ALA E 2 209 ? -34.850 -13.292 -2.464 1.00 33.75 233 ALA E CA 1
ATOM 10968 C C . ALA E 2 209 ? -35.087 -14.624 -3.132 1.00 33.26 233 ALA E C 1
ATOM 10969 O O . ALA E 2 209 ? -34.148 -15.330 -3.511 1.00 32.95 233 ALA E O 1
ATOM 10971 N N . THR E 2 210 ? -36.363 -14.933 -3.313 1.00 32.71 234 THR E N 1
ATOM 10972 C CA . THR E 2 210 ? -36.765 -16.187 -3.901 1.00 32.53 234 THR E CA 1
ATOM 10973 C C . THR E 2 210 ? -36.309 -16.314 -5.360 1.00 31.88 234 THR E C 1
ATOM 10974 O O . THR E 2 210 ? -35.894 -17.388 -5.781 1.00 32.34 234 THR E O 1
ATOM 10978 N N . ASP E 2 211 ? -36.374 -15.232 -6.127 1.00 30.79 235 ASP E N 1
ATOM 10979 C CA . ASP E 2 211 ? -36.065 -15.321 -7.542 1.00 29.80 235 ASP E CA 1
ATOM 10980 C C . ASP E 2 211 ? -34.561 -15.507 -7.738 1.00 28.86 235 ASP E C 1
ATOM 10981 O O . ASP E 2 211 ? -34.110 -16.432 -8.412 1.00 28.70 235 ASP E O 1
ATOM 10986 N N . VAL E 2 212 ? -33.764 -14.644 -7.141 1.00 27.58 236 VAL E N 1
ATOM 10987 C CA . VAL E 2 212 ? -32.325 -14.814 -7.302 1.00 26.57 236 VAL E CA 1
ATOM 10988 C C . VAL E 2 212 ? -31.887 -16.196 -6.741 1.00 26.40 236 VAL E C 1
ATOM 10989 O O . VAL E 2 212 ? -30.899 -16.790 -7.187 1.00 25.85 236 VAL E O 1
ATOM 10993 N N . ALA E 2 213 ? -32.642 -16.716 -5.779 1.00 25.80 237 ALA E N 1
ATOM 10994 C CA . ALA E 2 213 ? -32.310 -18.030 -5.228 1.00 25.34 237 ALA E CA 1
ATOM 10995 C C . ALA E 2 213 ? -32.480 -19.137 -6.296 1.00 24.85 237 ALA E C 1
ATOM 10996 O O . ALA E 2 213 ? -31.548 -19.893 -6.555 1.00 24.93 237 ALA E O 1
ATOM 10998 N N . ALA E 2 214 ? -33.654 -19.222 -6.914 1.00 23.89 238 ALA E N 1
ATOM 10999 C CA . ALA E 2 214 ? -33.803 -20.015 -8.116 1.00 23.51 238 ALA E CA 1
ATOM 11000 C C . ALA E 2 214 ? -32.672 -19.723 -9.137 1.00 23.64 238 ALA E C 1
ATOM 11001 O O . ALA E 2 214 ? -31.965 -20.638 -9.568 1.00 23.81 238 ALA E O 1
ATOM 11003 N N . PHE E 2 215 ? -32.494 -18.465 -9.532 1.00 23.54 239 PHE E N 1
ATOM 11004 C CA . PHE E 2 215 ? -31.462 -18.152 -10.516 1.00 23.22 239 PHE E CA 1
ATOM 11005 C C . PHE E 2 215 ? -30.144 -18.804 -10.116 1.00 23.43 239 PHE E C 1
ATOM 11006 O O . PHE E 2 215 ? -29.482 -19.485 -10.917 1.00 23.37 239 PHE E O 1
ATOM 11014 N N . LEU E 2 216 ? -29.772 -18.609 -8.859 1.00 23.18 240 LEU E N 1
ATOM 11015 C CA . LEU E 2 216 ? -28.548 -19.194 -8.369 1.00 23.54 240 LEU E CA 1
ATOM 11016 C C . LEU E 2 216 ? -28.572 -20.732 -8.320 1.00 23.99 240 LEU E C 1
ATOM 11017 O O . LEU E 2 216 ? -27.505 -21.369 -8.328 1.00 24.90 240 LEU E O 1
ATOM 11022 N N . MET E 2 217 ? -29.756 -21.342 -8.253 1.00 23.52 241 MET E N 1
ATOM 11023 C CA . MET E 2 217 ? -29.799 -22.790 -8.317 1.00 22.90 241 MET E CA 1
ATOM 11024 C C . MET E 2 217 ? -29.398 -23.204 -9.727 1.00 22.30 241 MET E C 1
ATOM 11025 O O . MET E 2 217 ? -28.742 -24.222 -9.938 1.00 21.84 241 MET E O 1
ATOM 11030 N N . TRP E 2 218 ? -29.811 -22.405 -10.699 1.00 21.74 242 TRP E N 1
ATOM 11031 C CA . TRP E 2 218 ? -29.534 -22.739 -12.065 1.00 20.97 242 TRP E CA 1
ATOM 11032 C C . TRP E 2 218 ? -28.072 -22.494 -12.373 1.00 20.68 242 TRP E C 1
ATOM 11033 O O . TRP E 2 218 ? -27.510 -23.227 -13.143 1.00 20.12 242 TRP E O 1
ATOM 11044 N N . THR E 2 219 ? -27.458 -21.456 -11.801 1.00 20.46 243 THR E N 1
ATOM 11045 C CA . THR E 2 219 ? -26.043 -21.214 -12.105 1.00 20.46 243 THR E CA 1
ATOM 11046 C C . THR E 2 219 ? -25.186 -22.332 -11.487 1.00 20.21 243 THR E C 1
ATOM 11047 O O . THR E 2 219 ? -24.080 -22.623 -11.933 1.00 19.69 243 THR E O 1
ATOM 11051 N N . ALA E 2 220 ? -25.711 -22.974 -10.464 1.00 19.69 244 ALA E N 1
ATOM 11052 C CA . ALA E 2 220 ? -24.963 -24.011 -9.833 1.00 20.13 244 ALA E CA 1
ATOM 11053 C C . ALA E 2 220 ? -25.124 -25.331 -10.624 1.00 20.82 244 ALA E C 1
ATOM 11054 O O . ALA E 2 220 ? -24.119 -26.012 -10.904 1.00 20.18 244 ALA E O 1
ATOM 11056 N N . GLU E 2 221 ? -26.379 -25.653 -10.988 1.00 20.90 245 GLU E N 1
ATOM 11057 C CA . GLU E 2 221 ? -26.743 -26.821 -11.801 1.00 21.24 245 GLU E CA 1
ATOM 11058 C C . GLU E 2 221 ? -27.428 -26.430 -13.096 1.00 21.18 245 GLU E C 1
ATOM 11059 O O . GLU E 2 221 ? -28.636 -26.640 -13.250 1.00 20.99 245 GLU E O 1
ATOM 11065 N N . PRO E 2 222 ? -26.681 -25.900 -14.056 1.00 21.36 246 PRO E N 1
ATOM 11066 C CA . PRO E 2 222 ? -27.446 -25.501 -15.216 1.00 21.95 246 PRO E CA 1
ATOM 11067 C C . PRO E 2 222 ? -28.074 -26.701 -15.916 1.00 22.96 246 PRO E C 1
ATOM 11068 O O . PRO E 2 222 ? -28.897 -26.532 -16.797 1.00 22.66 246 PRO E O 1
ATOM 11072 N N . LYS E 2 223 ? -27.680 -27.906 -15.517 1.00 24.51 247 LYS E N 1
ATOM 11073 C CA . LYS E 2 223 ? -28.046 -29.113 -16.242 1.00 25.45 247 LYS E CA 1
ATOM 11074 C C . LYS E 2 223 ? -28.962 -29.957 -15.398 1.00 25.93 247 LYS E C 1
ATOM 11075 O O . LYS E 2 223 ? -29.129 -31.155 -15.627 1.00 26.40 247 LYS E O 1
ATOM 11081 N N . MET E 2 224 ? -29.565 -29.332 -14.406 1.00 26.61 248 MET E N 1
ATOM 11082 C CA . MET E 2 224 ? -30.505 -30.040 -13.571 1.00 27.61 248 MET E CA 1
ATOM 11083 C C . MET E 2 224 ? -31.539 -30.820 -14.381 1.00 27.74 248 MET E C 1
ATOM 11084 O O . MET E 2 224 ? -31.872 -31.957 -14.085 1.00 27.33 248 MET E O 1
ATOM 11089 N N . MET E 2 225 ? -32.059 -30.199 -15.414 1.00 28.66 249 MET E N 1
ATOM 11090 C CA . MET E 2 225 ? -33.153 -30.814 -16.117 1.00 29.49 249 MET E CA 1
ATOM 11091 C C . MET E 2 225 ? -32.775 -31.943 -17.051 1.00 29.02 249 MET E C 1
ATOM 11092 O O . MET E 2 225 ? -33.501 -32.939 -17.115 1.00 28.85 249 MET E O 1
ATOM 11097 N N . ASP E 2 226 ? -31.620 -31.826 -17.715 1.00 28.70 250 ASP E N 1
ATOM 11098 C CA . ASP E 2 226 ? -31.094 -32.951 -18.491 1.00 28.66 250 ASP E CA 1
ATOM 11099 C C . ASP E 2 226 ? -30.857 -34.117 -17.534 1.00 27.24 250 ASP E C 1
ATOM 11100 O O . ASP E 2 226 ? -31.164 -35.254 -17.846 1.00 25.94 250 ASP E O 1
ATOM 11105 N N . ARG E 2 227 ? -30.328 -33.807 -16.358 1.00 26.77 251 ARG E N 1
ATOM 11106 C CA . ARG E 2 227 ? -29.980 -34.830 -15.360 1.00 26.96 251 ARG E CA 1
ATOM 11107 C C . ARG E 2 227 ? -31.204 -35.576 -14.833 1.00 27.60 251 ARG E C 1
ATOM 11108 O O . ARG E 2 227 ? -31.232 -36.809 -14.864 1.00 27.66 251 ARG E O 1
ATOM 11116 N N . LYS E 2 228 ? -32.210 -34.836 -14.359 1.00 27.87 252 LYS E N 1
ATOM 11117 C CA . LYS E 2 228 ? -33.502 -35.416 -14.018 1.00 28.49 252 LYS E CA 1
ATOM 11118 C C . LYS E 2 228 ? -34.028 -36.292 -15.154 1.00 29.24 252 LYS E C 1
ATOM 11119 O O . LYS E 2 228 ? -34.382 -37.473 -14.953 1.00 28.89 252 LYS E O 1
ATOM 11125 N N . GLN E 2 229 ? -34.081 -35.716 -16.349 1.00 30.01 253 GLN E N 1
ATOM 11126 C CA . GLN E 2 229 ? -34.621 -36.451 -17.481 1.00 31.81 253 GLN E CA 1
ATOM 11127 C C . GLN E 2 229 ? -33.836 -37.698 -17.893 1.00 31.30 253 GLN E C 1
ATOM 11128 O O . GLN E 2 229 ? -34.425 -38.724 -18.248 1.00 31.74 253 GLN E O 1
ATOM 11134 N N . VAL E 2 230 ? -32.516 -37.613 -17.858 1.00 30.81 254 VAL E N 1
ATOM 11135 C CA . VAL E 2 230 ? -31.718 -38.782 -18.120 1.00 30.25 254 VAL E CA 1
ATOM 11136 C C . VAL E 2 230 ? -31.962 -39.733 -16.959 1.00 30.90 254 VAL E C 1
ATOM 11137 O O . VAL E 2 230 ? -32.048 -40.941 -17.143 1.00 30.72 254 VAL E O 1
ATOM 11141 N N . GLY E 2 231 ? -32.121 -39.168 -15.765 1.00 31.53 255 GLY E N 1
ATOM 11142 C CA . GLY E 2 231 ? -32.419 -39.957 -14.566 1.00 31.93 255 GLY E CA 1
ATOM 11143 C C . GLY E 2 231 ? -33.654 -40.789 -14.770 1.00 32.53 255 GLY E C 1
ATOM 11144 O O . GLY E 2 231 ? -33.674 -41.996 -14.507 1.00 32.21 255 GLY E O 1
ATOM 11145 N N . PHE E 2 232 ? -34.696 -40.134 -15.258 1.00 33.47 256 PHE E N 1
ATOM 11146 C CA . PHE E 2 232 ? -35.963 -40.809 -15.474 1.00 34.79 256 PHE E CA 1
ATOM 11147 C C . PHE E 2 232 ? -35.822 -41.998 -16.421 1.00 34.35 256 PHE E C 1
ATOM 11148 O O . PHE E 2 232 ? -36.308 -43.097 -16.140 1.00 34.67 256 PHE E O 1
ATOM 11156 N N . VAL E 2 233 ? -35.158 -41.768 -17.549 1.00 33.82 257 VAL E N 1
ATOM 11157 C CA . VAL E 2 233 ? -35.000 -42.789 -18.579 1.00 32.49 257 VAL E CA 1
ATOM 11158 C C . VAL E 2 233 ? -34.132 -43.974 -18.131 1.00 32.28 257 VAL E C 1
ATOM 11159 O O . VAL E 2 233 ? -34.389 -45.095 -18.538 1.00 32.66 257 VAL E O 1
ATOM 11163 N N . SER E 2 234 ? -33.129 -43.744 -17.282 1.00 31.38 258 SER E N 1
ATOM 11164 C CA . SER E 2 234 ? -32.229 -44.825 -16.841 1.00 30.67 258 SER E CA 1
ATOM 11165 C C . SER E 2 234 ? -32.858 -45.753 -15.802 1.00 30.58 258 SER E C 1
ATOM 11166 O O . SER E 2 234 ? -32.657 -46.984 -15.830 1.00 30.96 258 SER E O 1
ATOM 11169 N N . VAL E 2 235 ? -33.542 -45.142 -14.837 1.00 29.39 259 VAL E N 1
ATOM 11170 C CA . VAL E 2 235 ? -34.236 -45.868 -13.807 1.00 28.19 259 VAL E CA 1
ATOM 11171 C C . VAL E 2 235 ? -35.341 -46.703 -14.445 1.00 27.67 259 VAL E C 1
ATOM 11172 O O . VAL E 2 235 ? -35.411 -47.900 -14.231 1.00 27.58 259 VAL E O 1
ATOM 11176 N N . ILE E 2 236 ? -36.194 -46.088 -15.247 1.00 26.89 260 ILE E N 1
ATOM 11177 C CA . ILE E 2 236 ? -37.205 -46.866 -15.915 1.00 26.79 260 ILE E CA 1
ATOM 11178 C C . ILE E 2 236 ? -36.571 -47.993 -16.730 1.00 26.36 260 ILE E C 1
ATOM 11179 O O . ILE E 2 236 ? -37.050 -49.125 -16.682 1.00 26.49 260 ILE E O 1
ATOM 11184 N N . PHE E 2 237 ? -35.507 -47.690 -17.482 1.00 25.41 261 PHE E N 1
ATOM 11185 C CA . PHE E 2 237 ? -34.837 -48.700 -18.313 1.00 24.22 261 PHE E CA 1
ATOM 11186 C C . PHE E 2 237 ? -34.255 -49.832 -17.466 1.00 23.94 261 PHE E C 1
ATOM 11187 O O . PHE E 2 237 ? -34.313 -51.021 -17.814 1.00 23.24 261 PHE E O 1
ATOM 11195 N N . LEU E 2 238 ? -33.686 -49.463 -16.335 1.00 23.59 262 LEU E N 1
ATOM 11196 C CA . LEU E 2 238 ? -33.075 -50.453 -15.515 1.00 23.88 262 LEU E CA 1
ATOM 11197 C C . LEU E 2 238 ? -34.152 -51.315 -14.858 1.00 24.49 262 LEU E C 1
ATOM 11198 O O . LEU E 2 238 ? -34.003 -52.541 -14.767 1.00 25.21 262 LEU E O 1
ATOM 11203 N N . ILE E 2 239 ? -35.249 -50.690 -14.426 1.00 24.27 263 ILE E N 1
ATOM 11204 C CA . ILE E 2 239 ? -36.337 -51.437 -13.834 1.00 23.96 263 ILE E CA 1
ATOM 11205 C C . ILE E 2 239 ? -36.833 -52.470 -14.844 1.00 24.36 263 ILE E C 1
ATOM 11206 O O . ILE E 2 239 ? -36.956 -53.639 -14.518 1.00 24.29 263 ILE E O 1
ATOM 11211 N N . VAL E 2 240 ? -37.079 -52.048 -16.079 1.00 24.33 264 VAL E N 1
ATOM 11212 C CA . VAL E 2 240 ? -37.425 -53.003 -17.108 1.00 24.73 264 VAL E CA 1
ATOM 11213 C C . VAL E 2 240 ? -36.347 -54.088 -17.277 1.00 25.12 264 VAL E C 1
ATOM 11214 O O . VAL E 2 240 ? -36.663 -55.271 -17.309 1.00 25.30 264 VAL E O 1
ATOM 11218 N N . LEU E 2 241 ? -35.077 -53.693 -17.398 1.00 25.67 265 LEU E N 1
ATOM 11219 C CA . LEU E 2 241 ? -33.962 -54.667 -17.483 1.00 25.38 265 LEU E CA 1
ATOM 11220 C C . LEU E 2 241 ? -33.932 -55.641 -16.304 1.00 25.65 265 LEU E C 1
ATOM 11221 O O . LEU E 2 241 ? -33.805 -56.866 -16.478 1.00 25.09 265 LEU E O 1
ATOM 11226 N N . ALA E 2 242 ? -34.027 -55.077 -15.102 1.00 26.09 266 ALA E N 1
ATOM 11227 C CA . ALA E 2 242 ? -34.067 -55.879 -13.878 1.00 27.13 266 ALA E CA 1
ATOM 11228 C C . ALA E 2 242 ? -35.150 -56.950 -13.971 1.00 27.59 266 ALA E C 1
ATOM 11229 O O . ALA E 2 242 ? -34.952 -58.100 -13.530 1.00 27.54 266 ALA E O 1
ATOM 11231 N N . ALA E 2 243 ? -36.291 -56.568 -14.544 1.00 27.55 267 ALA E N 1
ATOM 11232 C CA . ALA E 2 243 ? -37.431 -57.477 -14.609 1.00 27.80 267 ALA E CA 1
ATOM 11233 C C . ALA E 2 243 ? -37.170 -58.645 -15.576 1.00 28.26 267 ALA E C 1
ATOM 11234 O O . ALA E 2 243 ? -37.443 -59.802 -15.236 1.00 28.50 267 ALA E O 1
ATOM 11236 N N . LEU E 2 244 ? -36.630 -58.348 -16.764 1.00 28.39 268 LEU E N 1
ATOM 11237 C CA . LEU E 2 244 ? -36.385 -59.387 -17.756 1.00 28.00 268 LEU E CA 1
ATOM 11238 C C . LEU E 2 244 ? -35.300 -60.324 -17.227 1.00 28.45 268 LEU E C 1
ATOM 11239 O O . LEU E 2 244 ? -35.379 -61.553 -17.398 1.00 28.66 268 LEU E O 1
ATOM 11244 N N . LEU E 2 245 ? -34.290 -59.755 -16.579 1.00 28.00 269 LEU E N 1
ATOM 11245 C CA . LEU E 2 245 ? -33.243 -60.580 -16.018 1.00 28.39 269 LEU E CA 1
ATOM 11246 C C . LEU E 2 245 ? -33.792 -61.509 -14.922 1.00 29.00 269 LEU E C 1
ATOM 11247 O O . LEU E 2 245 ? -33.434 -62.687 -14.844 1.00 28.86 269 LEU E O 1
ATOM 11252 N N . TYR E 2 246 ? -34.666 -60.961 -14.080 1.00 29.49 270 TYR E N 1
ATOM 11253 C CA . TYR E 2 246 ? -35.386 -61.726 -13.071 1.00 29.64 270 TYR E CA 1
ATOM 11254 C C . TYR E 2 246 ? -36.144 -62.897 -13.674 1.00 29.70 270 TYR E C 1
ATOM 11255 O O . TYR E 2 246 ? -36.035 -64.016 -13.193 1.00 29.84 270 TYR E O 1
ATOM 11264 N N . LEU E 2 247 ? -36.937 -62.636 -14.713 1.00 29.58 271 LEU E N 1
ATOM 11265 C CA . LEU E 2 247 ? -37.717 -63.706 -15.319 1.00 29.97 271 LEU E CA 1
ATOM 11266 C C . LEU E 2 247 ? -36.798 -64.751 -15.950 1.00 30.25 271 LEU E C 1
ATOM 11267 O O . LEU E 2 247 ? -36.968 -65.944 -15.759 1.00 30.41 271 LEU E O 1
ATOM 11272 N N . THR E 2 248 ? -35.799 -64.290 -16.685 1.00 30.68 272 THR E N 1
ATOM 11273 C CA . THR E 2 248 ? -34.748 -65.175 -17.166 1.00 29.94 272 THR E CA 1
ATOM 11274 C C . THR E 2 248 ? -34.091 -65.958 -16.033 1.00 30.79 272 THR E C 1
ATOM 11275 O O . THR E 2 248 ? -33.835 -67.167 -16.153 1.00 30.93 272 THR E O 1
ATOM 11279 N N . ASN E 2 249 ? -33.788 -65.298 -14.927 1.00 31.16 273 ASN E N 1
ATOM 11280 C CA . ASN E 2 249 ? -33.120 -66.054 -13.889 1.00 31.88 273 ASN E CA 1
ATOM 11281 C C . ASN E 2 249 ? -34.058 -67.118 -13.344 1.00 32.72 273 ASN E C 1
ATOM 11282 O O . ASN E 2 249 ? -33.637 -68.227 -12.990 1.00 32.53 273 ASN E O 1
ATOM 11287 N N . LYS E 2 250 ? -35.336 -66.764 -13.267 1.00 33.05 274 LYS E N 1
ATOM 11288 C CA . LYS E 2 250 ? -36.304 -67.667 -12.721 1.00 34.06 274 LYS E CA 1
ATOM 11289 C C . LYS E 2 250 ? -36.440 -68.897 -13.622 1.00 34.27 274 LYS E C 1
ATOM 11290 O O . LYS E 2 250 ? -36.406 -70.035 -13.155 1.00 34.79 274 LYS E O 1
ATOM 11296 N N . LYS E 2 251 ? -36.578 -68.663 -14.918 1.00 34.31 275 LYS E N 1
ATOM 11297 C CA . LYS E 2 251 ? -36.784 -69.741 -15.869 1.00 34.67 275 LYS E CA 1
ATOM 11298 C C . LYS E 2 251 ? -35.583 -70.694 -15.861 1.00 34.26 275 LYS E C 1
ATOM 11299 O O . LYS E 2 251 ? -35.707 -71.893 -16.099 1.00 34.44 275 LYS E O 1
ATOM 11305 N N . LEU E 2 252 ? -34.425 -70.136 -15.545 1.00 33.62 276 LEU E N 1
ATOM 11306 C CA . LEU E 2 252 ? -33.179 -70.859 -15.485 1.00 32.80 276 LEU E CA 1
ATOM 11307 C C . LEU E 2 252 ? -33.073 -71.681 -14.215 1.00 32.51 276 LEU E C 1
ATOM 11308 O O . LEU E 2 252 ? -32.594 -72.793 -14.247 1.00 32.99 276 LEU E O 1
ATOM 11313 N N . TRP E 2 253 ? -33.510 -71.132 -13.089 1.00 32.23 277 TRP E N 1
ATOM 11314 C CA . TRP E 2 253 ? -33.389 -71.816 -11.797 1.00 31.87 277 TRP E CA 1
ATOM 11315 C C . TRP E 2 253 ? -34.603 -72.692 -11.368 1.00 32.72 277 TRP E C 1
ATOM 11316 O O . TRP E 2 253 ? -34.485 -73.464 -10.411 1.00 32.37 277 TRP E O 1
ATOM 11327 N N . GLN E 2 254 ? -35.750 -72.586 -12.049 1.00 33.35 278 GLN E N 1
ATOM 11328 C CA . GLN E 2 254 ? -36.897 -73.448 -11.703 1.00 34.45 278 GLN E CA 1
ATOM 11329 C C . GLN E 2 254 ? -36.554 -74.948 -11.737 1.00 34.94 278 GLN E C 1
ATOM 11330 O O . GLN E 2 254 ? -36.779 -75.652 -10.751 1.00 34.74 278 GLN E O 1
ATOM 11332 N N . PRO E 2 255 ? -35.980 -75.432 -12.859 1.00 35.53 279 PRO E N 1
ATOM 11333 C CA . PRO E 2 255 ? -35.679 -76.864 -12.954 1.00 35.39 279 PRO E CA 1
ATOM 11334 C C . PRO E 2 255 ? -34.749 -77.312 -11.852 1.00 35.41 279 PRO E C 1
ATOM 11335 O O . PRO E 2 255 ? -34.756 -78.480 -11.504 1.00 35.80 279 PRO E O 1
ATOM 11339 N N . ILE E 2 256 ? -33.945 -76.407 -11.306 1.00 35.48 280 ILE E N 1
ATOM 11340 C CA . ILE E 2 256 ? -32.976 -76.808 -10.281 1.00 35.30 280 ILE E CA 1
ATOM 11341 C C . ILE E 2 256 ? -33.587 -76.880 -8.880 1.00 35.60 280 ILE E C 1
ATOM 11342 O O . ILE E 2 256 ? -33.144 -77.656 -8.033 1.00 35.77 280 ILE E O 1
ATOM 11347 N N . LYS E 2 257 ? -34.612 -76.079 -8.628 1.00 36.03 281 LYS E N 1
ATOM 11348 C CA . LYS E 2 257 ? -35.099 -75.901 -7.256 1.00 36.13 281 LYS E CA 1
ATOM 11349 C C . LYS E 2 257 ? -36.155 -76.911 -6.775 1.00 36.53 281 LYS E C 1
ATOM 11350 O O . LYS E 2 257 ? -37.073 -77.294 -7.520 1.00 37.67 281 LYS E O 1
ATOM 11356 N N . ASP F 3 17 ? -37.841 -67.513 -24.523 1.00 54.84 17 ASP F N 1
ATOM 11357 C CA . ASP F 3 17 ? -37.165 -67.364 -25.853 1.00 55.20 17 ASP F CA 1
ATOM 11358 C C . ASP F 3 17 ? -37.750 -66.248 -26.726 1.00 54.48 17 ASP F C 1
ATOM 11359 O O . ASP F 3 17 ? -37.388 -66.111 -27.892 1.00 54.85 17 ASP F O 1
ATOM 11364 N N . PHE F 3 18 ? -38.697 -65.501 -26.171 1.00 53.58 18 PHE F N 1
ATOM 11365 C CA . PHE F 3 18 ? -38.934 -64.133 -26.594 1.00 52.17 18 PHE F CA 1
ATOM 11366 C C . PHE F 3 18 ? -38.353 -63.298 -25.453 1.00 51.31 18 PHE F C 1
ATOM 11367 O O . PHE F 3 18 ? -37.813 -62.208 -25.642 1.00 50.75 18 PHE F O 1
ATOM 11375 N N . LEU F 3 19 ? -38.488 -63.853 -24.255 1.00 50.11 19 LEU F N 1
ATOM 11376 C CA . LEU F 3 19 ? -37.769 -63.392 -23.091 1.00 49.12 19 LEU F CA 1
ATOM 11377 C C . LEU F 3 19 ? -36.300 -63.212 -23.426 1.00 49.12 19 LEU F C 1
ATOM 11378 O O . LEU F 3 19 ? -35.626 -62.289 -22.945 1.00 48.74 19 LEU F O 1
ATOM 11383 N N . TYR F 3 20 ? -35.807 -64.135 -24.243 1.00 48.95 20 TYR F N 1
ATOM 11384 C CA . TYR F 3 20 ? -34.408 -64.173 -24.595 1.00 48.64 20 TYR F CA 1
ATOM 11385 C C . TYR F 3 20 ? -34.011 -62.971 -25.451 1.00 47.78 20 TYR F C 1
ATOM 11386 O O . TYR F 3 20 ? -32.928 -62.424 -25.283 1.00 47.76 20 TYR F O 1
ATOM 11395 N N . TYR F 3 21 ? -34.896 -62.554 -26.351 1.00 46.59 21 TYR F N 1
ATOM 11396 C CA . TYR F 3 21 ? -34.618 -61.425 -27.234 1.00 45.79 21 TYR F CA 1
ATOM 11397 C C . TYR F 3 21 ? -34.737 -60.081 -26.511 1.00 44.72 21 TYR F C 1
ATOM 11398 O O . TYR F 3 21 ? -33.937 -59.168 -26.725 1.00 44.96 21 TYR F O 1
ATOM 11407 N N . ALA F 3 22 ? -35.776 -59.930 -25.699 1.00 43.01 22 ALA F N 1
ATOM 11408 C CA . ALA F 3 22 ? -35.964 -58.688 -24.966 1.00 41.00 22 ALA F CA 1
ATOM 11409 C C . ALA F 3 22 ? -34.755 -58.481 -24.031 1.00 39.75 22 ALA F C 1
ATOM 11410 O O . ALA F 3 22 ? -34.195 -57.400 -23.935 1.00 39.44 22 ALA F O 1
ATOM 11412 N N . THR F 3 23 ? -34.341 -59.546 -23.370 1.00 38.35 23 THR F N 1
ATOM 11413 C CA . THR F 3 23 ? -33.247 -59.473 -22.441 1.00 37.19 23 THR F CA 1
ATOM 11414 C C . THR F 3 23 ? -31.919 -59.178 -23.164 1.00 37.20 23 THR F C 1
ATOM 11415 O O . THR F 3 23 ? -31.193 -58.256 -22.786 1.00 37.30 23 THR F O 1
ATOM 11419 N N . ALA F 3 24 ? -31.596 -59.945 -24.205 1.00 36.44 24 ALA F N 1
ATOM 11420 C CA . ALA F 3 24 ? -30.365 -59.689 -24.939 1.00 35.46 24 ALA F CA 1
ATOM 11421 C C . ALA F 3 24 ? -30.442 -58.302 -25.571 1.00 35.36 24 ALA F C 1
ATOM 11422 O O . ALA F 3 24 ? -29.462 -57.552 -25.542 1.00 35.69 24 ALA F O 1
ATOM 11424 N N . GLY F 3 25 ? -31.603 -57.962 -26.132 1.00 34.81 25 GLY F N 1
ATOM 11425 C CA . GLY F 3 25 ? -31.816 -56.664 -26.769 1.00 34.00 25 GLY F CA 1
ATOM 11426 C C . GLY F 3 25 ? -31.586 -55.556 -25.766 1.00 34.12 25 GLY F C 1
ATOM 11427 O O . GLY F 3 25 ? -30.883 -54.583 -26.055 1.00 34.46 25 GLY F O 1
ATOM 11428 N N . ALA F 3 26 ? -32.150 -55.718 -24.567 1.00 33.46 26 ALA F N 1
ATOM 11429 C CA . ALA F 3 26 ? -31.997 -54.723 -23.514 1.00 32.86 26 ALA F CA 1
ATOM 11430 C C . ALA F 3 26 ? -30.536 -54.548 -23.155 1.00 32.38 26 ALA F C 1
ATOM 11431 O O . ALA F 3 26 ? -30.080 -53.435 -22.960 1.00 33.08 26 ALA F O 1
ATOM 11433 N N . GLY F 3 27 ? -29.803 -55.641 -23.069 1.00 31.83 27 GLY F N 1
ATOM 11434 C CA . GLY F 3 27 ? -28.379 -55.564 -22.807 1.00 32.01 27 GLY F CA 1
ATOM 11435 C C . GLY F 3 27 ? -27.722 -54.733 -23.882 1.00 32.28 27 GLY F C 1
ATOM 11436 O O . GLY F 3 27 ? -27.103 -53.702 -23.597 1.00 32.04 27 GLY F O 1
ATOM 11437 N N . THR F 3 28 ? -27.883 -55.178 -25.127 1.00 32.59 28 THR F N 1
ATOM 11438 C CA . THR F 3 28 ? -27.413 -54.431 -26.281 1.00 33.07 28 THR F CA 1
ATOM 11439 C C . THR F 3 28 ? -27.576 -52.968 -25.931 1.00 32.77 28 THR F C 1
ATOM 11440 O O . THR F 3 28 ? -26.588 -52.246 -25.773 1.00 33.20 28 THR F O 1
ATOM 11444 N N . VAL F 3 29 ? -28.831 -52.545 -25.785 1.00 31.87 29 VAL F N 1
ATOM 11445 C CA . VAL F 3 29 ? -29.135 -51.136 -25.599 1.00 30.90 29 VAL F CA 1
ATOM 11446 C C . VAL F 3 29 ? -28.305 -50.527 -24.467 1.00 30.27 29 VAL F C 1
ATOM 11447 O O . VAL F 3 29 ? -27.708 -49.441 -24.615 1.00 30.16 29 VAL F O 1
ATOM 11451 N N . ALA F 3 30 ? -28.246 -51.226 -23.347 1.00 28.57 30 ALA F N 1
ATOM 11452 C CA . ALA F 3 30 ? -27.506 -50.676 -22.238 1.00 27.80 30 ALA F CA 1
ATOM 11453 C C . ALA F 3 30 ? -26.048 -50.480 -22.665 1.00 26.95 30 ALA F C 1
ATOM 11454 O O . ALA F 3 30 ? -25.437 -49.451 -22.383 1.00 26.19 30 ALA F O 1
ATOM 11456 N N . ALA F 3 31 ? -25.498 -51.486 -23.349 1.00 25.78 31 ALA F N 1
ATOM 11457 C CA . ALA F 3 31 ? -24.132 -51.416 -23.833 1.00 24.31 31 ALA F CA 1
ATOM 11458 C C . ALA F 3 31 ? -23.964 -50.218 -24.792 1.00 23.71 31 ALA F C 1
ATOM 11459 O O . ALA F 3 31 ? -22.988 -49.482 -24.692 1.00 23.79 31 ALA F O 1
ATOM 11461 N N . GLY F 3 32 ? -24.927 -49.991 -25.682 1.00 22.66 32 GLY F N 1
ATOM 11462 C CA . GLY F 3 32 ? -24.779 -48.954 -26.706 1.00 21.82 32 GLY F CA 1
ATOM 11463 C C . GLY F 3 32 ? -24.856 -47.546 -26.130 1.00 21.69 32 GLY F C 1
ATOM 11464 O O . GLY F 3 32 ? -24.195 -46.615 -26.608 1.00 21.62 32 GLY F O 1
ATOM 11465 N N . ALA F 3 33 ? -25.678 -47.410 -25.093 1.00 20.84 33 ALA F N 1
ATOM 11466 C CA . ALA F 3 33 ? -25.918 -46.158 -24.436 1.00 19.68 33 ALA F CA 1
ATOM 11467 C C . ALA F 3 33 ? -24.699 -45.843 -23.621 1.00 19.26 33 ALA F C 1
ATOM 11468 O O . ALA F 3 33 ? -24.321 -44.683 -23.502 1.00 18.60 33 ALA F O 1
ATOM 11470 N N . ALA F 3 34 ? -24.088 -46.874 -23.056 1.00 18.87 34 ALA F N 1
ATOM 11471 C CA . ALA F 3 34 ? -22.855 -46.682 -22.299 1.00 19.66 34 ALA F CA 1
ATOM 11472 C C . ALA F 3 34 ? -21.724 -46.256 -23.219 1.00 20.54 34 ALA F C 1
ATOM 11473 O O . ALA F 3 34 ? -21.008 -45.285 -22.918 1.00 20.29 34 ALA F O 1
ATOM 11475 N N . ALA F 3 35 ? -21.561 -47.012 -24.318 1.00 21.33 35 ALA F N 1
ATOM 11476 C CA . ALA F 3 35 ? -20.521 -46.784 -25.317 1.00 22.29 35 ALA F CA 1
ATOM 11477 C C . ALA F 3 35 ? -20.658 -45.371 -25.901 1.00 22.85 35 ALA F C 1
ATOM 11478 O O . ALA F 3 35 ? -19.664 -44.635 -26.076 1.00 22.22 35 ALA F O 1
ATOM 11480 N N . TRP F 3 36 ? -21.899 -44.990 -26.176 1.00 22.98 36 TRP F N 1
ATOM 11481 C CA . TRP F 3 36 ? -22.151 -43.670 -26.739 1.00 24.08 36 TRP F CA 1
ATOM 11482 C C . TRP F 3 36 ? -21.756 -42.500 -25.825 1.00 24.41 36 TRP F C 1
ATOM 11483 O O . TRP F 3 36 ? -21.161 -41.541 -26.296 1.00 25.39 36 TRP F O 1
ATOM 11494 N N . THR F 3 37 ? -22.077 -42.566 -24.537 1.00 24.22 37 THR F N 1
ATOM 11495 C CA . THR F 3 37 ? -21.687 -41.504 -23.617 1.00 24.25 37 THR F CA 1
ATOM 11496 C C . THR F 3 37 ? -20.186 -41.369 -23.681 1.00 24.12 37 THR F C 1
ATOM 11497 O O . THR F 3 37 ? -19.643 -40.268 -23.694 1.00 24.88 37 THR F O 1
ATOM 11501 N N . LEU F 3 38 ? -19.518 -42.509 -23.709 1.00 23.78 38 LEU F N 1
ATOM 11502 C CA . LEU F 3 38 ? -18.070 -42.540 -23.704 1.00 22.92 38 LEU F CA 1
ATOM 11503 C C . LEU F 3 38 ? -17.578 -41.931 -25.006 1.00 22.55 38 LEU F C 1
ATOM 11504 O O . LEU F 3 38 ? -16.680 -41.120 -24.996 1.00 23.09 38 LEU F O 1
ATOM 11509 N N . VAL F 3 39 ? -18.189 -42.301 -26.122 1.00 21.92 39 VAL F N 1
ATOM 11510 C CA . VAL F 3 39 ? -17.784 -41.756 -27.401 1.00 21.67 39 VAL F CA 1
ATOM 11511 C C . VAL F 3 39 ? -18.157 -40.260 -27.498 1.00 21.45 39 VAL F C 1
ATOM 11512 O O . VAL F 3 39 ? -17.369 -39.440 -27.974 1.00 21.66 39 VAL F O 1
ATOM 11516 N N . ASN F 3 40 ? -19.340 -39.893 -27.014 1.00 20.27 40 ASN F N 1
ATOM 11517 C CA . ASN F 3 40 ? -19.867 -38.566 -27.300 1.00 18.96 40 ASN F CA 1
ATOM 11518 C C . ASN F 3 40 ? -19.247 -37.413 -26.491 1.00 18.73 40 ASN F C 1
ATOM 11519 O O . ASN F 3 40 ? -19.395 -36.240 -26.834 1.00 17.90 40 ASN F O 1
ATOM 11524 N N . GLN F 3 41 ? -18.542 -37.737 -25.419 1.00 18.49 41 GLN F N 1
ATOM 11525 C CA . GLN F 3 41 ? -17.914 -36.682 -24.634 1.00 18.33 41 GLN F CA 1
ATOM 11526 C C . GLN F 3 41 ? -16.700 -36.064 -25.381 1.00 18.68 41 GLN F C 1
ATOM 11527 O O . GLN F 3 41 ? -16.118 -35.104 -24.913 1.00 18.63 41 GLN F O 1
ATOM 11533 N N . MET F 3 42 ? -16.326 -36.640 -26.525 1.00 19.13 42 MET F N 1
ATOM 11534 C CA . MET F 3 42 ? -15.130 -36.232 -27.276 1.00 19.26 42 MET F CA 1
ATOM 11535 C C . MET F 3 42 ? -15.518 -35.323 -28.415 1.00 19.13 42 MET F C 1
ATOM 11536 O O . MET F 3 42 ? -14.655 -34.678 -29.024 1.00 19.24 42 MET F O 1
ATOM 11541 N N . ASN F 3 43 ? -16.818 -35.283 -28.704 1.00 18.78 43 ASN F N 1
ATOM 11542 C CA . ASN F 3 43 ? -17.348 -34.345 -29.678 1.00 18.30 43 ASN F CA 1
ATOM 11543 C C . ASN F 3 43 ? -17.339 -32.958 -29.133 1.00 18.08 43 ASN F C 1
ATOM 11544 O O . ASN F 3 43 ? -17.367 -32.776 -27.946 1.00 17.43 43 ASN F O 1
ATOM 11549 N N . PRO F 3 44 ? -17.304 -31.957 -30.017 1.00 18.99 44 PRO F N 1
ATOM 11550 C CA . PRO F 3 44 ? -17.020 -30.626 -29.518 1.00 19.40 44 PRO F CA 1
ATOM 11551 C C . PRO F 3 44 ? -17.912 -30.291 -28.346 1.00 20.10 44 PRO F C 1
ATOM 11552 O O . PRO F 3 44 ? -19.095 -30.540 -28.390 1.00 20.28 44 PRO F O 1
ATOM 11556 N N . SER F 3 45 ? -17.335 -29.739 -27.294 1.00 21.50 45 SER F N 1
ATOM 11557 C CA . SER F 3 45 ? -18.083 -29.371 -26.113 1.00 23.45 45 SER F CA 1
ATOM 11558 C C . SER F 3 45 ? -18.754 -28.011 -26.369 1.00 25.30 45 SER F C 1
ATOM 11559 O O . SER F 3 45 ? -18.483 -27.383 -27.391 1.00 25.18 45 SER F O 1
ATOM 11562 N N . ALA F 3 46 ? -19.620 -27.541 -25.467 1.00 27.68 46 ALA F N 1
ATOM 11563 C CA . ALA F 3 46 ? -20.463 -26.362 -25.790 1.00 30.41 46 ALA F CA 1
ATOM 11564 C C . ALA F 3 46 ? -19.741 -25.021 -25.990 1.00 32.75 46 ALA F C 1
ATOM 11565 O O . ALA F 3 46 ? -20.220 -24.169 -26.738 1.00 33.47 46 ALA F O 1
ATOM 11567 N N . ASP F 3 47 ? -18.604 -24.828 -25.330 1.00 35.49 47 ASP F N 1
ATOM 11568 C CA . ASP F 3 47 ? -17.882 -23.559 -25.413 1.00 38.09 47 ASP F CA 1
ATOM 11569 C C . ASP F 3 47 ? -17.140 -23.449 -26.713 1.00 39.60 47 ASP F C 1
ATOM 11570 O O . ASP F 3 47 ? -16.967 -22.382 -27.268 1.00 40.96 47 ASP F O 1
ATOM 11575 N N . VAL F 3 48 ? -16.686 -24.577 -27.192 1.00 41.85 48 VAL F N 1
ATOM 11576 C CA . VAL F 3 48 ? -15.967 -24.643 -28.434 1.00 43.93 48 VAL F CA 1
ATOM 11577 C C . VAL F 3 48 ? -16.846 -24.426 -29.668 1.00 45.62 48 VAL F C 1
ATOM 11578 O O . VAL F 3 48 ? -16.352 -24.491 -30.784 1.00 46.36 48 VAL F O 1
ATOM 11582 N N . GLN F 3 49 ? -18.140 -24.198 -29.490 1.00 47.49 49 GLN F N 1
ATOM 11583 C CA . GLN F 3 49 ? -19.043 -24.226 -30.634 1.00 49.36 49 GLN F CA 1
ATOM 11584 C C . GLN F 3 49 ? -19.387 -22.854 -31.149 1.00 50.44 49 GLN F C 1
ATOM 11585 O O . GLN F 3 49 ? -20.073 -22.732 -32.164 1.00 50.56 49 GLN F O 1
ATOM 11591 N N . ALA F 3 50 ? -18.941 -21.820 -30.436 1.00 52.11 50 ALA F N 1
ATOM 11592 C CA . ALA F 3 50 ? -19.130 -20.440 -30.898 1.00 53.05 50 ALA F CA 1
ATOM 11593 C C . ALA F 3 50 ? -18.089 -20.133 -31.965 1.00 53.75 50 ALA F C 1
ATOM 11594 O O . ALA F 3 50 ? -16.922 -19.856 -31.636 1.00 54.34 50 ALA F O 1
ATOM 11596 N N . LEU F 3 51 ? -18.525 -20.209 -33.229 1.00 53.92 51 LEU F N 1
ATOM 11597 C CA . LEU F 3 51 ? -17.731 -19.829 -34.397 1.00 53.65 51 LEU F CA 1
ATOM 11598 C C . LEU F 3 51 ? -18.226 -18.480 -34.922 1.00 53.52 51 LEU F C 1
ATOM 11599 O O . LEU F 3 51 ? -18.973 -18.404 -35.898 1.00 53.20 51 LEU F O 1
ATOM 11604 N N . ALA F 3 52 ? -17.796 -17.416 -34.248 1.00 53.73 52 ALA F N 1
ATOM 11605 C CA . ALA F 3 52 ? -18.225 -16.049 -34.565 1.00 54.03 52 ALA F CA 1
ATOM 11606 C C . ALA F 3 52 ? -17.533 -15.438 -35.783 1.00 54.05 52 ALA F C 1
ATOM 11607 O O . ALA F 3 52 ? -16.444 -15.851 -36.175 1.00 53.83 52 ALA F O 1
ATOM 11609 N N . SER F 3 53 ? -18.184 -14.443 -36.371 1.00 54.35 53 SER F N 1
ATOM 11610 C CA . SER F 3 53 ? -17.592 -13.628 -37.421 1.00 54.80 53 SER F CA 1
ATOM 11611 C C . SER F 3 53 ? -16.308 -12.928 -36.905 1.00 55.35 53 SER F C 1
ATOM 11612 O O . SER F 3 53 ? -15.845 -13.198 -35.784 1.00 55.90 53 SER F O 1
ATOM 11615 N N . ILE F 3 54 ? -15.724 -12.056 -37.729 1.00 55.42 54 ILE F N 1
ATOM 11616 C CA . ILE F 3 54 ? -14.640 -11.151 -37.305 1.00 55.42 54 ILE F CA 1
ATOM 11617 C C . ILE F 3 54 ? -14.386 -10.154 -38.420 1.00 55.50 54 ILE F C 1
ATOM 11618 O O . ILE F 3 54 ? -14.907 -10.310 -39.528 1.00 55.44 54 ILE F O 1
ATOM 11623 N N . GLN F 3 55 ? -13.573 -9.140 -38.128 1.00 55.59 55 GLN F N 1
ATOM 11624 C CA . GLN F 3 55 ? -13.210 -8.130 -39.125 1.00 55.41 55 GLN F CA 1
ATOM 11625 C C . GLN F 3 55 ? -11.715 -7.855 -39.105 1.00 55.11 55 GLN F C 1
ATOM 11626 O O . GLN F 3 55 ? -11.180 -7.324 -38.146 1.00 54.93 55 GLN F O 1
ATOM 11632 N N . VAL F 3 56 ? -11.026 -8.236 -40.163 1.00 55.21 56 VAL F N 1
ATOM 11633 C CA . VAL F 3 56 ? -9.633 -7.863 -40.269 1.00 55.28 56 VAL F CA 1
ATOM 11634 C C . VAL F 3 56 ? -9.554 -6.537 -41.006 1.00 55.50 56 VAL F C 1
ATOM 11635 O O . VAL F 3 56 ? -10.143 -6.372 -42.072 1.00 55.68 56 VAL F O 1
ATOM 11639 N N . ASP F 3 57 ? -8.855 -5.583 -40.410 1.00 55.66 57 ASP F N 1
ATOM 11640 C CA . ASP F 3 57 ? -8.598 -4.306 -41.046 1.00 55.81 57 ASP F CA 1
ATOM 11641 C C . ASP F 3 57 ? -7.367 -4.432 -41.940 1.00 55.79 57 ASP F C 1
ATOM 11642 O O . ASP F 3 57 ? -6.252 -4.598 -41.462 1.00 55.54 57 ASP F O 1
ATOM 11647 N N . VAL F 3 58 ? -7.584 -4.361 -43.247 1.00 56.11 58 VAL F N 1
ATOM 11648 C CA . VAL F 3 58 ? -6.514 -4.549 -44.218 1.00 55.92 58 VAL F CA 1
ATOM 11649 C C . VAL F 3 58 ? -5.850 -3.230 -44.628 1.00 56.10 58 VAL F C 1
ATOM 11650 O O . VAL F 3 58 ? -5.027 -3.202 -45.543 1.00 56.26 58 VAL F O 1
ATOM 11654 N N . SER F 3 59 ? -6.205 -2.139 -43.958 1.00 56.13 59 SER F N 1
ATOM 11655 C CA . SER F 3 59 ? -5.598 -0.837 -44.271 1.00 56.26 59 SER F CA 1
ATOM 11656 C C . SER F 3 59 ? -4.071 -0.913 -44.313 1.00 56.26 59 SER F C 1
ATOM 11657 O O . SER F 3 59 ? -3.427 -0.132 -45.003 1.00 56.06 59 SER F O 1
ATOM 11660 N N . GLY F 3 60 ? -3.505 -1.867 -43.575 1.00 56.49 60 GLY F N 1
ATOM 11661 C CA . GLY F 3 60 ? -2.052 -2.014 -43.461 1.00 56.55 60 GLY F CA 1
ATOM 11662 C C . GLY F 3 60 ? -1.344 -2.635 -44.656 1.00 56.69 60 GLY F C 1
ATOM 11663 O O . GLY F 3 60 ? -0.405 -2.060 -45.184 1.00 56.90 60 GLY F O 1
ATOM 11664 N N . VAL F 3 61 ? -1.808 -3.803 -45.095 1.00 56.70 61 VAL F N 1
ATOM 11665 C CA . VAL F 3 61 ? -1.126 -4.594 -46.144 1.00 56.33 61 VAL F CA 1
ATOM 11666 C C . VAL F 3 61 ? -0.812 -3.873 -47.490 1.00 56.10 61 VAL F C 1
ATOM 11667 O O . VAL F 3 61 ? -1.709 -3.549 -48.275 1.00 55.89 61 VAL F O 1
ATOM 11671 N N . GLU F 3 62 ? 0.475 -3.639 -47.741 1.00 55.64 62 GLU F N 1
ATOM 11672 C CA . GLU F 3 62 ? 0.941 -3.117 -49.027 1.00 55.10 62 GLU F CA 1
ATOM 11673 C C . GLU F 3 62 ? 0.936 -4.230 -50.071 1.00 53.66 62 GLU F C 1
ATOM 11674 O O . GLU F 3 62 ? 0.401 -5.307 -49.828 1.00 53.54 62 GLU F O 1
ATOM 11680 N N . THR F 3 63 ? 1.575 -3.967 -51.209 1.00 52.05 63 THR F N 1
ATOM 11681 C CA . THR F 3 63 ? 1.550 -4.856 -52.363 1.00 50.38 63 THR F CA 1
ATOM 11682 C C . THR F 3 63 ? 2.683 -5.892 -52.433 1.00 49.83 63 THR F C 1
ATOM 11683 O O . THR F 3 63 ? 3.858 -5.577 -52.210 1.00 49.62 63 THR F O 1
ATOM 11687 N N . GLY F 3 64 ? 2.313 -7.131 -52.766 1.00 49.05 64 GLY F N 1
ATOM 11688 C CA . GLY F 3 64 ? 3.253 -8.253 -52.807 1.00 47.61 64 GLY F CA 1
ATOM 11689 C C . GLY F 3 64 ? 3.492 -8.672 -51.380 1.00 46.77 64 GLY F C 1
ATOM 11690 O O . GLY F 3 64 ? 4.577 -9.122 -51.016 1.00 46.79 64 GLY F O 1
ATOM 11691 N N . THR F 3 65 ? 2.462 -8.489 -50.566 1.00 45.87 65 THR F N 1
ATOM 11692 C CA . THR F 3 65 ? 2.550 -8.716 -49.138 1.00 45.25 65 THR F CA 1
ATOM 11693 C C . THR F 3 65 ? 1.343 -9.544 -48.733 1.00 44.49 65 THR F C 1
ATOM 11694 O O . THR F 3 65 ? 0.272 -9.414 -49.336 1.00 44.73 65 THR F O 1
ATOM 11698 N N . GLN F 3 66 ? 1.511 -10.388 -47.722 1.00 43.25 66 GLN F N 1
ATOM 11699 C CA . GLN F 3 66 ? 0.388 -11.126 -47.158 1.00 42.21 66 GLN F CA 1
ATOM 11700 C C . GLN F 3 66 ? 0.316 -10.977 -45.633 1.00 42.09 66 GLN F C 1
ATOM 11701 O O . GLN F 3 66 ? 1.321 -11.051 -44.918 1.00 42.11 66 GLN F O 1
ATOM 11707 N N . LEU F 3 67 ? -0.884 -10.713 -45.148 1.00 41.28 67 LEU F N 1
ATOM 11708 C CA . LEU F 3 67 ? -1.103 -10.596 -43.737 1.00 40.25 67 LEU F CA 1
ATOM 11709 C C . LEU F 3 67 ? -1.680 -11.940 -43.414 1.00 40.09 67 LEU F C 1
ATOM 11710 O O . LEU F 3 67 ? -2.297 -12.543 -44.267 1.00 39.70 67 LEU F O 1
ATOM 11715 N N . THR F 3 68 ? -1.463 -12.419 -42.198 1.00 40.54 68 THR F N 1
ATOM 11716 C CA . THR F 3 68 ? -2.028 -13.695 -41.771 1.00 40.68 68 THR F CA 1
ATOM 11717 C C . THR F 3 68 ? -2.660 -13.507 -40.410 1.00 40.95 68 THR F C 1
ATOM 11718 O O . THR F 3 68 ? -1.972 -13.129 -39.473 1.00 40.68 68 THR F O 1
ATOM 11722 N N . VAL F 3 69 ? -3.968 -13.767 -40.325 1.00 41.68 69 VAL F N 1
ATOM 11723 C CA . VAL F 3 69 ? -4.762 -13.579 -39.110 1.00 42.26 69 VAL F CA 1
ATOM 11724 C C . VAL F 3 69 ? -5.280 -14.897 -38.567 1.00 42.84 69 VAL F C 1
ATOM 11725 O O . VAL F 3 69 ? -5.776 -15.730 -39.331 1.00 43.44 69 VAL F O 1
ATOM 11729 N N . LYS F 3 70 ? -5.264 -15.075 -37.253 1.00 42.90 70 LYS F N 1
ATOM 11730 C CA . LYS F 3 70 ? -5.917 -16.261 -36.715 1.00 42.88 70 LYS F CA 1
ATOM 11731 C C . LYS F 3 70 ? -7.453 -16.155 -36.785 1.00 42.92 70 LYS F C 1
ATOM 11732 O O . LYS F 3 70 ? -8.071 -15.185 -36.325 1.00 43.12 70 LYS F O 1
ATOM 11738 N N . TRP F 3 71 ? -8.072 -17.163 -37.374 1.00 42.79 71 TRP F N 1
ATOM 11739 C CA . TRP F 3 71 ? -9.511 -17.249 -37.344 1.00 42.25 71 TRP F CA 1
ATOM 11740 C C . TRP F 3 71 ? -9.968 -18.707 -37.251 1.00 42.19 71 TRP F C 1
ATOM 11741 O O . TRP F 3 71 ? -9.910 -19.469 -38.217 1.00 42.40 71 TRP F O 1
ATOM 11752 N N . LEU F 3 72 ? -10.398 -19.107 -36.065 1.00 41.74 72 LEU F N 1
ATOM 11753 C CA . LEU F 3 72 ? -11.007 -20.412 -35.905 1.00 41.31 72 LEU F CA 1
ATOM 11754 C C . LEU F 3 72 ? -9.965 -21.516 -35.747 1.00 40.86 72 LEU F C 1
ATOM 11755 O O . LEU F 3 72 ? -10.161 -22.644 -36.195 1.00 40.83 72 LEU F O 1
ATOM 11760 N N . GLY F 3 73 ? -8.863 -21.176 -35.087 1.00 40.50 73 GLY F N 1
ATOM 11761 C CA . GLY F 3 73 ? -7.772 -22.111 -34.864 1.00 40.25 73 GLY F CA 1
ATOM 11762 C C . GLY F 3 73 ? -6.833 -22.161 -36.050 1.00 40.34 73 GLY F C 1
ATOM 11763 O O . GLY F 3 73 ? -5.769 -22.769 -35.962 1.00 40.99 73 GLY F O 1
ATOM 11764 N N . LYS F 3 74 ? -7.230 -21.507 -37.151 1.00 39.93 74 LYS F N 1
ATOM 11765 C CA . LYS F 3 74 ? -6.560 -21.613 -38.460 1.00 38.99 74 LYS F CA 1
ATOM 11766 C C . LYS F 3 74 ? -6.127 -20.245 -38.965 1.00 38.39 74 LYS F C 1
ATOM 11767 O O . LYS F 3 74 ? -6.704 -19.228 -38.562 1.00 38.61 74 LYS F O 1
ATOM 11773 N N . PRO F 3 75 ? -5.133 -20.216 -39.877 1.00 37.02 75 PRO F N 1
ATOM 11774 C CA . PRO F 3 75 ? -4.648 -18.959 -40.383 1.00 35.86 75 PRO F CA 1
ATOM 11775 C C . PRO F 3 75 ? -5.557 -18.579 -41.498 1.00 34.84 75 PRO F C 1
ATOM 11776 O O . PRO F 3 75 ? -6.176 -19.455 -42.070 1.00 35.00 75 PRO F O 1
ATOM 11780 N N . VAL F 3 76 ? -5.669 -17.289 -41.780 1.00 33.74 76 VAL F N 1
ATOM 11781 C CA . VAL F 3 76 ? -6.279 -16.825 -43.009 1.00 32.84 76 VAL F CA 1
ATOM 11782 C C . VAL F 3 76 ? -5.188 -16.070 -43.740 1.00 33.40 76 VAL F C 1
ATOM 11783 O O . VAL F 3 76 ? -4.403 -15.367 -43.107 1.00 33.98 76 VAL F O 1
ATOM 11787 N N . PHE F 3 77 ? -5.094 -16.252 -45.053 1.00 33.47 77 PHE F N 1
ATOM 11788 C CA . PHE F 3 77 ? -4.180 -15.456 -45.844 1.00 33.56 77 PHE F CA 1
ATOM 11789 C C . PHE F 3 77 ? -4.956 -14.353 -46.505 1.00 35.17 77 PHE F C 1
ATOM 11790 O O . PHE F 3 77 ? -5.998 -14.603 -47.126 1.00 35.71 77 PHE F O 1
ATOM 11798 N N . ILE F 3 78 ? -4.457 -13.129 -46.378 1.00 36.74 78 ILE F N 1
ATOM 11799 C CA . ILE F 3 78 ? -4.952 -12.009 -47.170 1.00 38.02 78 ILE F CA 1
ATOM 11800 C C . ILE F 3 78 ? -3.796 -11.396 -47.951 1.00 39.11 78 ILE F C 1
ATOM 11801 O O . ILE F 3 78 ? -2.911 -10.746 -47.384 1.00 38.87 78 ILE F O 1
ATOM 11806 N N . ARG F 3 79 ? -3.784 -11.638 -49.256 1.00 40.61 79 ARG F N 1
ATOM 11807 C CA . ARG F 3 79 ? -2.700 -11.153 -50.080 1.00 41.70 79 ARG F CA 1
ATOM 11808 C C . ARG F 3 79 ? -3.173 -10.095 -51.076 1.00 42.93 79 ARG F C 1
ATOM 11809 O O . ARG F 3 79 ? -4.241 -10.191 -51.673 1.00 42.45 79 ARG F O 1
ATOM 11817 N N . ARG F 3 80 ? -2.357 -9.063 -51.208 1.00 44.65 80 ARG F N 1
ATOM 11818 C CA . ARG F 3 80 ? -2.597 -8.021 -52.150 1.00 46.37 80 ARG F CA 1
ATOM 11819 C C . ARG F 3 80 ? -1.653 -8.328 -53.297 1.00 46.72 80 ARG F C 1
ATOM 11820 O O . ARG F 3 80 ? -0.442 -8.149 -53.180 1.00 46.57 80 ARG F O 1
ATOM 11828 N N . ARG F 3 81 ? -2.199 -8.828 -54.397 1.00 47.36 81 ARG F N 1
ATOM 11829 C CA . ARG F 3 81 ? -1.354 -9.317 -55.469 1.00 48.26 81 ARG F CA 1
ATOM 11830 C C . ARG F 3 81 ? -0.768 -8.201 -56.351 1.00 48.87 81 ARG F C 1
ATOM 11831 O O . ARG F 3 81 ? -1.403 -7.172 -56.598 1.00 48.87 81 ARG F O 1
ATOM 11839 N N . THR F 3 82 ? 0.455 -8.432 -56.820 1.00 49.32 82 THR F N 1
ATOM 11840 C CA . THR F 3 82 ? 1.147 -7.522 -57.697 1.00 49.39 82 THR F CA 1
ATOM 11841 C C . THR F 3 82 ? 0.470 -7.642 -59.030 1.00 49.89 82 THR F C 1
ATOM 11842 O O . THR F 3 82 ? -0.397 -8.491 -59.182 1.00 49.92 82 THR F O 1
ATOM 11846 N N . GLU F 3 83 ? 0.855 -6.786 -59.984 1.00 50.53 83 GLU F N 1
ATOM 11847 C CA . GLU F 3 83 ? 0.340 -6.837 -61.353 1.00 50.65 83 GLU F CA 1
ATOM 11848 C C . GLU F 3 83 ? 0.534 -8.226 -61.934 1.00 50.39 83 GLU F C 1
ATOM 11849 O O . GLU F 3 83 ? -0.412 -8.830 -62.414 1.00 50.41 83 GLU F O 1
ATOM 11855 N N . ASP F 3 84 ? 1.764 -8.725 -61.883 1.00 50.30 84 ASP F N 1
ATOM 11856 C CA . ASP F 3 84 ? 2.144 -9.951 -62.596 1.00 50.68 84 ASP F CA 1
ATOM 11857 C C . ASP F 3 84 ? 1.403 -11.187 -62.132 1.00 49.99 84 ASP F C 1
ATOM 11858 O O . ASP F 3 84 ? 0.885 -11.943 -62.953 1.00 49.41 84 ASP F O 1
ATOM 11863 N N . GLU F 3 85 ? 1.368 -11.384 -60.820 1.00 49.35 85 GLU F N 1
ATOM 11864 C CA . GLU F 3 85 ? 0.530 -12.416 -60.215 1.00 49.06 85 GLU F CA 1
ATOM 11865 C C . GLU F 3 85 ? -0.912 -12.442 -60.755 1.00 49.03 85 GLU F C 1
ATOM 11866 O O . GLU F 3 85 ? -1.483 -13.523 -60.975 1.00 49.21 85 GLU F O 1
ATOM 11872 N N . ILE F 3 86 ? -1.522 -11.269 -60.918 1.00 48.54 86 ILE F N 1
ATOM 11873 C CA . ILE F 3 86 ? -2.883 -11.210 -61.449 1.00 48.38 86 ILE F CA 1
ATOM 11874 C C . ILE F 3 86 ? -2.889 -11.674 -62.904 1.00 48.78 86 ILE F C 1
ATOM 11875 O O . ILE F 3 86 ? -3.817 -12.376 -63.351 1.00 48.94 86 ILE F O 1
ATOM 11880 N N . GLN F 3 87 ? -1.833 -11.288 -63.622 1.00 48.75 87 GLN F N 1
ATOM 11881 C CA . GLN F 3 87 ? -1.573 -11.775 -64.971 1.00 48.67 87 GLN F CA 1
ATOM 11882 C C . GLN F 3 87 ? -1.366 -13.285 -64.931 1.00 48.26 87 GLN F C 1
ATOM 11883 O O . GLN F 3 87 ? -2.195 -14.041 -65.433 1.00 48.51 87 GLN F O 1
ATOM 11885 N N . ALA F 3 88 ? -0.255 -13.707 -64.327 1.00 47.65 88 ALA F N 1
ATOM 11886 C CA . ALA F 3 88 ? 0.059 -15.122 -64.115 1.00 46.43 88 ALA F CA 1
ATOM 11887 C C . ALA F 3 88 ? -1.219 -15.922 -63.851 1.00 46.02 88 ALA F C 1
ATOM 11888 O O . ALA F 3 88 ? -1.488 -16.947 -64.494 1.00 45.71 88 ALA F O 1
ATOM 11890 N N . GLY F 3 89 ? -2.001 -15.430 -62.899 1.00 45.68 89 GLY F N 1
ATOM 11891 C CA . GLY F 3 89 ? -3.253 -16.048 -62.530 1.00 45.88 89 GLY F CA 1
ATOM 11892 C C . GLY F 3 89 ? -4.147 -16.218 -63.731 1.00 45.94 89 GLY F C 1
ATOM 11893 O O . GLY F 3 89 ? -4.600 -17.323 -64.023 1.00 45.95 89 GLY F O 1
ATOM 11894 N N . ARG F 3 90 ? -4.375 -15.113 -64.440 1.00 46.11 90 ARG F N 1
ATOM 11895 C CA . ARG F 3 90 ? -5.323 -15.068 -65.552 1.00 45.88 90 ARG F CA 1
ATOM 11896 C C . ARG F 3 90 ? -4.950 -15.880 -66.790 1.00 45.75 90 ARG F C 1
ATOM 11897 O O . ARG F 3 90 ? -5.830 -16.260 -67.549 1.00 45.23 90 ARG F O 1
ATOM 11905 N N . GLU F 3 91 ? -3.663 -16.141 -67.003 1.00 46.28 91 GLU F N 1
ATOM 11906 C CA . GLU F 3 91 ? -3.259 -16.999 -68.115 1.00 47.26 91 GLU F CA 1
ATOM 11907 C C . GLU F 3 91 ? -3.889 -18.413 -67.938 1.00 48.11 91 GLU F C 1
ATOM 11908 O O . GLU F 3 91 ? -5.089 -18.607 -68.190 1.00 48.34 91 GLU F O 1
ATOM 11910 N N . VAL F 3 92 ? -3.091 -19.393 -67.516 1.00 48.83 92 VAL F N 1
ATOM 11911 C CA . VAL F 3 92 ? -3.630 -20.640 -66.942 1.00 49.02 92 VAL F CA 1
ATOM 11912 C C . VAL F 3 92 ? -5.083 -20.999 -67.302 1.00 48.75 92 VAL F C 1
ATOM 11913 O O . VAL F 3 92 ? -6.017 -20.318 -66.904 1.00 48.30 92 VAL F O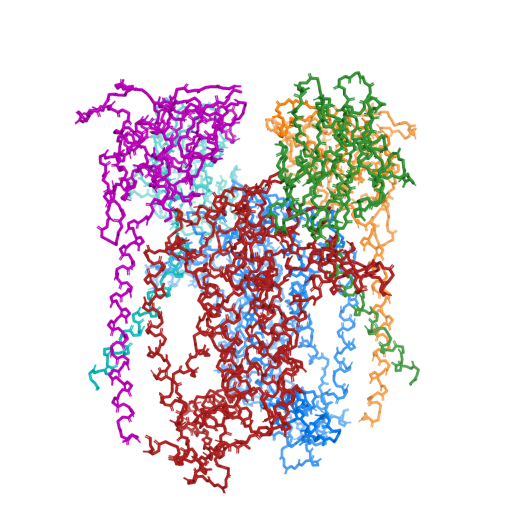 1
ATOM 11917 N N . ASP F 3 93 ? -5.253 -22.106 -68.014 1.00 49.03 93 ASP F N 1
ATOM 11918 C CA . ASP F 3 93 ? -6.560 -22.587 -68.490 1.00 49.40 93 ASP F CA 1
ATOM 11919 C C . ASP F 3 93 ? -7.248 -23.572 -67.532 1.00 49.03 93 ASP F C 1
ATOM 11920 O O . ASP F 3 93 ? -6.647 -24.571 -67.090 1.00 48.82 93 ASP F O 1
ATOM 11925 N N . LEU F 3 94 ? -8.523 -23.336 -67.261 1.00 48.16 94 LEU F N 1
ATOM 11926 C CA . LEU F 3 94 ? -9.292 -24.317 -66.527 1.00 47.91 94 LEU F CA 1
ATOM 11927 C C . LEU F 3 94 ? -8.678 -25.714 -66.691 1.00 47.74 94 LEU F C 1
ATOM 11928 O O . LEU F 3 94 ? -8.448 -26.432 -65.716 1.00 48.08 94 LEU F O 1
ATOM 11933 N N . GLY F 3 95 ? -8.416 -26.115 -67.927 1.00 47.15 95 GLY F N 1
ATOM 11934 C CA . GLY F 3 95 ? -7.998 -27.490 -68.179 1.00 45.81 95 GLY F CA 1
ATOM 11935 C C . GLY F 3 95 ? -6.609 -27.849 -67.671 1.00 45.24 95 GLY F C 1
ATOM 11936 O O . GLY F 3 95 ? -6.278 -29.030 -67.557 1.00 45.45 95 GLY F O 1
ATOM 11937 N N . GLN F 3 96 ? -5.765 -26.861 -67.380 1.00 44.17 96 GLN F N 1
ATOM 11938 C CA . GLN F 3 96 ? -4.415 -27.209 -66.935 1.00 42.97 96 GLN F CA 1
ATOM 11939 C C . GLN F 3 96 ? -4.450 -27.542 -65.427 1.00 41.39 96 GLN F C 1
ATOM 11940 O O . GLN F 3 96 ? -3.409 -27.807 -64.818 1.00 41.08 96 GLN F O 1
ATOM 11946 N N . LEU F 3 97 ? -5.643 -27.510 -64.830 1.00 39.37 97 LEU F N 1
ATOM 11947 C CA . LEU F 3 97 ? -5.776 -27.570 -63.362 1.00 37.31 97 LEU F CA 1
ATOM 11948 C C . LEU F 3 97 ? -6.117 -28.947 -62.789 1.00 36.45 97 LEU F C 1
ATOM 11949 O O . LEU F 3 97 ? -6.735 -29.785 -63.453 1.00 36.55 97 LEU F O 1
ATOM 11954 N N . ILE F 3 98 ? -5.707 -29.161 -61.543 1.00 35.19 98 ILE F N 1
ATOM 11955 C CA . ILE F 3 98 ? -6.099 -30.324 -60.776 1.00 33.54 98 ILE F CA 1
ATOM 11956 C C . ILE F 3 98 ? -7.523 -30.102 -60.246 1.00 34.05 98 ILE F C 1
ATOM 11957 O O . ILE F 3 98 ? -8.410 -30.971 -60.352 1.00 33.69 98 ILE F O 1
ATOM 11962 N N . ASP F 3 99 ? -7.772 -28.927 -59.687 1.00 33.89 99 ASP F N 1
ATOM 11963 C CA . ASP F 3 99 ? -9.113 -28.697 -59.170 1.00 34.01 99 ASP F CA 1
ATOM 11964 C C . ASP F 3 99 ? -9.842 -27.609 -59.959 1.00 34.24 99 ASP F C 1
ATOM 11965 O O . ASP F 3 99 ? -9.539 -26.427 -59.829 1.00 34.39 99 ASP F O 1
ATOM 11970 N N . ARG F 3 100 ? -10.788 -28.018 -60.791 1.00 34.45 100 ARG F N 1
ATOM 11971 C CA . ARG F 3 100 ? -11.478 -27.082 -61.662 1.00 34.87 100 ARG F CA 1
ATOM 11972 C C . ARG F 3 100 ? -12.440 -26.230 -60.844 1.00 34.46 100 ARG F C 1
ATOM 11973 O O . ARG F 3 100 ? -13.096 -25.315 -61.354 1.00 33.97 100 ARG F O 1
ATOM 11981 N N . SER F 3 101 ? -12.518 -26.526 -59.554 1.00 34.08 101 SER F N 1
ATOM 11982 C CA . SER F 3 101 ? -13.449 -25.800 -58.718 1.00 33.85 101 SER F CA 1
ATOM 11983 C C . SER F 3 101 ? -12.772 -24.583 -58.103 1.00 33.77 101 SER F C 1
ATOM 11984 O O . SER F 3 101 ? -11.557 -24.594 -57.858 1.00 33.43 101 SER F O 1
ATOM 11987 N N . ALA F 3 102 ? -13.544 -23.526 -57.886 1.00 33.66 102 ALA F N 1
ATOM 11988 C CA . ALA F 3 102 ? -12.990 -22.318 -57.309 1.00 34.52 102 ALA F CA 1
ATOM 11989 C C . ALA F 3 102 ? -13.136 -22.356 -55.813 1.00 35.19 102 ALA F C 1
ATOM 11990 O O . ALA F 3 102 ? -12.996 -21.333 -55.169 1.00 35.48 102 ALA F O 1
ATOM 11992 N N . GLN F 3 103 ? -13.468 -23.522 -55.264 1.00 36.00 103 GLN F N 1
ATOM 11993 C CA . GLN F 3 103 ? -13.576 -23.674 -53.820 1.00 37.06 103 GLN F CA 1
ATOM 11994 C C . GLN F 3 103 ? -13.919 -22.361 -53.134 1.00 37.84 103 GLN F C 1
ATOM 11995 O O . GLN F 3 103 ? -13.251 -21.957 -52.183 1.00 38.27 103 GLN F O 1
ATOM 12001 N N . ASN F 3 104 ? -14.966 -21.698 -53.601 1.00 38.91 104 ASN F N 1
ATOM 12002 C CA . ASN F 3 104 ? -15.268 -20.371 -53.121 1.00 40.35 104 ASN F CA 1
ATOM 12003 C C . ASN F 3 104 ? -16.642 -20.308 -52.480 1.00 41.00 104 ASN F C 1
ATOM 12004 O O . ASN F 3 104 ? -17.635 -20.525 -53.172 1.00 41.64 104 ASN F O 1
ATOM 12009 N N . SER F 3 105 ? -16.716 -20.008 -51.179 1.00 41.62 105 SER F N 1
ATOM 12010 C CA . SER F 3 105 ? -18.012 -20.020 -50.465 1.00 42.30 105 SER F CA 1
ATOM 12011 C C . SER F 3 105 ? -18.977 -18.866 -50.776 1.00 43.13 105 SER F C 1
ATOM 12012 O O . SER F 3 105 ? -20.048 -18.784 -50.177 1.00 43.57 105 SER F O 1
ATOM 12015 N N . ASN F 3 106 ? -18.614 -17.955 -51.663 1.00 43.57 106 ASN F N 1
ATOM 12016 C CA . ASN F 3 106 ? -19.558 -16.922 -52.006 1.00 44.57 106 ASN F CA 1
ATOM 12017 C C . ASN F 3 106 ? -19.581 -16.712 -53.482 1.00 45.85 106 ASN F C 1
ATOM 12018 O O . ASN F 3 106 ? -19.897 -15.625 -53.938 1.00 46.61 106 ASN F O 1
ATOM 12023 N N . LYS F 3 107 ? -19.199 -17.756 -54.215 1.00 46.82 107 LYS F N 1
ATOM 12024 C CA . LYS F 3 107 ? -19.434 -17.898 -55.646 1.00 47.37 107 LYS F CA 1
ATOM 12025 C C . LYS F 3 107 ? -19.535 -19.415 -55.819 1.00 47.70 107 LYS F C 1
ATOM 12026 O O . LYS F 3 107 ? -18.690 -20.044 -56.449 1.00 47.64 107 LYS F O 1
ATOM 12032 N N . PRO F 3 108 ? -20.615 -19.993 -55.272 1.00 47.93 108 PRO F N 1
ATOM 12033 C CA . PRO F 3 108 ? -20.568 -21.300 -54.634 1.00 47.94 108 PRO F CA 1
ATOM 12034 C C . PRO F 3 108 ? -20.531 -22.485 -55.589 1.00 48.11 108 PRO F C 1
ATOM 12035 O O . PRO F 3 108 ? -20.280 -23.610 -55.147 1.00 48.37 108 PRO F O 1
ATOM 12039 N N . ASP F 3 109 ? -20.766 -22.262 -56.876 1.00 47.85 109 ASP F N 1
ATOM 12040 C CA . ASP F 3 109 ? -20.549 -23.341 -57.830 1.00 47.77 109 ASP F CA 1
ATOM 12041 C C . ASP F 3 109 ? -19.711 -22.902 -59.026 1.00 47.22 109 ASP F C 1
ATOM 12042 O O . ASP F 3 109 ? -19.828 -23.447 -60.108 1.00 46.76 109 ASP F O 1
ATOM 12047 N N . ALA F 3 110 ? -18.831 -21.937 -58.805 1.00 47.05 110 ALA F N 1
ATOM 12048 C CA . ALA F 3 110 ? -18.012 -21.382 -59.882 1.00 47.25 110 ALA F CA 1
ATOM 12049 C C . ALA F 3 110 ? -16.822 -22.253 -60.325 1.00 47.28 110 ALA F C 1
ATOM 12050 O O . ALA F 3 110 ? -16.319 -23.077 -59.569 1.00 47.91 110 ALA F O 1
ATOM 12052 N N . PRO F 3 111 ? -16.367 -22.067 -61.565 1.00 47.01 111 PRO F N 1
ATOM 12053 C CA . PRO F 3 111 ? -15.134 -22.706 -61.970 1.00 46.86 111 PRO F CA 1
ATOM 12054 C C . PRO F 3 111 ? -13.916 -21.969 -61.406 1.00 46.90 111 PRO F C 1
ATOM 12055 O O . PRO F 3 111 ? -14.033 -20.842 -60.937 1.00 46.44 111 PRO F O 1
ATOM 12059 N N . ALA F 3 112 ? -12.754 -22.607 -61.507 1.00 47.11 112 ALA F N 1
ATOM 12060 C CA . ALA F 3 112 ? -11.533 -22.171 -60.844 1.00 47.36 112 ALA F CA 1
ATOM 12061 C C . ALA F 3 112 ? -10.714 -21.115 -61.604 1.00 47.76 112 ALA F C 1
ATOM 12062 O O . ALA F 3 112 ? -9.480 -21.041 -61.459 1.00 47.71 112 ALA F O 1
ATOM 12064 N N . THR F 3 113 ? -11.379 -20.297 -62.412 1.00 47.84 113 THR F N 1
ATOM 12065 C CA . THR F 3 113 ? -10.703 -19.161 -63.025 1.00 47.79 113 THR F CA 1
ATOM 12066 C C . THR F 3 113 ? -10.361 -18.147 -61.942 1.00 48.14 113 THR F C 1
ATOM 12067 O O . THR F 3 113 ? -11.080 -18.030 -60.935 1.00 48.08 113 THR F O 1
ATOM 12071 N N . ASP F 3 114 ? -9.268 -17.418 -62.151 1.00 48.44 114 ASP F N 1
ATOM 12072 C CA . ASP F 3 114 ? -8.854 -16.337 -61.260 1.00 48.70 114 ASP F CA 1
ATOM 12073 C C . ASP F 3 114 ? -10.005 -15.409 -60.797 1.00 48.80 114 ASP F C 1
ATOM 12074 O O . ASP F 3 114 ? -10.127 -15.114 -59.622 1.00 49.09 114 ASP F O 1
ATOM 12079 N N . GLU F 3 115 ? -10.868 -14.963 -61.699 1.00 49.09 115 GLU F N 1
ATOM 12080 C CA . GLU F 3 115 ? -11.908 -14.010 -61.307 1.00 49.29 115 GLU F CA 1
ATOM 12081 C C . GLU F 3 115 ? -12.832 -14.518 -60.212 1.00 48.98 115 GLU F C 1
ATOM 12082 O O . GLU F 3 115 ? -13.430 -13.716 -59.511 1.00 48.85 115 GLU F O 1
ATOM 12088 N N . ASN F 3 116 ? -12.988 -15.832 -60.073 1.00 49.11 116 ASN F N 1
ATOM 12089 C CA . ASN F 3 116 ? -13.882 -16.349 -59.024 1.00 49.38 116 ASN F CA 1
ATOM 12090 C C . ASN F 3 116 ? -13.110 -16.688 -57.772 1.00 49.39 116 ASN F C 1
ATOM 12091 O O . ASN F 3 116 ? -13.647 -17.248 -56.823 1.00 49.24 116 ASN F O 1
ATOM 12096 N N . ARG F 3 117 ? -11.840 -16.309 -57.777 1.00 49.75 117 ARG F N 1
ATOM 12097 C CA . ARG F 3 117 ? -10.960 -16.565 -56.658 1.00 50.13 117 ARG F CA 1
ATOM 12098 C C . ARG F 3 117 ? -10.757 -15.345 -55.765 1.00 50.82 117 ARG F C 1
ATOM 12099 O O . ARG F 3 117 ? -10.537 -15.492 -54.565 1.00 50.95 117 ARG F O 1
ATOM 12107 N N . THR F 3 118 ? -10.826 -14.144 -56.338 1.00 51.65 118 THR F N 1
ATOM 12108 C CA . THR F 3 118 ? -10.577 -12.914 -55.561 1.00 52.55 118 THR F CA 1
ATOM 12109 C C . THR F 3 118 ? -11.863 -12.179 -55.173 1.00 53.30 118 THR F C 1
ATOM 12110 O O . THR F 3 118 ? -12.871 -12.280 -55.867 1.00 53.49 118 THR F O 1
ATOM 12114 N N . MET F 3 119 ? -11.821 -11.440 -54.066 1.00 54.13 119 MET F N 1
ATOM 12115 C CA . MET F 3 119 ? -12.972 -10.670 -53.623 1.00 54.94 119 MET F CA 1
ATOM 12116 C C . MET F 3 119 ? -13.303 -9.539 -54.589 1.00 55.36 119 MET F C 1
ATOM 12117 O O . MET F 3 119 ? -14.460 -9.338 -54.941 1.00 55.84 119 MET F O 1
ATOM 12122 N N . ASP F 3 120 ? -12.286 -8.788 -54.998 1.00 55.51 120 ASP F N 1
ATOM 12123 C CA . ASP F 3 120 ? -12.478 -7.626 -55.859 1.00 55.73 120 ASP F CA 1
ATOM 12124 C C . ASP F 3 120 ? -12.675 -8.034 -57.313 1.00 55.77 120 ASP F C 1
ATOM 12125 O O . ASP F 3 120 ? -11.873 -8.796 -57.851 1.00 55.75 120 ASP F O 1
ATOM 12130 N N . GLU F 3 121 ? -13.709 -7.501 -57.965 1.00 55.86 121 GLU F N 1
ATOM 12131 C CA . GLU F 3 121 ? -13.954 -7.815 -59.373 1.00 55.78 121 GLU F CA 1
ATOM 12132 C C . GLU F 3 121 ? -12.718 -7.482 -60.227 1.00 55.77 121 GLU F C 1
ATOM 12133 O O . GLU F 3 121 ? -12.756 -7.610 -61.449 1.00 55.93 121 GLU F O 1
ATOM 12135 N N . ALA F 3 122 ? -11.617 -7.110 -59.566 1.00 55.61 122 ALA F N 1
ATOM 12136 C CA . ALA F 3 122 ? -10.448 -6.477 -60.223 1.00 55.58 122 ALA F CA 1
ATOM 12137 C C . ALA F 3 122 ? -9.112 -7.257 -60.155 1.00 55.42 122 ALA F C 1
ATOM 12138 O O . ALA F 3 122 ? -8.129 -6.882 -60.823 1.00 55.52 122 ALA F O 1
ATOM 12140 N N . GLY F 3 123 ? -9.057 -8.300 -59.321 1.00 54.70 123 GLY F N 1
ATOM 12141 C CA . GLY F 3 123 ? -7.888 -9.190 -59.278 1.00 53.34 123 GLY F CA 1
ATOM 12142 C C . GLY F 3 123 ? -6.964 -9.055 -58.078 1.00 52.23 123 GLY F C 1
ATOM 12143 O O . GLY F 3 123 ? -6.258 -10.003 -57.719 1.00 52.06 123 GLY F O 1
ATOM 12144 N N . GLU F 3 124 ? -6.983 -7.887 -57.447 1.00 51.07 124 GLU F N 1
ATOM 12145 C CA . GLU F 3 124 ? -5.973 -7.526 -56.446 1.00 50.04 124 GLU F CA 1
ATOM 12146 C C . GLU F 3 124 ? -6.022 -8.277 -55.099 1.00 48.66 124 GLU F C 1
ATOM 12147 O O . GLU F 3 124 ? -4.978 -8.663 -54.556 1.00 48.49 124 GLU F O 1
ATOM 12153 N N . TRP F 3 125 ? -7.215 -8.481 -54.554 1.00 46.80 125 TRP F N 1
ATOM 12154 C CA . TRP F 3 125 ? -7.318 -9.097 -53.230 1.00 45.52 125 TRP F CA 1
ATOM 12155 C C . TRP F 3 125 ? -7.525 -10.629 -53.237 1.00 43.30 125 TRP F C 1
ATOM 12156 O O . TRP F 3 125 ? -8.508 -11.149 -53.780 1.00 43.39 125 TRP F O 1
ATOM 12167 N N . LEU F 3 126 ? -6.580 -11.347 -52.639 1.00 40.26 126 LEU F N 1
ATOM 12168 C CA . LEU F 3 126 ? -6.648 -12.797 -52.575 1.00 37.10 126 LEU F CA 1
ATOM 12169 C C . LEU F 3 126 ? -6.816 -13.176 -51.128 1.00 35.40 126 LEU F C 1
ATOM 12170 O O . LEU F 3 126 ? -5.875 -13.103 -50.336 1.00 34.69 126 LEU F O 1
ATOM 12175 N N . VAL F 3 127 ? -8.035 -13.565 -50.784 1.00 33.62 127 VAL F N 1
ATOM 12176 C CA . VAL F 3 127 ? -8.324 -14.028 -49.441 1.00 32.05 127 VAL F CA 1
ATOM 12177 C C . VAL F 3 127 ? -8.556 -15.564 -49.363 1.00 30.74 127 VAL F C 1
ATOM 12178 O O . VAL F 3 127 ? -9.364 -16.144 -50.096 1.00 30.09 127 VAL F O 1
ATOM 12182 N N . MET F 3 128 ? -7.832 -16.222 -48.473 1.00 29.20 128 MET F N 1
ATOM 12183 C CA . MET F 3 128 ? -7.888 -17.680 -48.430 1.00 28.05 128 MET F CA 1
ATOM 12184 C C . MET F 3 128 ? -7.652 -18.178 -47.032 1.00 26.78 128 MET F C 1
ATOM 12185 O O . MET F 3 128 ? -6.846 -17.602 -46.289 1.00 26.10 128 MET F O 1
ATOM 12190 N N . ILE F 3 129 ? -8.342 -19.263 -46.698 1.00 25.11 129 ILE F N 1
ATOM 12191 C CA . ILE F 3 129 ? -7.968 -20.063 -45.555 1.00 23.82 129 ILE F CA 1
ATOM 12192 C C . ILE F 3 129 ? -6.557 -20.589 -45.826 1.00 22.71 129 ILE F C 1
ATOM 12193 O O . ILE F 3 129 ? -6.320 -21.264 -46.806 1.00 22.30 129 ILE F O 1
ATOM 12198 N N . GLY F 3 130 ? -5.612 -20.226 -44.980 1.00 21.87 130 GLY F N 1
ATOM 12199 C CA . GLY F 3 130 ? -4.225 -20.589 -45.197 1.00 21.53 130 GLY F CA 1
ATOM 12200 C C . GLY F 3 130 ? -3.990 -22.011 -44.729 1.00 21.73 130 GLY F C 1
ATOM 12201 O O . GLY F 3 130 ? -3.020 -22.327 -44.028 1.00 21.45 130 GLY F O 1
ATOM 12202 N N . VAL F 3 131 ? -4.878 -22.897 -45.139 1.00 21.57 131 VAL F N 1
ATOM 12203 C CA . VAL F 3 131 ? -4.717 -24.277 -44.759 1.00 21.33 131 VAL F CA 1
ATOM 12204 C C . VAL F 3 131 ? -4.599 -25.173 -45.971 1.00 21.03 131 VAL F C 1
ATOM 12205 O O . VAL F 3 131 ? -5.463 -25.148 -46.844 1.00 21.20 131 VAL F O 1
ATOM 12209 N N . CYS F 3 132 ? -3.524 -25.959 -46.014 1.00 20.74 132 CYS F N 1
ATOM 12210 C CA . CYS F 3 132 ? -3.285 -26.894 -47.125 1.00 19.85 132 CYS F CA 1
ATOM 12211 C C . CYS F 3 132 ? -4.392 -27.928 -47.179 1.00 19.33 132 CYS F C 1
ATOM 12212 O O . CYS F 3 132 ? -4.687 -28.566 -46.171 1.00 19.39 132 CYS F O 1
ATOM 12215 N N . THR F 3 133 ? -5.022 -28.087 -48.344 1.00 18.62 133 THR F N 1
ATOM 12216 C CA . THR F 3 133 ? -6.194 -28.949 -48.430 1.00 17.63 133 THR F CA 1
ATOM 12217 C C . THR F 3 133 ? -5.744 -30.418 -48.355 1.00 17.67 133 THR F C 1
ATOM 12218 O O . THR F 3 133 ? -6.558 -31.344 -48.415 1.00 17.84 133 THR F O 1
ATOM 12222 N N . HIS F 3 134 ? -4.440 -30.645 -48.220 1.00 17.08 134 HIS F N 1
ATOM 12223 C CA . HIS F 3 134 ? -3.970 -32.009 -48.089 1.00 16.31 134 HIS F CA 1
ATOM 12224 C C . HIS F 3 134 ? -4.285 -32.569 -46.719 1.00 15.45 134 HIS F C 1
ATOM 12225 O O . HIS F 3 134 ? -5.207 -33.367 -46.585 1.00 15.95 134 HIS F O 1
ATOM 12232 N N . LEU F 3 135 ? -3.498 -32.159 -45.727 1.00 13.97 135 LEU F N 1
ATOM 12233 C CA . LEU F 3 135 ? -3.520 -32.704 -44.371 1.00 13.56 135 LEU F CA 1
ATOM 12234 C C . LEU F 3 135 ? -3.258 -31.551 -43.376 1.00 14.13 135 LEU F C 1
ATOM 12235 O O . LEU F 3 135 ? -2.683 -31.752 -42.274 1.00 14.15 135 LEU F O 1
ATOM 12240 N N . GLY F 3 136 ? -3.621 -30.347 -43.818 1.00 14.01 136 GLY F N 1
ATOM 12241 C CA . GLY F 3 136 ? -3.787 -29.214 -42.974 1.00 13.83 136 GLY F CA 1
ATOM 12242 C C . GLY F 3 136 ? -2.555 -28.444 -42.602 1.00 15.02 136 GLY F C 1
ATOM 12243 O O . GLY F 3 136 ? -2.622 -27.570 -41.754 1.00 16.22 136 GLY F O 1
ATOM 12244 N N . CYS F 3 137 ? -1.414 -28.694 -43.208 1.00 15.98 137 CYS F N 1
ATOM 12245 C CA . CYS F 3 137 ? -0.347 -27.715 -42.968 1.00 17.34 137 CYS F CA 1
ATOM 12246 C C . CYS F 3 137 ? -0.671 -26.316 -43.517 1.00 18.47 137 CYS F C 1
ATOM 12247 O O . CYS F 3 137 ? -1.778 -26.076 -44.057 1.00 18.82 137 CYS F O 1
ATOM 12250 N N . VAL F 3 138 ? 0.274 -25.387 -43.326 1.00 19.04 138 VAL F N 1
ATOM 12251 C CA . VAL F 3 138 ? 0.079 -23.984 -43.696 1.00 19.41 138 VAL F CA 1
ATOM 12252 C C . VAL F 3 138 ? 1.065 -23.755 -44.762 1.00 20.24 138 VAL F C 1
ATOM 12253 O O . VAL F 3 138 ? 2.243 -23.857 -44.498 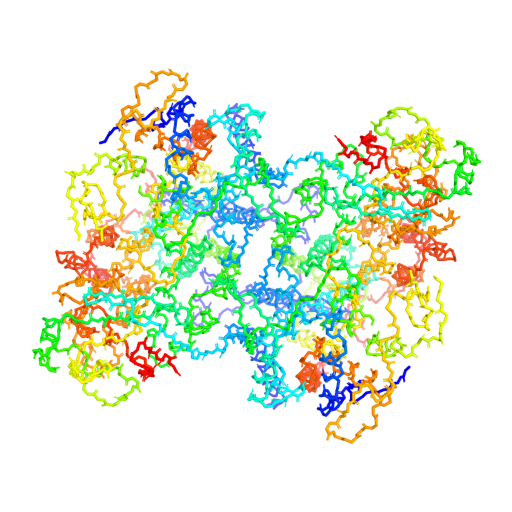1.00 21.09 138 VAL F O 1
ATOM 12257 N N . PRO F 3 139 ? 0.611 -23.459 -45.982 1.00 21.00 139 PRO F N 1
ATOM 12258 C CA . PRO F 3 139 ? 1.640 -23.310 -47.030 1.00 21.31 139 PRO F CA 1
ATOM 12259 C C . PRO F 3 139 ? 2.454 -22.004 -46.904 1.00 21.63 139 PRO F C 1
ATOM 12260 O O . PRO F 3 139 ? 1.882 -20.966 -46.637 1.00 21.32 139 PRO F O 1
ATOM 12264 N N . ILE F 3 140 ? 3.776 -22.085 -47.044 1.00 21.87 140 ILE F N 1
ATOM 12265 C CA . ILE F 3 140 ? 4.616 -20.919 -47.144 1.00 23.08 140 ILE F CA 1
ATOM 12266 C C . ILE F 3 140 ? 4.308 -20.102 -48.429 1.00 24.75 140 ILE F C 1
ATOM 12267 O O . ILE F 3 140 ? 4.208 -20.682 -49.511 1.00 25.65 140 ILE F O 1
ATOM 12272 N N . GLY F 3 141 ? 4.144 -18.779 -48.305 1.00 25.72 141 GLY F N 1
ATOM 12273 C CA . GLY F 3 141 ? 3.831 -17.882 -49.423 1.00 27.29 141 GLY F CA 1
ATOM 12274 C C . GLY F 3 141 ? 5.049 -17.207 -50.084 1.00 29.07 141 GLY F C 1
ATOM 12275 O O . GLY F 3 141 ? 5.969 -17.905 -50.553 1.00 30.67 141 GLY F O 1
ATOM 12276 N N . ASP F 3 142 ? 5.075 -15.867 -50.123 1.00 29.26 142 ASP F N 1
ATOM 12277 C CA . ASP F 3 142 ? 6.008 -15.084 -50.974 1.00 29.60 142 ASP F CA 1
ATOM 12278 C C . ASP F 3 142 ? 6.472 -15.841 -52.212 1.00 29.17 142 ASP F C 1
ATOM 12279 O O . ASP F 3 142 ? 7.675 -15.872 -52.524 1.00 28.87 142 ASP F O 1
ATOM 12284 N N . GLY F 3 143 ? 5.534 -16.482 -52.892 1.00 28.62 143 GLY F N 1
ATOM 12285 C CA . GLY F 3 143 ? 5.852 -17.199 -54.109 1.00 28.05 143 GLY F CA 1
ATOM 12286 C C . GLY F 3 143 ? 6.863 -18.305 -53.930 1.00 27.95 143 GLY F C 1
ATOM 12287 O O . GLY F 3 143 ? 7.675 -18.583 -54.818 1.00 27.86 143 GLY F O 1
ATOM 12288 N N . ALA F 3 144 ? 6.837 -18.975 -52.792 1.00 27.75 144 ALA F N 1
ATOM 12289 C CA . ALA F 3 144 ? 7.684 -20.129 -52.735 1.00 27.76 144 ALA F CA 1
ATOM 12290 C C . ALA F 3 144 ? 6.947 -21.206 -53.530 1.00 27.89 144 ALA F C 1
ATOM 12291 O O . ALA F 3 144 ? 5.740 -21.140 -53.704 1.00 27.53 144 ALA F O 1
ATOM 12293 N N . GLY F 3 145 ? 7.669 -22.172 -54.069 1.00 28.61 145 GLY F N 1
ATOM 12294 C CA . GLY F 3 145 ? 7.022 -23.158 -54.894 1.00 29.29 145 GLY F CA 1
ATOM 12295 C C . GLY F 3 145 ? 7.208 -22.897 -56.365 1.00 30.40 145 GLY F C 1
ATOM 12296 O O . GLY F 3 145 ? 7.545 -21.792 -56.781 1.00 30.86 145 GLY F O 1
ATOM 12297 N N . ASP F 3 146 ? 6.966 -23.939 -57.150 1.00 31.41 146 ASP F N 1
ATOM 12298 C CA . ASP F 3 146 ? 7.133 -23.951 -58.591 1.00 31.91 146 ASP F CA 1
ATOM 12299 C C . ASP F 3 146 ? 6.131 -23.078 -59.383 1.00 32.07 146 ASP F C 1
ATOM 12300 O O . ASP F 3 146 ? 6.074 -23.142 -60.622 1.00 32.68 146 ASP F O 1
ATOM 12305 N N . PHE F 3 147 ? 5.338 -22.271 -58.695 1.00 31.48 147 PHE F N 1
ATOM 12306 C CA . PHE F 3 147 ? 4.384 -21.423 -59.398 1.00 31.25 147 PHE F CA 1
ATOM 12307 C C . PHE F 3 147 ? 4.328 -20.155 -58.581 1.00 31.49 147 PHE F C 1
ATOM 12308 O O . PHE F 3 147 ? 3.331 -19.429 -58.582 1.00 31.95 147 PHE F O 1
ATOM 12316 N N . GLY F 3 148 ? 5.421 -19.913 -57.863 1.00 31.43 148 GLY F N 1
ATOM 12317 C CA . GLY F 3 148 ? 5.588 -18.706 -57.056 1.00 31.01 148 GLY F CA 1
ATOM 12318 C C . GLY F 3 148 ? 4.290 -18.338 -56.381 1.00 30.79 148 GLY F C 1
ATOM 12319 O O . GLY F 3 148 ? 3.810 -17.183 -56.448 1.00 31.36 148 GLY F O 1
ATOM 12320 N N . GLY F 3 149 ? 3.682 -19.332 -55.753 1.00 29.51 149 GLY F N 1
ATOM 12321 C CA . GLY F 3 149 ? 2.405 -19.090 -55.129 1.00 27.67 149 GLY F CA 1
ATOM 12322 C C . GLY F 3 149 ? 2.693 -19.336 -53.690 1.00 26.38 149 GLY F C 1
ATOM 12323 O O . GLY F 3 149 ? 3.268 -18.482 -52.992 1.00 25.95 149 GLY F O 1
ATOM 12324 N N . TRP F 3 150 ? 2.299 -20.541 -53.284 1.00 25.05 150 TRP F N 1
ATOM 12325 C CA . TRP F 3 150 ? 2.643 -21.123 -52.009 1.00 23.38 150 TRP F CA 1
ATOM 12326 C C . TRP F 3 150 ? 3.155 -22.545 -52.263 1.00 22.71 150 TRP F C 1
ATOM 12327 O O . TRP F 3 150 ? 2.765 -23.238 -53.226 1.00 22.62 150 TRP F O 1
ATOM 12338 N N . PHE F 3 151 ? 4.057 -22.938 -51.377 1.00 21.38 151 PHE F N 1
ATOM 12339 C CA . PHE F 3 151 ? 4.588 -24.265 -51.275 1.00 19.55 151 PHE F CA 1
ATOM 12340 C C . PHE F 3 151 ? 4.273 -24.659 -49.839 1.00 18.91 151 PHE F C 1
ATOM 12341 O O . PHE F 3 151 ? 4.360 -23.830 -48.917 1.00 17.75 151 PHE F O 1
ATOM 12349 N N . CYS F 3 152 ? 3.894 -25.914 -49.656 1.00 18.36 152 CYS F N 1
ATOM 12350 C CA . CYS F 3 152 ? 3.478 -26.428 -48.360 1.00 18.06 152 CYS F CA 1
ATOM 12351 C C . CYS F 3 152 ? 4.491 -27.421 -47.955 1.00 17.21 152 CYS F C 1
ATOM 12352 O O . CYS F 3 152 ? 4.577 -28.483 -48.568 1.00 17.52 152 CYS F O 1
ATOM 12355 N N . PRO F 3 153 ? 5.276 -27.097 -46.931 1.00 17.20 153 PRO F N 1
ATOM 12356 C CA . PRO F 3 153 ? 6.375 -27.987 -46.707 1.00 16.98 153 PRO F CA 1
ATOM 12357 C C . PRO F 3 153 ? 5.945 -29.366 -46.239 1.00 17.54 153 PRO F C 1
ATOM 12358 O O . PRO F 3 153 ? 6.793 -30.210 -46.108 1.00 19.18 153 PRO F O 1
ATOM 12362 N N . CYS F 3 154 ? 4.679 -29.648 -45.988 1.00 17.31 154 CYS F N 1
ATOM 12363 C CA . CYS F 3 154 ? 4.403 -30.945 -45.370 1.00 18.22 154 CYS F CA 1
ATOM 12364 C C . CYS F 3 154 ? 4.465 -32.168 -46.309 1.00 18.73 154 CYS F C 1
ATOM 12365 O O . CYS F 3 154 ? 4.933 -33.269 -45.955 1.00 17.76 154 CYS F O 1
ATOM 12368 N N . HIS F 3 155 ? 4.008 -32.007 -47.525 1.00 19.82 155 HIS F N 1
ATOM 12369 C CA . HIS F 3 155 ? 4.291 -33.085 -48.443 1.00 20.97 155 HIS F CA 1
ATOM 12370 C C . HIS F 3 155 ? 4.647 -32.603 -49.847 1.00 21.56 155 HIS F C 1
ATOM 12371 O O . HIS F 3 155 ? 4.658 -33.393 -50.780 1.00 22.53 155 HIS F O 1
ATOM 12378 N N . GLY F 3 156 ? 4.963 -31.323 -49.995 1.00 21.88 156 GLY F N 1
ATOM 12379 C CA . GLY F 3 156 ? 5.369 -30.830 -51.299 1.00 22.49 156 GLY F CA 1
ATOM 12380 C C . GLY F 3 156 ? 4.210 -30.500 -52.216 1.00 23.32 156 GLY F C 1
ATOM 12381 O O . GLY F 3 156 ? 4.151 -30.973 -53.325 1.00 24.47 156 GLY F O 1
ATOM 12382 N N . SER F 3 157 ? 3.288 -29.662 -51.765 1.00 24.06 157 SER F N 1
ATOM 12383 C CA . SER F 3 157 ? 2.206 -29.172 -52.615 1.00 23.93 157 SER F CA 1
ATOM 12384 C C . SER F 3 157 ? 2.491 -27.747 -53.031 1.00 24.30 157 SER F C 1
ATOM 12385 O O . SER F 3 157 ? 2.799 -26.889 -52.198 1.00 24.18 157 SER F O 1
ATOM 12388 N N . HIS F 3 158 ? 2.378 -27.502 -54.335 1.00 25.17 158 HIS F N 1
ATOM 12389 C CA . HIS F 3 158 ? 2.597 -26.181 -54.883 1.00 25.17 158 HIS F CA 1
ATOM 12390 C C . HIS F 3 158 ? 1.280 -25.613 -55.306 1.00 25.05 158 HIS F C 1
ATOM 12391 O O . HIS F 3 158 ? 0.518 -26.265 -56.006 1.00 24.56 158 HIS F O 1
ATOM 12398 N N . TYR F 3 159 ? 1.009 -24.401 -54.846 1.00 25.69 159 TYR F N 1
ATOM 12399 C CA . TYR F 3 159 ? -0.200 -23.686 -55.228 1.00 26.92 159 TYR F CA 1
ATOM 12400 C C . TYR F 3 159 ? 0.182 -22.537 -56.136 1.00 27.28 159 TYR F C 1
ATOM 12401 O O . TYR F 3 159 ? 1.231 -21.943 -55.946 1.00 28.23 159 TYR F O 1
ATOM 12410 N N . ASP F 3 160 ? -0.648 -22.197 -57.103 1.00 27.88 160 ASP F N 1
ATOM 12411 C CA . ASP F 3 160 ? -0.263 -21.143 -58.040 1.00 29.23 160 ASP F CA 1
ATOM 12412 C C . ASP F 3 160 ? -0.640 -19.773 -57.494 1.00 30.55 160 ASP F C 1
ATOM 12413 O O . ASP F 3 160 ? -0.934 -19.625 -56.296 1.00 31.23 160 ASP F O 1
ATOM 12418 N N . THR F 3 161 ? -0.618 -18.769 -58.371 1.00 31.58 161 THR F N 1
ATOM 12419 C CA . THR F 3 161 ? -0.685 -17.382 -57.925 1.00 32.01 161 THR F CA 1
ATOM 12420 C C . THR F 3 161 ? -2.088 -17.022 -57.503 1.00 32.05 161 THR F C 1
ATOM 12421 O O . THR F 3 161 ? -2.292 -16.037 -56.807 1.00 32.32 161 THR F O 1
ATOM 12425 N N . SER F 3 162 ? -3.071 -17.812 -57.922 1.00 32.20 162 SER F N 1
ATOM 12426 C CA . SER F 3 162 ? -4.434 -17.609 -57.403 1.00 32.68 162 SER F CA 1
ATOM 12427 C C . SER F 3 162 ? -4.860 -18.710 -56.454 1.00 31.78 162 SER F C 1
ATOM 12428 O O . SER F 3 162 ? -6.057 -18.969 -56.306 1.00 32.01 162 SER F O 1
ATOM 12431 N N . GLY F 3 163 ? -3.874 -19.348 -55.828 1.00 30.82 163 GLY F N 1
ATOM 12432 C CA . GLY F 3 163 ? -4.120 -20.274 -54.732 1.00 30.00 163 GLY F CA 1
ATOM 12433 C C . GLY F 3 163 ? -4.579 -21.659 -55.146 1.00 29.33 163 GLY F C 1
ATOM 12434 O O . GLY F 3 163 ? -4.986 -22.455 -54.306 1.00 29.87 163 GLY F O 1
ATOM 12435 N N . ARG F 3 164 ? -4.498 -21.954 -56.435 1.00 28.51 164 ARG F N 1
ATOM 12436 C CA . ARG F 3 164 ? -4.925 -23.235 -56.964 1.00 28.03 164 ARG F CA 1
ATOM 12437 C C . ARG F 3 164 ? -3.842 -24.292 -56.906 1.00 27.44 164 ARG F C 1
ATOM 12438 O O . ARG F 3 164 ? -2.656 -23.995 -57.036 1.00 27.72 164 ARG F O 1
ATOM 12446 N N . ILE F 3 165 ? -4.246 -25.535 -56.679 1.00 26.16 165 ILE F N 1
ATOM 12447 C CA . ILE F 3 165 ? -3.259 -26.572 -56.425 1.00 25.04 165 ILE F CA 1
ATOM 12448 C C . ILE F 3 165 ? -2.696 -27.125 -57.744 1.00 24.54 165 ILE F C 1
ATOM 12449 O O . ILE F 3 165 ? -3.438 -27.584 -58.604 1.00 24.58 165 ILE F O 1
ATOM 12454 N N . ARG F 3 166 ? -1.385 -27.077 -57.905 1.00 24.05 166 ARG F N 1
ATOM 12455 C CA . ARG F 3 166 ? -0.774 -27.455 -59.182 1.00 24.17 166 ARG F CA 1
ATOM 12456 C C . ARG F 3 166 ? 0.017 -28.757 -59.124 1.00 23.44 166 ARG F C 1
ATOM 12457 O O . ARG F 3 166 ? -0.007 -29.536 -60.040 1.00 22.89 166 ARG F O 1
ATOM 12465 N N . ARG F 3 167 ? 0.719 -28.991 -58.038 1.00 23.56 167 ARG F N 1
ATOM 12466 C CA . ARG F 3 167 ? 1.568 -30.157 -57.948 1.00 23.72 167 ARG F CA 1
ATOM 12467 C C . ARG F 3 167 ? 1.465 -30.717 -56.505 1.00 23.71 167 ARG F C 1
ATOM 12468 O O . ARG F 3 167 ? 1.257 -29.945 -55.550 1.00 23.11 167 ARG F O 1
ATOM 12476 N N . GLY F 3 168 ? 1.537 -32.047 -56.366 1.00 23.33 168 GLY F N 1
ATOM 12477 C CA . GLY F 3 168 ? 1.511 -32.704 -55.052 1.00 22.99 168 GLY F CA 1
ATOM 12478 C C . GLY F 3 168 ? 0.267 -33.513 -54.689 1.00 23.16 168 GLY F C 1
ATOM 12479 O O . GLY F 3 168 ? -0.524 -33.916 -55.576 1.00 24.30 168 GLY F O 1
ATOM 12480 N N . PRO F 3 169 ? 0.052 -33.757 -53.369 1.00 22.07 169 PRO F N 1
ATOM 12481 C CA . PRO F 3 169 ? -1.058 -34.628 -52.906 1.00 20.76 169 PRO F CA 1
ATOM 12482 C C . PRO F 3 169 ? -2.349 -33.877 -52.622 1.00 20.43 169 PRO F C 1
ATOM 12483 O O . PRO F 3 169 ? -3.425 -34.475 -52.639 1.00 19.37 169 PRO F O 1
ATOM 12487 N N . ALA F 3 170 ? -2.236 -32.572 -52.358 1.00 20.24 170 ALA F N 1
ATOM 12488 C CA . ALA F 3 170 ? -3.382 -31.768 -51.965 1.00 20.31 170 ALA F CA 1
ATOM 12489 C C . ALA F 3 170 ? -4.488 -31.882 -53.010 1.00 20.44 170 ALA F C 1
ATOM 12490 O O . ALA F 3 170 ? -4.242 -31.671 -54.162 1.00 20.36 170 ALA F O 1
ATOM 12492 N N . PRO F 3 171 ? -5.716 -32.222 -52.618 1.00 21.28 171 PRO F N 1
ATOM 12493 C CA . PRO F 3 171 ? -6.633 -32.434 -53.702 1.00 21.50 171 PRO F CA 1
ATOM 12494 C C . PRO F 3 171 ? -7.351 -31.145 -54.154 1.00 21.92 171 PRO F C 1
ATOM 12495 O O . PRO F 3 171 ? -7.895 -31.146 -55.239 1.00 22.42 171 PRO F O 1
ATOM 12499 N N . GLN F 3 172 ? -7.362 -30.076 -53.358 1.00 22.03 172 GLN F N 1
ATOM 12500 C CA . GLN F 3 172 ? -8.168 -28.877 -53.700 1.00 22.42 172 GLN F CA 1
ATOM 12501 C C . GLN F 3 172 ? -7.480 -27.515 -53.634 1.00 22.78 172 GLN F C 1
ATOM 12502 O O . GLN F 3 172 ? -6.457 -27.330 -52.971 1.00 22.63 172 GLN F O 1
ATOM 12508 N N . ASN F 3 173 ? -8.064 -26.537 -54.308 1.00 23.37 173 ASN F N 1
ATOM 12509 C CA . ASN F 3 173 ? -7.438 -25.223 -54.337 1.00 23.96 173 ASN F CA 1
ATOM 12510 C C . ASN F 3 173 ? -7.700 -24.694 -52.991 1.00 24.65 173 ASN F C 1
ATOM 12511 O O . ASN F 3 173 ? -8.690 -25.106 -52.384 1.00 26.00 173 ASN F O 1
ATOM 12516 N N . LEU F 3 174 ? -6.821 -23.848 -52.467 1.00 24.94 174 LEU F N 1
ATOM 12517 C CA . LEU F 3 174 ? -7.067 -23.322 -51.128 1.00 25.31 174 LEU F CA 1
ATOM 12518 C C . LEU F 3 174 ? -8.449 -22.662 -51.112 1.00 26.14 174 LEU F C 1
ATOM 12519 O O . LEU F 3 174 ? -8.771 -21.876 -51.969 1.00 26.65 174 LEU F O 1
ATOM 12524 N N . HIS F 3 175 ? -9.300 -23.030 -50.174 1.00 27.95 175 HIS F N 1
ATOM 12525 C CA . HIS F 3 175 ? -10.683 -22.545 -50.172 1.00 29.26 175 HIS F CA 1
ATOM 12526 C C . HIS F 3 175 ? -10.770 -21.034 -50.034 1.00 29.75 175 HIS F C 1
ATOM 12527 O O . HIS F 3 175 ? -9.833 -20.364 -49.585 1.00 29.20 175 HIS F O 1
ATOM 12534 N N . ILE F 3 176 ? -11.931 -20.504 -50.388 1.00 31.26 176 ILE F N 1
ATOM 12535 C CA . ILE F 3 176 ? -12.243 -19.118 -50.068 1.00 32.73 176 ILE F CA 1
ATOM 12536 C C . ILE F 3 176 ? -13.449 -19.030 -49.151 1.00 34.15 176 ILE F C 1
ATOM 12537 O O . ILE F 3 176 ? -14.490 -19.637 -49.425 1.00 33.98 176 ILE F O 1
ATOM 12542 N N . PRO F 3 177 ? -13.285 -18.293 -48.036 1.00 36.03 177 PRO F N 1
ATOM 12543 C CA . PRO F 3 177 ? -14.261 -18.081 -46.954 1.00 37.64 177 PRO F CA 1
ATOM 12544 C C . PRO F 3 177 ? -15.279 -17.023 -47.287 1.00 39.11 177 PRO F C 1
ATOM 12545 O O . PRO F 3 177 ? -14.942 -16.022 -47.906 1.00 38.79 177 PRO F O 1
ATOM 12549 N N . VAL F 3 178 ? -16.512 -17.236 -46.852 1.00 41.48 178 VAL F N 1
ATOM 12550 C CA . VAL F 3 178 ? -17.476 -16.151 -46.831 1.00 44.09 178 VAL F CA 1
ATOM 12551 C C . VAL F 3 178 ? -16.756 -14.857 -46.427 1.00 45.84 178 VAL F C 1
ATOM 12552 O O . VAL F 3 178 ? -16.111 -14.809 -45.369 1.00 45.94 178 VAL F O 1
ATOM 12556 N N . ALA F 3 179 ? -16.853 -13.814 -47.252 1.00 47.91 179 ALA F N 1
ATOM 12557 C CA . ALA F 3 179 ? -16.094 -12.598 -46.969 1.00 50.44 179 ALA F CA 1
ATOM 12558 C C . ALA F 3 179 ? -16.369 -11.425 -47.918 1.00 52.28 179 ALA F C 1
ATOM 12559 O O . ALA F 3 179 ? -16.477 -11.617 -49.129 1.00 52.58 179 ALA F O 1
ATOM 12561 N N . GLU F 3 180 ? -16.437 -10.207 -47.370 1.00 54.32 180 GLU F N 1
ATOM 12562 C CA . GLU F 3 180 ? -16.595 -8.997 -48.196 1.00 56.17 180 GLU F CA 1
ATOM 12563 C C . GLU F 3 180 ? -15.886 -7.791 -47.609 1.00 56.88 180 GLU F C 1
ATOM 12564 O O . GLU F 3 180 ? -15.367 -7.832 -46.490 1.00 57.07 180 GLU F O 1
ATOM 12570 N N . PHE F 3 181 ? -15.884 -6.706 -48.365 1.00 57.87 181 PHE F N 1
ATOM 12571 C CA . PHE F 3 181 ? -15.392 -5.444 -47.849 1.00 59.13 181 PHE F CA 1
ATOM 12572 C C . PHE F 3 181 ? -16.503 -4.670 -47.158 1.00 59.56 181 PHE F C 1
ATOM 12573 O O . PHE F 3 181 ? -17.581 -4.502 -47.733 1.00 59.67 181 PHE F O 1
ATOM 12581 N N . LEU F 3 182 ? -16.249 -4.187 -45.941 1.00 59.94 182 LEU F N 1
ATOM 12582 C CA . LEU F 3 182 ? -17.128 -3.175 -45.341 1.00 60.20 182 LEU F CA 1
ATOM 12583 C C . LEU F 3 182 ? -16.657 -1.769 -45.784 1.00 60.37 182 LEU F C 1
ATOM 12584 O O . LEU F 3 182 ? -17.010 -1.306 -46.870 1.00 60.34 182 LEU F O 1
ATOM 12589 N N . ASP F 3 183 ? -15.851 -1.088 -44.985 1.00 60.69 183 ASP F N 1
ATOM 12590 C CA . ASP F 3 183 ? -15.194 0.111 -45.508 1.00 61.21 183 ASP F CA 1
ATOM 12591 C C . ASP F 3 183 ? -14.282 -0.271 -46.705 1.00 61.42 183 ASP F C 1
ATOM 12592 O O . ASP F 3 183 ? -14.031 -1.457 -46.961 1.00 61.80 183 ASP F O 1
ATOM 12597 N N . ASP F 3 184 ? -13.795 0.707 -47.459 1.00 61.24 184 ASP F N 1
ATOM 12598 C CA . ASP F 3 184 ? -12.880 0.367 -48.528 1.00 60.90 184 ASP F CA 1
ATOM 12599 C C . ASP F 3 184 ? -11.689 -0.352 -47.887 1.00 60.82 184 ASP F C 1
ATOM 12600 O O . ASP F 3 184 ? -11.130 -1.278 -48.453 1.00 60.75 184 ASP F O 1
ATOM 12602 N N . THR F 3 185 ? -11.346 0.044 -46.665 1.00 60.86 185 THR F N 1
ATOM 12603 C CA . THR F 3 185 ? -10.124 -0.432 -45.995 1.00 60.56 185 THR F CA 1
ATOM 12604 C C . THR F 3 185 ? -10.359 -1.551 -44.973 1.00 60.59 185 THR F C 1
ATOM 12605 O O . THR F 3 185 ? -9.593 -1.693 -44.018 1.00 60.78 185 THR F O 1
ATOM 12609 N N . THR F 3 186 ? -11.409 -2.344 -45.158 1.00 60.34 186 THR F N 1
ATOM 12610 C CA . THR F 3 186 ? -11.702 -3.414 -44.200 1.00 60.12 186 THR F CA 1
ATOM 12611 C C . THR F 3 186 ? -12.362 -4.649 -44.819 1.00 60.03 186 THR F C 1
ATOM 12612 O O . THR F 3 186 ? -13.068 -4.553 -45.836 1.00 60.17 186 THR F O 1
ATOM 12616 N N . ILE F 3 187 ? -12.119 -5.810 -44.205 1.00 59.44 187 ILE F N 1
ATOM 12617 C CA . ILE F 3 187 ? -12.687 -7.064 -44.688 1.00 58.94 187 ILE F CA 1
ATOM 12618 C C . ILE F 3 187 ? -13.366 -7.848 -43.559 1.00 59.04 187 ILE F C 1
ATOM 12619 O O . ILE F 3 187 ? -12.859 -7.905 -42.435 1.00 58.88 187 ILE F O 1
ATOM 12624 N N . LYS F 3 188 ? -14.528 -8.427 -43.860 1.00 59.03 188 LYS F N 1
ATOM 12625 C CA . LYS F 3 188 ? -15.288 -9.173 -42.861 1.00 59.00 188 LYS F CA 1
ATOM 12626 C C . LYS F 3 188 ? -15.288 -10.668 -43.143 1.00 59.14 188 LYS F C 1
ATOM 12627 O O . LYS F 3 188 ? -15.685 -11.121 -44.216 1.00 59.04 188 LYS F O 1
ATOM 12633 N N . LEU F 3 189 ? -14.863 -11.434 -42.156 1.00 59.32 189 LEU F N 1
ATOM 12634 C CA . LEU F 3 189 ? -14.673 -12.843 -42.362 1.00 59.92 189 LEU F CA 1
ATOM 12635 C C . LEU F 3 189 ? -15.832 -13.626 -41.814 1.00 60.59 189 LEU F C 1
ATOM 12636 O O . LEU F 3 189 ? -16.044 -13.680 -40.603 1.00 60.57 189 LEU F O 1
ATOM 12641 N N . GLY F 3 190 ? -16.578 -14.241 -42.723 1.00 61.43 190 GLY F N 1
ATOM 12642 C CA . GLY F 3 190 ? -17.704 -15.092 -42.349 1.00 62.12 190 GLY F CA 1
ATOM 12643 C C . GLY F 3 190 ? -18.941 -14.341 -41.886 1.00 62.55 190 GLY F C 1
ATOM 12644 O O . GLY F 3 190 ? -19.959 -14.960 -41.563 1.00 63.03 190 GLY F O 1
#

CATH classification: 1.20.810.10

Foldseek 3Di:
DADFDFDDDDDPVCVVCCVPPNVVRVVGCQQFQWAFPFADPLVQLVVLLVVLLVLLQVLVVVLVVQADLFLVCQQVSLVCQCPPDDCSLLSVLSNVCSLVSNLVSLVSVLLVCVFFQCCAPPNVVLLLLSLVLVVLSVLLVLLVLLRNQFQLNFVSLVVVLVLQLLQPPCSVVSSCVCCVHDGNHSVNSVVSVVSNNPSSVVSVVSVVVNSVRCSVQPDAHQQRFDQDRPDNVRSVLRTGTSPPPVVVVNVVSSVVVVVVVVVCSVPVSPPQHDPRSNHHHDPVDNDPQHADRLSCQLLLLLQVLQDQPDPVQVVVCVVVVNSRHSSNVSSCLSVVLSVLSSVQNVQQLAPRRHNVFWDVVVVLSVLLVVLSVVSSVLSNPDPPPPSSVSSVVSSVSSCCVSPPVNNVCSPPTDTDDGQNGSSSVVVD/DDDAQAPDLPRAHDLQLLVLLVQLCVLFVPVQAWQQPAQLLCCCDDRGNNDDQVVSQVVQQVDWDQDPVPGDIHRGGRRHGTDGDDDPPHDYHLLAQQPVCVCRLVLQLQFLVFFDDDVPVWGFGPRPPRTTDSDDNGDQFPSDDRPPPPGRHSSSNSNSNSSNSVCSNPVCSVVVSVVVVVVVVVVVVVVVVVVVVVVVVPPVPD/DVVVCVVVVVVVVVVVVVVCVVVVVPPDDDVLPPQDKDKDFAPPADELGWDWDDGSNFTKIKHFYDVVLQVLQQPDDCPLALAQACLEPVQRGDGVRLCRAAQDNSSGIGIFGQAQQQHGAGWAASLDDPAGGTFGPPFTWDAHSSQGTRDTRRRGRGHHFPWHDDPPRMIMGD/DADDDFDDADDPVRVVCCVPPVVVRVVCLLQFQWAFPFADPLPLLVVLLVVLLVLLLVLVVVLVVQADLFQVPRLVSLVCQCPPDDCSLLSVLSNLVSLVSNLVSLVSVLLVCVFQQQCAPPNVPLLLLSLVLVVLSVLLNLLVLLRSQFLLNFVSLVVVLVLQLLQPPCSVVSSCVCCVHDGNHSVNSVVSSVSNNPSSVVSVVSVVVSSVRCSVVPGAHQQRFDQDRPDDVRSVLRTGTSPPVVVVVSVVVSVVVVVVSVVCSPPVSPVQDDVRSNHHHDPVDRDPQRADRLSCQLLLLQQVLQAQPDVVQVVVCVVVVNSRHSSNVSSCLSVVLSVLSSVQNVQQQAPGGHSSFWDVVVVLSVVLVVLSVVSSVLSNPDPPPPSSVSSVVSSVSSCCSSHPVRNVCSVDTDTHDGDPGSSRVVVD/DDDAQQPDLNRAHDLQLLVLLVQLCVQFQLVFAWQQVAQLLLCCDPRGVNDDQVVSQVVQQVDWDQDPVHRDIHRGGRRGGTDGDDDPPHDYHLLAQLVVCVCSLVLQLQFLPFFDPDPPVWTFGPRPPHGTDNDDNRDQFPSDDRPVDDGRHSSSNSNSNSSNSVCSNPVCSPVCSVVVVVVVVVVVVVVVVVVVVVCVVCVVVD/DVVVCVVVVVVVVVVVVVVCVVVVVPPDDDVLPPQDKDKDFQLPDDALDWDWDDHSNFIKTKHFYDPVLLVLQQPDDCVLALAQALLEPVVHGDGVRQCRQAQDNPRGIGIFGQFQQAPTAGWDACLDAPQHGTFGPPFTWHAHSSQGTRDTRRRGRGHHFPKHDDPPRMMMGD

Nearest PDB structures (foldseek):
  2yiu-assembly1_E  TM=1.003E+00  e=7.494E-38  Paracoccus denitrificans PD1222
  2fyn-assembly1_B  TM=9.717E-01  e=1.157E-25  Cereibacter sphaeroides
  1zrt-assembly1_Q  TM=9.509E-01  e=8.290E-24  Rhodobacter capsulatus
  6xi0-assembly1_D  TM=9.454E-01  e=6.233E-23  Rhodobacter capsulatus SB 1003
  8q1b-assembly1_O  TM=8.951E-01  e=1.705E-17  Schizosaccharomyces pombe

Radius of gyration: 36.8 Å; Cα contacts (8 Å, |Δi|>4): 2864; chains: 6; bounding box: 85×88×104 Å

InterPro domains:
  IPR005797 Cytochrome b/b6, N-terminal domain [PF00033] (35-220)
  IPR005797 Cytochrome b/b6, N-terminal domain [PS51002] (15-225)
  IPR005798 Cytochrome b/b6, C-terminal [PF00032] (282-401)
  IPR005798 Cytochrome b/b6, C-terminal [PS51003] (234-422)
  IPR016174 Di-haem cytochrome, transmembrane [SSF81342] (17-284)
  IPR027387 Cytochrome b/b6-like domain superfamily [G3DSA:1.20.810.10] (1-437)
  IPR030689 Cytochrome b [PIRSF038885] (8-430)
  IPR036150 Cytochrome b/b6, C-terminal domain superfamily [SSF81648] (285-419)
  IPR048259 Cytochrome b/b6, N-terminal domain, eukaryotic/bacterial [cd00284] (33-222)
  IPR048260 Cytochrome b/b6, C-terminal domain, eukaryotic/bacterial [cd00290] (239-392)

Organism: Paracoccus denitrificans (NCBI:txid266)

B-factor: mean 28.81, std 11.98, range [3.62, 74.55]

=== Feature glossary ===
Feature key, reading from the visual/contextual features back to the raw sequence:

Rendered structure images. Structure images are PyMOL renders from six orthogonal camera directions. Cartoon representation draws helices as coils and strands as arrows; sticks shows the backbone as bonds; surface shows the solvent-excluded envelope. Rainbow coloring maps sequence position to hue (blue→red, N→C); chain coloring assigns a distinct color per polypeptide.

Contact-map, Ramachandran, and PAE plots. Three diagnostic plots accompany the record. The Cα contact map visualizes the tertiary structure as a 2D adjacency matrix (8 Å cutoff, sequence-local contacts suppressed). The Ramachandran plot shows the distribution of backbone (φ, ψ) torsions, with points in the α and β basins reflecting secondary structure content. The PAE plot shows AlphaFold's inter-residue confidence as a color matrix.

InterPro / GO / CATH / organism. The annotation block draws on four external resources. InterPro: which protein families and domains the sequence belongs to. GO: standardized terms for what the protein does, what process it participates in, and where in the cell it acts. CATH: which structural fold it has in the CATH hierarchy. Organism: the species of origin.

Nearest PDB structures. Structural nearest neighbors (via Foldseek easy-search vs the PDB). Reported per hit: target PDB id, E-value, and alignment TM-score. A TM-score above ~0.5 is the conventional threshold for 'same fold'.

Predicted aligned error. Predicted aligned error is AlphaFold's pairwise confidence. Unlike pLDDT (per-residue), PAE is per-residue-pair and captures whether two parts of the structure are correctly placed relative to each other. Units are ångströms of expected positional error.

Solvent-accessible surface area. SASA measures how much of the protein is reachable by solvent. It is computed by rolling a water-sized probe over the atomic surface and summing the exposed area (Å²). Per-residue SASA distinguishes core (buried, low SASA) from surface (exposed, high SASA) residues; total SASA is a whole-molecule size measure.

B-factor. Crystallographic B-factors measure how much each atom's electron density is smeared out, in Å². They rise in mobile loops and surface residues and fall in the buried interior. In AlphaFold models this column is repurposed to hold pLDDT instead.

pLDDT. For AlphaFold models, the B-factor field carries pLDDT — the model's own estimate of local accuracy on a 0–100 scale. Regions with pLDDT<50 should be treated as essentially unmodeled; they often correspond to intrinsically disordered segments.

Backbone torsions (φ/ψ). φ (phi) and ψ (psi) are the two rotatable backbone dihedrals per residue: φ is the C(i-1)–N–Cα–C torsion, ψ is the N–Cα–C–N(i+1) torsion, both in degrees on (−180°, 180°]. α-helical residues cluster near (−60°, −45°); β-strand residues near (−120°, +130°). A Ramachandran plot is simply a scatter of (φ, ψ) for every residue.

Radius of gyration, Cα contacts, bounding box. Radius of gyration (Rg) is the root-mean-square distance of Cα atoms from their centroid — a single number for overall size and compactness. A globular domain of N residues has Rg ≈ 2.2·N^0.38 Å; an extended or disordered chain has a much larger Rg. The Cα contact count is the number of residue pairs whose Cα atoms are within 8 Å and are more than four positions apart in sequence — a standard proxy for tertiary packing density. The bounding box is the smallest axis-aligned box enclosing all Cα atoms.

Secondary structure (3-state, P-SEA). Three-state secondary structure (P-SEA) collapses the eight DSSP classes into helix (a), strand (b), and coil (c). P-SEA assigns these from Cα geometry alone — distances and angles — without requiring backbone oxygens, so it works on any Cα trace.

Secondary structure (8-state, DSSP). Secondary structure is the local, repeating backbone conformation. DSSP classifies it into eight states by reading the hydrogen-bond network: three helix types (H, G, I), two β types (E, B), two non-regular types (T, S), and unstructured coil (-).

Foldseek 3Di. The Foldseek 3Di string encodes local tertiary geometry as a 20-letter alphabet — one character per residue — derived from the relative positions of nearby Cα atoms. Unlike the amino-acid sequence, 3Di is a direct function of the 3D structure, so two proteins with the same fold have similar 3Di strings even at low sequence identity.

mmCIF coordinates. Structure coordinates are given as an mmCIF _atom_site loop: one row per atom with element, residue name, chain id, sequence number, and x/y/z position in Å. Only the four main-chain atoms per residue are included here; side chains are omitted to keep the record compact.

Sequence. This is the polypeptide sequence — one letter per residue, N-terminus first. Length ranges from a few dozen residues for small domains to over a thousand for large multi-domain proteins.